Protein 2F3O (pdb70)

Solvent-accessible surface area: 52471 Å² total; per-residue (Å²): 109,40,3,95,103,7,44,156,99,22,46,67,89,13,29,2,2,4,42,3,0,98,22,4,4,81,6,4,92,149,8,99,84,65,70,59,23,25,18,3,0,76,0,2,49,50,0,0,59,72,7,68,29,59,15,30,78,18,3,0,0,0,0,6,0,2,8,66,4,11,0,0,4,0,6,0,4,6,30,4,33,71,0,9,132,42,5,123,55,0,50,127,34,99,12,0,118,0,94,28,85,141,133,24,8,126,18,0,115,103,75,1,21,81,24,4,107,210,84,16,0,45,37,60,0,100,97,94,1,67,79,1,1,119,12,15,115,30,15,0,0,0,23,5,20,1,10,12,3,16,2,11,8,5,0,6,0,21,6,0,10,160,64,0,0,114,74,0,28,57,27,0,64,98,54,16,138,64,16,79,154,56,62,48,173,50,35,140,75,50,26,4,5,38,0,2,55,20,0,0,35,0,2,26,57,2,0,62,63,0,0,101,33,0,74,104,66,3,143,93,78,119,42,140,46,100,98,33,3,69,67,1,5,109,5,0,106,54,0,1,8,54,111,7,109,15,0,22,17,0,0,1,0,0,0,2,0,0,0,0,0,1,3,3,4,12,13,20,2,0,0,1,0,5,0,0,49,19,0,57,82,34,2,137,106,0,44,80,100,63,144,15,82,120,124,42,0,28,12,0,0,0,0,1,4,4,1,0,12,1,1,9,0,8,16,3,47,96,31,9,63,20,17,0,0,15,1,0,4,0,0,0,0,0,0,1,6,50,68,179,45,89,56,17,26,24,69,0,0,42,10,0,4,74,0,2,45,104,16,78,25,6,0,9,1,1,0,0,1,0,20,144,50,17,41,74,66,1,9,105,94,0,0,73,1,5,18,66,22,1,5,4,5,0,1,0,4,6,85,8,0,24,104,0,3,104,91,22,144,7,59,83,146,30,0,39,48,0,2,0,1,3,4,0,2,3,6,2,22,4,18,4,2,6,2,0,10,1,0,0,3,0,3,0,0,0,0,0,0,0,5,23,58,0,39,4,8,61,89,44,61,119,26,9,14,147,12,118,139,9,124,157,36,129,21,0,32,110,22,0,99,96,0,6,11,52,1,0,95,24,0,12,101,0,0,35,23,0,3,85,0,2,6,62,23,10,7,11,2,0,2,0,0,0,1,57,42,0,2,82,122,4,42,9,0,4,96,17,5,6,134,15,11,19,1,0,0,0,0,0,0,0,0,2,0,0,3,0,0,7,0,0,59,32,1,37,125,72,77,70,55,4,98,46,1,17,59,0,2,96,77,17,3,40,62,67,52,140,3,22,122,64,0,67,153,11,56,4,0,0,20,67,54,95,52,0,1,109,15,0,71,44,2,2,60,20,1,1,95,25,0,37,132,28,189,10,72,11,73,19,91,4,5,0,0,0,1,0,10,2,0,6,6,0,0,0,59,69,0,1,0,0,0,9,4,20,23,9,18,79,35,4,0,12,0,0,0,4,17,37,48,40,33,129,101,1,2,43,11,4,0,28,0,0,21,52,6,9,7,67,51,0,10,1,0,1,0,0,13,6,12,2,19,30,127,53,6,50,185,122,13,70,65,29,0,25,55,6,0,91,31,0,25,122,69,30,0,0,2,0,1,5,0,14,7,113,90,90,54,4,88,87,1,57,124,76,46,119,140,31,113,160,15,17,0,2,23,2,0,0,1,0,40,0,23,30,2,15,164,53,6,13,54,22,10,8,158,35,27,11,70,162,103,121,40,5,104,115,8,36,141,99,23,54,69,81,15,29,3,1,2,43,1,0,109,28,4,2,86,5,5,88,139,8,102,78,68,74,55,22,24,25,4,0,76,0,4,39,34,0,0,64,70,11,65,34,64,17,36,90,16,4,1,0,0,0,8,1,3,8,68,7,18,0,0,3,0,5,0,6,7,20,1,38,79,0,10,135,42,8,116,49,0,49,109,27,124,11,3,131,0,85,30,88,146,138,36,6,104,17,0,109,115,70,1,21,77,32,6,109,212,82,16,0,44,35,60,0,91,97,100,1,71,69,0,1,120,12,15,112,26,14,0,0,1,21,5,21,1,14,12,4,15,2,12,6,2,0,9,0,18,8,0,10,160,70,0,0,108,72,0,29,60,27,0,59,111,52,14,130,62,14,83,149,63,59,54,168,56,37,108,71,50,18,2,5,38,0,0,49,19,0,0,46,0,2,30,52,4,0,53,59,0,4,97,31,0,78,120,68,0,122,98,78,117,42,141,39,70,105,27,5,70,73,1,10,96,2,1,141,52,0,1,7,60,111,7,113,21,0,21,11,0,0,1,0,0,0,0,1,0,0,0,0,1,5,4,5,14,7,20,2,2,0,0,0,5,0,0,51,16,0,58,81,31,2,134,107,1,21,82,115,56,165,19,84,119,138,41,0,34,20,0,0,0,0,0,2,10,1,0,8,8,2,9,0,7,10,2,47,98,35,10,74,16,13,0,0,14,1,2,4,0,0,1,0,0,0,1,8,44,65,168,45,96,57,22,28,20,63,0,0,48,8,0,2,74,0,1,45,108,20,75,12,6,0,6,1,0,0,0,1,0,24,133,44,14,42,77,66,1,7,107,80,0,1,76,4,5,19,65,24,2,6,2,3,0,0,0,6,7,63,6,0,20,119,0,4,104,92,24,147,7,68,82,150,35,0,38,45,0,1,0,0,3,5,1,2,2,3,1,25,2,23,2,3,6,2,0,9,0,0,0,3,0,3,0,0,1,0,0,0,0,4,24,65,0,41,3,9,79,91,45,65,121,28,10,12,155,10,130,125,4,130,142,28,129,22,0,35,101,19,0,109,93,0,3,13,50,2,0,95,20,0,14,108,0,1,34,26,0,3,82,0,3,1,63,26,9,7,12,0,0,2,0,0,0,1,55,37,0,2,84,112,2,38,7,0,5,77,19,2,9,117,15,12,23,2,0,0,0,0,0,0,0,0,3,0,0,3,0,0,8,0,0,58,28,0,40,125,61,67,68,59,5,75,49,1,14,47,0,2,95,110,53,8,108,58,60,113,147,3,34,105,62,0,69,137,11,54,2,2,0,18,69,56,91,45,0,1,113,15,0,72,41,0,1,58,24,0,1,90,26,0,41,125,32,192,13,71,7,76,20,91,4,5,0,0,0,2,0,12,1,0,6,6,0,0,0,68,59,0,2,0,1,0,8,3,26,83,28,25,72,31,4,1,10,0,1,0,10,19,37,42,31,36,102,89,3,1,59,11,8,0,26,0,0,22,58,5,12,8,71,52,0,8,1,0,0,1,0,14,5,13,0,18,47,124,24,10,54,153,160,14,73,64,31,0,27,62,8,0,84,30,0,14,112,74,23,0,1,2,0,0,4,0,29,9,44,80,92,20,2,93,95,0,40,135,97,54,109,70,15,99,99,20,16,0,2,23,4,0,0,1,0,27,0,18,31,3,20,145,49,3,11,50,24,9,7,140,35,32,8,108,116,106

InterPro domains:
  IPR001150 Glycine radical domain [PF01228] (656-758)
  IPR001150 Glycine radical domain [PS51149] (657-776)
  IPR004184 Pyruvate formate lyase domain [PF02901] (4-639)
  IPR004184 Pyruvate formate lyase domain [PS51554] (1-650)
  IPR010098 Glycyl radical enzyme, PFL2/glycerol dehydratase family [TIGR01774] (1-776)
  I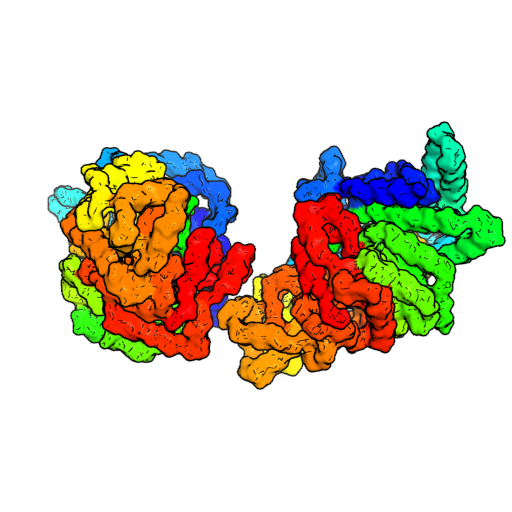PR051215 Glycyl Radical Enzyme [PTHR43641] (4-773)

Radius of gyration: 39.89 Å; Cα contacts (8 Å, |Δi|>4): 3449; chains: 2; bounding box: 110×79×89 Å

Structure (mmCIF, N/CA/C/O backbone):
data_2F3O
#
_entry.id   2F3O
#
_cell.length_a   167.030
_cell.length_b   174.170
_cell.length_c   162.460
_cell.angle_alpha   90.00
_cell.angle_beta   90.00
_cell.angle_gamma   90.00
#
_symmetry.space_group_name_H-M   'C 2 2 2'
#
loop_
_entity.id
_entity.type
_entity.pdbx_description
1 polymer 'pyruvate formate-lyase 2'
2 non-polymer 'TRIETHYLENE GLYCOL'
3 non-polymer GLYCEROL
4 water water
#
loop_
_atom_site.group_PDB
_atom_site.id
_atom_site.type_symbol
_atom_site.label_atom_id
_atom_site.label_alt_id
_atom_site.label_comp_id
_atom_site.label_asym_id
_atom_site.label_entity_id
_atom_site.label_seq_id
_atom_site.pdbx_PDB_ins_code
_atom_site.Cartn_x
_atom_site.Cartn_y
_atom_site.Cartn_z
_atom_site.occupancy
_atom_site.B_iso_or_equiv
_atom_site.auth_seq_id
_atom_site.auth_comp_id
_atom_site.auth_asym_id
_atom_site.auth_atom_id
_atom_site.pdbx_PDB_model_num
ATOM 1 N N . ASP A 1 4 ? 0.711 33.193 112.928 1.00 74.12 4 ASP A N 1
ATOM 2 C CA . ASP A 1 4 ? 1.237 34.110 111.867 1.00 74.07 4 ASP A CA 1
ATOM 3 C C . ASP A 1 4 ? 1.205 35.599 112.284 1.00 73.83 4 ASP A C 1
ATOM 4 O O . ASP A 1 4 ? 0.606 35.968 113.307 1.00 73.73 4 ASP A O 1
ATOM 9 N N . ARG A 1 5 ? 1.847 36.440 111.474 1.00 73.45 5 ARG A N 1
ATOM 10 C CA . ARG A 1 5 ? 2.160 37.821 111.851 1.00 72.86 5 ARG A CA 1
ATOM 11 C C . ARG A 1 5 ? 0.962 38.770 111.870 1.00 73.17 5 ARG A C 1
ATOM 12 O O . ARG A 1 5 ? 0.867 39.651 112.727 1.00 73.17 5 ARG A O 1
ATOM 20 N N . ILE A 1 6 ? 0.052 38.579 110.924 1.00 73.56 6 ILE A N 1
ATOM 21 C CA . ILE A 1 6 ? -1.143 39.410 110.800 1.00 73.98 6 ILE A CA 1
ATOM 22 C C . ILE A 1 6 ? -2.008 39.365 112.058 1.00 74.55 6 ILE A C 1
ATOM 23 O O . ILE A 1 6 ? -2.476 40.399 112.528 1.00 74.31 6 ILE A O 1
ATOM 28 N N . GLU A 1 7 ? -2.148 38.171 112.629 1.00 75.40 7 GLU A N 1
ATOM 29 C CA . GLU A 1 7 ? -2.928 37.956 113.846 1.00 76.39 7 GLU A CA 1
ATOM 30 C C . GLU A 1 7 ? -2.438 38.773 115.049 1.00 76.58 7 GLU A C 1
ATOM 31 O O . GLU A 1 7 ? -3.248 39.255 115.850 1.00 76.49 7 GLU A O 1
ATOM 37 N N . LYS A 1 8 ? -1.120 38.929 115.163 1.00 76.95 8 LYS A N 1
ATOM 38 C CA . LYS A 1 8 ? -0.525 39.711 116.245 1.00 77.45 8 LYS A CA 1
ATOM 39 C C . LYS A 1 8 ? -0.744 41.203 116.023 1.00 77.80 8 LYS A C 1
ATOM 40 O O . LYS A 1 8 ? -0.922 41.968 116.976 1.00 77.97 8 LYS A O 1
ATOM 46 N N . LEU A 1 9 ? -0.744 41.601 114.754 1.00 78.15 9 LEU A N 1
ATOM 47 C CA . LEU A 1 9 ? -0.924 42.995 114.370 1.00 78.47 9 LEU A CA 1
ATOM 48 C C . LEU A 1 9 ? -2.381 43.478 114.469 1.00 79.16 9 LEU A C 1
ATOM 49 O O . LEU A 1 9 ? -2.630 44.627 114.852 1.00 79.11 9 LEU A O 1
ATOM 54 N N . ILE A 1 10 ? -3.323 42.595 114.117 1.00 80.03 10 ILE A N 1
ATOM 55 C CA . ILE A 1 10 ? -4.770 42.871 114.145 1.00 80.73 10 ILE A CA 1
ATOM 56 C C . ILE A 1 10 ? -5.227 43.249 115.546 1.00 81.39 10 ILE A C 1
ATOM 57 O O . ILE A 1 10 ? -5.928 44.248 115.725 1.00 81.69 10 ILE A O 1
ATOM 61 N N . LYS A 1 11 ? -4.766 42.490 116.540 1.00 82.11 11 LYS A N 1
ATOM 62 C CA . LYS A 1 11 ? -5.214 42.666 117.927 1.00 82.67 11 LYS A CA 1
ATOM 63 C C . LYS A 1 11 ? -4.659 43.920 118.631 1.00 82.63 11 LYS A C 1
ATOM 64 O O . LYS A 1 11 ? -5.281 44.459 119.552 1.00 82.61 11 LYS A O 1
ATOM 70 N N . LYS A 1 12 ? -3.528 44.425 118.150 1.00 82.50 12 LYS A N 1
ATOM 71 C CA . LYS A 1 12 ? -2.925 45.618 118.748 1.00 82.31 12 LYS A CA 1
ATOM 72 C C . LYS A 1 12 ? -3.338 46.962 118.097 1.00 81.90 12 LYS A C 1
ATOM 73 O O . LYS A 1 12 ? -2.546 47.918 118.068 1.00 81.91 12 LYS A O 1
ATOM 79 N N . VAL A 1 13 ? -4.566 47.007 117.567 1.00 81.10 13 VAL A N 1
ATOM 80 C CA . VAL A 1 13 ? -5.265 48.256 117.178 1.00 80.02 13 VAL A CA 1
ATOM 81 C C . VAL A 1 13 ? -6.756 48.075 117.464 1.00 79.15 13 VAL A C 1
ATOM 82 O O . VAL A 1 13 ? -7.607 48.716 116.825 1.00 78.85 13 VAL A O 1
ATOM 86 N N . SER A 1 14 ? -7.066 47.183 118.410 1.00 77.66 14 SER A N 1
ATOM 87 C CA . SER A 1 14 ? -8.446 46.965 118.841 1.00 75.97 14 SER A CA 1
ATOM 88 C C . SER A 1 14 ? -8.707 47.511 120.239 1.00 74.56 14 SER A C 1
ATOM 89 O O . SER A 1 14 ? -9.805 47.370 120.765 1.00 74.60 14 SER A O 1
ATOM 92 N N . LYS A 1 15 ? -7.698 48.149 120.824 1.00 72.65 15 LYS A N 1
ATOM 93 C CA . LYS A 1 15 ? -7.816 48.748 122.146 1.00 71.02 15 LYS A CA 1
ATOM 94 C C . LYS A 1 15 ? -8.526 50.091 122.004 1.00 69.54 15 LYS A C 1
ATOM 95 O O . LYS A 1 15 ? -8.523 50.651 120.910 1.00 69.50 15 LYS A O 1
ATOM 101 N N . PRO A 1 16 ? -9.175 50.592 123.087 1.00 68.10 16 PRO A N 1
ATOM 102 C CA . PRO A 1 16 ? -9.882 51.895 123.048 1.00 66.80 16 PRO A CA 1
ATOM 103 C C . PRO A 1 16 ? -9.024 53.105 122.623 1.00 65.25 16 PRO A C 1
ATOM 104 O O . PRO A 1 16 ? -7.818 53.140 122.881 1.00 65.14 16 PRO A O 1
ATOM 108 N N . ALA A 1 17 ? -9.654 54.075 121.963 1.00 63.40 17 ALA A N 1
ATOM 109 C CA . ALA A 1 17 ? -8.935 55.206 121.381 1.00 61.29 17 ALA A CA 1
ATOM 110 C C . ALA A 1 17 ? -8.747 56.337 122.372 1.00 60.05 17 ALA A C 1
ATOM 111 O O . ALA A 1 17 ? -9.533 56.506 123.300 1.00 59.95 17 ALA A O 1
ATOM 113 N N . ARG A 1 18 ? -7.694 57.117 122.170 1.00 58.48 18 ARG A N 1
ATOM 114 C CA . ARG A 1 18 ? -7.419 58.253 123.041 1.00 56.76 18 ARG A CA 1
ATOM 115 C C . ARG A 1 18 ? -7.452 59.616 122.312 1.00 56.00 18 ARG A C 1
ATOM 116 O O . ARG A 1 18 ? -7.355 59.696 121.088 1.00 55.80 18 ARG A O 1
ATOM 124 N N . LEU A 1 19 ? -7.614 60.693 123.068 1.00 54.76 19 LEU A N 1
ATOM 125 C CA . LEU A 1 19 ? -7.366 62.007 122.522 1.00 53.46 19 LEU A CA 1
ATOM 126 C C . LEU A 1 19 ? -5.864 62.308 122.630 1.00 52.89 19 LEU A C 1
ATOM 127 O O . LEU A 1 19 ? -5.342 62.523 123.721 1.00 52.23 19 LEU A O 1
ATOM 132 N N . SER A 1 20 ? -5.177 62.292 121.490 1.00 52.63 20 SER A N 1
ATOM 133 C CA . SER A 1 20 ? -3.726 62.514 121.436 1.00 52.61 20 SER A CA 1
ATOM 134 C C . SER A 1 20 ? -3.359 63.999 121.415 1.00 52.60 20 SER A C 1
ATOM 135 O O . SER A 1 20 ? -4.103 64.828 120.912 1.00 52.98 20 SER A O 1
ATOM 138 N N . VAL A 1 21 ? -2.206 64.345 121.955 1.00 52.36 21 VAL A N 1
ATOM 139 C CA . VAL A 1 21 ? -1.978 65.729 122.281 1.00 52.47 21 VAL A CA 1
ATOM 140 C C . VAL A 1 21 ? -0.577 66.202 121.883 1.00 53.06 21 VAL A C 1
ATOM 141 O O . VAL A 1 21 ? -0.337 67.390 121.697 1.00 52.89 21 VAL A O 1
ATOM 145 N N . GLU A 1 22 ? 0.324 65.245 121.685 1.00 53.69 22 GLU A N 1
ATOM 146 C CA . GLU A 1 22 ? 1.749 65.521 121.446 1.00 54.24 22 GLU A CA 1
ATOM 147 C C . GLU A 1 22 ? 2.035 66.326 120.170 1.00 54.01 22 GLU A C 1
ATOM 148 O O . GLU A 1 22 ? 2.907 67.200 120.172 1.00 54.25 22 GLU A O 1
ATOM 154 N N . ARG A 1 23 ? 1.308 66.036 119.093 1.00 53.74 23 ARG A N 1
ATOM 155 C CA . ARG A 1 23 ? 1.402 66.855 117.891 1.00 53.06 23 ARG A CA 1
ATOM 156 C C . ARG A 1 23 ? 0.880 68.256 118.199 1.00 53.18 23 ARG A C 1
ATOM 157 O O . ARG A 1 23 ? 1.535 69.244 117.899 1.00 53.15 23 ARG A O 1
ATOM 165 N N . CYS A 1 24 ? -0.293 68.323 118.810 1.00 53.29 24 CYS A N 1
ATOM 166 C CA . CYS A 1 24 ? -0.924 69.587 119.113 1.00 53.27 24 CYS A CA 1
ATOM 167 C C . CYS A 1 24 ? -0.032 70.522 119.925 1.00 53.31 24 CYS A C 1
ATOM 168 O O . CYS A 1 24 ? 0.077 71.707 119.621 1.00 53.46 24 CYS A O 1
ATOM 171 N N . ARG A 1 25 ? 0.630 69.957 120.930 1.00 53.54 25 ARG A N 1
ATOM 172 C CA . ARG A 1 25 ? 1.521 70.684 121.839 1.00 53.42 25 ARG A CA 1
ATOM 173 C C . ARG A 1 25 ? 2.770 71.200 121.165 1.00 52.93 25 ARG A C 1
ATOM 174 O O . ARG A 1 25 ? 3.075 72.392 121.264 1.00 53.31 25 ARG A O 1
ATOM 182 N N . LEU A 1 26 ? 3.501 70.294 120.512 1.00 51.93 26 LEU A N 1
ATOM 183 C CA . LEU A 1 26 ? 4.775 70.633 119.882 1.00 51.16 26 LEU A CA 1
ATOM 184 C C . LEU A 1 26 ? 4.614 71.622 118.725 1.00 50.64 26 LEU A C 1
ATOM 185 O O . LEU A 1 26 ? 5.507 72.437 118.477 1.00 50.56 26 LEU A O 1
ATOM 190 N N . TYR A 1 27 ? 3.476 71.539 118.033 1.00 49.68 27 TYR A N 1
ATOM 191 C CA . TYR A 1 27 ? 3.079 72.530 117.041 1.00 48.96 27 TYR A CA 1
ATOM 192 C C . TYR A 1 27 ? 2.986 73.928 117.646 1.00 48.57 27 TYR A C 1
ATOM 193 O O . TYR A 1 27 ? 3.572 74.874 117.120 1.00 48.51 27 TYR A O 1
ATOM 202 N N . THR A 1 28 ? 2.261 74.039 118.756 1.00 47.85 28 THR A N 1
ATOM 203 C CA . THR A 1 28 ? 2.081 75.302 119.446 1.00 47.38 28 THR A CA 1
ATOM 204 C C . THR A 1 28 ? 3.417 75.831 119.965 1.00 47.89 28 THR A C 1
ATOM 205 O O . THR A 1 28 ? 3.730 77.016 119.858 1.00 47.88 28 THR A O 1
ATOM 209 N N . GLU A 1 29 ? 4.223 74.918 120.484 1.00 48.59 29 GLU A N 1
ATOM 210 C CA . GLU A 1 29 ? 5.537 75.219 121.028 1.00 49.05 29 GLU A CA 1
ATOM 211 C C . GLU A 1 29 ? 6.445 75.883 119.992 1.00 48.72 29 GLU A C 1
ATOM 212 O O . GLU A 1 29 ? 7.138 76.858 120.301 1.00 48.94 29 GLU A O 1
ATOM 218 N N . SER A 1 30 ? 6.416 75.363 118.763 1.00 48.25 30 SER A N 1
ATOM 219 C CA . SER A 1 30 ? 7.176 75.935 117.658 1.00 47.62 30 SER A CA 1
ATOM 220 C C . SER A 1 30 ? 6.582 77.246 117.201 1.00 47.65 30 SER A C 1
ATOM 221 O O . SER A 1 30 ? 7.316 78.203 116.978 1.00 47.85 30 SER A O 1
ATOM 224 N N . MET A 1 31 ? 5.255 77.289 117.069 1.00 47.42 31 MET A N 1
ATOM 225 C CA . MET A 1 31 ? 4.552 78.504 116.653 1.00 47.14 31 MET A CA 1
ATOM 226 C C . MET A 1 31 ? 4.768 79.678 117.611 1.00 47.56 31 MET A C 1
ATOM 227 O O . MET A 1 31 ? 4.767 80.830 117.190 1.00 47.91 31 MET A O 1
ATOM 232 N N . LYS A 1 32 ? 4.969 79.396 118.889 1.00 47.82 32 LYS A N 1
ATOM 233 C CA . LYS A 1 32 ? 5.340 80.440 119.809 1.00 48.58 32 LYS A CA 1
ATOM 234 C C . LYS A 1 32 ? 6.780 80.894 119.568 1.00 49.31 32 LYS A C 1
ATOM 235 O O . LYS A 1 32 ? 7.052 82.091 119.605 1.00 49.36 32 LYS A O 1
ATOM 241 N N . GLN A 1 33 ? 7.695 79.959 119.291 1.00 49.95 33 GLN A N 1
ATOM 242 C CA . GLN A 1 33 ? 9.081 80.338 118.984 1.00 51.03 33 GLN A CA 1
ATOM 243 C C . GLN A 1 33 ? 9.167 81.121 117.680 1.00 50.77 33 GLN A C 1
ATOM 244 O O . GLN A 1 33 ? 10.175 81.795 117.429 1.00 51.26 33 GLN A O 1
ATOM 250 N N . THR A 1 34 ? 8.147 81.022 116.828 1.00 49.98 34 THR A N 1
ATOM 251 C CA . THR A 1 34 ? 8.302 81.579 115.490 1.00 49.21 34 THR A CA 1
ATOM 252 C C . THR A 1 34 ? 7.478 82.814 115.151 1.00 49.03 34 THR A C 1
ATOM 253 O O . THR A 1 34 ? 7.568 83.287 114.032 1.00 48.95 34 THR A O 1
ATOM 257 N N . GLU A 1 35 ? 6.719 83.354 116.096 1.00 48.66 35 GLU A N 1
ATOM 258 C CA . GLU A 1 35 ? 5.820 84.475 115.789 1.00 48.62 35 GLU A CA 1
ATOM 259 C C . GLU A 1 35 ? 6.479 85.634 115.037 1.00 47.91 35 GLU A C 1
ATOM 260 O O . GLU A 1 35 ? 7.621 85.991 115.302 1.00 47.77 35 GLU A O 1
ATOM 266 N N . GLY A 1 36 ? 5.757 86.199 114.073 1.00 47.25 36 GLY A N 1
ATOM 267 C CA . GLY A 1 36 ? 6.280 87.300 113.282 1.00 45.79 36 GLY A CA 1
ATOM 268 C C . GLY A 1 36 ? 7.170 86.900 112.117 1.00 44.99 36 GLY A C 1
ATOM 269 O O . GLY A 1 36 ? 7.606 87.757 111.363 1.00 45.08 36 GLY A O 1
ATOM 270 N N . GLU A 1 37 ? 7.454 85.606 111.970 1.00 43.73 37 GLU A N 1
ATOM 271 C CA . GLU A 1 37 ? 8.174 85.098 110.807 1.00 42.18 37 GLU A CA 1
ATOM 272 C C . GLU A 1 37 ? 7.167 84.851 109.679 1.00 41.46 37 GLU A C 1
ATOM 273 O O . GLU A 1 37 ? 5.961 84.795 109.951 1.00 40.99 37 GLU A O 1
ATOM 279 N N . PRO A 1 38 ? 7.653 84.756 108.412 1.00 40.74 38 PRO A N 1
ATOM 280 C CA . PRO A 1 38 ? 6.823 84.409 107.265 1.00 40.26 38 PRO A CA 1
ATOM 281 C C . PRO A 1 38 ? 6.049 83.131 107.519 1.00 40.41 38 PRO A C 1
ATOM 282 O O . PRO A 1 38 ? 6.668 82.113 107.796 1.00 40.24 38 PRO A O 1
ATOM 286 N N . MET A 1 39 ? 4.718 83.189 107.415 1.00 40.63 39 MET A N 1
ATOM 287 C CA . MET A 1 39 ? 3.828 82.085 107.796 1.00 40.54 39 MET A CA 1
ATOM 288 C C . MET A 1 39 ? 4.172 80.702 107.201 1.00 40.77 39 MET A C 1
ATOM 289 O O . MET A 1 39 ? 4.033 79.684 107.889 1.00 41.12 39 MET A O 1
ATOM 294 N N . ILE A 1 40 ? 4.669 80.658 105.960 1.00 40.60 40 ILE A N 1
ATOM 295 C CA . ILE A 1 40 ? 4.987 79.368 105.326 1.00 39.97 40 ILE A CA 1
ATOM 296 C C . ILE A 1 40 ? 6.229 78.765 105.949 1.00 39.92 40 ILE A C 1
ATOM 297 O O . ILE A 1 40 ? 6.333 77.546 106.052 1.00 40.26 40 ILE A O 1
ATOM 302 N N . ILE A 1 41 ? 7.142 79.622 106.405 1.00 39.38 41 ILE A N 1
ATOM 303 C CA . ILE A 1 41 ? 8.326 79.174 107.105 1.00 39.13 41 ILE A CA 1
ATOM 304 C C . ILE A 1 41 ? 7.902 78.716 108.513 1.00 39.83 41 ILE A C 1
ATOM 305 O O . ILE A 1 41 ? 8.357 77.688 108.990 1.00 40.00 41 ILE A O 1
ATOM 310 N N . ARG A 1 42 ? 6.971 79.431 109.142 1.00 40.57 42 ARG A N 1
ATOM 311 C CA . ARG A 1 42 ? 6.434 79.017 110.439 1.00 41.07 42 ARG A CA 1
ATOM 312 C C . ARG A 1 42 ? 5.807 77.642 110.377 1.00 41.96 42 ARG A C 1
ATOM 313 O O . ARG A 1 42 ? 6.025 76.832 111.273 1.00 42.35 42 ARG A O 1
ATOM 321 N N . GLN A 1 43 ? 5.069 77.362 109.308 1.00 42.81 43 GLN A N 1
ATOM 322 C CA . GLN A 1 43 ? 4.435 76.058 109.136 1.00 43.66 43 GLN A CA 1
ATOM 323 C C . GLN A 1 43 ? 5.461 74.952 108.916 1.00 43.85 43 GLN A C 1
ATOM 324 O O . GLN A 1 43 ? 5.289 73.823 109.392 1.00 43.99 43 GLN A O 1
ATOM 330 N N . ALA A 1 44 ? 6.527 75.297 108.197 1.00 43.95 44 ALA A N 1
ATOM 331 C CA . ALA A 1 44 ? 7.623 74.375 107.925 1.00 43.94 44 ALA A CA 1
ATOM 332 C C . ALA A 1 44 ? 8.335 74.024 109.208 1.00 43.67 44 ALA A C 1
ATOM 333 O O . ALA A 1 44 ? 8.582 72.854 109.498 1.00 43.67 44 ALA A O 1
ATOM 335 N N . LYS A 1 45 ? 8.627 75.059 109.981 1.00 43.49 45 LYS A N 1
ATOM 336 C CA . LYS A 1 45 ? 9.374 74.929 111.210 1.00 43.78 45 LYS A CA 1
ATOM 337 C C . LYS A 1 45 ? 8.578 74.217 112.287 1.00 44.29 45 LYS A C 1
ATOM 338 O O . LYS A 1 45 ? 9.156 73.532 113.131 1.00 44.69 45 LYS A O 1
ATOM 344 N N . ALA A 1 46 ? 7.257 74.373 112.244 1.00 44.58 46 ALA A N 1
ATOM 345 C CA . ALA A 1 46 ? 6.371 73.679 113.167 1.00 44.77 46 ALA A CA 1
ATOM 346 C C . ALA A 1 46 ? 6.325 72.191 112.881 1.00 45.15 46 ALA A C 1
ATOM 347 O O . ALA A 1 46 ? 6.495 71.374 113.793 1.00 45.40 46 ALA A O 1
ATOM 349 N N . LEU A 1 47 ? 6.123 71.850 111.610 1.00 45.25 47 LEU A N 1
ATOM 350 C CA . LEU A 1 47 ? 6.113 70.469 111.166 1.00 45.17 47 LEU A CA 1
ATOM 351 C C . LEU A 1 47 ? 7.422 69.816 111.516 1.00 45.62 47 LEU A C 1
ATOM 352 O O . LEU A 1 47 ? 7.418 68.668 111.958 1.00 45.87 47 LEU A O 1
ATOM 357 N N . LYS A 1 48 ? 8.530 70.540 111.329 1.00 46.02 48 LYS A N 1
ATOM 358 C CA . LYS A 1 48 ? 9.839 69.979 111.615 1.00 46.40 48 LYS A CA 1
ATOM 359 C C . LYS A 1 48 ? 9.940 69.657 113.080 1.00 46.94 48 LYS A C 1
ATOM 360 O O . LYS A 1 48 ? 10.270 68.523 113.433 1.00 47.46 48 LYS A O 1
ATOM 366 N N . HIS A 1 49 ? 9.602 70.638 113.916 1.00 47.16 49 HIS A N 1
ATOM 367 C CA . HIS A 1 49 ? 9.644 70.479 115.356 1.00 47.77 49 HIS A CA 1
ATOM 368 C C . HIS A 1 49 ? 8.822 69.271 115.837 1.00 48.47 49 HIS A C 1
ATOM 369 O O . HIS A 1 49 ? 9.338 68.473 116.624 1.00 48.59 49 HIS A O 1
ATOM 376 N N . VAL A 1 50 ? 7.588 69.091 115.345 1.00 49.03 50 VAL A N 1
ATOM 377 C CA . VAL A 1 50 ? 6.833 67.882 115.728 1.00 49.68 50 VAL A CA 1
ATOM 378 C C . VAL A 1 50 ? 7.472 66.558 115.247 1.00 50.17 50 VAL A C 1
ATOM 379 O O . VAL A 1 50 ? 7.454 65.592 115.983 1.00 50.61 50 VAL A O 1
ATOM 383 N N . LEU A 1 51 ? 8.078 66.517 114.060 1.00 50.42 51 LEU A N 1
ATOM 384 C CA . LEU A 1 51 ? 8.619 65.263 113.544 1.00 50.42 51 LEU A CA 1
ATOM 385 C C . LEU A 1 51 ? 9.916 64.911 114.275 1.00 51.06 51 LEU A C 1
ATOM 386 O O . LEU A 1 51 ? 10.261 63.742 114.434 1.00 51.11 51 LEU A O 1
ATOM 391 N N . GLU A 1 52 ? 10.631 65.923 114.744 1.00 51.68 52 GLU A N 1
ATOM 392 C CA . GLU A 1 52 ? 11.857 65.656 115.476 1.00 52.45 52 GLU A CA 1
ATOM 393 C C . GLU A 1 52 ? 11.622 65.347 116.953 1.00 52.79 52 GLU A C 1
ATOM 394 O O . GLU A 1 52 ? 12.486 64.759 117.601 1.00 52.90 52 GLU A O 1
ATOM 400 N N . ASN A 1 53 ? 10.445 65.698 117.471 1.00 53.01 53 ASN A N 1
ATOM 401 C CA . ASN A 1 53 ? 10.181 65.560 118.898 1.00 53.12 53 ASN A CA 1
ATOM 402 C C . ASN A 1 53 ? 8.967 64.724 119.332 1.00 53.52 53 ASN A C 1
ATOM 403 O O . ASN A 1 53 ? 8.748 64.533 120.530 1.00 53.75 53 ASN A O 1
ATOM 408 N N . ILE A 1 54 ? 8.180 64.222 118.383 1.00 53.91 54 ILE A N 1
ATOM 409 C CA . ILE A 1 54 ? 7.039 63.363 118.718 1.00 53.86 54 ILE A CA 1
ATOM 410 C C . ILE A 1 54 ? 7.558 62.006 119.210 1.00 54.36 54 ILE A C 1
ATOM 411 O O . ILE A 1 54 ? 8.514 61.472 118.648 1.00 54.33 54 ILE A O 1
ATOM 416 N N . PRO A 1 55 ? 7.007 61.496 120.325 1.00 54.81 55 PRO A N 1
ATOM 417 C CA . PRO A 1 55 ? 7.335 60.118 120.720 1.00 55.29 55 PRO A CA 1
ATOM 418 C C . PRO A 1 55 ? 7.018 59.115 119.619 1.00 55.78 55 PRO A C 1
ATOM 419 O O . PRO A 1 55 ? 5.941 59.151 119.033 1.00 56.18 55 PRO A O 1
ATOM 423 N N . ILE A 1 56 ? 7.987 58.267 119.305 1.00 56.46 56 ILE A N 1
ATOM 424 C CA . ILE A 1 56 ? 7.826 57.275 118.251 1.00 57.02 56 ILE A CA 1
ATOM 425 C C . ILE A 1 56 ? 7.926 55.864 118.831 1.00 57.76 56 ILE A C 1
ATOM 426 O O . ILE A 1 56 ? 8.555 55.657 119.871 1.00 58.08 56 ILE A O 1
ATOM 431 N N . GLN A 1 57 ? 7.289 54.896 118.182 1.00 58.49 57 GLN A N 1
ATOM 432 C CA . GLN A 1 57 ? 7.414 53.502 118.609 1.00 59.19 57 GLN A CA 1
ATOM 433 C C . GLN A 1 57 ? 7.188 52.517 117.474 1.00 59.56 57 GLN A C 1
ATOM 434 O O . GLN A 1 57 ? 6.333 52.719 116.612 1.00 59.83 57 GLN A O 1
ATOM 440 N N . ILE A 1 58 ? 7.989 51.460 117.476 1.00 59.95 58 ILE A N 1
ATOM 441 C CA . ILE A 1 58 ? 7.828 50.354 116.555 1.00 60.14 58 ILE A CA 1
ATOM 442 C C . ILE A 1 58 ? 6.967 49.352 117.310 1.00 60.45 58 ILE A C 1
ATOM 443 O O . ILE A 1 58 ? 7.134 49.201 118.509 1.00 60.57 58 ILE A O 1
ATOM 448 N N . LEU A 1 59 ? 6.008 48.715 116.648 1.00 61.02 59 LEU A N 1
ATOM 449 C CA . LEU A 1 59 ? 5.048 47.876 117.377 1.00 61.71 59 LEU A CA 1
ATOM 450 C C . LEU A 1 59 ? 5.289 46.379 117.197 1.00 62.48 59 LEU A C 1
ATOM 451 O O . LEU A 1 59 ? 6.199 45.970 116.465 1.00 62.43 59 LEU A O 1
ATOM 456 N N . ASP A 1 60 ? 4.457 45.584 117.877 1.00 63.30 60 ASP A N 1
ATOM 457 C CA . ASP A 1 60 ? 4.482 44.117 117.792 1.00 64.12 60 ASP A CA 1
ATOM 458 C C . ASP A 1 60 ? 4.595 43.575 116.367 1.00 63.73 60 ASP A C 1
ATOM 459 O O . ASP A 1 60 ? 3.644 43.646 115.586 1.00 63.89 60 ASP A O 1
ATOM 464 N N . SER A 1 61 ? 5.785 43.074 116.046 1.00 63.12 61 SER A N 1
ATOM 465 C CA . SER A 1 61 ? 6.039 42.287 114.839 1.00 62.67 61 SER A CA 1
ATOM 466 C C . SER A 1 61 ? 5.946 43.085 113.538 1.00 62.06 61 SER A C 1
ATOM 467 O O . SER A 1 61 ? 5.748 42.504 112.472 1.00 61.96 61 SER A O 1
ATOM 470 N N . GLU A 1 62 ? 6.121 44.405 113.633 1.00 61.20 62 GLU A N 1
ATOM 471 C CA . GLU A 1 62 ? 5.997 45.300 112.479 1.00 60.22 62 GLU A CA 1
ATOM 472 C C . GLU A 1 62 ? 7.147 45.243 111.492 1.00 59.12 62 GLU A C 1
ATOM 473 O O . GLU A 1 62 ? 8.297 45.066 111.872 1.00 59.06 62 GLU A O 1
ATOM 479 N N . LEU A 1 63 ? 6.802 45.403 110.222 1.00 57.88 63 LEU A N 1
ATOM 480 C CA . LEU A 1 63 ? 7.744 45.486 109.125 1.00 56.91 63 LEU A CA 1
ATOM 481 C C . LEU A 1 63 ? 7.731 46.885 108.546 1.00 56.24 63 LEU A C 1
ATOM 482 O O . LEU A 1 63 ? 8.692 47.314 107.901 1.00 56.21 63 LEU A O 1
ATOM 487 N N . ILE A 1 64 ? 6.616 47.580 108.751 1.00 55.21 64 ILE A N 1
ATOM 488 C CA . ILE A 1 64 ? 6.465 48.963 108.323 1.00 54.18 64 ILE A CA 1
ATOM 489 C C . ILE A 1 64 ? 6.176 49.796 109.573 1.00 53.67 64 ILE A C 1
ATOM 490 O O . ILE A 1 64 ? 5.244 49.501 110.333 1.00 53.44 64 ILE A O 1
ATOM 495 N N . VAL A 1 65 ? 7.022 50.794 109.817 1.00 53.12 65 VAL A N 1
ATOM 496 C CA . VAL A 1 65 ? 6.957 51.570 111.058 1.00 52.80 65 VAL A CA 1
ATOM 497 C C . VAL A 1 65 ? 6.590 53.024 110.810 1.00 52.81 65 VAL A C 1
ATOM 498 O O . VAL A 1 65 ? 6.723 53.540 109.697 1.00 52.72 65 VAL A O 1
ATOM 502 N N . GLY A 1 66 ? 6.143 53.692 111.861 1.00 52.81 66 GLY A N 1
ATOM 503 C CA . GLY A 1 66 ? 5.643 55.048 111.717 1.00 53.14 66 GLY A CA 1
ATOM 504 C C . GLY A 1 66 ? 4.266 55.226 112.320 1.00 53.25 66 GLY A C 1
ATOM 505 O O . GLY A 1 66 ? 3.273 55.323 111.606 1.00 53.05 66 GLY A O 1
ATOM 506 N N . THR A 1 67 ? 4.201 55.264 113.642 1.00 53.48 67 THR A N 1
ATOM 507 C CA . THR A 1 67 ? 2.946 55.530 114.298 1.00 53.93 67 THR A CA 1
ATOM 508 C C . THR A 1 67 ? 2.466 56.919 113.903 1.00 54.31 67 THR A C 1
ATOM 509 O O . THR A 1 67 ? 3.271 57.829 113.690 1.00 54.48 67 THR A O 1
ATOM 513 N N . MET A 1 68 ? 1.156 57.054 113.756 1.00 54.45 68 MET A N 1
ATOM 514 C CA . MET A 1 68 ? 0.546 58.313 113.380 1.00 54.83 68 MET A CA 1
ATOM 515 C C . MET A 1 68 ? 0.475 59.248 114.568 1.00 54.64 68 MET A C 1
ATOM 516 O O . MET A 1 68 ? 0.635 60.452 114.427 1.00 55.17 68 MET A O 1
ATOM 521 N N . LEU A 1 69 ? 0.219 58.695 115.742 1.00 54.62 69 LEU A N 1
ATOM 522 C CA . LEU A 1 69 ? 0.313 59.445 116.980 1.00 54.54 69 LEU A CA 1
ATOM 523 C C . LEU A 1 69 ? 0.995 58.481 117.953 1.00 55.14 69 LEU A C 1
ATOM 524 O O . LEU A 1 69 ? 0.960 57.263 117.708 1.00 55.38 69 LEU A O 1
ATOM 529 N N . PRO A 1 70 ? 1.651 59.001 119.029 1.00 55.35 70 PRO A N 1
ATOM 530 C CA . PRO A 1 70 ? 2.230 58.096 120.026 1.00 55.14 70 PRO A CA 1
ATOM 531 C C . PRO A 1 70 ? 1.106 57.382 120.724 1.00 55.18 70 PRO A C 1
ATOM 532 O O . PRO A 1 70 ? 0.060 57.974 120.929 1.00 54.81 70 PRO A O 1
ATOM 536 N N . ASN A 1 71 ? 1.340 56.124 121.073 1.00 55.66 71 ASN A N 1
ATOM 537 C CA . ASN A 1 71 ? 0.320 55.226 121.629 1.00 56.27 71 ASN A CA 1
ATOM 538 C C . ASN A 1 71 ? -1.066 55.264 120.946 1.00 56.01 71 ASN A C 1
ATOM 539 O O . ASN A 1 71 ? -1.989 55.949 121.416 1.00 55.88 71 ASN A O 1
ATOM 544 N N . PRO A 1 72 ? -1.203 54.511 119.841 1.00 55.65 72 PRO A N 1
ATOM 545 C CA . PRO A 1 72 ? -2.284 54.454 118.855 1.00 55.50 72 PRO A CA 1
ATOM 546 C C . PRO A 1 72 ? -3.657 53.985 119.390 1.00 55.25 72 PRO A C 1
ATOM 547 O O . PRO A 1 72 ? -3.791 53.754 120.581 1.00 55.60 72 PRO A O 1
ATOM 551 N N . PRO A 1 73 ? -4.624 53.674 118.510 1.00 54.78 73 PRO A N 1
ATOM 552 C CA . PRO A 1 73 ? -5.846 54.402 118.271 1.00 53.93 73 PRO A CA 1
ATOM 553 C C . PRO A 1 73 ? -5.944 55.751 118.953 1.00 53.00 73 PRO A C 1
ATOM 554 O O . PRO A 1 73 ? -5.923 55.844 120.180 1.00 52.86 73 PRO A O 1
ATOM 558 N N . GLY A 1 74 ? -6.058 56.793 118.133 1.00 52.15 74 GLY A N 1
ATOM 559 C CA . GLY A 1 74 ? -6.272 58.136 118.645 1.00 51.04 74 GLY A CA 1
ATOM 560 C C . GLY A 1 74 ? -6.690 59.225 117.674 1.00 50.33 74 GLY A C 1
ATOM 561 O O . GLY A 1 74 ? -6.815 58.996 116.465 1.00 50.32 74 GLY A O 1
ATOM 562 N N . ALA A 1 75 ? -6.910 60.419 118.225 1.00 49.32 75 ALA A N 1
ATOM 563 C CA . ALA A 1 75 ? -7.237 61.608 117.441 1.00 48.19 75 ALA A CA 1
ATOM 564 C C . ALA A 1 75 ? -6.099 62.624 117.486 1.00 47.54 75 ALA A C 1
ATOM 565 O O . ALA A 1 75 ? -5.598 62.934 118.562 1.00 47.59 75 ALA A O 1
ATOM 567 N N . ILE A 1 76 ? -5.691 63.139 116.326 1.00 46.44 76 ILE A N 1
ATOM 568 C CA . ILE A 1 76 ? -4.717 64.229 116.283 1.00 45.53 76 ILE A CA 1
ATOM 569 C C . ILE A 1 76 ? -5.458 65.574 116.326 1.00 45.57 76 ILE A C 1
ATOM 570 O O . ILE A 1 76 ? -6.481 65.736 115.676 1.00 45.67 76 ILE A O 1
ATOM 575 N N . ILE A 1 77 ? -4.972 66.522 117.126 1.00 45.61 77 ILE A N 1
ATOM 576 C CA . ILE A 1 77 ? -5.657 67.807 117.283 1.00 45.51 77 ILE A CA 1
ATOM 577 C C . ILE A 1 77 ? -5.013 68.889 116.399 1.00 45.59 77 ILE A C 1
ATOM 578 O O . ILE A 1 77 ? -3.786 69.056 116.407 1.00 45.59 77 ILE A O 1
ATOM 583 N N . PHE A 1 78 ? -5.838 69.610 115.634 1.00 45.28 78 PHE A N 1
ATOM 584 C CA . PHE A 1 78 ? -5.362 70.700 114.788 1.00 44.98 78 PHE A CA 1
ATOM 585 C C . PHE A 1 78 ? -6.036 71.986 115.229 1.00 45.57 78 PHE A C 1
ATOM 586 O O . PHE A 1 78 ? -7.058 72.356 114.676 1.00 45.87 78 PHE A O 1
ATOM 594 N N . PRO A 1 79 ? -5.466 72.679 116.240 1.00 46.16 79 PRO A N 1
ATOM 595 C CA . PRO A 1 79 ? -6.108 73.883 116.778 1.00 46.30 79 PRO A CA 1
ATOM 596 C C . PRO A 1 79 ? -6.084 75.063 115.808 1.00 46.39 79 PRO A C 1
ATOM 597 O O . PRO A 1 79 ? -6.844 76.012 115.979 1.00 46.35 79 PRO A O 1
ATOM 601 N N . GLU A 1 80 ? -5.230 74.987 114.791 1.00 46.58 80 GLU A N 1
ATOM 602 C CA . GLU A 1 80 ? -5.172 76.009 113.752 1.00 46.84 80 GLU A CA 1
ATOM 603 C C . GLU A 1 80 ? -6.416 75.890 112.863 1.00 46.89 80 GLU A C 1
ATOM 604 O O . GLU A 1 80 ? -6.886 76.867 112.276 1.00 46.41 80 GLU A O 1
ATOM 610 N N . GLY A 1 81 ? -6.962 74.686 112.806 1.00 47.32 81 GLY A N 1
ATOM 611 C CA . GLY A 1 81 ? -8.191 74.457 112.086 1.00 48.54 81 GLY A CA 1
ATOM 612 C C . GLY A 1 81 ? -9.367 74.388 113.035 1.00 49.20 81 GLY A C 1
ATOM 613 O O . GLY A 1 81 ? -9.871 75.411 113.497 1.00 48.98 81 GLY A O 1
ATOM 614 N N . VAL A 1 82 ? -9.798 73.172 113.346 1.00 49.93 82 VAL A N 1
ATOM 615 C CA . VAL A 1 82 ? -11.057 73.024 114.053 1.00 50.85 82 VAL A CA 1
ATOM 616 C C . VAL A 1 82 ? -10.924 72.232 115.372 1.00 51.35 82 VAL A C 1
ATOM 617 O O . VAL A 1 82 ? -11.915 71.819 115.987 1.00 51.98 82 VAL A O 1
ATOM 621 N N . GLY A 1 83 ? -9.687 72.094 115.842 1.00 51.52 83 GLY A N 1
ATOM 622 C CA . GLY A 1 83 ? -9.410 71.366 117.077 1.00 51.57 83 GLY A CA 1
ATOM 623 C C . GLY A 1 83 ? -9.895 72.013 118.369 1.00 51.63 83 GLY A C 1
ATOM 624 O O . GLY A 1 83 ? -9.980 71.344 119.388 1.00 51.69 83 GLY A O 1
ATOM 625 N N . LEU A 1 84 ? -10.222 73.303 118.341 1.00 51.74 84 LEU A N 1
ATOM 626 C CA . LEU A 1 84 ? -10.746 73.963 119.531 1.00 51.89 84 LEU A CA 1
ATOM 627 C C . LEU A 1 84 ? -12.214 73.613 119.761 1.00 52.85 84 LEU A C 1
ATOM 628 O O . LEU A 1 84 ? -12.746 73.875 120.849 1.00 53.23 84 LEU A O 1
ATOM 633 N N . ARG A 1 85 ? -12.871 73.038 118.744 1.00 53.57 85 ARG A N 1
ATOM 634 C CA . ARG A 1 85 ? -14.242 72.537 118.887 1.00 54.15 85 ARG A CA 1
ATOM 635 C C . ARG A 1 85 ? -14.263 71.478 119.973 1.00 54.59 85 ARG A C 1
ATOM 636 O O . ARG A 1 85 ? -15.106 71.505 120.871 1.00 54.78 85 ARG A O 1
ATOM 644 N N . ILE A 1 86 ? -13.296 70.570 119.889 1.00 54.90 86 ILE A N 1
ATOM 645 C CA . ILE A 1 86 ? -13.239 69.432 120.774 1.00 55.39 86 ILE A CA 1
ATOM 646 C C . ILE A 1 86 ? -12.735 69.735 122.189 1.00 56.11 86 ILE A C 1
ATOM 647 O O . ILE A 1 86 ? -13.056 68.987 123.104 1.00 56.23 86 ILE A O 1
ATOM 652 N N . ILE A 1 87 ? -11.992 70.832 122.386 1.00 57.06 87 ILE A N 1
ATOM 653 C CA . ILE A 1 87 ? -11.519 71.206 123.738 1.00 58.05 87 ILE A CA 1
ATOM 654 C C . ILE A 1 87 ? -12.723 71.650 124.543 1.00 59.10 87 ILE A C 1
ATOM 655 O O . ILE A 1 87 ? -12.863 71.320 125.714 1.00 59.33 87 ILE A O 1
ATOM 660 N N . ASN A 1 88 ? -13.631 72.340 123.871 1.00 60.50 88 ASN A N 1
ATOM 661 C CA . ASN A 1 88 ? -14.871 72.806 124.466 1.00 61.98 88 ASN A CA 1
ATOM 662 C C . ASN A 1 88 ? -15.825 71.704 124.974 1.00 62.69 88 ASN A C 1
ATOM 663 O O . ASN A 1 88 ? -16.897 71.994 125.519 1.00 63.17 88 ASN A O 1
ATOM 668 N N . GLU A 1 89 ? -15.443 70.441 124.799 1.00 63.27 89 GLU A N 1
ATOM 669 C CA . GLU A 1 89 ? -16.277 69.320 125.204 1.00 63.78 89 GLU A CA 1
ATOM 670 C C . GLU A 1 89 ? -15.455 68.200 125.805 1.00 64.19 89 GLU A C 1
ATOM 671 O O . GLU A 1 89 ? -15.829 67.030 125.674 1.00 64.47 89 GLU A O 1
ATOM 677 N N . LEU A 1 90 ? -14.342 68.548 126.448 1.00 64.59 90 LEU A N 1
ATOM 678 C CA . LEU A 1 90 ? -13.399 67.561 126.993 1.00 64.98 90 LEU A CA 1
ATOM 679 C C . LEU A 1 90 ? -14.007 66.578 127.991 1.00 65.60 90 LEU A C 1
ATOM 680 O O . LEU A 1 90 ? -13.581 65.422 128.072 1.00 65.51 90 LEU A O 1
ATOM 685 N N . ASP A 1 91 ? -15.007 67.048 128.735 1.00 66.44 91 ASP A N 1
ATOM 686 C CA . ASP A 1 91 ? -15.671 66.242 129.746 1.00 67.29 91 ASP A CA 1
ATOM 687 C C . ASP A 1 91 ? -16.434 65.069 129.153 1.00 67.89 91 ASP A C 1
ATOM 688 O O . ASP A 1 91 ? -16.444 63.983 129.732 1.00 68.10 91 ASP A O 1
ATOM 693 N N . SER A 1 92 ? -17.042 65.279 127.988 1.00 68.39 92 SER A N 1
ATOM 694 C CA . SER A 1 92 ? -17.904 64.264 127.387 1.00 68.90 92 SER A CA 1
ATOM 695 C C . SER A 1 92 ? -17.151 63.143 126.658 1.00 69.23 92 SER A C 1
ATOM 696 O O . SER A 1 92 ? -17.708 62.074 126.424 1.00 69.21 92 SER A O 1
ATOM 699 N N . LEU A 1 93 ? -15.891 63.385 126.318 1.00 69.71 93 LEU A N 1
ATOM 700 C CA . LEU A 1 93 ? -15.129 62.457 125.467 1.00 70.36 93 LEU A CA 1
ATOM 701 C C . LEU A 1 93 ? -14.893 61.001 125.916 1.00 70.67 93 LEU A C 1
ATOM 702 O O . LEU A 1 93 ? -14.971 60.113 125.073 1.00 70.50 93 LEU A O 1
ATOM 707 N N . PRO A 1 94 ? -14.550 60.744 127.204 1.00 71.16 94 PRO A N 1
ATOM 708 C CA . PRO A 1 94 ? -14.405 59.306 127.500 1.00 71.54 94 PRO A CA 1
ATOM 709 C C . PRO A 1 94 ? -15.734 58.571 127.651 1.00 71.93 94 PRO A C 1
ATOM 710 O O . PRO A 1 94 ? -15.817 57.394 127.324 1.00 71.73 94 PRO A O 1
ATOM 714 N N . ASN A 1 95 ? -16.763 59.270 128.118 1.00 72.66 95 ASN A N 1
ATOM 715 C CA . ASN A 1 95 ? -18.093 58.689 128.236 1.00 73.48 95 ASN A CA 1
ATOM 716 C C . ASN A 1 95 ? -19.145 59.309 127.323 1.00 73.71 95 ASN A C 1
ATOM 717 O O . ASN A 1 95 ? -19.965 60.117 127.771 1.00 74.01 95 ASN A O 1
ATOM 722 N N . ARG A 1 96 ? -19.097 58.949 126.043 1.00 73.78 96 ARG A N 1
ATOM 723 C CA . ARG A 1 96 ? -20.148 59.298 125.085 1.00 73.64 96 ARG A CA 1
ATOM 724 C C . ARG A 1 96 ? -20.333 58.102 124.179 1.00 73.80 96 ARG A C 1
ATOM 725 O O . ARG A 1 96 ? -19.435 57.259 124.085 1.00 73.79 96 ARG A O 1
ATOM 733 N N . GLU A 1 97 ? -21.487 58.018 123.520 1.00 74.03 97 GLU A N 1
ATOM 734 C CA . GLU A 1 97 ? -21.896 56.750 122.900 1.00 74.36 97 GLU A CA 1
ATOM 735 C C . GLU A 1 97 ? -21.118 56.325 121.635 1.00 73.95 97 GLU A C 1
ATOM 736 O O . GLU A 1 97 ? -20.919 55.136 121.408 1.00 74.00 97 GLU A O 1
ATOM 742 N N . THR A 1 98 ? -20.654 57.292 120.843 1.00 73.57 98 THR A N 1
ATOM 743 C CA . THR A 1 98 ? -19.905 57.014 119.613 1.00 72.93 98 THR A CA 1
ATOM 744 C C . THR A 1 98 ? -18.582 57.756 119.623 1.00 72.50 98 THR A C 1
ATOM 745 O O . THR A 1 98 ? -18.518 58.897 120.074 1.00 72.22 98 THR A O 1
ATOM 749 N N . ASN A 1 99 ? -17.543 57.097 119.118 1.00 72.27 99 ASN A N 1
ATOM 750 C CA . ASN A 1 99 ? -16.193 57.669 118.983 1.00 72.04 99 ASN A CA 1
ATOM 751 C C . ASN A 1 99 ? -15.643 58.235 120.292 1.00 71.92 99 ASN A C 1
ATOM 752 O O . ASN A 1 99 ? -15.254 59.402 120.383 1.00 71.45 99 ASN A O 1
ATOM 757 N N . ARG A 1 100 ? -15.657 57.384 121.310 1.00 72.05 100 ARG A N 1
ATOM 758 C CA . ARG A 1 100 ? -15.148 57.731 122.626 1.00 72.26 100 ARG A CA 1
ATOM 759 C C . ARG A 1 100 ? -13.627 57.848 122.611 1.00 71.40 100 ARG A C 1
ATOM 760 O O . ARG A 1 100 ? -12.933 57.078 121.955 1.00 71.25 100 ARG A O 1
ATOM 768 N N . LEU A 1 101 ? -13.121 58.848 123.317 1.00 70.89 101 LEU A N 1
ATOM 769 C CA . LEU A 1 101 ? -11.693 59.108 123.370 1.00 70.35 101 LEU A CA 1
ATOM 770 C C . LEU A 1 101 ? -11.313 59.307 124.821 1.00 70.00 101 LEU A C 1
ATOM 771 O O . LEU A 1 101 ? -11.865 60.180 125.483 1.00 69.75 101 LEU A O 1
ATOM 776 N N . MET A 1 102 ? -10.391 58.499 125.330 1.00 69.71 102 MET A N 1
ATOM 777 C CA . MET A 1 102 ? -9.942 58.691 126.698 1.00 69.79 102 MET A CA 1
ATOM 778 C C . MET A 1 102 ? -9.106 59.954 126.709 1.00 69.74 102 MET A C 1
ATOM 779 O O . MET A 1 102 ? -8.308 60.177 125.806 1.00 69.76 102 MET A O 1
ATOM 784 N N . VAL A 1 103 ? -9.300 60.795 127.711 1.00 69.78 103 VAL A N 1
ATOM 785 C CA . VAL A 1 103 ? -8.469 61.977 127.833 1.00 69.87 103 VAL A CA 1
ATOM 786 C C . VAL A 1 103 ? -7.675 61.928 129.132 1.00 70.20 103 VAL A C 1
ATOM 787 O O . VAL A 1 103 ? -8.245 61.790 130.208 1.00 70.15 103 VAL A O 1
ATOM 791 N N . ASP A 1 104 ? -6.349 61.972 129.016 1.00 70.90 104 ASP A N 1
ATOM 792 C CA . ASP A 1 104 ? -5.475 62.044 130.185 1.00 71.58 104 ASP A CA 1
ATOM 793 C C . ASP A 1 104 ? -5.670 63.405 130.853 1.00 72.25 104 ASP A C 1
ATOM 794 O O . ASP A 1 104 ? -5.393 64.436 130.250 1.00 72.86 104 ASP A O 1
ATOM 799 N N . GLU A 1 105 ? -6.153 63.418 132.090 1.00 72.78 105 GLU A N 1
ATOM 800 C CA . GLU A 1 105 ? -6.547 64.679 132.726 1.00 73.46 105 GLU A CA 1
ATOM 801 C C . GLU A 1 105 ? -5.392 65.662 132.970 1.00 73.29 105 GLU A C 1
ATOM 802 O O . GLU A 1 105 ? -5.618 66.859 133.125 1.00 73.07 105 GLU A O 1
ATOM 808 N N . GLU A 1 106 ? -4.163 65.151 132.983 1.00 73.42 106 GLU A N 1
ATOM 809 C CA . GLU A 1 106 ? -2.981 66.007 133.078 1.00 73.54 106 GLU A CA 1
ATOM 810 C C . GLU A 1 106 ? -2.787 66.831 131.811 1.00 72.88 106 GLU A C 1
ATOM 811 O O . GLU A 1 106 ? -2.496 68.029 131.892 1.00 72.96 106 GLU A O 1
ATOM 817 N N . ASP A 1 107 ? -2.968 66.215 130.643 1.00 71.90 107 ASP A N 1
ATOM 818 C CA . ASP A 1 107 ? -2.939 67.021 129.429 1.00 70.88 107 ASP A CA 1
ATOM 819 C C . ASP A 1 107 ? -4.293 67.657 129.027 1.00 70.69 107 ASP A C 1
ATOM 820 O O . ASP A 1 107 ? -4.351 68.454 128.108 1.00 70.94 107 ASP A O 1
ATOM 825 N N . ALA A 1 108 ? -5.364 67.333 129.752 1.00 70.29 108 ALA A N 1
ATOM 826 C CA . ALA A 1 108 ? -6.641 68.044 129.605 1.00 69.78 108 ALA A CA 1
ATOM 827 C C . ALA A 1 108 ? -6.506 69.461 130.137 1.00 69.82 108 ALA A C 1
ATOM 828 O O . ALA A 1 108 ? -7.217 70.366 129.719 1.00 69.92 108 ALA A O 1
ATOM 830 N N . LYS A 1 109 ? -5.591 69.632 131.086 1.00 69.98 109 LYS A N 1
ATOM 831 C CA . LYS A 1 109 ? -5.300 70.923 131.688 1.00 69.88 109 LYS A CA 1
ATOM 832 C C . LYS A 1 109 ? -4.433 71.707 130.712 1.00 69.42 109 LYS A C 1
ATOM 833 O O . LYS A 1 109 ? -4.540 72.930 130.613 1.00 69.35 109 LYS A O 1
ATOM 839 N N . VAL A 1 110 ? -3.578 70.992 129.983 1.00 68.71 110 VAL A N 1
ATOM 840 C CA . VAL A 1 110 ? -2.708 71.635 129.009 1.00 67.98 110 VAL A CA 1
ATOM 841 C C . VAL A 1 110 ? -3.524 72.161 127.808 1.00 67.50 110 VAL A C 1
ATOM 842 O O . VAL A 1 110 ? -3.201 73.203 127.252 1.00 67.47 110 VAL A O 1
ATOM 846 N N . LEU A 1 111 ? -4.617 71.479 127.459 1.00 66.65 111 LEU A N 1
ATOM 847 C CA . LEU A 1 111 ? -5.469 71.931 126.368 1.00 65.77 111 LEU A CA 1
ATOM 848 C C . LEU A 1 111 ? -6.266 73.160 126.756 1.00 65.74 111 LEU A C 1
ATOM 849 O O . LEU A 1 111 ? -6.368 74.094 125.984 1.00 65.73 111 LEU A O 1
ATOM 854 N N . ARG A 1 112 ? -6.798 73.166 127.972 1.00 65.97 112 ARG A N 1
ATOM 855 C CA . ARG A 1 112 ? -7.782 74.167 128.386 1.00 66.00 112 ARG A CA 1
ATOM 856 C C . ARG A 1 112 ? -7.216 75.528 128.737 1.00 66.09 112 ARG A C 1
ATOM 857 O O . ARG A 1 112 ? -7.946 76.510 128.719 1.00 66.01 112 ARG A O 1
ATOM 865 N N . GLU A 1 113 ? -5.935 75.591 129.071 1.00 66.28 113 GLU A N 1
ATOM 866 C CA . GLU A 1 113 ? -5.370 76.845 129.541 1.00 66.78 113 GLU A CA 1
ATOM 867 C C . GLU A 1 113 ? -3.987 77.122 128.947 1.00 66.79 113 GLU A C 1
ATOM 868 O O . GLU A 1 113 ? -3.351 78.136 129.244 1.00 66.96 113 GLU A O 1
ATOM 874 N N . GLU A 1 114 ? -3.525 76.237 128.078 1.00 66.49 114 GLU A N 1
ATOM 875 C CA . GLU A 1 114 ? -2.305 76.522 127.350 1.00 66.32 114 GLU A CA 1
ATOM 876 C C . GLU A 1 114 ? -2.590 76.583 125.829 1.00 65.52 114 GLU A C 1
ATOM 877 O O . GLU A 1 114 ? -2.215 77.554 125.169 1.00 65.73 114 GLU A O 1
ATOM 883 N N . ILE A 1 115 ? -3.298 75.582 125.298 1.00 64.34 115 ILE A N 1
ATOM 884 C CA . ILE A 1 115 ? -3.605 75.495 123.862 1.00 62.69 115 ILE A CA 1
ATOM 885 C C . ILE A 1 115 ? -4.741 76.421 123.459 1.00 62.16 115 ILE A C 1
ATOM 886 O O . ILE A 1 115 ? -4.539 77.322 122.657 1.00 62.30 115 ILE A O 1
ATOM 891 N N . ALA A 1 116 ? -5.922 76.207 124.030 1.00 61.47 116 ALA A N 1
ATOM 892 C CA . ALA A 1 116 ? -7.118 77.016 123.739 1.00 60.92 116 ALA A CA 1
ATOM 893 C C . ALA A 1 116 ? -7.052 78.552 123.916 1.00 60.65 116 ALA A C 1
ATOM 894 O O . ALA A 1 116 ? -7.710 79.261 123.151 1.00 60.66 116 ALA A O 1
ATOM 896 N N . PRO A 1 117 ? -6.302 79.081 124.918 1.00 60.19 117 PRO A N 1
ATOM 897 C CA . PRO A 1 117 ? -6.228 80.542 124.837 1.00 59.59 117 PRO A CA 1
ATOM 898 C C . PRO A 1 117 ? -5.254 81.076 123.775 1.00 58.98 117 PRO A C 1
ATOM 899 O O . PRO A 1 117 ? -5.439 82.198 123.320 1.00 59.40 117 PRO A O 1
ATOM 903 N N . TYR A 1 118 ? -4.247 80.299 123.376 1.00 58.06 118 TYR A N 1
ATOM 904 C CA . TYR A 1 118 ? -3.318 80.747 122.330 1.00 57.29 118 TYR A CA 1
ATOM 905 C C . TYR A 1 118 ? -3.977 80.751 120.947 1.00 56.80 118 TYR A C 1
ATOM 906 O O . TYR A 1 118 ? -3.941 81.747 120.230 1.00 56.58 118 TYR A O 1
ATOM 915 N N . TRP A 1 119 ? -4.592 79.634 120.588 1.00 56.17 119 TRP A N 1
ATOM 916 C CA . TRP A 1 119 ? -5.141 79.468 119.257 1.00 55.73 119 TRP A CA 1
ATOM 917 C C . TRP A 1 119 ? -6.468 80.172 119.020 1.00 56.10 119 TRP A C 1
ATOM 918 O O . TRP A 1 119 ? -6.869 80.366 117.885 1.00 55.93 119 TRP A O 1
ATOM 929 N N . GLN A 1 120 ? -7.146 80.538 120.097 1.00 56.74 120 GLN A N 1
ATOM 930 C CA . GLN A 1 120 ? -8.266 81.455 120.035 1.00 57.37 120 GLN A CA 1
ATOM 931 C C . GLN A 1 120 ? -7.858 82.607 119.155 1.00 57.26 120 GLN A C 1
ATOM 932 O O . GLN A 1 120 ? -6.815 83.240 119.403 1.00 57.84 120 GLN A O 1
ATOM 938 N N . ARG A 1 121 ? -8.642 82.858 118.111 1.00 56.48 121 ARG A N 1
ATOM 939 C CA . ARG A 1 121 ? -8.352 83.942 117.134 1.00 55.91 121 ARG A CA 1
ATOM 940 C C . ARG A 1 121 ? -6.961 83.909 116.392 1.00 54.08 121 ARG A C 1
ATOM 941 O O . ARG A 1 121 ? -6.428 84.934 115.958 1.00 53.97 121 ARG A O 1
ATOM 949 N N . LYS A 1 122 ? -6.410 82.712 116.231 1.00 52.11 122 LYS A N 1
ATOM 950 C CA . LYS A 1 122 ? -5.270 82.490 115.348 1.00 50.00 122 LYS A CA 1
ATOM 951 C C . LYS A 1 122 ? -5.630 81.423 114.316 1.00 49.12 122 LYS A C 1
ATOM 952 O O . LYS A 1 122 ? -4.750 80.870 113.650 1.00 48.63 122 LYS A O 1
ATOM 958 N N . THR A 1 123 ? -6.928 81.147 114.196 1.00 47.81 123 THR A N 1
ATOM 959 C CA . THR A 1 123 ? -7.408 80.051 113.372 1.00 46.92 123 THR A CA 1
ATOM 960 C C . THR A 1 123 ? -7.765 80.510 111.970 1.00 46.20 123 THR A C 1
ATOM 961 O O . THR A 1 123 ? -7.851 81.708 111.713 1.00 45.86 123 THR A O 1
ATOM 965 N N . ILE A 1 124 ? -8.008 79.535 111.091 1.00 45.14 124 ILE A N 1
ATOM 966 C CA . ILE A 1 124 ? -8.502 79.779 109.745 1.00 44.22 124 ILE A CA 1
ATOM 967 C C . ILE A 1 124 ? -9.810 80.545 109.809 1.00 44.64 124 ILE A C 1
ATOM 968 O O . ILE A 1 124 ? -9.975 81.535 109.109 1.00 44.66 124 ILE A O 1
ATOM 973 N N . GLU A 1 125 ? -10.710 80.123 110.694 1.00 44.99 125 GLU A N 1
ATOM 974 C CA . GLU A 1 125 ? -12.013 80.775 110.856 1.00 45.41 125 GLU A CA 1
ATOM 975 C C . GLU A 1 125 ? -11.927 82.252 111.296 1.00 44.84 125 GLU A C 1
ATOM 976 O O . GLU A 1 125 ? -12.726 83.087 110.853 1.00 44.76 125 GLU A O 1
ATOM 982 N N . ALA A 1 126 ? -10.930 82.572 112.120 1.00 44.05 126 ALA A N 1
ATOM 983 C CA . ALA A 1 126 ? -10.674 83.948 112.529 1.00 43.55 126 ALA A CA 1
ATOM 984 C C . ALA A 1 126 ? -10.319 84.884 111.359 1.00 43.41 126 ALA A C 1
ATOM 985 O O . ALA A 1 126 ? -10.721 86.045 111.357 1.00 43.49 126 ALA A O 1
ATOM 987 N N . PHE A 1 127 ? -9.572 84.376 110.378 1.00 43.11 127 PHE A N 1
ATOM 988 C CA . PHE A 1 127 ? -9.293 85.098 109.128 1.00 42.60 127 PHE A CA 1
ATOM 989 C C . PHE A 1 127 ? -10.545 85.298 108.320 1.00 42.03 127 PHE A C 1
ATOM 990 O O . PHE A 1 127 ? -10.815 86.387 107.864 1.00 42.17 127 PHE A O 1
ATOM 998 N N . ALA A 1 128 ? -11.302 84.239 108.123 1.00 41.55 128 ALA A N 1
ATOM 999 C CA . ALA A 1 128 ? -12.459 84.327 107.264 1.00 41.23 128 ALA A CA 1
ATOM 1000 C C . ALA A 1 128 ? -13.649 85.078 107.838 1.00 41.17 128 ALA A C 1
ATOM 1001 O O . ALA A 1 128 ? -14.418 85.638 107.081 1.00 41.11 128 ALA A O 1
ATOM 1003 N N . PHE A 1 129 ? -13.811 85.087 109.157 1.00 41.41 129 PHE A N 1
ATOM 1004 C CA . PHE A 1 129 ? -15.007 85.706 109.754 1.00 41.59 129 PHE A CA 1
ATOM 1005 C C . PHE A 1 129 ? -15.349 87.143 109.320 1.00 41.31 129 PHE A C 1
ATOM 1006 O O . PHE A 1 129 ? -16.484 87.378 108.891 1.00 40.98 129 PHE A O 1
ATOM 1014 N N . PRO A 1 130 ? -14.383 88.101 109.400 1.00 41.27 130 PRO A N 1
ATOM 1015 C CA . PRO A 1 130 ? -14.838 89.457 109.091 1.00 41.23 130 PRO A CA 1
ATOM 1016 C C . PRO A 1 130 ? -15.237 89.611 107.627 1.00 41.64 130 PRO A C 1
ATOM 1017 O O . PRO A 1 130 ? -15.914 90.569 107.282 1.00 41.84 130 PRO A O 1
ATOM 1021 N N . LEU A 1 131 ? -14.867 88.624 106.809 1.00 41.89 131 LEU A N 1
ATOM 1022 C CA . LEU A 1 131 ? -15.030 88.666 105.374 1.00 41.94 131 LEU A CA 1
ATOM 1023 C C . LEU A 1 131 ? -16.269 87.946 104.914 1.00 42.43 131 LEU A C 1
ATOM 1024 O O . LEU A 1 131 ? -16.662 88.088 103.758 1.00 42.21 131 LEU A O 1
ATOM 1029 N N . MET A 1 132 ? -16.851 87.134 105.793 1.00 43.34 132 MET A N 1
ATOM 1030 C CA . MET A 1 132 ? -18.123 86.447 105.495 1.00 44.43 132 MET A CA 1
ATOM 1031 C C . MET A 1 132 ? -19.032 86.294 106.724 1.00 45.15 132 MET A C 1
ATOM 1032 O O . MET A 1 132 ? -19.496 85.190 107.004 1.00 45.10 132 MET A O 1
ATOM 1037 N N . PRO A 1 133 ? -19.342 87.402 107.433 1.00 45.95 133 PRO A N 1
ATOM 1038 C CA . PRO A 1 133 ? -20.008 87.164 108.696 1.00 46.70 133 PRO A CA 1
ATOM 1039 C C . PRO A 1 133 ? -21.432 86.626 108.497 1.00 47.76 133 PRO A C 1
ATOM 1040 O O . PRO A 1 133 ? -21.901 85.784 109.270 1.00 48.42 133 PRO A O 1
ATOM 1044 N N . ASP A 1 134 ? -22.077 87.039 107.421 1.00 48.52 134 ASP A N 1
ATOM 1045 C CA . ASP A 1 134 ? -23.391 86.552 107.109 1.00 49.58 134 ASP A CA 1
ATOM 1046 C C . ASP A 1 134 ? -23.414 85.067 106.753 1.00 50.35 134 ASP A C 1
ATOM 1047 O O . ASP A 1 134 ? -24.417 84.416 106.970 1.00 50.93 134 ASP A O 1
ATOM 1052 N N . ILE A 1 135 ? -22.319 84.528 106.221 1.00 50.97 135 ILE A N 1
ATOM 1053 C CA . ILE A 1 135 ? -22.282 83.107 105.869 1.00 51.17 135 ILE A CA 1
ATOM 1054 C C . ILE A 1 135 ? -22.044 82.243 107.113 1.00 51.68 135 ILE A C 1
ATOM 1055 O O . ILE A 1 135 ? -22.757 81.252 107.323 1.00 51.67 135 ILE A O 1
ATOM 1060 N N . MET A 1 136 ? -21.092 82.658 107.956 1.00 51.91 136 MET A N 1
ATOM 1061 C CA . MET A 1 136 ? -20.810 81.991 109.241 1.00 52.39 136 MET A CA 1
ATOM 1062 C C . MET A 1 136 ? -22.050 81.838 110.111 1.00 52.56 136 MET A C 1
ATOM 1063 O O . MET A 1 136 ? -22.212 80.828 110.798 1.00 52.50 136 MET A O 1
ATOM 1068 N N . GLN A 1 137 ? -22.921 82.841 110.059 1.00 52.63 137 GLN A N 1
ATOM 1069 C CA . GLN A 1 137 ? -24.162 82.801 110.793 1.00 52.88 137 GLN A CA 1
ATOM 1070 C C . GLN A 1 137 ? -25.100 81.690 110.276 1.00 53.10 137 GLN A C 1
ATOM 1071 O O . GLN A 1 137 ? -25.694 80.934 111.061 1.00 53.25 137 GLN A O 1
ATOM 1077 N N . ILE A 1 138 ? -25.199 81.547 108.962 1.00 52.93 138 ILE A N 1
ATOM 1078 C CA . ILE A 1 138 ? -26.117 80.557 108.454 1.00 52.82 138 ILE A CA 1
ATOM 1079 C C . ILE A 1 138 ? -25.480 79.193 108.364 1.00 52.94 138 ILE A C 1
ATOM 1080 O O . ILE A 1 138 ? -26.186 78.203 108.279 1.00 53.70 138 ILE A O 1
ATOM 1085 N N . LEU A 1 139 ? -24.149 79.142 108.417 1.00 52.85 139 LEU A N 1
ATOM 1086 C CA . LEU A 1 139 ? -23.416 77.879 108.530 1.00 52.07 139 LEU A CA 1
ATOM 1087 C C . LEU A 1 139 ? -23.771 77.221 109.851 1.00 52.34 139 LEU A C 1
ATOM 1088 O O . LEU A 1 139 ? -24.106 76.050 109.914 1.00 52.35 139 LEU A O 1
ATOM 1093 N N . TYR A 1 140 ? -23.742 78.014 110.907 1.00 52.58 140 TYR A N 1
ATOM 1094 C CA . TYR A 1 140 ? -23.870 77.489 112.237 1.00 52.59 140 TYR A CA 1
ATOM 1095 C C . TYR A 1 140 ? -25.280 77.067 112.606 1.00 52.34 140 TYR A C 1
ATOM 1096 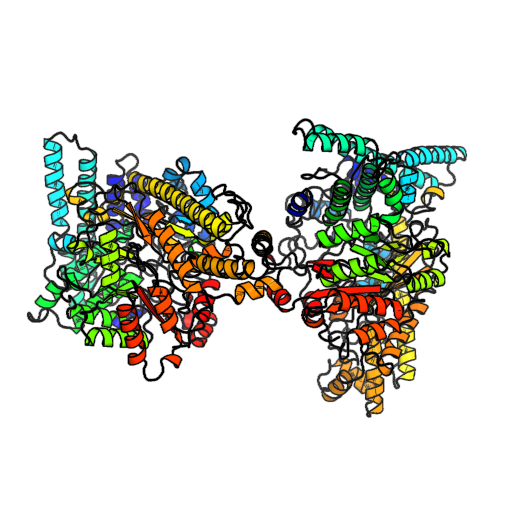O O . TYR A 1 140 ? -25.458 76.334 113.567 1.00 52.51 140 TYR A O 1
ATOM 1105 N N . THR A 1 141 ? -26.281 77.476 111.832 1.00 51.75 141 THR A N 1
ATOM 1106 C CA . THR A 1 141 ? -27.627 76.959 112.054 1.00 51.14 141 THR A CA 1
ATOM 1107 C C . THR A 1 141 ? -27.753 75.479 111.652 1.00 50.84 141 THR A C 1
ATOM 1108 O O . THR A 1 141 ? -28.796 74.869 111.878 1.00 51.32 141 THR A O 1
ATOM 1112 N N . GLY A 1 142 ? -26.724 74.926 111.009 1.00 49.97 142 GLY A N 1
ATOM 1113 C CA . GLY A 1 142 ? -26.684 73.519 110.624 1.00 48.80 142 GLY A CA 1
ATOM 1114 C C . GLY A 1 142 ? -27.696 73.102 109.568 1.00 48.39 142 GLY A C 1
ATOM 1115 O O . GLY A 1 142 ? -27.726 71.948 109.151 1.00 48.63 142 GLY A O 1
ATOM 1116 N N . SER A 1 143 ? -28.516 74.042 109.115 1.00 47.52 143 SER A N 1
ATOM 1117 C CA . SER A 1 143 ? -29.703 73.705 108.345 1.00 46.43 143 SER A CA 1
ATOM 1118 C C . SER A 1 143 ? -29.539 73.734 106.831 1.00 45.78 143 SER A C 1
ATOM 1119 O O . SER A 1 143 ? -30.278 73.047 106.119 1.00 45.69 143 SER A O 1
ATOM 1122 N N . VAL A 1 144 ? -28.595 74.537 106.328 1.00 44.73 144 VAL A N 1
ATOM 1123 C CA . VAL A 1 144 ? -28.506 74.756 104.873 1.00 43.23 144 VAL A CA 1
ATOM 1124 C C . VAL A 1 144 ? -27.247 74.136 104.204 1.00 42.38 144 VAL A C 1
ATOM 1125 O O . VAL A 1 144 ? -27.331 73.485 103.164 1.00 41.85 144 VAL A O 1
ATOM 1129 N N . PHE A 1 145 ? -26.088 74.308 104.818 1.00 41.74 145 PHE A N 1
ATOM 1130 C CA . PHE A 1 145 ? -24.870 73.679 104.293 1.00 41.10 145 PHE A CA 1
ATOM 1131 C C . PHE A 1 145 ? -23.844 73.484 105.389 1.00 40.72 145 PHE A C 1
ATOM 1132 O O . PHE A 1 145 ? -23.887 74.172 106.415 1.00 41.00 145 PHE A O 1
ATOM 1140 N N . VAL A 1 146 ? -22.892 72.591 105.178 1.00 40.04 146 VAL A N 1
ATOM 1141 C CA . VAL A 1 146 ? -21.668 72.697 105.983 1.00 39.72 146 VAL A CA 1
ATOM 1142 C C . VAL A 1 146 ? -20.433 72.961 105.117 1.00 39.52 146 VAL A C 1
ATOM 1143 O O . VAL A 1 146 ? -20.314 72.441 104.007 1.00 39.80 146 VAL A O 1
ATOM 1147 N N . LEU A 1 147 ? -19.561 73.830 105.618 1.00 39.27 147 LEU A N 1
ATOM 1148 C CA . LEU A 1 147 ? -18.319 74.219 104.960 1.00 38.82 147 LEU A CA 1
ATOM 1149 C C . LEU A 1 147 ? -17.139 73.642 105.734 1.00 38.46 147 LEU A C 1
ATOM 1150 O O . LEU A 1 147 ? -16.861 74.070 106.849 1.00 38.14 147 LEU A O 1
ATOM 1155 N N . THR A 1 148 ? -16.431 72.689 105.150 1.00 38.30 148 THR A N 1
ATOM 1156 C CA . THR A 1 148 ? -15.414 71.988 105.909 1.00 38.70 148 THR A CA 1
ATOM 1157 C C . THR A 1 148 ? -14.049 72.622 105.868 1.00 39.13 148 THR A C 1
ATOM 1158 O O . THR A 1 148 ? -13.171 72.202 106.597 1.00 39.45 148 THR A O 1
ATOM 1162 N N . GLU A 1 149 ? -13.840 73.626 105.026 1.00 39.74 149 GLU A N 1
ATOM 1163 C CA . GLU A 1 149 ? -12.488 74.200 104.891 1.00 39.67 149 GLU A CA 1
ATOM 1164 C C . GLU A 1 149 ? -12.072 75.070 106.062 1.00 39.69 149 GLU A C 1
ATOM 1165 O O . GLU A 1 149 ? -10.975 75.598 106.066 1.00 39.94 149 GLU A O 1
ATOM 1171 N N . ILE A 1 150 ? -12.957 75.190 107.051 1.00 39.97 150 ILE A N 1
ATOM 1172 C CA . ILE A 1 150 ? -12.676 75.789 108.355 1.00 40.39 150 ILE A CA 1
ATOM 1173 C C . ILE A 1 150 ? -11.584 74.958 109.012 1.00 40.43 150 ILE A C 1
ATOM 1174 O O . ILE A 1 150 ? -10.720 75.474 109.739 1.00 40.07 150 ILE A O 1
ATOM 1179 N N . ALA A 1 151 ? -11.624 73.664 108.715 1.00 40.41 151 ALA A N 1
ATOM 1180 C CA . ALA A 1 151 ? -10.780 72.689 109.370 1.00 40.67 151 ALA A CA 1
ATOM 1181 C C . ALA A 1 151 ? -9.454 72.508 108.657 1.00 40.61 151 ALA A C 1
ATOM 1182 O O . ALA A 1 151 ? -8.551 71.852 109.186 1.00 40.71 151 ALA A O 1
ATOM 1184 N N . GLY A 1 152 ? -9.344 73.086 107.462 1.00 40.43 152 GLY A N 1
ATOM 1185 C CA . GLY A 1 152 ? -8.177 72.867 106.603 1.00 40.49 152 GLY A CA 1
ATOM 1186 C C . GLY A 1 152 ? -8.610 72.249 105.284 1.00 40.51 152 GLY A C 1
ATOM 1187 O O . GLY A 1 152 ? -9.815 72.109 105.037 1.00 40.80 152 GLY A O 1
ATOM 1188 N N . ILE A 1 153 ? -7.656 71.875 104.428 1.00 40.02 153 ILE A N 1
ATOM 1189 C CA . ILE A 1 153 ? -8.027 71.349 103.111 1.00 39.71 153 ILE A CA 1
ATOM 1190 C C . ILE A 1 153 ? -7.895 69.840 102.955 1.00 39.71 153 ILE A C 1
ATOM 1191 O O . ILE A 1 153 ? -8.908 69.171 102.799 1.00 39.93 153 ILE A O 1
ATOM 1196 N N . SER A 1 154 ? -6.669 69.316 102.981 1.00 39.51 154 SER A N 1
ATOM 1197 C CA . SER A 1 154 ? -6.414 67.886 102.744 1.00 39.89 154 SER A CA 1
ATOM 1198 C C . SER A 1 154 ? -7.124 67.339 101.490 1.00 39.82 154 SER A C 1
ATOM 1199 O O . SER A 1 154 ? -7.100 67.981 100.429 1.00 40.26 154 SER A O 1
ATOM 1202 N N . HIS A 1 155 ? -7.765 66.177 101.623 1.00 39.24 155 HIS A N 1
ATOM 1203 C CA . HIS A 1 155 ? -8.513 65.552 100.518 1.00 38.74 155 HIS A CA 1
ATOM 1204 C C . HIS A 1 155 ? -7.775 65.485 99.207 1.00 38.57 155 HIS A C 1
ATOM 1205 O O . HIS A 1 155 ? -8.209 66.075 98.234 1.00 38.86 155 HIS A O 1
ATOM 1212 N N . VAL A 1 156 ? -6.648 64.805 99.187 1.00 38.43 156 VAL A N 1
ATOM 1213 C CA . VAL A 1 156 ? -5.906 64.663 97.959 1.00 38.36 156 VAL A CA 1
ATOM 1214 C C . VAL A 1 156 ? -5.186 63.337 98.029 1.00 38.22 156 VAL A C 1
ATOM 1215 O O . VAL A 1 156 ? -4.673 62.973 99.085 1.00 38.76 156 VAL A O 1
ATOM 1219 N N . ALA A 1 157 ? -5.216 62.575 96.946 1.00 37.65 157 ALA A N 1
ATOM 1220 C CA . ALA A 1 157 ? -4.304 61.467 96.809 1.00 37.53 157 ALA A CA 1
ATOM 1221 C C . ALA A 1 157 ? -2.894 62.003 96.484 1.00 37.53 157 ALA A C 1
ATOM 1222 O O . ALA A 1 157 ? -2.668 62.620 95.441 1.00 38.02 157 ALA A O 1
ATOM 1224 N N . VAL A 1 158 ? -1.973 61.762 97.414 1.00 37.12 158 VAL A N 1
ATOM 1225 C CA . VAL A 1 158 ? -0.575 62.154 97.356 1.00 36.63 158 VAL A CA 1
ATOM 1226 C C . VAL A 1 158 ? 0.161 61.561 96.170 1.00 36.67 158 VAL A C 1
ATOM 1227 O O . VAL A 1 158 ? 0.025 60.379 95.873 1.00 36.51 158 VAL A O 1
ATOM 1231 N N . ASN A 1 159 ? 0.935 62.380 95.472 1.00 36.89 159 ASN A N 1
ATOM 1232 C CA . ASN A 1 159 ? 1.675 61.881 94.325 1.00 36.84 159 ASN A CA 1
ATOM 1233 C C . ASN A 1 159 ? 2.920 61.084 94.743 1.00 36.78 159 ASN A C 1
ATOM 1234 O O . ASN A 1 159 ? 4.041 61.593 94.692 1.00 36.81 159 ASN A O 1
ATOM 1239 N N . TYR A 1 160 ? 2.714 59.830 95.132 1.00 36.36 160 TYR A N 1
ATOM 1240 C CA . TYR A 1 160 ? 3.828 58.956 95.448 1.00 35.94 160 TYR A CA 1
ATOM 1241 C C . TYR A 1 160 ? 4.794 58.651 94.314 1.00 36.17 160 TYR A C 1
ATOM 1242 O O . TYR A 1 160 ? 5.998 58.674 94.552 1.00 36.27 160 TYR A O 1
ATOM 1251 N N . PRO A 1 161 ? 4.302 58.400 93.080 1.00 36.07 161 PRO A N 1
ATOM 1252 C CA . PRO A 1 161 ? 5.314 58.223 92.039 1.00 36.24 161 PRO A CA 1
ATOM 1253 C C . PRO A 1 161 ? 6.248 59.417 91.753 1.00 36.51 161 PRO A C 1
ATOM 1254 O O . PRO A 1 161 ? 7.374 59.190 91.321 1.00 36.36 161 PRO A O 1
ATOM 1258 N N . TYR A 1 162 ? 5.793 60.651 92.004 1.00 36.90 162 TYR A N 1
ATOM 1259 C CA . TYR A 1 162 ? 6.649 61.845 91.903 1.00 37.10 162 TYR A CA 1
ATOM 1260 C C . TYR A 1 162 ? 7.741 61.768 92.966 1.00 37.35 162 TYR A C 1
ATOM 1261 O O . TYR A 1 162 ? 8.918 62.055 92.702 1.00 36.93 162 TYR A O 1
ATOM 1270 N N . LEU A 1 163 ? 7.318 61.367 94.162 1.00 37.72 163 LEU A N 1
ATOM 1271 C CA . LEU A 1 163 ? 8.178 61.294 95.321 1.00 38.35 163 LEU A CA 1
ATOM 1272 C C . LEU A 1 163 ? 9.185 60.174 95.147 1.00 38.88 163 LEU A C 1
ATOM 1273 O O . LEU A 1 163 ? 10.380 60.377 95.363 1.00 39.06 163 LEU A O 1
ATOM 1278 N N . LEU A 1 164 ? 8.710 59.021 94.674 1.00 39.40 164 LEU A N 1
ATOM 1279 C CA . LEU A 1 164 ? 9.528 57.802 94.604 1.00 39.49 164 LEU A CA 1
ATOM 1280 C C . LEU A 1 164 ? 10.615 57.875 93.560 1.00 39.79 164 LEU A C 1
ATOM 1281 O O . LEU A 1 164 ? 11.549 57.088 93.610 1.00 39.85 164 LEU A O 1
ATOM 1286 N N . ARG A 1 165 ? 10.479 58.818 92.628 1.00 40.45 165 ARG A N 1
ATOM 1287 C CA . ARG A 1 165 ? 11.449 59.036 91.556 1.00 41.87 165 ARG A CA 1
ATOM 1288 C C . ARG A 1 165 ? 12.485 60.105 91.916 1.00 41.74 165 ARG A C 1
ATOM 1289 O O . ARG A 1 165 ? 13.398 60.388 91.143 1.00 41.93 165 ARG A O 1
ATOM 1297 N N . ARG A 1 166 ? 12.343 60.686 93.102 1.00 41.97 166 ARG A N 1
ATOM 1298 C CA . ARG A 1 166 ? 13.232 61.743 93.539 1.00 41.70 166 ARG A CA 1
ATOM 1299 C C . ARG A 1 166 ? 13.788 61.484 94.935 1.00 41.95 166 ARG A C 1
ATOM 1300 O O . ARG A 1 166 ? 15.005 61.461 95.141 1.00 42.19 166 ARG A O 1
ATOM 1308 N N . GLY A 1 167 ? 12.901 61.308 95.906 1.00 41.70 167 GLY A N 1
ATOM 1309 C CA . GLY A 1 167 ? 13.332 61.139 97.285 1.00 41.80 167 GLY A CA 1
ATOM 1310 C C . GLY A 1 167 ? 13.614 62.506 97.876 1.00 42.00 167 GLY A C 1
ATOM 1311 O O . GLY A 1 167 ? 13.847 63.472 97.146 1.00 41.52 167 GLY A O 1
ATOM 1312 N N . PHE A 1 168 ? 13.617 62.596 99.199 1.00 42.18 168 PHE A N 1
ATOM 1313 C CA . PHE A 1 168 ? 13.612 63.904 99.825 1.00 42.81 168 PHE A CA 1
ATOM 1314 C C . PHE A 1 168 ? 14.965 64.599 99.900 1.00 43.32 168 PHE A C 1
ATOM 1315 O O . PHE A 1 168 ? 15.032 65.803 100.127 1.00 43.25 168 PHE A O 1
ATOM 1323 N N . ARG A 1 169 ? 16.038 63.854 99.656 1.00 44.36 169 ARG A N 1
ATOM 1324 C CA . ARG A 1 169 ? 17.355 64.461 99.561 1.00 45.43 169 ARG A CA 1
ATOM 1325 C C . ARG A 1 169 ? 17.476 65.218 98.251 1.00 45.56 169 ARG A C 1
ATOM 1326 O O . ARG A 1 169 ? 18.277 66.152 98.142 1.00 46.04 169 ARG A O 1
ATOM 1334 N N . TRP A 1 170 ? 16.681 64.819 97.257 1.00 45.25 170 TRP A N 1
ATOM 1335 C CA . TRP A 1 170 ? 16.648 65.543 95.997 1.00 44.47 170 TRP A CA 1
ATOM 1336 C C . TRP A 1 170 ? 16.030 66.892 96.237 1.00 44.25 170 TRP A C 1
ATOM 1337 O O . TRP A 1 170 ? 16.550 67.894 95.779 1.00 44.33 170 TRP A O 1
ATOM 1348 N N . PHE A 1 171 ? 14.931 66.905 96.979 1.00 43.88 171 PHE A N 1
ATOM 1349 C CA . PHE A 1 171 ? 14.190 68.129 97.222 1.00 43.91 171 PHE A CA 1
ATOM 1350 C C . PHE A 1 171 ? 15.034 69.115 98.000 1.00 43.94 171 PHE A C 1
ATOM 1351 O O . PHE A 1 171 ? 15.047 70.312 97.691 1.00 43.85 171 PHE A O 1
ATOM 1359 N N . LEU A 1 172 ? 15.766 68.590 98.977 1.00 43.62 172 LEU A N 1
ATOM 1360 C CA . LEU A 1 172 ? 16.578 69.409 99.840 1.00 43.04 172 LEU A CA 1
ATOM 1361 C C . LEU A 1 172 ? 17.635 70.090 99.009 1.00 42.81 172 LEU A C 1
ATOM 1362 O O . LEU A 1 172 ? 17.799 71.312 99.095 1.00 42.74 172 LEU A O 1
ATOM 1367 N N . GLU A 1 173 ? 18.312 69.309 98.176 1.00 42.63 173 GLU A N 1
ATOM 1368 C CA . GLU A 1 173 ? 19.369 69.850 97.333 1.00 42.92 173 GLU A CA 1
ATOM 1369 C C . GLU A 1 173 ? 18.853 70.774 96.234 1.00 42.69 173 GLU A C 1
ATOM 1370 O O . GLU A 1 173 ? 19.514 71.755 95.886 1.00 42.85 173 GLU A O 1
ATOM 1376 N N . GLU A 1 174 ? 17.682 70.459 95.689 1.00 42.41 174 GLU A N 1
ATOM 1377 C CA . GLU A 1 174 ? 17.131 71.248 94.602 1.00 42.06 174 GLU A CA 1
ATOM 1378 C C . GLU A 1 174 ? 16.640 72.566 95.147 1.00 41.46 174 GLU A C 1
ATOM 1379 O O . GLU A 1 174 ? 16.849 73.595 94.515 1.00 40.97 174 GLU A O 1
ATOM 1385 N N . SER A 1 175 ? 16.049 72.527 96.344 1.00 41.17 175 SER A N 1
ATOM 1386 C CA . SER A 1 175 ? 15.640 73.740 97.050 1.00 40.89 175 SER A CA 1
ATOM 1387 C C . SER A 1 175 ? 16.840 74.614 97.293 1.00 41.06 175 SER A C 1
ATOM 1388 O O . SER A 1 175 ? 16.748 75.832 97.130 1.00 40.84 175 SER A O 1
ATOM 1391 N N . GLU A 1 176 ? 17.962 73.990 97.660 1.00 41.13 176 GLU A N 1
ATOM 1392 C CA . GLU A 1 176 ? 19.207 74.728 97.855 1.00 41.12 176 GLU A CA 1
ATOM 1393 C C . GLU A 1 176 ? 19.759 75.363 96.591 1.00 41.35 176 GLU A C 1
ATOM 1394 O O . GLU A 1 176 ? 20.208 76.505 96.652 1.00 41.33 176 GLU A O 1
ATOM 1400 N N . ARG A 1 177 ? 19.705 74.662 95.454 1.00 42.00 177 ARG A N 1
ATOM 1401 C CA . ARG A 1 177 ? 20.141 75.268 94.178 1.00 43.14 177 ARG A CA 1
ATOM 1402 C C . ARG A 1 177 ? 19.238 76.442 93.861 1.00 43.16 177 ARG A C 1
ATOM 1403 O O . ARG A 1 177 ? 19.725 77.498 93.462 1.00 43.94 177 ARG A O 1
ATOM 1411 N N . ARG A 1 178 ? 17.935 76.261 94.078 1.00 43.18 178 ARG A N 1
ATOM 1412 C CA . ARG A 1 178 ? 16.935 77.277 93.763 1.00 43.22 178 ARG A CA 1
ATOM 1413 C C . ARG A 1 178 ? 16.947 78.473 94.697 1.00 43.21 178 ARG A C 1
ATOM 1414 O O . ARG A 1 178 ? 16.630 79.572 94.272 1.00 43.53 178 ARG A O 1
ATOM 1422 N N . ILE A 1 179 ? 17.290 78.256 95.964 1.00 43.05 179 ILE A N 1
ATOM 1423 C CA . ILE A 1 179 ? 17.506 79.361 96.899 1.00 42.60 179 ILE A CA 1
ATOM 1424 C C . ILE A 1 179 ? 18.695 80.225 96.449 1.00 42.92 179 ILE A C 1
ATOM 1425 O O . ILE A 1 179 ? 18.587 81.448 96.428 1.00 43.37 179 ILE A O 1
ATOM 1430 N N . ARG A 1 180 ? 19.794 79.596 96.035 1.00 43.08 180 ARG A N 1
ATOM 1431 C CA . ARG A 1 180 ? 20.952 80.340 95.524 1.00 43.56 180 ARG A CA 1
ATOM 1432 C C . ARG A 1 180 ? 20.633 81.154 94.283 1.00 43.21 180 ARG A C 1
ATOM 1433 O O . ARG A 1 180 ? 21.017 82.315 94.186 1.00 43.71 180 ARG A O 1
ATOM 1441 N N . ALA A 1 181 ? 19.924 80.553 93.335 1.00 42.56 181 ALA A N 1
ATOM 1442 C CA . ALA A 1 181 ? 19.651 81.232 92.080 1.00 41.81 181 ALA A CA 1
ATOM 1443 C C . ALA A 1 181 ? 18.703 82.411 92.284 1.00 41.59 181 ALA A C 1
ATOM 1444 O O . ALA A 1 181 ? 18.707 83.352 91.499 1.00 41.79 181 ALA A O 1
ATOM 1446 N N . LEU A 1 182 ? 17.914 82.362 93.353 1.00 41.30 182 LEU A N 1
ATOM 1447 C CA . LEU A 1 182 ? 16.962 83.408 93.646 1.00 41.06 182 LEU A CA 1
ATOM 1448 C C . LEU A 1 182 ? 17.706 84.564 94.246 1.00 41.06 182 LEU A C 1
ATOM 1449 O O . LEU A 1 182 ? 17.429 85.725 93.937 1.00 40.94 182 LEU A O 1
ATOM 1454 N N . GLU A 1 183 ? 18.677 84.226 95.081 1.00 41.17 183 GLU A N 1
ATOM 1455 C CA . GLU A 1 183 ? 19.594 85.194 95.651 1.00 41.53 183 GLU A CA 1
ATOM 1456 C C . GLU A 1 183 ? 20.481 85.864 94.613 1.00 41.89 183 GLU A C 1
ATOM 1457 O O . GLU A 1 183 ? 20.811 87.031 94.750 1.00 41.76 183 GLU A O 1
ATOM 1463 N N . GLU A 1 184 ? 20.849 85.138 93.563 1.00 42.54 184 GLU A N 1
ATOM 1464 C CA . GLU A 1 184 ? 21.683 85.720 92.532 1.00 43.04 184 GLU A CA 1
ATOM 1465 C C . GLU A 1 184 ? 20.941 86.801 91.772 1.00 42.30 184 GLU A C 1
ATOM 1466 O O . GLU A 1 184 ? 21.546 87.783 91.358 1.00 42.88 184 GLU A O 1
ATOM 1472 N N . SER A 1 185 ? 19.626 86.645 91.650 1.00 41.44 185 SER A N 1
ATOM 1473 C CA . SER A 1 185 ? 18.776 87.643 91.014 1.00 40.51 185 SER A CA 1
ATOM 1474 C C . SER A 1 185 ? 18.103 88.584 92.011 1.00 39.83 185 SER A C 1
ATOM 1475 O O . SER A 1 185 ? 17.113 89.242 91.679 1.00 39.89 185 SER A O 1
ATOM 1478 N N . GLY A 1 186 ? 18.632 88.639 93.231 1.00 38.80 186 GLY A N 1
ATOM 1479 C CA . GLY A 1 186 ? 18.319 89.721 94.159 1.00 37.35 186 GLY A CA 1
ATOM 1480 C C . GLY A 1 186 ? 17.037 89.563 94.937 1.00 36.51 186 GLY A C 1
ATOM 1481 O O . GLY A 1 186 ? 16.572 90.517 95.544 1.00 36.44 186 GLY A O 1
ATOM 1482 N N . VAL A 1 187 ? 16.487 88.349 94.915 1.00 35.77 187 VAL A N 1
ATOM 1483 C CA . VAL A 1 187 ? 15.245 87.971 95.600 1.00 34.63 187 VAL A CA 1
ATOM 1484 C C . VAL A 1 187 ? 14.071 88.914 95.344 1.00 34.29 187 VAL A C 1
ATOM 1485 O O . VAL A 1 187 ? 13.463 89.418 96.266 1.00 34.34 187 VAL A O 1
ATOM 1489 N N . TYR A 1 188 ? 13.749 89.179 94.089 1.00 33.87 188 TYR A N 1
ATOM 1490 C CA . TYR A 1 188 ? 12.590 90.020 93.839 1.00 34.13 188 TYR A CA 1
ATOM 1491 C C . TYR A 1 188 ? 11.334 89.162 93.935 1.00 34.75 188 TYR A C 1
ATOM 1492 O O . TYR A 1 188 ? 10.217 89.659 94.050 1.00 34.62 188 TYR A O 1
ATOM 1501 N N . GLU A 1 189 ? 11.553 87.852 93.899 1.00 35.25 189 GLU A N 1
ATOM 1502 C CA . GLU A 1 189 ? 10.506 86.870 93.954 1.00 35.31 189 GLU A CA 1
ATOM 1503 C C . GLU A 1 189 ? 10.415 86.352 95.361 1.00 35.31 189 GLU A C 1
ATOM 1504 O O . GLU A 1 189 ? 10.641 85.166 95.593 1.00 35.58 189 GLU A O 1
ATOM 1510 N N . GLY A 1 190 ? 10.093 87.235 96.295 1.00 35.50 190 GLY A N 1
ATOM 1511 C CA . GLY A 1 190 ? 10.032 86.872 97.699 1.00 36.79 190 GLY A CA 1
ATOM 1512 C C . GLY A 1 190 ? 9.197 85.648 98.051 1.00 38.02 190 GLY A C 1
ATOM 1513 O O . GLY A 1 190 ? 9.628 84.823 98.868 1.00 37.95 190 GLY A O 1
ATOM 1514 N N . GLU A 1 191 ? 8.018 85.521 97.425 1.00 38.51 191 GLU A N 1
ATOM 1515 C CA . GLU A 1 191 ? 7.108 84.426 97.703 1.00 38.82 191 GLU A CA 1
ATOM 1516 C C . GLU A 1 191 ? 7.719 83.095 97.350 1.00 38.17 191 GLU A C 1
ATOM 1517 O O . GLU A 1 191 ? 7.751 82.189 98.176 1.00 37.94 191 GLU A O 1
ATOM 1523 N N . LYS A 1 192 ? 8.230 83.005 96.127 1.00 37.97 192 LYS A N 1
ATOM 1524 C CA . LYS A 1 192 ? 8.975 81.846 95.654 1.00 37.99 192 LYS A CA 1
ATOM 1525 C C . LYS A 1 192 ? 10.140 81.509 96.590 1.00 38.43 192 LYS A C 1
ATOM 1526 O O . LYS A 1 192 ? 10.426 80.338 96.842 1.00 38.57 192 LYS A O 1
ATOM 1532 N N . TYR A 1 193 ? 10.800 82.544 97.105 1.00 38.44 193 TYR A N 1
ATOM 1533 C CA . TYR A 1 193 ? 11.897 82.373 98.043 1.00 38.79 193 TYR A CA 1
ATOM 1534 C C . TYR A 1 193 ? 11.471 81.758 99.393 1.00 38.35 193 TYR A C 1
ATOM 1535 O O . TYR A 1 193 ? 12.050 80.781 99.844 1.00 38.35 193 TYR A O 1
ATOM 1544 N N . SER A 1 194 ? 10.435 82.315 100.005 1.00 37.89 194 SER A N 1
ATOM 1545 C CA . SER A 1 194 ? 9.799 81.741 101.186 1.00 37.23 194 SER A CA 1
ATOM 1546 C C . SER A 1 194 ? 9.423 80.286 100.990 1.00 36.77 194 SER A C 1
ATOM 1547 O O . SER A 1 194 ? 9.557 79.475 101.913 1.00 36.35 194 SER A O 1
ATOM 1550 N N . PHE A 1 195 ? 8.940 79.969 99.787 1.00 36.44 195 PHE A N 1
ATOM 1551 C CA . PHE A 1 195 ? 8.525 78.608 99.463 1.00 36.33 195 PHE A CA 1
ATOM 1552 C C . PHE A 1 195 ? 9.690 77.640 99.533 1.00 36.39 195 PHE A C 1
ATOM 1553 O O . PHE A 1 195 ? 9.636 76.654 100.250 1.00 36.54 195 PHE A O 1
ATOM 1561 N N . TYR A 1 196 ? 10.741 77.923 98.778 1.00 36.24 196 TYR A N 1
ATOM 1562 C CA . TYR A 1 196 ? 11.908 77.059 98.785 1.00 36.08 196 TYR A CA 1
ATOM 1563 C C . TYR A 1 196 ? 12.611 76.982 100.155 1.00 36.30 196 TYR A C 1
ATOM 1564 O O . TYR A 1 196 ? 13.141 75.919 100.544 1.00 36.07 196 TYR A O 1
ATOM 1573 N N . GLN A 1 197 ? 12.555 78.083 100.904 1.00 36.18 197 GLN A N 1
ATOM 1574 C CA . GLN A 1 197 ? 12.992 78.053 102.280 1.00 36.21 197 GLN A CA 1
ATOM 1575 C C . GLN A 1 197 ? 12.188 77.061 103.089 1.00 36.66 197 GLN A C 1
ATOM 1576 O O . GLN A 1 197 ? 12.754 76.335 103.909 1.00 37.14 197 GLN A O 1
ATOM 1582 N N . ALA A 1 198 ? 10.878 77.024 102.859 1.00 36.65 198 ALA A N 1
ATOM 1583 C CA . ALA A 1 198 ? 10.031 76.106 103.593 1.00 36.55 198 ALA A CA 1
ATOM 1584 C C . ALA A 1 198 ? 10.303 74.682 103.144 1.00 36.69 198 ALA A C 1
ATOM 1585 O O . ALA A 1 198 ? 10.450 73.794 103.977 1.00 36.92 198 ALA A O 1
ATOM 1587 N N . ALA A 1 19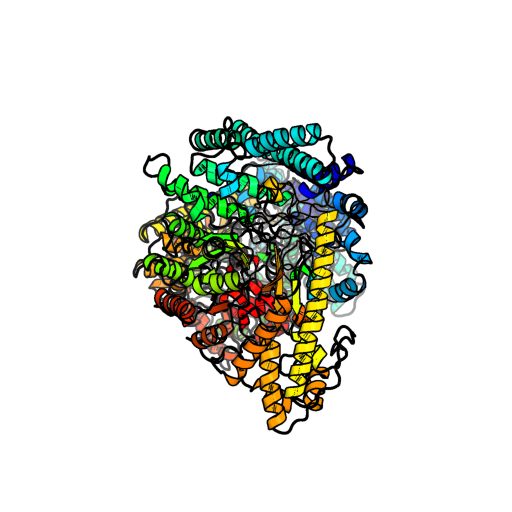9 ? 10.399 74.488 101.831 1.00 36.57 199 ALA A N 1
ATOM 1588 C CA . ALA A 1 199 ? 10.622 73.184 101.243 1.00 36.67 199 ALA A CA 1
ATOM 1589 C C . ALA A 1 199 ? 11.878 72.534 101.820 1.00 37.34 199 ALA A C 1
ATOM 1590 O O . ALA A 1 199 ? 11.810 71.380 102.244 1.00 37.55 199 ALA A O 1
ATOM 1592 N N . LYS A 1 200 ? 12.990 73.289 101.843 1.00 37.65 200 LYS A N 1
ATOM 1593 C CA . LYS A 1 200 ? 14.256 72.892 102.461 1.00 37.82 200 LYS A CA 1
ATOM 1594 C C . LYS A 1 200 ? 14.080 72.330 103.867 1.00 38.67 200 LYS A C 1
ATOM 1595 O O . LYS A 1 200 ? 14.395 71.159 104.126 1.00 38.39 200 LYS A O 1
ATOM 1601 N N . ILE A 1 201 ? 13.580 73.191 104.757 1.00 39.39 201 ILE A N 1
ATOM 1602 C CA . ILE A 1 201 ? 13.208 72.847 106.129 1.00 40.20 201 ILE A CA 1
ATOM 1603 C C . ILE A 1 201 ? 12.359 71.573 106.204 1.00 40.78 201 ILE A C 1
ATOM 1604 O O . ILE A 1 201 ? 12.689 70.633 106.926 1.00 41.41 201 ILE A O 1
ATOM 1609 N N . VAL A 1 202 ? 11.290 71.533 105.428 1.00 41.06 202 VAL A N 1
ATOM 1610 C CA . VAL A 1 202 ? 10.365 70.407 105.446 1.00 41.57 202 VAL A CA 1
ATOM 1611 C C . VAL A 1 202 ? 10.963 69.098 104.895 1.00 42.10 202 VAL A C 1
ATOM 1612 O O . VAL A 1 202 ? 10.593 68.007 105.340 1.00 42.33 202 VAL A O 1
ATOM 1616 N N . SER A 1 203 ? 11.913 69.209 103.970 1.00 42.54 203 SER A N 1
ATOM 1617 C CA . SER A 1 203 ? 12.633 68.041 103.484 1.00 43.62 203 SER A CA 1
ATOM 1618 C C . SER A 1 203 ? 13.558 67.472 104.558 1.00 43.88 203 SER A C 1
ATOM 1619 O O . SER A 1 203 ? 13.568 66.265 104.794 1.00 44.07 203 SER A O 1
ATOM 1622 N N . GLU A 1 204 ? 14.318 68.363 105.197 1.00 44.19 204 GLU A N 1
ATOM 1623 C CA . GLU A 1 204 ? 15.206 68.032 106.309 1.00 44.40 204 GLU A CA 1
ATOM 1624 C C . GLU A 1 204 ? 14.475 67.305 107.425 1.00 44.52 204 GLU A C 1
ATOM 1625 O O . GLU A 1 204 ? 14.955 66.305 107.921 1.00 44.78 204 GLU A O 1
ATOM 1631 N N . ALA A 1 205 ? 13.312 67.820 107.797 1.00 44.74 205 ALA A N 1
ATOM 1632 C CA . ALA A 1 205 ? 12.438 67.214 108.786 1.00 44.99 205 ALA A CA 1
ATOM 1633 C C . ALA A 1 205 ? 12.122 65.747 108.478 1.00 45.49 205 ALA A C 1
ATOM 1634 O O . ALA A 1 205 ? 12.234 64.882 109.359 1.00 45.35 205 ALA A O 1
ATOM 1636 N N . VAL A 1 206 ? 11.737 65.488 107.224 1.00 45.95 206 VAL A N 1
ATOM 1637 C CA . VAL A 1 206 ? 11.282 64.173 106.784 1.00 46.28 206 VAL A CA 1
ATOM 1638 C C . VAL A 1 206 ? 12.425 63.169 106.721 1.00 46.59 206 VAL A C 1
ATOM 1639 O O . VAL A 1 206 ? 12.261 62.015 107.146 1.00 46.44 206 VAL A O 1
ATOM 1643 N N . ILE A 1 207 ? 13.592 63.640 106.260 1.00 47.01 207 ILE A N 1
ATOM 1644 C CA . ILE A 1 207 ? 14.844 62.861 106.267 1.00 47.14 207 ILE A CA 1
ATOM 1645 C C . ILE A 1 207 ? 15.216 62.449 107.694 1.00 47.64 207 ILE A C 1
ATOM 1646 O O . ILE A 1 207 ? 15.415 61.267 107.979 1.00 47.91 207 ILE A O 1
ATOM 1651 N N . ASN A 1 208 ? 15.226 63.425 108.592 1.00 48.13 208 ASN A N 1
ATOM 1652 C CA . ASN A 1 208 ? 15.492 63.197 110.000 1.00 48.84 208 ASN A CA 1
ATOM 1653 C C . ASN A 1 208 ? 14.475 62.304 110.666 1.00 49.01 208 ASN A C 1
ATOM 1654 O O . ASN A 1 208 ? 14.834 61.575 111.580 1.00 49.31 208 ASN A O 1
ATOM 1659 N N . TYR A 1 209 ? 13.224 62.346 110.192 1.00 49.19 209 TYR A N 1
ATOM 1660 C CA . TYR A 1 209 ? 12.114 61.565 110.765 1.00 49.27 209 TYR A CA 1
ATOM 1661 C C . TYR A 1 209 ? 12.266 60.085 110.444 1.00 49.70 209 TYR A C 1
ATOM 1662 O O . TYR A 1 209 ? 11.956 59.222 111.267 1.00 49.51 209 TYR A O 1
ATOM 1671 N N . GLY A 1 210 ? 12.748 59.800 109.242 1.00 50.13 210 GLY A N 1
ATOM 1672 C CA . GLY A 1 210 ? 13.081 58.441 108.879 1.00 51.06 210 GLY A CA 1
ATOM 1673 C C . GLY A 1 210 ? 14.251 57.969 109.717 1.00 51.90 210 GLY A C 1
ATOM 1674 O O . GLY A 1 210 ? 14.225 56.855 110.234 1.00 52.05 210 GLY A O 1
ATOM 1675 N N . LEU A 1 211 ? 15.256 58.834 109.871 1.00 52.60 211 LEU A N 1
ATOM 1676 C CA . LEU A 1 211 ? 16.447 58.548 110.676 1.00 53.48 211 LEU A CA 1
ATOM 1677 C C . LEU A 1 211 ? 16.169 58.227 112.148 1.00 53.90 211 LEU A C 1
ATOM 1678 O O . LEU A 1 211 ? 16.883 57.423 112.739 1.00 54.07 211 LEU A O 1
ATOM 1683 N N . ARG A 1 212 ? 15.138 58.847 112.729 1.00 54.11 212 ARG A N 1
ATOM 1684 C CA . ARG A 1 212 ? 14.743 58.563 114.109 1.00 54.09 212 ARG A CA 1
ATOM 1685 C C . ARG A 1 212 ? 14.202 57.157 114.235 1.00 54.66 212 ARG A C 1
ATOM 1686 O O . ARG A 1 212 ? 14.449 56.490 115.235 1.00 54.91 212 ARG A O 1
ATOM 1694 N N . TYR A 1 213 ? 13.453 56.703 113.230 1.00 55.19 213 TYR A N 1
ATOM 1695 C CA . TYR A 1 213 ? 12.901 55.345 113.285 1.00 55.81 213 TYR A CA 1
ATOM 1696 C C . TYR A 1 213 ? 13.965 54.295 113.008 1.00 56.30 213 TYR A C 1
ATOM 1697 O O . TYR A 1 213 ? 13.814 53.146 113.408 1.00 56.27 213 TYR A O 1
ATOM 1706 N N . SER A 1 214 ? 15.030 54.709 112.324 1.00 56.99 214 SER A N 1
ATOM 1707 C CA . SER A 1 214 ? 16.164 53.857 112.029 1.00 57.67 214 SER A CA 1
ATOM 1708 C C . SER A 1 214 ? 16.942 53.589 113.305 1.00 58.54 214 SER A C 1
ATOM 1709 O O . SER A 1 214 ? 17.428 52.477 113.526 1.00 58.67 214 SER A O 1
ATOM 1712 N N . LYS A 1 215 ? 17.025 54.612 114.154 1.00 59.52 215 LYS A N 1
ATOM 1713 C CA . LYS A 1 215 ? 17.772 54.547 115.401 1.00 60.44 215 LYS A CA 1
ATOM 1714 C C . LYS A 1 215 ? 17.038 53.730 116.457 1.00 61.07 215 LYS A C 1
ATOM 1715 O O . LYS A 1 215 ? 17.664 52.975 117.194 1.00 61.01 215 LYS A O 1
ATOM 1721 N N . LEU A 1 216 ? 15.714 53.871 116.509 1.00 62.15 216 LEU A N 1
ATOM 1722 C CA . LEU A 1 216 ? 14.882 53.076 117.407 1.00 63.34 216 LEU A CA 1
ATOM 1723 C C . LEU A 1 216 ? 14.938 51.602 117.011 1.00 64.64 216 LEU A C 1
ATOM 1724 O O . LEU A 1 216 ? 14.978 50.735 117.883 1.00 65.16 216 LEU A O 1
ATOM 1729 N N . ALA A 1 217 ? 14.942 51.327 115.705 1.00 65.89 217 ALA A N 1
ATOM 1730 C CA . ALA A 1 217 ? 15.039 49.964 115.185 1.00 67.16 217 ALA A CA 1
ATOM 1731 C C . ALA A 1 217 ? 16.354 49.292 115.557 1.00 68.41 217 ALA A C 1
ATOM 1732 O O . ALA A 1 217 ? 16.401 48.093 115.827 1.00 68.47 217 ALA A O 1
ATOM 1734 N N . GLU A 1 218 ? 17.419 50.082 115.559 1.00 70.01 218 GLU A N 1
ATOM 1735 C CA . GLU A 1 218 ? 18.742 49.616 115.929 1.00 71.49 218 GLU A CA 1
ATOM 1736 C C . GLU A 1 218 ? 18.796 49.370 117.439 1.00 72.33 218 GLU A C 1
ATOM 1737 O O . GLU A 1 218 ? 19.379 48.394 117.906 1.00 72.44 218 GLU A O 1
ATOM 1743 N N . GLU A 1 219 ? 18.164 50.266 118.187 1.00 73.43 219 GLU A N 1
ATOM 1744 C CA . GLU A 1 219 ? 18.101 50.182 119.637 1.00 74.76 219 GLU A CA 1
ATOM 1745 C C . GLU A 1 219 ? 17.291 48.959 120.117 1.00 75.32 219 GLU A C 1
ATOM 1746 O O . GLU A 1 219 ? 17.619 48.344 121.138 1.00 75.63 219 GLU A O 1
ATOM 1752 N N . LEU A 1 220 ? 16.254 48.586 119.370 1.00 75.88 220 LEU A N 1
ATOM 1753 C CA . LEU A 1 220 ? 15.431 47.441 119.757 1.00 76.29 220 LEU A CA 1
ATOM 1754 C C . LEU A 1 220 ? 16.077 46.103 119.393 1.00 76.57 220 LEU A C 1
ATOM 1755 O O . LEU A 1 220 ? 15.757 45.085 119.997 1.00 76.67 220 LEU A O 1
ATOM 1760 N N . ALA A 1 221 ? 16.990 46.115 118.422 1.00 77.02 221 ALA A N 1
ATOM 1761 C CA . ALA A 1 221 ? 17.581 44.883 117.861 1.00 77.59 221 ALA A CA 1
ATOM 1762 C C . ALA A 1 221 ? 18.812 44.352 118.615 1.00 78.01 221 ALA A C 1
ATOM 1763 O O . ALA A 1 221 ? 19.254 43.221 118.387 1.00 77.95 221 ALA A O 1
ATOM 1765 N N . GLU A 1 222 ? 19.365 45.168 119.512 1.00 78.36 222 GLU A N 1
ATOM 1766 C CA . GLU A 1 222 ? 20.461 44.734 120.369 1.00 78.49 222 GLU A CA 1
ATOM 1767 C C . GLU A 1 222 ? 19.860 44.223 121.671 1.00 78.49 222 GLU A C 1
ATOM 1768 O O . GLU A 1 222 ? 20.489 44.283 122.720 1.00 78.87 222 GLU A O 1
ATOM 1774 N N . SER A 1 223 ? 18.645 43.698 121.587 1.00 78.36 223 SER A N 1
ATOM 1775 C CA . SER A 1 223 ? 17.850 43.395 122.749 1.00 78.49 223 SER A CA 1
ATOM 1776 C C . SER A 1 223 ? 16.804 42.370 122.337 1.00 78.73 223 SER A C 1
ATOM 1777 O O . SER A 1 223 ? 15.757 42.242 122.971 1.00 78.73 223 SER A O 1
ATOM 1780 N N . GLU A 1 224 ? 17.096 41.634 121.270 1.00 79.04 224 GLU A N 1
ATOM 1781 C CA . GLU A 1 224 ? 16.068 40.871 120.576 1.00 79.20 224 GLU A CA 1
ATOM 1782 C C . GLU A 1 224 ? 16.664 39.635 119.869 1.00 79.35 224 GLU A C 1
ATOM 1783 O O . GLU A 1 224 ? 17.875 39.552 119.630 1.00 79.11 224 GLU A O 1
ATOM 1789 N N . ASP A 1 225 ? 15.798 38.688 119.525 1.00 79.60 225 ASP A N 1
ATOM 1790 C CA . ASP A 1 225 ? 16.217 37.335 119.233 1.00 79.93 225 ASP A CA 1
ATOM 1791 C C . ASP A 1 225 ? 15.843 36.805 117.841 1.00 80.00 225 ASP A C 1
ATOM 1792 O O . ASP A 1 225 ? 14.665 36.765 117.479 1.00 80.08 225 ASP A O 1
ATOM 1797 N N . GLY A 1 226 ? 16.848 36.394 117.072 1.00 79.85 226 GLY A N 1
ATOM 1798 C CA . GLY A 1 226 ? 16.621 35.479 115.956 1.00 80.01 226 GLY A CA 1
ATOM 1799 C C . GLY A 1 226 ? 16.090 36.068 114.669 1.00 80.19 226 GLY A C 1
ATOM 1800 O O . GLY A 1 226 ? 16.819 36.746 113.956 1.00 80.36 226 GLY A O 1
ATOM 1801 N N . GLU A 1 227 ? 14.824 35.784 114.357 1.00 80.27 227 GLU A N 1
ATOM 1802 C CA . GLU A 1 227 ? 14.176 36.305 113.140 1.00 80.23 227 GLU A CA 1
ATOM 1803 C C . GLU A 1 227 ? 13.774 37.757 113.330 1.00 79.69 227 GLU A C 1
ATOM 1804 O O . GLU A 1 227 ? 13.861 38.554 112.404 1.00 79.70 227 GLU A O 1
ATOM 1810 N N . ARG A 1 228 ? 13.321 38.082 114.540 1.00 79.09 228 ARG A N 1
ATOM 1811 C CA . ARG A 1 228 ? 12.854 39.426 114.889 1.00 78.36 228 ARG A CA 1
ATOM 1812 C C . ARG A 1 228 ? 14.014 40.429 114.903 1.00 78.06 228 ARG A C 1
ATOM 1813 O O . ARG A 1 228 ? 13.851 41.588 114.524 1.00 78.23 228 ARG A O 1
ATOM 1821 N N . ARG A 1 229 ? 15.186 39.960 115.321 1.00 77.39 229 ARG A N 1
ATOM 1822 C CA . ARG A 1 229 ? 16.415 40.750 115.283 1.00 76.73 229 ARG A CA 1
ATOM 1823 C C . ARG A 1 229 ? 16.869 40.982 113.836 1.00 75.75 229 ARG A C 1
ATOM 1824 O O . ARG A 1 229 ? 17.401 42.045 113.520 1.00 75.73 229 ARG A O 1
ATOM 1832 N N . GLU A 1 230 ? 16.645 39.992 112.965 1.00 74.49 230 GLU A N 1
ATOM 1833 C CA . GLU A 1 230 ? 16.931 40.132 111.525 1.00 73.26 230 GLU A CA 1
ATOM 1834 C C . GLU A 1 230 ? 16.042 41.201 110.885 1.00 72.07 230 GLU A C 1
ATOM 1835 O O . GLU A 1 230 ? 16.515 42.017 110.095 1.00 71.88 230 GLU A O 1
ATOM 1841 N N . GLU A 1 231 ? 14.762 41.186 111.257 1.00 70.66 231 GLU A N 1
ATOM 1842 C CA . GLU A 1 231 ? 13.770 42.143 110.776 1.00 69.17 231 GLU A CA 1
ATOM 1843 C C . GLU A 1 231 ? 14.045 43.587 111.211 1.00 68.51 231 GLU A C 1
ATOM 1844 O O . GLU A 1 231 ? 14.000 44.498 110.387 1.00 68.64 231 GLU A O 1
ATOM 1850 N N . LEU A 1 232 ? 14.338 43.793 112.493 1.00 67.41 232 LEU A N 1
ATOM 1851 C CA . LEU A 1 232 ? 14.588 45.134 113.014 1.00 66.33 232 LEU A CA 1
ATOM 1852 C C . LEU A 1 232 ? 15.879 45.738 112.457 1.00 65.96 232 LEU A C 1
ATOM 1853 O O . LEU A 1 232 ? 15.975 46.950 112.287 1.00 65.97 232 LEU A O 1
ATOM 1858 N N . LEU A 1 233 ? 16.855 44.894 112.145 1.00 65.46 233 LEU A N 1
ATOM 1859 C CA . LEU A 1 233 ? 18.073 45.366 111.492 1.00 65.16 233 LEU A CA 1
ATOM 1860 C C . LEU A 1 233 ? 17.797 45.813 110.057 1.00 64.88 233 LEU A C 1
ATOM 1861 O O . LEU A 1 233 ? 18.433 46.758 109.574 1.00 65.23 233 LEU A O 1
ATOM 1866 N N . LYS A 1 234 ? 16.867 45.123 109.384 1.00 63.94 234 LYS A N 1
ATOM 1867 C CA . LYS A 1 234 ? 16.405 45.503 108.047 1.00 62.83 234 LYS A CA 1
ATOM 1868 C C . LYS A 1 234 ? 15.656 46.825 108.086 1.00 62.04 234 LYS A C 1
ATOM 1869 O O . LYS A 1 234 ? 15.908 47.699 107.267 1.00 61.94 234 LYS A O 1
ATOM 1875 N N . ILE A 1 235 ? 14.756 46.968 109.055 1.00 60.95 235 ILE A N 1
ATOM 1876 C CA . ILE A 1 235 ? 14.031 48.214 109.279 1.00 60.03 235 ILE A CA 1
ATOM 1877 C C . ILE A 1 235 ? 14.971 49.395 109.551 1.00 60.07 235 ILE A C 1
ATOM 1878 O O . ILE A 1 235 ? 14.742 50.498 109.062 1.00 60.18 235 ILE A O 1
ATOM 1883 N N . ALA A 1 236 ? 16.060 49.148 110.273 1.00 59.93 236 ALA A N 1
ATOM 1884 C CA . ALA A 1 236 ? 17.066 50.180 110.530 1.00 59.79 236 ALA A CA 1
ATOM 1885 C C . ALA A 1 236 ? 17.781 50.616 109.257 1.00 59.54 236 ALA A C 1
ATOM 1886 O O . ALA A 1 236 ? 18.138 51.776 109.080 1.00 59.11 236 ALA A O 1
ATOM 1888 N N . GLU A 1 237 ? 17.967 49.655 108.373 1.00 59.61 237 GLU A N 1
ATOM 1889 C CA . GLU A 1 237 ? 18.726 49.840 107.157 1.00 60.14 237 GLU A CA 1
ATOM 1890 C C . GLU A 1 237 ? 17.855 50.574 106.128 1.00 59.79 237 GLU A C 1
ATOM 1891 O O . GLU A 1 237 ? 18.321 51.497 105.434 1.00 59.50 237 GLU A O 1
ATOM 1897 N N . ILE A 1 238 ? 16.585 50.165 106.073 1.00 59.29 238 ILE A N 1
ATOM 1898 C CA . ILE A 1 238 ? 15.573 50.760 105.213 1.00 58.77 238 ILE A CA 1
ATOM 1899 C C . ILE A 1 238 ? 15.273 52.207 105.604 1.00 58.45 238 ILE A C 1
ATOM 1900 O O . ILE A 1 238 ? 15.346 53.091 104.767 1.00 58.63 238 ILE A O 1
ATOM 1905 N N . CYS A 1 239 ? 14.989 52.464 106.878 1.00 58.12 239 CYS A N 1
ATOM 1906 C CA . CYS A 1 239 ? 14.698 53.831 107.340 1.00 57.73 239 CYS A CA 1
ATOM 1907 C C . CYS A 1 239 ? 15.884 54.785 107.390 1.00 57.97 239 CYS A C 1
ATOM 1908 O O . CYS A 1 239 ? 15.715 55.952 107.701 1.00 58.41 239 CYS A O 1
ATOM 1911 N N . ARG A 1 240 ? 17.084 54.289 107.124 1.00 58.01 240 ARG A N 1
ATOM 1912 C CA . ARG A 1 240 ? 18.249 55.145 107.018 1.00 58.07 240 ARG A CA 1
ATOM 1913 C C . ARG A 1 240 ? 18.264 55.651 105.597 1.00 57.39 240 ARG A C 1
ATOM 1914 O O . ARG A 1 240 ? 18.686 56.768 105.323 1.00 57.62 240 ARG A O 1
ATOM 1922 N N . LYS A 1 241 ? 17.782 54.809 104.691 1.00 56.59 241 LYS A N 1
ATOM 1923 C CA . LYS A 1 241 ? 17.877 55.076 103.272 1.00 55.57 241 LYS A CA 1
ATOM 1924 C C . LYS A 1 241 ? 16.661 55.854 102.796 1.00 55.40 241 LYS A C 1
ATOM 1925 O O . LYS A 1 241 ? 16.784 56.885 102.135 1.00 55.30 241 LYS A O 1
ATOM 1931 N N . VAL A 1 242 ? 15.477 55.359 103.133 1.00 55.11 242 VAL A N 1
ATOM 1932 C CA . VAL A 1 242 ? 14.276 55.936 102.583 1.00 54.56 242 VAL A CA 1
ATOM 1933 C C . VAL A 1 242 ? 13.295 56.505 103.561 1.00 54.66 242 VAL A C 1
ATOM 1934 O O . VAL A 1 242 ? 12.806 55.812 104.447 1.00 55.17 242 VAL A O 1
ATOM 1938 N N . PRO A 1 243 ? 13.206 57.820 103.566 1.00 54.35 243 PRO A N 1
ATOM 1939 C CA . PRO A 1 243 ? 12.360 58.660 102.753 1.00 53.58 243 PRO A CA 1
ATOM 1940 C C . PRO A 1 243 ? 13.298 59.575 101.934 1.00 52.92 243 PRO A C 1
ATOM 1941 O O . PRO A 1 243 ? 12.839 60.358 101.121 1.00 53.33 243 PRO A O 1
ATOM 1945 N N . ALA A 1 244 ? 14.614 59.426 102.112 1.00 52.02 244 ALA A N 1
ATOM 1946 C CA . ALA A 1 244 ? 15.597 60.374 101.603 1.00 50.89 244 ALA A CA 1
ATOM 1947 C C . ALA A 1 244 ? 16.110 59.995 100.217 1.00 50.26 244 ALA A C 1
ATOM 1948 O O . ALA A 1 244 ? 16.341 60.859 99.377 1.00 50.29 244 ALA A O 1
ATOM 1950 N N . GLU A 1 245 ? 16.276 58.702 99.975 1.00 49.75 245 GLU A N 1
ATOM 1951 C CA . GLU A 1 245 ? 16.719 58.215 98.668 1.00 49.22 245 GLU A CA 1
ATOM 1952 C C . GLU A 1 245 ? 15.582 57.575 97.908 1.00 48.83 245 GLU A C 1
ATOM 1953 O O . GLU A 1 245 ? 14.580 57.192 98.498 1.00 48.63 245 GLU A O 1
ATOM 1959 N N . LYS A 1 246 ? 15.738 57.466 96.594 1.00 48.80 246 LYS A N 1
ATOM 1960 C CA . LYS A 1 246 ? 14.844 56.638 95.791 1.00 48.79 246 LYS A CA 1
ATOM 1961 C C . LYS A 1 246 ? 14.984 55.210 96.258 1.00 48.69 246 LYS A C 1
ATOM 1962 O O . LYS A 1 246 ? 16.110 54.713 96.384 1.00 49.18 246 LYS A O 1
ATOM 1968 N N . PRO A 1 247 ? 13.856 54.564 96.565 1.00 48.45 247 PRO A N 1
ATOM 1969 C CA . PRO A 1 247 ? 13.848 53.159 96.917 1.00 48.76 247 PRO A CA 1
ATOM 1970 C C . PRO A 1 247 ? 14.157 52.245 95.730 1.00 49.50 247 PRO A C 1
ATOM 1971 O O . PRO A 1 247 ? 13.885 52.609 94.574 1.00 49.48 247 PRO A O 1
ATOM 1975 N N . GLU A 1 248 ? 14.732 51.072 96.016 1.00 50.20 248 GLU A N 1
ATOM 1976 C CA . GLU A 1 248 ? 15.002 50.072 94.973 1.00 50.84 248 GLU A CA 1
ATOM 1977 C C . GLU A 1 248 ? 14.282 48.736 95.177 1.00 50.85 248 GLU A C 1
ATOM 1978 O O . GLU A 1 248 ? 14.091 47.962 94.226 1.00 51.39 248 GLU A O 1
ATOM 1984 N N . THR A 1 249 ? 13.883 48.461 96.413 1.00 50.56 249 THR A N 1
ATOM 1985 C CA . THR A 1 249 ? 13.140 47.245 96.693 1.00 50.51 249 THR A CA 1
ATOM 1986 C C . THR A 1 249 ? 11.683 47.584 97.053 1.00 50.25 249 THR A C 1
ATOM 1987 O O . THR A 1 249 ? 11.363 48.740 97.318 1.00 50.39 249 THR A O 1
ATOM 1991 N N . PHE A 1 250 ? 10.818 46.572 97.050 1.00 49.52 250 PHE A N 1
ATOM 1992 C CA . PHE A 1 250 ? 9.409 46.733 97.357 1.00 48.92 250 PHE A CA 1
ATOM 1993 C C . PHE A 1 250 ? 9.210 47.138 98.811 1.00 49.19 250 PHE A C 1
ATOM 1994 O O . PHE A 1 250 ? 8.352 47.970 99.129 1.00 49.44 250 PHE A O 1
ATOM 2002 N N . TRP A 1 251 ? 10.008 46.555 99.696 1.00 49.13 251 TRP A N 1
ATOM 2003 C CA . TRP A 1 251 ? 9.893 46.855 101.109 1.00 49.20 251 TRP A CA 1
ATOM 2004 C C . TRP A 1 251 ? 10.331 48.300 101.303 1.00 49.07 251 TRP A C 1
ATOM 2005 O O . TRP A 1 251 ? 9.689 49.055 102.043 1.00 49.01 251 TRP A O 1
ATOM 2016 N N . GLU A 1 252 ? 11.402 48.681 100.609 1.00 48.74 252 GLU A N 1
ATOM 2017 C CA . GLU A 1 252 ? 11.887 50.045 100.662 1.00 48.76 252 GLU A CA 1
ATOM 2018 C C . GLU A 1 252 ? 10.854 51.055 100.146 1.00 48.67 252 GLU A C 1
ATOM 2019 O O . GLU A 1 252 ? 10.667 52.114 100.750 1.00 48.83 252 GLU A O 1
ATOM 2025 N N . ALA A 1 253 ? 10.172 50.709 99.051 1.00 48.18 253 ALA A N 1
ATOM 2026 C CA . ALA A 1 253 ? 9.072 51.526 98.534 1.00 47.39 253 ALA A CA 1
ATOM 2027 C C . ALA A 1 253 ? 7.932 51.644 99.528 1.00 46.99 253 ALA A C 1
ATOM 2028 O O . ALA A 1 253 ? 7.522 52.749 99.814 1.00 47.02 253 ALA A O 1
ATOM 2030 N N . VAL A 1 254 ? 7.447 50.533 100.085 1.00 46.41 254 VAL A N 1
ATOM 2031 C CA . VAL A 1 254 ? 6.287 50.617 100.990 1.00 45.69 254 VAL A CA 1
ATOM 2032 C C . VAL A 1 254 ? 6.602 51.364 102.288 1.00 45.52 254 VAL A C 1
ATOM 2033 O O . VAL A 1 254 ? 5.748 52.070 102.829 1.00 45.49 254 VAL A O 1
ATOM 2037 N N . GLN A 1 255 ? 7.847 51.261 102.750 1.00 45.37 255 GLN A N 1
ATOM 2038 C CA . GLN A 1 255 ? 8.260 52.012 103.933 1.00 45.08 255 GLN A CA 1
ATOM 2039 C C . GLN A 1 255 ? 8.415 53.506 103.628 1.00 44.95 255 GLN A C 1
ATOM 2040 O O . GLN A 1 255 ? 8.071 54.355 104.476 1.00 44.80 255 GLN A O 1
ATOM 2046 N N . PHE A 1 256 ? 8.896 53.815 102.418 1.00 44.50 256 PHE A N 1
ATOM 2047 C CA . PHE A 1 256 ? 8.899 55.194 101.907 1.00 44.29 256 PHE A CA 1
ATOM 2048 C C . PHE A 1 256 ? 7.520 55.828 102.019 1.00 43.96 256 PHE A C 1
ATOM 2049 O O . PHE A 1 256 ? 7.349 56.771 102.798 1.00 43.88 256 PHE A O 1
ATOM 2057 N N . VAL A 1 257 ? 6.552 55.312 101.250 1.00 43.42 257 VAL A N 1
ATOM 2058 C CA . VAL A 1 257 ? 5.203 55.873 101.259 1.00 42.66 257 VAL A CA 1
ATOM 2059 C C . VAL A 1 257 ? 4.597 55.999 102.665 1.00 42.43 257 VAL A C 1
ATOM 2060 O O . VAL A 1 257 ? 4.081 57.065 103.001 1.00 42.68 257 VAL A O 1
ATOM 2064 N N . TRP A 1 258 ? 4.738 54.990 103.520 1.00 41.63 258 TRP A N 1
ATOM 2065 C CA . TRP A 1 258 ? 4.143 55.134 104.842 1.00 41.18 258 TRP A CA 1
ATOM 2066 C C . TRP A 1 258 ? 4.796 56.202 105.759 1.00 41.43 258 TRP A C 1
ATOM 2067 O O . TRP A 1 258 ? 4.104 56.864 106.559 1.00 40.98 258 TRP A O 1
ATOM 2078 N N . LEU A 1 259 ? 6.107 56.400 105.637 1.00 41.69 259 LEU A N 1
ATOM 2079 C CA . LEU A 1 259 ? 6.725 57.454 106.423 1.00 41.90 259 LEU A CA 1
ATOM 2080 C C . LEU A 1 259 ? 6.159 58.816 106.047 1.00 41.91 259 LEU A C 1
ATOM 2081 O O . LEU A 1 259 ? 5.685 59.537 106.937 1.00 42.00 259 LEU A O 1
ATOM 2086 N N . VAL A 1 260 ? 6.147 59.150 104.751 1.00 41.49 260 VAL A N 1
ATOM 2087 C CA . VAL A 1 260 ? 5.589 60.445 104.339 1.00 41.14 260 VAL A CA 1
ATOM 2088 C C . VAL A 1 260 ? 4.078 60.525 104.596 1.00 41.07 260 VAL A C 1
ATOM 2089 O O . VAL A 1 260 ? 3.565 61.562 105.009 1.00 40.81 260 VAL A O 1
ATOM 2093 N N . GLN A 1 261 ? 3.393 59.399 104.452 1.00 40.91 261 GLN A N 1
ATOM 2094 C CA . GLN A 1 261 ? 1.996 59.334 104.806 1.00 40.61 261 GLN A CA 1
ATOM 2095 C C . GLN A 1 261 ? 1.743 59.704 106.280 1.00 40.81 261 GLN A C 1
ATOM 2096 O O . GLN A 1 261 ? 0.865 60.524 106.565 1.00 41.14 261 GLN A O 1
ATOM 2102 N N . SER A 1 262 ? 2.534 59.155 107.202 1.00 40.62 262 SER A N 1
ATOM 2103 C CA . SER A 1 262 ? 2.392 59.505 108.628 1.00 40.72 262 SER A CA 1
ATOM 2104 C C . SER A 1 262 ? 2.851 60.937 108.908 1.00 40.35 262 SER A C 1
ATOM 2105 O O . SER A 1 262 ? 2.322 61.607 109.796 1.00 40.01 262 SER A O 1
ATOM 2108 N N . ALA A 1 263 ? 3.842 61.385 108.141 1.00 39.89 263 ALA A N 1
ATOM 2109 C CA . ALA A 1 263 ? 4.372 62.723 108.270 1.00 39.53 263 ALA A CA 1
ATOM 2110 C C . ALA A 1 263 ? 3.306 63.729 107.883 1.00 39.23 263 ALA A C 1
ATOM 2111 O O . ALA A 1 263 ? 3.069 64.690 108.613 1.00 38.95 263 ALA A O 1
ATOM 2113 N N . LEU A 1 264 ? 2.630 63.460 106.762 1.00 39.06 264 LEU A N 1
ATOM 2114 C CA . LEU A 1 264 ? 1.601 64.353 106.204 1.00 38.66 264 LEU A CA 1
ATOM 2115 C C . LEU A 1 264 ? 0.509 64.586 107.196 1.00 38.62 264 LEU A C 1
ATOM 2116 O O . LEU A 1 264 ? -0.065 65.668 107.235 1.00 39.01 264 LEU A O 1
ATOM 2121 N N . HIS A 1 265 ? 0.264 63.582 108.034 1.00 38.22 265 HIS A N 1
ATOM 2122 C CA . HIS A 1 265 ? -0.772 63.669 109.027 1.00 38.19 265 HIS A CA 1
ATOM 2123 C C . HIS A 1 265 ? -0.404 64.525 110.230 1.00 38.75 265 HIS A C 1
ATOM 2124 O O . HIS A 1 265 ? -1.214 64.697 111.151 1.00 38.83 265 HIS A O 1
ATOM 2131 N N . GLN A 1 266 ? 0.801 65.090 110.216 1.00 39.10 266 GLN A N 1
ATOM 2132 C CA . GLN A 1 266 ? 1.205 65.967 111.298 1.00 39.29 266 GLN A CA 1
ATOM 2133 C C . GLN A 1 266 ? 1.068 67.389 110.826 1.00 39.36 266 GLN A C 1
ATOM 2134 O O . GLN A 1 266 ? 1.016 68.307 111.633 1.00 39.23 266 GLN A O 1
ATOM 2140 N N . GLU A 1 267 ? 0.996 67.560 109.509 1.00 39.43 267 GLU A N 1
ATOM 2141 C CA . GLU A 1 267 ? 0.832 68.880 108.908 1.00 39.57 267 GLU A CA 1
ATOM 2142 C C . GLU A 1 267 ? -0.631 69.149 108.524 1.00 40.35 267 GLU A C 1
ATOM 2143 O O . GLU A 1 267 ? -1.161 70.228 108.763 1.00 40.20 267 GLU A O 1
ATOM 2149 N N . ASN A 1 268 ? -1.284 68.150 107.942 1.00 41.12 268 ASN A N 1
ATOM 2150 C CA . ASN A 1 268 ? -2.618 68.324 107.374 1.00 41.64 268 ASN A CA 1
ATOM 2151 C C . ASN A 1 268 ? -3.629 67.562 108.161 1.00 41.98 268 ASN A C 1
ATOM 2152 O O . ASN A 1 268 ? -3.320 66.464 108.642 1.00 42.39 268 ASN A O 1
ATOM 2157 N N . TYR A 1 269 ? -4.842 68.108 108.249 1.00 41.86 269 TYR A N 1
ATOM 2158 C CA . TYR A 1 269 ? -5.882 67.491 109.061 1.00 41.77 269 TYR A CA 1
ATOM 2159 C C . TYR A 1 269 ? -6.362 66.144 108.502 1.00 41.97 269 TYR A C 1
ATOM 2160 O O . TYR A 1 269 ? -6.140 65.821 107.340 1.00 41.59 269 TYR A O 1
ATOM 2169 N N . GLU A 1 270 ? -7.011 65.376 109.371 1.00 42.71 270 GLU A N 1
ATOM 2170 C CA . GLU A 1 270 ? -7.257 63.926 109.248 1.00 43.23 270 GLU A CA 1
ATOM 2171 C C . GLU A 1 270 ? -8.030 63.419 108.047 1.00 43.43 270 GLU A C 1
ATOM 2172 O O . GLU A 1 270 ? -8.140 62.211 107.876 1.00 44.05 270 GLU A O 1
ATOM 2178 N N . GLN A 1 271 ? -8.587 64.304 107.227 1.00 43.13 271 GLN A N 1
ATOM 2179 C CA . GLN A 1 271 ? -9.504 63.847 106.200 1.00 42.89 271 GLN A CA 1
ATOM 2180 C C . GLN A 1 271 ? -8.888 63.570 104.827 1.00 42.43 271 GLN A C 1
ATOM 2181 O O . GLN A 1 271 ? -8.411 64.472 104.136 1.00 42.44 271 GLN A O 1
ATOM 2187 N N . ALA A 1 272 ? -8.905 62.300 104.459 1.00 41.45 272 ALA A N 1
ATOM 2188 C CA . ALA A 1 272 ? -8.813 61.877 103.072 1.00 40.69 272 ALA A CA 1
ATOM 2189 C C . ALA A 1 272 ? -7.471 62.025 102.400 1.00 40.23 272 ALA A C 1
ATOM 2190 O O . ALA A 1 272 ? -7.419 62.122 101.183 1.00 40.84 272 ALA A O 1
ATOM 2192 N N . ILE A 1 273 ? -6.396 62.051 103.179 1.00 39.47 273 ILE A N 1
ATOM 2193 C CA . ILE A 1 273 ? -5.067 62.060 102.600 1.00 38.88 273 ILE A CA 1
ATOM 2194 C C . ILE A 1 273 ? -4.814 60.653 102.080 1.00 39.27 273 ILE A C 1
ATOM 2195 O O . ILE A 1 273 ? -4.644 59.725 102.855 1.00 39.50 273 ILE A O 1
ATOM 2200 N N . SER A 1 274 ? -4.804 60.491 100.765 1.00 39.45 274 SER A N 1
ATOM 2201 C CA . SER A 1 274 ? -4.888 59.161 100.170 1.00 39.61 274 SER A CA 1
ATOM 2202 C C . SER A 1 274 ? -3.631 58.769 99.421 1.00 39.67 274 SER A C 1
ATOM 2203 O O . SER A 1 274 ? -2.751 59.597 99.190 1.00 39.98 274 SER A O 1
ATOM 2206 N N . MET A 1 275 ? -3.532 57.502 99.048 1.00 39.46 275 MET A N 1
ATOM 2207 C CA . MET A 1 275 ? -2.289 56.998 98.484 1.00 39.60 275 MET A CA 1
ATOM 2208 C C . MET A 1 275 ? -2.328 56.770 96.975 1.00 39.35 275 MET A C 1
ATOM 2209 O O . MET A 1 275 ? -1.310 56.451 96.364 1.00 39.52 275 MET A O 1
ATOM 2214 N N . GLY A 1 276 ? -3.502 56.926 96.378 1.00 39.04 276 GLY A N 1
ATOM 2215 C CA . GLY A 1 276 ? -3.621 56.886 94.926 1.00 38.64 276 GLY A CA 1
ATOM 2216 C C . GLY A 1 276 ? -3.588 55.517 94.307 1.00 38.38 276 GLY A C 1
ATOM 2217 O O . GLY A 1 276 ? -3.989 54.537 94.912 1.00 38.49 276 GLY A O 1
ATOM 2218 N N . ARG A 1 277 ? -3.094 55.436 93.087 1.00 38.36 277 ARG A N 1
ATOM 2219 C CA . ARG A 1 277 ? -3.031 54.146 92.408 1.00 38.05 277 ARG A CA 1
ATOM 2220 C C . ARG A 1 277 ? -1.831 53.319 92.836 1.00 38.26 277 ARG A C 1
ATOM 2221 O O . ARG A 1 277 ? -0.920 53.059 92.047 1.00 37.63 277 ARG A O 1
ATOM 2229 N N . ILE A 1 278 ? -1.900 52.878 94.088 1.00 38.60 278 ILE A N 1
ATOM 2230 C CA . ILE A 1 278 ? -0.859 52.153 94.787 1.00 39.13 278 ILE A CA 1
ATOM 2231 C C . ILE A 1 278 ? -0.472 50.831 94.128 1.00 39.56 278 ILE A C 1
ATOM 2232 O O . ILE A 1 278 ? 0.682 50.427 94.198 1.00 39.67 278 ILE A O 1
ATOM 2237 N N . ASP A 1 279 ? -1.414 50.184 93.445 1.00 40.14 279 ASP A N 1
ATOM 2238 C CA . ASP A 1 279 ? -1.114 48.929 92.762 1.00 40.86 279 ASP A CA 1
ATOM 2239 C C . ASP A 1 279 ? -0.320 49.159 91.481 1.00 40.87 279 ASP A C 1
ATOM 2240 O O . ASP A 1 279 ? 0.435 48.289 91.038 1.00 40.91 279 ASP A O 1
ATOM 2245 N N . GLN A 1 280 ? -0.474 50.344 90.906 1.00 41.02 280 GLN A N 1
ATOM 2246 C CA . GLN A 1 280 ? 0.207 50.671 89.676 1.00 41.41 280 GLN A CA 1
ATOM 2247 C C . GLN A 1 280 ? 1.677 51.029 89.911 1.00 41.88 280 GLN A C 1
ATOM 2248 O O . GLN A 1 280 ? 2.556 50.667 89.121 1.00 41.62 280 GLN A O 1
ATOM 2254 N N . TYR A 1 281 ? 1.937 51.733 91.008 1.00 42.60 281 TYR A N 1
ATOM 2255 C CA . TYR A 1 281 ? 3.245 52.320 91.225 1.00 43.50 281 TYR A CA 1
ATOM 2256 C C . TYR A 1 281 ? 4.170 51.520 92.164 1.00 44.56 281 TYR A C 1
ATOM 2257 O O . TYR A 1 281 ? 5.378 51.794 92.243 1.00 44.88 281 TYR A O 1
ATOM 2266 N N . LEU A 1 282 ? 3.602 50.558 92.887 1.00 45.33 282 LEU A N 1
ATOM 2267 C CA . LEU A 1 282 ? 4.408 49.629 93.663 1.00 46.04 282 LEU A CA 1
ATOM 2268 C C . LEU A 1 282 ? 4.799 48.406 92.828 1.00 47.24 282 LEU A C 1
ATOM 2269 O O . LEU A 1 282 ? 5.710 47.659 93.195 1.00 47.62 282 LEU A O 1
ATOM 2274 N N . TYR A 1 283 ? 4.108 48.209 91.707 1.00 48.37 283 TYR A N 1
ATOM 2275 C CA . TYR A 1 283 ? 4.351 47.050 90.850 1.00 49.66 283 TYR A CA 1
ATOM 2276 C C . TYR A 1 283 ? 5.737 46.910 90.206 1.00 50.42 283 TYR A C 1
ATOM 2277 O O . TYR A 1 283 ? 6.202 45.794 90.054 1.00 50.40 283 TYR A O 1
ATOM 2286 N N . PRO A 1 284 ? 6.394 48.019 89.806 1.00 51.54 284 PRO A N 1
ATOM 2287 C CA . PRO A 1 284 ? 7.786 47.809 89.375 1.00 52.29 284 PRO A CA 1
ATOM 2288 C C . PRO A 1 284 ? 8.715 47.180 90.425 1.00 52.79 284 PRO A C 1
ATOM 2289 O O . PRO A 1 284 ? 9.536 46.334 90.077 1.00 52.98 284 PRO A O 1
ATOM 2293 N N . PHE A 1 285 ? 8.566 47.570 91.687 1.00 53.47 285 PHE A N 1
ATOM 2294 C CA . PHE A 1 285 ? 9.421 47.069 92.762 1.00 54.06 285 PHE A CA 1
ATOM 2295 C C . PHE A 1 285 ? 9.042 45.639 93.090 1.00 54.43 285 PHE A C 1
ATOM 2296 O O . PHE A 1 285 ? 9.900 44.805 93.343 1.00 54.71 285 PHE A O 1
ATOM 2304 N N . PHE A 1 286 ? 7.744 45.369 93.055 1.00 54.77 286 PHE A N 1
ATOM 2305 C CA . PHE A 1 286 ? 7.222 44.042 93.283 1.00 54.88 286 PHE A CA 1
ATOM 2306 C C . PHE A 1 286 ? 7.687 43.044 92.219 1.00 54.93 286 PHE A C 1
ATOM 2307 O O . PHE A 1 286 ? 8.196 41.984 92.561 1.00 55.02 286 PHE A O 1
ATOM 2315 N N . LYS A 1 287 ? 7.513 43.386 90.943 1.00 55.17 287 LYS A N 1
ATOM 2316 C CA . LYS A 1 287 ? 7.872 42.492 89.834 1.00 55.61 287 LYS A CA 1
ATOM 2317 C C . LYS A 1 287 ? 9.363 42.170 89.811 1.00 56.41 287 LYS A C 1
ATOM 2318 O O . LYS A 1 287 ? 9.745 41.052 89.503 1.00 56.53 287 LYS A O 1
ATOM 2324 N N . LYS A 1 288 ? 10.193 43.148 90.165 1.00 57.23 288 LYS A N 1
ATOM 2325 C CA . LYS A 1 288 ? 11.631 42.960 90.220 1.00 57.78 288 LYS A CA 1
ATOM 2326 C C . LYS A 1 288 ? 11.984 42.028 91.360 1.00 58.40 288 LYS A C 1
ATOM 2327 O O . LYS A 1 288 ? 12.729 41.084 91.155 1.00 58.86 288 LYS A O 1
ATOM 2333 N N . ASP A 1 289 ? 11.424 42.276 92.544 1.00 58.91 289 ASP A N 1
ATOM 2334 C CA . ASP A 1 289 ? 11.732 41.482 93.736 1.00 59.64 289 ASP A CA 1
ATOM 2335 C C . ASP A 1 289 ? 11.324 39.996 93.652 1.00 60.47 289 ASP A C 1
ATOM 2336 O O . ASP A 1 289 ? 12.110 39.128 94.028 1.00 61.18 289 ASP A O 1
ATOM 2341 N N . ILE A 1 290 ? 10.118 39.691 93.175 1.00 60.98 290 ILE A N 1
ATOM 2342 C CA . ILE A 1 290 ? 9.772 38.299 92.837 1.00 61.43 290 ILE A CA 1
ATOM 2343 C C . ILE A 1 290 ? 10.548 37.920 91.563 1.00 62.15 290 ILE A C 1
ATOM 2344 O O . ILE A 1 290 ? 10.545 38.658 90.584 1.00 62.45 290 ILE A O 1
ATOM 2349 N N . GLY A 1 291 ? 11.270 36.811 91.562 1.00 62.70 291 GLY A N 1
ATOM 2350 C CA . GLY A 1 291 ? 11.982 36.461 90.328 1.00 63.35 291 GLY A CA 1
ATOM 2351 C C . GLY A 1 291 ? 13.377 37.054 90.289 1.00 63.75 291 GLY A C 1
ATOM 2352 O O . GLY A 1 291 ? 14.112 36.899 89.312 1.00 63.82 291 GLY A O 1
ATOM 2353 N N . GLU A 1 292 ? 13.721 37.767 91.354 1.00 64.12 292 GLU A N 1
ATOM 2354 C CA . GLU A 1 292 ? 15.103 38.003 91.707 1.00 64.38 292 GLU A CA 1
ATOM 2355 C C . GLU A 1 292 ? 15.258 37.347 93.072 1.00 64.32 292 GLU A C 1
ATOM 2356 O O . GLU A 1 292 ? 16.305 37.443 93.710 1.00 64.36 292 GLU A O 1
ATOM 2362 N N . GLY A 1 293 ? 14.180 36.712 93.531 1.00 64.09 293 GLY A N 1
ATOM 2363 C CA . GLY A 1 293 ? 14.177 36.000 94.792 1.00 64.19 293 GLY A CA 1
ATOM 2364 C C . GLY A 1 293 ? 14.185 36.871 96.034 1.00 64.59 293 GLY A C 1
ATOM 2365 O O . GLY A 1 293 ? 13.999 36.350 97.130 1.00 64.70 293 GLY A O 1
ATOM 2366 N N . ARG A 1 294 ? 14.386 38.183 95.860 1.00 64.96 294 ARG A N 1
ATOM 2367 C CA . ARG A 1 294 ? 14.530 39.170 96.948 1.00 65.41 294 ARG A CA 1
ATOM 2368 C C . ARG A 1 294 ? 13.458 38.984 98.007 1.00 65.26 294 ARG A C 1
ATOM 2369 O O . ARG A 1 294 ? 13.750 38.936 99.201 1.00 65.28 294 ARG A O 1
ATOM 2377 N N . ILE A 1 295 ? 12.207 38.898 97.566 1.00 65.14 295 ILE A N 1
ATOM 2378 C CA . ILE A 1 295 ? 11.100 38.624 98.472 1.00 65.27 295 ILE A CA 1
ATOM 2379 C C . ILE A 1 295 ? 10.233 37.502 97.893 1.00 65.32 295 ILE A C 1
ATOM 2380 O O . ILE A 1 295 ? 10.379 37.133 96.730 1.00 65.43 295 ILE A O 1
ATOM 2385 N N . ASN A 1 296 ? 9.349 36.951 98.714 1.00 65.28 296 ASN A N 1
ATOM 2386 C CA . ASN A 1 296 ? 8.375 35.968 98.258 1.00 65.43 296 ASN A CA 1
ATOM 2387 C C . ASN A 1 296 ? 6.974 36.532 98.443 1.00 65.43 296 ASN A C 1
ATOM 2388 O O . ASN A 1 296 ? 6.809 37.608 99.017 1.00 65.54 296 ASN A O 1
ATOM 2393 N N . ARG A 1 297 ? 5.970 35.786 97.996 1.00 65.29 297 ARG A N 1
ATOM 2394 C CA . ARG A 1 297 ? 4.601 36.280 97.946 1.00 65.36 297 ARG A CA 1
ATOM 2395 C C . ARG A 1 297 ? 3.982 36.501 99.319 1.00 64.61 297 ARG A C 1
ATOM 2396 O O . ARG A 1 297 ? 3.135 37.367 99.484 1.00 64.59 297 ARG A O 1
ATOM 2404 N N . GLU A 1 298 ? 4.414 35.730 100.306 1.00 64.24 298 GLU A N 1
ATOM 2405 C CA . GLU A 1 298 ? 3.828 35.808 101.638 1.00 63.91 298 GLU A CA 1
ATOM 2406 C C . GLU A 1 298 ? 4.406 36.975 102.455 1.00 63.12 298 GLU A C 1
ATOM 2407 O O . GLU A 1 298 ? 3.715 37.575 103.292 1.00 62.83 298 GLU A O 1
ATOM 2413 N N . LEU A 1 299 ? 5.679 37.282 102.212 1.00 62.22 299 LEU A N 1
ATOM 2414 C CA . LEU A 1 299 ? 6.325 38.444 102.816 1.00 61.12 299 LEU A CA 1
ATOM 2415 C C . LEU A 1 299 ? 5.711 39.734 102.261 1.00 60.65 299 LEU A C 1
ATOM 2416 O O . LEU A 1 299 ? 5.362 40.643 103.024 1.00 60.68 299 LEU A O 1
ATOM 2421 N N . ALA A 1 300 ? 5.565 39.786 100.933 1.00 59.59 300 ALA A N 1
ATOM 2422 C CA . ALA A 1 300 ? 4.904 40.898 100.237 1.00 58.52 300 ALA A CA 1
ATOM 2423 C C . ALA A 1 300 ? 3.508 41.165 100.761 1.00 57.76 300 ALA A C 1
ATOM 2424 O O . ALA A 1 300 ? 3.129 42.317 100.934 1.00 57.64 300 ALA A O 1
ATOM 2426 N N . PHE A 1 301 ? 2.765 40.089 101.009 1.00 56.87 301 PHE A N 1
ATOM 2427 C CA . PHE A 1 301 ? 1.461 40.149 101.657 1.00 56.21 301 PHE A CA 1
ATOM 2428 C C . PHE A 1 301 ? 1.528 40.805 103.032 1.00 56.20 301 PHE A C 1
ATOM 2429 O O . PHE A 1 301 ? 0.694 41.646 103.350 1.00 56.33 301 PHE A O 1
ATOM 2437 N N . ASP A 1 302 ? 2.520 40.420 103.833 1.00 56.12 302 ASP A N 1
ATOM 2438 C CA . ASP A 1 302 ? 2.648 40.897 105.214 1.00 55.95 302 ASP A CA 1
ATOM 2439 C C . ASP A 1 302 ? 3.005 42.371 105.244 1.00 55.31 302 ASP A C 1
ATOM 2440 O O . ASP A 1 302 ? 2.526 43.114 106.107 1.00 55.58 302 ASP A O 1
ATOM 2445 N N . ILE A 1 303 ? 3.855 42.772 104.300 1.00 54.24 303 ILE A N 1
ATOM 2446 C CA . ILE A 1 303 ? 4.244 44.170 104.106 1.00 53.24 303 ILE A CA 1
ATOM 2447 C C . ILE A 1 303 ? 3.019 45.068 103.826 1.00 52.66 303 ILE A C 1
ATOM 2448 O O . ILE A 1 303 ? 2.813 46.095 104.486 1.00 52.40 303 ILE A O 1
ATOM 2453 N N . LEU A 1 304 ? 2.177 44.636 102.892 1.00 51.99 304 LEU A N 1
ATOM 2454 C CA . LEU A 1 304 ? 0.966 45.368 102.551 1.00 51.27 304 LEU A CA 1
ATOM 2455 C C . LEU A 1 304 ? -0.021 45.343 103.689 1.00 51.08 304 LEU A C 1
ATOM 2456 O O . LEU A 1 304 ? -0.677 46.347 103.955 1.00 51.34 304 LEU A O 1
ATOM 2461 N N . ALA A 1 305 ? -0.102 44.205 104.373 1.00 50.70 305 ALA A N 1
ATOM 2462 C CA . ALA A 1 305 ? -0.973 44.056 105.540 1.00 50.50 305 ALA A CA 1
ATOM 2463 C C . ALA A 1 305 ? -0.655 45.068 106.634 1.00 50.18 305 ALA A C 1
ATOM 2464 O O . ALA A 1 305 ? -1.567 45.670 107.213 1.00 50.15 305 ALA A O 1
ATOM 2466 N N . ASN A 1 306 ? 0.641 45.257 106.879 1.00 49.40 306 ASN A N 1
ATOM 2467 C CA . ASN A 1 306 ? 1.133 46.205 107.857 1.00 48.88 306 ASN A CA 1
ATOM 2468 C C . ASN A 1 306 ? 0.715 47.643 107.559 1.00 48.42 306 ASN A C 1
ATOM 2469 O O . ASN A 1 306 ? 0.326 48.383 108.466 1.00 47.91 306 ASN A O 1
ATOM 2474 N N . LEU A 1 307 ? 0.816 48.021 106.285 1.00 47.96 307 LEU A N 1
ATOM 2475 C CA . LEU A 1 307 ? 0.376 49.332 105.806 1.00 47.41 307 LEU A CA 1
ATOM 2476 C C . LEU A 1 307 ? -1.133 49.539 106.029 1.00 47.12 307 LEU A C 1
ATOM 2477 O O . LEU A 1 307 ? -1.540 50.538 106.635 1.00 46.48 307 LEU A O 1
ATOM 2482 N N . TRP A 1 308 ? -1.941 48.594 105.539 1.00 46.68 308 TRP A N 1
ATOM 2483 C CA . TRP A 1 308 ? -3.385 48.652 105.707 1.00 46.70 308 TRP A CA 1
ATOM 2484 C C . TRP A 1 308 ? -3.732 48.832 107.167 1.00 46.99 308 TRP A C 1
ATOM 2485 O O . TRP A 1 308 ? -4.500 49.728 107.514 1.00 47.00 308 TRP A O 1
ATOM 2496 N N . ILE A 1 309 ? -3.125 48.005 108.017 1.00 47.46 309 ILE A N 1
ATOM 2497 C CA . ILE A 1 309 ? -3.392 48.029 109.462 1.00 48.30 309 ILE A CA 1
ATOM 2498 C C . ILE A 1 309 ? -2.995 49.351 110.131 1.00 48.52 309 ILE A C 1
ATOM 2499 O O . ILE A 1 309 ? -3.689 49.835 111.039 1.00 48.72 309 ILE A O 1
ATOM 2504 N N . LYS A 1 310 ? -1.916 49.965 109.655 1.00 48.60 310 LYS A N 1
ATOM 2505 C CA . LYS A 1 310 ? -1.472 51.208 110.272 1.00 48.79 310 LYS A CA 1
ATOM 2506 C C . LYS A 1 310 ? -2.404 52.385 110.045 1.00 48.35 310 LYS A C 1
ATOM 2507 O O . LYS A 1 310 ? -2.537 53.210 110.933 1.00 48.34 310 LYS A O 1
ATOM 2513 N N . THR A 1 311 ? -3.108 52.429 108.912 1.00 48.01 311 THR A N 1
ATOM 2514 C CA . THR A 1 311 ? -4.076 53.516 108.665 1.00 47.42 311 THR A CA 1
ATOM 2515 C C . THR A 1 311 ? -5.289 53.516 109.607 1.00 47.24 311 THR A C 1
ATOM 2516 O O . THR A 1 311 ? -6.109 54.429 109.562 1.00 47.29 311 THR A O 1
ATOM 2520 N N . ASN A 1 312 ? -5.391 52.501 110.463 1.00 47.06 312 ASN A N 1
ATOM 2521 C CA . ASN A 1 312 ? -6.416 52.448 111.500 1.00 46.78 312 ASN A CA 1
ATOM 2522 C C . ASN A 1 312 ? -6.019 53.152 112.790 1.00 46.69 312 ASN A C 1
ATOM 2523 O O . ASN A 1 312 ? -6.796 53.170 113.738 1.00 46.63 312 ASN A O 1
ATOM 2528 N N . GLU A 1 313 ? -4.813 53.710 112.839 1.00 46.43 313 GLU A N 1
ATOM 2529 C CA . GLU A 1 313 ? -4.350 54.395 114.034 1.00 46.48 313 GLU A CA 1
ATOM 2530 C C . GLU A 1 313 ? -5.056 55.732 114.275 1.00 46.46 313 GLU A C 1
ATOM 2531 O O . GLU A 1 313 ? -5.105 56.209 115.410 1.00 46.62 313 GLU A O 1
ATOM 2537 N N . ILE A 1 314 ? -5.614 56.340 113.231 1.00 46.69 314 ILE A N 1
ATOM 2538 C CA . ILE A 1 314 ? -6.379 57.568 113.445 1.00 47.01 314 ILE A CA 1
ATOM 2539 C C . ILE A 1 314 ? -7.883 57.410 113.377 1.00 46.44 314 ILE A C 1
ATOM 2540 O O . ILE A 1 314 ? -8.440 56.570 112.687 1.00 45.73 314 ILE A O 1
ATOM 2545 N N . VAL A 1 315 ? -8.506 58.290 114.122 1.00 46.69 315 VAL A N 1
ATOM 2546 C CA . VAL A 1 315 ? -9.906 58.292 114.362 1.00 47.10 315 VAL A CA 1
ATOM 2547 C C . VAL A 1 315 ? -10.066 59.804 114.553 1.00 47.43 315 VAL A C 1
ATOM 2548 O O . VAL A 1 315 ? -9.159 60.458 115.077 1.00 47.82 315 VAL A O 1
ATOM 2552 N N . PRO A 1 316 ? -11.161 60.389 114.059 1.00 47.44 316 PRO A N 1
ATOM 2553 C CA . PRO A 1 316 ? -11.222 61.852 113.922 1.00 47.52 316 PRO A CA 1
ATOM 2554 C C . PRO A 1 316 ? -11.499 62.599 115.228 1.00 47.69 316 PRO A C 1
ATOM 2555 O O . PRO A 1 316 ? -12.114 62.054 116.113 1.00 47.65 316 PRO A O 1
ATOM 2559 N N . ALA A 1 317 ? -11.043 63.841 115.349 1.00 48.65 317 ALA A N 1
ATOM 2560 C CA . ALA A 1 317 ? -11.272 64.645 116.574 1.00 49.41 317 ALA A CA 1
ATOM 2561 C C . ALA A 1 317 ? -12.571 65.439 116.506 1.00 49.90 317 ALA A C 1
ATOM 2562 O O . ALA A 1 317 ? -12.572 66.662 116.679 1.00 49.77 317 ALA A O 1
ATOM 2564 N N . PHE A 1 318 ? -13.669 64.737 116.253 1.00 50.47 318 PHE A N 1
ATOM 2565 C CA . PHE A 1 318 ? -14.944 65.377 116.045 1.00 51.15 318 PHE A CA 1
ATOM 2566 C C . PHE A 1 318 ? -15.632 65.616 117.370 1.00 51.89 318 PHE A C 1
ATOM 2567 O O . PHE A 1 318 ? -15.688 64.728 118.199 1.00 52.30 318 PHE A O 1
ATOM 2575 N N . ASP A 1 319 ? -16.194 66.801 117.557 1.00 52.79 319 ASP A N 1
ATOM 2576 C CA . ASP A 1 319 ? -17.041 67.062 118.717 1.00 54.02 319 ASP A CA 1
ATOM 2577 C C . ASP A 1 319 ? -18.439 66.451 118.526 1.00 54.54 319 ASP A C 1
ATOM 2578 O O . ASP A 1 319 ? -18.700 65.771 117.533 1.00 54.86 319 ASP A O 1
ATOM 2583 N N . SER A 1 320 ? -19.343 66.763 119.456 1.00 55.18 320 SER A N 1
ATOM 2584 C CA . SER A 1 320 ? -20.698 66.202 119.499 1.00 55.67 320 SER A CA 1
ATOM 2585 C C . SER A 1 320 ? -21.583 66.550 118.311 1.00 56.11 320 SER A C 1
ATOM 2586 O O . SER A 1 320 ? -22.358 65.710 117.859 1.00 56.48 320 SER A O 1
ATOM 2589 N N . LEU A 1 321 ? -21.476 67.780 117.812 1.00 56.53 321 LEU A N 1
ATOM 2590 C CA . LEU A 1 321 ? -22.227 68.175 116.626 1.00 56.89 321 LEU A CA 1
ATOM 2591 C C . LEU A 1 321 ? -21.602 67.557 115.375 1.00 56.91 321 LEU A C 1
ATOM 2592 O O . LEU A 1 321 ? -22.312 66.988 114.550 1.00 57.10 321 LEU A O 1
ATOM 2597 N N . LEU A 1 322 ? -20.276 67.619 115.257 1.00 56.84 322 LEU A N 1
ATOM 2598 C CA . LEU A 1 322 ? -19.589 67.017 114.109 1.00 57.07 322 LEU A CA 1
ATOM 2599 C C . LEU A 1 322 ? -19.755 65.492 114.012 1.00 57.38 322 LEU A C 1
ATOM 2600 O O . LEU A 1 322 ? -19.649 64.912 112.923 1.00 57.36 322 LEU A O 1
ATOM 2605 N N . GLU A 1 323 ? -20.048 64.857 115.147 1.00 57.69 323 GLU A N 1
ATOM 2606 C CA . GLU A 1 323 ? -20.380 63.431 115.180 1.00 58.14 323 GLU A CA 1
ATOM 2607 C C . GLU A 1 323 ? -21.749 63.083 114.598 1.00 57.98 323 GLU A C 1
ATOM 2608 O O . GLU A 1 323 ? -22.008 61.930 114.285 1.00 57.79 323 GLU A O 1
ATOM 2614 N N . GLN A 1 324 ? -22.635 64.063 114.481 1.00 57.80 324 GLN A N 1
ATOM 2615 C CA . GLN A 1 324 ? -23.936 63.795 113.899 1.00 57.86 324 GLN A CA 1
ATOM 2616 C C . GLN A 1 324 ? -23.849 63.860 112.391 1.00 57.09 324 GLN A C 1
ATOM 2617 O O . GLN A 1 324 ? -24.538 63.116 111.694 1.00 56.92 324 GLN A O 1
ATOM 2623 N N . TYR A 1 325 ? -23.007 64.761 111.888 1.00 56.42 325 TYR A N 1
ATOM 2624 C CA . TYR A 1 325 ? -22.929 65.000 110.451 1.00 55.57 325 TYR A CA 1
ATOM 2625 C C . TYR A 1 325 ? -21.867 64.128 109.807 1.00 55.40 325 TYR A C 1
ATOM 2626 O O . TYR A 1 325 ? -21.880 63.921 108.596 1.00 55.07 325 TYR A O 1
ATOM 2635 N N . PHE A 1 326 ? -20.953 63.601 110.617 1.00 55.52 326 PHE A N 1
ATOM 2636 C CA . PHE A 1 326 ? -19.875 62.754 110.090 1.00 55.85 326 PHE A CA 1
ATOM 2637 C C . PHE A 1 326 ? -19.657 61.464 110.898 1.00 56.09 326 PHE A C 1
ATOM 2638 O O . PHE A 1 326 ? -18.510 61.074 111.146 1.00 56.45 326 PHE A O 1
ATOM 2646 N N . SER A 1 327 ? -20.755 60.801 111.277 1.00 55.94 327 SER A N 1
ATOM 2647 C CA . SER A 1 327 ? -20.723 59.628 112.168 1.00 55.62 327 SER A CA 1
ATOM 2648 C C . SER A 1 327 ? -20.025 58.448 111.530 1.00 55.23 327 SER A C 1
ATOM 2649 O O . SER A 1 327 ? -20.120 58.249 110.324 1.00 55.61 327 SER A O 1
ATOM 2652 N N . GLY A 1 328 ? -19.319 57.664 112.328 1.00 54.37 328 GLY A N 1
ATOM 2653 C CA . GLY A 1 328 ? -18.682 56.484 111.792 1.00 53.17 328 GLY A CA 1
ATOM 2654 C C . GLY A 1 328 ? -17.196 56.597 111.628 1.00 52.61 328 GLY A C 1
ATOM 2655 O O . GLY A 1 328 ? -16.611 55.909 110.789 1.00 52.45 328 GLY A O 1
ATOM 2656 N N . GLN A 1 329 ? -16.600 57.471 112.432 1.00 52.42 329 GLN A N 1
ATOM 2657 C CA . GLN A 1 329 ? -15.146 57.593 112.539 1.00 52.36 329 GLN A CA 1
ATOM 2658 C C . GLN A 1 329 ? -14.456 57.816 111.195 1.00 52.09 329 GLN A C 1
ATOM 2659 O O . GLN A 1 329 ? -13.575 57.051 110.786 1.00 52.38 329 GLN A O 1
ATOM 2665 N N . ALA A 1 330 ? -14.891 58.859 110.502 1.00 51.40 330 ALA A N 1
ATOM 2666 C CA . ALA A 1 330 ? -14.505 59.073 109.122 1.00 50.39 330 ALA A CA 1
ATOM 2667 C C . ALA A 1 330 ? -13.192 59.817 109.034 1.00 49.68 330 ALA A C 1
ATOM 2668 O O . ALA A 1 330 ? -13.077 60.965 109.453 1.00 49.57 330 ALA A O 1
ATOM 2670 N N . THR A 1 331 ? -12.180 59.147 108.517 1.00 48.95 331 THR A N 1
ATOM 2671 C CA . THR A 1 331 ? -10.922 59.813 108.238 1.00 48.10 331 THR A CA 1
ATOM 2672 C C . THR A 1 331 ? -10.608 59.578 106.770 1.00 47.48 331 THR A C 1
ATOM 2673 O O . THR A 1 331 ? -10.487 60.526 105.995 1.00 47.57 331 THR A O 1
ATOM 2677 N N . ASN A 1 332 ? -10.470 58.305 106.414 1.00 46.45 332 ASN A N 1
ATOM 2678 C CA . ASN A 1 332 ? -10.516 57.852 105.036 1.00 45.69 332 ASN A CA 1
ATOM 2679 C C . ASN A 1 332 ? -9.288 58.043 104.185 1.00 45.14 332 ASN A C 1
ATOM 2680 O O . ASN A 1 332 ? -9.365 58.645 103.117 1.00 45.22 332 ASN A O 1
ATOM 2685 N N . GLN A 1 333 ? -8.162 57.528 104.669 1.00 44.13 333 GLN A N 1
ATOM 2686 C CA . GLN A 1 333 ? -6.988 57.382 103.835 1.00 43.42 333 GLN A CA 1
ATOM 2687 C C . GLN A 1 333 ? -7.335 56.359 102.786 1.00 42.72 333 GLN A C 1
ATOM 2688 O O . GLN A 1 333 ? -7.383 55.180 103.072 1.00 42.86 333 GLN A O 1
ATOM 2694 N N . ALA A 1 334 ? -7.579 56.812 101.568 1.00 42.05 334 ALA A N 1
ATOM 2695 C CA . ALA A 1 334 ? -8.047 55.920 100.540 1.00 41.56 334 ALA A CA 1
ATOM 2696 C C . ALA A 1 334 ? -6.927 55.266 99.756 1.00 41.18 334 ALA A C 1
ATOM 2697 O O . ALA A 1 334 ? -5.806 55.745 99.725 1.00 41.31 334 ALA A O 1
ATOM 2699 N N . VAL A 1 335 ? -7.248 54.171 99.096 1.00 40.73 335 VAL A N 1
ATOM 2700 C CA . VAL A 1 335 ? -6.273 53.494 98.289 1.00 40.36 335 VAL A CA 1
ATOM 2701 C C . VAL A 1 335 ? -6.999 53.140 96.988 1.00 40.35 335 VAL A C 1
ATOM 2702 O O . VAL A 1 335 ? -8.174 52.778 97.036 1.00 40.61 335 VAL A O 1
ATOM 2706 N N . THR A 1 336 ? -6.357 53.328 95.830 1.00 39.80 336 THR A N 1
ATOM 2707 C CA . THR A 1 336 ? -6.995 53.025 94.535 1.00 39.28 336 THR A CA 1
ATOM 2708 C C . THR A 1 336 ? -6.313 51.866 93.804 1.00 39.44 336 THR A C 1
ATOM 2709 O O . THR A 1 336 ? -5.132 51.947 93.460 1.00 39.65 336 THR A O 1
ATOM 2713 N N . ILE A 1 337 ? -7.058 50.787 93.575 1.00 39.08 337 ILE A N 1
ATOM 2714 C CA . ILE A 1 337 ? -6.553 49.652 92.812 1.00 38.62 337 ILE A CA 1
ATOM 2715 C C . ILE A 1 337 ? -7.347 49.405 91.526 1.00 38.77 337 ILE A C 1
ATOM 2716 O O . ILE A 1 337 ? -8.513 49.782 91.415 1.00 38.71 337 ILE A O 1
ATOM 2721 N N . GLY A 1 338 ? -6.714 48.759 90.555 1.00 38.72 338 GLY A N 1
ATOM 2722 C CA . GLY A 1 338 ? -7.388 48.403 89.306 1.00 39.10 338 GLY A CA 1
ATOM 2723 C C . GLY A 1 338 ? -7.497 49.545 88.325 1.00 39.51 338 GLY A C 1
ATOM 2724 O O . GLY A 1 338 ? -6.920 50.609 88.528 1.00 40.55 338 GLY A O 1
ATOM 2725 N N . GLY A 1 339 ? -8.229 49.339 87.246 1.00 39.74 339 GLY A N 1
ATOM 2726 C CA . GLY A 1 339 ? -8.445 50.408 86.280 1.00 40.01 339 GLY A CA 1
ATOM 2727 C C . GLY A 1 339 ? -7.623 50.209 85.033 1.00 40.34 339 GLY A C 1
ATOM 2728 O O . GLY A 1 339 ? -7.019 49.157 84.847 1.00 40.52 339 GLY A O 1
ATOM 2729 N N . CYS A 1 340 ? -7.599 51.223 84.175 1.00 40.54 340 CYS A N 1
ATOM 2730 C CA . CYS A 1 340 ? -6.890 51.128 82.902 1.00 40.86 340 CYS A CA 1
ATOM 2731 C C . CYS A 1 340 ? -5.669 52.057 82.793 1.00 40.62 340 CYS A C 1
ATOM 2732 O O . CYS A 1 340 ? -5.436 52.909 83.658 1.00 40.85 340 CYS A O 1
ATOM 2735 N N . ASP A 1 341 ? -4.877 51.901 81.738 1.00 40.28 341 ASP A N 1
ATOM 2736 C CA . ASP A 1 341 ? -3.787 52.846 81.522 1.00 39.98 341 ASP A CA 1
ATOM 2737 C C . ASP A 1 341 ? -4.282 54.059 80.717 1.00 39.72 341 ASP A C 1
ATOM 2738 O O . ASP A 1 341 ? -5.475 54.216 80.486 1.00 39.58 341 ASP A O 1
ATOM 2743 N N . ILE A 1 342 ? -3.368 54.894 80.249 1.00 39.77 342 ILE A N 1
ATOM 2744 C CA . ILE A 1 342 ? -3.746 56.072 79.451 1.00 39.58 342 ILE A CA 1
ATOM 2745 C C . ILE A 1 342 ? -4.097 55.748 77.980 1.00 39.85 342 ILE A C 1
ATOM 2746 O O . ILE A 1 342 ? -4.277 56.657 77.154 1.00 39.65 342 ILE A O 1
ATOM 2751 N N . TYR A 1 343 ? -4.188 54.455 77.667 1.00 39.96 343 TYR A N 1
ATOM 2752 C CA . TYR A 1 343 ? -4.572 54.000 76.343 1.00 40.09 343 TYR A CA 1
ATOM 2753 C C . TYR A 1 343 ? -5.889 53.229 76.362 1.00 40.50 343 TYR A C 1
ATOM 2754 O O . TYR A 1 343 ? -6.540 53.070 75.330 1.00 40.22 343 TYR A O 1
ATOM 2763 N N . GLY A 1 344 ? -6.295 52.778 77.539 1.00 40.88 344 GLY A N 1
ATOM 2764 C CA . GLY A 1 344 ? -7.544 52.075 77.644 1.00 41.99 344 GLY A CA 1
ATOM 2765 C C . GLY A 1 344 ? -7.308 50.614 77.914 1.00 43.17 344 GLY A C 1
ATOM 2766 O O . GLY A 1 344 ? -8.239 49.884 78.237 1.00 43.67 344 GLY A O 1
ATOM 2767 N N . ASN A 1 345 ? -6.057 50.180 77.789 1.00 44.12 345 ASN A N 1
ATOM 2768 C CA . ASN A 1 345 ? -5.667 48.812 78.139 1.00 44.94 345 ASN A CA 1
ATOM 2769 C C . ASN A 1 345 ? -5.889 48.541 79.607 1.00 45.50 345 ASN A C 1
ATOM 2770 O O . ASN A 1 345 ? -5.790 49.440 80.420 1.00 45.68 345 ASN A O 1
ATOM 2775 N N . ASP A 1 346 ? -6.182 47.293 79.940 1.00 46.25 346 ASP A N 1
ATOM 2776 C CA . ASP A 1 346 ? -6.383 46.913 81.320 1.00 46.53 346 ASP A CA 1
ATOM 2777 C C . ASP A 1 346 ? -5.077 47.029 82.086 1.00 46.88 346 ASP A C 1
ATOM 2778 O O . ASP A 1 346 ? -4.036 46.566 81.615 1.00 46.59 346 ASP A O 1
ATOM 2783 N N . ALA A 1 347 ? -5.132 47.663 83.253 1.00 47.47 347 ALA A N 1
ATOM 2784 C CA . ALA A 1 347 ? -3.926 47.867 84.053 1.00 48.59 347 ALA A CA 1
ATOM 2785 C C . ALA A 1 347 ? -3.897 47.047 85.350 1.00 49.31 347 ALA A C 1
ATOM 2786 O O . ALA A 1 347 ? -3.111 47.329 86.255 1.00 49.78 347 ALA A O 1
ATOM 2788 N N . THR A 1 348 ? -4.763 46.045 85.440 1.00 50.01 348 THR A N 1
ATOM 2789 C CA . THR A 1 348 ? -4.720 45.088 86.536 1.00 50.69 348 THR A CA 1
ATOM 2790 C C . THR A 1 348 ? -3.408 44.280 86.471 1.00 51.16 348 THR A C 1
ATOM 2791 O O . THR A 1 348 ? -3.032 43.785 85.416 1.00 51.54 348 THR A O 1
ATOM 2795 N N . ASN A 1 349 ? -2.682 44.206 87.581 1.00 51.60 349 ASN A N 1
ATOM 2796 C CA . ASN A 1 349 ? -1.466 43.402 87.650 1.00 52.01 349 ASN A CA 1
ATOM 2797 C C . ASN A 1 349 ? -1.613 42.486 88.848 1.00 52.51 349 ASN A C 1
ATOM 2798 O O . ASN A 1 349 ? -2.638 42.538 89.516 1.00 52.41 349 ASN A O 1
ATOM 2803 N N . GLU A 1 350 ? -0.584 41.696 89.151 1.00 53.06 350 GLU A N 1
ATOM 2804 C CA . GLU A 1 350 ? -0.663 40.709 90.226 1.00 53.66 350 GLU A CA 1
ATOM 2805 C C . GLU A 1 350 ? -0.775 41.384 91.590 1.00 53.33 350 GLU A C 1
ATOM 2806 O O . GLU A 1 350 ? -1.257 40.793 92.566 1.00 53.73 350 GLU A O 1
ATOM 2812 N N . LEU A 1 351 ? -0.346 42.638 91.651 1.00 52.48 351 LEU A N 1
ATOM 2813 C CA . LEU A 1 351 ? -0.369 43.367 92.893 1.00 51.48 351 LEU A CA 1
ATOM 2814 C C . LEU A 1 351 ? -1.770 43.882 93.178 1.00 50.92 351 LEU A C 1
ATOM 2815 O O . LEU A 1 351 ? -2.106 44.154 94.328 1.00 50.88 351 LEU A O 1
ATOM 2820 N N . THR A 1 352 ? -2.583 44.008 92.130 1.00 50.44 352 THR A N 1
ATOM 2821 C CA . THR A 1 352 ? -3.982 44.400 92.290 1.00 49.99 352 THR A CA 1
ATOM 2822 C C . THR A 1 352 ? -4.707 43.326 93.080 1.00 50.40 352 THR A C 1
ATOM 2823 O O . THR A 1 352 ? -5.390 43.627 94.063 1.00 50.56 352 THR A O 1
ATOM 2827 N N . TYR A 1 353 ? -4.516 42.074 92.656 1.00 50.57 353 TYR A N 1
ATOM 2828 C CA . TYR A 1 353 ? -5.135 40.908 93.291 1.00 50.54 353 TYR A CA 1
ATOM 2829 C C . TYR A 1 353 ? -4.723 40.771 94.750 1.00 50.34 353 TYR A C 1
ATOM 2830 O O . TYR A 1 353 ? -5.559 40.529 95.625 1.00 50.17 353 TYR A O 1
ATOM 2839 N N . LEU A 1 354 ? -3.422 40.930 94.985 1.00 50.34 354 LEU A N 1
ATOM 2840 C CA . LEU A 1 354 ? -2.842 40.900 96.318 1.00 50.40 354 LEU A CA 1
ATOM 2841 C C . LEU A 1 354 ? -3.538 41.870 97.232 1.00 50.30 354 LEU A C 1
ATOM 2842 O O . LEU A 1 354 ? -3.929 41.517 98.330 1.00 50.34 354 LEU A O 1
ATOM 2847 N N . MET A 1 355 ? -3.718 43.089 96.751 1.00 50.29 355 MET A N 1
ATOM 2848 C CA . MET A 1 355 ? -4.317 44.121 97.554 1.00 50.18 355 MET A CA 1
ATOM 2849 C C . MET A 1 355 ? -5.774 43.851 97.902 1.00 50.41 355 MET A C 1
ATOM 2850 O O . MET A 1 355 ? -6.234 44.253 98.961 1.00 50.31 355 MET A O 1
ATOM 2855 N N . LEU A 1 356 ? -6.472 43.135 97.025 1.00 50.93 356 LEU A N 1
ATOM 2856 C CA . LEU A 1 356 ? -7.847 42.731 97.267 1.00 51.57 356 LEU A CA 1
ATOM 2857 C C . LEU A 1 356 ? -7.869 41.691 98.381 1.00 52.30 356 LEU A C 1
ATOM 2858 O O . LEU A 1 356 ? -8.731 41.737 99.265 1.00 52.41 356 LEU A O 1
ATOM 2863 N N . GLU A 1 357 ? -6.911 40.765 98.329 1.00 53.07 357 GLU A N 1
ATOM 2864 C CA . GLU A 1 357 ? -6.789 39.688 99.318 1.00 53.88 357 GLU A CA 1
ATOM 2865 C C . GLU A 1 357 ? -6.536 40.175 100.726 1.00 53.46 357 GLU A C 1
ATOM 2866 O O . GLU A 1 357 ? -7.207 39.732 101.646 1.00 53.83 357 GLU A O 1
ATOM 2872 N N . VAL A 1 358 ? -5.562 41.071 100.888 1.00 53.25 358 VAL A N 1
ATOM 2873 C CA . VAL A 1 358 ? -5.266 41.655 102.194 1.00 53.09 358 VAL A CA 1
ATOM 2874 C C . VAL A 1 358 ? -6.463 42.460 102.698 1.00 53.37 358 VAL A C 1
ATOM 2875 O O . VAL A 1 358 ? -6.792 42.410 103.883 1.00 53.83 358 VAL A O 1
ATOM 2879 N N . THR A 1 359 ? -7.164 43.127 101.788 1.00 53.40 359 THR A N 1
ATOM 2880 C CA . THR A 1 359 ? -8.388 43.826 102.149 1.00 53.43 359 THR A CA 1
ATOM 2881 C C . THR A 1 359 ? -9.449 42.859 102.665 1.00 53.52 359 THR A C 1
ATOM 2882 O O . THR A 1 359 ? -10.082 43.122 103.689 1.00 53.27 359 THR A O 1
ATOM 2886 N N . ASP A 1 360 ? -9.597 41.730 101.972 1.00 53.76 360 ASP A N 1
ATOM 2887 C CA . ASP A 1 360 ? -10.618 40.732 102.294 1.00 54.52 360 ASP A CA 1
ATOM 2888 C C . ASP A 1 360 ? -10.360 40.083 103.654 1.00 54.70 360 ASP A C 1
ATOM 2889 O O . ASP A 1 360 ? -11.300 39.836 104.432 1.00 54.50 360 ASP A O 1
ATOM 2894 N N . ARG A 1 361 ? -9.084 39.813 103.924 1.00 54.67 361 ARG A N 1
ATOM 2895 C CA . ARG A 1 361 ? -8.673 39.168 105.156 1.00 54.77 361 ARG A CA 1
ATOM 2896 C C . ARG A 1 361 ? -8.886 40.095 106.349 1.00 54.44 361 ARG A C 1
ATOM 2897 O O . ARG A 1 361 ? -9.419 39.679 107.375 1.00 54.72 361 ARG A O 1
ATOM 2905 N N . LEU A 1 362 ? -8.492 41.355 106.194 1.00 53.74 362 LEU A N 1
ATOM 2906 C CA . LEU A 1 362 ? -8.416 42.264 107.322 1.00 52.96 362 LEU A CA 1
ATOM 2907 C C . LEU A 1 362 ? -9.763 42.740 107.803 1.00 52.32 362 LEU A C 1
ATOM 2908 O O . LEU A 1 362 ? -9.982 42.804 109.001 1.00 52.76 362 LEU A O 1
ATOM 2913 N N . ARG A 1 363 ? -10.653 43.072 106.873 1.00 51.28 363 ARG A N 1
ATOM 2914 C CA . ARG A 1 363 ? -11.982 43.619 107.182 1.00 50.41 363 ARG A CA 1
ATOM 2915 C C . ARG A 1 363 ? -12.031 44.687 108.259 1.00 50.03 363 ARG A C 1
ATOM 2916 O O . ARG A 1 363 ? -12.945 44.680 109.078 1.00 49.63 363 ARG A O 1
ATOM 2924 N N . LEU A 1 364 ? -11.044 45.583 108.261 1.00 49.76 364 LEU A N 1
ATOM 2925 C CA . LEU A 1 364 ? -10.986 46.673 109.226 1.00 49.64 364 LEU A CA 1
ATOM 2926 C C . LEU A 1 364 ? -11.639 47.912 108.638 1.00 49.66 364 LEU A C 1
ATOM 2927 O O . LEU A 1 364 ? -11.893 47.956 107.429 1.00 50.14 364 LEU A O 1
ATOM 2932 N N . ARG A 1 365 ? -11.882 48.927 109.469 1.00 49.26 365 ARG A N 1
ATOM 2933 C CA . ARG A 1 365 ? -12.530 50.156 109.000 1.00 48.88 365 ARG A CA 1
ATOM 2934 C C . ARG A 1 365 ? -11.680 50.948 108.009 1.00 48.77 365 ARG A C 1
ATOM 2935 O O . ARG A 1 365 ? -12.204 51.771 107.255 1.00 48.52 365 ARG A O 1
ATOM 2943 N N . GLN A 1 366 ? -10.373 50.697 108.003 1.00 48.54 366 GLN A N 1
ATOM 2944 C CA . GLN A 1 366 ? -9.492 51.536 107.225 1.00 48.51 366 GLN A CA 1
ATOM 2945 C C . GLN A 1 366 ? -8.247 50.905 106.624 1.00 48.51 366 GLN A C 1
ATOM 2946 O O . GLN A 1 366 ? -7.474 50.255 107.331 1.00 49.05 366 GLN A O 1
ATOM 2952 N N . PRO A 1 367 ? -8.189 50.877 105.295 1.00 47.80 367 PRO A N 1
ATOM 2953 C CA . PRO A 1 367 ? -8.026 52.004 104.412 1.00 46.93 367 PRO A CA 1
ATOM 2954 C C . PRO A 1 367 ? -9.367 52.011 103.655 1.00 46.32 367 PRO A C 1
ATOM 2955 O O . PRO A 1 367 ? -10.113 51.024 103.686 1.00 46.44 367 PRO A O 1
ATOM 2959 N N . ASN A 1 368 ? -9.728 53.109 103.020 1.00 45.38 368 ASN A N 1
ATOM 2960 C CA . ASN A 1 368 ? -10.916 53.049 102.219 1.00 44.38 368 ASN A CA 1
ATOM 2961 C C . ASN A 1 368 ? -10.484 52.503 100.899 1.00 43.82 368 ASN A C 1
ATOM 2962 O O . ASN A 1 368 ? -9.886 53.219 100.118 1.00 44.37 368 ASN A O 1
ATOM 2967 N N . VAL A 1 369 ? -10.752 51.232 100.642 1.00 42.95 369 VAL A N 1
ATOM 2968 C CA . VAL A 1 369 ? -10.279 50.656 99.382 1.00 42.36 369 VAL A CA 1
ATOM 2969 C C . VAL A 1 369 ? -11.220 50.819 98.182 1.00 41.99 369 VAL A C 1
ATOM 2970 O O . VAL A 1 369 ? -12.397 50.438 98.209 1.00 42.10 369 VAL A O 1
ATOM 2974 N N . HIS A 1 370 ? -10.667 51.412 97.132 1.00 41.41 370 HIS A N 1
ATOM 2975 C CA . HIS A 1 370 ? -11.435 51.814 95.983 1.00 40.97 370 HIS A CA 1
ATOM 2976 C C . HIS A 1 370 ? -10.982 51.067 94.767 1.00 41.23 370 HIS A C 1
ATOM 2977 O O . HIS A 1 370 ? -9.815 51.117 94.396 1.00 41.30 370 HIS A O 1
ATOM 2984 N N . VAL A 1 371 ? -11.908 50.351 94.148 1.00 41.61 371 VAL A N 1
ATOM 2985 C CA . VAL A 1 371 ? -11.555 49.483 93.036 1.00 41.68 371 VAL A CA 1
ATOM 2986 C C . VAL A 1 371 ? -12.130 50.040 91.748 1.00 42.04 371 VAL A C 1
ATOM 2987 O O . VAL A 1 371 ? -13.343 50.140 91.592 1.00 42.06 371 VAL A O 1
ATOM 2991 N N . ARG A 1 372 ? -11.241 50.421 90.839 1.00 42.58 372 ARG A N 1
ATOM 2992 C CA . ARG A 1 372 ? -11.629 50.819 89.500 1.00 42.92 372 ARG A CA 1
ATOM 2993 C C . ARG A 1 372 ? -11.857 49.580 88.624 1.00 43.79 372 ARG A C 1
ATOM 2994 O O . ARG A 1 372 ? -10.989 48.699 88.504 1.00 43.57 372 ARG A O 1
ATOM 3002 N N . ILE A 1 373 ? -13.041 49.500 88.030 1.00 44.55 373 ILE A N 1
ATOM 3003 C CA . ILE A 1 373 ? -13.306 48.478 87.036 1.00 45.34 373 ILE A CA 1
ATOM 3004 C C . ILE A 1 373 ? -13.896 49.107 85.796 1.00 46.19 373 ILE A C 1
ATOM 3005 O O . ILE A 1 373 ? -14.447 50.221 85.840 1.00 46.51 373 ILE A O 1
ATOM 3010 N N . ASN A 1 374 ? -13.779 48.387 84.688 1.00 47.07 374 ASN A N 1
ATOM 3011 C CA . ASN A 1 374 ? -14.268 48.861 83.399 1.00 47.96 374 ASN A CA 1
ATOM 3012 C C . ASN A 1 374 ? -14.653 47.683 82.534 1.00 48.77 374 ASN A C 1
ATOM 3013 O O . ASN A 1 374 ? -14.591 46.536 82.975 1.00 49.11 374 ASN A O 1
ATOM 3018 N N . LYS A 1 375 ? -15.001 47.955 81.284 1.00 49.62 375 LYS A N 1
ATOM 3019 C CA . LYS A 1 375 ? -15.438 46.892 80.393 1.00 50.45 375 LYS A CA 1
ATOM 3020 C C . LYS A 1 375 ? -14.328 45.925 79.949 1.00 50.71 375 LYS A C 1
ATOM 3021 O O . LYS A 1 375 ? -14.607 44.918 79.302 1.00 51.01 375 LYS A O 1
ATOM 3027 N N . GLY A 1 376 ? -13.087 46.210 80.315 1.00 50.79 376 GLY A N 1
ATOM 3028 C CA . GLY A 1 376 ? -11.993 45.354 79.926 1.00 51.62 376 GLY A CA 1
ATOM 3029 C C . GLY A 1 376 ? -11.291 44.711 81.102 1.00 52.38 376 GLY A C 1
ATOM 3030 O O . GLY A 1 376 ? -10.183 44.175 80.944 1.00 52.72 376 GLY A O 1
ATOM 3031 N N . SER A 1 377 ? -11.915 44.769 82.281 1.00 52.73 377 SER A N 1
ATOM 3032 C CA . SER A 1 377 ? -11.343 44.152 83.488 1.00 53.30 377 SER A CA 1
ATOM 3033 C C . SER A 1 377 ? -11.355 42.621 83.348 1.00 53.95 377 SER A C 1
ATOM 3034 O O . SER A 1 377 ? -12.294 42.085 82.764 1.00 54.38 377 SER A O 1
ATOM 3037 N N . PRO A 1 378 ? -10.317 41.915 83.857 1.00 54.40 378 PRO A N 1
ATOM 3038 C CA . PRO A 1 378 ? -10.307 40.457 83.675 1.00 54.58 378 PRO A CA 1
ATOM 3039 C C . PRO A 1 378 ? -11.442 39.804 84.438 1.00 54.98 378 PRO A C 1
ATOM 3040 O O . PRO A 1 378 ? -11.795 40.250 85.537 1.00 54.94 378 PRO A O 1
ATOM 3044 N N . GLU A 1 379 ? -12.017 38.773 83.826 1.00 55.68 379 GLU A N 1
ATOM 3045 C CA . GLU A 1 379 ? -13.200 38.088 84.338 1.00 56.17 379 GLU A CA 1
ATOM 3046 C C . GLU A 1 379 ? -12.925 37.496 85.717 1.00 56.31 379 GLU A C 1
ATOM 3047 O O . GLU A 1 379 ? -13.773 37.595 86.614 1.00 56.60 379 GLU A O 1
ATOM 3053 N N . SER A 1 380 ? -11.724 36.937 85.894 1.00 56.21 380 SER A N 1
ATOM 3054 C CA . SER A 1 380 ? -11.298 36.399 87.186 1.00 56.19 380 SER A CA 1
ATOM 3055 C C . SER A 1 380 ? -11.341 37.451 88.272 1.00 56.18 380 SER A C 1
ATOM 3056 O O . SER A 1 380 ? -11.815 37.190 89.377 1.00 56.42 380 SER A O 1
ATOM 3059 N N . PHE A 1 381 ? -10.883 38.651 87.939 1.00 56.17 381 PHE A N 1
ATOM 3060 C CA . PHE A 1 381 ? -10.852 39.727 88.904 1.00 56.09 381 PHE A CA 1
ATOM 3061 C C . PHE A 1 381 ? -12.254 40.135 89.363 1.00 56.27 381 PHE A C 1
ATOM 3062 O O . PHE A 1 381 ? -12.472 40.388 90.550 1.00 56.12 381 PHE A O 1
ATOM 3070 N N . LEU A 1 382 ? -13.204 40.158 88.432 1.00 56.70 382 LEU A N 1
ATOM 3071 C CA . LEU A 1 382 ? -14.608 40.454 88.766 1.00 57.02 382 LEU A CA 1
ATOM 3072 C C . LEU A 1 382 ? -15.257 39.370 89.635 1.00 57.15 382 LEU A C 1
ATOM 3073 O O . LEU A 1 382 ? -16.073 39.677 90.505 1.00 56.58 382 LEU A O 1
ATOM 3078 N N . LYS A 1 383 ? -14.890 38.112 89.374 1.00 57.80 383 LYS A N 1
ATOM 3079 C CA . LYS A 1 383 ? -15.336 36.967 90.180 1.00 58.44 383 LYS A CA 1
ATOM 3080 C C . LYS A 1 383 ? -14.824 37.116 91.601 1.00 58.53 383 LYS A C 1
ATOM 3081 O O . LYS A 1 383 ? -15.588 37.016 92.562 1.00 58.33 383 LYS A O 1
ATOM 3087 N N . ARG A 1 384 ? -13.528 37.405 91.699 1.00 58.65 384 ARG A N 1
ATOM 3088 C CA . ARG A 1 384 ? -12.829 37.549 92.961 1.00 58.81 384 ARG A CA 1
ATOM 3089 C C . ARG A 1 384 ? -13.296 38.745 93.775 1.00 58.21 384 ARG A C 1
ATOM 3090 O O . ARG A 1 384 ? -13.243 38.721 94.998 1.00 58.19 384 ARG A O 1
ATOM 3098 N N . LEU A 1 385 ? -13.747 39.789 93.090 1.00 57.71 385 LEU A N 1
ATOM 3099 C CA . LEU A 1 385 ? -14.377 40.921 93.743 1.00 57.27 385 LEU A CA 1
ATOM 3100 C C . LEU A 1 385 ? -15.720 40.510 94.287 1.00 56.95 385 LEU A C 1
ATOM 3101 O O . LEU A 1 385 ? -16.080 40.872 95.403 1.00 56.70 385 LEU A O 1
ATOM 3106 N N . ALA A 1 386 ? -16.466 39.764 93.474 1.00 56.75 386 ALA A N 1
ATOM 3107 C CA . ALA A 1 386 ? -17.818 39.341 93.839 1.00 56.44 386 ALA A CA 1
ATOM 3108 C C . ALA A 1 386 ? -17.813 38.383 95.040 1.00 56.12 386 ALA A C 1
ATOM 3109 O O . ALA A 1 386 ? -18.722 38.435 95.875 1.00 55.82 386 ALA A O 1
ATOM 3111 N N . GLU A 1 387 ? -16.773 37.548 95.131 1.00 55.60 387 GLU A N 1
ATOM 3112 C CA . GLU A 1 387 ? -16.609 36.611 96.246 1.00 55.25 387 GLU A CA 1
ATOM 3113 C C . GLU A 1 387 ? -16.385 37.333 97.560 1.00 54.92 387 GLU A C 1
ATOM 3114 O O . GLU A 1 387 ? -16.943 36.940 98.583 1.00 55.10 387 GLU A O 1
ATOM 3120 N N . ALA A 1 388 ? -15.572 38.385 97.528 1.00 54.30 388 ALA A N 1
ATOM 3121 C CA . ALA A 1 388 ? -15.257 39.127 98.736 1.00 53.72 388 ALA A CA 1
ATOM 3122 C C . ALA A 1 388 ? -16.493 39.849 99.232 1.00 53.29 388 ALA A C 1
ATOM 3123 O O . ALA A 1 388 ? -16.822 39.777 100.409 1.00 53.19 388 ALA A O 1
ATOM 3125 N N . ILE A 1 389 ? -17.191 40.503 98.311 1.00 53.08 389 ILE A N 1
ATOM 3126 C CA . ILE A 1 389 ? -18.372 41.294 98.638 1.00 52.76 389 ILE A CA 1
ATOM 3127 C C . ILE A 1 389 ? -19.495 40.432 99.183 1.00 52.88 389 ILE A C 1
ATOM 3128 O O . ILE A 1 389 ? -20.016 40.725 100.256 1.00 52.71 389 ILE A O 1
ATOM 3133 N N . SER A 1 390 ? -19.810 39.346 98.471 1.00 53.25 390 SER A N 1
ATOM 3134 C CA . SER A 1 390 ? -20.852 38.382 98.879 1.00 53.79 390 SER A CA 1
ATOM 3135 C C . SER A 1 390 ? -20.614 37.706 100.231 1.00 54.19 390 SER A C 1
ATOM 3136 O O . SER A 1 390 ? -21.562 37.470 100.985 1.00 54.38 390 SER A O 1
ATOM 3139 N N . SER A 1 391 ? -19.348 37.427 100.544 1.00 54.51 391 SER A N 1
ATOM 3140 C CA . SER A 1 391 ? -18.971 36.913 101.856 1.00 54.68 391 SER A CA 1
ATOM 3141 C C . SER A 1 391 ? -18.878 38.014 102.917 1.00 55.13 391 SER A C 1
ATOM 3142 O O . SER A 1 391 ? -18.193 37.857 103.921 1.00 55.47 391 SER A O 1
ATOM 3145 N N . GLY A 1 392 ? -19.560 39.128 102.684 1.00 55.54 392 GLY A N 1
ATOM 3146 C CA . GLY A 1 392 ? -19.763 40.151 103.699 1.00 56.14 392 GLY A CA 1
ATOM 3147 C C . GLY A 1 392 ? -18.585 40.990 104.149 1.00 56.49 392 GLY A C 1
ATOM 3148 O O . GLY A 1 392 ? -18.594 41.491 105.272 1.00 56.70 392 GLY A O 1
ATOM 3149 N N . CYS A 1 393 ? -17.586 41.161 103.287 1.00 56.85 393 CYS A N 1
ATOM 3150 C CA . CYS A 1 393 ? -16.404 41.953 103.633 1.00 57.32 393 CYS A CA 1
ATOM 3151 C C . CYS A 1 393 ? -16.708 43.414 103.907 1.00 57.50 393 CYS A C 1
ATOM 3152 O O . CYS A 1 393 ? -16.079 44.011 104.784 1.00 57.93 393 CYS A O 1
ATOM 3155 N N . ASN A 1 394 ? -17.660 43.969 103.152 1.00 57.37 394 ASN A N 1
ATOM 3156 C CA . ASN A 1 394 ? -18.242 45.275 103.424 1.00 57.21 394 ASN A CA 1
ATOM 3157 C C . ASN A 1 394 ? -17.236 46.408 103.560 1.00 56.93 394 ASN A C 1
ATOM 3158 O O . ASN A 1 394 ? -17.375 47.262 104.439 1.00 57.34 394 ASN A O 1
ATOM 3163 N N . ASN A 1 395 ? -16.222 46.401 102.700 1.00 56.16 395 ASN A N 1
ATOM 3164 C CA . ASN A 1 395 ? -15.111 47.343 102.795 1.00 55.30 395 ASN A CA 1
ATOM 3165 C C . ASN A 1 395 ? -14.498 47.710 101.439 1.00 54.71 395 ASN A C 1
ATOM 3166 O O . ASN A 1 395 ? -13.331 48.113 101.354 1.00 54.88 395 ASN A O 1
ATOM 3171 N N . LEU A 1 396 ? -15.301 47.541 100.390 1.00 53.46 396 LEU A N 1
ATOM 3172 C CA . LEU A 1 396 ? -14.907 47.816 99.012 1.00 52.16 396 LEU A CA 1
ATOM 3173 C C . LEU A 1 396 ? -15.802 48.885 98.435 1.00 51.61 396 LEU A C 1
ATOM 3174 O O . LEU A 1 396 ? -16.947 49.019 98.843 1.00 51.66 396 LEU A O 1
ATOM 3179 N N . ALA A 1 397 ? -15.288 49.653 97.484 1.00 50.97 397 ALA A N 1
ATOM 3180 C CA . ALA A 1 397 ? -16.152 50.507 96.681 1.00 50.34 397 ALA A CA 1
ATOM 3181 C C . ALA A 1 397 ? -15.770 50.313 95.239 1.00 50.02 397 ALA A C 1
ATOM 3182 O O . ALA A 1 397 ? -14.590 50.152 94.921 1.00 50.23 397 ALA A O 1
ATOM 3184 N N . LEU A 1 398 ? -16.767 50.324 94.366 1.00 49.43 398 LEU A N 1
ATOM 3185 C CA . LEU A 1 398 ? -16.534 50.064 92.956 1.00 48.90 398 LEU A CA 1
ATOM 3186 C C . LEU A 1 398 ? -16.707 51.325 92.132 1.00 48.30 398 LEU A C 1
ATOM 3187 O O . LEU A 1 398 ? -17.709 52.018 92.252 1.00 48.43 398 LEU A O 1
ATOM 3192 N N . PHE A 1 399 ? -15.718 51.621 91.302 1.00 47.56 399 PHE A N 1
ATOM 3193 C CA . PHE A 1 399 ? -15.722 52.836 90.498 1.00 46.82 399 PHE A CA 1
ATOM 3194 C C . PHE A 1 399 ? -15.673 52.470 89.021 1.00 46.88 399 PHE A C 1
ATOM 3195 O O . PHE A 1 399 ? -14.790 51.729 88.577 1.00 46.68 399 PHE A O 1
ATOM 3203 N N . PHE A 1 400 ? -16.623 52.987 88.253 1.00 47.03 400 PHE A N 1
ATOM 3204 C CA . PHE A 1 400 ? -16.760 52.585 86.856 1.00 47.22 400 PHE A CA 1
ATOM 3205 C C . PHE A 1 400 ? -16.090 53.586 85.931 1.00 46.83 400 PHE A C 1
ATOM 3206 O O . PHE A 1 400 ? -16.519 54.735 85.855 1.00 46.83 400 PHE A O 1
ATOM 3214 N N . ASP A 1 401 ? -15.027 53.140 85.261 1.00 46.20 401 ASP A N 1
ATOM 3215 C CA . ASP A 1 401 ? -14.135 54.018 84.494 1.00 46.03 401 ASP A CA 1
ATOM 3216 C C . ASP A 1 401 ? -14.808 54.878 83.430 1.00 46.25 401 ASP A C 1
ATOM 3217 O O . ASP A 1 401 ? -14.532 56.061 83.315 1.00 46.38 401 ASP A O 1
ATOM 3222 N N . ASP A 1 402 ? -15.676 54.256 82.651 1.00 46.65 402 ASP A N 1
ATOM 3223 C CA . ASP A 1 402 ? -16.474 54.933 81.650 1.00 47.01 402 ASP A CA 1
ATOM 3224 C C . ASP A 1 402 ? -17.134 56.236 82.139 1.00 46.56 402 ASP A C 1
ATOM 3225 O O . ASP A 1 402 ? -16.925 57.276 81.537 1.00 47.08 402 ASP A O 1
ATOM 3230 N N . ALA A 1 403 ? -17.898 56.180 83.227 1.00 45.71 403 ALA A N 1
ATOM 3231 C CA . ALA A 1 403 ? -18.619 57.350 83.742 1.00 45.21 403 ALA A CA 1
ATOM 3232 C C . ALA A 1 403 ? -17.697 58.358 84.382 1.00 44.72 403 ALA A C 1
ATOM 3233 O O . ALA A 1 403 ? -17.974 59.556 84.372 1.00 44.57 403 ALA A O 1
ATOM 3235 N N . ALA A 1 404 ? -16.621 57.852 84.970 1.00 44.08 404 ALA A N 1
ATOM 3236 C CA . ALA A 1 404 ? -15.685 58.671 85.719 1.00 43.33 404 ALA A CA 1
ATOM 3237 C C . ALA A 1 404 ? -14.788 59.503 84.810 1.00 42.94 404 ALA A C 1
ATOM 3238 O O . ALA A 1 404 ? -14.557 60.669 85.093 1.00 42.71 404 ALA A O 1
ATOM 3240 N N . VAL A 1 405 ? -14.291 58.915 83.721 1.00 42.48 405 VAL A N 1
ATOM 3241 C CA . VAL A 1 405 ? -13.428 59.659 82.807 1.00 42.34 405 VAL A CA 1
ATOM 3242 C C . VAL A 1 405 ? -14.229 60.614 81.927 1.00 42.34 405 VAL A C 1
ATOM 3243 O O . VAL A 1 405 ? -13.678 61.570 81.373 1.00 42.83 405 VAL A O 1
ATOM 3247 N N . LYS A 1 406 ? -15.530 60.358 81.809 1.00 42.00 406 LYS A N 1
ATOM 3248 C CA . LYS A 1 406 ? -16.427 61.216 81.039 1.00 41.48 406 LYS A CA 1
ATOM 3249 C C . LYS A 1 406 ? -16.695 62.476 81.865 1.00 40.65 406 LYS A C 1
ATOM 3250 O O . LYS A 1 406 ? -16.773 63.578 81.318 1.00 40.38 406 LYS A O 1
ATOM 3256 N N . ALA A 1 407 ? -16.788 62.295 83.186 1.00 39.70 407 ALA A N 1
ATOM 3257 C CA . ALA A 1 407 ? -17.022 63.380 84.121 1.00 39.01 407 ALA A CA 1
ATOM 3258 C C . ALA A 1 407 ? -15.828 64.286 84.141 1.00 39.06 407 ALA A C 1
ATOM 3259 O O . ALA A 1 407 ? -15.971 65.505 84.151 1.00 38.91 407 ALA A O 1
ATOM 3261 N N . LEU A 1 408 ? -14.644 63.680 84.130 1.00 39.22 408 LEU A N 1
ATOM 3262 C CA . LEU A 1 408 ? -13.408 64.438 84.199 1.00 39.14 408 LEU A CA 1
ATOM 3263 C C . LEU A 1 408 ? -13.144 65.177 82.896 1.00 39.75 408 LEU A C 1
ATOM 3264 O O . LEU A 1 408 ? -12.779 66.337 82.918 1.00 39.97 408 LEU A O 1
ATOM 3269 N N . LYS A 1 409 ? -13.393 64.534 81.763 1.00 40.60 409 LYS A N 1
ATOM 3270 C CA . LYS A 1 409 ? -13.267 65.230 80.479 1.00 41.57 409 LYS A CA 1
ATOM 3271 C C . LYS A 1 409 ? -14.171 66.462 80.355 1.00 42.15 409 LYS A C 1
ATOM 3272 O O . LYS A 1 409 ? -13.776 67.429 79.737 1.00 42.44 409 LYS A O 1
ATOM 3278 N N . ASN A 1 410 ? -15.348 66.447 80.980 1.00 43.08 410 ASN A N 1
ATOM 3279 C CA . ASN A 1 410 ? -16.213 67.627 80.988 1.00 44.14 410 ASN A CA 1
ATOM 3280 C C . ASN A 1 410 ? -15.753 68.704 81.952 1.00 44.44 410 ASN A C 1
ATOM 3281 O O . ASN A 1 410 ? -16.166 69.851 81.847 1.00 44.86 410 ASN A O 1
ATOM 3286 N N . ALA A 1 411 ? -14.894 68.329 82.894 1.00 44.58 411 ALA A N 1
ATOM 3287 C CA . ALA A 1 411 ? -14.321 69.270 83.824 1.00 44.38 411 ALA A CA 1
ATOM 3288 C C . ALA A 1 411 ? -13.040 69.797 83.198 1.00 44.68 411 ALA A C 1
ATOM 3289 O O . ALA A 1 411 ? -12.240 70.479 83.864 1.00 44.95 411 ALA A O 1
ATOM 3291 N N . GLU A 1 412 ? -12.878 69.474 81.912 1.00 44.63 412 GLU A N 1
ATOM 3292 C CA . GLU A 1 412 ? -11.721 69.823 81.084 1.00 45.13 412 GLU A CA 1
ATOM 3293 C C . GLU A 1 412 ? -10.402 69.187 81.503 1.00 44.66 412 GLU A C 1
ATOM 3294 O O . GLU A 1 412 ? -9.356 69.818 81.444 1.00 44.78 412 GLU A O 1
ATOM 3300 N N . VAL A 1 413 ? -10.458 67.933 81.909 1.00 44.48 413 VAL A N 1
ATOM 3301 C CA . VAL A 1 413 ? -9.256 67.193 82.178 1.00 44.34 413 VAL A CA 1
ATOM 3302 C C . VAL A 1 413 ? -8.821 66.577 80.844 1.00 44.86 413 VAL A C 1
ATOM 3303 O O . VAL A 1 413 ? -9.652 66.218 79.997 1.00 44.41 413 VAL A O 1
ATOM 3307 N N . ASP A 1 414 ? -7.506 66.520 80.653 1.00 45.75 414 ASP A N 1
ATOM 3308 C CA . ASP A 1 414 ? -6.870 65.894 79.504 1.00 46.85 414 ASP A CA 1
ATOM 3309 C C . ASP A 1 414 ? -7.252 64.455 79.457 1.00 46.86 414 ASP A C 1
ATOM 3310 O O . ASP A 1 414 ? -7.455 63.852 80.506 1.00 46.82 414 ASP A O 1
ATOM 3315 N N . ASP A 1 415 ? -7.336 63.923 78.242 1.00 47.18 415 ASP A N 1
ATOM 3316 C CA . ASP A 1 415 ? -7.500 62.505 78.002 1.00 47.49 415 ASP A CA 1
ATOM 3317 C C . ASP A 1 415 ? -6.738 61.620 78.963 1.00 47.36 415 ASP A C 1
ATOM 3318 O O . ASP A 1 415 ? -7.337 60.901 79.776 1.00 47.43 415 ASP A O 1
ATOM 3323 N N . ARG A 1 416 ? -5.412 61.701 78.867 1.00 46.73 416 ARG A N 1
ATOM 3324 C CA . ARG A 1 416 ? -4.508 60.877 79.643 1.00 46.22 416 ARG A CA 1
ATOM 3325 C C . ARG A 1 416 ? -4.643 61.087 81.153 1.00 45.20 416 ARG A C 1
ATOM 3326 O O . ARG A 1 416 ? -4.539 60.143 81.926 1.00 45.07 416 ARG A O 1
ATOM 3334 N N . ASP A 1 417 ? -4.886 62.317 81.577 1.00 44.31 417 ASP A N 1
ATOM 3335 C CA . ASP A 1 417 ? -5.007 62.593 82.994 1.00 43.69 417 ASP A CA 1
ATOM 3336 C C . ASP A 1 417 ? -6.343 62.051 83.540 1.00 43.24 417 ASP A C 1
ATOM 3337 O O . ASP A 1 417 ? -6.406 61.624 84.689 1.00 43.50 417 ASP A O 1
ATOM 3342 N N . ALA A 1 418 ? -7.386 62.032 82.705 1.00 42.07 418 ALA A N 1
ATOM 3343 C CA . ALA A 1 418 ? -8.675 61.424 83.066 1.00 40.85 418 ALA A CA 1
ATOM 3344 C C . ALA A 1 418 ? -8.607 59.901 83.122 1.00 40.22 418 ALA A C 1
ATOM 3345 O O . ALA A 1 418 ? -9.095 59.306 84.072 1.00 40.20 418 ALA A O 1
ATOM 3347 N N . LEU A 1 419 ? -8.016 59.276 82.102 1.00 39.26 419 LEU A N 1
ATOM 3348 C CA . LEU A 1 419 ? -7.779 57.829 82.100 1.00 38.16 419 LEU A CA 1
ATOM 3349 C C . LEU A 1 419 ? -6.986 57.387 83.328 1.00 38.21 419 LEU A C 1
ATOM 3350 O O . LEU A 1 419 ? -7.315 56.396 83.957 1.00 38.70 419 LEU A O 1
ATOM 3355 N N . ASN A 1 420 ? -5.969 58.152 83.705 1.00 38.00 420 ASN A N 1
ATOM 3356 C CA . ASN A 1 420 ? -5.133 57.811 84.851 1.00 37.83 420 ASN A CA 1
ATOM 3357 C C . ASN A 1 420 ? -5.657 58.423 86.161 1.00 37.55 420 ASN A C 1
ATOM 3358 O O . ASN A 1 420 ? -4.893 58.963 86.960 1.00 36.98 420 ASN A O 1
ATOM 3363 N N . TYR A 1 421 ? -6.961 58.361 86.388 1.00 37.31 421 TYR A N 1
ATOM 3364 C CA . TYR A 1 421 ? -7.478 59.069 87.532 1.00 37.49 421 TYR A CA 1
ATOM 3365 C C . TYR A 1 421 ? -7.279 58.260 88.786 1.00 37.79 421 TYR A C 1
ATOM 3366 O O . TYR A 1 421 ? -7.024 57.063 88.731 1.00 37.83 421 TYR A O 1
ATOM 3375 N N . THR A 1 422 ? -7.400 58.940 89.916 1.00 38.15 422 THR A N 1
ATOM 3376 C CA . THR A 1 422 ? -7.363 58.315 91.207 1.00 38.18 422 THR A CA 1
ATOM 3377 C C . THR A 1 422 ? -8.614 58.689 91.980 1.00 38.60 422 THR A C 1
ATOM 3378 O O . THR A 1 422 ? -9.396 59.544 91.578 1.00 38.54 422 THR A O 1
ATOM 3382 N N . THR A 1 423 ? -8.803 58.021 93.102 1.00 38.99 423 THR A N 1
ATOM 3383 C CA . THR A 1 423 ? -9.872 58.367 93.977 1.00 39.74 423 THR A CA 1
ATOM 3384 C C . THR A 1 423 ? -9.266 58.841 95.307 1.00 39.82 423 THR A C 1
ATOM 3385 O O . THR A 1 423 ? -8.098 58.592 95.585 1.00 39.82 423 THR A O 1
ATOM 3389 N N . ASP A 1 424 ? -10.048 59.555 96.101 1.00 40.19 424 ASP A N 1
ATOM 3390 C CA . ASP A 1 424 ? -9.671 59.879 97.477 1.00 40.82 424 ASP A CA 1
ATOM 3391 C C . ASP A 1 424 ? -10.944 60.048 98.326 1.00 41.05 424 ASP A C 1
ATOM 3392 O O . ASP A 1 424 ? -12.038 60.328 97.791 1.00 40.70 424 ASP A O 1
ATOM 3397 N N . GLY A 1 425 ? -10.792 59.887 99.638 1.00 40.82 425 GLY A N 1
ATOM 3398 C CA . GLY A 1 425 ? -11.918 60.017 100.552 1.00 41.24 425 GLY A CA 1
ATOM 3399 C C . GLY A 1 425 ? -12.944 58.903 100.461 1.00 41.26 425 GLY A C 1
ATOM 3400 O O . GLY A 1 425 ? -12.593 57.735 100.537 1.00 41.64 425 GLY A O 1
ATOM 3401 N N . CYS A 1 426 ? -14.212 59.264 100.304 1.00 40.88 426 CYS A N 1
ATOM 3402 C CA . CYS A 1 426 ? -15.245 58.292 100.023 1.00 40.65 426 CYS A CA 1
ATOM 3403 C C . CYS A 1 426 ? -15.318 57.893 98.557 1.00 40.61 426 CYS A C 1
ATOM 3404 O O . CYS A 1 426 ? -15.010 56.749 98.182 1.00 40.36 426 CYS A O 1
ATOM 3407 N N . VAL A 1 427 ? -15.813 58.825 97.739 1.00 40.28 427 VAL A N 1
ATOM 3408 C CA . VAL A 1 427 ? -16.170 58.530 96.343 1.00 39.92 427 VAL A CA 1
ATOM 3409 C C . VAL A 1 427 ? -15.599 59.530 95.339 1.00 39.93 427 VAL A C 1
ATOM 3410 O O . VAL A 1 427 ? -15.855 59.418 94.136 1.00 40.34 427 VAL A O 1
ATOM 3414 N N . GLU A 1 428 ? -14.839 60.504 95.841 1.00 39.64 428 GLU A N 1
ATOM 3415 C CA . GLU A 1 428 ? -14.280 61.594 95.034 1.00 39.09 428 GLU A CA 1
ATOM 3416 C C . GLU A 1 428 ? -13.201 61.169 94.041 1.00 38.65 428 GLU A C 1
ATOM 3417 O O . GLU A 1 428 ? -12.306 60.390 94.375 1.00 38.48 428 GLU A O 1
ATOM 3423 N N . ILE A 1 429 ? -13.307 61.684 92.817 1.00 37.96 429 ILE A N 1
ATOM 3424 C CA . ILE A 1 429 ? -12.376 61.350 91.745 1.00 37.10 429 ILE A CA 1
ATOM 3425 C C . ILE A 1 429 ? -11.609 62.588 91.288 1.00 37.23 429 ILE A C 1
ATOM 3426 O O . ILE A 1 429 ? -12.088 63.726 91.423 1.00 37.16 429 ILE A O 1
ATOM 3431 N N . ALA A 1 430 ? -10.415 62.352 90.747 1.00 36.84 430 ALA A N 1
ATOM 3432 C CA . ALA A 1 430 ? -9.441 63.418 90.495 1.00 36.41 430 ALA A CA 1
ATOM 3433 C C . ALA A 1 430 ? -8.324 62.877 89.637 1.00 35.98 430 ALA A C 1
ATOM 3434 O O . ALA A 1 430 ? -7.994 61.711 89.742 1.00 35.47 430 ALA A O 1
ATOM 3436 N N . PRO A 1 431 ? -7.762 63.718 88.755 1.00 36.38 431 PRO A N 1
ATOM 3437 C CA . PRO A 1 431 ? -6.480 63.401 88.099 1.00 36.44 431 PRO A CA 1
ATOM 3438 C C . PRO A 1 431 ? -5.416 63.067 89.140 1.00 36.29 431 PRO A C 1
ATOM 3439 O O . PRO A 1 431 ? -5.302 63.772 90.129 1.00 36.49 431 PRO A O 1
ATOM 3443 N N . PHE A 1 432 ? -4.673 61.986 88.928 1.00 36.04 432 PHE A N 1
ATOM 3444 C CA . PHE A 1 432 ? -3.726 61.523 89.918 1.00 36.14 432 PHE A CA 1
ATOM 3445 C C . PHE A 1 432 ? -2.441 62.311 89.928 1.00 36.10 432 PHE A C 1
ATOM 3446 O O . PHE A 1 432 ? -1.666 62.303 88.975 1.00 35.61 432 PHE A O 1
ATOM 3454 N N . GLY A 1 433 ? -2.237 63.000 91.037 1.00 36.30 433 GLY A N 1
ATOM 3455 C CA . GLY A 1 433 ? -0.918 63.467 91.376 1.00 37.20 433 GLY A CA 1
ATOM 3456 C C . GLY A 1 433 ? -0.612 64.902 91.013 1.00 37.50 433 GLY A C 1
ATOM 3457 O O . GLY A 1 433 ? 0.389 65.468 91.452 1.00 37.20 433 GLY A O 1
ATOM 3458 N N . ASN A 1 434 ? -1.503 65.503 90.244 1.00 37.48 434 ASN A N 1
ATOM 3459 C CA . ASN A 1 434 ? -1.276 66.849 89.763 1.00 37.52 434 ASN A CA 1
ATOM 3460 C C . ASN A 1 434 ? -2.515 67.703 89.915 1.00 37.51 434 ASN A C 1
ATOM 3461 O O . ASN A 1 434 ? -2.798 68.574 89.102 1.00 37.60 434 ASN A O 1
ATOM 3466 N N . SER A 1 435 ? -3.260 67.434 90.980 1.00 37.45 435 SER A N 1
ATOM 3467 C CA . SER A 1 435 ? -4.472 68.188 91.245 1.00 37.01 435 SER A CA 1
ATOM 3468 C C . SER A 1 435 ? -4.728 68.460 92.721 1.00 37.00 435 SER A C 1
ATOM 3469 O O . SER A 1 435 ? -4.286 67.728 93.589 1.00 37.04 435 SER A O 1
ATOM 3472 N N . PHE A 1 436 ? -5.428 69.541 93.000 1.00 36.87 436 PHE A N 1
ATOM 3473 C CA . PHE A 1 436 ? -5.840 69.822 94.340 1.00 37.04 436 PHE A CA 1
ATOM 3474 C C . PHE A 1 436 ? -7.310 70.093 94.180 1.00 37.62 436 PHE A C 1
ATOM 3475 O O . PHE A 1 436 ? -7.695 71.147 93.653 1.00 38.10 436 PHE A O 1
ATOM 3483 N N . THR A 1 437 ? -8.142 69.152 94.613 1.00 38.04 437 THR A N 1
ATOM 3484 C CA . THR A 1 437 ? -9.569 69.234 94.302 1.00 38.70 437 THR A CA 1
ATOM 3485 C C . THR A 1 437 ? -10.477 69.631 95.451 1.00 39.19 437 THR A C 1
ATOM 3486 O O . THR A 1 437 ? -11.667 69.809 95.215 1.00 39.31 437 THR A O 1
ATOM 3490 N N . SER A 1 438 ? -9.907 69.800 96.654 1.00 39.98 438 SER A N 1
ATOM 3491 C CA . SER A 1 438 ? -10.635 70.074 97.923 1.00 40.38 438 SER A CA 1
ATOM 3492 C C . SER A 1 438 ? -11.942 69.319 97.923 1.00 41.09 438 SER A C 1
ATOM 3493 O O . SER A 1 438 ? -13.025 69.910 97.838 1.00 41.48 438 SER A O 1
ATOM 3496 N N . SER A 1 439 ? -11.832 68.004 97.958 1.00 41.27 439 SER A N 1
ATOM 3497 C CA . SER A 1 439 ? -12.881 67.206 97.402 1.00 42.19 439 SER A CA 1
ATOM 3498 C C . SER A 1 439 ? -14.119 67.130 98.286 1.00 42.77 439 SER A C 1
ATOM 3499 O O . SER A 1 439 ? -15.178 66.743 97.822 1.00 43.16 439 SER A O 1
ATOM 3502 N N . ASP A 1 440 ? -14.005 67.519 99.551 1.00 43.54 440 ASP A N 1
ATOM 3503 C CA . ASP A 1 440 ? -15.201 67.655 100.377 1.00 44.08 440 ASP A CA 1
ATOM 3504 C C . ASP A 1 440 ? -15.244 69.039 100.967 1.00 44.10 440 ASP A C 1
ATOM 3505 O O . ASP A 1 440 ? -15.211 69.188 102.176 1.00 43.99 440 ASP A O 1
ATOM 3510 N N . ALA A 1 441 ? -15.313 70.051 100.117 1.00 44.09 441 ALA A N 1
ATOM 3511 C CA . ALA A 1 441 ? -15.159 71.408 100.603 1.00 44.44 441 ALA A CA 1
ATOM 3512 C C . ALA A 1 441 ? -16.453 71.921 101.195 1.00 44.66 441 ALA A C 1
ATOM 3513 O O . ALA A 1 441 ? -16.435 72.719 102.143 1.00 45.21 441 ALA A O 1
ATOM 3515 N N . ALA A 1 442 ? -17.566 71.461 100.627 1.00 44.64 442 ALA A N 1
ATOM 3516 C CA . ALA A 1 442 ? -18.883 71.685 101.218 1.00 44.29 442 ALA A CA 1
ATOM 3517 C C . ALA A 1 442 ? -19.843 70.562 100.919 1.00 44.13 442 ALA A C 1
ATOM 3518 O O . ALA A 1 442 ? -19.646 69.765 100.000 1.00 43.44 442 ALA A O 1
ATOM 3520 N N . LEU A 1 443 ? -20.892 70.524 101.730 1.00 44.61 443 LEU A N 1
ATOM 3521 C CA . LEU A 1 443 ? -22.057 69.647 101.532 1.00 44.79 443 LEU A CA 1
ATOM 3522 C C . LEU A 1 443 ? -23.303 70.531 101.592 1.00 44.73 443 LEU A C 1
ATOM 3523 O O . LEU A 1 443 ? -23.450 71.337 102.504 1.00 44.95 443 LEU A O 1
ATOM 3528 N N . ILE A 1 444 ? -24.183 70.421 100.613 1.00 44.74 444 ILE A N 1
ATOM 3529 C CA . ILE A 1 444 ? -25.327 71.329 100.537 1.00 44.96 444 ILE A CA 1
ATOM 3530 C C . ILE A 1 444 ? -26.670 70.618 100.659 1.00 45.54 444 ILE A C 1
ATOM 3531 O O . ILE A 1 444 ? -26.948 69.651 99.944 1.00 45.42 444 ILE A O 1
ATOM 3536 N N . ASN A 1 445 ? -27.495 71.104 101.580 1.00 46.13 445 ASN A N 1
ATOM 3537 C CA . ASN A 1 445 ? -28.853 70.611 101.750 1.00 46.84 445 ASN A CA 1
ATOM 3538 C C . ASN A 1 445 ? -29.741 71.189 100.681 1.00 46.90 445 ASN A C 1
ATOM 3539 O O . ASN A 1 445 ? -30.255 72.293 100.848 1.00 46.87 445 ASN A O 1
ATOM 3544 N N . VAL A 1 446 ? -29.959 70.444 99.601 1.00 47.24 446 VAL A N 1
ATOM 3545 C CA . VAL A 1 446 ? -30.775 70.964 98.514 1.00 47.55 446 VAL A CA 1
ATOM 3546 C C . VAL A 1 446 ? -32.270 70.856 98.832 1.00 48.05 446 VAL A C 1
ATOM 3547 O O . VAL A 1 446 ? -33.094 71.485 98.172 1.00 47.76 446 VAL A O 1
ATOM 3551 N N . ALA A 1 447 ? -32.612 70.083 99.862 1.00 48.63 447 ALA A N 1
ATOM 3552 C CA . ALA A 1 447 ? -33.981 70.067 100.350 1.00 49.20 447 ALA A CA 1
ATOM 3553 C C . ALA A 1 447 ? -34.347 71.434 100.909 1.00 49.63 447 ALA A C 1
ATOM 3554 O O . ALA A 1 447 ? -35.447 71.943 100.672 1.00 50.20 447 ALA A O 1
ATOM 3556 N N . LYS A 1 448 ? -33.399 72.059 101.586 1.00 49.73 448 LYS A N 1
ATOM 3557 C CA . LYS A 1 448 ? -33.603 73.399 102.066 1.00 50.07 448 LYS A CA 1
ATOM 3558 C C . LYS A 1 448 ? -33.889 74.374 100.922 1.00 50.47 448 LYS A C 1
ATOM 3559 O O . LYS A 1 448 ? -34.559 75.373 101.132 1.00 50.96 448 LYS A O 1
ATOM 3565 N N . ALA A 1 449 ? -33.424 74.073 99.710 1.00 51.05 449 ALA A N 1
ATOM 3566 C CA . ALA A 1 449 ? -33.680 74.955 98.570 1.00 51.52 449 ALA A CA 1
ATOM 3567 C C . ALA A 1 449 ? -35.151 74.938 98.220 1.00 52.16 449 ALA A C 1
ATOM 3568 O O . ALA A 1 449 ? -35.749 75.981 98.000 1.00 52.15 449 ALA A O 1
ATOM 3570 N N . LEU A 1 450 ? -35.719 73.736 98.214 1.00 53.02 450 LEU A N 1
ATOM 3571 C CA . LEU A 1 450 ? -37.135 73.510 97.962 1.00 53.46 450 LEU A CA 1
ATOM 3572 C C . LEU A 1 450 ? -38.004 74.118 99.052 1.00 53.98 450 LEU A C 1
ATOM 3573 O O . LEU A 1 450 ? -39.038 74.717 98.767 1.00 54.31 450 LEU A O 1
ATOM 3578 N N . GLU A 1 451 ? -37.570 73.967 100.296 1.00 54.40 451 GLU A N 1
ATOM 3579 C CA . GLU A 1 451 ? -38.234 74.589 101.433 1.00 54.98 451 GLU A CA 1
ATOM 3580 C C . GLU A 1 451 ? -38.302 76.110 101.241 1.00 55.51 451 GLU A C 1
ATOM 3581 O O . GLU A 1 451 ? -39.374 76.690 101.370 1.00 55.66 451 GLU A O 1
ATOM 3587 N N . TYR A 1 452 ? -37.184 76.737 100.861 1.00 56.15 452 TYR A N 1
ATOM 3588 C CA . TYR A 1 452 ? -37.173 78.172 100.565 1.00 56.66 452 TYR A CA 1
ATOM 3589 C C . TYR A 1 452 ? -38.047 78.484 99.348 1.00 56.81 452 TYR A C 1
ATOM 3590 O O . TYR A 1 452 ? -38.695 79.536 99.275 1.00 56.56 452 TYR A O 1
ATOM 3599 N N . ALA A 1 453 ? -38.071 77.547 98.405 1.00 57.17 453 ALA A N 1
ATOM 3600 C CA . ALA A 1 453 ? -38.763 77.739 97.137 1.00 57.64 453 ALA A CA 1
ATOM 3601 C C . ALA A 1 453 ? -40.272 77.750 97.288 1.00 58.04 453 ALA A C 1
ATOM 3602 O O . ALA A 1 453 ? -40.977 78.281 96.426 1.00 58.29 453 ALA A O 1
ATOM 3604 N N . LEU A 1 454 ? -40.791 77.178 98.365 1.00 58.22 454 LEU A N 1
ATOM 3605 C CA . LEU A 1 454 ? -42.217 77.344 98.550 1.00 58.67 454 LEU A CA 1
ATOM 3606 C C . LEU A 1 454 ? -42.634 78.180 99.751 1.00 59.29 454 LEU A C 1
ATOM 3607 O O . LEU A 1 454 ? -43.824 78.247 100.070 1.00 60.08 454 LEU A O 1
ATOM 3612 N N . ASN A 1 455 ? -41.674 78.851 100.381 1.00 59.45 455 ASN A N 1
ATOM 3613 C CA . ASN A 1 455 ? -41.984 79.725 101.505 1.00 59.62 455 ASN A CA 1
ATOM 3614 C C . ASN A 1 455 ? -41.373 81.112 101.330 1.00 60.04 455 ASN A C 1
ATOM 3615 O O . ASN A 1 455 ? -41.116 81.809 102.314 1.00 60.16 455 ASN A O 1
ATOM 3620 N N . GLU A 1 456 ? -41.150 81.505 100.071 1.00 60.67 456 GLU A N 1
ATOM 3621 C CA . GLU A 1 456 ? -40.597 82.826 99.711 1.00 61.00 456 GLU A CA 1
ATOM 3622 C C . GLU A 1 456 ? -39.274 83.136 100.399 1.00 60.94 456 GLU A C 1
ATOM 3623 O O . GLU A 1 456 ? -39.096 84.221 100.973 1.00 60.57 456 GLU A O 1
ATOM 3629 N N . GLY A 1 457 ? -38.375 82.153 100.374 1.00 61.11 457 GLY A N 1
ATOM 3630 C CA . GLY A 1 457 ? -37.029 82.294 100.910 1.00 61.01 457 GLY A CA 1
ATOM 3631 C C . GLY A 1 457 ? -36.953 82.340 102.416 1.00 61.05 457 GLY A C 1
ATOM 3632 O O . GLY A 1 457 ? -36.032 82.926 102.982 1.00 61.14 457 GLY A O 1
ATOM 3633 N N . VAL A 1 458 ? -37.938 81.749 103.077 1.00 61.21 458 VAL A N 1
ATOM 3634 C CA . VAL A 1 458 ? -37.871 81.606 104.526 1.00 61.52 458 VAL A CA 1
ATOM 3635 C C . VAL A 1 458 ? -37.860 80.124 104.891 1.00 61.90 458 VAL A C 1
ATOM 3636 O O . VAL A 1 458 ? -38.419 79.296 104.168 1.00 61.80 458 VAL A O 1
ATOM 3640 N N . ASP A 1 459 ? -37.160 79.797 105.977 1.00 62.58 459 ASP A N 1
ATOM 3641 C CA . ASP A 1 459 ? -37.149 78.460 106.529 1.00 63.19 459 ASP A CA 1
ATOM 3642 C C . ASP A 1 459 ? -38.550 78.212 107.047 1.00 63.51 459 ASP A C 1
ATOM 3643 O O . ASP A 1 459 ? -39.152 79.094 107.681 1.00 63.82 459 ASP A O 1
ATOM 3648 N N . LEU A 1 460 ? -39.059 77.014 106.766 1.00 63.48 460 LEU A N 1
ATOM 3649 C CA . LEU A 1 460 ? -40.465 76.686 106.967 1.00 63.50 460 LEU A CA 1
ATOM 3650 C C . LEU A 1 460 ? -40.853 76.605 108.448 1.00 63.66 460 LEU A C 1
ATOM 3651 O O . LEU A 1 460 ? -42.019 76.824 108.809 1.00 63.80 460 LEU A O 1
ATOM 3656 N N . GLN A 1 461 ? -39.871 76.328 109.302 1.00 63.47 461 GLN A N 1
ATOM 3657 C CA . GLN A 1 461 ? -40.146 76.137 110.714 1.00 63.46 461 GLN A CA 1
ATOM 3658 C C . GLN A 1 461 ? -39.165 76.849 111.638 1.00 63.09 461 GLN A C 1
ATOM 3659 O O . GLN A 1 461 ? -39.138 76.571 112.830 1.00 63.15 461 GLN A O 1
ATOM 3665 N N . PHE A 1 462 ? -38.360 77.762 111.110 1.00 62.79 462 PHE A N 1
ATOM 3666 C CA . PHE A 1 462 ? -37.304 78.349 111.937 1.00 62.47 462 PHE A CA 1
ATOM 3667 C C . PHE A 1 462 ? -37.160 79.845 111.795 1.00 61.94 462 PHE A C 1
ATOM 3668 O O . PHE A 1 462 ? -36.471 80.472 112.588 1.00 61.73 462 PHE A O 1
ATOM 3676 N N . GLY A 1 463 ? -37.798 80.409 110.775 1.00 61.65 463 GLY A N 1
ATOM 3677 C CA . GLY A 1 463 ? -37.850 81.856 110.589 1.00 61.29 463 GLY A CA 1
ATOM 3678 C C . GLY A 1 463 ? -36.598 82.450 109.972 1.00 61.14 463 GLY A C 1
ATOM 3679 O O . GLY A 1 463 ? -36.395 83.670 109.995 1.00 61.37 463 GLY A O 1
ATOM 3680 N N . TYR A 1 464 ? -35.754 81.591 109.416 1.00 60.54 464 TYR A N 1
ATOM 3681 C CA . TYR A 1 464 ? -34.497 82.027 108.845 1.00 59.82 464 TYR A CA 1
ATOM 3682 C C . TYR A 1 464 ? -34.739 82.588 107.465 1.00 60.11 464 TYR A C 1
ATOM 3683 O O . TYR A 1 464 ? -35.179 81.852 106.583 1.00 60.19 464 TYR A O 1
ATOM 3692 N N . GLU A 1 465 ? -34.440 83.870 107.254 1.00 60.23 465 GLU A N 1
ATOM 3693 C CA . GLU A 1 465 ? -34.524 84.432 105.894 1.00 60.44 465 GLU A CA 1
ATOM 3694 C C . GLU A 1 465 ? -33.192 84.291 105.132 1.00 59.86 465 GLU A C 1
ATOM 3695 O O . GLU A 1 465 ? -32.426 85.242 105.033 1.00 60.09 465 GLU A O 1
ATOM 3701 N N . PHE A 1 466 ? -32.911 83.098 104.612 1.00 58.96 466 PHE A N 1
ATOM 3702 C CA . PHE A 1 466 ? -31.614 82.829 104.018 1.00 57.89 466 PHE A CA 1
ATOM 3703 C C . PHE A 1 466 ? -31.770 82.600 102.526 1.00 58.04 466 PHE A C 1
ATOM 3704 O O . PHE A 1 466 ? -30.782 82.475 101.814 1.00 58.34 466 PHE A O 1
ATOM 3712 N N . GLY A 1 467 ? -33.001 82.501 102.047 1.00 57.87 467 GLY A N 1
ATOM 3713 C CA . GLY A 1 467 ? -33.219 82.165 100.647 1.00 57.85 467 GLY A CA 1
ATOM 3714 C C . GLY A 1 467 ? -33.399 83.386 99.777 1.00 58.00 467 GLY A C 1
ATOM 3715 O O . GLY A 1 467 ? -33.484 84.502 100.276 1.00 57.82 467 GLY A O 1
ATOM 3716 N N . ALA A 1 468 ? -33.459 83.170 98.468 1.00 58.39 468 ALA A N 1
ATOM 3717 C CA . ALA A 1 468 ? -33.746 84.239 97.529 1.00 59.41 468 ALA A CA 1
ATOM 3718 C C . ALA A 1 468 ? -35.161 84.733 97.790 1.00 60.52 468 ALA A C 1
ATOM 3719 O O . ALA A 1 468 ? -36.022 83.966 98.219 1.00 61.21 468 ALA A O 1
ATOM 3721 N N . LYS A 1 469 ? -35.433 86.004 97.536 1.00 61.32 469 LYS A N 1
ATOM 3722 C CA . LYS A 1 469 ? -36.774 86.485 97.786 1.00 61.88 469 LYS A CA 1
ATOM 3723 C C . LYS A 1 469 ? -37.703 86.147 96.632 1.00 62.59 469 LYS A C 1
ATOM 3724 O O . LYS A 1 469 ? -38.127 87.036 95.913 1.00 63.09 469 LYS A O 1
ATOM 3730 N N . THR A 1 470 ? -38.031 84.864 96.463 1.00 63.58 470 THR A N 1
ATOM 3731 C CA . THR A 1 470 ? -39.007 84.423 95.448 1.00 64.52 470 THR A CA 1
ATOM 3732 C C . THR A 1 470 ? -40.425 84.721 95.913 1.00 65.07 470 THR A C 1
ATOM 3733 O O . THR A 1 470 ? -40.638 85.170 97.041 1.00 65.01 470 THR A O 1
ATOM 3737 N N . GLU A 1 471 ? -41.403 84.474 95.050 1.00 66.08 471 GLU A N 1
ATOM 3738 C CA . GLU A 1 471 ? -42.802 84.691 95.449 1.00 67.01 471 GLU A CA 1
ATOM 3739 C C . GLU A 1 471 ? -43.496 83.412 95.953 1.00 67.59 471 GLU A C 1
ATOM 3740 O O . GLU A 1 471 ? -42.876 82.336 95.981 1.00 67.80 471 GLU A O 1
ATOM 3746 N N . LYS A 1 472 ? -44.750 83.543 96.403 1.00 68.19 472 LYS A N 1
ATOM 3747 C CA . LYS A 1 472 ? -45.575 82.375 96.730 1.00 68.52 472 LYS A CA 1
ATOM 3748 C C . LYS A 1 472 ? -45.806 81.643 95.416 1.00 68.56 472 LYS A C 1
ATOM 3749 O O . LYS A 1 472 ? -46.060 82.268 94.390 1.00 68.44 472 LYS A O 1
ATOM 3755 N N . PRO A 1 473 ? -45.658 80.320 95.431 1.00 68.92 473 PRO A N 1
ATOM 3756 C CA . PRO A 1 473 ? -45.844 79.546 94.207 1.00 69.46 473 PRO A CA 1
ATOM 3757 C C . PRO A 1 473 ? -47.315 79.227 93.896 1.00 70.28 473 PRO A C 1
ATOM 3758 O O . PRO A 1 473 ? -48.130 79.027 94.806 1.00 70.23 473 PRO A O 1
ATOM 3762 N N . LYS A 1 474 ? -47.656 79.187 92.614 1.00 70.96 474 LYS A N 1
ATOM 3763 C CA . LYS A 1 474 ? -49.021 78.838 92.231 1.00 71.60 474 LYS A CA 1
ATOM 3764 C C . LYS A 1 474 ? -49.089 77.479 91.530 1.00 71.51 474 LYS A C 1
ATOM 3765 O O . LYS A 1 474 ? -49.488 76.500 92.131 1.00 71.67 474 LYS A O 1
ATOM 3771 N N . PHE A 1 475 ? -48.686 77.417 90.270 1.00 71.36 475 PHE A N 1
ATOM 3772 C CA . PHE A 1 475 ? -48.738 76.170 89.520 1.00 71.46 475 PHE A CA 1
ATOM 3773 C C . PHE A 1 475 ? -47.440 75.375 89.718 1.00 70.96 475 PHE A C 1
ATOM 3774 O O . PHE A 1 475 ? -46.530 75.853 90.401 1.00 70.99 475 PHE A O 1
ATOM 3782 N N . LEU A 1 476 ? -47.354 74.173 89.138 1.00 70.22 476 LEU A N 1
ATOM 3783 C CA . LEU A 1 476 ? -46.136 73.355 89.246 1.00 69.28 476 LEU A CA 1
ATOM 3784 C C . LEU A 1 476 ? -44.986 74.033 88.535 1.00 68.86 476 LEU A C 1
ATOM 3785 O O . LEU A 1 476 ? -43.899 74.157 89.079 1.00 68.74 476 LEU A O 1
ATOM 3790 N N . GLU A 1 477 ? -45.265 74.501 87.326 1.00 68.34 477 GLU A N 1
ATOM 3791 C CA . GLU A 1 477 ? -44.253 75.008 86.416 1.00 67.77 477 GLU A CA 1
ATOM 3792 C C . GLU A 1 477 ? -43.452 76.182 86.963 1.00 67.26 477 GLU A C 1
ATOM 3793 O O . GLU A 1 477 ? -42.248 76.272 86.725 1.00 67.41 477 GLU A O 1
ATOM 3799 N N . ASP A 1 478 ? -44.115 77.066 87.704 1.00 66.49 478 ASP A N 1
ATOM 3800 C CA . ASP A 1 478 ? -43.439 78.199 88.324 1.00 65.83 478 ASP A CA 1
ATOM 3801 C C . ASP A 1 478 ? -42.959 77.914 89.753 1.00 65.34 478 ASP A C 1
ATOM 3802 O O . ASP A 1 478 ? -42.469 78.813 90.434 1.00 65.41 478 ASP A O 1
ATOM 3807 N N . LEU A 1 479 ? -43.119 76.680 90.225 1.00 64.46 479 LEU A N 1
ATOM 3808 C CA . LEU A 1 479 ? -42.383 76.254 91.416 1.00 63.49 479 LEU A CA 1
ATOM 3809 C C . LEU A 1 479 ? -41.013 75.740 90.964 1.00 63.06 479 LEU A C 1
ATOM 3810 O O . LEU A 1 479 ? -40.021 75.912 91.655 1.00 62.97 479 LEU A O 1
ATOM 3815 N N . LEU A 1 480 ? -40.974 75.131 89.783 1.00 62.52 480 LEU A N 1
ATOM 3816 C CA . LEU A 1 480 ? -39.728 74.666 89.191 1.00 62.10 480 LEU A CA 1
ATOM 3817 C C . LEU A 1 480 ? -38.731 75.815 88.968 1.00 62.30 480 LEU A C 1
ATOM 3818 O O . LEU A 1 480 ? -37.561 75.711 89.357 1.00 62.15 480 LEU A O 1
ATOM 3823 N N . GLU A 1 481 ? -39.202 76.909 88.373 1.00 62.18 481 GLU A N 1
ATOM 3824 C CA . GLU A 1 481 ? -38.353 78.078 88.170 1.00 62.33 481 GLU A CA 1
ATOM 3825 C C . GLU A 1 481 ? -37.877 78.609 89.513 1.00 61.91 481 GLU A C 1
ATOM 3826 O O . GLU A 1 481 ? -36.693 78.913 89.686 1.00 62.05 481 GLU A O 1
ATOM 3832 N N . LYS A 1 482 ? -38.806 78.687 90.464 1.00 61.11 482 LYS A N 1
ATOM 3833 C CA . LYS A 1 482 ? -38.501 79.166 91.796 1.00 60.25 482 LYS A CA 1
ATOM 3834 C C . LYS A 1 482 ? -37.534 78.233 92.516 1.00 59.58 482 LYS A C 1
ATOM 3835 O O . LYS A 1 482 ? -36.747 78.692 93.324 1.00 59.56 482 LYS A O 1
ATOM 3841 N N . LEU A 1 483 ? -37.572 76.940 92.192 1.00 58.61 483 LEU A N 1
ATOM 3842 C CA . LEU A 1 483 ? -36.649 75.964 92.777 1.00 58.31 483 LEU A CA 1
ATOM 3843 C C . LEU A 1 483 ? -35.219 76.170 92.253 1.00 58.40 483 LEU A C 1
ATOM 3844 O O . LEU A 1 483 ? -34.284 76.344 93.047 1.00 58.13 483 LEU A O 1
ATOM 3849 N N . ARG A 1 484 ? -35.079 76.181 90.921 1.00 58.29 484 ARG A N 1
ATOM 3850 C CA . ARG A 1 484 ? -33.809 76.422 90.224 1.00 58.06 484 ARG A CA 1
ATOM 3851 C C . ARG A 1 484 ? -33.135 77.699 90.682 1.00 57.71 484 ARG A C 1
ATOM 3852 O O . ARG A 1 484 ? -31.924 77.745 90.863 1.00 58.13 484 ARG A O 1
ATOM 3860 N N . GLU A 1 485 ? -33.929 78.733 90.879 1.00 57.04 485 GLU A N 1
ATOM 3861 C CA . GLU A 1 485 ? -33.398 79.970 91.362 1.00 56.62 485 GLU A CA 1
ATOM 3862 C C . GLU A 1 485 ? -32.895 79.813 92.784 1.00 55.54 485 GLU A C 1
ATOM 3863 O O . GLU A 1 485 ? -31.885 80.405 93.138 1.00 55.95 485 GLU A O 1
ATOM 3869 N N . GLN A 1 486 ? -33.575 79.008 93.594 1.00 53.95 486 GLN A N 1
ATOM 3870 C CA . GLN A 1 486 ? -33.155 78.856 94.979 1.00 52.48 486 GLN A CA 1
ATOM 3871 C C . GLN A 1 486 ? -31.903 78.007 95.149 1.00 51.82 486 GLN A C 1
ATOM 3872 O O . GLN A 1 486 ? -31.068 78.314 96.002 1.00 51.50 486 GLN A O 1
ATOM 3878 N N . VAL A 1 487 ? -31.789 76.948 94.344 1.00 50.92 487 VAL A N 1
ATOM 3879 C CA . VAL A 1 487 ? -30.586 76.111 94.299 1.00 50.00 487 VAL A CA 1
ATOM 3880 C C . VAL A 1 487 ? -29.383 76.991 93.979 1.00 49.69 487 VAL A C 1
ATOM 3881 O O . VAL A 1 487 ? -28.404 77.016 94.737 1.00 49.63 487 VAL A O 1
ATOM 3885 N N . SER A 1 488 ? -29.504 77.735 92.876 1.00 48.92 488 SER A N 1
ATOM 3886 C CA . SER A 1 488 ? -28.550 78.766 92.462 1.00 48.07 488 SER A CA 1
ATOM 3887 C C . SER A 1 488 ? -28.094 79.645 93.622 1.00 47.45 488 SER A C 1
ATOM 3888 O O . SER A 1 488 ? -26.906 79.723 93.913 1.00 47.79 488 SER A O 1
ATOM 3891 N N . HIS A 1 489 ? -29.057 80.260 94.296 1.00 46.66 489 HIS A N 1
ATOM 3892 C CA . HIS A 1 489 ? -28.815 81.154 95.429 1.00 45.91 489 HIS A CA 1
ATOM 3893 C C . HIS A 1 489 ? -27.981 80.508 96.534 1.00 45.94 489 HIS A C 1
ATOM 3894 O O . HIS A 1 489 ? -27.104 81.152 97.108 1.00 46.33 489 HIS A O 1
ATOM 3901 N N . ILE A 1 490 ? -28.263 79.240 96.819 1.00 45.44 490 ILE A N 1
ATOM 3902 C CA . ILE A 1 490 ? -27.625 78.514 97.899 1.00 44.86 490 ILE A CA 1
ATOM 3903 C C . ILE A 1 490 ? -26.225 78.085 97.490 1.00 45.03 490 ILE A C 1
ATOM 3904 O O . ILE A 1 490 ? -25.285 78.166 98.287 1.00 44.71 490 ILE A O 1
ATOM 3909 N N . VAL A 1 491 ? -26.086 77.660 96.233 1.00 44.97 491 VAL A N 1
ATOM 3910 C CA . VAL A 1 491 ? -24.776 77.312 95.676 1.00 44.77 491 VAL A CA 1
ATOM 3911 C C . VAL A 1 491 ? -23.860 78.527 95.736 1.00 44.99 491 VAL A C 1
ATOM 3912 O O . VAL A 1 491 ? -22.746 78.430 96.245 1.00 45.20 491 VAL A O 1
ATOM 3916 N N . LYS A 1 492 ? -24.372 79.675 95.289 1.00 44.98 492 LYS A N 1
ATOM 3917 C CA . LYS A 1 492 ? -23.646 80.938 95.340 1.00 45.04 492 LYS A CA 1
ATOM 3918 C C . LYS A 1 492 ? -23.158 81.285 96.736 1.00 44.76 492 LYS A C 1
ATOM 3919 O O . LYS A 1 492 ? -22.028 81.766 96.896 1.00 45.30 492 LYS A O 1
ATOM 3925 N N . LEU A 1 493 ? -23.990 81.014 97.739 1.00 44.12 493 LEU A N 1
ATOM 3926 C CA . LEU A 1 493 ? -23.596 81.204 99.131 1.00 43.38 493 LEU A CA 1
ATOM 3927 C C . LEU A 1 493 ? -22.413 80.327 99.473 1.00 42.94 493 LEU A C 1
ATOM 3928 O O . LEU A 1 493 ? -21.487 80.790 100.112 1.00 43.03 493 LEU A O 1
ATOM 3933 N N . VAL A 1 494 ? -22.401 79.073 99.037 1.00 42.46 494 VAL A N 1
ATOM 3934 C CA . VAL A 1 494 ? -21.250 78.261 99.415 1.00 41.93 494 VAL A CA 1
ATOM 3935 C C . VAL A 1 494 ? -20.040 78.528 98.545 1.00 41.59 494 VAL A C 1
ATOM 3936 O O . VAL A 1 494 ? -18.922 78.412 99.034 1.00 41.66 494 VAL A O 1
ATOM 3940 N N . VAL A 1 495 ? -20.236 78.949 97.296 1.00 41.11 495 VAL A N 1
ATOM 3941 C CA . VAL A 1 495 ? -19.060 79.272 96.515 1.00 40.92 495 VAL A CA 1
ATOM 3942 C C . VAL A 1 495 ? -18.390 80.524 97.037 1.00 40.63 495 VAL A C 1
ATOM 3943 O O . VAL A 1 495 ? -17.178 80.546 97.125 1.00 41.07 495 VAL A O 1
ATOM 3947 N N . ARG A 1 496 ? -19.162 81.519 97.463 1.00 40.25 496 ARG A N 1
ATOM 3948 C CA . ARG A 1 496 ? -18.571 82.674 98.122 1.00 39.91 496 ARG A CA 1
ATOM 3949 C C . ARG A 1 496 ? -17.851 82.255 99.401 1.00 39.55 496 ARG A C 1
ATOM 3950 O O . ARG A 1 496 ? -16.718 82.668 99.641 1.00 39.83 496 ARG A O 1
ATOM 3958 N N . GLY A 1 497 ? -18.495 81.407 100.196 1.00 38.83 497 GLY A N 1
ATOM 3959 C CA . GLY A 1 497 ? -17.941 81.000 101.470 1.00 38.32 497 GLY A CA 1
ATOM 3960 C C . GLY A 1 497 ? -16.662 80.196 101.330 1.00 37.94 497 GLY A C 1
ATOM 3961 O O . GLY A 1 497 ? -15.686 80.456 102.028 1.00 38.28 497 GLY A O 1
ATOM 3962 N N . SER A 1 498 ? -16.646 79.251 100.401 1.00 36.86 498 SER A N 1
ATOM 3963 C CA . SER A 1 498 ? -15.522 78.364 100.274 1.00 36.34 498 SER A CA 1
ATOM 3964 C C . SER A 1 498 ? -14.325 79.106 99.727 1.00 36.23 498 SER A C 1
ATOM 3965 O O . SER A 1 498 ? -13.193 78.793 100.063 1.00 36.21 498 SER A O 1
ATOM 3968 N N . ASN A 1 499 ? -14.586 80.097 98.887 1.00 36.13 499 ASN A N 1
ATOM 3969 C CA . ASN A 1 499 ? -13.532 80.906 98.315 1.00 35.98 499 ASN A CA 1
ATOM 3970 C C . ASN A 1 499 ? -12.869 81.786 99.346 1.00 36.30 499 ASN A C 1
ATOM 3971 O O . ASN A 1 499 ? -11.640 81.909 99.370 1.00 36.47 499 ASN A O 1
ATOM 3976 N N . VAL A 1 500 ? -13.670 82.355 100.234 1.00 36.51 500 VAL A N 1
ATOM 3977 C CA . VAL A 1 500 ? -13.104 83.126 101.324 1.00 36.91 500 VAL A CA 1
ATOM 3978 C C . VAL A 1 500 ? -12.239 82.213 102.177 1.00 37.23 500 VAL A C 1
ATOM 3979 O O . VAL A 1 500 ? -11.104 82.539 102.478 1.00 37.83 500 VAL A O 1
ATOM 3983 N N . LEU A 1 501 ? -12.749 81.030 102.485 1.00 37.42 501 LEU A N 1
ATOM 3984 C CA . LEU A 1 501 ? -12.000 80.049 103.259 1.00 37.14 501 LEU A CA 1
ATOM 3985 C C . LEU A 1 501 ? -10.718 79.582 102.567 1.00 37.33 501 LEU A C 1
ATOM 3986 O O . LEU A 1 501 ? -9.741 79.268 103.250 1.00 37.56 501 LEU A O 1
ATOM 3991 N N . SER A 1 502 ? -10.720 79.530 101.229 1.00 37.20 502 SER A N 1
ATOM 3992 C CA . SER A 1 502 ? -9.558 79.036 100.484 1.00 37.15 502 SER A CA 1
ATOM 3993 C C . SER A 1 502 ? -8.443 80.065 100.473 1.00 37.19 502 SER A C 1
ATOM 3994 O O . SER A 1 502 ? -7.257 79.742 100.514 1.00 36.91 502 SER A O 1
ATOM 3997 N N . TYR A 1 503 ? -8.853 81.318 100.426 1.00 37.31 503 TYR A N 1
ATOM 3998 C CA . TYR A 1 503 ? -7.957 82.420 100.609 1.00 37.08 503 TYR A CA 1
ATOM 3999 C C . TYR A 1 503 ? -7.432 82.383 102.053 1.00 36.92 503 TYR A C 1
ATOM 4000 O O . TYR A 1 503 ? -6.236 82.588 102.295 1.00 36.88 503 TYR A O 1
ATOM 4009 N N . ALA A 1 504 ? -8.315 82.064 102.995 1.00 36.62 504 ALA A N 1
ATOM 4010 C CA . ALA A 1 504 ? -7.962 82.002 104.414 1.00 36.25 504 ALA A CA 1
ATOM 4011 C C . ALA A 1 504 ? -6.933 80.927 104.707 1.00 36.23 504 ALA A C 1
ATOM 4012 O O . ALA A 1 504 ? -6.008 81.161 105.498 1.00 36.26 504 ALA A O 1
ATOM 4014 N N . ASN A 1 505 ? -7.093 79.763 104.073 1.00 35.96 505 ASN A N 1
ATOM 4015 C CA . ASN A 1 505 ? -6.126 78.692 104.194 1.00 35.91 505 ASN A CA 1
ATOM 4016 C C . ASN A 1 505 ? -4.783 79.134 103.642 1.00 36.23 505 ASN A C 1
ATOM 4017 O O . ASN A 1 505 ? -3.772 79.033 104.317 1.00 36.48 505 ASN A O 1
ATOM 4022 N N . ALA A 1 506 ? -4.784 79.697 102.437 1.00 36.41 506 ALA A N 1
ATOM 4023 C CA . ALA A 1 506 ? -3.560 80.201 101.800 1.00 36.02 506 ALA A CA 1
ATOM 4024 C C . ALA A 1 506 ? -2.808 81.181 102.673 1.00 35.81 506 ALA A C 1
ATOM 4025 O O . ALA A 1 506 ? -1.585 81.254 102.613 1.00 36.08 506 ALA A O 1
ATOM 4027 N N . GLU A 1 507 ? -3.536 81.910 103.502 1.00 35.41 507 GLU A N 1
ATOM 4028 C CA . GLU A 1 507 ? -2.914 82.930 104.305 1.00 35.48 507 GLU A CA 1
ATOM 4029 C C . GLU A 1 507 ? -2.444 82.474 105.661 1.00 35.06 507 GLU A C 1
ATOM 4030 O O . GLU A 1 507 ? -1.397 82.927 106.109 1.00 35.42 507 GLU A O 1
ATOM 4036 N N . VAL A 1 508 ? -3.198 81.604 106.333 1.00 34.56 508 VAL A N 1
ATOM 4037 C CA . VAL A 1 508 ? -2.835 81.240 107.718 1.00 34.21 508 VAL A CA 1
ATOM 4038 C C . VAL A 1 508 ? -2.419 79.788 107.916 1.00 34.04 508 VAL A C 1
ATOM 4039 O O . VAL A 1 508 ? -1.948 79.408 108.985 1.00 34.26 508 VAL A O 1
ATOM 4043 N N . LYS A 1 509 ? -2.584 78.985 106.875 1.00 33.91 509 LYS A N 1
ATOM 4044 C CA . LYS A 1 509 ? -2.254 77.572 106.917 1.00 33.68 509 LYS A CA 1
ATOM 4045 C C . LYS A 1 509 ? -1.790 77.122 105.529 1.00 33.50 509 LYS A C 1
ATOM 4046 O O . LYS A 1 509 ? -2.473 76.336 104.844 1.00 33.23 509 LYS A O 1
ATOM 4052 N N . PRO A 1 510 ? -0.634 77.640 105.078 1.00 33.44 510 PRO A N 1
ATOM 4053 C CA . PRO A 1 510 ? -0.078 76.955 103.915 1.00 33.61 510 PRO A CA 1
ATOM 4054 C C . PRO A 1 510 ? 0.528 75.607 104.357 1.00 33.52 510 PRO A C 1
ATOM 4055 O O . PRO A 1 510 ? 0.857 75.423 105.536 1.00 33.38 510 PRO A O 1
ATOM 4059 N N . THR A 1 511 ? 0.610 74.651 103.440 1.00 33.38 511 THR A N 1
ATOM 4060 C CA . THR A 1 511 ? 1.013 73.303 103.807 1.00 33.47 511 THR A CA 1
ATOM 4061 C C . THR A 1 511 ? 2.156 72.783 102.940 1.00 33.75 511 THR A C 1
ATOM 4062 O O . THR A 1 511 ? 1.930 72.031 101.991 1.00 33.86 511 THR A O 1
ATOM 4066 N N . PRO A 1 512 ? 3.393 73.193 103.264 1.00 33.94 512 PRO A N 1
ATOM 4067 C CA . PRO A 1 512 ? 4.591 72.966 102.456 1.00 34.08 512 PRO A CA 1
ATOM 4068 C C . PRO A 1 512 ? 4.981 71.522 102.176 1.00 34.21 512 PRO A C 1
ATOM 4069 O O . PRO A 1 512 ? 5.457 71.241 101.087 1.00 34.92 512 PRO A O 1
ATOM 4073 N N . LEU A 1 513 ? 4.835 70.612 103.126 1.00 34.41 513 LEU A N 1
ATOM 4074 C CA . LEU A 1 513 ? 5.188 69.213 102.829 1.00 34.93 513 LEU A CA 1
ATOM 4075 C C . LEU A 1 513 ? 4.267 68.625 101.764 1.00 35.73 513 LEU A C 1
ATOM 4076 O O . LEU A 1 513 ? 4.760 68.060 100.770 1.00 36.62 513 LEU A O 1
ATOM 4081 N N . LEU A 1 514 ? 2.953 68.816 101.958 1.00 35.59 514 LEU A N 1
ATOM 4082 C CA . LEU A 1 514 ? 1.928 68.422 101.012 1.00 35.29 514 LEU A CA 1
ATOM 4083 C C . LEU A 1 514 ? 2.175 69.031 99.644 1.00 35.86 514 LEU A C 1
ATOM 4084 O O . LEU A 1 514 ? 2.016 68.359 98.625 1.00 36.23 514 LEU A O 1
ATOM 4089 N N . SER A 1 515 ? 2.594 70.289 99.620 1.00 36.23 515 SER A N 1
ATOM 4090 C CA . SER A 1 515 ? 2.997 70.932 98.370 1.00 36.88 515 SER A CA 1
ATOM 4091 C C . SER A 1 515 ? 4.070 70.176 97.604 1.00 36.98 515 SER A C 1
ATOM 4092 O O . SER A 1 515 ? 4.000 70.102 96.392 1.00 37.23 515 SER A O 1
ATOM 4095 N N . LEU A 1 516 ? 5.038 69.578 98.288 1.00 36.89 516 LEU A N 1
ATOM 4096 C CA . LEU A 1 516 ? 6.063 68.838 97.563 1.00 37.16 516 LEU A CA 1
ATOM 4097 C C . LEU A 1 516 ? 5.454 67.652 96.853 1.00 37.69 516 LEU A C 1
ATOM 4098 O O . LEU A 1 516 ? 5.915 67.234 95.782 1.00 37.62 516 LEU A O 1
ATOM 4103 N N . CYS A 1 517 ? 4.379 67.144 97.445 1.00 38.27 517 CYS A N 1
ATOM 4104 C CA . CYS A 1 517 ? 3.733 65.947 96.956 1.00 38.67 517 CYS A CA 1
ATOM 4105 C C . CYS A 1 517 ? 2.664 66.194 95.925 1.00 38.78 517 CYS A C 1
ATOM 4106 O O . CYS A 1 517 ? 1.979 65.240 95.570 1.00 39.56 517 CYS A O 1
ATOM 4109 N N . VAL A 1 518 ? 2.428 67.435 95.508 1.00 38.25 518 VAL A N 1
ATOM 4110 C CA . VAL A 1 518 ? 1.385 67.660 94.507 1.00 38.21 518 VAL A CA 1
ATOM 4111 C C . VAL A 1 518 ? 1.934 68.419 93.318 1.00 38.69 518 VAL A C 1
ATOM 4112 O O . VAL A 1 518 ? 2.401 69.539 93.447 1.00 38.33 518 VAL A O 1
ATOM 4116 N N . GLU A 1 519 ? 1.851 67.811 92.146 1.00 39.69 519 GLU A N 1
ATOM 4117 C CA . GLU A 1 519 ? 2.665 68.262 91.045 1.00 40.70 519 GLU A CA 1
ATOM 4118 C C . GLU A 1 519 ? 2.292 69.608 90.462 1.00 41.28 519 GLU A C 1
ATOM 4119 O O . GLU A 1 519 ? 1.145 70.056 90.506 1.00 41.80 519 GLU A O 1
ATOM 4125 N N . ASP A 1 520 ? 3.350 70.193 89.904 1.00 41.88 520 ASP A N 1
ATOM 4126 C CA . ASP A 1 520 ? 3.565 71.601 89.585 1.00 41.10 520 ASP A CA 1
ATOM 4127 C C . ASP A 1 520 ? 3.927 72.501 90.789 1.00 40.60 520 ASP A C 1
ATOM 4128 O O . ASP A 1 520 ? 4.635 73.466 90.603 1.00 40.22 520 ASP A O 1
ATOM 4133 N N . CYS A 1 521 ? 3.523 72.158 92.012 1.00 40.31 521 CYS A N 1
ATOM 4134 C CA . CYS A 1 521 ? 3.787 73.039 93.170 1.00 40.16 521 CYS A CA 1
ATOM 4135 C C . CYS A 1 521 ? 5.232 73.349 93.429 1.00 40.25 521 CYS A C 1
ATOM 4136 O O . CYS A 1 521 ? 5.609 74.522 93.496 1.00 40.47 521 CYS A O 1
ATOM 4139 N N . PHE A 1 522 ? 6.023 72.290 93.608 1.00 40.15 522 PHE A N 1
ATOM 4140 C CA . PHE A 1 522 ? 7.451 72.423 93.872 1.00 39.54 522 PHE A CA 1
ATOM 4141 C C . PHE A 1 522 ? 8.146 73.066 92.679 1.00 39.66 522 PHE A C 1
ATOM 4142 O O . PHE A 1 522 ? 8.940 73.982 92.852 1.00 39.75 522 PHE A O 1
ATOM 4150 N N . GLU A 1 523 ? 7.834 72.605 91.472 1.00 39.77 523 GLU A N 1
ATOM 4151 C CA . GLU A 1 523 ? 8.492 73.154 90.286 1.00 40.18 523 GLU A CA 1
ATOM 4152 C C . GLU A 1 523 ? 8.162 74.625 90.009 1.00 39.90 523 GLU A C 1
ATOM 4153 O O . GLU A 1 523 ? 9.027 75.376 89.583 1.00 40.24 523 GLU A O 1
ATOM 4159 N N . LYS A 1 524 ? 6.933 75.040 90.292 1.00 39.57 524 LYS A N 1
ATOM 4160 C CA . LYS A 1 524 ? 6.547 76.444 90.137 1.00 39.34 524 LYS A CA 1
ATOM 4161 C C . LYS A 1 524 ? 6.903 77.305 91.366 1.00 38.98 524 LYS A C 1
ATOM 4162 O O . LYS A 1 524 ? 6.875 78.538 91.298 1.00 38.73 524 LYS A O 1
ATOM 4168 N N . GLY A 1 525 ? 7.215 76.655 92.484 1.00 38.34 525 GLY A N 1
ATOM 4169 C CA . GLY A 1 525 ? 7.577 77.368 93.693 1.00 37.53 525 GLY A CA 1
ATOM 4170 C C . GLY A 1 525 ? 6.419 78.082 94.347 1.00 37.44 525 GLY A C 1
ATOM 4171 O O . GLY A 1 525 ? 6.601 79.129 94.962 1.00 37.17 525 GLY A O 1
ATOM 4172 N N . VAL A 1 526 ? 5.215 77.532 94.185 1.00 37.63 526 VAL A N 1
ATOM 4173 C CA . VAL A 1 526 ? 4.017 78.054 94.860 1.00 37.23 526 VAL A CA 1
ATOM 4174 C C . VAL A 1 526 ? 3.361 76.959 95.665 1.00 37.20 526 VAL A C 1
ATOM 4175 O O . VAL A 1 526 ? 3.302 75.819 95.225 1.00 37.62 526 VAL A O 1
ATOM 4179 N N . ASP A 1 527 ? 2.937 77.293 96.878 1.00 37.38 527 ASP A N 1
ATOM 4180 C CA . ASP A 1 527 ? 2.237 76.346 97.742 1.00 37.32 527 ASP A CA 1
ATOM 4181 C C . ASP A 1 527 ? 0.914 75.852 97.139 1.00 36.83 527 ASP A C 1
ATOM 4182 O O . ASP A 1 527 ? 0.240 76.582 96.426 1.00 36.50 527 ASP A O 1
ATOM 4187 N N . VAL A 1 528 ? 0.567 74.607 97.446 1.00 36.32 528 VAL A N 1
ATOM 4188 C CA . VAL A 1 528 ? -0.708 74.002 97.101 1.00 36.10 528 VAL A CA 1
ATOM 4189 C C . VAL A 1 528 ? -1.990 74.778 97.476 1.00 36.48 528 VAL A C 1
ATOM 4190 O O . VAL A 1 528 ? -2.963 74.778 96.715 1.00 37.17 528 VAL A O 1
ATOM 4194 N N . SER A 1 529 ? -1.978 75.494 98.596 1.00 35.99 529 SER A N 1
ATOM 4195 C CA . SER A 1 529 ? -3.155 76.189 99.031 1.00 35.75 529 SER A CA 1
ATOM 4196 C C . SER A 1 529 ? -3.298 77.514 98.301 1.00 36.19 529 SER A C 1
ATOM 4197 O O . SER A 1 529 ? -4.299 78.222 98.440 1.00 36.49 529 SER A O 1
ATOM 4200 N N . ARG A 1 530 ? -2.286 77.848 97.519 1.00 36.42 530 ARG A N 1
ATOM 4201 C CA . ARG A 1 530 ? -2.273 79.085 96.766 1.00 36.64 530 ARG A CA 1
ATOM 4202 C C . ARG A 1 530 ? -2.537 78.743 95.281 1.00 36.52 530 ARG A C 1
ATOM 4203 O O . ARG A 1 530 ? -2.757 79.619 94.445 1.00 36.63 530 ARG A O 1
ATOM 4211 N N . GLY A 1 531 ? -2.541 77.456 94.958 1.00 35.95 531 GLY A N 1
ATOM 4212 C CA . GLY A 1 531 ? -2.957 77.064 93.638 1.00 35.97 531 GLY A CA 1
ATOM 4213 C C . GLY A 1 531 ? -1.912 76.479 92.726 1.00 36.36 531 GLY A C 1
ATOM 4214 O O . GLY A 1 531 ? -2.154 76.355 91.543 1.00 36.77 531 GLY A O 1
ATOM 4215 N N . GLY A 1 532 ? -0.760 76.088 93.256 1.00 36.79 532 GLY A N 1
ATOM 4216 C CA . GLY A 1 532 ? 0.312 75.528 92.434 1.00 36.74 532 GLY A CA 1
ATOM 4217 C C . GLY A 1 532 ? 0.055 74.206 91.725 1.00 37.52 532 GLY A C 1
ATOM 4218 O O . GLY A 1 532 ? 0.859 73.812 90.888 1.00 37.66 532 GLY A O 1
ATOM 4219 N N . ALA A 1 533 ? -1.045 73.510 92.041 1.00 37.76 533 ALA A N 1
ATOM 4220 C CA . ALA A 1 533 ? -1.344 72.221 91.406 1.00 38.09 533 ALA A CA 1
ATOM 4221 C C . ALA A 1 533 ? -1.748 72.453 89.960 1.00 38.61 533 ALA A C 1
ATOM 4222 O O . ALA A 1 533 ? -2.222 73.535 89.663 1.00 38.94 533 ALA A O 1
ATOM 4224 N N . ARG A 1 534 ? -1.547 71.481 89.060 1.00 39.27 534 ARG A N 1
ATOM 4225 C CA . ARG A 1 534 ? -1.886 71.695 87.637 1.00 39.93 534 ARG A CA 1
ATOM 4226 C C . ARG A 1 534 ? -3.392 71.909 87.476 1.00 39.74 534 ARG A C 1
ATOM 4227 O O . ARG A 1 534 ? -3.818 72.925 86.920 1.00 40.09 534 ARG A O 1
ATOM 4235 N N . TYR A 1 535 ? -4.194 70.988 88.009 1.00 38.94 535 TYR A N 1
ATOM 4236 C CA . TYR A 1 535 ? -5.638 71.177 88.043 1.00 38.34 535 TYR A CA 1
ATOM 4237 C C . TYR A 1 535 ? -6.039 71.666 89.432 1.00 38.50 535 TYR A C 1
ATOM 4238 O O . TYR A 1 535 ? -5.534 71.158 90.418 1.00 38.62 535 TYR A O 1
ATOM 4247 N N . ASN A 1 536 ? -6.913 72.669 89.519 1.00 38.62 536 ASN A N 1
ATOM 4248 C CA . ASN A 1 536 ? -7.423 73.131 90.822 1.00 38.47 536 ASN A CA 1
ATOM 4249 C C . ASN A 1 536 ? -8.923 73.121 90.833 1.00 38.48 536 ASN A C 1
ATOM 4250 O O . ASN A 1 536 ? -9.544 73.734 89.987 1.00 38.67 536 ASN A O 1
ATOM 4255 N N . PHE A 1 537 ? -9.514 72.427 91.792 1.00 38.45 537 PHE A N 1
ATOM 4256 C CA . PHE A 1 537 ? -10.960 72.283 91.814 1.00 38.36 537 PHE A CA 1
ATOM 4257 C C . PHE A 1 537 ? -11.439 72.466 93.235 1.00 38.32 537 PHE A C 1
ATOM 4258 O O . PHE A 1 537 ? -10.625 72.476 94.155 1.00 38.52 537 PHE A O 1
ATOM 4266 N N . THR A 1 538 ? -12.743 72.660 93.405 1.00 37.98 538 THR A N 1
ATOM 4267 C CA . THR A 1 538 ? -13.362 72.716 94.725 1.00 37.97 538 THR A CA 1
ATOM 4268 C C . THR A 1 538 ? -14.631 71.870 94.709 1.00 38.19 538 THR A C 1
ATOM 4269 O O . THR A 1 538 ? -15.641 72.268 94.127 1.00 38.20 538 THR A O 1
ATOM 4273 N N . GLY A 1 539 ? -14.573 70.695 95.338 1.00 38.45 539 GLY A N 1
ATOM 4274 C CA . GLY A 1 539 ? -15.694 69.751 95.311 1.00 38.42 539 GLY A CA 1
ATOM 4275 C C . GLY A 1 539 ? -16.819 70.097 96.257 1.00 38.36 539 GLY A C 1
ATOM 4276 O O . GLY A 1 539 ? -16.629 70.096 97.464 1.00 38.77 539 GLY A O 1
ATOM 4277 N N . ILE A 1 540 ? -17.993 70.426 95.737 1.00 38.60 540 ILE A N 1
ATOM 4278 C CA . ILE A 1 540 ? -19.134 70.637 96.634 1.00 39.30 540 ILE A CA 1
ATOM 4279 C C . ILE A 1 540 ? -20.281 69.676 96.341 1.00 39.76 540 ILE A C 1
ATOM 4280 O O . ILE A 1 540 ? -20.486 69.293 95.196 1.00 39.78 540 ILE A O 1
ATOM 4285 N N . GLN A 1 541 ? -20.983 69.242 97.393 1.00 40.68 541 GLN A N 1
ATOM 4286 C CA . GLN A 1 541 ? -21.902 68.073 97.315 1.00 41.32 541 GLN A CA 1
ATOM 4287 C C . GLN A 1 541 ? -23.364 68.363 97.529 1.00 41.88 541 GLN A C 1
ATOM 4288 O O . GLN A 1 541 ? -23.730 69.110 98.428 1.00 41.96 541 GLN A O 1
ATOM 4294 N N . ALA A 1 542 ? -24.201 67.732 96.715 1.00 42.72 542 ALA A N 1
ATOM 4295 C CA . ALA A 1 542 ? -25.648 67.833 96.882 1.00 43.56 542 ALA A CA 1
ATOM 4296 C C . ALA A 1 542 ? -26.164 66.743 97.809 1.00 44.21 542 ALA A C 1
ATOM 4297 O O . ALA A 1 542 ? -25.938 65.559 97.590 1.00 44.07 542 ALA A O 1
ATOM 4299 N N . VAL A 1 543 ? -26.839 67.140 98.870 1.00 45.30 543 VAL A N 1
ATOM 4300 C CA . VAL A 1 543 ? -27.570 66.160 99.638 1.00 46.62 543 VAL A CA 1
ATOM 4301 C C . VAL A 1 543 ? -29.081 66.435 99.636 1.00 47.44 543 VAL A C 1
ATOM 4302 O O . VAL A 1 543 ? -29.537 67.589 99.774 1.00 47.56 543 VAL A O 1
ATOM 4306 N N . GLY A 1 544 ? -29.841 65.363 99.396 1.00 48.37 544 GLY A N 1
ATOM 4307 C CA . GLY A 1 544 ? -31.304 65.408 99.393 1.00 49.20 544 GLY A CA 1
ATOM 4308 C C . GLY A 1 544 ? -31.884 65.522 97.997 1.00 49.73 544 GLY A C 1
ATOM 4309 O O . GLY A 1 544 ? -32.925 66.152 97.791 1.00 49.92 544 GLY A O 1
ATOM 4310 N N . ILE A 1 545 ? -31.215 64.918 97.026 1.00 50.33 545 ILE A N 1
ATOM 4311 C CA . ILE A 1 545 ? -31.625 65.122 95.650 1.00 50.86 545 ILE A CA 1
ATOM 4312 C C . ILE A 1 545 ? -32.863 64.331 95.341 1.00 51.53 545 ILE A C 1
ATOM 4313 O O . ILE A 1 545 ? -33.669 64.746 94.512 1.00 51.80 545 ILE A O 1
ATOM 4318 N N . ALA A 1 546 ? -33.039 63.213 96.039 1.00 52.27 546 ALA A N 1
ATOM 4319 C CA . ALA A 1 546 ? -34.257 62.444 95.866 1.00 53.20 546 ALA A CA 1
ATOM 4320 C C . ALA A 1 546 ? -35.414 63.027 96.674 1.00 53.67 546 ALA A C 1
ATOM 4321 O O . ALA A 1 546 ? -36.545 62.930 96.251 1.00 53.70 546 ALA A O 1
ATOM 4323 N N . ASP A 1 547 ? -35.133 63.659 97.807 1.00 54.59 547 ASP A N 1
ATOM 4324 C CA . ASP A 1 547 ? -36.196 64.299 98.582 1.00 55.66 547 ASP A CA 1
ATOM 4325 C C . ASP A 1 547 ? -36.888 65.426 97.851 1.00 56.10 547 ASP A C 1
ATOM 4326 O O . ASP A 1 547 ? -38.091 65.579 97.977 1.00 56.17 547 ASP A O 1
ATOM 4331 N N . VAL A 1 548 ? -36.135 66.207 97.080 1.00 56.98 548 VAL A N 1
ATOM 4332 C CA . VAL A 1 548 ? -36.741 67.270 96.269 1.00 57.20 548 VAL A CA 1
ATOM 4333 C C . VAL A 1 548 ? -37.319 66.696 94.990 1.00 57.40 548 VAL A C 1
ATOM 4334 O O . VAL A 1 548 ? -38.343 67.166 94.539 1.00 57.43 548 VAL A O 1
ATOM 4338 N N . GLY A 1 549 ? -36.677 65.670 94.434 1.00 57.70 549 GLY A N 1
ATOM 4339 C CA . GLY A 1 549 ? -37.189 65.001 93.261 1.00 58.56 549 GLY A CA 1
ATOM 4340 C C . GLY A 1 549 ? -38.575 64.442 93.536 1.00 59.30 549 GLY A C 1
ATOM 4341 O O . GLY A 1 549 ? -39.521 64.721 92.803 1.00 59.36 549 GLY A O 1
ATOM 4342 N N . ASP A 1 550 ? -38.683 63.654 94.604 1.00 59.97 550 ASP A N 1
ATOM 4343 C CA . ASP A 1 550 ? -39.932 62.995 95.001 1.00 60.35 550 ASP A CA 1
ATOM 4344 C C . ASP A 1 550 ? -41.037 63.961 95.396 1.00 60.78 550 ASP A C 1
ATOM 4345 O O . ASP A 1 550 ? -42.201 63.724 95.068 1.00 61.43 550 ASP A O 1
ATOM 4350 N N . SER A 1 551 ? -40.670 65.046 96.077 1.00 60.80 551 SER A N 1
ATOM 4351 C CA . SER A 1 551 ? -41.617 66.087 96.441 1.00 60.94 551 SER A CA 1
ATOM 4352 C C . SER A 1 551 ? -42.217 66.750 95.217 1.00 61.21 551 SER A C 1
ATOM 4353 O O . SER A 1 551 ? -43.288 67.324 95.298 1.00 61.25 551 SER A O 1
ATOM 4356 N N . LEU A 1 552 ? -41.533 66.674 94.082 1.00 61.53 552 LEU A N 1
ATOM 4357 C CA . LEU A 1 552 ? -42.046 67.294 92.875 1.00 61.62 552 LEU A CA 1
ATOM 4358 C C . LEU A 1 552 ? -43.076 66.417 92.202 1.00 61.92 552 LEU A C 1
ATOM 4359 O O . LEU A 1 552 ? -44.078 66.933 91.722 1.00 61.99 552 LEU A O 1
ATOM 4364 N N . VAL A 1 553 ? -42.825 65.105 92.177 1.00 62.35 553 VAL A N 1
ATOM 4365 C CA . VAL A 1 553 ? -43.786 64.120 91.648 1.00 62.93 553 VAL A CA 1
ATOM 4366 C C . VAL A 1 553 ? -45.057 64.128 92.472 1.00 63.16 553 VAL A C 1
ATOM 4367 O O . VAL A 1 553 ? -46.166 64.103 91.943 1.00 63.14 553 VAL A O 1
ATOM 4371 N N . ALA A 1 554 ? -44.871 64.172 93.784 1.00 63.40 554 ALA A N 1
ATOM 4372 C CA . ALA A 1 554 ? -45.970 64.204 94.711 1.00 63.61 554 ALA A CA 1
ATOM 4373 C C . ALA A 1 554 ? -46.746 65.515 94.637 1.00 63.95 554 ALA A C 1
ATOM 4374 O O . ALA A 1 554 ? -47.929 65.535 94.936 1.00 64.43 554 ALA A O 1
ATOM 4376 N N . ILE A 1 555 ? -46.102 66.603 94.232 1.00 64.20 555 ILE A N 1
ATOM 4377 C CA . ILE A 1 555 ? -46.835 67.848 94.035 1.00 64.33 555 ILE A CA 1
ATOM 4378 C C . ILE A 1 555 ? -47.605 67.756 92.729 1.00 64.59 555 ILE A C 1
ATOM 4379 O O . ILE A 1 555 ? -48.764 68.166 92.663 1.00 64.42 555 ILE A O 1
ATOM 4384 N N . GLU A 1 556 ? -46.969 67.159 91.719 1.00 65.05 556 GLU A N 1
ATOM 4385 C CA . GLU A 1 556 ? -47.557 67.043 90.384 1.00 65.56 556 GLU A CA 1
ATOM 4386 C C . GLU A 1 556 ? -48.938 66.412 90.437 1.00 66.38 556 GLU A C 1
ATOM 4387 O O . GLU A 1 556 ? -49.913 67.045 90.036 1.00 66.63 556 GLU A O 1
ATOM 4393 N N . GLY A 1 557 ? -49.014 65.199 90.983 1.00 67.06 557 GLY A N 1
ATOM 4394 C CA . GLY A 1 557 ? -50.265 64.450 91.078 1.00 67.74 557 GLY A CA 1
ATOM 4395 C C . GLY A 1 557 ? -51.296 65.039 92.030 1.00 68.35 557 GLY A C 1
ATOM 4396 O O . GLY A 1 557 ? -52.499 64.903 91.797 1.00 68.49 557 GLY A O 1
ATOM 4397 N N . ALA A 1 558 ? -50.835 65.698 93.092 1.00 68.69 558 ALA A N 1
ATOM 4398 C CA . ALA A 1 558 ? -51.744 66.266 94.093 1.00 69.36 558 ALA A CA 1
ATOM 4399 C C . ALA A 1 558 ? -52.457 67.528 93.609 1.00 69.95 558 ALA A C 1
ATOM 4400 O O . ALA A 1 558 ? -53.587 67.817 94.012 1.00 70.01 558 ALA A O 1
ATOM 4402 N N . LEU A 1 559 ? -51.780 68.295 92.767 1.00 70.76 559 LEU A N 1
ATOM 4403 C CA . LEU A 1 559 ? -52.412 69.432 92.134 1.00 71.40 559 LEU A CA 1
ATOM 4404 C C . LEU A 1 559 ? -53.371 68.879 91.099 1.00 71.96 559 LEU A C 1
ATOM 4405 O O . LEU A 1 559 ? -54.566 69.169 91.147 1.00 71.89 559 LEU A O 1
ATOM 4410 N N . ASN A 1 560 ? -52.810 68.063 90.201 1.00 72.73 560 ASN A N 1
ATOM 4411 C CA . ASN A 1 560 ? -53.500 67.375 89.108 1.00 73.59 560 ASN A CA 1
ATOM 4412 C C . ASN A 1 560 ? -54.909 66.935 89.476 1.00 73.76 560 ASN A C 1
ATOM 4413 O O . ASN A 1 560 ? -55.897 67.421 88.917 1.00 73.86 560 ASN A O 1
ATOM 4418 N N . ALA A 1 561 ? -54.988 66.025 90.440 1.00 73.84 561 ALA A N 1
ATOM 4419 C CA . ALA A 1 561 ? -56.255 65.682 91.039 1.00 73.69 561 ALA A CA 1
ATOM 4420 C C . ALA A 1 561 ? -56.466 66.518 92.309 1.00 73.70 561 ALA A C 1
ATOM 4421 O O . ALA A 1 561 ? -55.982 66.153 93.373 1.00 73.66 561 ALA A O 1
ATOM 4423 N N . GLY A 1 562 ? -57.141 67.662 92.187 1.00 73.73 562 GLY A N 1
ATOM 4424 C CA . GLY A 1 562 ? -57.734 68.330 93.357 1.00 73.89 562 GLY A CA 1
ATOM 4425 C C . GLY A 1 562 ? -57.122 69.558 94.033 1.00 74.02 562 GLY A C 1
ATOM 4426 O O . GLY A 1 562 ? -57.674 70.663 93.940 1.00 74.06 562 GLY A O 1
ATOM 4427 N N . TYR A 1 563 ? -56.003 69.367 94.736 1.00 73.88 563 TYR A N 1
ATOM 4428 C CA . TYR A 1 563 ? -55.503 70.354 95.701 1.00 73.67 563 TYR A CA 1
ATOM 4429 C C . TYR A 1 563 ? -54.797 71.537 95.045 1.00 73.54 563 TYR A C 1
ATOM 4430 O O . TYR A 1 563 ? -54.437 71.499 93.866 1.00 73.21 563 TYR A O 1
ATOM 4439 N N . SER A 1 564 ? -54.611 72.594 95.828 1.00 73.53 564 SER A N 1
ATOM 4440 C CA . SER A 1 564 ? -53.871 73.777 95.383 1.00 73.44 564 SER A CA 1
ATOM 4441 C C . SER A 1 564 ? -52.512 73.887 96.098 1.00 73.59 564 SER A C 1
ATOM 4442 O O . SER A 1 564 ? -52.251 73.177 97.078 1.00 73.45 564 SER A O 1
ATOM 4445 N N . MET A 1 565 ? -51.660 74.786 95.605 1.00 73.51 565 MET A N 1
ATOM 4446 C CA . MET A 1 565 ? -50.312 74.944 96.133 1.00 73.26 565 MET A CA 1
ATOM 4447 C C . MET A 1 565 ? -50.307 75.335 97.602 1.00 73.58 565 MET A C 1
ATOM 4448 O O . MET A 1 565 ? -49.606 74.710 98.395 1.00 73.69 565 MET A O 1
ATOM 4453 N N . ASP A 1 566 ? -51.131 76.320 97.961 1.00 73.90 566 ASP A N 1
ATOM 4454 C CA . ASP A 1 566 ? -51.201 76.851 99.338 1.00 74.36 566 ASP A CA 1
ATOM 4455 C C . ASP A 1 566 ? -51.473 75.785 100.384 1.00 74.51 566 ASP A C 1
ATOM 4456 O O . ASP A 1 566 ? -51.027 75.919 101.527 1.00 74.49 566 ASP A O 1
ATOM 4461 N N . ASP A 1 567 ? -52.210 74.745 99.973 1.00 74.80 567 ASP A N 1
ATOM 4462 C CA . ASP A 1 567 ? -52.497 73.578 100.807 1.00 74.97 567 ASP A CA 1
ATOM 4463 C C . ASP A 1 567 ? -51.197 72.848 101.118 1.00 74.76 567 ASP A C 1
ATOM 4464 O O . ASP A 1 567 ? -50.871 72.607 102.296 1.00 74.49 567 ASP A O 1
ATOM 4469 N N . ILE A 1 568 ? -50.467 72.520 100.045 1.00 74.34 568 ILE A N 1
ATOM 4470 C CA . ILE A 1 568 ? -49.248 71.711 100.118 1.00 73.90 568 ILE A CA 1
ATOM 4471 C C . ILE A 1 568 ? -48.152 72.344 100.977 1.00 73.80 568 ILE A C 1
ATOM 4472 O O . ILE A 1 568 ? -47.468 71.650 101.722 1.00 73.76 568 ILE A O 1
ATOM 4477 N N . VAL A 1 569 ? -47.998 73.660 100.910 1.00 73.68 569 VAL A N 1
ATOM 4478 C CA . VAL A 1 569 ? -47.024 74.294 101.788 1.00 73.53 569 VAL A CA 1
ATOM 4479 C C . VAL A 1 569 ? -47.540 74.333 103.234 1.00 73.47 569 VAL A C 1
ATOM 4480 O O . VAL A 1 569 ? -46.757 74.183 104.172 1.00 73.48 569 VAL A O 1
ATOM 4484 N N . GLU A 1 570 ? -48.856 74.464 103.410 1.00 73.35 570 GLU A N 1
ATOM 4485 C CA . GLU A 1 570 ? -49.410 74.617 104.746 1.00 73.26 570 GLU A CA 1
ATOM 4486 C C . GLU A 1 570 ? -49.347 73.280 105.458 1.00 73.13 570 GLU A C 1
ATOM 4487 O O . GLU A 1 570 ? -49.090 73.213 106.667 1.00 72.92 570 GLU A O 1
ATOM 4493 N N . ALA A 1 571 ? -49.531 72.220 104.672 1.00 72.93 571 ALA A N 1
ATOM 4494 C CA . ALA A 1 571 ? -49.407 70.853 105.144 1.00 72.83 571 ALA A CA 1
ATOM 4495 C C . ALA A 1 571 ? -48.014 70.634 105.715 1.00 72.81 571 ALA A C 1
ATOM 4496 O O . ALA A 1 571 ? -47.865 70.081 106.808 1.00 72.71 571 ALA A O 1
ATOM 4498 N N . CYS A 1 572 ? -47.014 71.118 104.976 1.00 72.79 572 CYS A N 1
ATOM 4499 C CA . CYS A 1 572 ? -45.608 70.997 105.329 1.00 72.63 572 CYS A CA 1
ATOM 4500 C C . CYS A 1 572 ? -45.255 71.772 106.578 1.00 72.78 572 CYS A C 1
ATOM 4501 O O . CYS A 1 572 ? -44.512 71.273 107.425 1.00 72.50 572 CYS A O 1
ATOM 4504 N N . ARG A 1 573 ? -45.798 72.986 106.685 1.00 73.02 573 ARG A N 1
ATOM 4505 C CA . ARG A 1 573 ? -45.519 73.877 107.814 1.00 73.53 573 ARG A CA 1
ATOM 4506 C C . ARG A 1 573 ? -46.085 73.283 109.090 1.00 73.92 573 ARG A C 1
ATOM 4507 O O . ARG A 1 573 ? -45.511 73.414 110.176 1.00 73.47 573 ARG A O 1
ATOM 4515 N N . LYS A 1 574 ? -47.213 72.602 108.922 1.00 74.78 574 LYS A N 1
ATOM 4516 C CA . LYS A 1 574 ? -47.986 72.064 110.027 1.00 75.35 574 LYS A CA 1
ATOM 4517 C C . LYS A 1 574 ? -47.649 70.581 110.278 1.00 75.33 574 LYS A C 1
ATOM 4518 O O . LYS A 1 574 ? -48.291 69.943 111.113 1.00 75.38 574 LYS A O 1
ATOM 4524 N N . ASN A 1 575 ? -46.653 70.058 109.552 1.00 75.33 575 ASN A N 1
ATOM 4525 C CA . ASN A 1 575 ? -46.133 68.691 109.724 1.00 75.53 575 ASN A CA 1
ATOM 4526 C C . ASN A 1 575 ? -47.220 67.626 109.525 1.00 76.18 575 ASN A C 1
ATOM 4527 O O . ASN A 1 575 ? -47.279 66.635 110.261 1.00 76.54 575 ASN A O 1
ATOM 4532 N N . PHE A 1 576 ? -48.100 67.875 108.551 1.00 76.78 576 PHE A N 1
ATOM 4533 C CA . PHE A 1 576 ? -49.256 67.016 108.218 1.00 77.51 576 PHE A CA 1
ATOM 4534 C C . PHE A 1 576 ? -50.277 66.754 109.342 1.00 78.02 576 PHE A C 1
ATOM 4535 O O . PHE A 1 576 ? -51.093 65.823 109.257 1.00 78.17 576 PHE A O 1
ATOM 4543 N N . VAL A 1 577 ? -50.215 67.562 110.394 1.00 78.47 577 VAL A N 1
ATOM 4544 C CA . VAL A 1 577 ? -51.176 67.488 111.476 1.00 78.92 577 VAL A CA 1
ATOM 4545 C C . VAL A 1 577 ? -52.358 68.364 111.040 1.00 79.31 577 VAL A C 1
ATOM 4546 O O . VAL A 1 577 ? -52.231 69.581 110.856 1.00 79.38 577 VAL A O 1
ATOM 4550 N N . GLY A 1 578 ? -53.496 67.717 110.810 1.00 79.62 578 GLY A N 1
ATOM 4551 C CA . GLY A 1 578 ? -54.670 68.392 110.275 1.00 79.86 578 GLY A CA 1
ATOM 4552 C C . GLY A 1 578 ? -54.748 68.248 108.769 1.00 80.00 578 GLY A C 1
ATOM 4553 O O . GLY A 1 578 ? -55.654 68.790 108.141 1.00 80.02 578 GLY A O 1
ATOM 4554 N N . TYR A 1 579 ? -53.795 67.516 108.194 1.00 80.14 579 TYR A N 1
ATOM 4555 C CA . TYR A 1 579 ? -53.714 67.325 106.744 1.00 80.21 579 TYR A CA 1
ATOM 4556 C C . TYR A 1 579 ? -53.507 65.861 106.372 1.00 80.50 579 TYR A C 1
ATOM 4557 O O . TYR A 1 579 ? -52.871 65.538 105.365 1.00 80.30 579 TYR A O 1
ATOM 4566 N N . GLU A 1 580 ? -54.096 64.989 107.185 1.00 80.98 580 GLU A N 1
ATOM 4567 C CA . GLU A 1 580 ? -53.839 63.556 107.146 1.00 81.49 580 GLU A CA 1
ATOM 4568 C C . GLU A 1 580 ? -54.376 62.811 105.930 1.00 81.30 580 GLU A C 1
ATOM 4569 O O . GLU A 1 580 ? -53.953 61.690 105.674 1.00 81.36 580 GLU A O 1
ATOM 4575 N N . LYS A 1 581 ? -55.288 63.422 105.175 1.00 81.21 581 LYS A N 1
ATOM 4576 C CA . LYS A 1 581 ? -55.757 62.799 103.932 1.00 80.93 581 LYS A CA 1
ATOM 4577 C C . LYS A 1 581 ? -54.731 62.982 102.818 1.00 80.48 581 LYS A C 1
ATOM 4578 O O . LYS A 1 581 ? -54.260 62.004 102.231 1.00 80.12 581 LYS A O 1
ATOM 4584 N N . LEU A 1 582 ? -54.403 64.249 102.553 1.00 80.14 582 LEU A N 1
ATOM 4585 C CA . LEU A 1 582 ? -53.438 64.656 101.525 1.00 79.72 582 LEU A CA 1
ATOM 4586 C C . LEU A 1 582 ? -52.093 63.974 101.696 1.00 79.39 582 LEU A C 1
ATOM 4587 O O . LEU A 1 582 ? -51.485 63.522 100.725 1.00 79.27 582 LEU A O 1
ATOM 4592 N N . HIS A 1 583 ? -51.662 63.898 102.951 1.00 78.88 583 HIS A N 1
ATOM 4593 C CA . HIS A 1 583 ? -50.406 63.287 103.344 1.00 78.41 583 HIS A CA 1
ATOM 4594 C C . HIS A 1 583 ? -50.277 61.837 102.881 1.00 78.02 583 HIS A C 1
ATOM 4595 O O . HIS A 1 583 ? -49.196 61.411 102.470 1.00 78.03 583 HIS A O 1
ATOM 4602 N N . LYS A 1 584 ? -51.386 61.099 102.935 1.00 77.61 584 LYS A N 1
ATOM 4603 C CA . LYS A 1 584 ? -51.428 59.715 102.477 1.00 77.03 584 LYS A CA 1
ATOM 4604 C C . LYS A 1 584 ? -51.336 59.631 100.964 1.00 76.48 584 LYS A C 1
ATOM 4605 O O . LYS A 1 584 ? -50.821 58.667 100.437 1.00 76.45 584 LYS A O 1
ATOM 4611 N N . LEU A 1 585 ? -51.840 60.643 100.271 1.00 76.12 585 LEU A N 1
ATOM 4612 C CA . LEU A 1 585 ? -51.729 60.698 98.817 1.00 75.73 585 LEU A CA 1
ATOM 4613 C C . LEU A 1 585 ? -50.301 61.034 98.403 1.00 75.37 585 LEU A C 1
ATOM 4614 O O . LEU A 1 585 ? -49.789 60.467 97.438 1.00 75.46 585 LEU A O 1
ATOM 4619 N N . LEU A 1 586 ? -49.665 61.942 99.146 1.00 74.69 586 LEU A N 1
ATOM 4620 C CA . LEU A 1 586 ? -48.267 62.304 98.915 1.00 73.87 586 LEU A CA 1
ATOM 4621 C C . LEU A 1 586 ? -47.340 61.113 99.106 1.00 73.60 586 LEU A C 1
ATOM 4622 O O . LEU A 1 586 ? -46.462 60.871 98.281 1.00 73.72 586 LEU A O 1
ATOM 4627 N N . LEU A 1 587 ? -47.556 60.368 100.190 1.00 73.02 587 LEU A N 1
ATOM 4628 C CA . LEU A 1 587 ? -46.762 59.180 100.503 1.00 72.56 587 LEU A CA 1
ATOM 4629 C C . LEU A 1 587 ? -46.929 58.070 99.465 1.00 72.23 587 LEU A C 1
ATOM 4630 O O . LEU A 1 587 ? -45.976 57.372 99.128 1.00 72.21 587 LEU A O 1
ATOM 4635 N N . GLN A 1 588 ? -48.144 57.948 98.940 1.00 71.97 588 GLN A N 1
ATOM 4636 C CA . GLN A 1 588 ? -48.492 56.968 97.905 1.00 71.54 588 GLN A CA 1
ATOM 4637 C C . GLN A 1 588 ? -47.887 57.281 96.550 1.00 70.44 588 GLN A C 1
ATOM 4638 O O . GLN A 1 588 ? -47.851 56.409 95.686 1.00 70.46 588 GLN A O 1
ATOM 4644 N N . SER A 1 589 ? -47.433 58.521 96.363 1.00 69.14 589 SER A N 1
ATOM 4645 C CA . SER A 1 589 ? -46.953 58.993 95.062 1.00 67.75 589 SER A CA 1
ATOM 4646 C C . SER A 1 589 ? -45.673 58.284 94.660 1.00 66.60 589 SER A C 1
ATOM 4647 O O . SER A 1 589 ? -44.957 57.777 95.529 1.00 66.36 589 SER A O 1
ATOM 4650 N N . PRO A 1 590 ? -45.411 58.202 93.341 1.00 65.52 590 PRO A N 1
ATOM 4651 C CA . PRO A 1 590 ? -44.212 57.540 92.830 1.00 64.66 590 PRO A CA 1
ATOM 4652 C C . PRO A 1 590 ? -42.907 58.070 93.435 1.00 63.64 590 PRO A C 1
ATOM 4653 O O . PRO A 1 590 ? -42.784 59.264 93.715 1.00 63.37 590 PRO A O 1
ATOM 4657 N N . LYS A 1 591 ? -41.965 57.157 93.659 1.00 62.66 591 LYS A N 1
ATOM 4658 C CA . LYS A 1 591 ? -40.714 57.457 94.347 1.00 61.67 591 LYS A CA 1
ATOM 4659 C C . LYS A 1 591 ? -39.486 57.154 93.479 1.00 61.07 591 LYS A C 1
ATOM 4660 O O . LYS A 1 591 ? -39.509 56.242 92.638 1.00 60.80 591 LYS A O 1
ATOM 4666 N N . TYR A 1 592 ? -38.426 57.941 93.669 1.00 60.28 592 TYR A N 1
ATOM 4667 C CA . TYR A 1 592 ? -37.144 57.658 93.038 1.00 59.48 592 TYR A CA 1
ATOM 4668 C C . TYR A 1 592 ? -36.621 56.380 93.678 1.00 59.23 592 TYR A C 1
ATOM 4669 O O . TYR A 1 592 ? -36.675 56.222 94.896 1.00 58.32 592 TYR A O 1
ATOM 4678 N N . GLY A 1 593 ? -36.158 55.462 92.835 1.00 59.37 593 GLY A N 1
ATOM 4679 C CA . GLY A 1 593 ? -35.573 54.215 93.293 1.00 59.79 593 GLY A CA 1
ATOM 4680 C C . GLY A 1 593 ? -36.237 52.982 92.708 1.00 60.18 593 GLY A C 1
ATOM 4681 O O . GLY A 1 593 ? -35.806 51.853 92.969 1.00 60.40 593 GLY A O 1
ATOM 4682 N N . ASN A 1 594 ? -37.282 53.187 91.910 1.00 60.43 594 ASN A N 1
ATOM 4683 C CA . ASN A 1 594 ? -38.106 52.072 91.450 1.00 60.75 594 ASN A CA 1
ATOM 4684 C C . ASN A 1 594 ? -38.162 51.843 89.933 1.00 60.82 594 ASN A C 1
ATOM 4685 O O . ASN A 1 594 ? -39.029 51.102 89.455 1.00 61.20 594 ASN A O 1
ATOM 4690 N N . ASP A 1 595 ? -37.252 52.484 89.196 1.00 60.59 595 ASP A N 1
ATOM 4691 C CA . ASP A 1 595 ? -37.230 52.485 87.723 1.00 60.44 595 ASP A CA 1
ATOM 4692 C C . ASP A 1 595 ? -38.463 53.163 87.108 1.00 60.57 595 ASP A C 1
ATOM 4693 O O . ASP A 1 595 ? -38.841 52.872 85.976 1.00 60.75 595 ASP A O 1
ATOM 4698 N N . ASP A 1 596 ? -39.077 54.075 87.856 1.00 60.65 596 ASP A N 1
ATOM 4699 C CA . ASP A 1 596 ? -40.311 54.734 87.427 1.00 60.68 596 ASP A CA 1
ATOM 4700 C C . ASP A 1 596 ? -39.969 56.091 86.841 1.00 60.36 596 ASP A C 1
ATOM 4701 O O . ASP A 1 596 ? -39.732 57.038 87.585 1.00 59.78 596 ASP A O 1
ATOM 4706 N N . ASP A 1 597 ? -39.968 56.177 85.513 1.00 60.43 597 ASP A N 1
ATOM 4707 C CA . ASP A 1 597 ? -39.607 57.412 84.827 1.00 60.81 597 ASP A CA 1
ATOM 4708 C C . ASP A 1 597 ? -40.303 58.645 85.361 1.00 61.31 597 ASP A C 1
ATOM 4709 O O . ASP A 1 597 ? -39.640 59.611 85.678 1.00 61.60 597 ASP A O 1
ATOM 4714 N N . ALA A 1 598 ? -41.618 58.579 85.547 1.00 62.02 598 ALA A N 1
ATOM 4715 C CA . ALA A 1 598 ? -42.414 59.713 86.050 1.00 62.55 598 ALA A CA 1
ATOM 4716 C C . ALA A 1 598 ? -41.989 60.239 87.434 1.00 62.65 598 ALA A C 1
ATOM 4717 O O . ALA A 1 598 ? -42.296 61.381 87.807 1.00 62.58 598 ALA A O 1
ATOM 4719 N N . ALA A 1 599 ? -41.287 59.393 88.183 1.00 62.76 599 ALA A N 1
ATOM 4720 C CA . ALA A 1 599 ? -40.689 59.791 89.445 1.00 62.76 599 ALA A CA 1
ATOM 4721 C C . ALA A 1 599 ? -39.226 60.169 89.259 1.00 62.82 599 ALA A C 1
ATOM 4722 O O . ALA A 1 599 ? -38.819 61.283 89.572 1.00 62.73 599 ALA A O 1
ATOM 4724 N N . ASP A 1 600 ? -38.428 59.256 88.728 1.00 62.89 600 ASP A N 1
ATOM 4725 C CA . ASP A 1 600 ? -37.004 59.509 88.727 1.00 63.08 600 ASP A CA 1
ATOM 4726 C C . ASP A 1 600 ? -36.467 60.522 87.680 1.00 63.36 600 ASP A C 1
ATOM 4727 O O . ASP A 1 600 ? -35.295 60.891 87.727 1.00 63.74 600 ASP A O 1
ATOM 4732 N N . LYS A 1 601 ? -37.327 61.013 86.785 1.00 63.35 601 LYS A N 1
ATOM 4733 C CA . LYS A 1 601 ? -36.947 62.106 85.882 1.00 63.46 601 LYS A CA 1
ATOM 4734 C C . LYS A 1 601 ? -36.765 63.425 86.636 1.00 63.25 601 LYS A C 1
ATOM 4735 O O . LYS A 1 601 ? -35.986 64.273 86.212 1.00 63.48 601 LYS A O 1
ATOM 4741 N N . TYR A 1 602 ? -37.474 63.588 87.750 1.00 63.21 602 TYR A N 1
ATOM 4742 C CA . TYR A 1 602 ? -37.427 64.827 88.517 1.00 63.29 602 TYR A CA 1
ATOM 4743 C C . TYR A 1 602 ? -36.129 64.922 89.279 1.00 62.60 602 TYR A C 1
ATOM 4744 O O . TYR A 1 602 ? -35.499 65.986 89.303 1.00 62.97 602 TYR A O 1
ATOM 4753 N N . THR A 1 603 ? -35.739 63.805 89.894 1.00 61.39 603 THR A N 1
ATOM 4754 C CA . THR A 1 603 ? -34.473 63.718 90.611 1.00 60.08 603 THR A CA 1
ATOM 4755 C C . THR A 1 603 ? -33.288 64.017 89.683 1.00 59.24 603 THR A C 1
ATOM 4756 O O . THR A 1 603 ? -32.471 64.887 90.003 1.00 59.14 603 THR A O 1
ATOM 4760 N N . LYS A 1 604 ? -33.253 63.355 88.522 1.00 58.00 604 LYS A N 1
ATOM 4761 C CA . LYS A 1 604 ? -32.262 63.617 87.472 1.00 56.93 604 LYS A CA 1
ATOM 4762 C C . LYS A 1 604 ? -32.143 65.092 87.096 1.00 57.08 604 LYS A C 1
ATOM 4763 O O . LYS A 1 604 ? -31.043 65.657 87.046 1.00 56.77 604 LYS A O 1
ATOM 4769 N N . MET A 1 605 ? -33.292 65.714 86.881 1.00 57.16 605 MET A N 1
ATOM 4770 C CA . MET A 1 605 ? -33.348 67.110 86.513 1.00 57.48 605 MET A CA 1
ATOM 4771 C C . MET A 1 605 ? -32.831 68.002 87.649 1.00 57.15 605 MET A C 1
ATOM 4772 O O . MET A 1 605 ? -32.065 68.950 87.396 1.00 57.41 605 MET A O 1
ATOM 4777 N N . VAL A 1 606 ? -33.215 67.679 88.887 1.00 56.33 606 VAL A N 1
ATOM 4778 C CA . VAL A 1 606 ? -32.688 68.387 90.054 1.00 55.82 606 VAL A CA 1
ATOM 4779 C C . VAL A 1 606 ? -31.154 68.313 90.135 1.00 55.63 606 VAL A C 1
ATOM 4780 O O . VAL A 1 606 ? -30.484 69.328 90.383 1.00 55.42 606 VAL A O 1
ATOM 4784 N N . LEU A 1 607 ? -30.597 67.131 89.873 1.00 55.30 607 LEU A N 1
ATOM 4785 C CA . LEU A 1 607 ? -29.146 66.988 89.867 1.00 54.74 607 LEU A CA 1
ATOM 4786 C C . LEU A 1 607 ? -28.501 67.797 88.751 1.00 54.66 607 LEU A C 1
ATOM 4787 O O . LEU A 1 607 ? -27.542 68.493 89.012 1.00 54.79 607 LEU A O 1
ATOM 4792 N N . GLU A 1 608 ? -29.054 67.758 87.540 1.00 54.69 608 GLU A N 1
ATOM 4793 C CA . GLU A 1 608 ? -28.507 68.549 86.420 1.00 54.69 608 GLU A CA 1
ATOM 4794 C C . GLU A 1 608 ? -28.502 70.056 86.679 1.00 54.69 608 GLU A C 1
ATOM 4795 O O . GLU A 1 608 ? -27.527 70.745 86.349 1.00 54.55 608 GLU A O 1
ATOM 4801 N N . TRP A 1 609 ? -29.580 70.551 87.275 1.00 54.51 609 TRP A N 1
ATOM 4802 C CA . TRP A 1 609 ? -29.648 71.942 87.672 1.00 54.93 609 TRP A CA 1
ATOM 4803 C C . TRP A 1 609 ? -28.540 72.266 88.648 1.00 54.61 609 TRP A C 1
ATOM 4804 O O . TRP A 1 609 ? -27.821 73.243 88.447 1.00 54.98 609 TRP A O 1
ATOM 4815 N N . TYR A 1 610 ? -28.424 71.450 89.704 1.00 53.79 610 TYR A N 1
ATOM 4816 C CA . TYR A 1 610 ? -27.345 71.565 90.699 1.00 52.62 610 TYR A CA 1
ATOM 4817 C C . TYR A 1 610 ? -25.946 71.565 90.055 1.00 52.65 610 TYR A C 1
ATOM 4818 O O . TYR A 1 610 ? -25.126 72.452 90.323 1.00 52.49 610 TYR A O 1
ATOM 4827 N N . CYS A 1 611 ? -25.694 70.558 89.222 1.00 52.38 611 CYS A N 1
ATOM 4828 C CA . CYS A 1 611 ? -24.417 70.384 88.536 1.00 52.48 611 CYS A CA 1
ATOM 4829 C C . CYS A 1 611 ? -24.011 71.568 87.673 1.00 52.62 611 CYS A C 1
ATOM 4830 O O . CYS A 1 611 ? -22.864 72.006 87.707 1.00 52.50 611 CYS A O 1
ATOM 4833 N N . GLU A 1 612 ? -24.960 72.099 86.914 1.00 52.53 612 GLU A N 1
ATOM 4834 C CA . GLU A 1 612 ? -24.631 73.203 86.044 1.00 52.55 612 GLU A CA 1
ATOM 4835 C C . GLU A 1 612 ? -24.568 74.490 86.835 1.00 51.67 612 GLU A C 1
ATOM 4836 O O . GLU A 1 612 ? -23.988 75.466 86.388 1.00 52.03 612 GLU A O 1
ATOM 4842 N N . GLU A 1 613 ? -25.132 74.506 88.027 1.00 50.72 613 GLU A N 1
ATOM 4843 C CA . GLU A 1 613 ? -25.005 75.713 88.800 1.00 50.21 613 GLU A CA 1
ATOM 4844 C C . GLU A 1 613 ? -23.690 75.734 89.535 1.00 49.12 613 GLU A C 1
ATOM 4845 O O . GLU A 1 613 ? -23.223 76.781 89.931 1.00 49.06 613 GLU A O 1
ATOM 4851 N N . VAL A 1 614 ? -23.091 74.567 89.700 1.00 48.03 614 VAL A N 1
ATOM 4852 C CA . VAL A 1 614 ? -21.855 74.462 90.440 1.00 46.48 614 VAL A CA 1
ATOM 4853 C C . VAL A 1 614 ? -20.679 74.600 89.496 1.00 45.68 614 VAL A C 1
ATOM 4854 O O . VAL A 1 614 ? -19.804 75.436 89.713 1.00 45.50 614 VAL A O 1
ATOM 4858 N N . ASN A 1 615 ? -20.694 73.828 88.414 1.00 44.77 615 ASN A N 1
ATOM 4859 C CA . ASN A 1 615 ? -19.520 73.693 87.560 1.00 44.23 615 ASN A CA 1
ATOM 4860 C C . ASN A 1 615 ? -19.085 74.975 86.828 1.00 44.40 615 ASN A C 1
ATOM 4861 O O . ASN A 1 615 ? -17.949 75.078 86.362 1.00 44.60 615 ASN A O 1
ATOM 4866 N N . ARG A 1 616 ? -19.974 75.960 86.781 1.00 44.10 616 ARG A N 1
ATOM 4867 C CA . ARG A 1 616 ? -19.674 77.238 86.176 1.00 44.15 616 ARG A CA 1
ATOM 4868 C C . ARG A 1 616 ? -18.878 78.225 87.060 1.00 43.68 616 ARG A C 1
ATOM 4869 O O . ARG A 1 616 ? -18.324 79.180 86.523 1.00 43.75 616 ARG A O 1
ATOM 4877 N N . HIS A 1 617 ? -18.814 78.033 88.385 1.00 43.04 617 HIS A N 1
ATOM 4878 C CA . HIS A 1 617 ? -18.135 79.028 89.250 1.00 42.61 617 HIS A CA 1
ATOM 4879 C C . HIS A 1 617 ? -16.665 78.753 89.422 1.00 42.28 617 HIS A C 1
ATOM 4880 O O . HIS A 1 617 ? -16.254 77.601 89.512 1.00 42.18 617 HIS A O 1
ATOM 4887 N N . ARG A 1 618 ? -15.864 79.809 89.504 1.00 41.73 618 ARG A N 1
ATOM 4888 C CA . ARG A 1 618 ? -14.433 79.600 89.673 1.00 40.96 618 ARG A CA 1
ATOM 4889 C C . ARG A 1 618 ? -13.983 79.779 91.101 1.00 40.20 618 ARG A C 1
ATOM 4890 O O . ARG A 1 618 ? -14.507 80.607 91.835 1.00 39.93 618 ARG A O 1
ATOM 4898 N N . ASN A 1 619 ? -12.965 79.025 91.481 1.00 39.20 619 ASN A N 1
ATOM 4899 C CA . ASN A 1 619 ? -12.464 79.145 92.812 1.00 38.32 619 ASN A CA 1
ATOM 4900 C C . ASN A 1 619 ? -11.232 80.060 92.898 1.00 37.64 619 ASN A C 1
ATOM 4901 O O . ASN A 1 619 ? -10.694 80.527 91.874 1.00 36.83 619 ASN A O 1
ATOM 4906 N N . PHE A 1 620 ? -10.806 80.281 94.140 1.00 36.67 620 PHE A N 1
ATOM 4907 C CA . PHE A 1 620 ? -9.710 81.151 94.486 1.00 35.69 620 PHE A CA 1
ATOM 4908 C C . PHE A 1 620 ? -8.409 80.642 93.925 1.00 34.94 620 PHE A C 1
ATOM 4909 O O . PHE A 1 620 ? -7.548 81.427 93.531 1.00 34.56 620 PHE A O 1
ATOM 4917 N N . ARG A 1 621 ? -8.271 79.323 93.875 1.00 34.01 621 ARG A N 1
ATOM 4918 C CA . ARG A 1 621 ? -7.036 78.728 93.391 1.00 33.52 621 ARG A CA 1
ATOM 4919 C C . ARG A 1 621 ? -6.972 78.679 91.874 1.00 33.25 621 ARG A C 1
ATOM 4920 O O . ARG A 1 621 ? -6.098 78.029 91.323 1.00 34.14 621 ARG A O 1
ATOM 4928 N N . GLY A 1 622 ? -7.894 79.334 91.190 1.00 32.65 622 GLY A N 1
ATOM 4929 C CA . GLY A 1 622 ? -7.707 79.588 89.775 1.00 32.63 622 GLY A CA 1
ATOM 4930 C C . GLY A 1 622 ? -8.230 78.542 88.831 1.00 33.22 622 GLY A C 1
ATOM 4931 O O . GLY A 1 622 ? -7.963 78.595 87.640 1.00 32.99 622 GLY A O 1
ATOM 4932 N N . GLY A 1 623 ? -8.971 77.582 89.376 1.00 34.38 623 GLY A N 1
ATOM 4933 C CA . GLY A 1 623 ? -9.707 76.590 88.596 1.00 35.08 623 GLY A CA 1
ATOM 4934 C C . GLY A 1 623 ? -11.194 76.808 88.779 1.00 35.68 623 GLY A C 1
ATOM 4935 O O . GLY A 1 623 ? -11.635 77.938 88.948 1.00 36.04 623 GLY A O 1
ATOM 4936 N N . LYS A 1 624 ? -11.970 75.737 88.754 1.00 36.43 624 LYS A N 1
ATOM 4937 C CA . LYS A 1 624 ? -13.420 75.844 88.835 1.00 37.17 624 LYS A CA 1
ATOM 4938 C C . LYS A 1 624 ? -13.972 74.981 89.939 1.00 37.16 624 LYS A C 1
ATOM 4939 O O . LYS A 1 624 ? -13.266 74.168 90.505 1.00 37.65 624 LYS A O 1
ATOM 4945 N N . PHE A 1 625 ? -15.243 75.148 90.259 1.00 37.35 625 PHE A N 1
ATOM 4946 C CA . PHE A 1 625 ? -15.870 74.303 91.263 1.00 37.11 625 PHE A CA 1
ATOM 4947 C C . PHE A 1 625 ? -16.270 72.996 90.619 1.00 37.59 625 PHE A C 1
ATOM 4948 O O . PHE A 1 625 ? -16.439 72.930 89.406 1.00 37.63 625 PHE A O 1
ATOM 4956 N N . ALA A 1 626 ? -16.399 71.953 91.433 1.00 38.50 626 ALA A N 1
ATOM 4957 C CA . ALA A 1 626 ? -16.676 70.603 90.939 1.00 39.54 626 ALA A CA 1
ATOM 4958 C C . ALA A 1 626 ? -17.878 70.006 91.671 1.00 40.36 626 ALA A C 1
ATOM 4959 O O . ALA A 1 626 ? -17.873 69.962 92.899 1.00 41.07 626 ALA A O 1
ATOM 4961 N N . ALA A 1 627 ? -18.904 69.559 90.938 1.00 40.99 627 ALA A N 1
ATOM 4962 C CA . ALA A 1 627 ? -20.150 69.040 91.564 1.00 41.19 627 ALA A CA 1
ATOM 4963 C C . ALA A 1 627 ? -20.049 67.583 91.995 1.00 41.66 627 ALA A C 1
ATOM 4964 O O . ALA A 1 627 ? -19.680 66.709 91.192 1.00 41.80 627 ALA A O 1
ATOM 4966 N N . GLY A 1 628 ? -20.381 67.315 93.257 1.00 41.99 628 GLY A N 1
ATOM 4967 C CA . GLY A 1 628 ? -20.451 65.933 93.756 1.00 42.44 628 GLY A CA 1
ATOM 4968 C C . GLY A 1 628 ? -21.803 65.576 94.360 1.00 42.66 628 GLY A C 1
ATOM 4969 O O . GLY A 1 628 ? -22.608 66.459 94.660 1.00 42.65 628 GLY A O 1
ATOM 4970 N N . CYS A 1 629 ? -22.066 64.281 94.538 1.00 42.59 629 CYS A N 1
ATOM 4971 C CA . CYS A 1 629 ? -23.275 63.867 95.249 1.00 42.70 629 CYS A CA 1
ATOM 4972 C C . CYS A 1 629 ? -23.066 62.741 96.241 1.00 42.93 629 CYS A C 1
ATOM 4973 O O . CYS A 1 629 ? -23.291 61.573 95.918 1.00 43.05 629 CYS A O 1
ATOM 4976 N N . TYR A 1 630 ? -22.657 63.084 97.451 1.00 43.13 630 TYR A N 1
ATOM 4977 C CA . TYR A 1 630 ? -22.469 62.074 98.467 1.00 43.78 630 TYR A CA 1
ATOM 4978 C C . TYR A 1 630 ? -22.721 62.727 99.803 1.00 44.19 630 TYR A C 1
ATOM 4979 O O . TYR A 1 630 ? -22.485 63.921 99.940 1.00 44.39 630 TYR A O 1
ATOM 4988 N N . PRO A 1 631 ? -23.227 61.962 100.784 1.00 44.61 631 PRO A N 1
ATOM 4989 C CA . PRO A 1 631 ? -23.724 62.617 101.972 1.00 45.08 631 PRO A CA 1
ATOM 4990 C C . PRO A 1 631 ? -22.846 62.742 103.205 1.00 45.64 631 PRO A C 1
ATOM 4991 O O . PRO A 1 631 ? -23.139 63.612 104.022 1.00 45.94 631 PRO A O 1
ATOM 4995 N N . MET A 1 632 ? -21.812 61.908 103.351 1.00 46.20 632 MET A N 1
ATOM 4996 C CA . MET A 1 632 ? -21.271 61.535 104.683 1.00 46.71 632 MET A CA 1
ATOM 4997 C C . MET A 1 632 ? -22.438 61.074 105.544 1.00 46.87 632 MET A C 1
ATOM 4998 O O . MET A 1 632 ? -23.218 60.247 105.098 1.00 47.05 632 MET A O 1
ATOM 5003 N N . THR A 1 633 ? -22.595 61.603 106.750 1.00 47.15 633 THR A N 1
ATOM 5004 C CA . THR A 1 633 ? -23.880 61.400 107.420 1.00 47.52 633 THR A CA 1
ATOM 5005 C C . THR A 1 633 ? -24.624 62.713 107.585 1.00 48.02 633 THR A C 1
ATOM 5006 O O . THR A 1 633 ? -25.448 62.842 108.481 1.00 48.05 633 THR A O 1
ATOM 5010 N N . THR A 1 634 ? -24.346 63.681 106.709 1.00 48.64 634 THR A N 1
ATOM 5011 C CA . THR A 1 634 ? -25.030 64.973 106.779 1.00 49.32 634 THR A CA 1
ATOM 5012 C C . THR A 1 634 ? -26.452 64.892 106.259 1.00 49.86 634 THR A C 1
ATOM 5013 O O . THR A 1 634 ? -27.226 65.810 106.477 1.00 49.70 634 THR A O 1
ATOM 5017 N N . ASN A 1 635 ? -26.798 63.808 105.565 1.00 50.68 635 ASN A N 1
ATOM 5018 C CA . ASN A 1 635 ? -28.187 63.601 105.172 1.00 51.61 635 ASN A CA 1
ATOM 5019 C C . ASN A 1 635 ? -29.049 63.417 106.403 1.00 52.18 635 ASN A C 1
ATOM 5020 O O . ASN A 1 635 ? -30.207 63.851 106.420 1.00 52.46 635 ASN A O 1
ATOM 5025 N N . VAL A 1 636 ? -28.461 62.812 107.439 1.00 52.51 636 VAL A N 1
ATOM 5026 C CA . VAL A 1 636 ? -29.109 62.685 108.728 1.00 52.87 636 VAL A CA 1
ATOM 5027 C C . VAL A 1 636 ? -29.111 64.039 109.439 1.00 53.27 636 VAL A C 1
ATOM 5028 O O . VAL A 1 636 ? -30.156 64.507 109.901 1.00 53.59 636 VAL A O 1
ATOM 5032 N N . GLY A 1 637 ? -27.945 64.672 109.497 1.00 53.52 637 GLY A N 1
ATOM 5033 C CA . GLY A 1 637 ? -27.786 65.907 110.243 1.00 53.63 637 GLY A CA 1
ATOM 5034 C C . GLY A 1 637 ? -28.688 67.009 109.727 1.00 53.97 637 GLY A C 1
ATOM 5035 O O . GLY A 1 637 ? -29.352 67.689 110.525 1.00 53.84 637 GLY A O 1
ATOM 5036 N N . PHE A 1 638 ? -28.728 67.160 108.396 1.00 53.98 638 PHE A N 1
ATOM 5037 C CA . PHE A 1 638 ? -29.548 68.178 107.749 1.00 54.13 638 PHE A CA 1
ATOM 5038 C C . PHE A 1 638 ? -30.996 67.845 107.942 1.00 54.62 638 PHE A C 1
ATOM 5039 O O . PHE A 1 638 ? -31.818 68.745 108.108 1.00 54.67 638 PHE A O 1
ATOM 5047 N N . GLY A 1 639 ? -31.291 66.544 107.895 1.00 55.26 639 GLY A N 1
ATOM 5048 C CA . GLY A 1 639 ? -32.626 66.009 108.147 1.00 55.80 639 GLY A CA 1
ATOM 5049 C C . GLY A 1 639 ? -33.263 66.534 109.419 1.00 56.24 639 GLY A C 1
ATOM 5050 O O . GLY A 1 639 ? -34.360 67.078 109.352 1.00 55.97 639 GLY A O 1
ATOM 5051 N N . PHE A 1 640 ? -32.550 66.410 110.548 1.00 56.95 640 PHE A N 1
ATOM 5052 C CA . PHE A 1 640 ? -32.965 66.953 111.853 1.00 58.00 640 PHE A CA 1
ATOM 5053 C C . PHE A 1 640 ? -33.591 68.324 111.722 1.00 58.33 640 PHE A C 1
ATOM 5054 O O . PHE A 1 640 ? -34.650 68.578 112.275 1.00 58.79 640 PHE A O 1
ATOM 5062 N N . PHE A 1 641 ? -32.918 69.203 110.987 1.00 58.88 641 PHE A N 1
ATOM 5063 C CA . PHE A 1 641 ? -33.323 70.601 110.859 1.00 59.34 641 PHE A CA 1
ATOM 5064 C C . PHE A 1 641 ? -34.012 70.920 109.529 1.00 59.59 641 PHE A C 1
ATOM 5065 O O . PHE A 1 641 ? -34.168 72.095 109.179 1.00 59.41 641 PHE A O 1
ATOM 5073 N N . THR A 1 642 ? -34.410 69.879 108.793 1.00 59.90 642 THR A N 1
ATOM 5074 C CA . THR A 1 642 ? -35.257 70.045 107.612 1.00 60.21 642 THR A CA 1
ATOM 5075 C C . THR A 1 642 ? -36.725 69.779 107.973 1.00 60.68 642 THR A C 1
ATOM 5076 O O . THR A 1 642 ? -37.048 68.752 108.577 1.00 60.58 642 THR A O 1
ATOM 5080 N N . SER A 1 643 ? -37.600 70.719 107.605 1.00 61.01 643 SER A N 1
ATOM 5081 C CA . SER A 1 643 ? -39.028 70.589 107.818 1.00 61.43 643 SER A CA 1
ATOM 5082 C C . SER A 1 643 ? -39.624 69.492 106.940 1.00 62.06 643 SER A C 1
ATOM 5083 O O . SER A 1 643 ? -38.919 68.873 106.128 1.00 61.90 643 SER A O 1
ATOM 5086 N N . ALA A 1 644 ? -40.927 69.254 107.107 1.00 62.50 644 ALA A N 1
ATOM 5087 C CA . ALA A 1 644 ? -41.625 68.273 106.289 1.00 62.81 644 ALA A CA 1
ATOM 5088 C C . ALA A 1 644 ? -41.698 68.786 104.857 1.00 63.09 644 ALA A C 1
ATOM 5089 O O . ALA A 1 644 ? -41.844 69.973 104.630 1.00 63.16 644 ALA A O 1
ATOM 5091 N N . LEU A 1 645 ? -41.537 67.893 103.896 1.00 63.47 645 LEU A N 1
ATOM 5092 C CA . LEU A 1 645 ? -41.518 68.267 102.490 1.00 64.05 645 LEU A CA 1
ATOM 5093 C C . LEU A 1 645 ? -42.636 67.493 101.833 1.00 64.12 645 LEU A C 1
ATOM 5094 O O . LEU A 1 645 ? -42.982 66.408 102.304 1.00 64.54 645 LEU A O 1
ATOM 5099 N N . PRO A 1 646 ? -43.182 68.015 100.722 1.00 63.84 646 PRO A N 1
ATOM 5100 C CA . PRO A 1 646 ? -44.277 67.365 100.020 1.00 63.46 646 PRO A CA 1
ATOM 5101 C C . PRO A 1 646 ? -44.076 65.923 99.536 1.00 63.19 646 PRO A C 1
ATOM 5102 O O . PRO A 1 646 ? -45.018 65.356 99.011 1.00 63.46 646 PRO A O 1
ATOM 5106 N N . SER A 1 647 ? -42.904 65.316 99.724 1.00 62.83 647 SER A N 1
ATOM 5107 C CA . SER A 1 647 ? -42.752 63.889 99.421 1.00 62.45 647 SER A CA 1
ATOM 5108 C C . SER A 1 647 ? -43.381 63.029 100.520 1.00 62.36 647 SER A C 1
ATOM 5109 O O . SER A 1 647 ? -43.483 61.809 100.375 1.00 62.37 647 SER A O 1
ATOM 5112 N N . GLY A 1 648 ? -43.793 63.677 101.612 1.00 62.11 648 GLY A N 1
ATOM 5113 C CA . GLY A 1 648 ? -44.388 63.005 102.765 1.00 61.81 648 GLY A CA 1
ATOM 5114 C C . GLY A 1 648 ? -43.398 62.694 103.874 1.00 61.54 648 GLY A C 1
ATOM 5115 O O . GLY A 1 648 ? -43.746 62.049 104.868 1.00 61.67 648 GLY A O 1
ATOM 5116 N N . ARG A 1 649 ? -42.157 63.132 103.691 1.00 61.23 649 ARG A N 1
ATOM 5117 C CA . ARG A 1 649 ? -41.122 62.977 104.690 1.00 60.87 649 ARG A CA 1
ATOM 5118 C C . ARG A 1 649 ? -41.520 63.862 105.858 1.00 61.32 649 ARG A C 1
ATOM 5119 O O . ARG A 1 649 ? -41.935 64.998 105.663 1.00 61.32 649 ARG A O 1
ATOM 5127 N N . LYS A 1 650 ? -41.457 63.322 107.069 1.00 61.85 650 LYS A N 1
ATOM 5128 C CA . LYS A 1 650 ? -41.864 64.083 108.252 1.00 62.30 650 LYS A CA 1
ATOM 5129 C C . LYS A 1 650 ? -40.716 64.994 108.694 1.00 61.94 650 LYS A C 1
ATOM 5130 O O . LYS A 1 650 ? -39.548 64.641 108.524 1.00 61.80 650 LYS A O 1
ATOM 5136 N N . SER A 1 651 ? -41.054 66.156 109.254 1.00 61.60 651 SER A N 1
ATOM 5137 C CA . SER A 1 651 ? -40.062 67.093 109.794 1.00 61.09 651 SER A CA 1
ATOM 5138 C C . SER A 1 651 ? -39.117 66.455 110.815 1.00 61.08 651 SER A C 1
ATOM 5139 O O . SER A 1 651 ? -39.557 65.988 111.866 1.00 61.41 651 SER A O 1
ATOM 5142 N N . GLY A 1 652 ? -37.826 66.424 110.487 1.00 60.71 652 GLY A N 1
ATOM 5143 C CA . GLY A 1 652 ? -36.804 65.934 111.403 1.00 60.07 652 GLY A CA 1
ATOM 5144 C C . GLY A 1 652 ? -36.165 64.674 110.881 1.00 59.91 652 GLY A C 1
ATOM 5145 O O . GLY A 1 652 ? -35.059 64.318 111.280 1.00 59.50 652 GLY A O 1
ATOM 5146 N N . GLU A 1 653 ? -36.872 64.004 109.977 1.00 60.01 653 GLU A N 1
ATOM 5147 C CA . GLU A 1 653 ? -36.447 62.706 109.459 1.00 60.55 653 GLU A CA 1
ATOM 5148 C C . GLU A 1 653 ? -35.265 62.880 108.509 1.00 59.71 653 GLU A C 1
ATOM 5149 O O . GLU A 1 653 ? -35.143 63.933 107.887 1.00 59.67 653 GLU A O 1
ATOM 5155 N N . PRO A 1 654 ? -34.372 61.865 108.430 1.00 59.22 654 PRO A N 1
ATOM 5156 C CA . PRO A 1 654 ? -33.237 61.803 107.508 1.00 58.77 654 PRO A CA 1
ATOM 5157 C C . PRO A 1 654 ? -33.564 62.069 106.043 1.00 58.40 654 PRO A C 1
ATOM 5158 O O . PRO A 1 654 ? -34.657 61.756 105.577 1.00 58.77 654 PRO A O 1
ATOM 5162 N N . LEU A 1 655 ? -32.604 62.645 105.331 1.00 57.75 655 LEU A N 1
ATOM 5163 C CA . LEU A 1 655 ? -32.727 62.851 103.907 1.00 57.07 655 LEU A CA 1
ATOM 5164 C C . LEU A 1 655 ? -32.136 61.643 103.194 1.00 56.85 655 LEU A C 1
ATOM 5165 O O . LEU A 1 655 ? -31.665 60.719 103.841 1.00 56.66 655 LEU A O 1
ATOM 5170 N N . ASN A 1 656 ? -32.166 61.621 101.870 1.00 56.58 656 ASN A N 1
ATOM 5171 C CA . ASN A 1 656 ? -31.641 60.452 101.187 1.00 56.89 656 ASN A CA 1
ATOM 5172 C C . ASN A 1 656 ? -30.127 60.540 101.035 1.00 57.02 656 ASN A C 1
ATOM 5173 O O . ASN A 1 656 ? -29.581 61.637 100.909 1.00 56.96 656 ASN A O 1
ATOM 5178 N N . PRO A 1 657 ? -29.436 59.386 101.072 1.00 57.10 657 PRO A N 1
ATOM 5179 C CA . PRO A 1 657 ? -27.986 59.431 101.051 1.00 57.04 657 PRO A CA 1
ATOM 5180 C C . PRO A 1 657 ? -27.352 59.238 99.661 1.00 56.98 657 PRO A C 1
ATOM 5181 O O . PRO A 1 657 ? -27.458 58.157 99.053 1.00 56.68 657 PRO A O 1
ATOM 5185 N N . GLY A 1 658 ? -26.677 60.283 99.183 1.00 56.60 658 GLY A N 1
ATOM 5186 C CA . GLY A 1 658 ? -25.970 60.221 97.912 1.00 56.29 658 GLY A CA 1
ATOM 5187 C C . GLY A 1 658 ? -26.951 60.159 96.767 1.00 56.12 658 GLY A C 1
ATOM 5188 O O . GLY A 1 658 ? -27.923 60.912 96.722 1.00 56.12 658 GLY A O 1
ATOM 5189 N N . VAL A 1 659 ? -26.712 59.231 95.853 1.00 55.96 659 VAL A N 1
ATOM 5190 C CA . VAL A 1 659 ? -27.634 59.009 94.757 1.00 55.65 659 VAL A CA 1
ATOM 5191 C C . VAL A 1 659 ? -28.502 57.794 95.055 1.00 55.83 659 VAL A C 1
ATOM 5192 O O . VAL A 1 659 ? -29.108 57.210 94.152 1.00 56.03 659 VAL A O 1
ATOM 5196 N N . SER A 1 660 ? -28.561 57.421 96.332 1.00 55.77 660 SER A N 1
ATOM 5197 C CA . SER A 1 660 ? -29.378 56.299 96.757 1.00 55.82 660 SER A CA 1
ATOM 5198 C C . SER A 1 660 ? -30.751 56.820 97.197 1.00 56.03 660 SER A C 1
ATOM 5199 O O . SER A 1 660 ? -30.841 57.891 97.804 1.00 55.80 660 SER A O 1
ATOM 5202 N N . PRO A 1 661 ? -31.828 56.078 96.862 1.00 56.41 661 PRO A N 1
ATOM 5203 C CA . PRO A 1 661 ? -33.220 56.428 97.152 1.00 56.62 661 PRO A CA 1
ATOM 5204 C C . PRO A 1 661 ? -33.520 56.605 98.622 1.00 57.04 661 PRO A C 1
ATOM 5205 O O . PRO A 1 661 ? -32.740 56.163 99.468 1.00 56.86 661 PRO A O 1
ATOM 5209 N N . SER A 1 662 ? -34.651 57.238 98.922 1.00 57.72 662 SER A N 1
ATOM 5210 C CA . SER A 1 662 ? -35.064 57.408 100.311 1.00 58.63 662 SER A CA 1
ATOM 5211 C C . SER A 1 662 ? -35.273 56.064 101.039 1.00 59.31 662 SER A C 1
ATOM 5212 O O . SER A 1 662 ? -35.454 55.004 100.411 1.00 59.42 662 SER A O 1
ATOM 5215 N N . THR A 1 663 ? -35.206 56.105 102.360 1.00 59.79 663 THR A N 1
ATOM 5216 C CA . THR A 1 663 ? -35.321 54.894 103.144 1.00 60.42 663 THR A CA 1
ATOM 5217 C C . THR A 1 663 ? -36.719 54.278 103.004 1.00 61.15 663 THR A C 1
ATOM 5218 O O . THR A 1 663 ? -37.735 54.927 103.268 1.00 61.12 663 THR A O 1
ATOM 5222 N N . GLY A 1 664 ? -36.755 53.038 102.522 1.00 61.97 664 GLY A N 1
ATOM 5223 C CA . GLY A 1 664 ? -37.999 52.290 102.396 1.00 62.56 664 GLY A CA 1
ATOM 5224 C C . GLY A 1 664 ? -38.926 52.726 101.278 1.00 63.11 664 GLY A C 1
ATOM 5225 O O . GLY A 1 664 ? -40.126 52.492 101.347 1.00 63.49 664 GLY A O 1
ATOM 5226 N N . MET A 1 665 ? -38.384 53.363 100.247 1.00 63.57 665 MET A N 1
ATOM 5227 C CA . MET A 1 665 ? -39.188 53.751 99.089 1.00 63.91 665 MET A CA 1
ATOM 5228 C C . MET A 1 665 ? -38.786 52.920 97.880 1.00 64.31 665 MET A C 1
ATOM 5229 O O . MET A 1 665 ? -39.264 53.141 96.760 1.00 64.27 665 MET A O 1
ATOM 5234 N N . ASP A 1 666 ? -37.900 51.959 98.120 1.00 64.76 666 ASP A N 1
ATOM 5235 C CA . ASP A 1 666 ? -37.373 51.115 97.055 1.00 65.19 666 ASP A CA 1
ATOM 5236 C C . ASP A 1 666 ? -38.127 49.786 97.020 1.00 65.50 666 ASP A C 1
ATOM 5237 O O . ASP A 1 666 ? -37.582 48.734 97.361 1.00 65.48 666 ASP A O 1
ATOM 5242 N N . ARG A 1 667 ? -39.392 49.857 96.604 1.00 65.87 667 ARG A N 1
ATOM 5243 C CA . ARG A 1 667 ? -40.312 48.714 96.627 1.00 66.24 667 ARG A CA 1
ATOM 5244 C C . ARG A 1 667 ? -40.054 47.681 95.520 1.00 65.80 667 ARG A C 1
ATOM 5245 O O . ARG A 1 667 ? -40.014 46.482 95.798 1.00 65.86 667 ARG A O 1
ATOM 5253 N N . GLU A 1 668 ? -39.875 48.127 94.278 1.00 65.53 668 GLU A N 1
ATOM 5254 C CA . GLU A 1 668 ? -39.220 47.274 93.280 1.00 65.41 668 GLU A CA 1
ATOM 5255 C C . GLU A 1 668 ? -37.754 47.293 93.659 1.00 65.25 668 GLU A C 1
ATOM 5256 O O . GLU A 1 668 ? -37.213 48.357 94.034 1.00 65.37 668 GLU A O 1
ATOM 5262 N N . GLY A 1 669 ? -37.110 46.134 93.575 1.00 64.53 669 GLY A N 1
ATOM 5263 C CA . GLY A 1 669 ? -35.916 45.927 94.373 1.00 64.00 669 GLY A CA 1
ATOM 5264 C C . GLY A 1 669 ? -34.596 46.457 93.891 1.00 63.70 669 GLY A C 1
ATOM 5265 O O . GLY A 1 669 ? -34.510 47.504 93.260 1.00 63.85 669 GLY A O 1
ATOM 5266 N N . VAL A 1 670 ? -33.557 45.707 94.198 1.00 63.29 670 VAL A N 1
ATOM 5267 C CA . VAL A 1 670 ? -32.205 46.214 94.111 1.00 62.90 670 VAL A CA 1
ATOM 5268 C C . VAL A 1 670 ? -31.687 46.495 92.683 1.00 62.74 670 VAL A C 1
ATOM 5269 O O . VAL A 1 670 ? -30.999 47.513 92.465 1.00 62.81 670 VAL A O 1
ATOM 5273 N N . THR A 1 671 ? -32.068 45.656 91.713 1.00 62.11 671 THR A N 1
ATOM 5274 C CA . THR A 1 671 ? -31.744 45.930 90.306 1.00 61.49 671 THR A CA 1
ATOM 5275 C C . THR A 1 671 ? -32.447 47.219 89.854 1.00 61.08 671 THR A C 1
ATOM 5276 O O . THR A 1 671 ? -31.840 48.070 89.214 1.00 60.96 671 THR A O 1
ATOM 5280 N N . ALA A 1 672 ? -33.702 47.389 90.263 1.00 60.50 672 ALA A N 1
ATOM 5281 C CA . ALA A 1 672 ? -34.477 48.590 89.940 1.00 59.80 672 ALA A CA 1
ATOM 5282 C C . ALA A 1 672 ? -33.932 49.884 90.565 1.00 59.26 672 ALA A C 1
ATOM 5283 O O . ALA A 1 672 ? -34.172 50.981 90.044 1.00 59.28 672 ALA A O 1
ATOM 5285 N N . VAL A 1 673 ? -33.215 49.760 91.680 1.00 58.47 673 VAL A N 1
ATOM 5286 C CA . VAL A 1 673 ? -32.545 50.911 92.294 1.00 57.59 673 VAL A CA 1
ATOM 5287 C C . VAL A 1 673 ? -31.396 51.372 91.397 1.00 57.13 673 VAL A C 1
ATOM 5288 O O . VAL A 1 673 ? -31.217 52.573 91.137 1.00 56.55 673 VAL A O 1
ATOM 5292 N N . ILE A 1 674 ? -30.656 50.388 90.900 1.00 56.46 674 ILE A N 1
ATOM 5293 C CA . ILE A 1 674 ? -29.533 50.631 90.025 1.00 56.14 674 ILE A CA 1
ATOM 5294 C C . ILE A 1 674 ? -29.966 51.271 88.691 1.00 56.43 674 ILE A C 1
ATOM 5295 O O . ILE A 1 674 ? -29.309 52.195 88.205 1.00 56.87 674 ILE A O 1
ATOM 5300 N N . ASN A 1 675 ? -31.092 50.820 88.134 1.00 56.42 675 ASN A N 1
ATOM 5301 C CA . ASN A 1 675 ? -31.624 51.399 86.896 1.00 56.00 675 ASN A CA 1
ATOM 5302 C C . ASN A 1 675 ? -32.006 52.853 87.112 1.00 55.92 675 ASN A C 1
ATOM 5303 O O . ASN A 1 675 ? -31.660 53.709 86.304 1.00 55.79 675 ASN A O 1
ATOM 5308 N N . SER A 1 676 ? -32.681 53.114 88.227 1.00 55.86 676 SER A N 1
ATOM 5309 C CA . SER A 1 676 ? -33.031 54.466 88.635 1.00 56.21 676 SER A CA 1
ATOM 5310 C C . SER A 1 676 ? -31.810 55.367 88.792 1.00 56.18 676 SER A C 1
ATOM 5311 O O . SER A 1 676 ? -31.807 56.495 88.291 1.00 56.34 676 SER A O 1
ATOM 5314 N N . ALA A 1 677 ? -30.784 54.859 89.483 1.00 55.89 677 ALA A N 1
ATOM 5315 C CA . ALA A 1 677 ? -29.559 55.619 89.765 1.00 55.20 677 ALA A CA 1
ATOM 5316 C C . ALA A 1 677 ? -28.748 55.880 88.508 1.00 54.83 677 ALA A C 1
ATOM 5317 O O . ALA A 1 677 ? -28.078 56.903 88.398 1.00 54.90 677 ALA A O 1
ATOM 5319 N N . SER A 1 678 ? -28.842 54.978 87.537 1.00 54.20 678 SER A N 1
ATOM 5320 C CA . SER A 1 678 ? -28.072 55.130 86.320 1.00 53.82 678 SER A CA 1
ATOM 5321 C C . SER A 1 678 ? -28.789 56.000 85.302 1.00 53.70 678 SER A C 1
ATOM 5322 O O . SER A 1 678 ? -28.434 56.007 84.135 1.00 53.81 678 SER A O 1
ATOM 5325 N N . LYS A 1 679 ? -29.809 56.724 85.731 1.00 53.54 679 LYS A N 1
ATOM 5326 C CA . LYS A 1 679 ? -30.488 57.639 84.835 1.00 53.42 679 LYS A CA 1
ATOM 5327 C C . LYS A 1 679 ? -29.932 59.040 85.028 1.00 53.50 679 LYS A C 1
ATOM 5328 O O . LYS A 1 679 ? -30.088 59.906 84.158 1.00 53.77 679 LYS A O 1
ATOM 5334 N N . LEU A 1 680 ? -29.272 59.245 86.167 1.00 53.12 680 LEU A N 1
ATOM 5335 C CA . LEU A 1 680 ? -28.650 60.519 86.491 1.00 52.67 680 LEU A CA 1
ATOM 5336 C C . LEU A 1 680 ? -27.455 60.832 85.588 1.00 52.58 680 LEU A C 1
ATOM 5337 O O . LEU A 1 680 ? -26.701 59.941 85.204 1.00 52.66 680 LEU A O 1
ATOM 5342 N N . SER A 1 681 ? -27.290 62.105 85.252 1.00 52.35 681 SER A N 1
ATOM 5343 C CA . SER A 1 681 ? -26.240 62.525 84.334 1.00 52.17 681 SER A CA 1
ATOM 5344 C C . SER A 1 681 ? -24.877 62.634 85.012 1.00 51.87 681 SER A C 1
ATOM 5345 O O . SER A 1 681 ? -24.494 63.699 85.495 1.00 51.46 681 SER A O 1
ATOM 5348 N N . TYR A 1 682 ? -24.143 61.522 85.015 1.00 51.70 682 TYR A N 1
ATOM 5349 C CA . TYR A 1 682 ? -22.871 61.413 85.734 1.00 51.38 682 TYR A CA 1
ATOM 5350 C C . TYR A 1 682 ? -21.772 62.206 85.071 1.00 51.38 682 TYR A C 1
ATOM 5351 O O . TYR A 1 682 ? -20.825 62.644 85.728 1.00 51.44 682 TYR A O 1
ATOM 5360 N N . GLU A 1 683 ? -21.941 62.397 83.768 1.00 51.31 683 GLU A N 1
ATOM 5361 C CA . GLU A 1 683 ? -21.073 63.193 82.919 1.00 51.40 683 GLU A CA 1
ATOM 5362 C C . GLU A 1 683 ? -20.918 64.621 83.421 1.00 50.37 683 GLU A C 1
ATOM 5363 O O . GLU A 1 683 ? -19.939 65.268 83.104 1.00 50.23 683 GLU A O 1
ATOM 5369 N N . ASN A 1 684 ? -21.869 65.092 84.224 1.00 49.71 684 ASN A N 1
ATOM 5370 C CA . ASN A 1 684 ? -21.772 66.399 84.872 1.00 49.10 684 ASN A CA 1
ATOM 5371 C C . ASN A 1 684 ? -21.446 66.380 86.349 1.00 48.69 684 ASN A C 1
ATOM 5372 O O . ASN A 1 684 ? -21.626 67.389 87.019 1.00 48.53 684 ASN A O 1
ATOM 5377 N N . LEU A 1 685 ? -20.968 65.256 86.867 1.00 48.37 685 LEU A N 1
ATOM 5378 C CA . LEU A 1 685 ? -20.754 65.136 88.304 1.00 48.11 685 LEU A CA 1
ATOM 5379 C C . LEU A 1 685 ? -19.300 64.811 88.651 1.00 47.92 685 LEU A C 1
ATOM 5380 O O . LEU A 1 685 ? -19.035 63.746 89.184 1.00 48.42 685 LEU A O 1
ATOM 5385 N N . PRO A 1 686 ? -18.346 65.737 88.389 1.00 47.66 686 PRO A N 1
ATOM 5386 C CA . PRO A 1 686 ? -16.957 65.270 88.429 1.00 47.19 686 PRO A CA 1
ATOM 5387 C C . PRO A 1 686 ? -16.311 65.145 89.809 1.00 46.83 686 PRO A C 1
ATOM 5388 O O . PRO A 1 686 ? -15.131 64.858 89.876 1.00 47.55 686 PRO A O 1
ATOM 5392 N N . ASN A 1 687 ? -17.041 65.361 90.892 1.00 46.10 687 ASN A N 1
ATOM 5393 C CA . ASN A 1 687 ? -16.461 65.129 92.208 1.00 45.80 687 ASN A CA 1
ATOM 5394 C C . ASN A 1 687 ? -16.947 63.817 92.846 1.00 46.00 687 ASN A C 1
ATOM 5395 O O . ASN A 1 687 ? -16.711 63.566 94.011 1.00 45.43 687 ASN A O 1
ATOM 5400 N N . GLY A 1 688 ? -17.626 62.981 92.063 1.00 46.66 688 GLY A N 1
ATOM 5401 C CA . GLY A 1 688 ? -18.060 61.649 92.510 1.00 47.14 688 GLY A CA 1
ATOM 5402 C C . GLY A 1 688 ? -19.506 61.522 92.961 1.00 47.45 688 GLY A C 1
ATOM 5403 O O . GLY A 1 688 ? -20.169 62.519 93.244 1.00 47.33 688 GLY A O 1
ATOM 5404 N N . ALA A 1 689 ? -19.991 60.286 93.031 1.00 47.99 689 ALA A N 1
ATOM 5405 C CA . ALA A 1 689 ? -21.344 60.016 93.527 1.00 48.77 689 ALA A CA 1
ATOM 5406 C C . ALA A 1 689 ? -21.315 58.816 94.437 1.00 49.31 689 ALA A C 1
ATOM 5407 O O . ALA A 1 689 ? -20.513 57.919 94.241 1.00 49.68 689 ALA A O 1
ATOM 5409 N N . SER A 1 690 ? -22.183 58.798 95.438 1.00 50.09 690 SER A N 1
ATOM 5410 C CA . SER A 1 690 ? -22.262 57.646 96.324 1.00 50.87 690 SER A CA 1
ATOM 5411 C C . SER A 1 690 ? -23.569 56.875 96.178 1.00 51.36 690 SER A C 1
ATOM 5412 O O . SER A 1 690 ? -24.639 57.382 96.527 1.00 51.07 690 SER A O 1
ATOM 5415 N N . LEU A 1 691 ? -23.464 55.655 95.661 1.00 52.05 691 LEU A N 1
ATOM 5416 C CA . LEU A 1 691 ? -24.576 54.715 95.639 1.00 53.02 691 LEU A CA 1
ATOM 5417 C C . LEU A 1 691 ? -24.282 53.520 96.555 1.00 54.18 691 LEU A C 1
ATOM 5418 O O . LEU A 1 691 ? -23.329 52.769 96.312 1.00 54.38 691 LEU A O 1
ATOM 5423 N N . THR A 1 692 ? -25.099 53.348 97.597 1.00 55.18 692 THR A N 1
ATOM 5424 C CA . THR A 1 692 ? -24.950 52.215 98.514 1.00 56.41 692 THR A CA 1
ATOM 5425 C C . THR A 1 692 ? -26.087 51.224 98.375 1.00 57.41 692 THR A C 1
ATOM 5426 O O . THR A 1 692 ? -27.251 51.598 98.508 1.00 57.76 692 THR A O 1
ATOM 5430 N N . ILE A 1 693 ? -25.759 49.961 98.133 1.00 58.61 693 ILE A N 1
ATOM 5431 C CA . ILE A 1 693 ? -26.779 48.917 98.010 1.00 59.84 693 ILE A CA 1
ATOM 5432 C C . ILE A 1 693 ? -26.733 47.929 99.184 1.00 60.48 693 ILE A C 1
ATOM 5433 O O . ILE A 1 693 ? -25.765 47.195 99.352 1.00 60.56 693 ILE A O 1
ATOM 5438 N N . ASN A 1 694 ? -27.769 47.945 100.014 1.00 61.71 694 ASN A N 1
ATOM 5439 C CA . ASN A 1 694 ? -27.809 47.086 101.200 1.00 63.13 694 ASN A CA 1
ATOM 5440 C C . ASN A 1 694 ? -28.647 45.833 100.988 1.00 64.18 694 ASN A C 1
ATOM 5441 O O . ASN A 1 694 ? -29.842 45.908 100.705 1.00 64.13 694 ASN A O 1
ATOM 5446 N N . LEU A 1 695 ? -28.004 44.682 101.138 1.00 65.49 695 LEU A N 1
ATOM 5447 C CA . LEU A 1 695 ? -28.632 43.402 100.863 1.00 66.82 695 LEU A CA 1
ATOM 5448 C C . LEU A 1 695 ? -28.638 42.515 102.105 1.00 68.37 695 LEU A C 1
ATOM 5449 O O . LEU A 1 695 ? -27.649 42.460 102.845 1.00 68.80 695 LEU A O 1
ATOM 5454 N N . SER A 1 696 ? -29.766 41.838 102.326 1.00 70.00 696 SER A N 1
ATOM 5455 C CA . SER A 1 696 ? -29.903 40.783 103.338 1.00 71.28 696 SER A CA 1
ATOM 5456 C C . SER A 1 696 ? -29.051 39.591 102.914 1.00 72.02 696 SER A C 1
ATOM 5457 O O . SER A 1 696 ? -28.964 39.294 101.723 1.00 72.12 696 SER A O 1
ATOM 5460 N N . SER A 1 697 ? -28.415 38.921 103.873 1.00 73.08 697 SER A N 1
ATOM 5461 C CA . SER A 1 697 ? -27.550 37.771 103.554 1.00 74.45 697 SER A CA 1
ATOM 5462 C C . SER A 1 697 ? -28.315 36.518 103.111 1.00 74.96 697 SER A C 1
ATOM 5463 O O . SER A 1 697 ? -27.763 35.649 102.426 1.00 74.97 697 SER A O 1
ATOM 5466 N N . ASP A 1 698 ? -29.582 36.436 103.509 1.00 75.75 698 ASP A N 1
ATOM 5467 C CA . ASP A 1 698 ? -30.441 35.322 103.140 1.00 76.56 698 ASP A CA 1
ATOM 5468 C C . ASP A 1 698 ? -30.820 35.399 101.671 1.00 76.91 698 ASP A C 1
ATOM 5469 O O . ASP A 1 698 ? -30.806 34.393 100.959 1.00 76.86 698 ASP A O 1
ATOM 5474 N N . VAL A 1 699 ? -31.118 36.610 101.221 1.00 77.49 699 VAL A N 1
ATOM 5475 C CA . VAL A 1 699 ? -31.491 36.861 99.831 1.00 78.20 699 VAL A CA 1
ATOM 5476 C C . VAL A 1 699 ? -30.364 36.500 98.834 1.00 78.55 699 VAL A C 1
ATOM 5477 O O . VAL A 1 699 ? -30.620 36.078 97.704 1.00 78.56 699 VAL A O 1
ATOM 5481 N N . LEU A 1 700 ? -29.123 36.609 99.296 1.00 79.22 700 LEU A N 1
ATOM 5482 C CA . LEU A 1 700 ? -27.951 36.120 98.568 1.00 79.85 700 LEU A CA 1
ATOM 5483 C C . LEU A 1 700 ? -28.000 34.601 98.438 1.00 80.45 700 LEU A C 1
ATOM 5484 O O . LEU A 1 700 ? -27.867 34.054 97.339 1.00 80.50 700 LEU A O 1
ATOM 5489 N N . GLY A 1 701 ? -28.197 33.933 99.574 1.00 81.08 701 GLY A N 1
ATOM 5490 C CA . GLY A 1 701 ? -28.356 32.487 99.612 1.00 81.86 701 GLY A CA 1
ATOM 5491 C C . GLY A 1 701 ? -27.127 31.698 99.211 1.00 82.48 701 GLY A C 1
ATOM 5492 O O . GLY A 1 701 ? -26.002 32.060 99.539 1.00 82.43 701 GLY A O 1
ATOM 5493 N N . GLU A 1 702 ? -27.358 30.614 98.483 1.00 83.25 702 GLU A N 1
ATOM 5494 C CA . GLU A 1 702 ? -26.292 29.701 98.086 1.00 83.92 702 GLU A CA 1
ATOM 5495 C C . GLU A 1 702 ? -25.514 30.277 96.905 1.00 83.92 702 GLU A C 1
ATOM 5496 O O . GLU A 1 702 ? -24.308 30.054 96.768 1.00 84.14 702 GLU A O 1
ATOM 5502 N N . LYS A 1 703 ? -26.213 31.038 96.066 1.00 83.77 703 LYS A N 1
ATOM 5503 C CA . LYS A 1 703 ? -25.604 31.693 94.908 1.00 83.39 703 LYS A CA 1
ATOM 5504 C C . LYS A 1 703 ? -25.186 33.120 95.287 1.00 82.77 703 LYS A C 1
ATOM 5505 O O . LYS A 1 703 ? -25.669 34.100 94.710 1.00 82.90 703 LYS A O 1
ATOM 5511 N N . GLY A 1 704 ? -24.298 33.223 96.277 1.00 81.89 704 GLY A N 1
ATOM 5512 C CA . GLY A 1 704 ? -23.786 34.505 96.747 1.00 80.46 704 GLY A CA 1
ATOM 5513 C C . GLY A 1 704 ? -22.973 35.204 95.677 1.00 79.40 704 GLY A C 1
ATOM 5514 O O . GLY A 1 704 ? -23.166 36.391 95.422 1.00 79.26 704 GLY A O 1
ATOM 5515 N N . ASP A 1 705 ? -22.075 34.442 95.053 1.00 78.35 705 ASP A N 1
ATOM 5516 C CA . ASP A 1 705 ? -21.258 34.896 93.937 1.00 77.11 705 ASP A CA 1
ATOM 5517 C C . ASP A 1 705 ? -22.102 35.410 92.792 1.00 76.49 705 ASP A C 1
ATOM 5518 O O . ASP A 1 705 ? -22.140 36.611 92.533 1.00 76.53 705 ASP A O 1
ATOM 5523 N N . ALA A 1 706 ? -22.780 34.479 92.129 1.00 75.71 706 ALA A N 1
ATOM 5524 C CA . ALA A 1 706 ? -23.502 34.730 90.885 1.00 74.72 706 ALA A CA 1
ATOM 5525 C C . ALA A 1 706 ? -24.358 35.993 90.905 1.00 73.77 706 ALA A C 1
ATOM 5526 O O . ALA A 1 706 ? -24.310 36.789 89.966 1.00 73.60 706 ALA A O 1
ATOM 5528 N N . VAL A 1 707 ? -25.096 36.194 91.993 1.00 72.43 707 VAL A N 1
ATOM 5529 C CA . VAL A 1 707 ? -26.072 37.272 92.035 1.00 71.41 707 VAL A CA 1
ATOM 5530 C C . VAL A 1 707 ? -25.421 38.630 92.285 1.00 70.48 707 VAL A C 1
ATOM 5531 O O . VAL A 1 707 ? -26.001 39.670 91.953 1.00 70.45 707 VAL A O 1
ATOM 5535 N N . ILE A 1 708 ? -24.205 38.622 92.828 1.00 69.25 708 ILE A N 1
ATOM 5536 C CA . ILE A 1 708 ? -23.498 39.878 93.099 1.00 67.90 708 ILE A CA 1
ATOM 5537 C C . ILE A 1 708 ? -22.658 40.336 91.912 1.00 67.08 708 ILE A C 1
ATOM 5538 O O . ILE A 1 708 ? -22.658 41.520 91.571 1.00 66.91 708 ILE A O 1
ATOM 5543 N N . GLU A 1 709 ? -22.021 39.388 91.236 1.00 66.06 709 GLU A N 1
ATOM 5544 C CA . GLU A 1 709 ? -21.402 39.679 89.954 1.00 65.43 709 GLU A CA 1
ATOM 5545 C C . GLU A 1 709 ? -22.430 40.187 88.937 1.00 64.80 709 GLU A C 1
ATOM 5546 O O . GLU A 1 709 ? -22.107 41.017 88.094 1.00 64.51 709 GLU A O 1
ATOM 5552 N N . ALA A 1 710 ? -23.663 39.684 89.041 1.00 64.50 710 ALA A N 1
ATOM 5553 C CA . ALA A 1 710 ? -24.789 40.120 88.207 1.00 63.82 710 ALA A CA 1
ATOM 5554 C C . ALA A 1 710 ? -25.007 41.593 88.401 1.00 63.33 710 ALA A C 1
ATOM 5555 O O . ALA A 1 710 ? -25.093 42.333 87.438 1.00 63.23 710 ALA A O 1
ATOM 5557 N N . LEU A 1 711 ? -25.057 42.006 89.659 1.00 62.91 711 LEU A N 1
ATOM 5558 C CA . LEU A 1 711 ? -25.241 43.404 89.997 1.00 62.64 711 LEU A CA 1
ATOM 5559 C C . LEU A 1 711 ? -24.054 44.280 89.579 1.00 62.45 711 LEU A C 1
ATOM 5560 O O . LEU A 1 711 ? -24.264 45.411 89.126 1.00 62.52 711 LEU A O 1
ATOM 5565 N N . ILE A 1 712 ? -22.832 43.755 89.714 1.00 61.90 712 ILE A N 1
ATOM 5566 C CA . ILE A 1 712 ? -21.621 44.470 89.275 1.00 61.32 712 ILE A CA 1
ATOM 5567 C C . ILE A 1 712 ? -21.659 44.725 87.774 1.00 60.98 712 ILE A C 1
ATOM 5568 O O . ILE A 1 712 ? -21.508 45.868 87.344 1.00 61.30 712 ILE A O 1
ATOM 5573 N N . LYS A 1 713 ? -21.919 43.678 86.989 1.00 60.24 713 LYS A N 1
ATOM 5574 C CA . LYS A 1 713 ? -21.964 43.798 85.533 1.00 59.41 713 LYS A CA 1
ATOM 5575 C C . LYS A 1 713 ? -23.163 44.609 85.062 1.00 59.32 713 LYS A C 1
ATOM 5576 O O . LYS A 1 713 ? -23.137 45.212 83.991 1.00 59.24 713 LYS A O 1
ATOM 5582 N N . SER A 1 714 ? -24.204 44.640 85.883 1.00 59.26 714 SER A N 1
ATOM 5583 C CA . SER A 1 714 ? -25.390 45.411 85.564 1.00 59.17 714 SER A CA 1
ATOM 5584 C C . SER A 1 714 ? -25.144 46.900 85.757 1.00 59.16 714 SER A C 1
ATOM 5585 O O . SER A 1 714 ? -25.522 47.694 84.907 1.00 59.40 714 SER A O 1
ATOM 5588 N N . SER A 1 715 ? -24.499 47.275 86.860 1.00 58.87 715 SER A N 1
ATOM 5589 C CA . SER A 1 715 ? -24.171 48.678 87.127 1.00 58.71 715 SER A CA 1
ATOM 5590 C C . SER A 1 715 ? -23.128 49.243 86.160 1.00 58.42 715 SER A C 1
ATOM 5591 O O . SER A 1 715 ? -23.047 50.453 85.942 1.00 58.42 715 SER A O 1
ATOM 5594 N N . MET A 1 716 ? -22.323 48.357 85.595 1.00 58.01 716 MET A N 1
ATOM 5595 C CA . MET A 1 716 ? -21.362 48.743 84.592 1.00 57.95 716 MET A CA 1
ATOM 5596 C C . MET A 1 716 ? -22.060 48.990 83.268 1.00 57.77 716 MET A C 1
ATOM 5597 O O . MET A 1 716 ? -21.836 50.023 82.628 1.00 57.82 716 MET A O 1
ATOM 5602 N N . GLU A 1 717 ? -22.914 48.044 82.877 1.00 57.61 717 GLU A N 1
ATOM 5603 C CA . GLU A 1 717 ? -23.648 48.113 81.616 1.00 57.40 717 GLU A CA 1
ATOM 5604 C C . GLU A 1 717 ? -24.614 49.298 81.558 1.00 56.61 717 GLU A C 1
ATOM 5605 O O . GLU A 1 717 ? -24.744 49.953 80.535 1.00 56.43 717 GLU A O 1
ATOM 5611 N N . LEU A 1 718 ? -25.258 49.591 82.680 1.00 56.09 718 LEU A N 1
ATOM 5612 C CA . LEU A 1 718 ? -26.219 50.700 82.763 1.00 55.54 718 LEU A CA 1
ATOM 5613 C C . LEU A 1 718 ? -25.562 52.046 83.029 1.00 55.14 718 LEU A C 1
ATOM 5614 O O . LEU A 1 718 ? -26.244 53.066 83.059 1.00 54.90 718 LEU A O 1
ATOM 5619 N N . GLY A 1 719 ? -24.249 52.035 83.245 1.00 54.67 719 GLY A N 1
ATOM 5620 C CA . GLY A 1 719 ? -23.472 53.255 83.372 1.00 54.01 719 GLY A CA 1
ATOM 5621 C C . GLY A 1 719 ? -23.681 54.040 84.647 1.00 53.22 719 GLY A C 1
ATOM 5622 O O . GLY A 1 719 ? -24.153 55.175 84.632 1.00 53.43 719 GLY A O 1
ATOM 5623 N N . VAL A 1 720 ? -23.325 53.446 85.764 1.00 52.61 720 VAL A N 1
ATOM 5624 C CA . VAL A 1 720 ? -23.375 54.181 87.010 1.00 52.03 720 VAL A CA 1
ATOM 5625 C C . VAL A 1 720 ? -21.917 54.584 87.328 1.00 51.66 720 VAL A C 1
ATOM 5626 O O . VAL A 1 720 ? -20.991 54.065 86.707 1.00 51.63 720 VAL A O 1
ATOM 5630 N N . MET A 1 721 ? -21.694 55.539 88.224 1.00 51.12 721 MET A N 1
ATOM 5631 C CA . MET A 1 721 ? -20.317 55.950 88.497 1.00 50.58 721 MET A CA 1
ATOM 5632 C C . MET A 1 721 ? -19.719 55.092 89.590 1.00 50.44 721 MET A C 1
ATOM 5633 O O . MET A 1 721 ? -18.615 54.564 89.461 1.00 50.36 721 MET A O 1
ATOM 5638 N N . HIS A 1 722 ? -20.464 54.945 90.672 1.00 50.16 722 HIS A N 1
ATOM 5639 C CA . HIS A 1 722 ? -19.944 54.264 91.831 1.00 50.21 722 HIS A CA 1
ATOM 5640 C C . HIS A 1 722 ? -21.021 53.386 92.450 1.00 50.35 722 HIS A C 1
ATOM 5641 O O . HIS A 1 722 ? -22.182 53.759 92.465 1.00 50.69 722 HIS A O 1
ATOM 5648 N N . VAL A 1 723 ? -20.641 52.204 92.921 1.00 50.20 723 VAL A N 1
ATOM 5649 C CA . VAL A 1 723 ? -21.550 51.371 93.683 1.00 50.02 723 VAL A CA 1
ATOM 5650 C C . VAL A 1 723 ? -20.777 50.754 94.832 1.00 50.26 723 VAL A C 1
ATOM 5651 O O . VAL A 1 723 ? -19.579 50.487 94.705 1.00 50.51 723 VAL A O 1
ATOM 5655 N N . GLN A 1 724 ? -21.440 50.572 95.968 1.00 50.32 724 GLN A N 1
ATOM 5656 C CA . GLN A 1 724 ? -20.857 49.822 97.067 1.00 50.58 724 GLN A CA 1
ATOM 5657 C C . GLN A 1 724 ? -21.916 48.973 97.746 1.00 51.25 724 GLN A C 1
ATOM 5658 O O . GLN A 1 724 ? -23.097 49.335 97.803 1.00 51.06 724 GLN A O 1
ATOM 5664 N N . PHE A 1 725 ? -21.482 47.836 98.273 1.00 52.12 725 PHE A N 1
ATOM 5665 C CA . PHE A 1 725 ? -22.407 46.860 98.814 1.00 52.60 725 PHE A CA 1
ATOM 5666 C C . PHE A 1 725 ? -22.270 46.569 100.293 1.00 53.00 725 PHE A C 1
ATOM 5667 O O . PHE A 1 725 ? -21.185 46.592 100.861 1.00 52.93 725 PHE A O 1
ATOM 5675 N N . ASN A 1 726 ? -23.402 46.258 100.902 1.00 53.97 726 ASN A N 1
ATOM 5676 C CA . ASN A 1 726 ? -23.448 45.762 102.265 1.00 54.63 726 ASN A CA 1
ATOM 5677 C C . ASN A 1 726 ? -24.162 44.427 102.333 1.00 55.38 726 ASN A C 1
ATOM 5678 O O . ASN A 1 726 ? -25.274 44.283 101.823 1.00 55.23 726 ASN A O 1
ATOM 5683 N N . ILE A 1 727 ? -23.517 43.454 102.964 1.00 56.51 727 ILE A N 1
ATOM 5684 C CA . ILE A 1 727 ? -24.171 42.187 103.267 1.00 57.52 727 ILE A CA 1
ATOM 5685 C C . ILE A 1 727 ? -24.391 42.146 104.776 1.00 58.86 727 ILE A C 1
ATOM 5686 O O . ILE A 1 727 ? -23.456 42.032 105.565 1.00 59.18 727 ILE A O 1
ATOM 5691 N N . LEU A 1 728 ? -25.642 42.296 105.173 1.00 60.34 728 LEU A N 1
ATOM 5692 C CA . LEU A 1 728 ? -25.965 42.502 106.564 1.00 62.00 728 LEU A CA 1
ATOM 5693 C C . LEU A 1 728 ? -26.988 41.495 107.083 1.00 63.37 728 LEU A C 1
ATOM 5694 O O . LEU A 1 728 ? -27.999 41.205 106.418 1.00 63.94 728 LEU A O 1
ATOM 5699 N N . LYS A 1 729 ? -26.717 40.979 108.283 1.00 64.46 729 LYS A N 1
ATOM 5700 C CA . LYS A 1 729 ? -27.616 40.079 108.991 1.00 65.15 729 LYS A CA 1
ATOM 5701 C C . LYS A 1 729 ? -28.257 40.916 110.074 1.00 65.79 729 LYS A C 1
ATOM 5702 O O . LYS A 1 729 ? -27.585 41.350 111.000 1.00 65.77 729 LYS A O 1
ATOM 5708 N N . GLU A 1 730 ? -29.555 41.154 109.929 1.00 66.84 730 GLU A N 1
ATOM 5709 C CA . GLU A 1 730 ? -30.278 42.163 110.706 1.00 67.95 730 GLU A CA 1
ATOM 5710 C C . GLU A 1 730 ? -30.219 42.007 112.235 1.00 68.93 730 GLU A C 1
ATOM 5711 O O . GLU A 1 730 ? -29.953 42.965 112.959 1.00 69.10 730 GLU A O 1
ATOM 5717 N N . ASP A 1 731 ? -30.428 40.797 112.733 1.00 70.20 731 ASP A N 1
ATOM 5718 C CA . ASP A 1 731 ? -30.393 40.601 114.186 1.00 71.32 731 ASP A CA 1
ATOM 5719 C C . ASP A 1 731 ? -28.977 40.510 114.797 1.00 71.22 731 ASP A C 1
ATOM 5720 O O . ASP A 1 731 ? -28.833 40.588 116.018 1.00 71.45 731 ASP A O 1
ATOM 5725 N N . LEU A 1 732 ? -27.948 40.346 113.961 1.00 71.08 732 LEU A N 1
ATOM 5726 C CA . LEU A 1 732 ? -26.571 40.556 114.423 1.00 70.96 732 LEU A CA 1
ATOM 5727 C C . LEU A 1 732 ? -26.381 42.036 114.739 1.00 70.79 732 LEU A C 1
ATOM 5728 O O . LEU A 1 732 ? -25.765 42.383 115.748 1.00 70.85 732 LEU A O 1
ATOM 5733 N N . LEU A 1 733 ? -26.930 42.894 113.871 1.00 70.50 733 LEU A N 1
ATOM 5734 C CA . LEU A 1 733 ? -26.879 44.346 114.042 1.00 70.09 733 LEU A CA 1
ATOM 5735 C C . LEU A 1 733 ? -27.733 44.779 115.228 1.00 69.92 733 LEU A C 1
ATOM 5736 O O . LEU A 1 733 ? -27.386 45.720 115.938 1.00 69.59 733 LEU A O 1
ATOM 5741 N N . ARG A 1 734 ? -28.845 44.080 115.438 1.00 69.88 734 ARG A N 1
ATOM 5742 C CA . ARG A 1 734 ? -29.651 44.283 116.631 1.00 70.04 734 ARG A CA 1
ATOM 5743 C C . ARG A 1 734 ? -28.886 43.900 117.894 1.00 70.21 734 ARG A C 1
ATOM 5744 O O . ARG A 1 734 ? -28.987 44.581 118.911 1.00 70.04 734 ARG A O 1
ATOM 5752 N N . LYS A 1 735 ? -28.092 42.834 117.812 1.00 70.57 735 LYS A N 1
ATOM 5753 C CA . LYS A 1 735 ? -27.359 42.338 118.976 1.00 70.96 735 LYS A CA 1
ATOM 5754 C C . LYS A 1 735 ? -26.168 43.215 119.274 1.00 70.95 735 LYS A C 1
ATOM 5755 O O . LYS A 1 735 ? -25.699 43.261 120.405 1.00 71.12 735 LYS A O 1
ATOM 5761 N N . ALA A 1 736 ? -25.703 43.927 118.251 1.00 71.05 736 ALA A N 1
ATOM 5762 C CA . ALA A 1 736 ? -24.585 44.852 118.379 1.00 71.00 736 ALA A CA 1
ATOM 5763 C C . ALA A 1 736 ? -24.966 46.155 119.081 1.00 71.11 736 ALA A C 1
ATOM 5764 O O . ALA A 1 736 ? -24.094 46.867 119.574 1.00 71.20 736 ALA A O 1
ATOM 5766 N N . GLN A 1 737 ? -26.256 46.482 119.111 1.00 71.14 737 GLN A N 1
ATOM 5767 C CA . GLN A 1 737 ? -26.719 47.605 119.914 1.00 71.35 737 GLN A CA 1
ATOM 5768 C C . GLN A 1 737 ? -26.734 47.158 121.363 1.00 71.59 737 GLN A C 1
ATOM 5769 O O . GLN A 1 737 ? -26.469 47.955 122.262 1.00 71.88 737 GLN A O 1
ATOM 5775 N N . GLN A 1 738 ? -27.044 45.879 121.583 1.00 71.62 738 GLN A N 1
ATOM 5776 C CA . GLN A 1 738 ? -27.256 45.362 122.934 1.00 71.52 738 GLN A CA 1
ATOM 5777 C C . GLN A 1 738 ? -25.937 45.200 123.660 1.00 71.18 738 GLN A C 1
ATOM 5778 O O . GLN A 1 738 ? -25.734 45.803 124.710 1.00 70.96 738 GLN A O 1
ATOM 5784 N N . GLU A 1 739 ? -25.049 44.390 123.085 1.00 70.96 739 GLU A N 1
ATOM 5785 C CA . GLU A 1 739 ? -23.680 44.240 123.579 1.00 70.82 739 GLU A CA 1
ATOM 5786 C C . GLU A 1 739 ? -22.702 44.735 122.522 1.00 70.52 739 GLU A C 1
ATOM 5787 O O . GLU A 1 739 ? -22.229 43.955 121.701 1.00 70.25 739 GLU A O 1
ATOM 5793 N N . PRO A 1 740 ? -22.391 46.033 122.547 1.00 70.41 740 PRO A N 1
ATOM 5794 C CA . PRO A 1 740 ? -21.553 46.646 121.533 1.00 70.56 740 PRO A CA 1
ATOM 5795 C C . PRO A 1 740 ? -20.076 46.197 121.487 1.00 70.73 740 PRO A C 1
ATOM 5796 O O . PRO A 1 740 ? -19.552 45.993 120.397 1.00 70.84 740 PRO A O 1
ATOM 5800 N N . GLU A 1 741 ? -19.418 46.026 122.632 1.00 70.70 741 GLU A N 1
ATOM 5801 C CA . GLU A 1 741 ? -17.979 45.722 122.640 1.00 70.84 741 GLU A CA 1
ATOM 5802 C C . GLU A 1 741 ? -17.694 44.294 122.213 1.00 70.48 741 GLU A C 1
ATOM 5803 O O . GLU A 1 741 ? -16.585 43.977 121.791 1.00 70.15 741 GLU A O 1
ATOM 5809 N N . LYS A 1 742 ? -18.711 43.440 122.320 1.00 70.41 742 LYS A N 1
ATOM 5810 C CA . LYS A 1 742 ? -18.609 42.041 121.900 1.00 70.18 742 LYS A CA 1
ATOM 5811 C C . LYS A 1 742 ? -18.728 41.947 120.373 1.00 69.73 742 LYS A C 1
ATOM 5812 O O . LYS A 1 742 ? -18.228 41.016 119.740 1.00 69.35 742 LYS A O 1
ATOM 5818 N N . TYR A 1 743 ? -19.380 42.951 119.800 1.00 69.48 743 TYR A N 1
ATOM 5819 C CA . TYR A 1 743 ? -19.677 42.999 118.380 1.00 69.33 743 TYR A CA 1
ATOM 5820 C C . TYR A 1 743 ? -19.050 44.247 117.700 1.00 68.93 743 TYR A C 1
ATOM 5821 O O . TYR A 1 743 ? -19.603 44.783 116.737 1.00 68.89 743 TYR A O 1
ATOM 5830 N N . ARG A 1 744 ? -17.889 44.697 118.182 1.00 68.24 744 ARG A N 1
ATOM 5831 C CA . ARG A 1 744 ? -17.266 45.913 117.642 1.00 67.57 744 ARG A CA 1
ATOM 5832 C C . ARG A 1 744 ? -16.401 45.665 116.391 1.00 66.91 744 ARG A C 1
ATOM 5833 O O . ARG A 1 744 ? -15.757 46.585 115.868 1.00 66.86 744 ARG A O 1
ATOM 5841 N N . TRP A 1 745 ? -16.420 44.425 115.908 1.00 65.86 745 TRP A N 1
ATOM 5842 C CA . TRP A 1 745 ? -15.715 44.014 114.693 1.00 64.85 745 TRP A CA 1
ATOM 5843 C C . TRP A 1 745 ? -16.658 44.070 113.488 1.00 63.80 745 TRP A C 1
ATOM 5844 O O . TRP A 1 745 ? -16.255 43.771 112.359 1.00 63.74 745 TRP A O 1
ATOM 5855 N N . LEU A 1 746 ? -17.913 44.446 113.738 1.00 62.37 746 LEU A N 1
ATOM 5856 C CA . LEU A 1 746 ? -18.967 44.379 112.728 1.00 61.02 746 LEU A CA 1
ATOM 5857 C C . LEU A 1 746 ? -18.910 45.542 111.719 1.00 60.26 746 LEU A C 1
ATOM 5858 O O . LEU A 1 746 ? -19.239 46.680 112.064 1.00 60.04 746 LEU A O 1
ATOM 5863 N N . LEU A 1 747 ? -18.509 45.246 110.476 1.00 59.21 747 LEU A N 1
ATOM 5864 C CA . LEU A 1 747 ? -18.258 46.287 109.443 1.00 58.17 747 LEU A CA 1
ATOM 5865 C C . LEU A 1 747 ? -19.407 46.640 108.497 1.00 57.39 747 LEU A C 1
ATOM 5866 O O . LEU A 1 747 ? -20.082 45.784 107.941 1.00 57.27 747 LEU A O 1
ATOM 5871 N N . VAL A 1 748 ? -19.590 47.923 108.270 1.00 56.76 748 VAL A N 1
ATOM 5872 C CA . VAL A 1 748 ? -20.666 48.354 107.409 1.00 56.14 748 VAL A CA 1
ATOM 5873 C C . VAL A 1 748 ? -20.133 49.449 106.478 1.00 55.55 748 VAL A C 1
ATOM 5874 O O . VAL A 1 748 ? -19.105 50.061 106.778 1.00 55.63 748 VAL A O 1
ATOM 5878 N N . ARG A 1 749 ? -20.778 49.645 105.326 1.00 54.52 749 ARG A N 1
ATOM 5879 C CA . ARG A 1 749 ? -20.474 50.779 104.443 1.00 53.18 749 ARG A CA 1
ATOM 5880 C C . ARG A 1 749 ? -21.548 51.817 104.667 1.00 52.34 749 ARG A C 1
ATOM 5881 O O . ARG A 1 749 ? -22.707 51.571 104.362 1.00 52.67 749 ARG A O 1
ATOM 5889 N N . VAL A 1 750 ? -21.181 52.971 105.201 1.00 51.18 750 VAL A N 1
ATOM 5890 C CA . VAL A 1 750 ? -22.192 53.938 105.603 1.00 50.54 750 VAL A CA 1
ATOM 5891 C C . VAL A 1 750 ? -22.818 54.661 104.426 1.00 50.49 750 VAL A C 1
ATOM 5892 O O . VAL A 1 750 ? -24.041 54.663 104.285 1.00 50.88 750 VAL A O 1
ATOM 5896 N N . ALA A 1 751 ? -21.970 55.241 103.578 1.00 50.09 751 ALA A N 1
ATOM 5897 C CA . ALA A 1 751 ? -22.393 56.073 102.453 1.00 49.35 751 ALA A CA 1
ATOM 5898 C C . ALA A 1 751 ? -21.182 56.443 101.613 1.00 48.87 751 ALA A C 1
ATOM 5899 O O . ALA A 1 751 ? -21.209 57.430 100.886 1.00 48.63 751 ALA A O 1
ATOM 5901 N N . GLY A 1 752 ? -20.105 55.676 101.757 1.00 48.18 752 GLY A N 1
ATOM 5902 C CA . GLY A 1 752 ? -18.900 55.913 100.989 1.00 47.45 752 GLY A CA 1
ATOM 5903 C C . GLY A 1 752 ? -17.650 55.425 101.685 1.00 47.13 752 GLY A C 1
ATOM 5904 O O . GLY A 1 752 ? -16.551 55.521 101.138 1.00 47.04 752 GLY A O 1
ATOM 5905 N N . TRP A 1 753 ? -17.816 54.887 102.893 1.00 46.61 753 TRP A N 1
ATOM 5906 C CA . TRP A 1 753 ? -16.688 54.415 103.702 1.00 45.71 753 TRP A CA 1
ATOM 5907 C C . TRP A 1 753 ? -17.088 53.371 104.720 1.00 45.86 753 TRP A C 1
ATOM 5908 O O . TRP A 1 753 ? -18.255 53.264 105.085 1.00 46.22 753 TRP A O 1
ATOM 5919 N N . SER A 1 754 ? -16.104 52.620 105.198 1.00 46.11 754 SER A N 1
ATOM 5920 C CA . SER A 1 754 ? -16.330 51.606 106.225 1.00 45.84 754 SER A CA 1
ATOM 5921 C C . SER A 1 754 ? -16.341 52.136 107.654 1.00 46.03 754 SER A C 1
ATOM 5922 O O . SER A 1 754 ? -15.402 52.777 108.110 1.00 45.89 754 SER A O 1
ATOM 5925 N N . ALA A 1 755 ? -17.411 51.851 108.374 1.00 46.59 755 ALA A N 1
ATOM 5926 C CA . ALA A 1 755 ? -17.436 52.133 109.807 1.00 47.11 755 ALA A CA 1
ATOM 5927 C C . ALA A 1 755 ? -17.771 50.874 110.597 1.00 47.44 755 ALA A C 1
ATOM 5928 O O . ALA A 1 755 ? -18.473 49.981 110.097 1.00 47.47 755 ALA A O 1
ATOM 5930 N N . TYR A 1 756 ? -17.268 50.798 111.827 1.00 47.95 756 TYR A N 1
ATOM 5931 C CA . TYR A 1 756 ? -17.710 49.754 112.753 1.00 48.07 756 TYR A CA 1
ATOM 5932 C C . TYR A 1 756 ? -19.097 50.156 113.207 1.00 49.28 756 TYR A C 1
ATOM 5933 O O . TYR A 1 756 ? -19.272 51.244 113.753 1.00 49.47 756 TYR A O 1
ATOM 5942 N N . PHE A 1 757 ? -20.076 49.289 112.963 1.00 50.78 757 PHE A N 1
ATOM 5943 C CA . PHE A 1 757 ? -21.483 49.588 113.223 1.00 52.47 757 PHE A CA 1
ATOM 5944 C C . PHE A 1 757 ? -21.730 50.220 114.588 1.00 53.27 757 PHE A C 1
ATOM 5945 O O . PHE A 1 757 ? -22.576 51.101 114.725 1.00 53.32 757 PHE A O 1
ATOM 5953 N N . VAL A 1 758 ? -20.975 49.751 115.581 1.00 54.40 758 VAL A N 1
ATOM 5954 C CA . VAL A 1 758 ? -21.002 50.235 116.967 1.00 55.31 758 VAL A CA 1
ATOM 5955 C C . VAL A 1 758 ? -20.719 51.740 117.096 1.00 55.75 758 VAL A C 1
ATOM 5956 O O . VAL A 1 758 ? -21.256 52.422 117.971 1.00 55.80 758 VAL A O 1
ATOM 5960 N N . GLU A 1 759 ? -19.912 52.264 116.182 1.00 56.35 759 GLU A N 1
ATOM 5961 C CA . GLU A 1 759 ? -19.530 53.664 116.216 1.00 56.99 759 GLU A CA 1
ATOM 5962 C C . GLU A 1 759 ? -20.457 54.630 115.471 1.00 57.05 759 GLU A C 1
ATOM 5963 O O . GLU A 1 759 ? -20.177 55.813 115.399 1.00 57.13 759 GLU A O 1
ATOM 5969 N N . LEU A 1 760 ? -21.560 54.124 114.939 1.00 57.34 760 LEU A N 1
ATOM 5970 C CA . LEU A 1 760 ? -22.563 54.960 114.300 1.00 57.76 760 LEU A CA 1
ATOM 5971 C C . LEU A 1 760 ? -23.621 55.353 115.302 1.00 58.43 760 LEU A C 1
ATOM 5972 O O . LEU A 1 760 ? -23.971 54.555 116.146 1.00 58.97 760 LEU A O 1
ATOM 5977 N N . SER A 1 761 ? -24.148 56.570 115.197 1.00 59.42 761 SER A N 1
ATOM 5978 C CA . SER A 1 761 ? -25.188 57.072 116.111 1.00 60.23 761 SER A CA 1
ATOM 5979 C C . SER A 1 761 ? -26.509 56.322 115.934 1.00 60.86 761 SER A C 1
ATOM 5980 O O . SER A 1 761 ? -26.670 55.604 114.953 1.00 60.54 761 SER A O 1
ATOM 5983 N N . ARG A 1 762 ? -27.435 56.484 116.886 1.00 61.93 762 ARG A N 1
ATOM 5984 C CA . ARG A 1 762 ? -28.763 55.821 116.818 1.00 62.87 762 ARG A CA 1
ATOM 5985 C C . ARG A 1 762 ? -29.533 56.144 115.553 1.00 62.56 762 ARG A C 1
ATOM 5986 O O . ARG A 1 762 ? -30.003 55.206 114.909 1.00 62.39 762 ARG A O 1
ATOM 5994 N N . PRO A 1 763 ? -29.672 57.454 115.193 1.00 62.62 763 PRO A N 1
ATOM 5995 C CA . PRO A 1 763 ? -30.323 57.687 113.903 1.00 62.77 763 PRO A CA 1
ATOM 5996 C C . PRO A 1 763 ? -29.626 57.010 112.716 1.00 63.13 763 PRO A C 1
ATOM 5997 O O . PRO A 1 763 ? -30.308 56.479 111.843 1.00 63.00 763 PRO A O 1
ATOM 6001 N N . VAL A 1 764 ? -28.293 56.989 112.708 1.00 63.80 764 VAL A N 1
ATOM 6002 C CA . VAL A 1 764 ? -27.569 56.412 111.574 1.00 64.36 764 VAL A CA 1
ATOM 6003 C C . VAL A 1 764 ? -27.660 54.886 111.560 1.00 65.00 764 VAL A C 1
ATOM 6004 O O . VAL A 1 764 ? -27.881 54.308 110.504 1.00 65.29 764 VAL A O 1
ATOM 6008 N N . GLN A 1 765 ? -27.548 54.253 112.731 1.00 65.56 765 GLN A N 1
ATOM 6009 C CA . GLN A 1 765 ? -27.732 52.800 112.884 1.00 65.89 765 GLN A CA 1
ATOM 6010 C C . GLN A 1 765 ? -29.095 52.307 112.412 1.00 66.32 765 GLN A C 1
ATOM 6011 O O . GLN A 1 765 ? -29.194 51.291 111.708 1.00 66.33 765 GLN A O 1
ATOM 6017 N N . GLU A 1 766 ? -30.133 53.050 112.791 1.00 66.64 766 GLU A N 1
ATOM 6018 C CA . GLU A 1 766 ? -31.510 52.704 112.469 1.00 67.25 766 GLU A CA 1
ATOM 6019 C C . GLU A 1 766 ? -31.742 52.760 110.974 1.00 67.19 766 GLU A C 1
ATOM 6020 O O . GLU A 1 766 ? -32.528 51.986 110.422 1.00 67.29 766 GLU A O 1
ATOM 6026 N N . GLU A 1 767 ? -31.010 53.663 110.334 1.00 67.30 767 GLU A N 1
ATOM 6027 C CA . GLU A 1 767 ? -31.018 53.826 108.892 1.00 67.47 767 GLU A CA 1
ATOM 6028 C C . GLU A 1 767 ? -30.360 52.672 108.127 1.00 67.23 767 GLU A C 1
ATOM 6029 O O . GLU A 1 767 ? -30.919 52.199 107.150 1.00 66.84 767 GLU A O 1
ATOM 6035 N N . VAL A 1 768 ? -29.188 52.217 108.561 1.00 67.33 768 VAL A N 1
ATOM 6036 C CA . VAL A 1 768 ? -28.556 51.070 107.900 1.00 67.71 768 VAL A CA 1
ATOM 6037 C C . V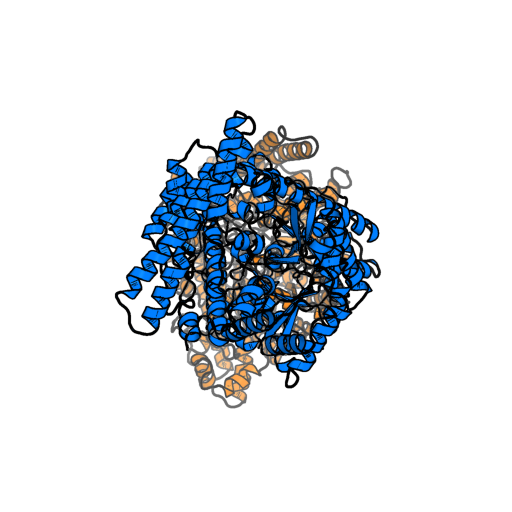AL A 1 768 ? -29.388 49.790 108.070 1.00 68.15 768 VAL A C 1
ATOM 6038 O O . VAL A 1 768 ? -29.459 48.963 107.151 1.00 68.19 768 VAL A O 1
ATOM 6042 N N . ILE A 1 769 ? -30.064 49.660 109.214 1.00 68.45 769 ILE A N 1
ATOM 6043 C CA . ILE A 1 769 ? -30.954 48.520 109.439 1.00 68.66 769 ILE A CA 1
ATOM 6044 C C . ILE A 1 769 ? -32.182 48.567 108.522 1.00 68.83 769 ILE A C 1
ATOM 6045 O O . ILE A 1 769 ? -32.465 47.588 107.832 1.00 68.76 769 ILE A O 1
ATOM 6050 N N . ARG A 1 770 ? -32.855 49.717 108.458 1.00 68.99 770 ARG A N 1
ATOM 6051 C CA . ARG A 1 770 ? -34.051 49.863 107.620 1.00 69.44 770 ARG A CA 1
ATOM 6052 C C . ARG A 1 770 ? -33.838 49.844 106.106 1.00 69.38 770 ARG A C 1
ATOM 6053 O O . ARG A 1 770 ? -34.792 49.685 105.352 1.00 69.61 770 ARG A O 1
ATOM 6061 N N . ARG A 1 771 ? -32.601 50.010 105.654 1.00 69.41 771 ARG A N 1
ATOM 6062 C CA . ARG A 1 771 ? -32.320 50.056 104.216 1.00 69.26 771 ARG A CA 1
ATOM 6063 C C . ARG A 1 771 ? -31.898 48.700 103.635 1.00 69.35 771 ARG A C 1
ATOM 6064 O O . ARG A 1 771 ? -31.567 48.594 102.452 1.00 69.20 771 ARG A O 1
ATOM 6072 N N . ILE A 1 772 ? -31.914 47.672 104.481 1.00 69.56 772 ILE A N 1
ATOM 6073 C CA . ILE A 1 772 ? -31.597 46.313 104.066 1.00 69.70 772 ILE A CA 1
ATOM 6074 C C . ILE A 1 772 ? -32.707 45.803 103.164 1.00 70.00 772 ILE A C 1
ATOM 6075 O O . ILE A 1 772 ? -33.875 45.741 103.551 1.00 69.69 772 ILE A O 1
ATOM 6080 N N . SER A 1 773 ? -32.329 45.471 101.939 1.00 70.59 773 SER A N 1
ATOM 6081 C CA . SER A 1 773 ? -33.283 45.143 100.901 1.00 71.14 773 SER A CA 1
ATOM 6082 C C . SER A 1 773 ? -33.347 43.636 100.668 1.00 71.56 773 SER A C 1
ATOM 6083 O O . SER A 1 773 ? -32.374 42.918 100.914 1.00 71.39 773 SER A O 1
ATOM 6086 N N . CYS A 1 774 ? -34.514 43.175 100.202 1.00 72.37 774 CYS A N 1
ATOM 6087 C CA . CYS A 1 774 ? -34.773 41.759 99.869 1.00 72.92 774 CYS A CA 1
ATOM 6088 C C . CYS A 1 774 ? -35.112 41.474 98.400 1.00 72.69 774 CYS A C 1
ATOM 6089 O O . CYS A 1 774 ? -34.736 40.420 97.876 1.00 72.59 774 CYS A O 1
ATOM 6092 N N . ARG A 1 775 ? -35.838 42.394 97.755 1.00 72.42 775 ARG A N 1
ATOM 6093 C CA . ARG A 1 775 ? -36.206 42.231 96.347 1.00 72.03 775 ARG A CA 1
ATOM 6094 C C . ARG A 1 775 ? -34.974 42.298 95.417 1.00 71.53 775 ARG A C 1
ATOM 6095 O O . ARG A 1 775 ? -34.011 43.022 95.680 1.00 71.00 775 ARG A O 1
ATOM 6103 N N . ILE A 1 776 ? -35.078 41.535 94.321 1.00 71.25 776 ILE A N 1
ATOM 6104 C CA . ILE A 1 776 ? -34.070 41.283 93.267 1.00 70.74 776 ILE A CA 1
ATOM 6105 C C . ILE A 1 776 ? -32.684 40.790 93.740 1.00 70.19 776 ILE A C 1
ATOM 6106 O O . ILE A 1 776 ? -32.329 40.786 94.914 1.00 69.92 776 ILE A O 1
ATOM 6112 N N . ASP B 1 4 ? -52.717 88.936 108.547 1.00 82.50 4 ASP B N 1
ATOM 6113 C CA . ASP B 1 4 ? -53.689 88.723 109.665 1.00 82.76 4 ASP B CA 1
ATOM 6114 C C . ASP B 1 4 ? -53.018 88.847 111.045 1.00 82.67 4 ASP B C 1
ATOM 6115 O O . ASP B 1 4 ? -51.813 88.616 111.192 1.00 82.61 4 ASP B O 1
ATOM 6120 N N . ARG B 1 5 ? -53.810 89.191 112.054 1.00 82.40 5 ARG B N 1
ATOM 6121 C CA . ARG B 1 5 ? -53.275 89.478 113.375 1.00 82.01 5 ARG B CA 1
ATOM 6122 C C . ARG B 1 5 ? -53.012 88.205 114.171 1.00 82.02 5 ARG B C 1
ATOM 6123 O O . ARG B 1 5 ? -52.052 88.127 114.946 1.00 81.88 5 ARG B O 1
ATOM 6131 N N . ILE B 1 6 ? -53.866 87.211 113.955 1.00 81.87 6 ILE B N 1
ATOM 6132 C CA . ILE B 1 6 ? -53.916 86.010 114.781 1.00 81.89 6 ILE B CA 1
ATOM 6133 C C . ILE B 1 6 ? -52.641 85.201 114.720 1.00 82.19 6 ILE B C 1
ATOM 6134 O O . ILE B 1 6 ? -52.166 84.692 115.734 1.00 81.87 6 ILE B O 1
ATOM 6139 N N . GLU B 1 7 ? -52.071 85.132 113.521 1.00 82.96 7 GLU B N 1
ATOM 6140 C CA . GLU B 1 7 ? -50.828 84.402 113.285 1.00 83.65 7 GLU B CA 1
ATOM 6141 C C . GLU B 1 7 ? -49.637 85.047 113.978 1.00 83.67 7 GLU B C 1
ATOM 6142 O O . GLU B 1 7 ? -48.691 84.355 114.354 1.00 83.60 7 GLU B O 1
ATOM 6148 N N . LYS B 1 8 ? -49.701 86.366 114.152 1.00 83.80 8 LYS B N 1
ATOM 6149 C CA . LYS B 1 8 ? -48.708 87.081 114.936 1.00 83.91 8 LYS B CA 1
ATOM 6150 C C . LYS B 1 8 ? -48.833 86.791 116.443 1.00 84.21 8 LYS B C 1
ATOM 6151 O O . LYS B 1 8 ? -47.824 86.541 117.100 1.00 84.35 8 LYS B O 1
ATOM 6157 N N . LEU B 1 9 ? -50.056 86.784 116.979 1.00 84.54 9 LEU B N 1
ATOM 6158 C CA . LEU B 1 9 ? -50.267 86.580 118.428 1.00 84.85 9 LEU B CA 1
ATOM 6159 C C . LEU B 1 9 ? -49.987 85.144 118.916 1.00 85.47 9 LEU B C 1
ATOM 6160 O O . LEU B 1 9 ? -49.540 84.943 120.048 1.00 85.50 9 LEU B O 1
ATOM 6165 N N . ILE B 1 10 ? -50.244 84.163 118.048 1.00 86.23 10 ILE B N 1
ATOM 6166 C CA . ILE B 1 10 ? -50.135 82.724 118.363 1.00 86.89 10 ILE B CA 1
ATOM 6167 C C . ILE B 1 10 ? -48.667 82.291 118.467 1.00 87.27 10 ILE B C 1
ATOM 6168 O O . ILE B 1 10 ? -48.313 81.367 119.219 1.00 87.08 10 ILE B O 1
ATOM 6172 N N . LYS B 1 11 ? -47.831 83.014 117.727 1.00 87.97 11 LYS B N 1
ATOM 6173 C CA . LYS B 1 11 ? -46.386 82.823 117.678 1.00 88.86 11 LYS B CA 1
ATOM 6174 C C . LYS B 1 11 ? -45.710 82.852 119.060 1.00 89.26 11 LYS B C 1
ATOM 6175 O O . LYS B 1 11 ? -44.924 81.954 119.391 1.00 89.38 11 LYS B O 1
ATOM 6181 N N . LYS B 1 12 ? -46.053 83.858 119.872 1.00 89.72 12 LYS B N 1
ATOM 6182 C CA . LYS B 1 12 ? -45.484 84.036 121.230 1.00 90.01 12 LYS B CA 1
ATOM 6183 C C . LYS B 1 12 ? -45.863 82.926 122.233 1.00 89.78 12 LYS B C 1
ATOM 6184 O O . LYS B 1 12 ? -45.173 82.714 123.243 1.00 89.74 12 LYS B O 1
ATOM 6190 N N . VAL B 1 13 ? -46.958 82.221 121.949 1.00 89.40 13 VAL B N 1
ATOM 6191 C CA . VAL B 1 13 ? -47.414 81.148 122.825 1.00 88.71 13 VAL B CA 1
ATOM 6192 C C . VAL B 1 13 ? -46.880 79.801 122.370 1.00 87.89 13 VAL B C 1
ATOM 6193 O O . VAL B 1 13 ? -47.621 78.978 121.825 1.00 87.99 13 VAL B O 1
ATOM 6197 N N . SER B 1 14 ? -45.577 79.625 122.562 1.00 86.65 14 SER B N 1
ATOM 6198 C CA . SER B 1 14 ? -44.936 78.327 122.583 1.00 85.29 14 SER B CA 1
ATOM 6199 C C . SER B 1 14 ? -43.614 78.528 123.311 1.00 84.50 14 SER B C 1
ATOM 6200 O O . SER B 1 14 ? -42.774 77.630 123.343 1.00 84.51 14 SER B O 1
ATOM 6203 N N . LYS B 1 15 ? -43.435 79.726 123.877 1.00 83.26 15 LYS B N 1
ATOM 6204 C CA . LYS B 1 15 ? -42.312 80.019 124.769 1.00 81.98 15 LYS B CA 1
ATOM 6205 C C . LYS B 1 15 ? -42.475 79.135 125.991 1.00 80.98 15 LYS B C 1
ATOM 6206 O O . LYS B 1 15 ? -43.566 79.100 126.564 1.00 80.96 15 LYS B O 1
ATOM 6212 N N . PRO B 1 16 ? -41.412 78.393 126.367 1.00 79.96 16 PRO B N 1
ATOM 6213 C CA . PRO B 1 16 ? -41.433 77.519 127.536 1.00 79.13 16 PRO B CA 1
ATOM 6214 C C . PRO B 1 16 ? -41.905 78.260 128.778 1.00 78.18 16 PRO B C 1
ATOM 6215 O O . PRO B 1 16 ? -41.543 79.424 128.989 1.00 78.21 16 PRO B O 1
ATOM 6219 N N . ALA B 1 17 ? -42.740 77.583 129.558 1.00 76.94 17 ALA B N 1
ATOM 6220 C CA . ALA B 1 17 ? -43.402 78.168 130.712 1.00 75.58 17 ALA B CA 1
ATOM 6221 C C . ALA B 1 17 ? -42.406 78.511 131.822 1.00 74.58 17 ALA B C 1
ATOM 6222 O O . ALA B 1 17 ? -41.551 77.703 132.141 1.00 74.45 17 ALA B O 1
ATOM 6224 N N . ARG B 1 18 ? -42.494 79.715 132.383 1.00 73.30 18 ARG B N 1
ATOM 6225 C CA . ARG B 1 18 ? -41.639 80.089 133.519 1.00 71.97 18 ARG B CA 1
ATOM 6226 C C . ARG B 1 18 ? -42.392 80.030 134.854 1.00 71.43 18 ARG B C 1
ATOM 6227 O O . ARG B 1 18 ? -43.607 79.919 134.875 1.00 71.57 18 ARG B O 1
ATOM 6235 N N . LEU B 1 19 ? -41.675 80.071 135.969 1.00 70.33 19 LEU B N 1
ATOM 6236 C CA . LEU B 1 19 ? -42.331 80.145 137.266 1.00 69.40 19 LEU B CA 1
ATOM 6237 C C . LEU B 1 19 ? -42.320 81.582 137.752 1.00 68.70 19 LEU B C 1
ATOM 6238 O O . LEU B 1 19 ? -41.275 82.086 138.146 1.00 68.42 19 LEU B O 1
ATOM 6243 N N . SER B 1 20 ? -43.478 82.241 137.715 1.00 68.12 20 SER B N 1
ATOM 6244 C CA . SER B 1 20 ? -43.581 83.662 138.087 1.00 67.55 20 SER B CA 1
ATOM 6245 C C . SER B 1 20 ? -43.485 83.926 139.589 1.00 66.97 20 SER B C 1
ATOM 6246 O O . SER B 1 20 ? -44.133 83.271 140.410 1.00 66.64 20 SER B O 1
ATOM 6249 N N . VAL B 1 21 ? -42.668 84.919 139.922 1.00 66.31 21 VAL B N 1
ATOM 6250 C CA . VAL B 1 21 ? -42.330 85.234 141.300 1.00 65.32 21 VAL B CA 1
ATOM 6251 C C . VAL B 1 21 ? -42.896 86.608 141.677 1.00 64.63 21 VAL B C 1
ATOM 6252 O O . VAL B 1 21 ? -43.175 86.868 142.835 1.00 64.35 21 VAL B O 1
ATOM 6256 N N . GLU B 1 22 ? -43.130 87.445 140.669 1.00 64.10 22 GLU B N 1
ATOM 6257 C CA . GLU B 1 22 ? -43.550 88.840 140.856 1.00 63.76 22 GLU B CA 1
ATOM 6258 C C . GLU B 1 22 ? -44.791 89.086 141.718 1.00 63.36 22 GLU B C 1
ATOM 6259 O O . GLU B 1 22 ? -44.696 89.853 142.680 1.00 63.55 22 GLU B O 1
ATOM 6265 N N . ARG B 1 23 ? -45.928 88.458 141.391 1.00 62.57 23 ARG B N 1
ATOM 6266 C CA . ARG B 1 23 ? -47.124 88.585 142.234 1.00 61.47 23 ARG B CA 1
ATOM 6267 C C . ARG B 1 23 ? -46.811 88.093 143.636 1.00 61.90 23 ARG B C 1
ATOM 6268 O O . ARG B 1 23 ? -47.108 88.769 144.608 1.00 61.99 23 ARG B O 1
ATOM 6276 N N . CYS B 1 24 ? -46.209 86.915 143.717 1.00 62.13 24 CYS B N 1
ATOM 6277 C CA . CYS B 1 24 ? -45.846 86.297 144.981 1.00 62.29 24 CYS B CA 1
ATOM 6278 C C . CYS B 1 24 ? -44.997 87.197 145.905 1.00 62.61 24 CYS B C 1
ATOM 6279 O O . CYS B 1 24 ? -45.250 87.274 147.114 1.00 62.70 24 CYS B O 1
ATOM 6282 N N . ARG B 1 25 ? -44.016 87.894 145.327 1.00 62.72 25 ARG B N 1
ATOM 6283 C CA . ARG B 1 25 ? -43.130 88.793 146.074 1.00 62.66 25 ARG B CA 1
ATOM 6284 C C . ARG B 1 25 ? -43.821 90.087 146.481 1.00 61.98 25 ARG B C 1
ATOM 6285 O O . ARG B 1 25 ? -43.752 90.483 147.638 1.00 61.82 25 ARG B O 1
ATOM 6293 N N . LEU B 1 26 ? -44.486 90.736 145.529 1.00 61.42 26 LEU B N 1
ATOM 6294 C CA . LEU B 1 26 ? -45.216 91.975 145.796 1.00 61.02 26 LEU B CA 1
ATOM 6295 C C . LEU B 1 26 ? -46.398 91.782 146.761 1.00 61.05 26 LEU B C 1
ATOM 6296 O O . LEU B 1 26 ? -46.804 92.709 147.443 1.00 61.08 26 LEU B O 1
ATOM 6301 N N . TYR B 1 27 ? -46.931 90.570 146.827 1.00 61.08 27 TYR B N 1
ATOM 6302 C CA . TYR B 1 27 ? -47.970 90.245 147.783 1.00 61.11 27 TYR B CA 1
ATOM 6303 C C . TYR B 1 27 ? -47.359 90.098 149.181 1.00 61.49 27 TYR B C 1
ATOM 6304 O O . TYR B 1 27 ? -47.809 90.739 150.135 1.00 61.63 27 TYR B O 1
ATOM 6313 N N . THR B 1 28 ? -46.322 89.273 149.292 1.00 61.85 28 THR B N 1
ATOM 6314 C CA . THR B 1 28 ? -45.640 89.046 150.568 1.00 62.26 28 THR B CA 1
ATOM 6315 C C . THR B 1 28 ? -45.041 90.326 151.153 1.00 62.85 28 THR B C 1
ATOM 6316 O O . THR B 1 28 ? -45.066 90.528 152.368 1.00 63.33 28 THR B O 1
ATOM 6320 N N . GLU B 1 29 ? -44.532 91.196 150.281 1.00 63.25 29 GLU B N 1
ATOM 6321 C CA . GLU B 1 29 ? -43.974 92.484 150.691 1.00 63.57 29 GLU B CA 1
ATOM 6322 C C . GLU B 1 29 ? -45.035 93.338 151.376 1.00 62.96 29 GLU B C 1
ATOM 6323 O O . GLU B 1 29 ? -44.769 93.895 152.438 1.00 63.19 29 GLU B O 1
ATOM 6329 N N . SER B 1 30 ? -46.238 93.403 150.800 1.00 62.14 30 SER B N 1
ATOM 6330 C CA . SER B 1 30 ? -47.300 94.227 151.370 1.00 61.22 30 SER B CA 1
ATOM 6331 C C . SER B 1 30 ? -47.891 93.643 152.624 1.00 60.75 30 SER B C 1
ATOM 6332 O O . SER B 1 30 ? -48.312 94.379 153.495 1.00 61.17 30 SER B O 1
ATOM 6335 N N . MET B 1 31 ? -47.920 92.321 152.725 1.00 59.96 31 MET B N 1
ATOM 6336 C CA . MET B 1 31 ? -48.469 91.673 153.913 1.00 59.23 31 MET B CA 1
ATOM 6337 C C . MET B 1 31 ? -47.556 91.858 155.119 1.00 59.60 31 MET B C 1
ATOM 6338 O O . MET B 1 31 ? -47.940 91.589 156.251 1.00 59.75 31 MET B O 1
ATOM 6343 N N . LYS B 1 32 ? -46.339 92.314 154.861 1.00 60.06 32 LYS B N 1
ATOM 6344 C CA . LYS B 1 32 ? -45.405 92.660 155.910 1.00 60.44 32 LYS B CA 1
ATOM 6345 C C . LYS B 1 32 ? -45.619 94.102 156.392 1.00 60.65 32 LYS B C 1
ATOM 6346 O O . LYS B 1 32 ? -45.536 94.373 157.592 1.00 60.73 32 LYS B O 1
ATOM 6352 N N . GLN B 1 33 ? -45.926 95.009 155.460 1.00 60.90 33 GLN B N 1
ATOM 6353 C CA . GLN B 1 33 ? -46.168 96.431 155.772 1.00 61.37 33 GLN B CA 1
ATOM 6354 C C . GLN B 1 33 ? -47.401 96.585 156.614 1.00 60.73 33 GLN B C 1
ATOM 6355 O O . GLN B 1 33 ? -47.527 97.567 157.336 1.00 60.79 33 GLN B O 1
ATOM 6361 N N . THR B 1 34 ? -48.318 95.625 156.485 1.00 60.18 34 THR B N 1
ATOM 6362 C CA . THR B 1 34 ? -49.646 95.725 157.078 1.00 59.56 34 THR B CA 1
ATOM 6363 C C . THR B 1 34 ? -49.897 94.759 158.240 1.00 59.50 34 THR B C 1
ATOM 6364 O O . THR B 1 34 ? -50.964 94.801 158.832 1.00 59.75 34 THR B O 1
ATOM 6368 N N . GLU B 1 35 ? -48.923 93.911 158.570 1.00 59.04 35 GLU B N 1
ATOM 6369 C CA . GLU B 1 35 ? -49.028 93.015 159.728 1.00 58.78 35 GLU B CA 1
ATOM 6370 C C . GLU B 1 35 ? -49.751 93.668 160.896 1.00 57.95 35 GLU B C 1
ATOM 6371 O O . GLU B 1 35 ? -49.367 94.736 161.364 1.00 58.07 35 GLU B O 1
ATOM 6377 N N . GLY B 1 36 ? -50.835 93.051 161.332 1.00 57.11 36 GLY B N 1
ATOM 6378 C CA . GLY B 1 36 ? -51.547 93.563 162.486 1.00 55.63 36 GLY B CA 1
ATOM 6379 C C . GLY B 1 36 ? -52.924 94.104 162.182 1.00 54.53 36 GLY B C 1
ATOM 6380 O O . GLY B 1 36 ? -53.813 93.968 163.007 1.00 54.42 36 GLY B O 1
ATOM 6381 N N . GLU B 1 37 ? -53.093 94.704 161.000 1.00 53.54 37 GLU B N 1
ATOM 6382 C CA . GLU B 1 37 ? -54.364 95.313 160.537 1.00 52.51 37 GLU B CA 1
ATOM 6383 C C . GLU B 1 37 ? -55.493 94.269 160.343 1.00 51.84 37 GLU B C 1
ATOM 6384 O O . GLU B 1 37 ? -55.194 93.070 160.383 1.00 52.06 37 GLU B O 1
ATOM 6390 N N . PRO B 1 38 ? -56.784 94.702 160.174 1.00 50.95 38 PRO B N 1
ATOM 6391 C CA . PRO B 1 38 ? -57.860 93.741 159.820 1.00 50.43 38 PRO B CA 1
ATOM 6392 C C . PRO B 1 38 ? -57.599 93.027 158.494 1.00 49.98 38 PRO B C 1
ATOM 6393 O O . PRO B 1 38 ? -57.229 93.688 157.512 1.00 49.77 38 PRO B O 1
ATOM 6397 N N . MET B 1 39 ? -57.801 91.707 158.480 1.00 49.41 39 MET B N 1
ATOM 6398 C CA . MET B 1 39 ? -57.413 90.866 157.344 1.00 49.21 39 MET B CA 1
ATOM 6399 C C . MET B 1 39 ? -57.994 91.297 155.988 1.00 49.47 39 MET B C 1
ATOM 6400 O O . MET B 1 39 ? -57.255 91.426 155.016 1.00 49.49 39 MET B O 1
ATOM 6405 N N . ILE B 1 40 ? -59.288 91.580 155.931 1.00 49.72 40 ILE B N 1
ATOM 6406 C CA . ILE B 1 40 ? -59.888 92.039 154.677 1.00 50.24 40 ILE B CA 1
ATOM 6407 C C . ILE B 1 40 ? -59.241 93.327 154.105 1.00 50.55 40 ILE B C 1
ATOM 6408 O O . ILE B 1 40 ? -59.133 93.506 152.893 1.00 50.73 40 ILE B O 1
ATOM 6413 N N . ILE B 1 41 ? -58.757 94.195 154.981 1.00 51.17 41 ILE B N 1
ATOM 6414 C CA . ILE B 1 41 ? -58.055 95.408 154.562 1.00 51.40 41 ILE B CA 1
ATOM 6415 C C . ILE B 1 41 ? -56.638 95.068 154.101 1.00 51.64 41 ILE B C 1
ATOM 6416 O O . ILE B 1 41 ? -56.169 95.602 153.099 1.00 51.27 41 ILE B O 1
ATOM 6421 N N . ARG B 1 42 ? -55.990 94.144 154.811 1.00 52.18 42 ARG B N 1
ATOM 6422 C CA . ARG B 1 42 ? -54.649 93.671 154.447 1.00 52.68 42 ARG B CA 1
ATOM 6423 C C . ARG B 1 42 ? -54.598 93.099 153.033 1.00 53.08 42 ARG B C 1
ATOM 6424 O O . ARG B 1 42 ? -53.699 93.436 152.258 1.00 53.34 42 ARG B O 1
ATOM 6432 N N . GLN B 1 43 ? -55.577 92.257 152.706 1.00 53.45 43 GLN B N 1
ATOM 6433 C CA . GLN B 1 43 ? -55.683 91.644 151.385 1.00 53.60 43 GLN B CA 1
ATOM 6434 C C . GLN B 1 43 ? -55.960 92.675 150.316 1.00 53.77 43 GLN B C 1
ATOM 6435 O O . GLN B 1 43 ? -55.476 92.564 149.205 1.00 53.99 43 GLN B O 1
ATOM 6441 N N . ALA B 1 44 ? -56.750 93.679 150.660 1.00 54.04 44 ALA B N 1
ATOM 6442 C CA . ALA B 1 44 ? -57.091 94.704 149.708 1.00 54.46 44 ALA B CA 1
ATOM 6443 C C . ALA B 1 44 ? -55.846 95.501 149.419 1.00 54.92 44 ALA B C 1
ATOM 6444 O O . ALA B 1 44 ? -55.541 95.788 148.258 1.00 55.12 44 ALA B O 1
ATOM 6446 N N . LYS B 1 45 ? -55.117 95.829 150.486 1.00 55.40 45 LYS B N 1
ATOM 6447 C CA . LYS B 1 45 ? -53.870 96.578 150.392 1.00 55.40 45 LYS B CA 1
ATOM 6448 C C . LYS B 1 45 ? -52.817 95.786 149.636 1.00 55.70 45 LYS B C 1
ATOM 6449 O O . LYS B 1 45 ? -52.051 96.361 148.866 1.00 55.98 45 LYS B O 1
ATOM 6455 N N . ALA B 1 46 ? -52.813 94.470 149.821 1.00 56.05 46 ALA B N 1
ATOM 6456 C CA . ALA B 1 46 ? -51.873 93.589 149.110 1.00 56.68 46 ALA B CA 1
ATOM 6457 C C . ALA B 1 46 ? -52.106 93.495 147.595 1.00 56.82 46 ALA B C 1
ATOM 6458 O O . ALA B 1 46 ? -51.167 93.567 146.800 1.00 56.93 46 ALA B O 1
ATOM 6460 N N . LEU B 1 47 ? -53.365 93.359 147.209 1.00 56.84 47 LEU B N 1
ATOM 6461 C CA . LEU B 1 47 ? -53.731 93.261 145.819 1.00 57.19 47 LEU B CA 1
ATOM 6462 C C . LEU B 1 47 ? -53.418 94.591 145.142 1.00 57.67 47 LEU B C 1
ATOM 6463 O O . LEU B 1 47 ? -52.995 94.615 143.992 1.00 57.86 47 LEU B O 1
ATOM 6468 N N . LYS B 1 48 ? -53.593 95.687 145.875 1.00 58.41 48 LYS B N 1
ATOM 6469 C CA . LYS B 1 48 ? -53.256 97.024 145.376 1.00 59.25 48 LYS B CA 1
ATOM 6470 C C . LYS B 1 48 ? -51.754 97.147 145.093 1.00 59.73 48 LYS B C 1
ATOM 6471 O O . LYS B 1 48 ? -51.351 97.706 144.068 1.00 59.48 48 LYS B O 1
ATOM 6477 N N . HIS B 1 49 ? -50.949 96.567 145.983 1.00 60.30 49 HIS B N 1
ATOM 6478 C CA . HIS B 1 49 ? -49.512 96.569 145.844 1.00 61.03 49 HIS B CA 1
ATOM 6479 C C . HIS B 1 49 ? -49.084 95.877 144.567 1.00 61.68 49 HIS B C 1
ATOM 6480 O O . HIS B 1 49 ? -48.223 96.396 143.857 1.00 61.92 49 HIS B O 1
ATOM 6487 N N . VAL B 1 50 ? -49.687 94.732 144.243 1.00 62.22 50 VAL B N 1
ATOM 6488 C CA . VAL B 1 50 ? -49.326 94.089 142.982 1.00 62.66 50 VAL B CA 1
ATOM 6489 C C . VAL B 1 50 ? -49.940 94.797 141.759 1.00 63.17 50 VAL B C 1
ATOM 6490 O O . VAL B 1 50 ? -49.272 94.902 140.747 1.00 63.49 50 VAL B O 1
ATOM 6494 N N . LEU B 1 51 ? -51.157 95.333 141.847 1.00 63.67 51 LEU B N 1
ATOM 6495 C CA . LEU B 1 51 ? -51.731 96.007 140.674 1.00 64.41 51 LEU B CA 1
ATOM 6496 C C . LEU B 1 51 ? -50.962 97.286 140.288 1.00 65.24 51 LEU B C 1
ATOM 6497 O O . LEU B 1 51 ? -50.741 97.560 139.105 1.00 65.38 51 LEU B O 1
ATOM 6502 N N . GLU B 1 52 ? -50.532 98.046 141.294 1.00 66.19 52 GLU B N 1
ATOM 6503 C CA . GLU B 1 52 ? -49.772 99.281 141.067 1.00 66.79 52 GLU B CA 1
ATOM 6504 C C . GLU B 1 52 ? -48.302 99.043 140.694 1.00 66.80 52 GLU B C 1
ATOM 6505 O O . GLU B 1 52 ? -47.687 99.913 140.085 1.00 66.54 52 GLU B O 1
ATOM 6511 N N . ASN B 1 53 ? -47.755 97.873 141.051 1.00 66.97 53 ASN B N 1
ATOM 6512 C CA . ASN B 1 53 ? -46.309 97.599 140.917 1.00 66.93 53 ASN B CA 1
ATOM 6513 C C . ASN B 1 53 ? -45.841 96.352 140.149 1.00 66.58 53 ASN B C 1
ATOM 6514 O O . ASN B 1 53 ? -44.642 96.095 14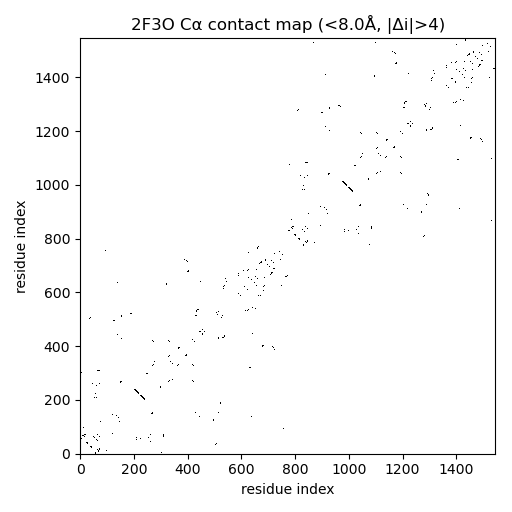0.121 1.00 66.58 53 ASN B O 1
ATOM 6519 N N . ILE B 1 54 ? -46.742 95.553 139.577 1.00 66.34 54 ILE B N 1
ATOM 6520 C CA . ILE B 1 54 ? -46.294 94.358 138.828 1.00 66.01 54 ILE B CA 1
ATOM 6521 C C . ILE B 1 54 ? -45.699 94.835 137.515 1.00 65.83 54 ILE B C 1
ATOM 6522 O O . ILE B 1 54 ? -46.204 95.802 136.942 1.00 65.81 54 ILE B O 1
ATOM 6527 N N . PRO B 1 55 ? -44.546 94.260 137.116 1.00 65.62 55 PRO B N 1
ATOM 6528 C CA . PRO B 1 55 ? -44.039 94.569 135.776 1.00 65.49 55 PRO B CA 1
ATOM 6529 C C . PRO B 1 55 ? -45.113 94.245 134.740 1.00 65.34 55 PRO B C 1
ATOM 6530 O O . PRO B 1 55 ? -45.648 93.147 134.742 1.00 65.62 55 PRO B O 1
ATOM 6534 N N . ILE B 1 56 ? -45.472 95.217 133.910 1.00 64.96 56 ILE B N 1
ATOM 6535 C CA . ILE B 1 56 ? -46.540 95.023 132.945 1.00 64.52 56 ILE B CA 1
ATOM 6536 C C . ILE B 1 56 ? -45.991 95.143 131.532 1.00 64.64 56 ILE B C 1
ATOM 6537 O O . ILE B 1 56 ? -45.049 95.897 131.303 1.00 64.69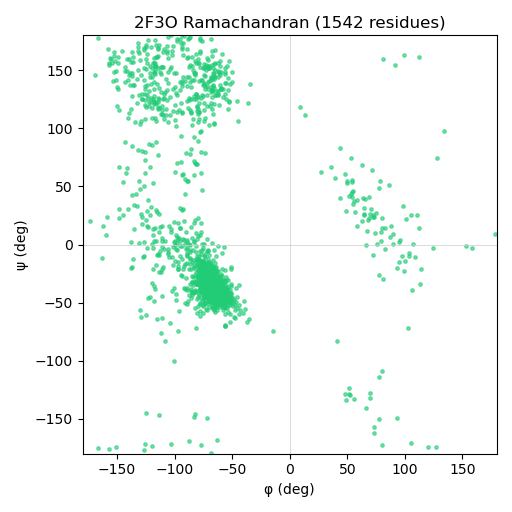 56 ILE B O 1
ATOM 6542 N N . GLN B 1 57 ? -46.549 94.390 130.585 1.00 64.67 57 GLN B N 1
ATOM 6543 C CA . GLN B 1 57 ? -46.251 94.652 129.169 1.00 64.47 57 GLN B CA 1
ATOM 6544 C C . GLN B 1 57 ? -47.435 94.537 128.227 1.00 64.53 57 GLN B C 1
ATOM 6545 O O . GLN B 1 57 ? -48.445 93.915 128.542 1.00 64.63 57 GLN B O 1
ATOM 6551 N N . ILE B 1 58 ? -47.281 95.163 127.068 1.00 64.67 58 ILE B N 1
ATOM 6552 C CA . ILE B 1 58 ? -48.193 95.028 125.945 1.00 64.62 58 ILE B CA 1
ATOM 6553 C C . ILE B 1 58 ? -47.486 94.171 124.893 1.00 64.84 58 ILE B C 1
ATOM 6554 O O . ILE B 1 58 ? -46.363 94.490 124.487 1.00 64.85 58 ILE B O 1
ATOM 6559 N N . LEU B 1 59 ? -48.106 93.072 124.468 1.00 64.90 59 LEU B N 1
ATOM 6560 C CA . LEU B 1 59 ? -47.414 92.188 123.542 1.00 65.18 59 LEU B CA 1
ATOM 6561 C C . LEU B 1 59 ? -47.634 92.591 122.093 1.00 65.55 59 LEU B C 1
ATOM 6562 O O . LEU B 1 59 ? -48.364 93.545 121.791 1.00 65.46 59 LEU B O 1
ATOM 6567 N N . ASP B 1 60 ? -46.984 91.844 121.207 1.00 66.07 60 ASP B N 1
ATOM 6568 C CA . ASP B 1 60 ? -46.870 92.210 119.800 1.00 66.56 60 ASP B CA 1
ATOM 6569 C C . ASP B 1 60 ? -48.177 92.059 119.045 1.00 66.22 60 ASP B C 1
ATOM 6570 O O . ASP B 1 60 ? -48.744 90.969 118.989 1.00 66.16 60 ASP B O 1
ATOM 6575 N N . SER B 1 61 ? -48.651 93.185 118.512 1.00 65.80 61 SER B N 1
ATOM 6576 C CA . SER B 1 61 ? -49.883 93.290 117.704 1.00 65.56 61 SER B CA 1
ATOM 6577 C C . SER B 1 61 ? -51.190 93.235 118.502 1.00 65.02 61 SER B C 1
ATOM 6578 O O . SER B 1 61 ? -52.276 93.324 117.905 1.00 64.94 61 SER B O 1
ATOM 6581 N N . GLU B 1 62 ? -51.071 93.106 119.826 1.00 63.92 62 GLU B N 1
ATOM 6582 C CA . GLU B 1 62 ? -52.207 93.011 120.736 1.00 63.00 62 GLU B CA 1
ATOM 6583 C C . GLU B 1 62 ? -53.197 94.160 120.649 1.00 62.49 62 GLU B C 1
ATOM 6584 O O . GLU B 1 62 ? -52.800 95.314 120.526 1.00 62.47 62 GLU B O 1
ATOM 6590 N N . LEU B 1 63 ? -54.487 93.835 120.714 1.00 61.86 63 LEU B N 1
ATOM 6591 C CA . LEU B 1 63 ? -55.545 94.851 120.771 1.00 61.11 63 LEU B CA 1
ATOM 6592 C C . LEU B 1 63 ? -56.225 94.864 122.132 1.00 60.49 63 LEU B C 1
ATOM 6593 O O . LEU B 1 63 ? -56.864 95.842 122.490 1.00 60.18 63 LEU B O 1
ATOM 6598 N N . ILE B 1 64 ? -56.107 93.752 122.855 1.00 60.04 64 ILE B N 1
ATOM 6599 C CA . ILE B 1 64 ? -56.564 93.635 124.243 1.00 59.84 64 ILE B CA 1
ATOM 6600 C C . ILE B 1 64 ? -55.353 93.311 125.123 1.00 59.79 64 ILE B C 1
ATOM 6601 O O . ILE B 1 64 ? -54.601 92.357 124.846 1.00 59.59 64 ILE B O 1
ATOM 6606 N N . VAL B 1 65 ? -55.136 94.135 126.151 1.00 59.66 65 VAL B N 1
ATOM 6607 C CA . VAL B 1 65 ? -53.881 94.078 126.892 1.00 59.80 65 VAL B CA 1
ATOM 6608 C C . VAL B 1 65 ? -54.023 93.683 128.347 1.00 60.05 65 VAL B C 1
ATOM 6609 O O . VAL B 1 65 ? -55.077 93.848 128.955 1.00 59.98 65 VAL B O 1
ATOM 6613 N N . GLY B 1 66 ? -52.935 93.161 128.895 1.00 60.24 66 GLY B N 1
ATOM 6614 C CA . GLY B 1 66 ? -52.888 92.831 130.293 1.00 60.89 66 GLY B CA 1
ATOM 6615 C C . GLY B 1 66 ? -52.299 91.462 130.471 1.00 61.37 66 GLY B C 1
ATOM 6616 O O . GLY B 1 66 ? -53.002 90.475 130.335 1.00 61.66 66 GLY B O 1
ATOM 6617 N N . THR B 1 67 ? -51.011 91.379 130.769 1.00 61.80 67 THR B N 1
ATOM 6618 C CA . THR B 1 67 ? -50.444 90.064 131.011 1.00 62.49 67 THR B CA 1
ATOM 6619 C C . THR B 1 67 ? -50.879 89.547 132.381 1.00 62.82 67 THR B C 1
ATOM 6620 O O . THR B 1 67 ? -51.184 90.319 133.272 1.00 63.12 67 THR B O 1
ATOM 6624 N N . MET B 1 68 ? -50.958 88.238 132.527 1.00 63.35 68 MET B N 1
ATOM 6625 C CA . MET B 1 68 ? -51.405 87.661 133.771 1.00 64.06 68 MET B CA 1
ATOM 6626 C C . MET B 1 68 ? -50.227 87.485 134.688 1.00 64.52 68 MET B C 1
ATOM 6627 O O . MET B 1 68 ? -50.378 87.352 135.891 1.00 64.87 68 MET B O 1
ATOM 6632 N N . LEU B 1 69 ? -49.044 87.456 134.100 1.00 65.19 69 LEU B N 1
ATOM 6633 C CA . LEU B 1 69 ? -47.816 87.521 134.847 1.00 65.96 69 LEU B CA 1
ATOM 6634 C C . LEU B 1 69 ? -46.843 88.224 133.908 1.00 66.66 69 LEU B C 1
ATOM 6635 O O . LEU B 1 69 ? -47.067 88.210 132.702 1.00 66.67 69 LEU B O 1
ATOM 6640 N N . PRO B 1 70 ? -45.779 88.868 134.444 1.00 67.47 70 PRO B N 1
ATOM 6641 C CA . PRO B 1 70 ? -44.858 89.531 133.505 1.00 67.73 70 PRO B CA 1
ATOM 6642 C C . PRO B 1 70 ? -44.082 88.484 132.726 1.00 67.98 70 PRO B C 1
ATOM 6643 O O . PRO B 1 70 ? -43.703 87.463 133.306 1.00 67.71 70 PRO B O 1
ATOM 6647 N N . ASN B 1 71 ? -43.874 88.736 131.433 1.00 68.34 71 ASN B N 1
ATOM 6648 C CA . ASN B 1 71 ? -43.185 87.786 130.540 1.00 68.76 71 ASN B CA 1
ATOM 6649 C C . ASN B 1 71 ? -43.825 86.379 130.583 1.00 68.23 71 ASN B C 1
ATOM 6650 O O . ASN B 1 71 ? -43.295 85.461 131.220 1.00 68.17 71 ASN B O 1
ATOM 6655 N N . PRO B 1 72 ? -45.001 86.228 129.941 1.00 67.80 72 PRO B N 1
ATOM 6656 C CA . PRO B 1 72 ? -45.830 85.036 130.105 1.00 67.42 72 PRO B CA 1
ATOM 6657 C C . PRO B 1 72 ? -45.356 83.711 129.457 1.00 67.05 72 PRO B C 1
ATOM 6658 O O . PRO B 1 72 ? -44.153 83.519 129.238 1.00 67.13 72 PRO B O 1
ATOM 6662 N N . PRO B 1 73 ? -46.289 82.842 129.050 1.00 66.49 73 PRO B N 1
ATOM 6663 C CA . PRO B 1 73 ? -46.510 81.560 129.671 1.00 65.86 73 PRO B CA 1
ATOM 6664 C C . PRO B 1 73 ? -45.831 81.341 131.029 1.00 65.21 73 PRO B C 1
ATOM 6665 O O . PRO B 1 73 ? -44.605 81.244 131.108 1.00 65.48 73 PRO B O 1
ATOM 6669 N N . GLY B 1 74 ? -46.627 81.263 132.095 1.00 64.16 74 GLY B N 1
ATOM 6670 C CA . GLY B 1 74 ? -46.065 80.956 133.401 1.00 63.12 74 GLY B CA 1
ATOM 6671 C C . GLY B 1 74 ? -47.010 80.564 134.519 1.00 62.48 74 GLY B C 1
ATOM 6672 O O . GLY B 1 74 ? -48.217 80.429 134.297 1.00 62.84 74 GLY B O 1
ATOM 6673 N N . ALA B 1 75 ? -46.459 80.387 135.723 1.00 61.31 75 ALA B N 1
ATOM 6674 C CA . ALA B 1 75 ? -47.244 80.007 136.903 1.00 60.39 75 ALA B CA 1
ATOM 6675 C C . ALA B 1 75 ? -47.209 81.052 138.028 1.00 59.85 75 ALA B C 1
ATOM 6676 O O . ALA B 1 75 ? -46.140 81.401 138.510 1.00 60.14 75 ALA B O 1
ATOM 6678 N N . ILE B 1 76 ? -48.376 81.530 138.460 1.00 58.85 76 ILE B N 1
ATOM 6679 C CA . ILE B 1 76 ? -48.474 82.405 139.630 1.00 57.78 76 ILE B CA 1
ATOM 6680 C C . ILE B 1 76 ? -48.399 81.592 140.932 1.00 57.47 76 ILE B C 1
ATOM 6681 O O . ILE B 1 76 ? -48.932 80.488 141.018 1.00 57.56 76 ILE B O 1
ATOM 6686 N N . ILE B 1 77 ? -47.712 82.125 141.937 1.00 57.04 77 ILE B N 1
ATOM 6687 C CA . ILE B 1 77 ? -47.556 81.424 143.212 1.00 56.65 77 ILE B CA 1
ATOM 6688 C C . ILE B 1 77 ? -48.517 81.994 144.257 1.00 56.45 77 ILE B C 1
ATOM 6689 O O . ILE B 1 77 ? -48.662 83.208 144.373 1.00 56.61 77 ILE B O 1
ATOM 6694 N N . PHE B 1 78 ? -49.202 81.123 144.992 1.00 55.96 78 PHE B N 1
ATOM 6695 C CA . PHE B 1 78 ? -50.088 81.575 146.054 1.00 55.58 78 PHE B CA 1
ATOM 6696 C C . PHE B 1 78 ? -49.665 80.947 147.363 1.00 55.93 78 PHE B C 1
ATOM 6697 O O . PHE B 1 78 ? -50.188 79.910 147.744 1.00 56.21 78 PHE B O 1
ATOM 6705 N N . PRO B 1 79 ? -48.712 81.582 148.068 1.00 56.27 79 PRO B N 1
ATOM 6706 C CA . PRO B 1 79 ? -48.165 81.013 149.305 1.00 56.36 79 PRO B CA 1
ATOM 6707 C C . PRO B 1 79 ? -49.120 81.063 150.489 1.00 56.57 79 PRO B C 1
ATOM 6708 O O . PRO B 1 79 ? -48.903 80.346 151.464 1.00 56.27 79 PRO B O 1
ATOM 6712 N N . GLU B 1 80 ? -50.169 81.881 150.387 1.00 57.13 80 GLU B N 1
ATOM 6713 C CA . GLU B 1 80 ? -51.216 81.939 151.403 1.00 58.25 80 GLU B CA 1
ATOM 6714 C C . GLU B 1 80 ? -52.119 80.701 151.367 1.00 59.10 80 GLU B C 1
ATOM 6715 O O . GLU B 1 80 ? -52.744 80.334 152.369 1.00 58.98 80 GLU B O 1
ATOM 6721 N N . GLY B 1 81 ? -52.169 80.047 150.210 1.00 60.17 81 GLY B N 1
ATOM 6722 C CA . GLY B 1 81 ? -52.826 78.751 150.089 1.00 61.19 81 GLY B CA 1
ATOM 6723 C C . GLY B 1 81 ? -51.846 77.603 149.909 1.00 61.75 81 GLY B C 1
ATOM 6724 O O . GLY B 1 81 ? -51.461 76.935 150.867 1.00 61.70 81 GLY B O 1
ATOM 6725 N N . VAL B 1 82 ? -51.418 77.392 148.673 1.00 62.38 82 VAL B N 1
ATOM 6726 C CA . VAL B 1 82 ? -50.819 76.120 148.308 1.00 62.89 82 VAL B CA 1
ATOM 6727 C C . VAL B 1 82 ? -49.438 76.273 147.651 1.00 63.58 82 VAL B C 1
ATOM 6728 O O . VAL B 1 82 ? -48.697 75.293 147.502 1.00 63.44 82 VAL B O 1
ATOM 6732 N N . GLY B 1 83 ? -49.087 77.518 147.324 1.00 64.07 83 GLY B N 1
ATOM 6733 C CA . GLY B 1 83 ? -47.815 77.881 146.697 1.00 65.06 83 GLY B CA 1
ATOM 6734 C C . GLY B 1 83 ? -46.527 77.375 147.330 1.00 65.78 83 GLY B C 1
ATOM 6735 O O . GLY B 1 83 ? -45.495 77.315 146.671 1.00 65.88 83 GLY B O 1
ATOM 6736 N N . LEU B 1 84 ? -46.595 76.989 148.600 1.00 66.44 84 LEU B N 1
ATOM 6737 C CA . LEU B 1 84 ? -45.444 76.464 149.306 1.00 67.18 84 LEU B CA 1
ATOM 6738 C C . LEU B 1 84 ? -45.110 75.039 148.883 1.00 67.87 84 LEU B C 1
ATOM 6739 O O . LEU B 1 84 ? -44.011 74.559 149.170 1.00 68.23 84 LEU B O 1
ATOM 6744 N N . ARG B 1 85 ? -46.059 74.362 148.230 1.00 68.52 85 ARG B N 1
ATOM 6745 C CA . ARG B 1 85 ? -45.848 72.993 147.748 1.00 68.82 85 ARG B CA 1
ATOM 6746 C C . ARG B 1 85 ? -44.794 72.992 146.662 1.00 69.17 85 ARG B C 1
ATOM 6747 O O . ARG B 1 85 ? -43.879 72.168 146.673 1.00 69.04 85 ARG B O 1
ATOM 6755 N N . ILE B 1 86 ? -44.908 73.958 145.757 1.00 69.53 86 ILE B N 1
ATOM 6756 C CA . ILE B 1 86 ? -44.014 74.049 144.621 1.00 70.31 86 ILE B CA 1
ATOM 6757 C C . ILE B 1 86 ? -42.617 74.574 144.996 1.00 70.91 86 ILE B C 1
ATOM 6758 O O . ILE B 1 86 ? -41.656 74.398 144.242 1.00 70.95 86 ILE B O 1
ATOM 6763 N N . ILE B 1 87 ? -42.507 75.185 146.176 1.00 71.77 87 ILE B N 1
ATOM 6764 C CA . ILE B 1 87 ? -41.228 75.673 146.697 1.00 72.67 87 ILE B CA 1
ATOM 6765 C C . ILE B 1 87 ? -40.360 74.493 147.183 1.00 73.26 87 ILE B C 1
ATOM 6766 O O . ILE B 1 87 ? -39.128 74.534 147.138 1.00 73.51 87 ILE B O 1
ATOM 6771 N N . ASN B 1 88 ? -41.014 73.421 147.608 1.00 73.86 88 ASN B N 1
ATOM 6772 C CA . ASN B 1 88 ? -40.313 72.249 148.104 1.00 74.57 88 ASN B CA 1
ATOM 6773 C C . ASN B 1 88 ? -39.654 71.431 146.981 1.00 74.84 88 ASN B C 1
ATOM 6774 O O . ASN B 1 88 ? -38.862 70.530 147.247 1.00 75.21 88 ASN B O 1
ATOM 6779 N N . GLU B 1 89 ? -39.982 71.747 145.730 1.00 75.00 89 GLU B N 1
ATOM 6780 C CA . GLU B 1 89 ? -39.549 70.953 144.582 1.00 75.24 89 GLU B CA 1
ATOM 6781 C C . GLU B 1 89 ? -39.073 71.824 143.427 1.00 75.63 89 GLU B C 1
ATOM 6782 O O . GLU B 1 89 ? -39.396 71.550 142.267 1.00 75.57 89 GLU B O 1
ATOM 6788 N N . LEU B 1 90 ? -38.304 72.859 143.742 1.00 75.94 90 LEU B N 1
ATOM 6789 C CA . LEU B 1 90 ? -37.867 73.830 142.746 1.00 76.14 90 LEU B CA 1
ATOM 6790 C C . LEU B 1 90 ? -36.800 73.318 141.780 1.00 76.38 90 LEU B C 1
ATOM 6791 O O . LEU B 1 90 ? -36.665 73.839 140.675 1.00 76.10 90 LEU B O 1
ATOM 6796 N N . ASP B 1 91 ? -36.043 72.312 142.208 1.00 76.94 91 ASP B N 1
ATOM 6797 C CA . ASP B 1 91 ? -34.988 71.731 141.380 1.00 77.56 91 ASP B CA 1
ATOM 6798 C C . ASP B 1 91 ? -35.575 70.865 140.283 1.00 77.80 91 ASP B C 1
ATOM 6799 O O . ASP B 1 91 ? -35.059 70.844 139.167 1.00 77.89 91 ASP B O 1
ATOM 6804 N N . SER B 1 92 ? -36.655 70.161 140.621 1.00 78.04 92 SER B N 1
ATOM 6805 C CA . SER B 1 92 ? -37.403 69.328 139.680 1.00 78.11 92 SER B CA 1
ATOM 6806 C C . SER B 1 92 ? -38.003 70.114 138.515 1.00 78.47 92 SER B C 1
ATOM 6807 O O . SER B 1 92 ? -37.951 69.667 137.373 1.00 78.62 92 SER B O 1
ATOM 6810 N N . LEU B 1 93 ? -38.544 71.290 138.813 1.00 78.89 93 LEU B N 1
ATOM 6811 C CA . LEU B 1 93 ? -39.379 72.049 137.869 1.00 79.43 93 LEU B CA 1
ATOM 6812 C C . LEU B 1 93 ? -38.956 72.187 136.395 1.00 79.73 93 LEU B C 1
ATOM 6813 O O . LEU B 1 93 ? -39.775 71.899 135.529 1.00 79.72 93 LEU B O 1
ATOM 6818 N N . PRO B 1 94 ? -37.705 72.627 136.100 1.00 80.07 94 PRO B N 1
ATOM 6819 C CA . PRO B 1 94 ? -37.449 72.894 134.671 1.00 80.58 94 PRO B CA 1
ATOM 6820 C C . PRO B 1 94 ? -37.164 71.668 133.778 1.00 81.02 94 PRO B C 1
ATOM 6821 O O . PRO B 1 94 ? -37.198 71.778 132.549 1.00 80.95 94 PRO B O 1
ATOM 6825 N N . ASN B 1 95 ? -36.912 70.519 134.396 1.00 81.52 95 ASN B N 1
ATOM 6826 C CA . ASN B 1 95 ? -36.610 69.294 133.662 1.00 82.06 95 ASN B CA 1
ATOM 6827 C C . ASN B 1 95 ? -37.561 68.161 134.053 1.00 82.25 95 ASN B C 1
ATOM 6828 O O . ASN B 1 95 ? -37.254 66.983 133.859 1.00 82.24 95 ASN B O 1
ATOM 6833 N N . ARG B 1 96 ? -38.714 68.544 134.606 1.00 82.52 96 ARG B N 1
ATOM 6834 C CA . ARG B 1 96 ? -39.782 67.614 135.009 1.00 82.53 96 ARG B CA 1
ATOM 6835 C C . ARG B 1 96 ? -40.477 67.065 133.771 1.00 82.35 96 ARG B C 1
ATOM 6836 O O . ARG B 1 96 ? -40.467 67.721 132.721 1.00 82.18 96 ARG B O 1
ATOM 6844 N N . GLU B 1 97 ? -41.066 65.874 133.903 1.00 82.18 97 GLU B N 1
ATOM 6845 C CA . GLU B 1 97 ? -41.714 65.182 132.788 1.00 82.28 97 GLU B CA 1
ATOM 6846 C C . GLU B 1 97 ? -42.810 66.020 132.109 1.00 81.63 97 GLU B C 1
ATOM 6847 O O . GLU B 1 97 ? -42.643 66.474 130.984 1.00 81.37 97 GLU B O 1
ATOM 6853 N N . THR B 1 98 ? -43.922 66.242 132.797 1.00 81.10 98 THR B N 1
ATOM 6854 C CA . THR B 1 98 ? -44.970 67.077 132.240 1.00 80.41 98 THR B CA 1
ATOM 6855 C C . THR B 1 98 ? -45.004 68.402 132.966 1.00 80.10 98 THR B C 1
ATOM 6856 O O . THR B 1 98 ? -44.789 68.460 134.181 1.00 79.85 98 THR B O 1
ATOM 6860 N N . ASN B 1 99 ? -45.263 69.451 132.190 1.00 79.85 99 ASN B N 1
ATOM 6861 C CA . ASN B 1 99 ? -45.373 70.828 132.668 1.00 79.66 99 ASN B CA 1
ATOM 6862 C C . ASN B 1 99 ? -44.083 71.367 133.271 1.00 79.82 99 ASN B C 1
ATOM 6863 O O . ASN B 1 99 ? -43.981 71.578 134.478 1.00 79.72 99 ASN B O 1
ATOM 6868 N N . ARG B 1 100 ? -43.086 71.567 132.421 1.00 80.03 100 ARG B N 1
ATOM 6869 C CA . ARG B 1 100 ? -41.837 72.109 132.909 1.00 80.34 100 ARG B CA 1
ATOM 6870 C C . ARG B 1 100 ? -41.943 73.617 133.044 1.00 79.96 100 ARG B C 1
ATOM 6871 O O . ARG B 1 100 ? -42.400 74.305 132.130 1.00 80.02 100 ARG B O 1
ATOM 6879 N N . LEU B 1 101 ? -41.566 74.115 134.218 1.00 79.81 101 LEU B N 1
ATOM 6880 C CA . LEU B 1 101 ? -41.497 75.554 134.458 1.00 79.32 101 LEU B CA 1
ATOM 6881 C C . LEU B 1 101 ? -40.044 75.940 134.686 1.00 79.23 101 LEU B C 1
ATOM 6882 O O . LEU B 1 101 ? -39.388 75.390 135.575 1.00 78.97 101 LEU B O 1
ATOM 6887 N N . MET B 1 102 ? -39.542 76.858 133.862 1.00 79.26 102 MET B N 1
ATOM 6888 C CA . MET B 1 102 ? -38.195 77.381 134.033 1.00 79.51 102 MET B CA 1
ATOM 6889 C C . MET B 1 102 ? -38.193 78.192 135.304 1.00 79.80 102 MET B C 1
ATOM 6890 O O . MET B 1 102 ? -39.074 79.021 135.522 1.00 79.79 102 MET B O 1
ATOM 6895 N N . VAL B 1 103 ? -37.217 77.941 136.159 1.00 80.06 103 VAL B N 1
ATOM 6896 C CA . VAL B 1 103 ? -37.071 78.773 137.328 1.00 80.35 103 VAL B CA 1
ATOM 6897 C C . VAL B 1 103 ? -35.681 79.413 137.383 1.00 80.55 103 VAL B C 1
ATOM 6898 O O . VAL B 1 103 ? -34.650 78.729 137.365 1.00 80.59 103 VAL B O 1
ATOM 6902 N N . ASP B 1 104 ? -35.700 80.745 137.366 1.00 80.77 104 ASP B N 1
ATOM 6903 C CA . ASP B 1 104 ? -34.539 81.607 137.526 1.00 81.09 104 ASP B CA 1
ATOM 6904 C C . ASP B 1 104 ? -34.009 81.478 138.953 1.00 81.55 104 ASP B C 1
ATOM 6905 O O . ASP B 1 104 ? -34.754 81.658 139.913 1.00 81.74 104 ASP B O 1
ATOM 6910 N N . GLU B 1 105 ? -32.719 81.192 139.097 1.00 82.00 105 GLU B N 1
ATOM 6911 C CA . GLU B 1 105 ? -32.162 80.884 140.409 1.00 82.51 105 GLU B CA 1
ATOM 6912 C C . GLU B 1 105 ? -31.947 82.121 141.267 1.00 82.52 105 GLU B C 1
ATOM 6913 O O . GLU B 1 105 ? -31.781 82.003 142.487 1.00 82.22 105 GLU B O 1
ATOM 6919 N N . GLU B 1 106 ? -31.945 83.297 140.624 1.00 82.86 106 GLU B N 1
ATOM 6920 C CA . GLU B 1 106 ? -31.934 84.585 141.336 1.00 83.15 106 GLU B CA 1
ATOM 6921 C C . GLU B 1 106 ? -33.229 84.746 142.101 1.00 82.69 106 GLU B C 1
ATOM 6922 O O . GLU B 1 106 ? -33.206 84.925 143.320 1.00 82.93 106 GLU B O 1
ATOM 6928 N N . ASP B 1 107 ? -34.364 84.657 141.409 1.00 81.95 107 ASP B N 1
ATOM 6929 C CA . ASP B 1 107 ? -35.613 84.565 142.158 1.00 81.20 107 ASP B CA 1
ATOM 6930 C C . ASP B 1 107 ? -36.038 83.135 142.517 1.00 80.86 107 ASP B C 1
ATOM 6931 O O . ASP B 1 107 ? -37.139 82.711 142.218 1.00 81.02 107 ASP B O 1
ATOM 6936 N N . ALA B 1 108 ? -35.143 82.401 143.177 1.00 80.40 108 ALA B N 1
ATOM 6937 C CA . ALA B 1 108 ? -35.465 81.087 143.730 1.00 80.17 108 ALA B CA 1
ATOM 6938 C C . ALA B 1 108 ? -34.854 80.936 145.108 1.00 80.21 108 ALA B C 1
ATOM 6939 O O . ALA B 1 108 ? -35.267 80.081 145.890 1.00 80.06 108 ALA B O 1
ATOM 6941 N N . LYS B 1 109 ? -33.841 81.745 145.398 1.00 80.44 109 LYS B N 1
ATOM 6942 C CA . LYS B 1 109 ? -33.376 81.849 146.776 1.00 80.71 109 LYS B CA 1
ATOM 6943 C C . LYS B 1 109 ? -34.266 82.864 147.493 1.00 80.61 109 LYS B C 1
ATOM 6944 O O . LYS B 1 109 ? -34.504 82.766 148.702 1.00 80.64 109 LYS B O 1
ATOM 6950 N N . VAL B 1 110 ? -34.809 83.802 146.717 1.00 80.50 110 VAL B N 1
ATOM 6951 C CA . VAL B 1 110 ? -35.804 84.739 147.227 1.00 80.46 110 VAL B CA 1
ATOM 6952 C C . VAL B 1 110 ? -37.126 84.011 147.544 1.00 80.29 110 VAL B C 1
ATOM 6953 O O . VAL B 1 110 ? -37.911 84.489 148.354 1.00 80.30 110 VAL B O 1
ATOM 6957 N N . LEU B 1 111 ? -37.338 82.836 146.943 1.00 80.01 111 LEU B N 1
ATOM 6958 C CA . LEU B 1 111 ? -38.471 81.979 147.288 1.00 79.66 111 LEU B CA 1
ATOM 6959 C C . LEU B 1 111 ? -38.155 81.073 148.474 1.00 79.45 111 LEU B C 1
ATOM 6960 O O . LEU B 1 111 ? -38.999 80.862 149.340 1.00 79.47 111 LEU B O 1
ATOM 6965 N N . ARG B 1 112 ? -36.935 80.543 148.506 1.00 79.31 112 ARG B N 1
ATOM 6966 C CA . ARG B 1 112 ? -36.528 79.568 149.519 1.00 79.03 112 ARG B CA 1
ATOM 6967 C C . ARG B 1 112 ? -36.286 80.123 150.917 1.00 79.03 112 ARG B C 1
ATOM 6968 O O . ARG B 1 112 ? -36.798 79.581 151.897 1.00 79.00 112 ARG B O 1
ATOM 6976 N N . GLU B 1 113 ? -35.486 81.180 151.022 1.00 78.95 113 GLU B N 1
ATOM 6977 C CA . GLU B 1 113 ? -35.125 81.680 152.347 1.00 78.95 113 GLU B CA 1
ATOM 6978 C C . GLU B 1 113 ? -35.908 82.924 152.768 1.00 78.60 113 GLU B C 1
ATOM 6979 O O . GLU B 1 113 ? -35.755 83.389 153.896 1.00 78.70 113 GLU B O 1
ATOM 6985 N N . GLU B 1 114 ? -36.781 83.426 151.894 1.00 77.91 114 GLU B N 1
ATOM 6986 C CA . GLU B 1 114 ? -37.582 84.621 152.209 1.00 77.28 114 GLU B CA 1
ATOM 6987 C C . GLU B 1 114 ? -39.111 84.432 152.117 1.00 76.25 114 GLU B C 1
ATOM 6988 O O . GLU B 1 114 ? -39.826 84.846 153.021 1.00 76.44 114 GLU B O 1
ATOM 6994 N N . ILE B 1 115 ? -39.611 83.800 151.056 1.00 75.09 115 ILE B N 1
ATOM 6995 C CA . ILE B 1 115 ? -41.063 83.578 150.912 1.00 73.80 115 ILE B CA 1
ATOM 6996 C C . ILE B 1 115 ? -41.553 82.399 151.752 1.00 73.03 115 ILE B C 1
ATOM 6997 O O . ILE B 1 115 ? -42.502 82.524 152.530 1.00 72.90 115 ILE B O 1
ATOM 7002 N N . ALA B 1 116 ? -40.906 81.252 151.587 1.00 72.10 116 ALA B N 1
ATOM 7003 C CA . ALA B 1 116 ? -41.282 80.044 152.334 1.00 71.28 116 ALA B CA 1
ATOM 7004 C C . ALA B 1 116 ? -41.188 80.099 153.866 1.00 70.56 116 ALA B C 1
ATOM 7005 O O . ALA B 1 116 ? -42.085 79.582 154.529 1.00 70.66 116 ALA B O 1
ATOM 7007 N N . PRO B 1 117 ? -40.117 80.709 154.439 1.00 69.88 117 PRO B N 1
ATOM 7008 C CA . PRO B 1 117 ? -40.124 80.744 155.910 1.00 68.95 117 PRO B CA 1
ATOM 7009 C C . PRO B 1 117 ? -41.158 81.693 156.521 1.00 67.67 117 PRO B C 1
ATOM 7010 O O . PRO B 1 117 ? -41.612 81.450 157.630 1.00 67.78 117 PRO B O 1
ATOM 7014 N N . TYR B 1 118 ? -41.529 82.743 155.800 1.00 66.14 118 TYR B N 1
ATOM 7015 C CA . TYR B 1 118 ? -42.538 83.668 156.275 1.00 64.92 118 TYR B CA 1
ATOM 7016 C C . TYR B 1 118 ? -43.903 83.002 156.331 1.00 64.29 118 TYR B C 1
ATOM 7017 O O . TYR B 1 118 ? -44.575 83.007 157.360 1.00 64.29 118 TYR B O 1
ATOM 7026 N N . TRP B 1 119 ? -44.295 82.400 155.218 1.00 63.32 119 TRP B N 1
ATOM 7027 C CA . TRP B 1 119 ? -45.646 81.918 155.050 1.00 62.17 119 TRP B CA 1
ATOM 7028 C C . TRP B 1 119 ? -45.884 80.581 155.686 1.00 62.48 119 TRP B C 1
ATOM 7029 O O . TRP B 1 119 ? -47.024 80.145 155.791 1.00 62.47 119 TRP B O 1
ATOM 7040 N N . GLN B 1 120 ? -44.804 79.920 156.070 1.00 63.13 120 GLN B N 1
ATOM 7041 C CA . GLN B 1 120 ? -44.879 78.735 156.897 1.00 64.20 120 GLN B CA 1
ATOM 7042 C C . GLN B 1 120 ? -45.715 79.071 158.113 1.00 64.64 120 GLN B C 1
ATOM 7043 O O . GLN B 1 120 ? -45.388 80.030 158.830 1.00 65.05 120 GLN B O 1
ATOM 7049 N N . ARG B 1 121 ? -46.798 78.316 158.327 1.00 64.63 121 ARG B N 1
ATOM 7050 C CA . ARG B 1 121 ? -47.804 78.610 159.397 1.00 64.98 121 ARG B CA 1
ATOM 7051 C C . ARG B 1 121 ? -48.467 80.043 159.396 1.00 63.70 121 ARG B C 1
ATOM 7052 O O . ARG B 1 121 ? -48.789 80.639 160.428 1.00 63.46 121 ARG B O 1
ATOM 7060 N N . LYS B 1 122 ? -48.669 80.571 158.195 1.00 62.66 122 LYS B N 1
ATOM 7061 C CA . LYS B 1 122 ? -49.524 81.724 157.973 1.00 61.55 122 LYS B CA 1
ATOM 7062 C C . LYS B 1 122 ? -50.527 81.380 156.860 1.00 61.15 122 LYS B C 1
ATOM 7063 O O . LYS B 1 122 ? -51.057 82.267 156.179 1.00 61.20 122 LYS B O 1
ATOM 7069 N N . THR B 1 123 ? -50.784 80.086 156.675 1.00 60.30 123 THR B N 1
ATOM 7070 C CA . THR B 1 123 ? -51.568 79.622 155.537 1.00 59.24 123 THR B CA 1
ATOM 7071 C C . THR B 1 123 ? -53.016 79.382 155.924 1.00 58.89 123 THR B C 1
ATOM 7072 O O . THR B 1 123 ? -53.372 79.537 157.091 1.00 58.99 123 THR B O 1
ATOM 7076 N N . ILE B 1 124 ? -53.835 79.019 154.930 1.00 58.24 124 ILE B N 1
ATOM 7077 C CA . ILE B 1 124 ? -55.222 78.595 155.128 1.00 57.33 124 ILE B CA 1
ATOM 7078 C C . ILE B 1 124 ? -55.208 77.279 155.876 1.00 57.39 124 ILE B C 1
ATOM 7079 O O . ILE B 1 124 ? -56.048 77.016 156.748 1.00 57.66 124 ILE B O 1
ATOM 7084 N N . GLU B 1 125 ? -54.214 76.467 155.551 1.00 57.05 125 GLU B N 1
ATOM 7085 C CA . GLU B 1 125 ? -54.055 75.177 156.176 1.00 56.92 125 GLU B CA 1
ATOM 7086 C C . GLU B 1 125 ? -53.623 75.307 157.628 1.00 56.35 125 GLU B C 1
ATOM 7087 O O . GLU B 1 125 ? -53.994 74.492 158.470 1.00 56.21 125 GLU B O 1
ATOM 7093 N N . ALA B 1 126 ? -52.846 76.345 157.911 1.00 56.03 126 ALA B N 1
ATOM 7094 C CA . ALA B 1 126 ? -52.359 76.601 159.261 1.00 55.71 126 ALA B CA 1
ATOM 7095 C C . ALA B 1 126 ? -53.530 76.778 160.229 1.00 55.42 126 ALA B C 1
ATOM 7096 O O . ALA B 1 126 ? -53.579 76.115 161.280 1.00 55.10 126 ALA B O 1
ATOM 7098 N N . PHE B 1 127 ? -54.462 77.651 159.826 1.00 54.97 127 PHE B N 1
ATOM 7099 C CA . PHE B 1 127 ? -55.724 77.907 160.515 1.00 54.65 127 PHE B CA 1
ATOM 7100 C C . PHE B 1 127 ? -56.535 76.653 160.678 1.00 55.05 127 PHE B C 1
ATOM 7101 O O . PHE B 1 127 ? -56.981 76.329 161.773 1.00 55.29 127 PHE B O 1
ATOM 7109 N N . ALA B 1 128 ? -56.762 75.964 159.573 1.00 55.38 128 ALA B N 1
ATOM 7110 C CA . ALA B 1 128 ? -57.708 74.874 159.576 1.00 55.54 128 ALA B CA 1
ATOM 7111 C C . ALA B 1 128 ? -57.217 73.654 160.345 1.00 55.70 128 ALA B C 1
ATOM 7112 O O . ALA B 1 128 ? -58.019 72.975 160.978 1.00 55.93 128 ALA B O 1
ATOM 7114 N N . PHE B 1 129 ? -55.905 73.421 160.322 1.00 55.95 129 PHE B N 1
ATOM 7115 C CA . PHE B 1 129 ? -55.313 72.201 160.881 1.00 56.19 129 PHE B CA 1
ATOM 7116 C C . PHE B 1 129 ? -55.845 71.752 162.245 1.00 55.91 129 PHE B C 1
ATOM 7117 O O . PHE B 1 129 ? -56.389 70.658 162.325 1.00 56.00 129 PHE B O 1
ATOM 7125 N N . PRO B 1 130 ? -55.735 72.589 163.305 1.00 55.86 130 PRO B N 1
ATOM 7126 C CA . PRO B 1 130 ? -56.084 71.989 164.598 1.00 55.85 130 PRO B CA 1
ATOM 7127 C C . PRO B 1 130 ? -57.576 71.732 164.768 1.00 55.88 130 PRO B C 1
ATOM 7128 O O . PRO B 1 130 ? -57.952 70.938 165.629 1.00 55.76 130 PRO B O 1
ATOM 7132 N N . LEU B 1 131 ? -58.398 72.386 163.942 1.00 55.84 131 LEU B N 1
ATOM 7133 C CA . LEU B 1 131 ? -59.840 72.176 163.947 1.00 55.77 131 LEU B CA 1
ATOM 7134 C C . LEU B 1 131 ? -60.235 70.846 163.283 1.00 56.03 131 LEU B C 1
ATOM 7135 O O . LEU B 1 131 ? -61.245 70.241 163.649 1.00 56.13 131 LEU B O 1
ATOM 7140 N N . MET B 1 132 ? -59.429 70.390 162.323 1.00 56.20 132 MET B N 1
ATOM 7141 C CA . MET B 1 132 ? -59.673 69.107 161.647 1.00 56.25 132 MET B CA 1
ATOM 7142 C C . MET B 1 132 ? -58.440 68.168 161.557 1.00 56.73 132 MET B C 1
ATOM 7143 O O . MET B 1 132 ? -58.121 67.691 160.466 1.00 56.67 132 MET B O 1
ATOM 7148 N N . PRO B 1 133 ? -57.786 67.834 162.698 1.00 57.16 133 PRO B N 1
ATOM 7149 C CA . PRO B 1 133 ? -56.456 67.197 162.560 1.00 57.54 133 PRO B CA 1
ATOM 7150 C C . PRO B 1 133 ? -56.506 65.779 161.969 1.00 57.86 133 PRO B C 1
ATOM 7151 O O . PRO B 1 133 ? -55.619 65.394 161.199 1.00 57.81 133 PRO B O 1
ATOM 7155 N N . ASP B 1 134 ? -57.568 65.051 162.303 1.00 58.29 134 ASP B N 1
ATOM 7156 C CA . ASP B 1 134 ? -57.831 63.713 161.799 1.00 58.92 134 ASP B CA 1
ATOM 7157 C C . ASP B 1 134 ? -58.157 63.656 160.287 1.00 59.57 134 ASP B C 1
ATOM 7158 O O . ASP B 1 134 ? -57.711 62.742 159.589 1.00 59.61 134 ASP B O 1
ATOM 7163 N N . ILE B 1 135 ? -58.917 64.638 159.797 1.00 60.06 135 ILE B N 1
ATOM 7164 C CA . ILE B 1 135 ? -59.263 64.749 158.385 1.00 60.25 135 ILE B CA 1
ATOM 7165 C C . ILE B 1 135 ? -58.011 65.062 157.573 1.00 60.87 135 ILE B C 1
ATOM 7166 O O . ILE B 1 135 ? -57.805 64.487 156.508 1.00 61.34 135 ILE B O 1
ATOM 7171 N N . MET B 1 136 ? -57.152 65.927 158.106 1.00 61.33 136 MET B N 1
ATOM 7172 C CA . MET B 1 136 ? -55.878 66.258 157.463 1.00 61.95 136 MET B CA 1
ATOM 7173 C C . MET B 1 136 ? -54.936 65.059 157.286 1.00 62.23 136 MET B C 1
ATOM 7174 O O . MET B 1 136 ? -54.217 64.963 156.282 1.00 62.24 136 MET B O 1
ATOM 7179 N N . GLN B 1 137 ? -54.946 64.159 158.264 1.00 62.53 137 GLN B N 1
ATOM 7180 C CA . GLN B 1 137 ? -54.192 62.914 158.179 1.00 62.87 137 GLN B CA 1
ATOM 7181 C C . GLN B 1 137 ? -54.672 62.088 156.993 1.00 62.89 137 GLN B C 1
ATOM 7182 O O . GLN B 1 137 ? -53.878 61.653 156.151 1.00 63.03 137 GLN B O 1
ATOM 7188 N N . ILE B 1 138 ? -55.987 61.919 156.907 1.00 62.89 138 ILE B N 1
ATOM 7189 C CA . ILE B 1 138 ? -56.558 61.029 155.912 1.00 62.75 138 ILE B CA 1
ATOM 7190 C C . ILE B 1 138 ? -56.661 61.675 154.539 1.00 62.59 138 ILE B C 1
ATOM 7191 O O . ILE B 1 138 ? -56.878 60.997 153.541 1.00 62.75 138 ILE B O 1
ATOM 7196 N N . LEU B 1 139 ? -56.466 62.988 154.499 1.00 62.50 139 LEU B N 1
ATOM 7197 C CA . LEU B 1 139 ? -56.340 63.712 153.246 1.00 62.31 139 LEU B CA 1
ATOM 7198 C C . LEU B 1 139 ? -55.016 63.346 152.596 1.00 62.34 139 LEU B C 1
ATOM 7199 O O . LEU B 1 139 ? -54.970 62.967 151.430 1.00 62.10 139 LEU B O 1
ATOM 7204 N N . TYR B 1 140 ? -53.949 63.408 153.385 1.00 62.80 140 TYR B N 1
ATOM 7205 C CA . TYR B 1 140 ? -52.583 63.277 152.859 1.00 63.07 140 TYR B CA 1
ATOM 7206 C C . TYR B 1 140 ? -52.154 61.876 152.429 1.00 62.80 140 TYR B C 1
ATOM 7207 O O . TYR B 1 140 ? -51.093 61.718 151.826 1.00 62.84 140 TYR B O 1
ATOM 7216 N N . THR B 1 141 ? -52.984 60.873 152.715 1.00 62.23 141 THR B N 1
ATOM 7217 C CA . THR B 1 141 ? -52.757 59.533 152.206 1.00 61.59 141 THR B CA 1
ATOM 7218 C C . THR B 1 141 ? -53.029 59.505 150.696 1.00 61.35 141 THR B C 1
ATOM 7219 O O . THR B 1 141 ? -52.467 58.691 149.959 1.00 61.47 141 THR B O 1
ATOM 7223 N N . GLY B 1 142 ? -53.896 60.404 150.240 1.00 60.89 142 GLY B N 1
ATOM 7224 C CA . GLY B 1 142 ? -54.252 60.485 148.835 1.00 60.43 142 GLY B CA 1
ATOM 7225 C C . GLY B 1 142 ? -55.158 59.334 148.447 1.00 60.36 142 GLY B C 1
ATOM 7226 O O . GLY B 1 142 ? -55.444 59.127 147.262 1.00 60.65 142 GLY B O 1
ATOM 7227 N N . SER B 1 143 ? -55.620 58.595 149.456 1.00 59.59 143 SER B N 1
ATOM 7228 C CA . SER B 1 143 ? -56.354 57.372 149.231 1.00 58.85 143 SER B CA 1
ATOM 7229 C C . SER B 1 143 ? -57.855 57.602 149.111 1.00 57.98 143 SER B C 1
ATOM 7230 O O . SER B 1 143 ? -58.510 56.943 148.308 1.00 58.31 143 SER B O 1
ATOM 7233 N N . VAL B 1 144 ? -58.409 58.524 149.889 1.00 56.65 144 VAL B N 1
ATOM 7234 C CA . VAL B 1 144 ? -59.871 58.572 150.013 1.00 55.72 144 VAL B CA 1
ATOM 7235 C C . VAL B 1 144 ? -60.564 59.861 149.506 1.00 55.24 144 VAL B C 1
ATOM 7236 O O . VAL B 1 144 ? -61.628 59.799 148.884 1.00 55.34 144 VAL B O 1
ATOM 7240 N N . PHE B 1 145 ? -59.962 61.022 149.728 1.00 54.41 145 PHE B N 1
ATOM 7241 C CA . PHE B 1 145 ? -60.465 62.219 149.075 1.00 53.44 145 PHE B CA 1
ATOM 7242 C C . PHE B 1 145 ? -59.397 63.264 148.863 1.00 52.88 145 PHE B C 1
ATOM 7243 O O . PHE B 1 145 ? -58.334 63.195 149.462 1.00 52.62 145 PHE B O 1
ATOM 7251 N N . VAL B 1 146 ? -59.697 64.248 148.026 1.00 52.33 146 VAL B N 1
ATOM 7252 C CA . VAL B 1 146 ? -58.900 65.460 148.000 1.00 51.90 146 VAL B CA 1
ATOM 7253 C C . VAL B 1 146 ? -59.796 66.682 148.181 1.00 51.80 146 VAL B C 1
ATOM 7254 O O . VAL B 1 146 ? -60.827 66.807 147.530 1.00 51.43 146 VAL B O 1
ATOM 7258 N N . LEU B 1 147 ? -59.386 67.539 149.124 1.00 51.88 147 LEU B N 1
ATOM 7259 C CA . LEU B 1 147 ? -60.047 68.779 149.521 1.00 51.30 147 LEU B CA 1
ATOM 7260 C C . LEU B 1 147 ? -59.193 69.917 148.986 1.00 51.36 147 LEU B C 1
ATOM 7261 O O . LEU B 1 147 ? -58.046 70.059 149.381 1.00 51.51 147 LEU B O 1
ATOM 7266 N N . THR B 1 148 ? -59.730 70.724 148.084 1.00 51.50 148 THR B N 1
ATOM 7267 C CA . THR B 1 148 ? -58.927 71.753 147.434 1.00 51.72 148 THR B CA 1
ATOM 7268 C C . THR B 1 148 ? -59.072 73.160 148.010 1.00 52.09 148 THR B C 1
ATOM 7269 O O . THR B 1 148 ? -58.386 74.082 147.552 1.00 51.99 148 THR B O 1
ATOM 7273 N N . GLU B 1 149 ? -59.965 73.343 148.987 1.00 52.33 149 GLU B N 1
ATOM 7274 C CA . GLU B 1 149 ? -60.211 74.684 149.553 1.00 52.34 149 GLU B CA 1
ATOM 7275 C C . GLU B 1 149 ? -59.022 75.222 150.354 1.00 51.89 149 GLU B C 1
ATOM 7276 O O . GLU B 1 149 ? -58.866 76.432 150.517 1.00 51.44 149 GLU B O 1
ATOM 7282 N N . ILE B 1 150 ? -58.188 74.286 150.802 1.00 51.65 150 ILE B N 1
ATOM 7283 C CA . ILE B 1 150 ? -56.805 74.516 151.222 1.00 51.49 150 ILE B CA 1
ATOM 7284 C C . ILE B 1 150 ? -55.977 75.437 150.297 1.00 51.15 150 ILE B C 1
ATOM 7285 O O . ILE B 1 150 ? -55.165 76.241 150.765 1.00 50.84 150 ILE B O 1
ATOM 7290 N N . ALA B 1 151 ? -56.229 75.371 148.997 1.00 50.97 151 ALA B N 1
ATOM 7291 C CA . ALA B 1 151 ? -55.523 76.228 148.058 1.00 50.87 151 ALA B CA 1
ATOM 7292 C C . ALA B 1 151 ? -56.178 77.597 147.877 1.00 50.73 151 ALA B C 1
ATOM 7293 O O . ALA B 1 151 ? -55.587 78.496 147.288 1.00 50.75 151 ALA B O 1
ATOM 7295 N N . GLY B 1 152 ? -57.400 77.748 148.379 1.00 50.54 152 GLY B N 1
ATOM 7296 C CA . GLY B 1 152 ? -58.204 78.933 148.089 1.00 50.26 152 GLY B CA 1
ATOM 7297 C C . GLY B 1 152 ? -59.552 78.486 147.563 1.00 50.11 152 GLY B C 1
ATOM 7298 O O . GLY B 1 152 ? -59.847 77.293 147.535 1.00 50.18 152 GLY B O 1
ATOM 7299 N N . ILE B 1 153 ? -60.394 79.415 147.133 1.00 49.92 153 ILE B N 1
ATOM 7300 C CA . ILE B 1 153 ? -61.707 78.982 146.668 1.00 49.76 153 ILE B CA 1
ATOM 7301 C C . ILE B 1 153 ? -61.924 79.137 145.163 1.00 49.77 153 ILE B C 1
ATOM 7302 O O . ILE B 1 153 ? -62.094 78.138 144.466 1.00 49.67 153 ILE B O 1
ATOM 7307 N N . SER B 1 154 ? -61.888 80.380 144.681 1.00 49.83 154 SER B N 1
ATOM 7308 C CA . SER B 1 154 ? -62.139 80.710 143.274 1.00 49.81 154 SER B CA 1
ATOM 7309 C C . SER B 1 154 ? -63.406 80.032 142.727 1.00 50.15 154 SER B C 1
ATOM 7310 O O . SER B 1 154 ? -64.480 80.119 143.345 1.00 50.45 154 SER B O 1
ATOM 7313 N N . HIS B 1 155 ? -63.262 79.357 141.586 1.00 50.06 155 HIS B N 1
ATOM 7314 C CA . HIS B 1 155 ? -64.324 78.572 140.965 1.00 49.98 155 HIS B CA 1
ATOM 7315 C C . HIS B 1 155 ? -65.666 79.287 140.815 1.00 49.88 155 HIS B C 1
ATOM 7316 O O . HIS B 1 155 ? -66.708 78.797 141.265 1.00 50.11 155 HIS B O 1
ATOM 7323 N N . VAL B 1 156 ? -65.642 80.445 140.181 1.00 49.46 156 VAL B N 1
ATOM 7324 C CA . VAL B 1 156 ? -66.877 81.141 139.904 1.00 49.49 156 VAL B CA 1
ATOM 7325 C C . VAL B 1 156 ? -66.778 81.816 138.540 1.00 49.34 156 VAL B C 1
ATOM 7326 O O . VAL B 1 156 ? -65.685 82.175 138.086 1.00 49.17 156 VAL B O 1
ATOM 7330 N N . ALA B 1 157 ? -67.913 81.933 137.861 1.00 48.96 157 ALA B N 1
ATOM 7331 C CA . ALA B 1 157 ? -67.976 82.794 136.713 1.00 48.68 157 ALA B CA 1
ATOM 7332 C C . ALA B 1 157 ? -68.349 84.177 137.212 1.00 48.77 157 ALA B C 1
ATOM 7333 O O . ALA B 1 157 ? -69.425 84.371 137.791 1.00 49.08 157 ALA B O 1
ATOM 7335 N N . VAL B 1 158 ? -67.428 85.117 136.995 1.00 48.30 158 VAL B N 1
ATOM 7336 C CA . VAL B 1 158 ? -67.553 86.517 137.380 1.00 47.71 158 VAL B CA 1
ATOM 7337 C C . VAL B 1 158 ? -68.745 87.197 136.744 1.00 47.59 158 VAL B C 1
ATOM 7338 O O . VAL B 1 158 ? -68.977 87.046 135.553 1.00 47.74 158 VAL B O 1
ATOM 7342 N N . ASN B 1 159 ? -69.509 87.934 137.541 1.00 47.30 159 ASN B N 1
ATOM 7343 C CA . ASN B 1 159 ? -70.608 88.705 137.011 1.00 47.25 159 ASN B CA 1
ATOM 7344 C C . ASN B 1 159 ? -70.154 89.937 136.252 1.00 47.62 159 ASN B C 1
ATOM 7345 O O . ASN B 1 159 ? -70.236 91.060 136.761 1.00 47.81 159 ASN B O 1
ATOM 7350 N N . TYR B 1 160 ? -69.728 89.729 135.015 1.00 47.68 160 TYR B N 1
ATOM 7351 C CA . TYR B 1 160 ? -69.435 90.838 134.144 1.00 47.71 160 TYR B CA 1
ATOM 7352 C C . TYR B 1 160 ? -70.590 91.776 133.827 1.00 47.95 160 TYR B C 1
ATOM 7353 O O . TYR B 1 160 ? -70.368 92.968 133.833 1.00 48.25 160 TYR B O 1
ATOM 7362 N N . PRO B 1 161 ? -71.818 91.264 133.580 1.00 48.18 161 PRO B N 1
ATOM 7363 C CA . PRO B 1 161 ? -72.903 92.219 133.325 1.00 48.43 161 PRO B CA 1
ATOM 7364 C C . PRO B 1 161 ? -73.127 93.244 134.433 1.00 48.84 161 PRO B C 1
ATOM 7365 O O . PRO B 1 161 ? -73.433 94.402 134.143 1.00 48.86 161 PRO B O 1
ATOM 7369 N N . TYR B 1 162 ? -72.950 92.807 135.677 1.00 49.36 162 TYR B N 1
ATOM 7370 C CA . TYR B 1 162 ? -73.086 93.654 136.860 1.00 49.84 162 TYR B CA 1
ATOM 7371 C C . TYR B 1 162 ? -72.057 94.779 136.863 1.00 50.14 162 TYR B C 1
ATOM 7372 O O . TYR B 1 162 ? -72.423 95.946 137.025 1.00 50.15 162 TYR B O 1
ATOM 7381 N N . LEU B 1 163 ? -70.784 94.416 136.663 1.00 50.34 163 LEU B N 1
ATOM 7382 C CA . LEU B 1 163 ? -69.665 95.366 136.616 1.00 50.35 163 LEU B CA 1
ATOM 7383 C C . LEU B 1 163 ? -69.732 96.315 135.431 1.00 51.11 163 LEU B C 1
ATOM 7384 O O . LEU B 1 163 ? -69.369 97.486 135.547 1.00 51.49 163 LEU B O 1
ATOM 7389 N N . LEU B 1 164 ? -70.193 95.804 134.291 1.00 51.79 164 LEU B N 1
ATOM 7390 C CA . LEU B 1 164 ? -70.269 96.586 133.061 1.00 52.26 164 LEU B CA 1
ATOM 7391 C C . LEU B 1 164 ? -71.374 97.624 133.140 1.00 52.71 164 LEU B C 1
ATOM 7392 O O . LEU B 1 164 ? -71.408 98.548 132.334 1.00 52.92 164 LEU B O 1
ATOM 7397 N N . ARG B 1 165 ? -72.288 97.472 134.090 1.00 53.24 165 ARG B N 1
ATOM 7398 C CA . ARG B 1 165 ? -73.334 98.475 134.259 1.00 54.54 165 ARG B CA 1
ATOM 7399 C C . ARG B 1 165 ? -73.015 99.468 135.398 1.00 54.35 165 ARG B C 1
ATOM 7400 O O . ARG B 1 165 ? -73.850 100.307 135.766 1.00 54.66 165 ARG B O 1
ATOM 7408 N N . ARG B 1 166 ? -71.802 99.385 135.933 1.00 53.94 166 ARG B N 1
ATOM 7409 C CA . ARG B 1 166 ? -71.412 100.234 137.052 1.00 53.69 166 ARG B CA 1
ATOM 7410 C C . ARG B 1 166 ? -70.093 100.955 136.791 1.00 53.44 166 ARG B C 1
ATOM 7411 O O . ARG B 1 166 ? -70.046 102.192 136.762 1.00 53.60 166 ARG B O 1
ATOM 7419 N N . GLY B 1 167 ? -69.028 100.168 136.621 1.00 52.58 167 GLY B N 1
ATOM 7420 C CA . GLY B 1 167 ? -67.685 100.693 136.469 1.00 51.58 167 GLY B CA 1
ATOM 7421 C C . GLY B 1 167 ? -67.048 100.765 137.834 1.00 51.17 167 GLY B C 1
ATOM 7422 O O . GLY B 1 167 ? -67.739 100.879 138.834 1.00 51.03 167 GLY B O 1
ATOM 7423 N N . PHE B 1 168 ? -65.724 100.716 137.890 1.00 50.91 168 PHE B N 1
ATOM 7424 C CA . PHE B 1 168 ? -65.047 100.688 139.187 1.00 50.68 168 PHE B CA 1
ATOM 7425 C C . PHE B 1 168 ? -64.902 102.045 139.882 1.00 50.85 168 PHE B C 1
ATOM 7426 O O . PHE B 1 168 ? -64.534 102.108 141.063 1.00 50.63 168 PHE B O 1
ATOM 7434 N N . ARG B 1 169 ? -65.214 103.122 139.157 1.00 51.12 169 ARG B N 1
ATOM 7435 C CA . ARG B 1 169 ? -65.324 104.441 139.772 1.00 51.57 169 ARG B CA 1
ATOM 7436 C C . ARG B 1 169 ? -66.570 104.476 140.632 1.00 51.65 169 ARG B C 1
ATOM 7437 O O . ARG B 1 169 ? -66.581 105.107 141.702 1.00 51.68 169 ARG B O 1
ATOM 7445 N N . TRP B 1 170 ? -67.616 103.794 140.158 1.00 51.47 170 TRP B N 1
ATOM 7446 C CA . TRP B 1 170 ? -68.888 103.764 140.871 1.00 51.10 170 TRP B CA 1
ATOM 7447 C C . TRP B 1 170 ? -68.749 103.027 142.183 1.00 51.00 170 TRP B C 1
ATOM 7448 O O . TRP B 1 170 ? -69.304 103.466 143.189 1.00 51.03 170 TRP B O 1
ATOM 7459 N N . PHE B 1 171 ? -68.036 101.899 142.157 1.00 50.62 171 PHE B N 1
ATOM 7460 C CA . PHE B 1 171 ? -67.799 101.123 143.360 1.00 50.48 171 PHE B CA 1
ATOM 7461 C C . PHE B 1 171 ? -67.004 101.953 144.350 1.00 50.64 171 PHE B C 1
ATOM 7462 O O . PHE B 1 171 ? -67.274 101.901 145.545 1.00 50.32 171 PHE B O 1
ATOM 7470 N N . LEU B 1 172 ? -66.058 102.742 143.835 1.00 51.04 172 LEU B N 1
ATOM 7471 C CA . LEU B 1 172 ? -65.240 103.629 144.658 1.00 51.27 172 LEU B CA 1
ATOM 7472 C C . LEU B 1 172 ? -66.065 104.713 145.329 1.00 51.61 172 LEU B C 1
ATOM 7473 O O . LEU B 1 172 ? -65.940 104.914 146.532 1.00 51.78 172 LEU B O 1
ATOM 7478 N N . GLU B 1 173 ? -66.907 105.395 144.559 1.00 51.90 173 GLU B N 1
ATOM 7479 C CA . GLU B 1 173 ? -67.727 106.466 145.110 1.00 52.18 173 GLU B CA 1
ATOM 7480 C C . GLU B 1 173 ? -68.820 105.953 146.035 1.00 52.38 173 GLU B C 1
ATOM 7481 O O . GLU B 1 173 ? -69.132 106.603 147.018 1.00 52.91 173 GLU B O 1
ATOM 7487 N N . GLU B 1 174 ? -69.367 104.779 145.740 1.00 52.54 174 GLU B N 1
ATOM 7488 C CA . GLU B 1 174 ? -70.388 104.168 146.587 1.00 52.76 174 GLU B CA 1
ATOM 7489 C C . GLU B 1 174 ? -69.801 103.615 147.877 1.00 53.04 174 GLU B C 1
ATOM 7490 O O . GLU B 1 174 ? -70.463 103.640 148.915 1.00 53.04 174 GLU B O 1
ATOM 7496 N N . SER B 1 175 ? -68.558 103.139 147.829 1.00 53.17 175 SER B N 1
ATOM 7497 C CA . SER B 1 175 ? -67.934 102.649 149.041 1.00 53.59 175 SER B CA 1
ATOM 7498 C C . SER B 1 175 ? -67.682 103.811 149.963 1.00 54.24 175 SER B C 1
ATOM 7499 O O . SER B 1 175 ? -67.907 103.711 151.166 1.00 54.26 175 SER B O 1
ATOM 7502 N N . GLU B 1 176 ? -67.259 104.927 149.378 1.00 54.85 176 GLU B N 1
ATOM 7503 C CA . GLU B 1 176 ? -67.088 106.167 150.123 1.00 55.47 176 GLU B CA 1
ATOM 7504 C C . GLU B 1 176 ? -68.392 106.671 150.775 1.00 55.70 176 GLU B C 1
ATOM 7505 O O . GLU B 1 176 ? -68.378 106.992 151.971 1.00 55.57 176 GLU B O 1
ATOM 7511 N N . ARG B 1 177 ? -69.498 106.693 150.013 1.00 55.90 177 ARG B N 1
ATOM 7512 C CA . ARG B 1 177 ? -70.831 107.035 150.548 1.00 56.34 177 ARG B CA 1
ATOM 7513 C C . ARG B 1 177 ? -71.161 106.164 151.744 1.00 56.34 177 ARG B C 1
ATOM 7514 O O . ARG B 1 177 ? -71.580 106.676 152.788 1.00 56.90 177 ARG B O 1
ATOM 7522 N N . ARG B 1 178 ? -70.934 104.858 151.602 1.00 55.98 178 ARG B N 1
ATOM 7523 C CA . ARG B 1 178 ? -71.296 103.909 152.643 1.00 55.66 178 ARG B CA 1
ATOM 7524 C C . ARG B 1 178 ? -70.432 103.983 153.898 1.00 55.64 178 ARG B C 1
ATOM 7525 O O . ARG B 1 178 ? -70.961 103.909 155.011 1.00 55.20 178 ARG B O 1
ATOM 7533 N N . ILE B 1 179 ? -69.125 104.180 153.698 1.00 55.94 179 ILE B N 1
ATOM 7534 C CA . ILE B 1 179 ? -68.146 104.394 154.775 1.00 55.99 179 ILE B CA 1
ATOM 7535 C C . ILE B 1 179 ? -68.523 105.584 155.656 1.00 56.19 179 ILE B C 1
ATOM 7536 O O . ILE B 1 179 ? -68.465 105.498 156.883 1.00 56.57 179 ILE B O 1
ATOM 7541 N N . ARG B 1 180 ? -68.973 106.666 155.031 1.00 56.41 180 ARG B N 1
ATOM 7542 C CA . ARG B 1 180 ? -69.418 107.857 155.759 1.00 56.61 180 ARG B CA 1
ATOM 7543 C C . ARG B 1 180 ? -70.750 107.669 156.492 1.00 56.03 180 ARG B C 1
ATOM 7544 O O . ARG B 1 180 ? -70.972 108.290 157.531 1.00 56.22 180 ARG B O 1
ATOM 7552 N N . ALA B 1 181 ? -71.629 106.825 155.957 1.00 55.19 181 ALA B N 1
ATOM 7553 C CA . ALA B 1 181 ? -72.896 106.546 156.617 1.00 54.69 181 ALA B CA 1
ATOM 7554 C C . ALA B 1 181 ? -72.652 105.681 157.848 1.00 54.53 181 ALA B C 1
ATOM 7555 O O . ALA B 1 181 ? -73.355 105.794 158.856 1.00 54.24 181 ALA B O 1
ATOM 7557 N N . LEU B 1 182 ? -71.634 104.828 157.751 1.00 54.48 182 LEU B N 1
ATOM 7558 C CA . LEU B 1 182 ? -71.244 103.924 158.833 1.00 54.28 182 LEU B CA 1
ATOM 7559 C C . LEU B 1 182 ? -70.507 104.680 159.923 1.00 54.31 182 LEU B C 1
ATOM 7560 O O . LEU B 1 182 ? -70.580 104.328 161.097 1.00 54.30 182 LEU B O 1
ATOM 7565 N N . GLU B 1 183 ? -69.800 105.726 159.517 1.00 54.26 183 GLU B N 1
ATOM 7566 C CA . GLU B 1 183 ? -69.198 106.652 160.447 1.00 54.27 183 GLU B CA 1
ATOM 7567 C C . GLU B 1 183 ? -70.269 107.482 161.174 1.00 54.35 183 GLU B C 1
ATOM 7568 O O . GLU B 1 183 ? -70.111 107.830 162.345 1.00 54.31 183 GLU B O 1
ATOM 7574 N N . GLU B 1 184 ? -71.372 107.766 160.487 1.00 54.36 184 GLU B N 1
ATOM 7575 C CA . GLU B 1 184 ? -72.411 108.598 161.047 1.00 54.42 184 GLU B CA 1
ATOM 7576 C C . GLU B 1 184 ? -73.139 107.877 162.154 1.00 53.77 184 GLU B C 1
ATOM 7577 O O . GLU B 1 184 ? -73.555 108.498 163.122 1.00 54.40 184 GLU B O 1
ATOM 7583 N N . SER B 1 185 ? -73.275 106.562 162.031 1.00 52.83 185 SER B N 1
ATOM 7584 C CA . SER B 1 185 ? -73.908 105.769 163.080 1.00 51.99 185 SER B CA 1
ATOM 7585 C C . SER B 1 185 ? -72.892 105.163 164.051 1.00 51.17 185 SER B C 1
ATOM 7586 O O . SER B 1 185 ? -73.220 104.264 164.827 1.00 50.85 185 SER B O 1
ATOM 7589 N N . GLY B 1 186 ? -71.660 105.662 163.991 1.00 50.37 186 GLY B N 1
ATOM 7590 C CA . GLY B 1 186 ? -70.671 105.409 165.021 1.00 49.52 186 GLY B CA 1
ATOM 7591 C C . GLY B 1 186 ? -69.982 104.067 164.936 1.00 49.28 186 GLY B C 1
ATOM 7592 O O . GLY B 1 186 ? -69.476 103.568 165.954 1.00 49.71 186 GLY B O 1
ATOM 7593 N N . VAL B 1 187 ? -69.975 103.487 163.730 1.00 48.41 187 VAL B N 1
ATOM 7594 C CA . VAL B 1 187 ? -69.182 102.291 163.386 1.00 47.47 187 VAL B CA 1
ATOM 7595 C C . VAL B 1 187 ? -69.421 101.108 164.325 1.00 47.17 187 VAL B C 1
ATOM 7596 O O . VAL B 1 187 ? -68.489 100.446 164.778 1.00 47.11 187 VAL B O 1
ATOM 7600 N N . TYR B 1 188 ? -70.681 100.835 164.621 1.00 46.84 188 TYR B N 1
ATOM 7601 C CA . TYR B 1 188 ? -70.961 99.676 165.440 1.00 47.03 188 TYR B CA 1
ATOM 7602 C C . TYR B 1 188 ? -70.934 98.407 164.610 1.00 47.23 188 TYR B C 1
ATOM 7603 O O . TYR B 1 188 ? -70.638 97.321 165.133 1.00 47.16 188 TYR B O 1
ATOM 7612 N N . GLU B 1 189 ? -71.228 98.554 163.317 1.00 47.00 189 GLU B N 1
ATOM 7613 C CA . GLU B 1 189 ? -71.067 97.473 162.379 1.00 46.91 189 GLU B CA 1
ATOM 7614 C C . GLU B 1 189 ? -69.625 97.486 161.903 1.00 47.05 189 GLU B C 1
ATOM 7615 O O . GLU B 1 189 ? -69.315 98.013 160.849 1.00 47.49 189 GLU B O 1
ATOM 7621 N N . GLY B 1 190 ? -68.743 96.902 162.696 1.00 47.34 190 GLY B N 1
ATOM 7622 C CA . GLY B 1 190 ? -67.317 96.955 162.436 1.00 47.62 190 GLY B CA 1
ATOM 7623 C C . GLY B 1 190 ? -66.867 96.124 161.255 1.00 47.89 190 GLY B C 1
ATOM 7624 O O . GLY B 1 190 ? -66.023 96.578 160.474 1.00 47.98 190 GLY B O 1
ATOM 7625 N N . GLU B 1 191 ? -67.421 94.915 161.119 1.00 47.83 191 GLU B N 1
ATOM 7626 C CA . GLU B 1 191 ? -67.023 94.024 160.035 1.00 47.97 191 GLU B CA 1
ATOM 7627 C C . GLU B 1 191 ? -67.397 94.653 158.690 1.00 47.17 191 GLU B C 1
ATOM 7628 O O . GLU B 1 191 ? -66.590 94.667 157.770 1.00 47.47 191 GLU B O 1
ATOM 7634 N N . LYS B 1 192 ? -68.592 95.227 158.611 1.00 46.75 192 LYS B N 1
ATOM 7635 C CA . LYS B 1 192 ? -69.085 95.885 157.394 1.00 46.45 192 LYS B CA 1
ATOM 7636 C C . LYS B 1 192 ? -68.264 97.072 156.935 1.00 46.62 192 LYS B C 1
ATOM 7637 O O . LYS B 1 192 ? -68.013 97.254 155.743 1.00 46.30 192 LYS B O 1
ATOM 7643 N N . TYR B 1 193 ? -67.910 97.901 157.910 1.00 46.89 193 TYR B N 1
ATOM 7644 C CA . TYR B 1 193 ? -67.087 99.081 157.714 1.00 46.92 193 TYR B CA 1
ATOM 7645 C C . TYR B 1 193 ? -65.702 98.694 157.202 1.00 46.85 193 TYR B C 1
ATOM 7646 O O . TYR B 1 193 ? -65.172 99.356 156.308 1.00 46.92 193 TYR B O 1
ATOM 7655 N N . SER B 1 194 ? -65.127 97.615 157.736 1.00 46.34 194 SER B N 1
ATOM 7656 C CA . SER B 1 194 ? -63.840 97.163 157.229 1.00 46.23 194 SER B CA 1
ATOM 7657 C C . SER B 1 194 ? -63.993 96.472 155.885 1.00 46.42 194 SER B C 1
ATOM 7658 O O . SER B 1 194 ? -63.024 96.361 155.133 1.00 46.61 194 SER B O 1
ATOM 7661 N N . PHE B 1 195 ? -65.204 96.021 155.567 1.00 46.47 195 PHE B N 1
ATOM 7662 C CA . PHE B 1 195 ? -65.433 95.515 154.226 1.00 46.70 195 PHE B CA 1
ATOM 7663 C C . PHE B 1 195 ? -65.410 96.665 153.221 1.00 46.47 195 PHE B C 1
ATOM 7664 O O . PHE B 1 195 ? -64.774 96.573 152.182 1.00 46.34 195 PHE B O 1
ATOM 7672 N N . TYR B 1 196 ? -66.123 97.739 153.511 1.00 46.37 196 TYR B N 1
ATOM 7673 C CA . TYR B 1 196 ? -66.203 98.793 152.526 1.00 46.54 196 TYR B CA 1
ATOM 7674 C C . TYR B 1 196 ? -64.903 99.570 152.437 1.00 46.74 196 TYR B C 1
ATOM 7675 O O . TYR B 1 196 ? -64.653 100.230 151.436 1.00 46.57 196 TYR B O 1
ATOM 7684 N N . GLN B 1 197 ? -64.070 99.481 153.468 1.00 47.19 197 GLN B N 1
ATOM 7685 C CA . GLN B 1 197 ? -62.742 100.067 153.380 1.00 47.81 197 GLN B CA 1
ATOM 7686 C C . GLN B 1 197 ? -61.933 99.299 152.339 1.00 47.95 197 GLN B C 1
ATOM 7687 O O . GLN B 1 197 ? -61.236 99.901 151.510 1.00 48.34 197 GLN B O 1
ATOM 7693 N N . ALA B 1 198 ? -62.052 97.974 152.380 1.00 47.67 198 ALA B N 1
ATOM 7694 C CA . ALA B 1 198 ? -61.435 97.111 151.386 1.00 47.38 198 ALA B CA 1
ATOM 7695 C C . ALA B 1 198 ? -62.005 97.335 149.968 1.00 47.36 198 ALA B C 1
ATOM 7696 O O . ALA B 1 198 ? -61.248 97.518 149.023 1.00 47.08 198 ALA B O 1
ATOM 7698 N N . ALA B 1 199 ? -63.333 97.353 149.845 1.00 47.56 199 ALA B N 1
ATOM 7699 C CA . ALA B 1 199 ? -64.026 97.703 148.602 1.00 47.99 199 ALA B CA 1
ATOM 7700 C C . ALA B 1 199 ? -63.510 99.001 147.978 1.00 48.72 199 ALA B C 1
ATOM 7701 O O . ALA B 1 199 ? -63.266 99.061 146.775 1.00 49.01 199 ALA B O 1
ATOM 7703 N N . LYS B 1 200 ? -63.342 100.023 148.809 1.00 49.62 200 LYS B N 1
ATOM 7704 C CA . LYS B 1 200 ? -62.689 101.262 148.419 1.00 50.32 200 LYS B CA 1
ATOM 7705 C C . LYS B 1 200 ? -61.234 101.075 147.921 1.00 50.62 200 LYS B C 1
ATOM 7706 O O . LYS B 1 200 ? -60.863 101.645 146.882 1.00 50.83 200 LYS B O 1
ATOM 7712 N N . ILE B 1 201 ? -60.421 100.297 148.641 1.00 50.54 201 ILE B N 1
ATOM 7713 C CA . ILE B 1 201 ? -59.000 100.145 148.282 1.00 50.75 201 ILE B CA 1
ATOM 7714 C C . ILE B 1 201 ? -58.877 99.420 146.950 1.00 51.06 201 ILE B C 1
ATOM 7715 O O . ILE B 1 201 ? -58.160 99.856 146.032 1.00 51.47 201 ILE B O 1
ATOM 7720 N N . VAL B 1 202 ? -59.643 98.342 146.850 1.00 50.86 202 VAL B N 1
ATOM 7721 C CA . VAL B 1 202 ? -59.671 97.473 145.694 1.00 50.57 202 VAL B CA 1
ATOM 7722 C C . VAL B 1 202 ? -60.205 98.167 144.433 1.00 50.82 202 VAL B C 1
ATOM 7723 O O . VAL B 1 202 ? -59.766 97.863 143.336 1.00 50.87 202 VAL B O 1
ATOM 7727 N N . SER B 1 203 ? -61.107 99.131 144.583 1.00 51.28 203 SER B N 1
ATOM 7728 C CA . SER B 1 203 ? -61.626 99.837 143.418 1.00 51.88 203 SER B CA 1
ATOM 7729 C C . SER B 1 203 ? -60.593 100.778 142.854 1.00 52.62 203 SER B C 1
ATOM 7730 O O . SER B 1 203 ? -60.495 100.927 141.642 1.00 52.49 203 SER B O 1
ATOM 7733 N N . GLU B 1 204 ? -59.834 101.406 143.751 1.00 53.78 204 GLU B N 1
ATOM 7734 C CA . GLU B 1 204 ? -58.743 102.306 143.383 1.00 54.67 204 GLU B CA 1
ATOM 7735 C C . GLU B 1 204 ? -57.683 101.520 142.646 1.00 54.96 204 GLU B C 1
ATOM 7736 O O . GLU B 1 204 ? -57.246 101.935 141.566 1.00 55.23 204 GLU B O 1
ATOM 7742 N N . ALA B 1 205 ? -57.305 100.387 143.238 1.00 55.16 205 ALA B N 1
ATOM 7743 C CA . ALA B 1 205 ? -56.303 99.483 142.690 1.00 55.96 205 ALA B CA 1
ATOM 7744 C C . ALA B 1 205 ? -56.548 99.185 141.224 1.00 56.48 205 ALA B C 1
ATOM 7745 O O . ALA B 1 205 ? -55.689 99.435 140.382 1.00 56.89 205 ALA B O 1
ATOM 7747 N N . VAL B 1 206 ? -57.745 98.685 140.946 1.00 57.17 206 VAL B N 1
ATOM 7748 C CA . VAL B 1 206 ? -58.204 98.310 139.615 1.00 57.79 206 VAL B CA 1
ATOM 7749 C C . VAL B 1 206 ? -58.121 99.469 138.609 1.00 58.36 206 VAL B C 1
ATOM 7750 O O . VAL B 1 206 ? -57.647 99.274 137.484 1.00 58.70 206 VAL B O 1
ATOM 7754 N N . ILE B 1 207 ? -58.524 100.670 139.039 1.00 58.84 207 ILE B N 1
ATOM 7755 C CA . ILE B 1 207 ? -58.550 101.861 138.175 1.00 59.09 207 ILE B CA 1
ATOM 7756 C C . ILE B 1 207 ? -57.141 102.270 137.805 1.00 59.42 207 ILE B C 1
ATOM 7757 O O . ILE B 1 207 ? -56.856 102.503 136.625 1.00 59.74 207 ILE B O 1
ATOM 7762 N N . ASN B 1 208 ? -56.268 102.309 138.813 1.00 59.53 208 ASN B N 1
ATOM 7763 C CA . ASN B 1 208 ? -54.857 102.644 138.631 1.00 59.78 208 ASN B CA 1
ATOM 7764 C C . ASN B 1 208 ? -54.142 101.639 137.751 1.00 59.56 208 ASN B C 1
ATOM 7765 O O . ASN B 1 208 ? -53.355 102.031 136.896 1.00 59.74 208 ASN B O 1
ATOM 7770 N N . TYR B 1 209 ? -54.456 100.358 137.947 1.00 59.34 209 TYR B N 1
ATOM 7771 C CA . TYR B 1 209 ? -53.978 99.251 137.103 1.00 59.39 209 TYR B CA 1
ATOM 7772 C C . TYR B 1 209 ? -54.336 99.458 135.623 1.00 59.48 209 TYR B C 1
ATOM 7773 O O . TYR B 1 209 ? -53.543 99.160 134.734 1.00 59.07 209 TYR B O 1
ATOM 7782 N N . GLY B 1 210 ? -55.524 100.004 135.380 1.00 59.90 210 GLY B N 1
ATOM 7783 C CA . GLY B 1 210 ? -55.936 100.431 134.051 1.00 60.37 210 GLY B CA 1
ATOM 7784 C C . GLY B 1 210 ? -55.186 101.631 133.497 1.00 60.66 210 GLY B C 1
ATOM 7785 O O . GLY B 1 210 ? -54.837 101.651 132.323 1.00 60.61 210 GLY B O 1
ATOM 7786 N N . LEU B 1 211 ? -54.942 102.634 134.336 1.00 61.13 211 LEU B N 1
ATOM 7787 C CA . LEU B 1 211 ? -54.154 103.805 133.939 1.00 61.59 211 LEU B CA 1
ATOM 7788 C C . LEU B 1 211 ? -52.684 103.473 133.649 1.00 61.54 211 LEU B C 1
ATOM 7789 O O . LEU B 1 211 ? -52.043 104.164 132.858 1.00 61.77 211 LEU B O 1
ATOM 7794 N N . ARG B 1 212 ? -52.164 102.422 134.278 1.00 61.30 212 ARG B N 1
ATOM 7795 C CA . ARG B 1 212 ? -50.816 101.952 134.003 1.00 61.31 212 ARG B CA 1
ATOM 7796 C C . ARG B 1 212 ? -50.670 101.401 132.581 1.00 61.96 212 ARG B C 1
ATOM 7797 O O . ARG B 1 212 ? -49.617 101.551 131.957 1.00 62.14 212 ARG B O 1
ATOM 7805 N N . TYR B 1 213 ? -51.721 100.748 132.086 1.00 62.61 213 TYR B N 1
ATOM 7806 C CA . TYR B 1 213 ? -51.737 100.223 130.718 1.00 63.17 213 TYR B CA 1
ATOM 7807 C C . TYR B 1 213 ? -51.989 101.336 129.705 1.00 64.12 213 TYR B C 1
ATOM 7808 O O . TYR B 1 213 ? -51.494 101.292 128.583 1.00 64.12 213 TYR B O 1
ATOM 7817 N N . SER B 1 214 ? -52.739 102.346 130.129 1.00 65.64 214 SER B N 1
ATOM 7818 C CA . SER B 1 214 ? -52.969 103.543 129.340 1.00 67.08 214 SER B CA 1
ATOM 7819 C C . SER B 1 214 ? -51.658 104.293 129.114 1.00 68.55 214 SER B C 1
ATOM 7820 O O . SER B 1 214 ? -51.411 104.780 128.019 1.00 68.72 214 SER B O 1
ATOM 7823 N N . LYS B 1 215 ? -50.818 104.353 130.148 1.00 70.34 215 LYS B N 1
ATOM 7824 C CA . LYS B 1 215 ? -49.480 104.953 130.050 1.00 71.96 215 LYS B CA 1
ATOM 7825 C C . LYS B 1 215 ? -48.549 104.157 129.150 1.00 72.68 215 LYS B C 1
ATOM 7826 O O . LYS B 1 215 ? -47.876 104.739 128.304 1.00 73.02 215 LYS B O 1
ATOM 7832 N N . LEU B 1 216 ? -48.517 102.838 129.333 1.00 73.62 216 LEU B N 1
ATOM 7833 C CA . LEU B 1 216 ? -47.610 101.970 128.586 1.00 74.61 216 LEU B CA 1
ATOM 7834 C C . LEU B 1 216 ? -47.895 102.046 127.105 1.00 75.44 216 LEU B C 1
ATOM 7835 O O . LEU B 1 216 ? -46.968 102.080 126.312 1.00 75.70 216 LEU B O 1
ATOM 7840 N N . ALA B 1 217 ? -49.177 102.072 126.747 1.00 76.48 217 ALA B N 1
ATOM 7841 C CA . ALA B 1 217 ? -49.596 102.197 125.353 1.00 77.56 217 ALA B CA 1
ATOM 7842 C C . ALA B 1 217 ? -49.210 103.544 124.768 1.00 78.32 217 ALA B C 1
ATOM 7843 O O . ALA B 1 217 ? -48.741 103.616 123.640 1.00 78.37 217 ALA B O 1
ATOM 7845 N N . GLU B 1 218 ? -49.410 104.598 125.555 1.00 79.42 218 GLU B N 1
ATOM 7846 C CA . GLU B 1 218 ? -49.193 105.983 125.124 1.00 80.45 218 GLU B CA 1
ATOM 7847 C C . GLU B 1 218 ? -47.722 106.235 124.798 1.00 80.68 218 GLU B C 1
ATOM 7848 O O . GLU B 1 218 ? -47.399 106.900 123.806 1.00 80.84 218 GLU B O 1
ATOM 7854 N N . GLU B 1 219 ? -46.851 105.675 125.635 1.00 80.90 219 GLU B N 1
ATOM 7855 C CA . GLU B 1 219 ? -45.407 105.760 125.476 1.00 81.16 219 GLU B CA 1
ATOM 7856 C C . GLU B 1 219 ? -44.908 104.940 124.272 1.00 81.57 219 GLU B C 1
ATOM 7857 O O . GLU B 1 219 ? -44.105 105.430 123.458 1.00 81.97 219 GLU B O 1
ATOM 7863 N N . LEU B 1 220 ? -45.414 103.713 124.136 1.00 81.69 220 LEU B N 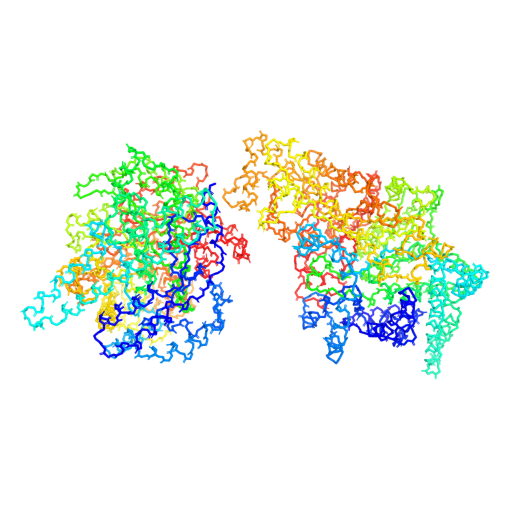1
ATOM 7864 C CA . LEU B 1 220 ? -45.041 102.845 123.019 1.00 81.65 220 LEU B CA 1
ATOM 7865 C C . LEU B 1 220 ? -45.554 103.382 121.696 1.00 81.96 220 LEU B C 1
ATOM 7866 O O . LEU B 1 220 ? -44.979 103.073 120.663 1.00 82.03 220 LEU B O 1
ATOM 7871 N N . ALA B 1 221 ? -46.620 104.184 121.743 1.00 82.46 221 ALA B N 1
ATOM 7872 C CA . ALA B 1 221 ? -47.249 104.757 120.546 1.00 83.25 221 ALA B CA 1
ATOM 7873 C C . ALA B 1 221 ? -46.328 105.719 119.801 1.00 83.88 221 ALA B C 1
ATOM 7874 O O . ALA B 1 221 ? -46.033 105.517 118.619 1.00 84.09 221 ALA B O 1
ATOM 7876 N N . GLU B 1 222 ? -45.867 106.760 120.487 1.00 84.46 222 GLU B N 1
ATOM 7877 C CA . GLU B 1 222 ? -44.913 107.689 119.885 1.00 85.01 222 GLU B CA 1
ATOM 7878 C C . GLU B 1 222 ? -43.491 107.138 119.996 1.00 85.07 222 GLU B C 1
ATOM 7879 O O . GLU B 1 222 ? -42.669 107.653 120.754 1.00 85.17 222 GLU B O 1
ATOM 7885 N N . SER B 1 223 ? -43.242 106.099 119.196 1.00 85.19 223 SER B N 1
ATOM 7886 C CA . SER B 1 223 ? -42.044 105.265 119.201 1.00 85.29 223 SER B CA 1
ATOM 7887 C C . SER B 1 223 ? -42.335 104.224 118.124 1.00 85.41 223 SER B C 1
ATOM 7888 O O . SER B 1 223 ? -41.611 103.241 117.966 1.00 85.17 223 SER B O 1
ATOM 7891 N N . GLU B 1 224 ? -43.418 104.465 117.389 1.00 85.67 224 GLU B N 1
ATOM 7892 C CA . GLU B 1 224 ? -44.030 103.465 116.527 1.00 86.13 224 GLU B CA 1
ATOM 7893 C C . GLU B 1 224 ? -44.796 104.153 115.385 1.00 86.53 224 GLU B C 1
ATOM 7894 O O . GLU B 1 224 ? -45.209 105.308 115.500 1.00 86.38 224 GLU B O 1
ATOM 7900 N N . ASP B 1 225 ? -44.979 103.423 114.287 1.00 87.12 225 ASP B N 1
ATOM 7901 C CA . ASP B 1 225 ? -45.245 104.002 112.979 1.00 87.53 225 ASP B CA 1
ATOM 7902 C C . ASP B 1 225 ? -46.666 103.792 112.459 1.00 87.47 225 ASP B C 1
ATOM 7903 O O . ASP B 1 225 ? -47.133 102.655 112.387 1.00 87.41 225 ASP B O 1
ATOM 7908 N N . GLY B 1 226 ? -47.316 104.902 112.094 1.00 87.39 226 GLY B N 1
ATOM 7909 C CA . GLY B 1 226 ? -48.587 104.930 111.350 1.00 87.39 226 GLY B CA 1
ATOM 7910 C C . GLY B 1 226 ? -49.703 103.950 111.682 1.00 87.42 226 GLY B C 1
ATOM 7911 O O . GLY B 1 226 ? -50.623 104.277 112.420 1.00 87.47 226 GLY B O 1
ATOM 7912 N N . GLU B 1 227 ? -49.606 102.745 111.121 1.00 87.46 227 GLU B N 1
ATOM 7913 C CA . GLU B 1 227 ? -50.627 101.693 111.233 1.00 87.54 227 GLU B CA 1
ATOM 7914 C C . GLU B 1 227 ? -50.831 101.138 112.663 1.00 87.10 227 GLU B C 1
ATOM 7915 O O . GLU B 1 227 ? -51.956 101.144 113.176 1.00 87.07 227 GLU B O 1
ATOM 7921 N N . ARG B 1 228 ? -49.742 100.690 113.296 1.00 86.45 228 ARG B N 1
ATOM 7922 C CA . ARG B 1 228 ? -49.769 100.120 114.645 1.00 85.51 228 ARG B CA 1
ATOM 7923 C C . ARG B 1 228 ? -49.927 101.235 115.679 1.00 85.18 228 ARG B C 1
ATOM 7924 O O . ARG B 1 228 ? -50.574 101.053 116.708 1.00 85.32 228 ARG B O 1
ATOM 7932 N N . ARG B 1 229 ? -49.351 102.395 115.380 1.00 84.56 229 ARG B N 1
ATOM 7933 C CA . ARG B 1 229 ? -49.488 103.584 116.217 1.00 83.96 229 ARG B CA 1
ATOM 7934 C C . ARG B 1 229 ? -50.943 104.083 116.369 1.00 83.29 229 ARG B C 1
ATOM 7935 O O . ARG B 1 229 ? -51.310 104.622 117.418 1.00 83.49 229 ARG B O 1
ATOM 7943 N N . GLU B 1 230 ? -51.780 103.870 115.357 1.00 82.29 230 GLU B N 1
ATOM 7944 C CA . GLU B 1 230 ? -53.174 104.295 115.456 1.00 81.22 230 GLU B CA 1
ATOM 7945 C C . GLU B 1 230 ? -53.944 103.410 116.410 1.00 80.51 230 GLU B C 1
ATOM 7946 O O . GLU B 1 230 ? -54.820 103.884 117.129 1.00 80.33 230 GLU B O 1
ATOM 7952 N N . GLU B 1 231 ? -53.582 102.128 116.417 1.00 79.76 231 GLU B N 1
ATOM 7953 C CA . GLU B 1 231 ? -54.138 101.136 117.338 1.00 78.77 231 GLU B CA 1
ATOM 7954 C C . GLU B 1 231 ? -53.763 101.420 118.802 1.00 78.25 231 GLU B C 1
ATOM 7955 O O . GLU B 1 231 ? -54.622 101.365 119.677 1.00 78.14 231 GLU B O 1
ATOM 7961 N N . LEU B 1 232 ? -52.489 101.732 119.052 1.00 77.40 232 LEU B N 1
ATOM 7962 C CA . LEU B 1 232 ? -51.980 101.982 120.412 1.00 76.56 232 LEU B CA 1
ATOM 7963 C C . LEU B 1 232 ? -52.570 103.232 121.075 1.00 76.16 232 LEU B C 1
ATOM 7964 O O . LEU B 1 232 ? -52.719 103.284 122.294 1.00 75.82 232 LEU B O 1
ATOM 7969 N N . LEU B 1 233 ? -52.903 104.227 120.257 1.00 75.96 233 LEU B N 1
ATOM 7970 C CA . LEU B 1 233 ? -53.577 105.440 120.714 1.00 75.76 233 LEU B CA 1
ATOM 7971 C C . LEU B 1 233 ? -55.027 105.144 121.083 1.00 75.64 233 LEU B C 1
ATOM 7972 O O . LEU B 1 233 ? -55.599 105.819 121.942 1.00 75.92 233 LEU B O 1
ATOM 7977 N N . LYS B 1 234 ? -55.627 104.158 120.416 1.00 75.21 234 LYS B N 1
ATOM 7978 C CA . LYS B 1 234 ? -56.945 103.677 120.805 1.00 74.55 234 LYS B CA 1
ATOM 7979 C C . LYS B 1 234 ? -56.827 102.944 122.132 1.00 74.05 234 LYS B C 1
ATOM 7980 O O . LYS B 1 234 ? -57.636 103.164 123.012 1.00 74.09 234 LYS B O 1
ATOM 7986 N N . ILE B 1 235 ? -55.795 102.116 122.282 1.00 73.55 235 ILE B N 1
ATOM 7987 C CA . ILE B 1 235 ? -55.570 101.343 123.510 1.00 73.32 235 ILE B CA 1
ATOM 7988 C C . ILE B 1 235 ? -55.315 102.230 124.740 1.00 73.43 235 ILE B C 1
ATOM 7989 O O . ILE B 1 235 ? -55.781 101.929 125.848 1.00 73.43 235 ILE B O 1
ATOM 7994 N N . ALA B 1 236 ? -54.611 103.341 124.528 1.00 73.51 236 ALA B N 1
ATOM 7995 C CA . ALA B 1 236 ? -54.381 104.330 125.583 1.00 73.24 236 ALA B CA 1
ATOM 7996 C C . ALA B 1 236 ? -55.692 104.989 125.995 1.00 73.10 236 ALA B C 1
ATOM 7997 O O . ALA B 1 236 ? -55.976 105.123 127.175 1.00 73.15 236 ALA B O 1
ATOM 7999 N N . GLU B 1 237 ? -56.497 105.359 125.006 1.00 73.11 237 GLU B N 1
ATOM 8000 C CA . GLU B 1 237 ? -57.790 106.015 125.220 1.00 73.46 237 GLU B CA 1
ATOM 8001 C C . GLU B 1 237 ? -58.792 105.079 125.930 1.00 72.98 237 GLU B C 1
ATOM 8002 O O . GLU B 1 237 ? -59.629 105.517 126.733 1.00 73.01 237 GLU B O 1
ATOM 8008 N N . ILE B 1 238 ? -58.666 103.785 125.644 1.00 72.47 238 ILE B N 1
ATOM 8009 C CA . ILE B 1 238 ? -59.545 102.766 126.189 1.00 71.81 238 ILE B CA 1
ATOM 8010 C C . ILE B 1 238 ? -59.165 102.443 127.635 1.00 71.53 238 ILE B C 1
ATOM 8011 O O . ILE B 1 238 ? -60.009 102.504 128.518 1.00 71.58 238 ILE B O 1
ATOM 8016 N N . CYS B 1 239 ? -57.892 102.165 127.893 1.00 71.07 239 CYS B N 1
ATOM 8017 C CA . CYS B 1 239 ? -57.450 101.858 129.252 1.00 70.53 239 CYS B CA 1
ATOM 8018 C C . CYS B 1 239 ? -57.562 103.032 130.231 1.00 70.83 239 CYS B C 1
ATOM 8019 O O . CYS B 1 239 ? -57.573 102.826 131.444 1.00 71.03 239 CYS B O 1
ATOM 8022 N N . ARG B 1 240 ? -57.644 104.255 129.703 1.00 70.94 240 ARG B N 1
ATOM 8023 C CA . ARG B 1 240 ? -57.901 105.447 130.515 1.00 71.32 240 ARG B CA 1
ATOM 8024 C C . ARG B 1 240 ? -59.361 105.453 130.954 1.00 70.52 240 ARG B C 1
ATOM 8025 O O . ARG B 1 240 ? -59.684 105.855 132.072 1.00 70.60 240 ARG B O 1
ATOM 8033 N N . LYS B 1 241 ? -60.233 104.964 130.080 1.00 69.88 241 LYS B N 1
ATOM 8034 C CA . LYS B 1 241 ? -61.664 104.914 130.363 1.00 69.16 241 LYS B CA 1
ATOM 8035 C C . LYS B 1 241 ? -62.101 103.672 131.149 1.00 68.78 241 LYS B C 1
ATOM 8036 O O . LYS B 1 241 ? -62.899 103.772 132.079 1.00 68.56 241 LYS B O 1
ATOM 8042 N N . VAL B 1 242 ? -61.590 102.498 130.780 1.00 68.31 242 VAL B N 1
ATOM 8043 C CA . VAL B 1 242 ? -62.135 101.268 131.341 1.00 67.73 242 VAL B CA 1
ATOM 8044 C C . VAL B 1 242 ? -61.238 100.204 131.940 1.00 67.45 242 VAL B C 1
ATOM 8045 O O . VAL B 1 242 ? -60.469 99.537 131.253 1.00 67.72 242 VAL B O 1
ATOM 8049 N N . PRO B 1 243 ? -61.217 100.161 133.256 1.00 67.01 243 PRO B N 1
ATOM 8050 C CA . PRO B 1 243 ? -62.112 99.299 134.004 1.00 66.49 243 PRO B CA 1
ATOM 8051 C C . PRO B 1 243 ? -63.049 100.192 134.857 1.00 66.01 243 PRO B C 1
ATOM 8052 O O . PRO B 1 243 ? -63.885 99.676 135.583 1.00 66.32 243 PRO B O 1
ATOM 8056 N N . ALA B 1 244 ? -62.934 101.517 134.720 1.00 65.24 244 ALA B N 1
ATOM 8057 C CA . ALA B 1 244 ? -63.392 102.480 135.724 1.00 64.39 244 ALA B CA 1
ATOM 8058 C C . ALA B 1 244 ? -64.719 103.103 135.375 1.00 64.03 244 ALA B C 1
ATOM 8059 O O . ALA B 1 244 ? -65.539 103.372 136.249 1.00 64.16 244 ALA B O 1
ATOM 8061 N N . GLU B 1 245 ? -64.912 103.369 134.092 1.00 63.37 245 GLU B N 1
ATOM 8062 C CA . GLU B 1 245 ? -66.179 103.873 133.614 1.00 62.63 245 GLU B CA 1
ATOM 8063 C C . GLU B 1 245 ? -66.965 102.742 132.988 1.00 61.78 245 GLU B C 1
ATOM 8064 O O . GLU B 1 245 ? -66.453 101.644 132.811 1.00 61.42 245 GLU B O 1
ATOM 8070 N N . LYS B 1 246 ? -68.223 103.012 132.674 1.00 60.90 246 LYS B N 1
ATOM 8071 C CA . LYS B 1 246 ? -69.009 102.079 131.908 1.00 60.14 246 LYS B CA 1
ATOM 8072 C C . LYS B 1 246 ? -68.557 102.197 130.473 1.00 60.01 246 LYS B C 1
ATOM 8073 O O . LYS B 1 246 ? -68.480 103.312 129.947 1.00 60.35 246 LYS B O 1
ATOM 8079 N N . PRO B 1 247 ? -68.229 101.057 129.843 1.00 59.43 247 PRO B N 1
ATOM 8080 C CA . PRO B 1 247 ? -67.917 100.988 128.421 1.00 59.02 247 PRO B CA 1
ATOM 8081 C C . PRO B 1 247 ? -69.124 101.292 127.536 1.00 58.81 247 PRO B C 1
ATOM 8082 O O . PRO B 1 247 ? -70.271 101.071 127.946 1.00 58.79 247 PRO B O 1
ATOM 8086 N N . GLU B 1 248 ? -68.855 101.809 126.336 1.00 58.35 248 GLU B N 1
ATOM 8087 C CA . GLU B 1 248 ? -69.899 102.101 12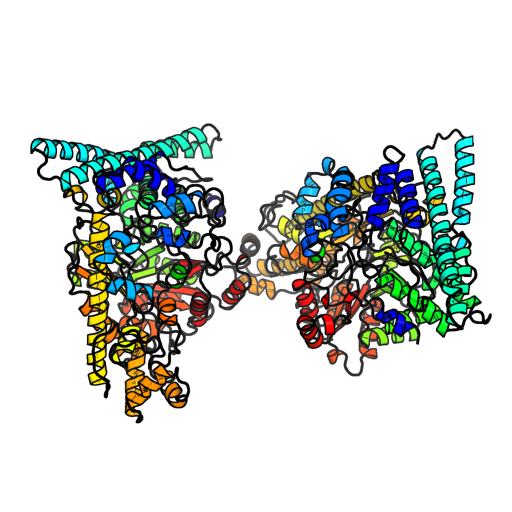5.363 1.00 57.95 248 GLU B CA 1
ATOM 8088 C C . GLU B 1 248 ? -69.609 101.461 124.001 1.00 57.75 248 GLU B C 1
ATOM 8089 O O . GLU B 1 248 ? -70.474 101.450 123.108 1.00 57.73 248 GLU B O 1
ATOM 8095 N N . THR B 1 249 ? -68.391 100.945 123.832 1.00 57.15 249 THR B N 1
ATOM 8096 C CA . THR B 1 249 ? -68.049 100.239 122.602 1.00 56.65 249 THR B CA 1
ATOM 8097 C C . THR B 1 249 ? -67.690 98.805 122.916 1.00 56.36 249 THR B C 1
ATOM 8098 O O . THR B 1 249 ? -67.283 98.505 124.041 1.00 56.09 249 THR B O 1
ATOM 8102 N N . PHE B 1 250 ? -67.848 97.941 121.909 1.00 56.04 250 PHE B N 1
ATOM 8103 C CA . PHE B 1 250 ? -67.436 96.535 121.950 1.00 55.64 250 PHE B CA 1
ATOM 8104 C C . PHE B 1 250 ? -65.991 96.388 122.381 1.00 55.53 250 PHE B C 1
ATOM 8105 O O . PHE B 1 250 ? -65.688 95.590 123.265 1.00 55.17 250 PHE B O 1
ATOM 8113 N N . TRP B 1 251 ? -65.109 97.158 121.753 1.00 55.73 251 TRP B N 1
ATOM 8114 C CA . TRP B 1 251 ? -63.696 97.129 122.115 1.00 56.17 251 TRP B CA 1
ATOM 8115 C C . TRP B 1 251 ? -63.452 97.484 123.599 1.00 56.23 251 TRP B C 1
ATOM 8116 O O . TRP B 1 251 ? -62.748 96.744 124.313 1.00 56.23 251 TRP B O 1
ATOM 8127 N N . GLU B 1 252 ? -64.038 98.596 124.049 1.00 56.00 252 GLU B N 1
ATOM 8128 C CA . GLU B 1 252 ? -63.951 99.004 125.453 1.00 55.84 252 GLU B CA 1
ATOM 8129 C C . GLU B 1 252 ? -64.453 97.905 126.388 1.00 55.74 252 GLU B C 1
ATOM 8130 O O . GLU B 1 252 ? -63.768 97.545 127.346 1.00 55.71 252 GLU B O 1
ATOM 8136 N N . ALA B 1 253 ? -65.631 97.365 126.071 1.00 55.52 253 ALA B N 1
ATOM 8137 C CA . ALA B 1 253 ? -66.248 96.296 126.851 1.00 55.15 253 ALA B CA 1
ATOM 8138 C C . ALA B 1 253 ? -65.406 95.030 126.930 1.00 54.95 253 ALA B C 1
ATOM 8139 O O . ALA B 1 253 ? -65.351 94.413 127.972 1.00 55.18 253 ALA B O 1
ATOM 8141 N N . VAL B 1 254 ? -64.737 94.640 125.852 1.00 54.82 254 VAL B N 1
ATOM 8142 C CA . VAL B 1 254 ? -63.892 93.444 125.930 1.00 54.42 254 VAL B CA 1
ATOM 8143 C C . VAL B 1 254 ? -62.642 93.748 126.732 1.00 54.39 254 VAL B C 1
ATOM 8144 O O . VAL B 1 254 ? -62.259 92.969 127.596 1.00 54.26 254 VAL B O 1
ATOM 8148 N N . GLN B 1 255 ? -62.049 94.915 126.493 1.00 54.58 255 GLN B N 1
ATOM 8149 C CA . GLN B 1 255 ? -60.875 95.329 127.250 1.00 54.71 255 GLN B CA 1
ATOM 8150 C C . GLN B 1 255 ? -61.158 95.441 128.753 1.00 54.32 255 GLN B C 1
ATOM 8151 O O . GLN B 1 255 ? -60.324 95.028 129.573 1.00 54.61 255 GLN B O 1
ATOM 8157 N N . PHE B 1 256 ? -62.341 95.961 129.091 1.00 53.61 256 PHE B N 1
ATOM 8158 C CA . PHE B 1 256 ? -62.874 95.945 130.458 1.00 53.03 256 PHE B CA 1
ATOM 8159 C C . PHE B 1 256 ? -62.772 94.569 131.093 1.00 52.25 256 PHE B C 1
ATOM 8160 O O . PHE B 1 256 ? -62.090 94.414 132.106 1.00 51.96 256 PHE B O 1
ATOM 8168 N N . VAL B 1 257 ? -63.455 93.580 130.512 1.00 51.30 257 VAL B N 1
ATOM 8169 C CA . VAL B 1 257 ? -63.527 92.288 131.172 1.00 50.37 257 VAL B CA 1
ATOM 8170 C C . VAL B 1 257 ? -62.161 91.650 131.279 1.00 50.25 257 VAL B C 1
ATOM 8171 O O . VAL B 1 257 ? -61.860 91.040 132.298 1.00 50.93 257 VAL B O 1
ATOM 8175 N N . TRP B 1 258 ? -61.304 91.846 130.287 1.00 49.61 258 TRP B N 1
ATOM 8176 C CA . TRP B 1 258 ? -60.007 91.247 130.409 1.00 49.00 258 TRP B CA 1
ATOM 8177 C C . TRP B 1 258 ? -59.178 91.902 131.517 1.00 48.89 258 TRP B C 1
ATOM 8178 O O . TRP B 1 258 ? -58.584 91.187 132.334 1.00 49.06 258 TRP B O 1
ATOM 8189 N N . LEU B 1 259 ? -59.162 93.235 131.576 1.00 48.30 259 LEU B N 1
ATOM 8190 C CA . LEU B 1 259 ? -58.402 93.912 132.637 1.00 47.84 259 LEU B CA 1
ATOM 8191 C C . LEU B 1 259 ? -58.755 93.418 134.035 1.00 47.84 259 LEU B C 1
ATOM 8192 O O . LEU B 1 259 ? -57.835 93.116 134.805 1.00 48.06 259 LEU B O 1
ATOM 8197 N N . VAL B 1 260 ? -60.053 93.263 134.345 1.00 47.47 260 VAL B N 1
ATOM 8198 C CA . VAL B 1 260 ? -60.425 92.766 135.674 1.00 47.14 260 VAL B CA 1
ATOM 8199 C C . VAL B 1 260 ? -60.152 91.285 135.799 1.00 47.52 260 VAL B C 1
ATOM 8200 O O . VAL B 1 260 ? -59.823 90.811 136.889 1.00 47.55 260 VAL B O 1
ATOM 8204 N N . GLN B 1 261 ? -60.210 90.566 134.680 1.00 47.83 261 GLN B N 1
ATOM 8205 C CA . GLN B 1 261 ? -59.905 89.138 134.703 1.00 48.41 261 GLN B CA 1
ATOM 8206 C C . GLN B 1 261 ? -58.449 88.887 135.120 1.00 48.67 261 GLN B C 1
ATOM 8207 O O . GLN B 1 261 ? -58.171 88.042 135.977 1.00 48.59 261 GLN B O 1
ATOM 8213 N N . SER B 1 262 ? -57.532 89.655 134.545 1.00 49.04 262 SER B N 1
ATOM 8214 C CA . SER B 1 262 ? -56.123 89.525 134.891 1.00 49.63 262 SER B CA 1
ATOM 8215 C C . SER B 1 262 ? -55.876 90.033 136.304 1.00 49.50 262 SER B C 1
ATOM 8216 O O . SER B 1 262 ? -55.058 89.460 137.035 1.00 49.79 262 SER B O 1
ATOM 8219 N N . ALA B 1 263 ? -56.596 91.086 136.689 1.00 49.01 263 ALA B N 1
ATOM 8220 C CA . ALA B 1 263 ? -56.521 91.577 138.053 1.00 49.03 263 ALA B CA 1
ATOM 8221 C C . ALA B 1 263 ? -56.915 90.485 139.052 1.00 49.35 263 ALA B C 1
ATOM 8222 O O . ALA B 1 263 ? -56.156 90.208 139.981 1.00 49.39 263 ALA B O 1
ATOM 8224 N N . LEU B 1 264 ? -58.062 89.829 138.828 1.00 49.43 264 LEU B N 1
ATOM 8225 C CA . LEU B 1 264 ? -58.575 88.805 139.754 1.00 49.46 264 LEU B CA 1
ATOM 8226 C C . LEU B 1 264 ? -57.627 87.619 139.915 1.00 49.78 264 LEU B C 1
ATOM 8227 O O . LEU B 1 264 ? -57.597 86.978 140.960 1.00 49.65 264 LEU B O 1
ATOM 8232 N N . HIS B 1 265 ? -56.820 87.355 138.893 1.00 50.29 265 HIS B N 1
ATOM 8233 C CA . HIS B 1 265 ? -55.858 86.262 138.968 1.00 51.01 265 HIS B CA 1
ATOM 8234 C C . HIS B 1 265 ? -54.643 86.571 139.845 1.00 51.29 265 HIS B C 1
ATOM 8235 O O . HIS B 1 265 ? -53.783 85.695 140.044 1.00 51.44 265 HIS B O 1
ATOM 8242 N N . GLN B 1 266 ? -54.579 87.801 140.372 1.00 51.13 266 GLN B N 1
ATOM 8243 C CA . GLN B 1 266 ? -53.557 88.161 141.359 1.00 50.93 266 GLN B CA 1
ATOM 8244 C C . GLN B 1 266 ? -54.080 87.979 142.787 1.00 51.17 266 GLN B C 1
ATOM 8245 O O . GLN B 1 266 ? -53.306 87.733 143.722 1.00 50.91 266 GLN B O 1
ATOM 8251 N N . GLU B 1 267 ? -55.402 88.091 142.941 1.00 51.29 267 GLU B N 1
ATOM 8252 C CA . GLU B 1 267 ? -56.068 87.933 144.234 1.00 51.12 267 GLU B CA 1
ATOM 8253 C C . GLU B 1 267 ? -56.421 86.474 144.534 1.00 51.01 267 GLU B C 1
ATOM 8254 O O . GLU B 1 267 ? -56.222 85.985 145.642 1.00 50.77 267 GLU B O 1
ATOM 8260 N N . ASN B 1 268 ? -56.936 85.782 143.524 1.00 51.05 268 ASN B N 1
ATOM 8261 C CA . ASN B 1 268 ? -57.485 84.443 143.696 1.00 50.94 268 ASN B CA 1
ATOM 8262 C C . ASN B 1 268 ? -56.619 83.433 142.979 1.00 51.26 268 ASN B C 1
ATOM 8263 O O . ASN B 1 268 ? -56.037 83.764 141.931 1.00 51.50 268 ASN B O 1
ATOM 8268 N N . TYR B 1 269 ? -56.552 82.207 143.506 1.00 51.13 269 TYR B N 1
ATOM 8269 C CA . TYR B 1 269 ? -55.775 81.162 142.839 1.00 51.28 269 TYR B CA 1
ATOM 8270 C C . TYR B 1 269 ? -56.319 80.760 141.457 1.00 51.45 269 TYR B C 1
ATOM 8271 O O . TYR B 1 269 ? -57.505 80.935 141.165 1.00 51.23 269 TYR B O 1
ATOM 8280 N N . GLU B 1 270 ? -55.409 80.224 140.643 1.00 51.86 270 GLU B N 1
ATOM 8281 C CA . GLU B 1 270 ? -55.517 80.021 139.181 1.00 52.19 270 GLU B CA 1
ATOM 8282 C C . GLU B 1 270 ? -56.755 79.317 138.585 1.00 52.24 270 GLU B C 1
ATOM 8283 O O . GLU B 1 270 ? -57.030 79.466 137.399 1.00 52.18 270 GLU B O 1
ATOM 8289 N N . GLN B 1 271 ? -57.479 78.540 139.388 1.00 52.35 271 GLN B N 1
ATOM 8290 C CA . GLN B 1 271 ? -58.535 77.665 138.872 1.00 52.51 271 GLN B CA 1
ATOM 8291 C C . GLN B 1 271 ? -59.907 78.302 138.699 1.00 52.31 271 GLN B C 1
ATOM 8292 O O . GLN B 1 271 ? -60.453 78.865 139.633 1.00 52.76 271 GLN B O 1
ATOM 8298 N N . ALA B 1 272 ? -60.445 78.210 137.491 1.00 51.91 272 ALA B N 1
ATOM 8299 C CA . ALA B 1 272 ? -61.876 78.389 137.226 1.00 51.68 272 ALA B CA 1
ATOM 8300 C C . ALA B 1 272 ? -62.479 79.773 137.487 1.00 51.61 272 ALA B C 1
ATOM 8301 O O . ALA B 1 272 ? -63.682 79.912 137.756 1.00 51.80 272 ALA B O 1
ATOM 8303 N N . ILE B 1 273 ? -61.635 80.791 137.396 1.00 51.34 273 ILE B N 1
ATOM 8304 C CA . ILE B 1 273 ? -62.094 82.167 137.385 1.00 50.92 273 ILE B CA 1
ATOM 8305 C C . ILE B 1 273 ? -62.620 82.380 135.984 1.00 50.59 273 ILE B C 1
ATOM 8306 O O . ILE B 1 273 ? -61.854 82.610 135.062 1.00 50.52 273 ILE B O 1
ATOM 8311 N N . SER B 1 274 ? -63.931 82.265 135.826 1.00 50.30 274 SER B N 1
ATOM 8312 C CA . SER B 1 274 ? -64.518 82.166 134.498 1.00 50.34 274 SER B CA 1
ATOM 8313 C C . SER B 1 274 ? -65.249 83.432 134.049 1.00 50.29 274 SER B C 1
ATOM 8314 O O . SER B 1 274 ? -65.542 84.299 134.866 1.00 50.27 274 SER B O 1
ATOM 8317 N N . MET B 1 275 ? -65.540 83.527 132.751 1.00 50.22 275 MET B N 1
ATOM 8318 C CA . MET B 1 275 ? -66.092 84.754 132.165 1.00 50.48 275 MET B CA 1
ATOM 8319 C C . MET B 1 275 ? -67.612 84.762 131.939 1.00 50.24 275 MET B C 1
ATOM 8320 O O . MET B 1 275 ? -68.156 85.755 131.448 1.00 50.30 275 MET B O 1
ATOM 8325 N N . GLY B 1 276 ? -68.295 83.673 132.285 1.00 49.78 276 GLY B N 1
ATOM 8326 C CA . GLY B 1 276 ? -69.754 83.655 132.217 1.00 49.39 276 GLY B CA 1
ATOM 8327 C C . GLY B 1 276 ? -70.337 83.581 130.823 1.00 48.94 276 GLY B C 1
ATOM 8328 O O . GLY B 1 276 ? -69.658 83.145 129.910 1.00 48.93 276 GLY B O 1
ATOM 8329 N N . ARG B 1 277 ? -71.586 84.032 130.664 1.00 48.65 277 ARG B N 1
ATOM 8330 C CA . ARG B 1 277 ? -72.304 83.985 129.378 1.00 48.36 277 ARG B CA 1
ATOM 8331 C C . ARG B 1 277 ? -71.906 85.122 128.447 1.00 48.28 277 ARG B C 1
ATOM 8332 O O . ARG B 1 277 ? -72.699 86.010 128.150 1.00 47.78 277 ARG B O 1
ATOM 8340 N N . ILE B 1 278 ? -70.670 85.037 127.964 1.00 48.77 278 ILE B N 1
ATOM 8341 C CA . ILE B 1 278 ? -69.977 86.093 127.228 1.00 49.05 278 ILE B CA 1
ATOM 8342 C C . ILE B 1 278 ? -70.671 86.574 125.941 1.00 49.80 278 ILE B C 1
ATOM 8343 O O . ILE B 1 278 ? -70.665 87.769 125.627 1.00 49.90 278 ILE B O 1
ATOM 8348 N N . ASP B 1 279 ? -71.337 85.652 125.249 1.00 50.52 279 ASP B N 1
ATOM 8349 C CA . ASP B 1 279 ? -72.057 85.966 124.019 1.00 51.24 279 ASP B CA 1
ATOM 8350 C C . ASP B 1 279 ? -73.319 86.770 124.294 1.00 51.08 279 ASP B C 1
ATOM 8351 O O . ASP B 1 279 ? -73.816 87.462 123.410 1.00 51.15 279 ASP B O 1
ATOM 8356 N N . GLN B 1 280 ? -73.827 86.679 125.520 1.00 50.79 280 GLN B N 1
ATOM 8357 C CA . GLN B 1 280 ? -75.050 87.378 125.879 1.00 50.55 280 GLN B CA 1
ATOM 8358 C C . GLN B 1 280 ? -74.795 88.818 126.271 1.00 50.35 280 GLN B C 1
ATOM 8359 O O . GLN B 1 280 ? -75.568 89.704 125.902 1.00 50.46 280 GLN B O 1
ATOM 8365 N N . TYR B 1 281 ? -73.731 89.054 127.037 1.00 49.92 281 TYR B N 1
ATOM 8366 C CA . TYR B 1 281 ? -73.514 90.384 127.590 1.00 49.42 281 TYR B CA 1
ATOM 8367 C C . TYR B 1 281 ? -72.639 91.281 126.729 1.00 49.89 281 TYR B C 1
ATOM 8368 O O . TYR B 1 281 ? -72.677 92.494 126.874 1.00 50.03 281 TYR B O 1
ATOM 8377 N N . LEU B 1 282 ? -71.838 90.685 125.851 1.00 50.46 282 LEU B N 1
ATOM 8378 C CA . LEU B 1 282 ? -71.059 91.460 124.893 1.00 50.75 282 LEU B CA 1
ATOM 8379 C C . LEU B 1 282 ? -71.904 91.873 123.688 1.00 51.55 282 LEU B C 1
ATOM 8380 O O . LEU B 1 282 ? -71.595 92.861 123.015 1.00 51.75 282 LEU B O 1
ATOM 8385 N N . TYR B 1 283 ? -72.979 91.124 123.433 1.00 52.37 283 TYR B N 1
ATOM 8386 C CA . TYR B 1 283 ? -73.845 91.357 122.272 1.00 52.97 283 TYR B CA 1
ATOM 8387 C C . TYR B 1 283 ? -74.501 92.741 122.115 1.00 53.18 283 TYR B C 1
ATOM 8388 O O . TYR B 1 283 ? -74.563 93.236 120.989 1.00 53.34 283 TYR B O 1
ATOM 8397 N N . PRO B 1 284 ? -74.973 93.383 123.208 1.00 53.28 284 PRO B N 1
ATOM 8398 C CA . PRO B 1 284 ? -75.535 94.700 122.896 1.00 53.64 284 PRO B CA 1
ATOM 8399 C C . PRO B 1 284 ? -74.501 95.704 122.345 1.00 54.09 284 PRO B C 1
ATOM 8400 O O . PRO B 1 284 ? -74.866 96.556 121.539 1.00 54.00 284 PRO B O 1
ATOM 8404 N N . PHE B 1 285 ? -73.231 95.553 122.742 1.00 54.49 285 PHE B N 1
ATOM 8405 C CA . PHE B 1 285 ? -72.126 96.400 122.288 1.00 54.81 285 PHE B CA 1
ATOM 8406 C C . PHE B 1 285 ? -71.725 96.090 120.860 1.00 55.31 285 PHE B C 1
ATOM 8407 O O . PHE B 1 285 ? -71.500 97.010 120.065 1.00 55.18 285 PHE B O 1
ATOM 8415 N N . PHE B 1 286 ? -71.600 94.795 120.563 1.00 55.83 286 PHE B N 1
ATOM 8416 C CA . PHE B 1 286 ? -71.340 94.308 119.209 1.00 56.61 286 PHE B CA 1
ATOM 8417 C C . PHE B 1 286 ? -72.395 94.790 118.185 1.00 57.23 286 PHE B C 1
ATOM 8418 O O . PHE B 1 286 ? -72.060 95.485 117.223 1.00 57.22 286 PHE B O 1
ATOM 8426 N N . LYS B 1 287 ? -73.664 94.435 118.413 1.00 58.03 287 LYS B N 1
ATOM 8427 C CA . LYS B 1 287 ? -74.787 94.834 117.550 1.00 58.54 287 LYS B CA 1
ATOM 8428 C C . LYS B 1 287 ? -74.959 96.350 117.411 1.00 59.59 287 LYS B C 1
ATOM 8429 O O . LYS B 1 287 ? -75.453 96.817 116.403 1.00 59.93 287 LYS B O 1
ATOM 8435 N N . LYS B 1 288 ? -74.531 97.121 118.403 1.00 61.00 288 LYS B N 1
ATOM 8436 C CA . LYS B 1 288 ? -74.501 98.580 118.269 1.00 62.20 288 LYS B CA 1
ATOM 8437 C C . LYS B 1 288 ? -73.394 99.022 117.318 1.00 63.04 288 LYS B C 1
ATOM 8438 O O . LYS B 1 288 ? -73.668 99.703 116.331 1.00 63.15 288 LYS B O 1
ATOM 8444 N N . ASP B 1 289 ? -72.157 98.617 117.629 1.00 64.01 289 ASP B N 1
ATOM 8445 C CA . ASP B 1 289 ? -70.946 99.058 116.921 1.00 64.88 289 ASP B CA 1
ATOM 8446 C C . ASP B 1 289 ? -70.924 98.693 115.430 1.00 65.41 289 ASP B C 1
ATOM 8447 O O . ASP B 1 289 ? -70.654 99.540 114.591 1.00 65.64 289 ASP B O 1
ATOM 8452 N N . ILE B 1 290 ? -71.191 97.431 115.112 1.00 65.86 290 ILE B N 1
ATOM 8453 C CA . ILE B 1 290 ? -71.477 97.021 113.744 1.00 66.31 290 ILE B CA 1
ATOM 8454 C C . ILE B 1 290 ? -72.888 97.524 113.462 1.00 66.99 290 ILE B C 1
ATOM 8455 O O . ILE B 1 290 ? -73.719 97.480 114.351 1.00 67.33 290 ILE B O 1
ATOM 8460 N N . GLY B 1 291 ? -73.165 98.080 112.283 1.00 67.43 291 GLY B N 1
ATOM 8461 C CA . GLY B 1 291 ? -74.527 98.554 112.017 1.00 67.97 291 GLY B CA 1
ATOM 8462 C C . GLY B 1 291 ? -74.736 100.019 112.354 1.00 68.46 291 GLY B C 1
ATOM 8463 O O . GLY B 1 291 ? -75.691 100.636 111.894 1.00 68.62 291 GLY B O 1
ATOM 8464 N N . GLU B 1 292 ? -73.871 100.565 113.202 1.00 68.89 292 GLU B N 1
ATOM 8465 C CA . GLU B 1 292 ? -73.584 101.991 113.179 1.00 69.41 292 GLU B CA 1
ATOM 8466 C C . GLU B 1 292 ? -72.305 102.115 112.366 1.00 69.66 292 GLU B C 1
ATOM 8467 O O . GLU B 1 292 ? -71.994 103.174 111.836 1.00 69.79 292 GLU B O 1
ATOM 8473 N N . GLY B 1 293 ? -71.573 101.008 112.277 1.00 69.85 293 GLY B N 1
ATOM 8474 C CA . GLY B 1 293 ? -70.375 100.919 111.473 1.00 70.11 293 GLY B CA 1
ATOM 8475 C C . GLY B 1 293 ? -69.100 101.346 112.177 1.00 70.65 293 GLY B C 1
ATOM 8476 O O . GLY B 1 293 ? -68.107 101.603 111.506 1.00 70.91 293 GLY B O 1
ATOM 8477 N N . ARG B 1 294 ? -69.118 101.440 113.510 1.00 70.78 294 ARG B N 1
ATOM 8478 C CA . ARG B 1 294 ? -67.908 101.747 114.294 1.00 71.13 294 ARG B CA 1
ATOM 8479 C C . ARG B 1 294 ? -66.831 100.671 114.119 1.00 70.85 294 ARG B C 1
ATOM 8480 O O . ARG B 1 294 ? -65.657 100.983 113.947 1.00 70.74 294 ARG B O 1
ATOM 8488 N N . ILE B 1 295 ? -67.224 99.404 114.178 1.00 70.79 295 ILE B N 1
ATOM 8489 C CA . ILE B 1 295 ? -66.291 98.315 113.881 1.00 70.99 295 ILE B CA 1
ATOM 8490 C C . ILE B 1 295 ? -66.836 97.430 112.757 1.00 70.91 295 ILE B C 1
ATOM 8491 O O . ILE B 1 295 ? -67.945 97.651 112.274 1.00 71.33 295 ILE B O 1
ATOM 8496 N N . ASN B 1 296 ? -66.048 96.446 112.334 1.00 70.58 296 ASN B N 1
ATOM 8497 C CA . ASN B 1 296 ? -66.505 95.423 111.392 1.00 70.24 296 ASN B CA 1
ATOM 8498 C C . ASN B 1 296 ? -66.121 94.041 111.923 1.00 70.06 296 ASN B C 1
ATOM 8499 O O . ASN B 1 296 ? -65.409 93.947 112.924 1.00 70.06 296 ASN B O 1
ATOM 8504 N N . ARG B 1 297 ? -66.580 92.981 111.260 1.00 69.70 297 ARG B N 1
ATOM 8505 C CA . ARG B 1 297 ? -66.419 91.622 111.788 1.00 69.55 297 ARG B CA 1
ATOM 8506 C C . ARG B 1 297 ? -64.981 91.146 111.930 1.00 69.36 297 ARG B C 1
ATOM 8507 O O . ARG B 1 297 ? -64.682 90.395 112.849 1.00 69.12 297 ARG B O 1
ATOM 8515 N N . GLU B 1 298 ? -64.106 91.587 111.029 1.00 69.23 298 GLU B N 1
ATOM 8516 C CA . GLU B 1 298 ? -62.678 91.258 111.103 1.00 69.11 298 GLU B CA 1
ATOM 8517 C C . GLU B 1 298 ? -62.038 91.762 112.405 1.00 68.20 298 GLU B C 1
ATOM 8518 O O . GLU B 1 298 ? -61.306 91.019 113.082 1.00 67.72 298 GLU B O 1
ATOM 8524 N N . LEU B 1 299 ? -62.340 93.019 112.743 1.00 67.28 299 LEU B N 1
ATOM 8525 C CA . LEU B 1 299 ? -61.904 93.618 114.006 1.00 66.30 299 LEU B CA 1
ATOM 8526 C C . LEU B 1 299 ? -62.490 92.891 115.210 1.00 65.95 299 LEU B C 1
ATOM 8527 O O . LEU B 1 299 ? -61.763 92.529 116.127 1.00 66.02 299 LEU B O 1
ATOM 8532 N N . ALA B 1 300 ? -63.801 92.662 115.185 1.00 65.48 300 ALA B N 1
ATOM 8533 C CA . ALA B 1 300 ? -64.495 91.967 116.263 1.00 64.87 300 ALA B CA 1
ATOM 8534 C C . ALA B 1 300 ? -63.919 90.576 116.474 1.00 64.48 300 ALA B C 1
ATOM 8535 O O . ALA B 1 300 ? -63.693 90.168 117.609 1.00 64.42 300 ALA B O 1
ATOM 8537 N N . PHE B 1 301 ? -63.655 89.877 115.372 1.00 63.92 301 PHE B N 1
ATOM 8538 C CA . PHE B 1 301 ? -63.005 88.572 115.405 1.00 63.55 301 PHE B CA 1
ATOM 8539 C C . PHE B 1 301 ? -61.621 88.639 116.048 1.00 63.29 301 PHE B C 1
ATOM 8540 O O . PHE B 1 301 ? -61.288 87.809 116.890 1.00 62.90 301 PHE B O 1
ATOM 8548 N N . ASP B 1 302 ? -60.833 89.631 115.640 1.00 63.08 302 ASP B N 1
ATOM 8549 C CA . ASP B 1 302 ? -59.466 89.793 116.130 1.00 63.12 302 ASP B CA 1
ATOM 8550 C C . ASP B 1 302 ? -59.416 90.130 117.616 1.00 62.40 302 ASP B C 1
ATOM 8551 O O . ASP B 1 302 ? -58.495 89.704 118.336 1.00 62.33 302 ASP B O 1
ATOM 8556 N N . ILE B 1 303 ? -60.410 90.908 118.047 1.00 61.26 303 ILE B N 1
ATOM 8557 C CA . ILE B 1 303 ? -60.582 91.300 119.442 1.00 60.08 303 ILE B CA 1
ATOM 8558 C C . ILE B 1 303 ? -60.842 90.070 120.335 1.00 59.55 303 ILE B C 1
ATOM 8559 O O . ILE B 1 303 ? -60.197 89.903 121.389 1.00 59.48 303 ILE B O 1
ATOM 8564 N N . LEU B 1 304 ? -61.729 89.183 119.873 1.00 58.30 304 LEU B N 1
ATOM 8565 C CA . LEU B 1 304 ? -62.061 87.986 120.621 1.00 57.27 304 LEU B CA 1
ATOM 8566 C C . LEU B 1 304 ? -60.935 87.002 120.526 1.00 56.90 304 LEU B C 1
ATOM 8567 O O . LEU B 1 304 ? -60.692 86.259 121.469 1.00 56.82 304 LEU B O 1
ATOM 8572 N N . ALA B 1 305 ? -60.240 87.012 119.391 1.00 56.60 305 ALA B N 1
ATOM 8573 C CA . ALA B 1 305 ? -59.091 86.136 119.181 1.00 56.41 305 ALA B CA 1
ATOM 8574 C C . ALA B 1 305 ? -58.067 86.402 120.253 1.00 56.30 305 ALA B C 1
ATOM 8575 O O . ALA B 1 305 ? -57.573 85.464 120.871 1.00 56.05 305 ALA B O 1
ATOM 8577 N N . ASN B 1 306 ? -57.797 87.689 120.484 1.00 56.34 306 ASN B N 1
ATOM 8578 C CA . ASN B 1 306 ? -56.896 88.141 121.546 1.00 56.35 306 ASN B CA 1
ATOM 8579 C C . ASN B 1 306 ? -57.338 87.737 122.948 1.00 56.21 306 ASN B C 1
ATOM 8580 O O . ASN B 1 306 ? -56.500 87.307 123.754 1.00 56.20 306 ASN B O 1
ATOM 8585 N N . LEU B 1 307 ? -58.634 87.886 123.227 1.00 55.91 307 LEU B N 1
ATOM 8586 C CA . LEU B 1 307 ? -59.185 87.526 124.534 1.00 55.85 307 LEU B CA 1
ATOM 8587 C C . LEU B 1 307 ? -58.864 86.074 124.856 1.00 55.53 307 LEU B C 1
ATOM 8588 O O . LEU B 1 307 ? -58.275 85.783 125.895 1.00 55.35 307 LEU B O 1
ATOM 8593 N N . TRP B 1 308 ? -59.241 85.196 123.933 1.00 55.35 308 TRP B N 1
ATOM 8594 C CA . TRP B 1 308 ? -59.014 83.763 124.018 1.00 55.31 308 TRP B CA 1
ATOM 8595 C C . TRP B 1 308 ? -57.535 83.417 124.149 1.00 55.35 308 TRP B C 1
ATOM 8596 O O . TRP B 1 308 ? -57.173 82.499 124.892 1.00 55.03 308 TRP B O 1
ATOM 8607 N N . ILE B 1 309 ? -56.701 84.155 123.411 1.00 55.42 309 ILE B N 1
ATOM 8608 C CA . ILE B 1 309 ? -55.262 83.893 123.333 1.00 55.60 309 ILE B CA 1
ATOM 8609 C C . ILE B 1 309 ? -54.579 84.186 124.660 1.00 55.69 309 ILE B C 1
ATOM 8610 O O . ILE B 1 309 ? -53.730 83.405 125.128 1.00 55.61 309 ILE B O 1
ATOM 8615 N N . LYS B 1 310 ? -55.010 85.280 125.291 1.00 55.77 310 LYS B N 1
ATOM 8616 C CA . LYS B 1 310 ? -54.444 85.724 126.564 1.00 55.65 310 LYS B CA 1
ATOM 8617 C C . LYS B 1 310 ? -54.690 84.798 127.739 1.00 55.58 310 LYS B C 1
ATOM 8618 O O . LYS B 1 310 ? -53.898 84.770 128.666 1.00 55.49 310 LYS B O 1
ATOM 8624 N N . THR B 1 311 ? -55.755 84.003 127.681 1.00 55.70 311 THR B N 1
ATOM 8625 C CA . THR B 1 311 ? -56.034 83.032 128.733 1.00 55.70 311 THR B CA 1
ATOM 8626 C C . THR B 1 311 ? -55.061 81.855 128.733 1.00 56.05 311 THR B C 1
ATOM 8627 O O . THR B 1 311 ? -55.109 81.013 129.618 1.00 56.12 311 THR B O 1
ATOM 8631 N N . ASN B 1 312 ? -54.171 81.798 127.748 1.00 56.62 312 ASN B N 1
ATOM 8632 C CA . ASN B 1 312 ? -53.208 80.708 127.672 1.00 57.22 312 ASN B CA 1
ATOM 8633 C C . ASN B 1 312 ? -51.923 81.058 128.384 1.00 57.84 312 ASN B C 1
ATOM 8634 O O . ASN B 1 312 ? -50.960 80.284 128.348 1.00 57.66 312 ASN B O 1
ATOM 8639 N N . GLU B 1 313 ? -51.906 82.230 129.016 1.00 58.43 313 GLU B N 1
ATOM 8640 C CA . GLU B 1 313 ? -50.718 82.690 129.708 1.00 59.00 313 GLU B CA 1
ATOM 8641 C C . GLU B 1 313 ? -50.499 81.991 131.039 1.00 59.15 313 GLU B C 1
ATOM 8642 O O . GLU B 1 313 ? -49.364 81.868 131.493 1.00 59.25 313 GLU B O 1
ATOM 8648 N N . ILE B 1 314 ? -51.564 81.513 131.668 1.00 59.59 314 ILE B N 1
ATOM 8649 C CA . ILE B 1 314 ? -51.363 80.825 132.933 1.00 60.29 314 ILE B CA 1
ATOM 8650 C C . ILE B 1 314 ? -51.344 79.328 132.788 1.00 60.31 314 ILE B C 1
ATOM 8651 O O . ILE B 1 314 ? -52.007 78.754 131.931 1.00 60.31 314 ILE B O 1
ATOM 8656 N N . VAL B 1 315 ? -50.551 78.717 133.655 1.00 60.58 315 VAL B N 1
ATOM 8657 C CA . VAL B 1 315 ? -50.336 77.293 133.714 1.00 60.77 315 VAL B CA 1
ATOM 8658 C C . VAL B 1 315 ? -50.227 77.094 135.211 1.00 61.12 315 VAL B C 1
ATOM 8659 O O . VAL B 1 315 ? -49.669 77.959 135.877 1.00 61.05 315 VAL B O 1
ATOM 8663 N N . PRO B 1 316 ? -50.817 76.009 135.762 1.00 61.67 316 PRO B N 1
ATOM 8664 C CA . PRO B 1 316 ? -50.919 75.884 137.216 1.00 62.06 316 PRO B CA 1
ATOM 8665 C C . PRO B 1 316 ? -49.588 75.643 137.890 1.00 62.36 316 PRO B C 1
ATOM 8666 O O . PRO B 1 316 ? -48.682 75.078 137.293 1.00 62.34 316 PRO B O 1
ATOM 8670 N N . ALA B 1 317 ? -49.475 76.081 139.134 1.00 62.96 317 ALA B N 1
ATOM 8671 C CA . ALA B 1 317 ? -48.234 75.930 139.860 1.00 63.43 317 ALA B CA 1
ATOM 8672 C C . ALA B 1 317 ? -48.267 74.644 140.658 1.00 63.62 317 ALA B C 1
ATOM 8673 O O . ALA B 1 317 ? -48.168 74.679 141.880 1.00 63.79 317 ALA B O 1
ATOM 8675 N N . PHE B 1 318 ? -48.400 73.510 139.974 1.00 63.78 318 PHE B N 1
ATOM 8676 C CA . PHE B 1 318 ? -48.582 72.237 140.666 1.00 64.01 318 PHE B CA 1
ATOM 8677 C C . PHE B 1 318 ? -47.257 71.569 140.939 1.00 64.22 318 PHE B C 1
ATOM 8678 O O . PHE B 1 318 ? -46.362 71.583 140.104 1.00 64.44 318 PHE B O 1
ATOM 8686 N N . ASP B 1 319 ? -47.138 70.970 142.114 1.00 64.45 319 ASP B N 1
ATOM 8687 C CA . ASP B 1 319 ? -45.979 70.156 142.421 1.00 64.71 319 ASP B CA 1
ATOM 8688 C C . ASP B 1 319 ? -46.262 68.748 141.919 1.00 64.80 319 ASP B C 1
ATOM 8689 O O . ASP B 1 319 ? -47.356 68.478 141.429 1.00 64.96 319 ASP B O 1
ATOM 8694 N N . SER B 1 320 ? -45.293 67.850 142.089 1.00 64.80 320 SER B N 1
ATOM 8695 C CA . SER B 1 320 ? -45.364 66.509 141.523 1.00 64.78 320 SER B CA 1
ATOM 8696 C C . SER B 1 320 ? -46.570 65.683 141.980 1.00 64.85 320 SER B C 1
ATOM 8697 O O . SER B 1 320 ? -47.236 65.076 141.145 1.00 65.05 320 SER B O 1
ATOM 8700 N N . LEU B 1 321 ? -46.860 65.663 143.280 1.00 64.74 321 LEU B N 1
ATOM 8701 C CA . LEU B 1 321 ? -48.041 64.942 143.774 1.00 64.77 321 LEU B CA 1
ATOM 8702 C C . LEU B 1 321 ? -49.376 65.525 143.254 1.00 64.48 321 LEU B C 1
ATOM 8703 O O . LEU B 1 321 ? -50.307 64.776 142.928 1.00 64.45 321 LEU B O 1
ATOM 8708 N N . LEU B 1 322 ? -49.448 66.853 143.140 1.00 63.98 322 LEU B N 1
ATOM 8709 C CA . LEU B 1 322 ? -50.619 67.520 142.553 1.00 63.52 322 LEU B CA 1
ATOM 8710 C C . LEU B 1 322 ? -50.817 67.223 141.066 1.00 63.32 322 LEU B C 1
ATOM 8711 O O . LEU B 1 322 ? -51.952 67.166 140.584 1.00 63.49 322 LEU B O 1
ATOM 8716 N N . GLU B 1 323 ? -49.703 67.028 140.355 1.00 62.82 323 GLU B N 1
ATOM 8717 C CA . GLU B 1 323 ? -49.679 66.790 138.905 1.00 61.86 323 GLU B CA 1
ATOM 8718 C C . GLU B 1 323 ? -50.278 65.454 138.525 1.00 61.33 323 GLU B C 1
ATOM 8719 O O . GLU B 1 323 ? -50.596 65.230 137.374 1.00 61.07 323 GLU B O 1
ATOM 8725 N N . GLN B 1 324 ? -50.393 64.552 139.488 1.00 60.71 324 GLN B N 1
ATOM 8726 C CA . GLN B 1 324 ? -50.932 63.248 139.206 1.00 60.40 324 GLN B CA 1
ATOM 8727 C C . GLN B 1 324 ? -52.439 63.238 139.387 1.00 59.57 324 GLN B C 1
ATOM 8728 O O . GLN B 1 324 ? -53.155 62.487 138.717 1.00 59.54 324 GLN B O 1
ATOM 8734 N N . TYR B 1 325 ? -52.925 64.096 140.271 1.00 58.34 325 TYR B N 1
ATOM 8735 C CA . TYR B 1 325 ? -54.351 64.167 140.505 1.00 57.05 325 TYR B CA 1
ATOM 8736 C C . TYR B 1 325 ? -54.955 65.195 139.569 1.00 57.01 325 TYR B C 1
ATOM 8737 O O . TYR B 1 325 ? -56.165 65.222 139.355 1.00 57.05 325 TYR B O 1
ATOM 8746 N N . PHE B 1 326 ? -54.114 66.050 139.000 1.00 56.88 326 PHE B N 1
ATOM 8747 C CA . PHE B 1 326 ? -54.613 67.100 138.119 1.00 57.11 326 PHE B CA 1
ATOM 8748 C C . PHE B 1 326 ? -53.640 67.304 136.964 1.00 57.31 326 PHE B C 1
ATOM 8749 O O . PHE B 1 326 ? -53.081 68.388 136.820 1.00 57.75 326 PHE B O 1
ATOM 8757 N N . SER B 1 327 ? -53.432 66.271 136.148 1.00 57.21 327 SER B N 1
ATOM 8758 C CA . SER B 1 327 ? -52.507 66.344 135.006 1.00 56.95 327 SER B CA 1
ATOM 8759 C C . SER B 1 327 ? -52.992 67.192 133.846 1.00 56.77 327 SER B C 1
ATOM 8760 O O . SER B 1 327 ? -54.171 67.458 133.717 1.00 57.25 327 SER B O 1
ATOM 8763 N N . GLY B 1 328 ? -52.069 67.608 132.995 1.00 56.53 328 GLY B N 1
ATOM 8764 C CA . GLY B 1 328 ? -52.439 68.316 131.786 1.00 56.42 328 GLY B CA 1
ATOM 8765 C C . GLY B 1 328 ? -52.794 69.759 132.020 1.00 56.48 328 GLY B C 1
ATOM 8766 O O . GLY B 1 328 ? -53.821 70.242 131.524 1.00 56.17 328 GLY B O 1
ATOM 8767 N N . GLN B 1 329 ? -51.907 70.429 132.759 1.00 56.48 329 GLN B N 1
ATOM 8768 C CA . GLN B 1 329 ? -51.970 71.861 133.064 1.00 56.45 329 GLN B CA 1
ATOM 8769 C C . GLN B 1 329 ? -53.364 72.533 133.080 1.00 56.32 329 GLN B C 1
ATOM 8770 O O . GLN B 1 329 ? -53.663 73.426 132.283 1.00 56.41 329 GLN B O 1
ATOM 8776 N N . ALA B 1 330 ? -54.212 72.077 133.997 1.00 55.84 330 ALA B N 1
ATOM 8777 C CA . ALA B 1 330 ? -55.561 72.598 134.106 1.00 55.35 330 ALA B CA 1
ATOM 8778 C C . ALA B 1 330 ? -55.568 73.915 134.860 1.00 55.24 330 ALA B C 1
ATOM 8779 O O . ALA B 1 330 ? -55.148 73.967 136.021 1.00 55.26 330 ALA B O 1
ATOM 8781 N N . THR B 1 331 ? -56.017 74.981 134.203 1.00 54.77 331 THR B N 1
ATOM 8782 C CA . THR B 1 331 ? -56.352 76.215 134.920 1.00 54.32 331 THR B CA 1
ATOM 8783 C C . THR B 1 331 ? -57.846 76.465 134.776 1.00 54.18 331 THR B C 1
ATOM 8784 O O . THR B 1 331 ? -58.568 76.468 135.754 1.00 54.42 331 THR B O 1
ATOM 8788 N N . ASN B 1 332 ? -58.281 76.701 133.546 1.00 53.91 332 ASN B N 1
ATOM 8789 C CA . ASN B 1 332 ? -59.684 76.591 133.132 1.00 53.52 332 ASN B CA 1
ATOM 8790 C C . ASN B 1 332 ? -60.567 77.798 133.333 1.00 53.11 332 ASN B C 1
ATOM 8791 O O . ASN B 1 332 ? -61.681 77.695 133.885 1.00 53.15 332 ASN B O 1
ATOM 8796 N N . GLN B 1 333 ? -60.062 78.930 132.843 1.00 52.00 333 GLN B N 1
ATOM 8797 C CA . GLN B 1 333 ? -60.864 80.123 132.710 1.00 51.02 333 GLN B CA 1
ATOM 8798 C C . GLN B 1 333 ? -61.909 79.820 131.672 1.00 50.25 333 GLN B C 1
ATOM 8799 O O . GLN B 1 333 ? -61.612 79.794 130.481 1.00 50.39 333 GLN B O 1
ATOM 8805 N N . ALA B 1 334 ? -63.133 79.579 132.121 1.00 49.21 334 ALA B N 1
ATOM 8806 C CA . ALA B 1 334 ? -64.180 79.152 131.208 1.00 48.10 334 ALA B CA 1
ATOM 8807 C C . ALA B 1 334 ? -64.943 80.281 130.553 1.00 47.25 334 ALA B C 1
ATOM 8808 O O . ALA B 1 334 ? -64.952 81.410 131.013 1.00 46.82 334 ALA B O 1
ATOM 8810 N N . VAL B 1 335 ? -65.605 79.928 129.467 1.00 46.74 335 VAL B N 1
ATOM 8811 C CA . VAL B 1 335 ? -66.399 80.846 128.680 1.00 46.07 335 VAL B CA 1
ATOM 8812 C C . VAL B 1 335 ? -67.675 80.072 128.312 1.00 45.83 335 VAL B C 1
ATOM 8813 O O . VAL B 1 335 ? -67.609 78.878 128.012 1.00 46.11 335 VAL B O 1
ATOM 8817 N N . THR B 1 336 ? -68.840 80.708 128.403 1.00 45.25 336 THR B N 1
ATOM 8818 C CA . THR B 1 336 ? -70.096 80.010 128.151 1.00 44.71 336 THR B CA 1
ATOM 8819 C C . THR B 1 336 ? -70.821 80.656 126.997 1.00 44.67 336 THR B C 1
ATOM 8820 O O . THR B 1 336 ? -71.177 81.822 127.066 1.00 44.41 336 THR B O 1
ATOM 8824 N N . ILE B 1 337 ? -71.026 79.908 125.916 1.00 44.80 337 ILE B N 1
ATOM 8825 C CA . ILE B 1 337 ? -71.823 80.423 124.801 1.00 44.63 337 ILE B CA 1
ATOM 8826 C C . ILE B 1 337 ? -73.103 79.619 124.583 1.00 44.72 337 ILE B C 1
ATOM 8827 O O . ILE B 1 337 ? -73.186 78.439 124.922 1.00 44.49 337 ILE B O 1
ATOM 8832 N N . GLY B 1 338 ? -74.100 80.280 124.018 1.00 44.91 338 GLY B N 1
ATOM 8833 C CA . GLY B 1 338 ? -75.300 79.594 123.575 1.00 45.63 338 GLY B CA 1
ATOM 8834 C C . GLY B 1 338 ? -76.406 79.571 124.597 1.00 45.83 338 GLY B C 1
ATOM 8835 O O . GLY B 1 338 ? -76.533 80.493 125.389 1.00 46.40 338 GLY B O 1
ATOM 8836 N N . GLY B 1 339 ? -77.212 78.517 124.569 1.00 46.09 339 GLY B N 1
ATOM 8837 C CA . GLY B 1 339 ? -78.338 78.375 125.486 1.00 46.53 339 GLY B CA 1
ATOM 8838 C C . GLY B 1 339 ? -79.517 79.275 125.192 1.00 46.72 339 GLY B C 1
ATOM 8839 O O . GLY B 1 339 ? -79.635 79.830 124.101 1.00 46.86 339 GLY B O 1
ATOM 8840 N N . CYS B 1 340 ? -80.379 79.448 126.185 1.00 47.03 340 CYS B N 1
ATOM 8841 C CA . CYS B 1 340 ? -81.602 80.205 125.996 1.00 47.53 340 CYS B CA 1
ATOM 8842 C C . CYS B 1 340 ? -81.725 81.327 127.018 1.00 47.49 340 CYS B C 1
ATOM 8843 O O . CYS B 1 340 ? -80.794 81.588 127.779 1.00 47.53 340 CYS B O 1
ATOM 8846 N N . ASP B 1 341 ? -82.884 81.978 127.050 1.00 47.65 341 ASP B N 1
ATOM 8847 C CA . ASP B 1 341 ? -83.132 83.002 128.058 1.00 48.05 341 ASP B CA 1
ATOM 8848 C C . ASP B 1 341 ? -84.033 82.538 129.211 1.00 48.33 341 ASP B C 1
ATOM 8849 O O . ASP B 1 341 ? -84.403 81.370 129.298 1.00 47.97 341 ASP B O 1
ATOM 8854 N N . ILE B 1 342 ? -84.434 83.478 130.059 1.00 48.91 342 ILE B N 1
ATOM 8855 C CA . ILE B 1 342 ? -85.305 83.169 131.198 1.00 49.53 342 ILE B CA 1
ATOM 8856 C C . ILE B 1 342 ? -86.772 82.832 130.810 1.00 50.31 342 ILE B C 1
ATOM 8857 O O . ILE B 1 342 ? -87.630 82.608 131.676 1.00 50.26 342 ILE B O 1
ATOM 8862 N N . TYR B 1 343 ? -87.043 82.764 129.511 1.00 50.97 343 TYR B N 1
ATOM 8863 C CA . TYR B 1 343 ? -88.358 82.410 129.046 1.00 51.68 343 TYR B CA 1
ATOM 8864 C C . TYR B 1 343 ? -88.345 81.094 128.291 1.00 52.27 343 TYR B C 1
ATOM 8865 O O . TYR B 1 343 ? -89.401 80.543 127.967 1.00 52.44 343 TYR B O 1
ATOM 8874 N N . GLY B 1 344 ? -87.154 80.574 128.021 1.00 52.78 344 GLY B N 1
ATOM 8875 C CA . GLY B 1 344 ? -87.056 79.361 127.219 1.00 53.69 344 GLY B CA 1
ATOM 8876 C C . GLY B 1 344 ? -86.725 79.628 125.760 1.00 54.39 344 GLY B C 1
ATOM 8877 O O . GLY B 1 344 ? -86.211 78.750 125.083 1.00 54.45 344 GLY B O 1
ATOM 8878 N N . ASN B 1 345 ? -87.025 80.836 125.276 1.00 55.27 345 ASN B N 1
ATOM 8879 C CA . ASN B 1 345 ? -86.637 81.294 123.933 1.00 56.07 345 ASN B CA 1
ATOM 8880 C C . ASN B 1 345 ? -85.149 81.186 123.703 1.00 56.92 345 ASN B C 1
ATOM 8881 O O . ASN B 1 345 ? -84.371 81.492 124.596 1.00 56.99 345 ASN B O 1
ATOM 8886 N N . ASP B 1 346 ? -84.772 80.752 122.503 1.00 58.06 346 ASP B N 1
ATOM 8887 C CA . ASP B 1 346 ? -83.373 80.606 122.117 1.00 58.95 346 ASP B CA 1
ATOM 8888 C C . ASP B 1 346 ? -82.651 81.948 122.114 1.00 59.27 346 ASP B C 1
ATOM 8889 O O . ASP B 1 346 ? -83.163 82.926 121.571 1.00 59.10 346 ASP B O 1
ATOM 8894 N N . ALA B 1 347 ? -81.470 81.997 122.727 1.00 59.90 347 ALA B N 1
ATOM 8895 C CA . ALA B 1 347 ? -80.758 83.267 122.868 1.00 60.68 347 ALA B CA 1
ATOM 8896 C C . ALA B 1 347 ? -79.440 83.300 122.098 1.00 61.07 347 ALA B C 1
ATOM 8897 O O . ALA B 1 347 ? -78.505 84.016 122.466 1.00 61.23 347 ALA B O 1
ATOM 8899 N N . THR B 1 348 ? -79.385 82.532 121.015 1.00 61.47 348 THR B N 1
ATOM 8900 C CA . THR B 1 348 ? -78.219 82.501 120.135 1.00 61.53 348 THR B CA 1
ATOM 8901 C C . THR B 1 348 ? -78.176 83.733 119.227 1.00 61.92 348 THR B C 1
ATOM 8902 O O . THR B 1 348 ? -79.141 84.059 118.548 1.00 62.12 348 THR B O 1
ATOM 8906 N N . ASN B 1 349 ? -77.065 84.446 119.252 1.00 62.38 349 ASN B N 1
ATOM 8907 C CA . ASN B 1 349 ? -76.912 85.612 118.415 1.00 62.95 349 ASN B CA 1
ATOM 8908 C C . ASN B 1 349 ? -75.738 85.429 117.486 1.00 62.97 349 ASN B C 1
ATOM 8909 O O . ASN B 1 349 ? -75.120 84.368 117.464 1.00 62.66 349 ASN B O 1
ATOM 8914 N N . GLU B 1 350 ? -75.400 86.482 116.751 1.00 63.22 350 GLU B N 1
ATOM 8915 C CA . GLU B 1 350 ? -74.277 86.416 115.829 1.00 63.62 350 GLU B CA 1
ATOM 8916 C C . GLU B 1 350 ? -72.951 86.189 116.540 1.00 63.13 350 GLU B C 1
ATOM 8917 O O . GLU B 1 350 ? -72.012 85.643 115.973 1.00 63.29 350 GLU B O 1
ATOM 8923 N N . LEU B 1 351 ? -72.909 86.580 117.803 1.00 62.70 351 LEU B N 1
ATOM 8924 C CA . LEU B 1 351 ? -71.691 86.582 118.562 1.00 62.18 351 LEU B CA 1
ATOM 8925 C C . LEU B 1 351 ? -71.338 85.192 119.079 1.00 61.96 351 LEU B C 1
ATOM 8926 O O . LEU B 1 351 ? -70.163 84.898 119.291 1.00 61.90 351 LEU B O 1
ATOM 8931 N N . THR B 1 352 ? -72.336 84.330 119.267 1.00 61.62 352 THR B N 1
ATOM 8932 C CA . THR B 1 352 ? -72.035 82.953 119.680 1.00 61.32 352 THR B CA 1
ATOM 8933 C C . THR B 1 352 ? -71.471 82.154 118.503 1.00 61.25 352 THR B C 1
ATOM 8934 O O . THR B 1 352 ? -70.552 81.321 118.664 1.00 60.77 352 THR B O 1
ATOM 8938 N N . TYR B 1 353 ? -72.008 82.463 117.318 1.00 61.23 353 TYR B N 1
ATOM 8939 C CA . TYR B 1 353 ? -71.513 81.934 116.048 1.00 60.98 353 TYR B CA 1
ATOM 8940 C C . TYR B 1 353 ? -70.086 82.392 115.840 1.00 60.86 353 TYR B C 1
ATOM 8941 O O . TYR B 1 353 ? -69.242 81.621 115.376 1.00 61.07 353 TYR B O 1
ATOM 8950 N N . LEU B 1 354 ? -69.831 83.646 116.204 1.00 60.39 354 LEU B N 1
ATOM 8951 C CA . LEU B 1 354 ? -68.520 84.226 116.090 1.00 60.06 354 LEU B CA 1
ATOM 8952 C C . LEU B 1 354 ? -67.526 83.548 116.993 1.00 60.08 354 LEU B C 1
ATOM 8953 O O . LEU B 1 354 ? -66.442 83.221 116.553 1.00 60.14 354 LEU B O 1
ATOM 8958 N N . MET B 1 355 ? -67.913 83.303 118.243 1.00 60.23 355 MET B N 1
ATOM 8959 C CA . MET B 1 355 ? -67.002 82.720 119.251 1.00 60.12 355 MET B CA 1
ATOM 8960 C C . MET B 1 355 ? -66.671 81.263 118.969 1.00 59.78 355 MET B C 1
ATOM 8961 O O . MET B 1 355 ? -65.628 80.763 119.374 1.00 59.52 355 MET B O 1
ATOM 8966 N N . LEU B 1 356 ? -67.578 80.601 118.264 1.00 59.85 356 LEU B N 1
ATOM 8967 C CA . LEU B 1 356 ? -67.338 79.275 117.737 1.00 59.87 356 LEU B CA 1
ATOM 8968 C C . LEU B 1 356 ? -66.232 79.330 116.693 1.00 59.99 356 LEU B C 1
ATOM 8969 O O . LEU B 1 356 ? -65.282 78.546 116.756 1.00 59.67 356 LEU B O 1
ATOM 8974 N N . GLU B 1 357 ? -66.375 80.254 115.740 1.00 60.33 357 GLU B N 1
ATOM 8975 C CA . GLU B 1 357 ? -65.383 80.453 114.683 1.00 61.23 357 GLU B CA 1
ATOM 8976 C C . GLU B 1 357 ? -63.965 80.651 115.238 1.00 61.17 357 GLU B C 1
ATOM 8977 O O . GLU B 1 357 ? -63.027 80.012 114.746 1.00 61.37 357 GLU B O 1
ATOM 8983 N N . VAL B 1 358 ? -63.824 81.507 116.264 1.00 60.94 358 VAL B N 1
ATOM 8984 C CA . VAL B 1 358 ? -62.516 81.754 116.889 1.00 60.55 358 VAL B CA 1
ATOM 8985 C C . VAL B 1 358 ? -61.975 80.564 117.676 1.00 60.60 358 VAL B C 1
ATOM 8986 O O . VAL B 1 358 ? -60.775 80.308 117.656 1.00 60.55 358 VAL B O 1
ATOM 8990 N N . THR B 1 359 ? -62.868 79.802 118.302 1.00 60.70 359 THR B N 1
ATOM 8991 C CA . THR B 1 359 ? -62.481 78.583 119.022 1.00 60.58 359 THR B CA 1
ATOM 8992 C C . THR B 1 359 ? -61.909 77.545 118.049 1.00 60.87 359 THR B C 1
ATOM 8993 O O . THR B 1 359 ? -60.872 76.897 118.326 1.00 60.50 359 THR B O 1
ATOM 8997 N N . ASP B 1 360 ? -62.573 77.446 116.889 1.00 60.92 360 ASP B N 1
ATOM 8998 C CA . ASP B 1 360 ? -62.254 76.439 115.887 1.00 60.94 360 ASP B CA 1
ATOM 8999 C C . ASP B 1 360 ? -61.005 76.822 115.132 1.00 60.60 360 ASP B C 1
ATOM 9000 O O . ASP B 1 360 ? -60.215 75.968 114.727 1.00 60.33 360 ASP B O 1
ATOM 9005 N N . ARG B 1 361 ? -60.835 78.122 114.953 1.00 60.52 361 ARG B N 1
ATOM 9006 C CA . ARG B 1 361 ? -59.641 78.648 114.316 1.00 60.75 361 ARG B CA 1
ATOM 9007 C C . ARG B 1 361 ? -58.432 78.509 115.251 1.00 60.34 361 ARG B C 1
ATOM 9008 O O . ARG B 1 361 ? -57.329 78.201 114.807 1.00 59.99 361 ARG B O 1
ATOM 9016 N N . LEU B 1 362 ? -58.655 78.682 116.552 1.00 60.11 362 LEU B N 1
ATOM 9017 C CA . LEU B 1 362 ? -57.534 78.714 117.492 1.00 59.84 362 LEU B CA 1
ATOM 9018 C C . LEU B 1 362 ? -57.011 77.334 117.892 1.00 59.58 362 LEU B C 1
ATOM 9019 O O . LEU B 1 362 ? -55.829 77.047 117.668 1.00 59.94 362 LEU B O 1
ATOM 9024 N N . ARG B 1 363 ? -57.876 76.496 118.466 1.00 58.58 363 ARG B N 1
ATOM 9025 C CA . ARG B 1 363 ? -57.492 75.159 118.945 1.00 57.67 363 ARG B CA 1
ATOM 9026 C C . ARG B 1 363 ? -56.339 75.177 119.934 1.00 57.12 363 ARG B C 1
ATOM 9027 O O . ARG B 1 363 ? -55.464 74.307 119.901 1.00 56.69 363 ARG B O 1
ATOM 9035 N N . LEU B 1 364 ? -56.338 76.192 120.795 1.00 56.57 364 LEU B N 1
ATOM 9036 C CA . LEU B 1 364 ? -55.379 76.260 121.886 1.00 55.98 364 LEU B CA 1
ATOM 9037 C C . LEU B 1 364 ? -56.016 75.622 123.088 1.00 55.58 364 LEU B C 1
ATOM 9038 O O . LEU B 1 364 ? -57.237 75.466 123.134 1.00 55.09 364 LEU B O 1
ATOM 9043 N N . ARG B 1 365 ? -55.190 75.283 124.075 1.00 55.43 365 ARG B N 1
ATOM 9044 C CA . ARG B 1 365 ? -55.675 74.595 125.273 1.00 55.37 365 ARG B CA 1
ATOM 9045 C C . ARG B 1 365 ? -56.649 75.415 126.105 1.00 55.17 365 ARG B C 1
ATOM 9046 O O . ARG B 1 365 ? -57.383 74.850 126.915 1.00 55.22 365 ARG B O 1
ATOM 9054 N N . GLN B 1 366 ? -56.663 76.738 125.919 1.00 54.78 366 GLN B N 1
ATOM 9055 C CA . GLN B 1 366 ? -57.497 77.579 126.754 1.00 54.37 366 GLN B CA 1
ATOM 9056 C C . GLN B 1 366 ? -58.020 78.850 126.160 1.00 53.61 366 GLN B C 1
ATOM 9057 O O . GLN B 1 366 ? -57.278 79.607 125.567 1.00 53.48 366 GLN B O 1
ATOM 9063 N N . PRO B 1 367 ? -59.333 78.954 126.100 1.00 53.02 367 PRO B N 1
ATOM 9064 C CA . PRO B 1 367 ? -60.248 79.135 127.211 1.00 52.09 367 PRO B CA 1
ATOM 9065 C C . PRO B 1 367 ? -60.969 77.783 127.235 1.00 51.40 367 PRO B C 1
ATOM 9066 O O . PRO B 1 367 ? -61.011 77.104 126.201 1.00 51.60 367 PRO B O 1
ATOM 9070 N N . ASN B 1 368 ? -61.478 77.328 128.370 1.00 50.71 368 ASN B N 1
ATOM 9071 C CA . ASN B 1 368 ? -62.361 76.160 128.288 1.00 49.65 368 ASN B CA 1
ATOM 9072 C C . ASN B 1 368 ? -63.677 76.635 127.725 1.00 49.16 368 ASN B C 1
ATOM 9073 O O . ASN B 1 368 ? -64.430 77.335 128.395 1.00 48.66 368 ASN B O 1
ATOM 9078 N N . VAL B 1 369 ? -63.934 76.306 126.467 1.00 48.93 369 VAL B N 1
ATOM 9079 C CA . VAL B 1 369 ? -65.153 76.813 125.860 1.00 49.08 369 VAL B CA 1
ATOM 9080 C C . VAL B 1 369 ? -66.355 75.863 125.932 1.00 48.91 369 VAL B C 1
ATOM 9081 O O . VAL B 1 369 ? -66.325 74.719 125.492 1.00 48.50 369 VAL B O 1
ATOM 9085 N N . HIS B 1 370 ? -67.402 76.378 126.558 1.00 49.24 370 HIS B N 1
ATOM 9086 C CA . HIS B 1 370 ? -68.557 75.603 126.924 1.00 49.67 370 HIS B CA 1
ATOM 9087 C C . HIS B 1 370 ? -69.775 76.048 126.132 1.00 49.96 370 HIS B C 1
ATOM 9088 O O . HIS B 1 370 ? -70.150 77.225 126.116 1.00 49.70 370 HIS B O 1
ATOM 9095 N N . VAL B 1 371 ? -70.395 75.093 125.462 1.00 50.44 371 VAL B N 1
ATOM 9096 C CA . VAL B 1 371 ? -71.530 75.406 124.617 1.00 51.05 371 VAL B CA 1
ATOM 9097 C C . VAL B 1 371 ? -72.815 74.848 125.194 1.00 51.29 371 VAL B C 1
ATOM 9098 O O . VAL B 1 371 ? -72.955 73.646 125.380 1.00 51.13 371 VAL B O 1
ATOM 9102 N N . ARG B 1 372 ? -73.746 75.736 125.495 1.00 51.96 372 ARG B N 1
ATOM 9103 C CA . ARG B 1 372 ? -75.053 75.315 125.929 1.00 52.65 372 ARG B CA 1
ATOM 9104 C C . ARG B 1 372 ? -75.888 75.118 124.709 1.00 53.33 372 ARG B C 1
ATOM 9105 O O . ARG B 1 372 ? -75.986 76.014 123.884 1.00 53.38 372 ARG B O 1
ATOM 9113 N N . ILE B 1 373 ? -76.486 73.942 124.582 1.00 54.67 373 ILE B N 1
ATOM 9114 C CA . ILE B 1 373 ? -77.496 73.709 123.541 1.00 55.98 373 ILE B CA 1
ATOM 9115 C C . ILE B 1 373 ? -78.746 73.068 124.118 1.00 56.84 373 ILE B C 1
ATOM 9116 O O . ILE B 1 373 ? -78.727 72.558 125.237 1.00 56.88 373 ILE B O 1
ATOM 9121 N N . ASN B 1 374 ? -79.824 73.096 123.340 1.00 58.26 374 ASN B N 1
ATOM 9122 C CA . ASN B 1 374 ? -81.088 72.449 123.707 1.00 59.51 374 ASN B CA 1
ATOM 9123 C C . ASN B 1 374 ? -81.933 72.148 122.482 1.00 60.33 374 ASN B C 1
ATOM 9124 O O . ASN B 1 374 ? -81.513 72.394 121.355 1.00 60.70 374 ASN B O 1
ATOM 9129 N N . LYS B 1 375 ? -83.143 71.641 122.706 1.00 61.32 375 LYS B N 1
ATOM 9130 C CA . LYS B 1 375 ? -84.076 71.350 121.615 1.00 62.22 375 LYS B CA 1
ATOM 9131 C C . LYS B 1 375 ? -84.741 72.618 121.054 1.00 62.40 375 LYS B C 1
ATOM 9132 O O . LYS B 1 375 ? -85.962 72.649 120.866 1.00 62.87 375 LYS B O 1
ATOM 9138 N N . GLY B 1 376 ? -83.950 73.654 120.780 1.00 62.22 376 GLY B N 1
ATOM 9139 C CA . GLY B 1 376 ? -84.488 74.925 120.338 1.00 62.30 376 GLY B CA 1
ATOM 9140 C C . GLY B 1 376 ? -83.372 75.728 119.732 1.00 62.59 376 GLY B C 1
ATOM 9141 O O . GLY B 1 376 ? -83.624 76.766 119.108 1.00 62.52 376 GLY B O 1
ATOM 9142 N N . SER B 1 377 ? -82.139 75.243 119.939 1.00 62.76 377 SER B N 1
ATOM 9143 C CA . SER B 1 377 ? -80.941 75.774 119.274 1.00 62.81 377 SER B CA 1
ATOM 9144 C C . SER B 1 377 ? -81.111 75.612 117.773 1.00 63.19 377 SER B C 1
ATOM 9145 O O . SER B 1 377 ? -81.566 74.558 117.318 1.00 63.18 377 SER B O 1
ATOM 9148 N N . PRO B 1 378 ? -80.738 76.646 117.000 1.00 63.55 378 PRO B N 1
ATOM 9149 C CA . PRO B 1 378 ? -80.816 76.611 115.541 1.00 63.82 378 PRO B CA 1
ATOM 9150 C C . PRO B 1 378 ? -80.042 75.443 114.926 1.00 64.17 378 PRO B C 1
ATOM 9151 O O . PRO B 1 378 ? -79.061 74.951 115.507 1.00 63.81 378 PRO B O 1
ATOM 9155 N N . GLU B 1 379 ? -80.508 75.005 113.761 1.00 64.72 379 GLU B N 1
ATOM 9156 C CA . GLU B 1 379 ? -79.916 73.873 113.061 1.00 65.29 379 GLU B CA 1
ATOM 9157 C C . GLU B 1 379 ? -78.538 74.215 112.505 1.00 65.46 379 GLU B C 1
ATOM 9158 O O . GLU B 1 379 ? -77.637 73.375 112.511 1.00 65.32 379 GLU B O 1
ATOM 9164 N N . SER B 1 380 ? -78.382 75.462 112.054 1.00 65.82 380 SER B N 1
ATOM 9165 C CA . SER B 1 380 ? -77.127 75.941 111.478 1.00 66.38 380 SER B CA 1
ATOM 9166 C C . SER B 1 380 ? -76.021 76.032 112.520 1.00 66.84 380 SER B C 1
ATOM 9167 O O . SER B 1 380 ? -74.838 75.861 112.202 1.00 67.18 380 SER B O 1
ATOM 9170 N N . PHE B 1 381 ? -76.412 76.293 113.764 1.00 67.17 381 PHE B N 1
ATOM 9171 C CA . PHE B 1 381 ? -75.475 76.259 114.879 1.00 67.16 381 PHE B CA 1
ATOM 9172 C C . PHE B 1 381 ? -75.077 74.830 115.233 1.00 67.04 381 PHE B C 1
ATOM 9173 O O . PHE B 1 381 ? -73.941 74.578 115.604 1.00 67.04 381 PHE B O 1
ATOM 9181 N N . LEU B 1 382 ? -76.011 73.897 115.108 1.00 67.10 382 LEU B N 1
ATOM 9182 C CA . LEU B 1 382 ? -75.720 72.507 115.415 1.00 67.27 382 LEU B CA 1
ATOM 9183 C C . LEU B 1 382 ? -74.831 71.879 114.340 1.00 67.68 382 LEU B C 1
ATOM 9184 O O . LEU B 1 382 ? -73.952 71.071 114.655 1.00 67.53 382 LEU B O 1
ATOM 9189 N N . LYS B 1 383 ? -75.066 72.271 113.084 1.00 68.12 383 LYS B N 1
ATOM 9190 C CA . LYS B 1 383 ? -74.192 71.924 111.951 1.00 68.76 383 LYS B CA 1
ATOM 9191 C C . LYS B 1 383 ? -72.760 72.473 112.112 1.00 68.32 383 LYS B C 1
ATOM 9192 O O . LYS B 1 383 ? -71.781 71.740 111.921 1.00 67.85 383 LYS B O 1
ATOM 9198 N N . ARG B 1 384 ? -72.661 73.759 112.463 1.00 67.86 384 ARG B N 1
ATOM 9199 C CA . ARG B 1 384 ? -71.376 74.424 112.652 1.00 67.68 384 ARG B CA 1
ATOM 9200 C C . ARG B 1 384 ? -70.606 73.816 113.813 1.00 66.71 384 ARG B C 1
ATOM 9201 O O . ARG B 1 384 ? -69.369 73.744 113.769 1.00 66.61 384 ARG B O 1
ATOM 9209 N N . LEU B 1 385 ? -71.345 73.384 114.836 1.00 65.51 385 LEU B N 1
ATOM 9210 C CA . LEU B 1 385 ? -70.759 72.698 115.979 1.00 64.68 385 LEU B CA 1
ATOM 9211 C C . LEU B 1 385 ? -70.182 71.389 115.520 1.00 64.14 385 LEU B C 1
ATOM 9212 O O . LEU B 1 385 ? -69.012 71.082 115.773 1.00 63.90 385 LEU B O 1
ATOM 9217 N N . ALA B 1 386 ? -71.014 70.638 114.812 1.00 63.55 386 ALA B N 1
ATOM 9218 C CA . ALA B 1 386 ? -70.625 69.333 114.325 1.00 62.84 386 ALA B CA 1
ATOM 9219 C C . ALA B 1 386 ? -69.463 69.388 113.332 1.00 62.53 386 ALA B C 1
ATOM 9220 O O . ALA B 1 386 ? -68.595 68.524 113.368 1.00 62.22 386 ALA B O 1
ATOM 9222 N N . GLU B 1 387 ? -69.426 70.419 112.485 1.00 62.11 387 GLU B N 1
ATOM 9223 C CA . GLU B 1 387 ? -68.300 70.610 111.567 1.00 62.08 387 GLU B CA 1
ATOM 9224 C C . GLU B 1 387 ? -66.980 70.802 112.321 1.00 61.81 387 GLU B C 1
ATOM 9225 O O . GLU B 1 387 ? -65.954 70.224 111.946 1.00 61.98 387 GLU B O 1
ATOM 9231 N N . ALA B 1 388 ? -67.018 71.594 113.392 1.00 61.26 388 ALA B N 1
ATOM 9232 C CA . ALA B 1 388 ? -65.811 71.897 114.143 1.00 60.54 388 ALA B CA 1
ATOM 9233 C C . ALA B 1 388 ? -65.353 70.689 114.928 1.00 60.28 388 ALA B C 1
ATOM 9234 O O . ALA B 1 388 ? -64.168 70.353 114.908 1.00 60.42 388 ALA B O 1
ATOM 9236 N N . ILE B 1 389 ? -66.293 70.021 115.594 1.00 59.86 389 ILE B N 1
ATOM 9237 C CA . ILE B 1 389 ? -65.948 68.867 116.418 1.00 59.52 389 ILE B CA 1
ATOM 9238 C C . ILE B 1 389 ? -65.429 67.720 115.551 1.00 59.89 389 ILE B C 1
ATOM 9239 O O . ILE B 1 389 ? -64.437 67.071 115.907 1.00 59.67 389 ILE B O 1
ATOM 9244 N N . SER B 1 390 ? -66.058 67.525 114.386 1.00 60.24 390 SER B N 1
ATOM 9245 C CA . SER B 1 390 ? -65.659 66.452 113.476 1.00 60.46 390 SER B CA 1
ATOM 9246 C C . SER B 1 390 ? -64.329 66.726 112.797 1.00 60.43 390 SER B C 1
ATOM 9247 O O . SER B 1 390 ? -63.581 65.788 112.518 1.00 60.61 390 SER B O 1
ATOM 9250 N N . SER B 1 391 ? -64.000 67.999 112.566 1.00 60.29 391 SER B N 1
ATOM 9251 C CA . SER B 1 391 ? -62.671 68.322 112.020 1.00 60.32 391 SER B CA 1
ATOM 9252 C C . SER B 1 391 ? -61.561 68.246 113.073 1.00 60.36 391 SER B C 1
ATOM 9253 O O . SER B 1 391 ? -60.490 68.799 112.883 1.00 60.27 391 SER B O 1
ATOM 9256 N N . GLY B 1 392 ? -61.844 67.555 114.175 1.00 60.65 392 GLY B N 1
ATOM 9257 C CA . GLY B 1 392 ? -60.878 67.243 115.212 1.00 60.92 392 GLY B CA 1
ATOM 9258 C C . GLY B 1 392 ? -60.371 68.406 116.044 1.00 61.20 392 GLY B C 1
ATOM 9259 O O . GLY B 1 392 ? -59.182 68.460 116.350 1.00 61.72 392 GLY B O 1
ATOM 9260 N N . CYS B 1 393 ? -61.243 69.333 116.431 1.00 60.94 393 CYS B N 1
ATOM 9261 C CA . CYS B 1 393 ? -60.761 70.515 117.150 1.00 60.73 393 CYS B CA 1
ATOM 9262 C C . CYS B 1 393 ? -60.363 70.226 118.595 1.00 60.52 393 CYS B C 1
ATOM 9263 O O . CYS B 1 393 ? -59.393 70.793 119.103 1.00 60.50 393 CYS B O 1
ATOM 9266 N N . ASN B 1 394 ? -61.113 69.328 119.226 1.00 60.42 394 ASN B N 1
ATOM 9267 C CA . ASN B 1 394 ? -60.873 68.895 120.600 1.00 60.37 394 ASN B CA 1
ATOM 9268 C C . ASN B 1 394 ? -60.765 70.025 121.620 1.00 60.22 394 ASN B C 1
ATOM 9269 O O . ASN B 1 394 ? -59.864 70.015 122.467 1.00 60.70 394 ASN B O 1
ATOM 9274 N N . ASN B 1 395 ? -61.658 71.006 121.523 1.00 59.42 395 ASN B N 1
ATOM 9275 C CA . ASN B 1 395 ? -61.719 72.072 122.520 1.00 58.67 395 ASN B CA 1
ATOM 9276 C C . ASN B 1 395 ? -63.132 72.611 122.738 1.00 57.99 395 ASN B C 1
ATOM 9277 O O . ASN B 1 395 ? -63.325 73.779 123.076 1.00 57.84 395 ASN B O 1
ATOM 9282 N N . LEU B 1 396 ? -64.107 71.730 122.545 1.00 57.12 396 LEU B N 1
ATOM 9283 C CA . LEU B 1 396 ? -65.513 72.023 122.798 1.00 56.35 396 LEU B CA 1
ATOM 9284 C C . LEU B 1 396 ? -66.060 71.175 123.938 1.00 55.84 396 LEU B C 1
ATOM 9285 O O . LEU B 1 396 ? -65.589 70.063 124.170 1.00 55.96 396 LEU B O 1
ATOM 9290 N N . ALA B 1 397 ? -67.055 71.685 124.649 1.00 55.07 397 ALA B N 1
ATOM 9291 C CA . ALA B 1 397 ? -67.882 70.811 125.468 1.00 54.74 397 ALA B CA 1
ATOM 9292 C C . ALA B 1 397 ? -69.331 71.233 125.350 1.00 54.53 397 ALA B C 1
ATOM 9293 O O . ALA B 1 397 ? -69.625 72.411 125.179 1.00 54.39 397 ALA B O 1
ATOM 9295 N N . LEU B 1 398 ? -70.235 70.265 125.434 1.00 54.60 398 LEU B N 1
ATOM 9296 C CA . LEU B 1 398 ? -71.666 70.525 125.249 1.00 54.48 398 LEU B CA 1
ATOM 9297 C C . LEU B 1 398 ? -72.488 70.293 126.494 1.00 54.08 398 LEU B C 1
ATOM 9298 O O . LEU B 1 398 ? -72.475 69.204 127.067 1.00 53.82 398 LEU B O 1
ATOM 9303 N N . PHE B 1 399 ? -73.243 71.316 126.866 1.00 53.71 399 PHE B N 1
ATOM 9304 C CA . PHE B 1 399 ? -74.057 71.298 128.075 1.00 53.33 399 PHE B CA 1
ATOM 9305 C C . PHE B 1 399 ? -75.526 71.356 127.681 1.00 53.06 399 PHE B C 1
ATOM 9306 O O . PHE B 1 399 ? -75.988 72.333 127.095 1.00 52.68 399 PHE B O 1
ATOM 9314 N N . PHE B 1 400 ? -76.262 70.306 127.998 1.00 52.89 400 PHE B N 1
ATOM 9315 C CA . PHE B 1 400 ? -77.635 70.230 127.566 1.00 53.01 400 PHE B CA 1
ATOM 9316 C C . PHE B 1 400 ? -78.549 70.913 128.563 1.00 53.00 400 PHE B C 1
ATOM 9317 O O . PHE B 1 400 ? -78.651 70.501 129.719 1.00 52.74 400 PHE B O 1
ATOM 9325 N N . ASP B 1 401 ? -79.185 71.982 128.083 1.00 53.09 401 ASP B N 1
ATOM 9326 C CA . ASP B 1 401 ? -80.000 72.891 128.893 1.00 53.30 401 ASP B CA 1
ATOM 9327 C C . ASP B 1 401 ? -81.125 72.266 129.695 1.00 53.80 401 ASP B C 1
ATOM 9328 O O . ASP B 1 401 ? -81.314 72.642 130.845 1.00 54.28 401 ASP B O 1
ATOM 9333 N N . ASP B 1 402 ? -81.880 71.341 129.098 1.00 54.14 402 ASP B N 1
ATOM 9334 C CA . ASP B 1 402 ? -83.019 70.723 129.794 1.00 54.45 402 ASP B CA 1
ATOM 9335 C C . ASP B 1 402 ? -82.615 70.026 131.115 1.00 54.07 402 ASP B C 1
ATOM 9336 O O . ASP B 1 402 ? -83.324 70.160 132.130 1.00 53.81 402 ASP B O 1
ATOM 9341 N N . ALA B 1 403 ? -81.472 69.331 131.097 1.00 53.51 403 ALA B N 1
ATOM 9342 C CA . ALA B 1 403 ? -81.038 68.518 132.237 1.00 53.23 403 ALA B CA 1
ATOM 9343 C C . ALA B 1 403 ? -80.328 69.339 133.288 1.00 52.85 403 ALA B C 1
ATOM 9344 O O . ALA B 1 403 ? -80.411 69.038 134.474 1.00 53.02 403 ALA B O 1
ATOM 9346 N N . ALA B 1 404 ? -79.630 70.378 132.847 1.00 52.41 404 ALA B N 1
ATOM 9347 C CA . ALA B 1 404 ? -78.922 71.255 133.760 1.00 51.71 404 ALA B CA 1
ATOM 9348 C C . ALA B 1 404 ? -79.886 72.108 134.573 1.00 51.24 404 ALA B C 1
ATOM 9349 O O . ALA B 1 404 ? -79.723 72.213 135.784 1.00 51.00 404 ALA B O 1
ATOM 9351 N N . VAL B 1 405 ? -80.896 72.695 133.926 1.00 50.90 405 VAL B N 1
ATOM 9352 C CA . VAL B 1 405 ? -81.886 73.476 134.675 1.00 50.60 405 VAL B CA 1
ATOM 9353 C C . VAL B 1 405 ? -82.742 72.618 135.600 1.00 50.79 405 VAL B C 1
ATOM 9354 O O . VAL B 1 405 ? -83.138 73.099 136.650 1.00 51.17 405 VAL B O 1
ATOM 9358 N N . LYS B 1 406 ? -82.974 71.353 135.241 1.00 50.48 406 LYS B N 1
ATOM 9359 C CA . LYS B 1 406 ? -83.662 70.422 136.115 1.00 50.63 406 LYS B CA 1
ATOM 9360 C C . LYS B 1 406 ? -82.917 70.240 137.439 1.00 50.28 406 LYS B C 1
ATOM 9361 O O . LYS B 1 406 ? -83.538 70.275 138.514 1.00 50.36 406 LYS B O 1
ATOM 9367 N N . ALA B 1 407 ? -81.593 70.078 137.360 1.00 49.71 407 ALA B N 1
ATOM 9368 C CA . ALA B 1 407 ? -80.753 69.883 138.550 1.00 49.09 407 ALA B CA 1
ATOM 9369 C C . ALA B 1 407 ? -80.583 71.134 139.402 1.00 48.70 407 ALA B C 1
ATOM 9370 O O . ALA B 1 407 ? -80.544 71.052 140.627 1.00 48.41 407 ALA B O 1
ATOM 9372 N N . LEU B 1 408 ? -80.454 72.287 138.757 1.00 48.22 408 LEU B N 1
ATOM 9373 C CA . LEU B 1 408 ? -80.357 73.523 139.496 1.00 47.88 408 LEU B CA 1
ATOM 9374 C C . LEU B 1 408 ? -81.683 73.860 140.162 1.00 48.25 408 LEU B C 1
ATOM 9375 O O . LEU B 1 408 ? -81.688 74.313 141.298 1.00 48.32 408 LEU B O 1
ATOM 9380 N N . LYS B 1 409 ? -82.804 73.596 139.492 1.00 48.53 409 LYS B N 1
ATOM 9381 C CA . LYS B 1 409 ? -84.109 73.801 140.126 1.00 49.23 409 LYS B CA 1
ATOM 9382 C C . LYS B 1 409 ? -84.343 72.863 141.308 1.00 49.26 409 LYS B C 1
ATOM 9383 O O . LYS B 1 409 ? -84.930 73.272 142.304 1.00 49.11 409 LYS B O 1
ATOM 9389 N N . ASN B 1 410 ? -83.863 71.624 141.209 1.00 49.81 410 ASN B N 1
ATOM 9390 C CA . ASN B 1 410 ? -83.979 70.662 142.312 1.00 50.72 410 ASN B CA 1
ATOM 9391 C C . ASN B 1 410 ? -83.142 71.044 143.513 1.00 51.22 410 ASN B C 1
ATOM 9392 O O . ASN B 1 410 ? -83.422 70.594 144.624 1.00 51.57 410 ASN B O 1
ATOM 9397 N N . ALA B 1 411 ? -82.119 71.871 143.278 1.00 51.55 411 ALA B N 1
ATOM 9398 C CA . ALA B 1 411 ? -81.276 72.425 144.324 1.00 51.87 411 ALA B CA 1
ATOM 9399 C C . ALA B 1 411 ? -81.789 73.780 144.819 1.00 52.60 411 ALA B C 1
ATOM 9400 O O . ALA B 1 411 ? -81.029 74.560 145.414 1.00 53.00 411 ALA B O 1
ATOM 9402 N N . GLU B 1 412 ? -83.076 74.035 144.557 1.00 53.23 412 GLU B N 1
ATOM 9403 C CA . GLU B 1 412 ? -83.844 75.237 144.943 1.00 53.64 412 GLU B CA 1
ATOM 9404 C C . GLU B 1 412 ? -83.486 76.571 144.281 1.00 53.87 412 GLU B C 1
ATOM 9405 O O . GLU B 1 412 ? -83.816 77.625 144.819 1.00 54.21 412 GLU B O 1
ATOM 9411 N N . VAL B 1 413 ? -82.836 76.528 143.119 1.00 54.04 413 VAL B N 1
ATOM 9412 C CA . VAL B 1 413 ? -82.539 77.738 142.357 1.00 54.04 413 VAL B CA 1
ATOM 9413 C C . VAL B 1 413 ? -83.808 78.207 141.645 1.00 54.45 413 VAL B C 1
ATOM 9414 O O . VAL B 1 413 ? -84.605 77.390 141.201 1.00 54.35 413 VAL B O 1
ATOM 9418 N N . ASP B 1 414 ? -84.002 79.523 141.590 1.00 55.35 414 ASP B N 1
ATOM 9419 C CA . ASP B 1 414 ? -85.137 80.161 140.917 1.00 56.55 414 ASP B CA 1
ATOM 9420 C C . ASP B 1 414 ? -85.193 79.858 139.427 1.00 56.81 414 ASP B C 1
ATOM 9421 O O . ASP B 1 414 ? -84.169 79.591 138.808 1.00 57.00 414 ASP B O 1
ATOM 9426 N N . ASP B 1 415 ? -86.394 79.913 138.865 1.00 57.39 415 ASP B N 1
ATOM 9427 C CA . ASP B 1 415 ? -86.602 79.736 137.430 1.00 57.86 415 ASP B CA 1
ATOM 9428 C C . ASP B 1 415 ? -85.703 80.610 136.564 1.00 58.07 415 ASP B C 1
ATOM 9429 O O . ASP B 1 415 ? -85.044 80.118 135.639 1.00 58.13 415 ASP B O 1
ATOM 9434 N N . ARG B 1 416 ? -85.683 81.902 136.878 1.00 58.11 416 ARG B N 1
ATOM 9435 C CA . ARG B 1 416 ? -84.884 82.864 136.143 1.00 58.12 416 ARG B CA 1
ATOM 9436 C C . ARG B 1 416 ? -83.420 82.554 136.252 1.00 57.58 416 ARG B C 1
ATOM 9437 O O . ARG B 1 416 ? -82.697 82.679 135.283 1.00 58.04 416 ARG B O 1
ATOM 9445 N N . ASP B 1 417 ? -82.978 82.155 137.436 1.00 56.77 417 ASP B N 1
ATOM 9446 C CA . ASP B 1 417 ? -81.555 81.996 137.663 1.00 55.82 417 ASP B CA 1
ATOM 9447 C C . ASP B 1 417 ? -81.026 80.687 137.098 1.00 54.97 417 ASP B C 1
ATOM 9448 O O . ASP B 1 417 ? -79.863 80.613 136.699 1.00 55.18 417 ASP B O 1
ATOM 9453 N N . ALA B 1 418 ? -81.890 79.681 137.020 1.00 53.78 418 ALA B N 1
ATOM 9454 C CA . ALA B 1 418 ? -81.489 78.366 136.526 1.00 52.95 418 ALA B CA 1
ATOM 9455 C C . ALA B 1 418 ? -81.410 78.319 135.001 1.00 52.42 418 ALA B C 1
ATOM 9456 O O . ALA B 1 418 ? -80.480 77.756 134.445 1.00 51.89 418 ALA B O 1
ATOM 9458 N N . LEU B 1 419 ? -82.408 78.915 134.349 1.00 52.03 419 LEU B N 1
ATOM 9459 C CA . LEU B 1 419 ? -82.486 79.041 132.896 1.00 51.29 419 LEU B CA 1
ATOM 9460 C C . LEU B 1 419 ? -81.340 79.890 132.385 1.00 51.31 419 LEU B C 1
ATOM 9461 O O . LEU B 1 419 ? -80.858 79.696 131.276 1.00 51.59 419 LEU B O 1
ATOM 9466 N N . ASN B 1 420 ? -80.895 80.828 133.210 1.00 51.42 420 ASN B N 1
ATOM 9467 C CA . ASN B 1 420 ? -79.778 81.704 132.868 1.00 51.64 420 ASN B CA 1
ATOM 9468 C C . ASN B 1 420 ? -78.444 81.176 133.428 1.00 51.17 420 ASN B C 1
ATOM 9469 O O . ASN B 1 420 ? -77.562 81.949 133.748 1.00 51.10 420 ASN B O 1
ATOM 9474 N N . TYR B 1 421 ? -78.291 79.862 133.547 1.00 50.69 421 TYR B N 1
ATOM 9475 C CA . TYR B 1 421 ? -77.103 79.332 134.192 1.00 50.54 421 TYR B CA 1
ATOM 9476 C C . TYR B 1 421 ? -75.817 79.601 133.429 1.00 50.77 421 TYR B C 1
ATOM 9477 O O . TYR B 1 421 ? -75.818 79.819 132.220 1.00 51.42 421 TYR B O 1
ATOM 9486 N N . THR B 1 422 ? -74.716 79.622 134.153 1.00 50.70 422 THR B N 1
ATOM 9487 C CA . THR B 1 422 ? -73.423 79.691 133.517 1.00 50.79 422 THR B CA 1
ATOM 9488 C C . THR B 1 422 ? -72.696 78.418 133.854 1.00 50.89 422 THR B C 1
ATOM 9489 O O . THR B 1 422 ? -73.153 77.613 134.654 1.00 51.07 422 THR B O 1
ATOM 9493 N N . THR B 1 423 ? -71.562 78.215 133.219 1.00 51.22 423 THR B N 1
ATOM 9494 C CA . THR B 1 423 ? -70.705 77.142 133.618 1.00 51.39 423 THR B CA 1
ATOM 9495 C C . THR B 1 423 ? -69.409 77.749 134.171 1.00 51.71 423 THR B C 1
ATOM 9496 O O . THR B 1 423 ? -69.179 78.963 134.047 1.00 51.80 423 THR B O 1
ATOM 9500 N N . ASP B 1 424 ? -68.587 76.915 134.805 1.00 51.62 424 ASP B N 1
ATOM 9501 C CA . ASP B 1 424 ? -67.220 77.287 135.130 1.00 51.72 424 ASP B CA 1
ATOM 9502 C C . ASP B 1 424 ? -66.392 76.041 135.303 1.00 51.37 424 ASP B C 1
ATOM 9503 O O . ASP B 1 424 ? -66.913 74.969 135.592 1.00 50.73 424 ASP B O 1
ATOM 9508 N N . GLY B 1 425 ? -65.089 76.207 135.117 1.00 51.72 425 GLY B N 1
ATOM 9509 C CA . GLY B 1 425 ? -64.107 75.157 135.359 1.00 51.94 425 GLY B CA 1
ATOM 9510 C C . GLY B 1 425 ? -64.036 74.108 134.282 1.00 52.06 425 GLY B C 1
ATOM 9511 O O . GLY B 1 425 ? -63.639 74.369 133.143 1.00 51.85 425 GLY B O 1
ATOM 9512 N N . CYS B 1 426 ? -64.414 72.902 134.665 1.00 52.21 426 CYS B N 1
ATOM 9513 C CA . CYS B 1 426 ? -64.537 71.824 133.722 1.00 52.18 426 CYS B CA 1
ATOM 9514 C C . CYS B 1 426 ? -65.976 71.694 133.294 1.00 51.64 426 CYS B C 1
ATOM 9515 O O . CYS B 1 426 ? -66.322 72.073 132.184 1.00 51.89 426 CYS B O 1
ATOM 9518 N N . VAL B 1 427 ? -66.819 71.152 134.167 1.00 51.02 427 VAL B N 1
ATOM 9519 C CA . VAL B 1 427 ? -68.201 70.850 133.786 1.00 50.52 427 VAL B CA 1
ATOM 9520 C C . VAL B 1 427 ? -69.267 71.406 134.739 1.00 50.08 427 VAL B C 1
ATOM 9521 O O . VAL B 1 427 ? -70.416 70.984 134.711 1.00 50.05 427 VAL B O 1
ATOM 9525 N N . GLU B 1 428 ? -68.897 72.375 135.562 1.00 49.96 428 GLU B N 1
ATOM 9526 C CA . GLU B 1 428 ? -69.780 72.825 136.646 1.00 49.56 428 GLU B CA 1
ATOM 9527 C C . GLU B 1 428 ? -70.782 73.896 136.255 1.00 49.27 428 GLU B C 1
ATOM 9528 O O . GLU B 1 428 ? -70.461 74.820 135.520 1.00 49.08 428 GLU B O 1
ATOM 9534 N N . ILE B 1 429 ? -72.003 73.769 136.763 1.00 48.63 429 ILE B N 1
ATOM 9535 C CA . ILE B 1 429 ? -73.034 74.737 136.456 1.00 47.87 429 ILE B CA 1
ATOM 9536 C C . ILE B 1 429 ? -73.387 75.536 137.702 1.00 47.79 429 ILE B C 1
ATOM 9537 O O . ILE B 1 429 ? -73.223 75.062 138.829 1.00 48.10 429 ILE B O 1
ATOM 9542 N N . ALA B 1 430 ? -73.859 76.758 137.499 1.00 47.32 430 ALA B N 1
ATOM 9543 C CA . ALA B 1 430 ? -74.101 77.673 138.602 1.00 46.92 430 ALA B CA 1
ATOM 9544 C C . ALA B 1 430 ? -75.117 78.668 138.109 1.00 46.25 430 ALA B C 1
ATOM 9545 O O . ALA B 1 430 ? -75.200 78.858 136.907 1.00 45.84 430 ALA B O 1
ATOM 9547 N N . PRO B 1 431 ? -75.909 79.283 139.017 1.00 45.85 431 PRO B N 1
ATOM 9548 C CA . PRO B 1 431 ? -76.662 80.475 138.609 1.00 45.71 431 PRO B CA 1
ATOM 9549 C C . PRO B 1 431 ? -75.671 81.605 138.305 1.00 45.59 431 PRO B C 1
ATOM 9550 O O . PRO B 1 431 ? -74.694 81.771 139.036 1.00 45.68 431 PRO B O 1
ATOM 9554 N N . PHE B 1 432 ? -75.907 82.348 137.226 1.00 45.23 432 PHE B N 1
ATOM 9555 C CA . PHE B 1 432 ? -74.896 83.254 136.704 1.00 45.05 432 PHE B CA 1
ATOM 9556 C C . PHE B 1 432 ? -74.807 84.553 137.475 1.00 45.24 432 PHE B C 1
ATOM 9557 O O . PHE B 1 432 ? -75.702 85.374 137.431 1.00 44.93 432 PHE B O 1
ATOM 9565 N N . GLY B 1 433 ? -73.693 84.730 138.169 1.00 45.59 433 GLY B N 1
ATOM 9566 C CA . GLY B 1 433 ? -73.334 86.042 138.663 1.00 46.05 433 GLY B CA 1
ATOM 9567 C C . GLY B 1 433 ? -73.723 86.391 140.082 1.00 46.35 433 GLY B C 1
ATOM 9568 O O . GLY B 1 433 ? -73.233 87.372 140.623 1.00 45.82 433 GLY B O 1
ATOM 9569 N N . ASN B 1 434 ? -74.627 85.603 140.663 1.00 46.87 434 ASN B N 1
ATOM 9570 C CA . ASN B 1 434 ? -75.060 85.784 142.047 1.00 47.06 434 ASN B CA 1
ATOM 9571 C C . ASN B 1 434 ? -74.871 84.530 142.888 1.00 47.34 434 ASN B C 1
ATOM 9572 O O . ASN B 1 434 ? -75.615 84.264 143.825 1.00 47.70 434 ASN B O 1
ATOM 9577 N N . SER B 1 435 ? -73.891 83.726 142.529 1.00 47.45 435 SER B N 1
ATOM 9578 C CA . SER B 1 435 ? -73.662 82.554 143.320 1.00 47.73 435 SER B CA 1
ATOM 9579 C C . SER B 1 435 ? -72.185 82.360 143.568 1.00 48.02 435 SER B C 1
ATOM 9580 O O . SER B 1 435 ? -71.343 82.946 142.883 1.00 47.94 435 SER B O 1
ATOM 9583 N N . PHE B 1 436 ? -71.894 81.554 144.579 1.00 48.12 436 PHE B N 1
ATOM 9584 C CA . PHE B 1 436 ? -70.560 81.148 144.893 1.00 48.43 436 PHE B CA 1
ATOM 9585 C C . PHE B 1 436 ? -70.751 79.684 145.199 1.00 49.07 436 PHE B C 1
ATOM 9586 O O . PHE B 1 436 ? -71.463 79.339 146.140 1.00 49.50 436 PHE B O 1
ATOM 9594 N N . THR B 1 437 ? -70.145 78.813 144.400 1.00 49.37 437 THR B N 1
ATOM 9595 C CA . THR B 1 437 ? -70.428 77.391 144.517 1.00 49.50 437 THR B CA 1
ATOM 9596 C C . THR B 1 437 ? -69.228 76.546 144.879 1.00 49.69 437 THR B C 1
ATOM 9597 O O . THR B 1 437 ? -69.376 75.326 145.026 1.00 49.38 437 THR B O 1
ATOM 9601 N N . SER B 1 438 ? -68.055 77.192 144.986 1.00 50.07 438 SER B N 1
ATOM 9602 C CA . SER B 1 438 ? -66.769 76.530 145.292 1.00 50.11 438 SER B CA 1
ATOM 9603 C C . SER B 1 438 ? -66.680 75.185 144.567 1.00 50.45 438 SER B C 1
ATOM 9604 O O . SER B 1 438 ? -66.523 74.138 145.195 1.00 50.91 438 SER B O 1
ATOM 9607 N N . SER B 1 439 ? -66.809 75.227 143.247 1.00 50.36 439 SER B N 1
ATOM 9608 C CA . SER B 1 439 ? -67.313 74.089 142.486 1.00 50.41 439 SER B CA 1
ATOM 9609 C C . SER B 1 439 ? -66.411 72.859 142.358 1.00 50.43 439 SER B C 1
ATOM 9610 O O . SER B 1 439 ? -66.884 71.802 141.980 1.00 50.62 439 SER B O 1
ATOM 9613 N N . ASP B 1 440 ? -65.127 72.987 142.676 1.00 50.50 440 ASP B N 1
ATOM 9614 C CA . ASP B 1 440 ? -64.284 71.802 142.847 1.00 50.45 440 ASP B CA 1
ATOM 9615 C C . ASP B 1 440 ? -63.736 71.749 144.268 1.00 50.44 440 ASP B C 1
ATOM 9616 O O . ASP B 1 440 ? -62.532 71.622 144.455 1.00 50.32 440 ASP B O 1
ATOM 9621 N N . ALA B 1 441 ? -64.622 71.844 145.258 1.00 50.35 441 ALA B N 1
ATOM 9622 C CA . ALA B 1 441 ? -64.205 71.869 146.660 1.00 50.50 441 ALA B CA 1
ATOM 9623 C C . ALA B 1 441 ? -63.634 70.551 147.124 1.00 50.25 441 ALA B C 1
ATOM 9624 O O . ALA B 1 441 ? -62.655 70.527 147.859 1.00 50.01 441 ALA B O 1
ATOM 9626 N N . ALA B 1 442 ? -64.258 69.459 146.707 1.00 50.27 442 ALA B N 1
ATOM 9627 C CA . ALA B 1 442 ? -63.680 68.150 146.959 1.00 50.56 442 ALA B CA 1
ATOM 9628 C C . ALA B 1 442 ? -63.918 67.128 145.864 1.00 50.89 442 ALA B C 1
ATOM 9629 O O . ALA B 1 442 ? -64.734 67.309 144.949 1.00 50.92 442 ALA B O 1
ATOM 9631 N N . LEU B 1 443 ? -63.153 66.048 145.972 1.00 51.31 443 LEU B N 1
ATOM 9632 C CA . LEU B 1 443 ? -63.205 64.929 145.057 1.00 51.09 443 LEU B CA 1
ATOM 9633 C C . LEU B 1 443 ? -63.071 63.668 145.923 1.00 51.21 443 LEU B C 1
ATOM 9634 O O . LEU B 1 443 ? -62.043 63.434 146.547 1.00 50.72 443 LEU B O 1
ATOM 9639 N N . ILE B 1 444 ? -64.142 62.887 145.975 1.00 51.70 444 ILE B N 1
ATOM 9640 C CA . ILE B 1 444 ? -64.229 61.709 146.826 1.00 52.43 444 ILE B CA 1
ATOM 9641 C C . ILE B 1 444 ? -64.129 60.398 146.033 1.00 52.91 444 ILE B C 1
ATOM 9642 O O . ILE B 1 444 ? -64.803 60.221 145.026 1.00 53.08 444 ILE B O 1
ATOM 9647 N N . ASN B 1 445 ? -63.293 59.484 146.516 1.00 53.40 445 ASN B N 1
ATOM 9648 C CA . ASN B 1 445 ? -63.095 58.162 145.932 1.00 53.55 445 ASN B CA 1
ATOM 9649 C C . ASN B 1 445 ? -64.183 57.210 146.415 1.00 53.31 445 ASN B C 1
ATOM 9650 O O . ASN B 1 445 ? -64.023 56.558 147.442 1.00 53.38 445 ASN B O 1
ATOM 9655 N N . VAL B 1 446 ? -65.271 57.106 145.654 1.00 53.07 446 VAL B N 1
ATOM 9656 C CA . VAL B 1 446 ? -66.396 56.242 146.008 1.00 52.61 446 VAL B CA 1
ATOM 9657 C C . VAL B 1 446 ? -65.999 54.764 145.923 1.00 52.99 446 VAL B C 1
ATOM 9658 O O . VAL B 1 446 ? -66.659 53.908 146.512 1.00 53.04 446 VAL B O 1
ATOM 9662 N N . ALA B 1 447 ? -64.904 54.466 145.212 1.00 53.19 447 ALA B N 1
ATOM 9663 C CA . ALA B 1 447 ? -64.403 53.092 145.130 1.00 53.46 447 ALA B CA 1
ATOM 9664 C C . ALA B 1 447 ? -63.829 52.685 146.470 1.00 53.72 447 ALA B C 1
ATOM 9665 O O . ALA B 1 447 ? -64.013 51.548 146.907 1.00 53.77 447 ALA B O 1
ATOM 9667 N N . LYS B 1 448 ? -63.188 53.638 147.145 1.00 53.93 448 LYS B N 1
ATOM 9668 C CA . LYS B 1 448 ? -62.721 53.435 148.513 1.00 54.11 448 LYS B CA 1
ATOM 9669 C C . LYS B 1 448 ? -63.872 53.125 149.479 1.00 54.36 448 LYS B C 1
ATOM 9670 O O . LYS B 1 448 ? -63.691 52.432 150.474 1.00 54.19 448 LYS B O 1
ATOM 9676 N N . ALA B 1 449 ? -65.070 53.598 149.163 1.00 55.02 449 ALA B N 1
ATOM 9677 C CA . ALA B 1 449 ? -66.220 53.307 150.005 1.00 55.84 449 ALA B CA 1
ATOM 9678 C C . ALA B 1 449 ? -66.714 51.881 149.826 1.00 56.47 449 ALA B C 1
ATOM 9679 O O . ALA B 1 449 ? -67.384 51.346 150.703 1.00 56.62 449 ALA B O 1
ATOM 9681 N N . LEU B 1 450 ? -66.390 51.263 148.693 1.00 57.28 450 LEU B N 1
ATOM 9682 C CA . LEU B 1 450 ? -66.699 49.845 148.505 1.00 57.82 450 LEU B CA 1
ATOM 9683 C C . LEU B 1 450 ? -65.625 48.999 149.159 1.00 58.40 450 LEU B C 1
ATOM 9684 O O . LEU B 1 450 ? -65.899 47.982 149.799 1.00 58.60 450 LEU B O 1
ATOM 9689 N N . GLU B 1 451 ? -64.391 49.447 148.998 1.00 59.02 451 GLU B N 1
ATOM 9690 C CA . GLU B 1 451 ? -63.254 48.790 149.595 1.00 59.80 451 GLU B CA 1
ATOM 9691 C C . GLU B 1 451 ? -63.420 48.732 151.108 1.00 60.05 451 GLU B C 1
ATOM 9692 O O . GLU B 1 451 ? -63.176 47.687 151.702 1.00 60.36 451 GLU B O 1
ATOM 9698 N N . TYR B 1 452 ? -63.898 49.822 151.718 1.00 60.44 452 TYR B N 1
ATOM 9699 C CA . TYR B 1 452 ? -64.193 49.824 153.156 1.00 60.83 452 TYR B CA 1
ATOM 9700 C C . TYR B 1 452 ? -65.403 48.932 153.482 1.00 61.22 452 TYR B C 1
ATOM 9701 O O . TYR B 1 452 ? -65.437 48.288 154.539 1.00 61.24 452 TYR B O 1
ATOM 9710 N N . ALA B 1 453 ? -66.376 48.889 152.566 1.00 61.68 453 ALA B N 1
ATOM 9711 C CA . ALA B 1 453 ? -67.632 48.156 152.784 1.00 61.94 453 ALA B CA 1
ATOM 9712 C C . ALA B 1 453 ? -67.401 46.668 152.929 1.00 62.32 453 ALA B C 1
ATOM 9713 O O . ALA B 1 453 ? -67.961 46.041 153.834 1.00 62.46 453 ALA B O 1
ATOM 9715 N N . LEU B 1 454 ? -66.559 46.104 152.066 1.00 62.61 454 LEU B N 1
ATOM 9716 C CA . LEU B 1 454 ? -66.263 44.687 152.215 1.00 63.06 454 LEU B CA 1
ATOM 9717 C C . LEU B 1 454 ? -65.117 44.351 153.182 1.00 63.52 454 LEU B C 1
ATOM 9718 O O . LEU B 1 454 ? -64.914 43.184 153.512 1.00 63.74 454 LEU B O 1
ATOM 9723 N N . ASN B 1 455 ? -64.413 45.362 153.684 1.00 63.91 455 ASN B N 1
ATOM 9724 C CA . ASN B 1 455 ? -63.333 45.095 154.632 1.00 64.38 455 ASN B CA 1
ATOM 9725 C C . ASN B 1 455 ? -63.468 45.799 155.976 1.00 64.72 455 ASN B C 1
ATOM 9726 O O . ASN B 1 455 ? -62.478 46.267 156.553 1.00 64.58 455 ASN B O 1
ATOM 9731 N N . GLU B 1 456 ? -64.704 45.867 156.462 1.00 65.21 456 GLU B N 1
ATOM 9732 C CA . GLU B 1 456 ? -65.014 46.361 157.812 1.00 65.77 456 GLU B CA 1
ATOM 9733 C C . GLU B 1 456 ? -64.420 47.729 158.171 1.00 65.74 456 GLU B C 1
ATOM 9734 O O . GLU B 1 456 ? -63.912 47.918 159.272 1.00 65.96 456 GLU B O 1
ATOM 9740 N N . GLY B 1 457 ? -64.463 48.664 157.224 1.00 65.91 457 GLY B N 1
ATOM 9741 C CA . GLY B 1 457 ? -63.945 50.013 157.425 1.00 65.91 457 GLY B CA 1
ATOM 9742 C C . GLY B 1 457 ? -62.441 50.155 157.317 1.00 66.13 457 GLY B C 1
ATOM 9743 O O . GLY B 1 457 ? -61.901 51.238 157.529 1.00 66.22 457 GLY B O 1
ATOM 9744 N N . VAL B 1 458 ? -61.750 49.068 156.996 1.00 66.28 458 VAL B N 1
ATOM 9745 C CA . VAL B 1 458 ? -60.300 49.117 156.874 1.00 66.46 458 VAL B CA 1
ATOM 9746 C C . VAL B 1 458 ? -59.888 49.074 155.399 1.00 66.84 458 VAL B C 1
ATOM 9747 O O . VAL B 1 458 ? -60.504 48.374 154.597 1.00 66.69 458 VAL B O 1
ATOM 9751 N N . ASP B 1 459 ? -58.887 49.877 155.048 1.00 67.37 459 ASP B N 1
ATOM 9752 C CA . ASP B 1 459 ? -58.278 49.851 153.731 1.00 68.11 459 ASP B CA 1
ATOM 9753 C C . ASP B 1 459 ? -57.742 48.445 153.439 1.00 68.67 459 ASP B C 1
ATOM 9754 O O . ASP B 1 459 ? -57.077 47.823 154.287 1.00 68.99 459 ASP B O 1
ATOM 9759 N N . LEU B 1 460 ? -58.048 47.963 152.234 1.00 68.88 460 LEU B N 1
ATOM 9760 C CA . LEU B 1 460 ? -57.792 46.587 151.827 1.00 68.84 460 LEU B CA 1
ATOM 9761 C C . LEU B 1 460 ? -56.315 46.254 151.684 1.00 68.70 460 LEU B C 1
ATOM 9762 O O . LEU B 1 460 ? -55.926 45.100 151.834 1.00 68.43 460 LEU B O 1
ATOM 9767 N N . GLN B 1 461 ? -55.490 47.254 151.401 1.00 68.83 461 GLN B N 1
ATOM 9768 C CA . GLN B 1 461 ? -54.057 46.991 151.338 1.00 69.08 461 GLN B CA 1
ATOM 9769 C C . GLN B 1 461 ? -53.204 47.781 152.318 1.00 69.13 461 GLN B C 1
ATOM 9770 O O . GLN B 1 461 ? -52.186 47.285 152.798 1.00 68.92 461 GLN B O 1
ATOM 9776 N N . PHE B 1 462 ? -53.616 49.004 152.622 1.00 69.38 462 PHE B N 1
ATOM 9777 C CA . PHE B 1 462 ? -52.774 49.871 153.436 1.00 69.50 462 PHE B CA 1
ATOM 9778 C C . PHE B 1 462 ? -53.171 49.934 154.911 1.00 69.39 462 PHE B C 1
ATOM 9779 O O . PHE B 1 462 ? -52.564 50.666 155.681 1.00 69.32 462 PHE B O 1
ATOM 9787 N N . GLY B 1 463 ? -54.185 49.167 155.302 1.00 69.41 463 GLY B N 1
ATOM 9788 C CA . GLY B 1 463 ? -54.544 49.021 156.717 1.00 69.38 463 GLY B CA 1
ATOM 9789 C C . GLY B 1 463 ? -55.103 50.241 157.445 1.00 69.38 463 GLY B C 1
ATOM 9790 O O . GLY B 1 463 ? -55.215 50.236 158.677 1.00 69.71 463 GLY B O 1
ATOM 9791 N N . TYR B 1 464 ? -55.451 51.286 156.696 1.00 68.91 464 TYR B N 1
ATOM 9792 C CA . TYR B 1 464 ? -56.040 52.486 157.264 1.00 68.40 464 TYR B CA 1
ATOM 9793 C C . TYR B 1 464 ? -57.436 52.217 157.800 1.00 68.66 464 TYR B C 1
ATOM 9794 O O . TYR B 1 464 ? -58.317 51.805 157.053 1.00 68.86 464 TYR B O 1
ATOM 9803 N N . GLU B 1 465 ? -57.642 52.473 159.086 1.00 68.73 465 GLU B N 1
ATOM 9804 C CA . GLU B 1 465 ? -58.974 52.424 159.683 1.00 68.64 465 GLU B CA 1
ATOM 9805 C C . GLU B 1 465 ? -59.670 53.769 159.512 1.00 68.06 465 GLU B C 1
ATOM 9806 O O . GLU B 1 465 ? -59.717 54.554 160.456 1.00 67.96 465 GLU B O 1
ATOM 9812 N N . PHE B 1 466 ? -60.189 54.051 158.318 1.00 67.27 466 PHE B N 1
ATOM 9813 C CA . PHE B 1 466 ? -60.787 55.359 158.059 1.00 66.46 466 PHE B CA 1
ATOM 9814 C C . PHE B 1 466 ? -62.291 55.247 157.856 1.00 66.30 466 PHE B C 1
ATOM 9815 O O . PHE B 1 466 ? -62.978 56.245 157.711 1.00 65.97 466 PHE B O 1
ATOM 9823 N N . GLY B 1 467 ? -62.805 54.033 157.824 1.00 66.51 467 GLY B N 1
ATOM 9824 C CA . GLY B 1 467 ? -64.163 53.834 157.353 1.00 67.24 467 GLY B CA 1
ATOM 9825 C C . GLY B 1 467 ? -65.126 53.614 158.482 1.00 67.74 467 GLY B C 1
ATOM 9826 O O . GLY B 1 467 ? -64.728 53.618 159.637 1.00 67.75 467 GLY B O 1
ATOM 9827 N N . ALA B 1 468 ? -66.395 53.425 158.144 1.00 68.53 468 ALA B N 1
ATOM 9828 C CA . ALA B 1 468 ? -67.411 53.129 159.144 1.00 69.69 468 ALA B CA 1
ATOM 9829 C C . ALA B 1 468 ? -67.205 51.720 159.679 1.00 70.61 468 ALA B C 1
ATOM 9830 O O . ALA B 1 468 ? -66.686 50.853 158.978 1.00 70.78 468 ALA B O 1
ATOM 9832 N N . LYS B 1 469 ? -67.621 51.494 160.923 1.00 71.65 469 LYS B N 1
ATOM 9833 C CA . LYS B 1 469 ? -67.376 50.230 161.611 1.00 72.49 469 LYS B CA 1
ATOM 9834 C C . LYS B 1 469 ? -68.422 49.176 161.246 1.00 72.81 469 LYS B C 1
ATOM 9835 O O . LYS B 1 469 ? -69.138 48.678 162.110 1.00 72.91 469 LYS B O 1
ATOM 9841 N N . THR B 1 470 ? -68.505 48.852 159.958 1.00 73.47 470 THR B N 1
ATOM 9842 C CA . THR B 1 470 ? -69.456 47.872 159.445 1.00 73.92 470 THR B CA 1
ATOM 9843 C C . THR B 1 470 ? -68.927 46.483 159.733 1.00 74.48 470 THR B C 1
ATOM 9844 O O . THR B 1 470 ? -67.724 46.287 159.892 1.00 74.39 470 THR B O 1
ATOM 9848 N N . GLU B 1 471 ? -69.825 45.513 159.798 1.00 75.21 471 GLU B N 1
ATOM 9849 C CA . GLU B 1 471 ? -69.414 44.135 160.022 1.00 76.12 471 GLU B CA 1
ATOM 9850 C C . GLU B 1 471 ? -68.858 43.508 158.735 1.00 76.42 471 GLU B C 1
ATOM 9851 O O . GLU B 1 471 ? -68.833 44.152 157.672 1.00 76.55 471 GLU B O 1
ATOM 9857 N N . LYS B 1 472 ? -68.403 42.259 158.843 1.00 76.55 472 LYS B N 1
ATOM 9858 C CA . LYS B 1 472 ? -68.002 41.468 157.680 1.00 76.68 472 LYS B CA 1
ATOM 9859 C C . LYS B 1 472 ? -69.269 41.155 156.846 1.00 76.67 472 LYS B C 1
ATOM 9860 O O . LYS B 1 472 ? -70.299 40.779 157.404 1.00 76.76 472 LYS B O 1
ATOM 9866 N N . PRO B 1 473 ? -69.219 41.358 155.518 1.00 76.65 473 PRO B N 1
ATOM 9867 C CA . PRO B 1 473 ? -70.438 41.124 154.739 1.00 76.79 473 PRO B CA 1
ATOM 9868 C C . PRO B 1 473 ? -70.616 39.655 154.335 1.00 77.14 473 PRO B C 1
ATOM 9869 O O . PRO B 1 473 ? -69.633 38.920 154.230 1.00 77.09 473 PRO B O 1
ATOM 9873 N N . LYS B 1 474 ? -71.863 39.233 154.123 1.00 77.52 474 LYS B N 1
ATOM 9874 C CA . LYS B 1 474 ? -72.164 37.828 153.818 1.00 77.88 474 LYS B CA 1
ATOM 9875 C C . LYS B 1 474 ? -72.887 37.642 152.484 1.00 77.93 474 LYS B C 1
ATOM 9876 O O . LYS B 1 474 ? -72.553 36.756 151.706 1.00 77.96 474 LYS B O 1
ATOM 9882 N N . PHE B 1 475 ? -73.896 38.469 152.239 1.00 78.04 475 PHE B N 1
ATOM 9883 C CA . PHE B 1 475 ? -74.702 38.374 151.025 1.00 78.12 475 PHE B CA 1
ATOM 9884 C C . PHE B 1 475 ? -74.676 39.735 150.315 1.00 77.87 475 PHE B C 1
ATOM 9885 O O . PHE B 1 475 ? -74.159 40.704 150.864 1.00 77.83 475 PHE B O 1
ATOM 9893 N N . LEU B 1 476 ? -75.216 39.801 149.099 1.00 77.54 476 LEU B N 1
ATOM 9894 C CA . LEU B 1 476 ? -75.140 41.012 148.274 1.00 77.02 476 LEU B CA 1
ATOM 9895 C C . LEU B 1 476 ? -76.009 42.141 148.813 1.00 76.78 476 LEU B C 1
ATOM 9896 O O . LEU B 1 476 ? -75.611 43.304 148.786 1.00 76.86 476 LEU B O 1
ATOM 9901 N N . GLU B 1 477 ? -77.184 41.780 149.312 1.00 76.30 477 GLU B N 1
ATOM 9902 C CA . GLU B 1 477 ? -78.167 42.742 149.793 1.00 75.94 477 GLU B CA 1
ATOM 9903 C C . GLU B 1 477 ? -77.706 43.503 151.043 1.00 75.16 477 GLU B C 1
ATOM 9904 O O . GLU B 1 477 ? -77.844 44.728 151.121 1.00 75.01 477 GLU B O 1
ATOM 9910 N N . ASP B 1 478 ? -77.132 42.778 152.002 1.00 74.25 478 ASP B N 1
ATOM 9911 C CA . ASP B 1 478 ? -76.574 43.402 153.197 1.00 73.27 478 ASP B CA 1
ATOM 9912 C C . ASP B 1 478 ? -75.218 44.063 152.924 1.00 72.56 478 ASP B C 1
ATOM 9913 O O . ASP B 1 478 ? -74.734 44.840 153.746 1.00 72.82 478 ASP B O 1
ATOM 9918 N N . LEU B 1 479 ? -74.597 43.754 151.788 1.00 71.40 479 LEU B N 1
ATOM 9919 C CA . LEU B 1 479 ? -73.378 44.453 151.401 1.00 70.23 479 LEU B CA 1
ATOM 9920 C C . LEU B 1 479 ? -73.758 45.833 150.900 1.00 69.52 479 LEU B C 1
ATOM 9921 O O . LEU B 1 479 ? -73.035 46.796 151.145 1.00 69.51 479 LEU B O 1
ATOM 9926 N N . LEU B 1 480 ? -74.907 45.927 150.228 1.00 68.54 480 LEU B N 1
ATOM 9927 C CA . LEU B 1 480 ? -75.396 47.205 149.699 1.00 67.62 480 LEU B CA 1
ATOM 9928 C C . LEU B 1 480 ? -75.673 48.197 150.820 1.00 67.28 480 LEU B C 1
ATOM 9929 O O . LEU B 1 480 ? -75.371 49.381 150.674 1.00 67.29 480 LEU B O 1
ATOM 9934 N N . GLU B 1 481 ? -76.217 47.693 151.933 1.00 66.76 481 GLU B N 1
ATOM 9935 C CA . GLU B 1 481 ? -76.454 48.475 153.156 1.00 66.19 481 GLU B CA 1
ATOM 9936 C C . GLU B 1 481 ? -75.144 48.982 153.737 1.00 65.49 481 GLU B C 1
ATOM 9937 O O . GLU B 1 481 ? -75.055 50.126 154.192 1.00 65.56 481 GLU B O 1
ATOM 9943 N N . LYS B 1 482 ? -74.137 48.117 153.721 1.00 64.44 482 LYS B N 1
ATOM 9944 C CA . LYS B 1 482 ? -72.811 48.482 154.175 1.00 63.49 482 LYS B CA 1
ATOM 9945 C C . LYS B 1 482 ? -72.149 49.493 153.233 1.00 62.80 482 LYS B C 1
ATOM 9946 O O . LYS B 1 482 ? -71.494 50.410 153.697 1.00 62.86 482 LYS B O 1
ATOM 9952 N N . LEU B 1 483 ? -72.359 49.354 151.929 1.00 62.01 483 LEU B N 1
ATOM 9953 C CA . LEU B 1 483 ? -71.782 50.282 150.951 1.00 61.32 483 LEU B CA 1
ATOM 9954 C C . LEU B 1 483 ? -72.340 51.682 151.118 1.00 61.13 483 LEU B C 1
ATOM 9955 O O . LEU B 1 483 ? -71.579 52.650 151.182 1.00 61.01 483 LEU B O 1
ATOM 9960 N N . ARG B 1 484 ? -73.668 51.754 151.209 1.00 60.78 484 ARG B N 1
ATOM 9961 C CA . ARG B 1 484 ? -74.419 52.991 151.391 1.00 60.62 484 ARG B CA 1
ATOM 9962 C C . ARG B 1 484 ? -74.008 53.736 152.641 1.00 60.56 484 ARG B C 1
ATOM 9963 O O . ARG B 1 484 ? -73.834 54.953 152.620 1.00 60.82 484 ARG B O 1
ATOM 9971 N N . GLU B 1 485 ? -73.854 52.992 153.728 1.00 60.23 485 GLU B N 1
ATOM 9972 C CA . GLU B 1 485 ? -73.453 53.552 154.999 1.00 60.09 485 GLU B CA 1
ATOM 9973 C C . GLU B 1 485 ? -72.004 54.035 154.955 1.00 59.65 485 GLU B C 1
ATOM 9974 O O . GLU B 1 485 ? -71.652 55.007 155.608 1.00 59.93 485 GLU B O 1
ATOM 9980 N N . GLN B 1 486 ? -71.172 53.370 154.164 1.00 59.08 486 GLN B N 1
ATOM 9981 C CA . GLN B 1 486 ? -69.805 53.835 153.930 1.00 58.44 486 GLN B CA 1
ATOM 9982 C C . GLN B 1 486 ? -69.690 55.081 153.022 1.00 57.90 486 GLN B C 1
ATOM 9983 O O . GLN B 1 486 ? -68.728 55.839 153.140 1.00 57.82 486 GLN B O 1
ATOM 9989 N N . VAL B 1 487 ? -70.628 55.281 152.098 1.00 57.00 487 VAL B N 1
ATOM 9990 C CA . VAL B 1 487 ? -70.591 56.489 151.268 1.00 56.45 487 VAL B CA 1
ATOM 9991 C C . VAL B 1 487 ? -71.045 57.671 152.119 1.00 55.98 487 VAL B C 1
ATOM 9992 O O . VAL B 1 487 ? -70.455 58.745 152.086 1.00 55.23 487 VAL B O 1
ATOM 9996 N N . SER B 1 488 ? -72.078 57.422 152.916 1.00 56.02 488 SER B N 1
ATOM 9997 C CA . SER B 1 488 ? -72.559 58.347 153.936 1.00 55.90 488 SER B CA 1
ATOM 9998 C C . SER B 1 488 ? -71.466 58.780 154.919 1.00 55.64 488 SER B C 1
ATOM 9999 O O . SER B 1 488 ? -71.358 59.960 155.240 1.00 55.86 488 SER B O 1
ATOM 10002 N N . HIS B 1 489 ? -70.665 57.823 155.384 1.00 55.18 489 HIS B N 1
ATOM 10003 C CA . HIS B 1 489 ? -69.591 58.089 156.339 1.00 54.81 489 HIS B CA 1
ATOM 10004 C C . HIS B 1 489 ? -68.445 58.902 155.722 1.00 54.70 489 HIS B C 1
ATOM 10005 O O . HIS B 1 489 ? -67.861 59.782 156.372 1.00 54.98 489 HIS B O 1
ATOM 10012 N N . ILE B 1 490 ? -68.139 58.618 154.462 1.00 54.47 490 ILE B N 1
ATOM 10013 C CA . ILE B 1 490 ? -67.040 59.287 153.787 1.00 54.35 490 ILE B CA 1
ATOM 10014 C C . ILE B 1 490 ? -67.431 60.700 153.357 1.00 54.32 490 ILE B C 1
ATOM 10015 O O . ILE B 1 490 ? -66.642 61.628 153.515 1.00 54.48 490 ILE B O 1
ATOM 10020 N N . VAL B 1 491 ? -68.656 60.858 152.850 1.00 54.20 491 VAL B N 1
ATOM 10021 C CA . VAL B 1 491 ? -69.232 62.185 152.550 1.00 53.90 491 VAL B CA 1
ATOM 10022 C C . VAL B 1 491 ? -69.231 63.093 153.791 1.00 53.57 491 VAL B C 1
ATOM 10023 O O . VAL B 1 491 ? -68.772 64.229 153.711 1.00 53.52 491 VAL B O 1
ATOM 10027 N N . LYS B 1 492 ? -69.679 62.561 154.933 1.00 53.29 492 LYS B N 1
ATOM 10028 C CA . LYS B 1 492 ? -69.566 63.239 156.246 1.00 52.95 492 LYS B CA 1
ATOM 10029 C C . LYS B 1 492 ? -68.155 63.769 156.551 1.00 52.50 492 LYS B C 1
ATOM 10030 O O . LYS B 1 492 ? -67.994 64.950 156.897 1.00 52.46 492 LYS B O 1
ATOM 10036 N N . LEU B 1 493 ? -67.150 62.910 156.373 1.00 51.64 493 LEU B N 1
ATOM 10037 C CA . LEU B 1 493 ? -65.750 63.316 156.473 1.00 51.08 493 LEU B CA 1
ATOM 10038 C C . LEU B 1 493 ? -65.407 64.526 155.601 1.00 50.64 493 LEU B C 1
ATOM 10039 O O . LEU B 1 493 ? -64.731 65.437 156.055 1.00 50.45 493 LEU B O 1
ATOM 10044 N N . VAL B 1 494 ? -65.882 64.565 154.362 1.00 50.41 494 VAL B N 1
ATOM 10045 C CA . VAL B 1 494 ? -65.544 65.723 153.534 1.00 50.06 494 VAL B CA 1
ATOM 10046 C C . VAL B 1 494 ? -66.396 66.979 153.776 1.00 50.03 494 VAL B C 1
ATOM 10047 O O . VAL B 1 494 ? -65.847 68.065 153.721 1.00 50.16 494 VAL B O 1
ATOM 10051 N N . VAL B 1 495 ? -67.688 66.855 154.107 1.00 50.00 495 VAL B N 1
ATOM 10052 C CA . VAL B 1 495 ? -68.464 68.071 154.432 1.00 49.73 495 VAL B CA 1
ATOM 10053 C C . VAL B 1 495 ? -67.915 68.752 155.699 1.00 49.88 495 VAL B C 1
ATOM 10054 O O . VAL B 1 495 ? -67.948 69.971 155.810 1.00 50.03 495 VAL B O 1
ATOM 10058 N N . ARG B 1 496 ? -67.351 67.956 156.608 1.00 49.68 496 ARG B N 1
ATOM 10059 C CA . ARG B 1 496 ? -66.763 68.472 157.821 1.00 49.43 496 ARG B CA 1
ATOM 10060 C C . ARG B 1 496 ? -65.467 69.223 157.547 1.00 49.35 496 ARG B C 1
ATOM 10061 O O . ARG B 1 496 ? -65.255 70.305 158.073 1.00 49.68 496 ARG B O 1
ATOM 10069 N N . GLY B 1 497 ? -64.605 68.661 156.714 1.00 49.12 497 GLY B N 1
ATOM 10070 C CA . GLY B 1 497 ? -63.356 69.326 156.376 1.00 48.80 497 GLY B CA 1
ATOM 10071 C C . GLY B 1 497 ? -63.546 70.455 155.377 1.00 48.78 497 GLY B C 1
ATOM 10072 O O . GLY B 1 497 ? -62.680 71.300 155.216 1.00 48.72 497 GLY B O 1
ATOM 10073 N N . SER B 1 498 ? -64.677 70.481 154.693 1.00 48.87 498 SER B N 1
ATOM 10074 C CA . SER B 1 498 ? -64.888 71.509 153.692 1.00 49.27 498 SER B CA 1
ATOM 10075 C C . SER B 1 498 ? -65.429 72.736 154.367 1.00 48.99 498 SER B C 1
ATOM 10076 O O . SER B 1 498 ? -65.183 73.873 153.950 1.00 48.88 498 SER B O 1
ATOM 10079 N N . ASN B 1 499 ? -66.189 72.484 155.417 1.00 48.66 499 ASN B N 1
ATOM 10080 C CA . ASN B 1 499 ? -66.734 73.556 156.203 1.00 48.50 499 ASN B CA 1
ATOM 10081 C C . ASN B 1 499 ? -65.660 74.241 157.064 1.00 48.53 499 ASN B C 1
ATOM 10082 O O . ASN B 1 499 ? -65.568 75.471 157.080 1.00 48.43 499 ASN B O 1
ATOM 10087 N N . VAL B 1 500 ? -64.826 73.443 157.726 1.00 48.62 500 VAL B N 1
ATOM 10088 C CA . VAL B 1 500 ? -63.662 73.971 158.425 1.00 49.01 500 VAL B CA 1
ATOM 10089 C C . VAL B 1 500 ? -62.732 74.759 157.489 1.00 49.50 500 VAL B C 1
ATOM 10090 O O . VAL B 1 500 ? -62.274 75.844 157.841 1.00 49.95 500 VAL B O 1
ATOM 10094 N N . LEU B 1 501 ? -62.511 74.255 156.281 1.00 49.88 501 LEU B N 1
ATOM 10095 C CA . LEU B 1 501 ? -61.718 74.972 155.288 1.00 50.42 501 LEU B CA 1
ATOM 10096 C C . LEU B 1 501 ? -62.372 76.268 154.792 1.00 50.79 501 LEU B C 1
ATOM 10097 O O . LEU B 1 501 ? -61.681 77.201 154.364 1.00 50.62 501 LEU B O 1
ATOM 10102 N N . SER B 1 502 ? -63.704 76.317 154.832 1.00 51.31 502 SER B N 1
ATOM 10103 C CA . SER B 1 502 ? -64.433 77.503 154.378 1.00 51.43 502 SER B CA 1
ATOM 10104 C C . SER B 1 502 ? -64.398 78.622 155.412 1.00 51.35 502 SER B C 1
ATOM 10105 O O . SER B 1 502 ? -64.272 79.799 155.052 1.00 51.47 502 SER B O 1
ATOM 10108 N N . TYR B 1 503 ? -64.520 78.238 156.683 1.00 51.11 503 TYR B N 1
ATOM 10109 C CA . TYR B 1 503 ? -64.277 79.126 157.805 1.00 51.09 503 TYR B CA 1
ATOM 10110 C C . TYR B 1 503 ? -62.847 79.650 157.713 1.00 51.48 503 TYR B C 1
ATOM 10111 O O . TYR B 1 503 ? -62.623 80.865 157.763 1.00 51.76 503 TYR B O 1
ATOM 10120 N N . ALA B 1 504 ? -61.895 78.733 157.547 1.00 51.29 504 ALA B N 1
ATOM 10121 C CA . ALA B 1 504 ? -60.497 79.088 157.394 1.00 51.29 504 ALA B CA 1
ATOM 10122 C C . ALA B 1 504 ? -60.329 80.139 156.314 1.00 51.52 504 ALA B C 1
ATOM 10123 O O . ALA B 1 504 ? -59.635 81.145 156.499 1.00 51.64 504 ALA B O 1
ATOM 10125 N N . ASN B 1 505 ? -61.001 79.915 155.196 1.00 51.59 505 ASN B N 1
ATOM 10126 C CA . ASN B 1 505 ? -60.926 80.841 154.094 1.00 51.88 505 ASN B CA 1
ATOM 10127 C C . ASN B 1 505 ? -61.520 82.198 154.428 1.00 52.05 505 ASN B C 1
ATOM 10128 O O . ASN B 1 505 ? -60.998 83.222 153.987 1.00 52.08 505 ASN B O 1
ATOM 10133 N N . ALA B 1 506 ? -62.592 82.204 155.218 1.00 51.86 506 ALA B N 1
ATOM 10134 C CA . ALA B 1 506 ? -63.240 83.455 155.590 1.00 51.80 506 ALA B CA 1
ATOM 10135 C C . ALA B 1 506 ? -62.346 84.267 156.520 1.00 51.70 506 ALA B C 1
ATOM 10136 O O . ALA B 1 506 ? -62.276 85.484 156.416 1.00 51.51 506 ALA B O 1
ATOM 10138 N N . GLU B 1 507 ? -61.619 83.575 157.385 1.00 51.74 507 GLU B N 1
ATOM 10139 C CA . GLU B 1 507 ? -60.768 84.246 158.344 1.00 52.24 507 GLU B CA 1
ATOM 10140 C C . GLU B 1 507 ? -59.421 84.727 157.814 1.00 52.52 507 GLU B C 1
ATOM 10141 O O . GLU B 1 507 ? -59.029 85.869 158.092 1.00 52.89 507 GLU B O 1
ATOM 10147 N N . VAL B 1 508 ? -58.699 83.883 157.077 1.00 52.36 508 VAL B N 1
ATOM 10148 C CA . VAL B 1 508 ? -57.372 84.302 156.633 1.00 52.22 508 VAL B CA 1
ATOM 10149 C C . VAL B 1 508 ? -57.283 84.743 155.184 1.00 51.99 508 VAL B C 1
ATOM 10150 O O . VAL B 1 508 ? -56.280 85.313 154.774 1.00 52.10 508 VAL B O 1
ATOM 10154 N N . LYS B 1 509 ? -58.323 84.501 154.407 1.00 51.84 509 LYS B N 1
ATOM 10155 C CA . LYS B 1 509 ? -58.224 84.790 152.993 1.00 51.70 509 LYS B CA 1
ATOM 10156 C C . LYS B 1 509 ? -59.534 85.369 152.449 1.00 51.78 509 LYS B C 1
ATOM 10157 O O . LYS B 1 509 ? -60.214 84.739 151.654 1.00 52.02 509 LYS B O 1
ATOM 10163 N N . PRO B 1 510 ? -59.920 86.571 152.900 1.00 51.76 510 PRO B N 1
ATOM 10164 C CA . PRO B 1 510 ? -61.062 87.113 152.203 1.00 51.46 510 PRO B CA 1
ATOM 10165 C C . PRO B 1 510 ? -60.640 87.724 150.872 1.00 51.20 510 PRO B C 1
ATOM 10166 O O . PRO B 1 510 ? -59.461 88.024 150.646 1.00 50.97 510 PRO B O 1
ATOM 10170 N N . THR B 1 511 ? -61.604 87.866 149.978 1.00 51.10 511 THR B N 1
ATOM 10171 C CA . THR B 1 511 ? -61.297 88.262 148.612 1.00 51.21 511 THR B CA 1
ATOM 10172 C C . THR B 1 511 ? -62.197 89.402 148.146 1.00 51.09 511 THR B C 1
ATOM 10173 O O . THR B 1 511 ? -63.188 89.168 147.437 1.00 51.32 511 THR B O 1
ATOM 10177 N N . PRO B 1 512 ? -61.840 90.643 148.533 1.00 50.61 512 PRO B N 1
ATOM 10178 C CA . PRO B 1 512 ? -62.674 91.827 148.340 1.00 50.01 512 PRO B CA 1
ATOM 10179 C C . PRO B 1 512 ? -62.873 92.288 146.888 1.00 49.52 512 PRO B C 1
ATOM 10180 O O . PRO B 1 512 ? -63.817 93.028 146.615 1.00 49.61 512 PRO B O 1
ATOM 10184 N N . LEU B 1 513 ? -62.006 91.882 145.966 1.00 48.77 513 LEU B N 1
ATOM 10185 C CA . LEU B 1 513 ? -62.223 92.242 144.569 1.00 48.18 513 LEU B CA 1
ATOM 10186 C C . LEU B 1 513 ? -63.208 91.275 143.947 1.00 47.77 513 LEU B C 1
ATOM 10187 O O . LEU B 1 513 ? -64.093 91.686 143.200 1.00 47.96 513 LEU B O 1
ATOM 10192 N N . LEU B 1 514 ? -63.062 89.996 144.280 1.00 46.99 514 LEU B N 1
ATOM 10193 C CA . LEU B 1 514 ? -64.003 88.973 143.859 1.00 46.52 514 LEU B CA 1
ATOM 10194 C C . LEU B 1 514 ? -65.412 89.286 144.362 1.00 46.67 514 LEU B C 1
ATOM 10195 O O . LEU B 1 514 ? -66.407 89.093 143.647 1.00 46.38 514 LEU B O 1
ATOM 10200 N N . SER B 1 515 ? -65.463 89.801 145.590 1.00 46.44 515 SER B N 1
ATOM 10201 C CA . SER B 1 515 ? -66.695 90.139 146.263 1.00 46.04 515 SER B CA 1
ATOM 10202 C C . SER B 1 515 ? -67.419 91.217 145.528 1.00 46.00 515 SER B C 1
ATOM 10203 O O . SER B 1 515 ? -68.636 91.196 145.479 1.00 46.36 515 SER B O 1
ATOM 10206 N N . LEU B 1 516 ? -66.681 92.130 144.904 1.00 45.90 516 LEU B N 1
ATOM 10207 C CA . LEU B 1 516 ? -67.313 93.159 144.065 1.00 45.81 516 LEU B CA 1
ATOM 10208 C C . LEU B 1 516 ? -68.022 92.571 142.832 1.00 46.15 516 LEU B C 1
ATOM 10209 O O . LEU B 1 516 ? -68.975 93.147 142.326 1.00 45.78 516 LEU B O 1
ATOM 10214 N N . CYS B 1 517 ? -67.580 91.390 142.408 1.00 46.71 517 CYS B N 1
ATOM 10215 C CA . CYS B 1 517 ? -68.081 90.736 141.209 1.00 47.40 517 CYS B CA 1
ATOM 10216 C C . CYS B 1 517 ? -69.090 89.632 141.443 1.00 47.40 517 CYS B C 1
ATOM 10217 O O . CYS B 1 517 ? -69.455 88.935 140.504 1.00 47.59 517 CYS B O 1
ATOM 10220 N N . VAL B 1 518 ? -69.460 89.377 142.686 1.00 47.32 518 VAL B N 1
ATOM 10221 C CA . VAL B 1 518 ? -70.410 88.313 142.950 1.00 47.16 518 VAL B CA 1
ATOM 10222 C C . VAL B 1 518 ? -71.547 88.967 143.678 1.00 47.40 518 VAL B C 1
ATOM 10223 O O . VAL B 1 518 ? -71.324 89.638 144.679 1.00 47.67 518 VAL B O 1
ATOM 10227 N N . GLU B 1 519 ? -72.760 88.791 143.177 1.00 47.64 519 GLU B N 1
ATOM 10228 C CA . GLU B 1 519 ? -73.853 89.607 143.645 1.00 48.14 519 GLU B CA 1
ATOM 10229 C C . GLU B 1 519 ? -74.447 89.319 145.014 1.00 48.70 519 GLU B C 1
ATOM 10230 O O . GLU B 1 519 ? -74.442 88.184 145.523 1.00 48.52 519 GLU B O 1
ATOM 10236 N N . ASP B 1 520 ? -74.958 90.436 145.544 1.00 49.20 520 ASP B N 1
ATOM 10237 C CA . ASP B 1 520 ? -75.362 90.714 146.915 1.00 48.77 520 ASP B CA 1
ATOM 10238 C C . ASP B 1 520 ? -74.180 91.082 147.826 1.00 48.64 520 ASP B C 1
ATOM 10239 O O . ASP B 1 520 ? -74.354 91.888 148.728 1.00 48.99 520 ASP B O 1
ATOM 10244 N N . CYS B 1 521 ? -72.977 90.572 147.554 1.00 48.21 521 CYS B N 1
ATOM 10245 C CA . CYS B 1 521 ? -71.798 90.867 148.395 1.00 47.85 521 CYS B CA 1
ATOM 10246 C C . CYS B 1 521 ? -71.527 92.333 148.657 1.00 47.56 521 CYS B C 1
ATOM 10247 O O . CYS B 1 521 ? -71.491 92.767 149.812 1.00 47.42 521 CYS B O 1
ATOM 10250 N N . PHE B 1 522 ? -71.309 93.081 147.580 1.00 47.20 522 PHE B N 1
ATOM 10251 C CA . PHE B 1 522 ? -71.062 94.489 147.715 1.00 47.12 522 PHE B CA 1
ATOM 10252 C C . PHE B 1 522 ? -72.243 95.155 148.380 1.00 47.26 522 PHE B C 1
ATOM 10253 O O . PHE B 1 522 ? -72.061 95.888 149.339 1.00 47.51 522 PHE B O 1
ATOM 10261 N N . GLU B 1 523 ? -73.449 94.880 147.898 1.00 47.25 523 GLU B N 1
ATOM 10262 C CA . GLU B 1 523 ? -74.626 95.538 148.444 1.00 47.34 523 GLU B CA 1
ATOM 10263 C C . GLU B 1 523 ? -74.887 95.263 149.921 1.00 47.67 523 GLU B C 1
ATOM 10264 O O . GLU B 1 523 ? -75.430 96.110 150.612 1.00 47.86 523 GLU B O 1
ATOM 10270 N N . LYS B 1 524 ? -74.483 94.089 150.400 1.00 48.13 524 LYS B N 1
ATOM 10271 C CA . LYS B 1 524 ? -74.708 93.695 151.793 1.00 48.58 524 LYS B CA 1
ATOM 10272 C C . LYS B 1 524 ? -73.479 93.948 152.667 1.00 48.76 524 LYS B C 1
ATOM 10273 O O . LYS B 1 524 ? -73.516 93.724 153.879 1.00 48.84 524 LYS B O 1
ATOM 10279 N N . GLY B 1 525 ? -72.387 94.388 152.052 1.00 48.73 525 GLY B N 1
ATOM 10280 C CA . GLY B 1 525 ? -71.188 94.659 152.801 1.00 48.67 525 GLY B CA 1
ATOM 10281 C C . GLY B 1 525 ? -70.570 93.441 153.457 1.00 49.05 525 GLY B C 1
ATOM 10282 O O . GLY B 1 525 ? -69.987 93.551 154.532 1.00 49.11 525 GLY B O 1
ATOM 10283 N N . VAL B 1 526 ? -70.724 92.271 152.836 1.00 49.34 526 VAL B N 1
ATOM 10284 C CA . VAL B 1 526 ? -70.162 91.017 153.382 1.00 49.47 526 VAL B CA 1
ATOM 10285 C C . VAL B 1 526 ? -69.372 90.230 152.322 1.00 49.91 526 VAL B C 1
ATOM 10286 O O . VAL B 1 526 ? -69.876 89.992 151.213 1.00 50.11 526 VAL B O 1
ATOM 10290 N N . ASP B 1 527 ? -68.131 89.857 152.659 1.00 50.28 527 ASP B N 1
ATOM 10291 C CA . ASP B 1 527 ? -67.238 89.176 151.709 1.00 50.91 527 ASP B CA 1
ATOM 10292 C C . ASP B 1 527 ? -67.857 87.921 151.105 1.00 50.76 527 ASP B C 1
ATOM 10293 O O . ASP B 1 527 ? -68.729 87.287 151.702 1.00 51.10 527 ASP B O 1
ATOM 10298 N N . VAL B 1 528 ? -67.398 87.570 149.910 1.00 50.25 528 VAL B N 1
ATOM 10299 C CA . VAL B 1 528 ? -67.877 86.387 149.247 1.00 49.46 528 VAL B CA 1
ATOM 10300 C C . VAL B 1 528 ? -67.446 85.142 150.004 1.00 48.89 528 VAL B C 1
ATOM 10301 O O . VAL B 1 528 ? -68.085 84.110 149.880 1.00 49.18 528 VAL B O 1
ATOM 10305 N N . SER B 1 529 ? -66.410 85.250 150.834 1.00 47.95 529 SER B N 1
ATOM 10306 C CA . SER B 1 529 ? -65.912 84.089 151.547 1.00 47.36 529 SER B CA 1
ATOM 10307 C C . SER B 1 529 ? -66.698 83.909 152.822 1.00 47.09 529 SER B C 1
ATOM 10308 O O . SER B 1 529 ? -66.764 82.825 153.380 1.00 46.90 529 SER B O 1
ATOM 10311 N N . ARG B 1 530 ? -67.316 84.992 153.263 1.00 47.04 530 ARG B N 1
ATOM 10312 C CA . ARG B 1 530 ? -68.094 85.011 154.490 1.00 47.12 530 ARG B CA 1
ATOM 10313 C C . ARG B 1 530 ? -69.563 84.629 154.163 1.00 46.74 530 ARG B C 1
ATOM 10314 O O . ARG B 1 530 ? -70.383 84.420 155.053 1.00 46.83 530 ARG B O 1
ATOM 10322 N N . GLY B 1 531 ? -69.888 84.515 152.879 1.00 46.17 531 GLY B N 1
ATOM 10323 C CA . GLY B 1 531 ? -71.191 84.021 152.480 1.00 45.89 531 GLY B CA 1
ATOM 10324 C C . GLY B 1 531 ? -72.124 85.032 151.843 1.00 46.06 531 GLY B C 1
ATOM 10325 O O . GLY B 1 531 ? -73.343 84.852 151.875 1.00 45.91 531 GLY B O 1
ATOM 10326 N N . GLY B 1 532 ? -71.562 86.074 151.230 1.00 46.16 532 GLY B N 1
ATOM 10327 C CA . GLY B 1 532 ? -72.356 87.181 150.689 1.00 46.36 532 GLY B CA 1
ATOM 10328 C C . GLY B 1 532 ? -73.060 87.016 149.344 1.00 46.83 532 GLY B C 1
ATOM 10329 O O . GLY B 1 532 ? -73.598 87.987 148.813 1.00 46.92 532 GLY B O 1
ATOM 10330 N N . ALA B 1 533 ? -73.057 85.815 148.767 1.00 47.21 533 ALA B N 1
ATOM 10331 C CA . ALA B 1 533 ? -73.732 85.587 147.480 1.00 47.39 533 ALA B CA 1
ATOM 10332 C C . ALA B 1 533 ? -75.200 85.260 147.742 1.00 47.51 533 ALA B C 1
ATOM 10333 O O . ALA B 1 533 ? -75.511 84.803 148.849 1.00 48.14 533 ALA B O 1
ATOM 10335 N N . ARG B 1 534 ? -76.093 85.523 146.775 1.00 46.99 534 ARG B N 1
ATOM 10336 C CA . ARG B 1 534 ? -77.494 85.062 146.873 1.00 46.93 534 ARG B CA 1
ATOM 10337 C C . ARG B 1 534 ? -77.551 83.554 147.086 1.00 46.05 534 ARG B C 1
ATOM 10338 O O . ARG B 1 534 ? -78.194 83.093 148.026 1.00 45.90 534 ARG B O 1
ATOM 10346 N N . TYR B 1 535 ? -76.855 82.803 146.223 1.00 44.91 535 TYR B N 1
ATOM 10347 C CA . TYR B 1 535 ? -76.754 81.349 146.343 1.00 43.59 535 TYR B CA 1
ATOM 10348 C C . TYR B 1 535 ? -75.359 80.937 146.787 1.00 43.36 535 TYR B C 1
ATOM 10349 O O . TYR B 1 535 ? -74.358 81.363 146.216 1.00 43.16 535 TYR B O 1
ATOM 10358 N N . ASN B 1 536 ? -75.305 80.084 147.800 1.00 42.91 536 ASN B N 1
ATOM 10359 C CA . ASN B 1 536 ? -74.059 79.569 148.318 1.00 42.55 536 ASN B CA 1
ATOM 10360 C C . ASN B 1 536 ? -74.106 78.065 148.288 1.00 42.95 536 ASN B C 1
ATOM 10361 O O . ASN B 1 536 ? -74.962 77.457 148.903 1.00 42.89 536 ASN B O 1
ATOM 10366 N N . PHE B 1 537 ? -73.209 77.457 147.535 1.00 43.75 537 PHE B N 1
ATOM 10367 C CA . PHE B 1 537 ? -73.190 76.018 147.441 1.00 44.61 537 PHE B CA 1
ATOM 10368 C C . PHE B 1 537 ? -71.771 75.563 147.648 1.00 45.70 537 PHE B C 1
ATOM 10369 O O . PHE B 1 537 ? -70.851 76.388 147.682 1.00 46.08 537 PHE B O 1
ATOM 10377 N N . THR B 1 538 ? -71.584 74.256 147.798 1.00 46.50 538 THR B N 1
ATOM 10378 C CA . THR B 1 538 ? -70.235 73.698 147.816 1.00 47.04 538 THR B CA 1
ATOM 10379 C C . THR B 1 538 ? -70.205 72.377 147.055 1.00 47.67 538 THR B C 1
ATOM 10380 O O . THR B 1 538 ? -70.770 71.365 147.500 1.00 47.63 538 THR B O 1
ATOM 10384 N N . GLY B 1 539 ? -69.560 72.419 145.885 1.00 48.25 539 GLY B N 1
ATOM 10385 C CA . GLY B 1 539 ? -69.493 71.278 144.976 1.00 48.43 539 GLY B CA 1
ATOM 10386 C C . GLY B 1 539 ? -68.454 70.223 145.305 1.00 48.50 539 GLY B C 1
ATOM 10387 O O . GLY B 1 539 ? -67.252 70.485 145.276 1.00 48.56 539 GLY B O 1
ATOM 10388 N N . ILE B 1 540 ? -68.922 69.025 145.636 1.00 48.67 540 ILE B N 1
ATOM 10389 C CA . ILE B 1 540 ? -68.031 67.893 145.898 1.00 48.91 540 ILE B CA 1
ATOM 10390 C C . ILE B 1 540 ? -68.345 66.718 144.950 1.00 48.95 540 ILE B C 1
ATOM 10391 O O . ILE B 1 540 ? -69.506 66.479 144.568 1.00 48.74 540 ILE B O 1
ATOM 10396 N N . GLN B 1 541 ? -67.291 66.010 144.540 1.00 49.02 541 GLN B N 1
ATOM 10397 C CA . GLN B 1 541 ? -67.370 65.099 143.388 1.00 48.71 541 GLN B CA 1
ATOM 10398 C C . GLN B 1 541 ? -67.213 63.632 143.686 1.00 48.94 541 GLN B C 1
ATOM 10399 O O . GLN B 1 541 ? -66.338 63.224 144.444 1.00 48.60 541 GLN B O 1
ATOM 10405 N N . ALA B 1 542 ? -68.105 62.851 143.084 1.00 49.50 542 ALA B N 1
ATOM 10406 C CA . ALA B 1 542 ? -68.001 61.401 143.087 1.00 49.84 542 ALA B CA 1
ATOM 10407 C C . ALA B 1 542 ? -66.992 61.040 142.023 1.00 49.96 542 ALA B C 1
ATOM 10408 O O . ALA B 1 542 ? -67.086 61.516 140.889 1.00 50.47 542 ALA B O 1
ATOM 10410 N N . VAL B 1 543 ? -65.985 60.261 142.384 1.00 49.85 543 VAL B N 1
ATOM 10411 C CA . VAL B 1 543 ? -65.104 59.726 141.364 1.00 50.24 543 VAL B CA 1
ATOM 10412 C C . VAL B 1 543 ? -64.977 58.218 141.525 1.00 50.70 543 VAL B C 1
ATOM 10413 O O . VAL B 1 543 ? -64.700 57.710 142.626 1.00 50.86 543 VAL B O 1
ATOM 10417 N N . GLY B 1 544 ? -65.269 57.509 140.434 1.00 50.73 544 GLY B N 1
ATOM 10418 C CA . GLY B 1 544 ? -65.187 56.061 140.420 1.00 51.00 544 GLY B CA 1
ATOM 10419 C C . GLY B 1 544 ? -66.508 55.329 140.564 1.00 51.17 544 GLY B C 1
ATOM 10420 O O . GLY B 1 544 ? -66.513 54.162 140.936 1.00 51.01 544 GLY B O 1
ATOM 10421 N N . ILE B 1 545 ? -67.616 55.999 140.250 1.00 51.69 545 ILE B N 1
ATOM 10422 C CA . ILE B 1 545 ? -68.967 55.422 140.413 1.00 52.33 545 ILE B CA 1
ATOM 10423 C C . ILE B 1 545 ? -69.178 54.080 139.703 1.00 53.28 545 ILE B C 1
ATOM 10424 O O . ILE B 1 545 ? -69.670 53.121 140.301 1.00 53.50 545 ILE B O 1
ATOM 10429 N N . ALA B 1 546 ? -68.775 54.012 138.440 1.00 54.35 546 ALA B N 1
ATOM 10430 C CA . ALA B 1 546 ? -68.919 52.801 137.659 1.00 55.17 546 ALA B CA 1
ATOM 10431 C C . ALA B 1 546 ? -68.020 51.663 138.139 1.00 55.91 546 ALA B C 1
ATOM 10432 O O . ALA B 1 546 ? -68.391 50.520 137.977 1.00 56.44 546 ALA B O 1
ATOM 10434 N N . ASP B 1 547 ? -66.866 51.958 138.734 1.00 56.47 547 ASP B N 1
ATOM 10435 C CA . ASP B 1 547 ? -66.036 50.910 139.331 1.00 57.29 547 ASP B CA 1
ATOM 10436 C C . ASP B 1 547 ? -66.772 50.127 140.423 1.00 57.70 547 ASP B C 1
ATOM 10437 O O . ASP B 1 547 ? -66.711 48.896 140.465 1.00 57.77 547 ASP B O 1
ATOM 10442 N N . VAL B 1 548 ? -67.473 50.845 141.296 1.00 58.14 548 VAL B N 1
ATOM 10443 C CA . VAL B 1 548 ? -68.265 50.189 142.331 1.00 58.39 548 VAL B CA 1
ATOM 10444 C C . VAL B 1 548 ? -69.590 49.630 141.783 1.00 58.68 548 VAL B C 1
ATOM 10445 O O . VAL B 1 548 ? -70.052 48.588 142.239 1.00 58.70 548 VAL B O 1
ATOM 10449 N N . GLY B 1 549 ? -70.161 50.281 140.773 1.00 59.05 549 GLY B N 1
ATOM 10450 C CA . GLY B 1 549 ? -71.328 49.726 140.068 1.00 59.71 549 GLY B CA 1
ATOM 10451 C C . GLY B 1 549 ? -71.036 48.381 139.400 1.00 60.07 549 GLY B C 1
ATOM 10452 O O . GLY B 1 549 ? -71.767 47.405 139.594 1.00 59.93 549 GLY B O 1
ATOM 10453 N N . ASP B 1 550 ? -69.932 48.328 138.653 1.00 60.31 550 ASP B N 1
ATOM 10454 C CA . ASP B 1 550 ? -69.477 47.111 137.974 1.00 60.53 550 ASP B CA 1
ATOM 10455 C C . ASP B 1 550 ? -68.970 46.034 138.918 1.00 60.95 550 ASP B C 1
ATOM 10456 O O . ASP B 1 550 ? -68.886 44.860 138.535 1.00 61.51 550 ASP B O 1
ATOM 10461 N N . SER B 1 551 ? -68.619 46.423 140.137 1.00 61.01 551 SER B N 1
ATOM 10462 C CA . SER B 1 551 ? -68.206 45.449 141.113 1.00 61.30 551 SER B CA 1
ATOM 10463 C C . SER B 1 551 ? -69.403 44.680 141.627 1.00 61.90 551 SER B C 1
ATOM 10464 O O . SER B 1 551 ? -69.271 43.517 141.975 1.00 61.83 551 SER B O 1
ATOM 10467 N N . LEU B 1 552 ? -70.570 45.327 141.644 1.00 62.71 552 LEU B N 1
ATOM 10468 C CA . LEU B 1 552 ? -71.775 44.743 142.236 1.00 63.57 552 LEU B CA 1
ATOM 10469 C C . LEU B 1 552 ? -72.485 43.734 141.342 1.00 64.34 552 LEU B C 1
ATOM 10470 O O . LEU B 1 552 ? -73.042 42.772 141.854 1.00 64.32 552 LEU B O 1
ATOM 10475 N N . VAL B 1 553 ? -72.465 43.952 140.023 1.00 65.66 553 VAL B N 1
ATOM 10476 C CA . VAL B 1 553 ? -72.929 42.946 139.046 1.00 66.93 553 VAL B CA 1
ATOM 10477 C C . VAL B 1 553 ? -72.048 41.729 139.067 1.00 67.79 553 VAL B C 1
ATOM 10478 O O . VAL B 1 553 ? -72.515 40.597 138.956 1.00 68.08 553 VAL B O 1
ATOM 10482 N N . ALA B 1 554 ? -70.753 41.986 139.168 1.00 68.90 554 ALA B N 1
ATOM 10483 C CA . ALA B 1 554 ? -69.771 40.933 139.214 1.00 69.87 554 ALA B CA 1
ATOM 10484 C C . ALA B 1 554 ? -69.849 40.159 140.539 1.00 70.58 554 ALA B C 1
ATOM 10485 O O . ALA B 1 554 ? -69.566 38.966 140.571 1.00 70.89 554 ALA B O 1
ATOM 10487 N N . ILE B 1 555 ? -70.253 40.820 141.621 1.00 71.35 555 ILE B N 1
ATOM 10488 C CA . ILE B 1 555 ? -70.504 40.103 142.866 1.00 72.04 555 ILE B CA 1
ATOM 10489 C C . ILE B 1 555 ? -71.753 39.229 142.710 1.00 72.57 555 ILE B C 1
ATOM 10490 O O . ILE B 1 555 ? -71.705 38.026 142.996 1.00 72.67 555 ILE B O 1
ATOM 10495 N N . GLU B 1 556 ? -72.835 39.824 142.200 1.00 73.10 556 GLU B N 1
ATOM 10496 C CA . GLU B 1 556 ? -74.098 39.115 141.949 1.00 73.59 556 GLU B CA 1
ATOM 10497 C C . GLU B 1 556 ? -73.890 37.851 141.130 1.00 74.36 556 GLU B C 1
ATOM 10498 O O . GLU B 1 556 ? -74.406 36.791 141.482 1.00 74.33 556 GLU B O 1
ATOM 10504 N N . GLY B 1 557 ? -73.112 37.982 140.056 1.00 75.13 557 GLY B N 1
ATOM 10505 C CA . GLY B 1 557 ? -72.682 36.853 139.247 1.00 76.06 557 GLY B CA 1
ATOM 10506 C C . GLY B 1 557 ? -71.944 35.796 140.049 1.00 76.74 557 GLY B C 1
ATOM 10507 O O . GLY B 1 557 ? -72.332 34.629 140.042 1.00 77.02 557 GLY B O 1
ATOM 10508 N N . ALA B 1 558 ? -70.910 36.211 140.774 1.00 77.23 558 ALA B N 1
ATOM 10509 C CA . ALA B 1 558 ? -70.021 35.271 141.446 1.00 77.91 558 ALA B CA 1
ATOM 10510 C C . ALA B 1 558 ? -70.694 34.493 142.571 1.00 78.62 558 ALA B C 1
ATOM 10511 O O . ALA B 1 558 ? -70.361 33.334 142.806 1.00 78.82 558 ALA B O 1
ATOM 10513 N N . LEU B 1 559 ? -71.654 35.116 143.249 1.00 79.39 559 LEU B N 1
ATOM 10514 C CA . LEU B 1 559 ? -72.410 34.415 144.289 1.00 80.01 559 LEU B CA 1
ATOM 10515 C C . LEU B 1 559 ? -73.380 33.405 143.676 1.00 80.36 559 LEU B C 1
ATOM 10516 O O . LEU B 1 559 ? -73.565 32.334 144.240 1.00 80.43 559 LEU B O 1
ATOM 10521 N N . ASN B 1 560 ? -73.971 33.741 142.524 1.00 80.95 560 ASN B N 1
ATOM 10522 C CA . ASN B 1 560 ? -74.896 32.832 141.808 1.00 81.54 560 ASN B CA 1
ATOM 10523 C C . ASN B 1 560 ? -74.199 31.595 141.284 1.00 81.61 560 ASN B C 1
ATOM 10524 O O . ASN B 1 560 ? -74.761 30.497 141.301 1.00 81.75 560 ASN B O 1
ATOM 10529 N N . ALA B 1 561 ? -72.960 31.791 140.835 1.00 81.53 561 ALA B N 1
ATOM 10530 C CA . ALA B 1 561 ? -72.110 30.715 140.352 1.00 81.47 561 ALA B CA 1
ATOM 10531 C C . ALA B 1 561 ? -71.395 29.970 141.487 1.00 81.50 561 ALA B C 1
ATOM 10532 O O . ALA B 1 561 ? -70.378 29.319 141.254 1.00 81.73 561 ALA B O 1
ATOM 10534 N N . GLY B 1 562 ? -71.917 30.064 142.708 1.00 81.45 562 GLY B N 1
ATOM 10535 C CA . GLY B 1 562 ? -71.397 29.277 143.816 1.00 81.48 562 GLY B CA 1
ATOM 10536 C C . GLY B 1 562 ? -70.571 29.996 144.874 1.00 81.63 562 GLY B C 1
ATOM 10537 O O . GLY B 1 562 ? -70.719 29.688 146.057 1.00 81.63 562 GLY B O 1
ATOM 10538 N N . TYR B 1 563 ? -69.713 30.940 144.457 1.00 81.71 563 TYR B N 1
ATOM 10539 C CA . TYR B 1 563 ? -68.692 31.580 145.328 1.00 81.75 563 TYR B CA 1
ATOM 10540 C C . TYR B 1 563 ? -69.238 32.252 146.596 1.00 81.85 563 TYR B C 1
ATOM 10541 O O . TYR B 1 563 ? -70.355 32.773 146.598 1.00 81.86 563 TYR B O 1
ATOM 10550 N N . SER B 1 564 ? -68.453 32.227 147.672 1.00 81.95 564 SER B N 1
ATOM 10551 C CA . SER B 1 564 ? -68.848 32.891 148.918 1.00 82.09 564 SER B CA 1
ATOM 10552 C C . SER B 1 564 ? -68.366 34.342 148.918 1.00 82.17 564 SER B C 1
ATOM 10553 O O . SER B 1 564 ? -67.579 34.735 148.068 1.00 81.97 564 SER B O 1
ATOM 10556 N N . MET B 1 565 ? -68.849 35.138 149.866 1.00 82.46 565 MET B N 1
ATOM 10557 C CA . MET B 1 565 ? -68.496 36.553 149.924 1.00 82.52 565 MET B CA 1
ATOM 10558 C C . MET B 1 565 ? -67.042 36.768 150.370 1.00 82.80 565 MET B C 1
ATOM 10559 O O . MET B 1 565 ? -66.385 37.710 149.923 1.00 82.64 565 MET B O 1
ATOM 10564 N N . ASP B 1 566 ? -66.526 35.868 151.206 1.00 83.21 566 ASP B N 1
ATOM 10565 C CA . ASP B 1 566 ? -65.124 35.952 151.629 1.00 83.80 566 ASP B CA 1
ATOM 10566 C C . ASP B 1 566 ? -64.167 35.582 150.501 1.00 83.86 566 ASP B C 1
ATOM 10567 O O . ASP B 1 566 ? -62.998 35.982 150.521 1.00 83.94 566 ASP B O 1
ATOM 10572 N N . ASP B 1 567 ? -64.668 34.816 149.533 1.00 83.91 567 ASP B N 1
ATOM 10573 C CA . ASP B 1 567 ? -63.909 34.481 148.340 1.00 84.18 567 ASP B CA 1
ATOM 10574 C C . ASP B 1 567 ? -63.593 35.719 147.520 1.00 84.21 567 ASP B C 1
ATOM 10575 O O . ASP B 1 567 ? -62.475 35.869 147.018 1.00 84.25 567 ASP B O 1
ATOM 10580 N N . ILE B 1 568 ? -64.581 36.600 147.392 1.00 84.16 568 ILE B N 1
ATOM 10581 C CA . ILE B 1 568 ? -64.409 37.829 146.636 1.00 84.02 568 ILE B CA 1
ATOM 10582 C C . ILE B 1 568 ? -63.398 38.764 147.300 1.00 84.00 568 ILE B C 1
ATOM 10583 O O . ILE B 1 568 ? -62.550 39.330 146.619 1.00 83.73 568 ILE B O 1
ATOM 10588 N N . VAL B 1 569 ? -63.476 38.899 148.625 1.00 84.05 569 VAL B N 1
ATOM 10589 C CA . VAL B 1 569 ? -62.612 39.846 149.342 1.00 84.27 569 VAL B CA 1
ATOM 10590 C C . VAL B 1 569 ? -61.155 39.407 149.409 1.00 84.37 569 VAL B C 1
ATOM 10591 O O . VAL B 1 569 ? -60.253 40.245 149.470 1.00 84.45 569 VAL B O 1
ATOM 10595 N N . GLU B 1 570 ? -60.920 38.100 149.373 1.00 84.32 570 GLU B N 1
ATOM 10596 C CA . GLU B 1 570 ? -59.566 37.608 149.490 1.00 84.19 570 GLU B CA 1
ATOM 10597 C C . GLU B 1 570 ? -58.936 37.626 148.110 1.00 83.78 570 GLU B C 1
ATOM 10598 O O . GLU B 1 570 ? -57.723 37.787 147.979 1.00 83.63 570 GLU B O 1
ATOM 10604 N N . ALA B 1 571 ? -59.781 37.503 147.087 1.00 83.36 571 ALA B N 1
ATOM 10605 C CA . ALA B 1 571 ? -59.356 37.686 145.706 1.00 83.13 571 ALA B CA 1
ATOM 10606 C C . ALA B 1 571 ? -58.938 39.128 145.524 1.00 82.98 571 ALA B C 1
ATOM 10607 O O . ALA B 1 571 ? -57.941 39.421 144.863 1.00 83.08 571 ALA B O 1
ATOM 10609 N N . CYS B 1 572 ? -59.710 40.016 146.142 1.00 82.75 572 CYS B N 1
ATOM 10610 C CA . CYS B 1 572 ? -59.459 41.445 146.114 1.00 82.26 572 CYS B CA 1
ATOM 10611 C C . CYS B 1 572 ? -58.197 41.801 146.876 1.00 82.09 572 CYS B C 1
ATOM 10612 O O . CYS B 1 572 ? -57.414 42.629 146.412 1.00 82.01 572 CYS B O 1
ATOM 10615 N N . ARG B 1 573 ? -57.995 41.156 148.025 1.00 81.75 573 ARG B N 1
ATOM 10616 C CA . ARG B 1 573 ? -56.832 41.423 148.868 1.00 81.49 573 ARG B CA 1
ATOM 10617 C C . ARG B 1 573 ? -55.552 40.863 148.267 1.00 81.60 573 ARG B C 1
ATOM 10618 O O . ARG B 1 573 ? -54.511 41.512 148.320 1.00 81.63 573 ARG B O 1
ATOM 10626 N N . LYS B 1 574 ? -55.628 39.673 147.673 1.00 81.66 574 LYS B N 1
ATOM 10627 C CA . LYS B 1 574 ? -54.436 39.043 147.099 1.00 81.76 574 LYS B CA 1
ATOM 10628 C C . LYS B 1 574 ? -54.092 39.518 145.687 1.00 81.77 574 LYS B C 1
ATOM 10629 O O . LYS B 1 574 ? -53.135 39.005 145.102 1.00 81.74 574 LYS B O 1
ATOM 10635 N N . ASN B 1 575 ? -54.864 40.486 145.171 1.00 81.77 575 ASN B N 1
ATOM 10636 C CA . ASN B 1 575 ? -54.697 41.075 143.828 1.00 81.90 575 ASN B CA 1
ATOM 10637 C C . ASN B 1 575 ? -54.919 40.034 142.722 1.00 82.41 575 ASN B C 1
ATOM 10638 O O . ASN B 1 575 ? -54.194 39.987 141.720 1.00 82.53 575 ASN B O 1
ATOM 10643 N N . PHE B 1 576 ? -55.925 39.188 142.949 1.00 82.91 576 PHE B N 1
ATOM 10644 C CA . PHE B 1 576 ? -56.314 38.061 142.071 1.00 83.26 576 PHE B CA 1
ATOM 10645 C C . PHE B 1 576 ? -55.274 36.940 141.863 1.00 83.58 576 PHE B C 1
ATOM 10646 O O . PHE B 1 576 ? -55.371 36.164 140.908 1.00 83.82 576 PHE B O 1
ATOM 10654 N N . VAL B 1 577 ? -54.305 36.849 142.771 1.00 83.70 577 VAL B N 1
ATOM 10655 C CA . VAL B 1 577 ? -53.280 35.822 142.701 1.00 83.68 577 VAL B CA 1
ATOM 10656 C C . VAL B 1 577 ? -53.708 34.625 143.546 1.00 83.95 577 VAL B C 1
ATOM 10657 O O . VAL B 1 577 ? -53.825 34.712 144.773 1.00 83.84 577 VAL B O 1
ATOM 10661 N N . GLY B 1 578 ? -53.958 33.512 142.864 1.00 84.30 578 GLY B N 1
ATOM 10662 C CA . GLY B 1 578 ? -54.482 32.307 143.495 1.00 84.81 578 GLY B CA 1
ATOM 10663 C C . GLY B 1 578 ? -55.962 32.150 143.201 1.00 85.12 578 GLY B C 1
ATOM 10664 O O . GLY B 1 578 ? -56.557 31.108 143.485 1.00 85.18 578 GLY B O 1
ATOM 10665 N N . TYR B 1 579 ? -56.546 33.199 142.622 1.00 85.34 579 TYR B N 1
ATOM 10666 C CA . TYR B 1 579 ? -57.983 33.278 142.362 1.00 85.44 579 TYR B CA 1
ATOM 10667 C C . TYR B 1 579 ? -58.192 33.675 140.912 1.00 85.60 579 TYR B C 1
ATOM 10668 O O . TYR B 1 579 ? -58.979 34.570 140.604 1.00 85.58 579 TYR B O 1
ATOM 10677 N N . GLU B 1 580 ? -57.480 32.995 140.025 1.00 85.78 580 GLU B N 1
ATOM 10678 C CA . GLU B 1 580 ? -57.400 33.399 138.633 1.00 85.91 580 GLU B CA 1
ATOM 10679 C C . GLU B 1 580 ? -58.617 33.002 137.826 1.00 85.57 580 GLU B C 1
ATOM 10680 O O . GLU B 1 580 ? -58.874 33.588 136.778 1.00 85.64 580 GLU B O 1
ATOM 10686 N N . LYS B 1 581 ? -59.364 32.013 138.310 1.00 85.26 581 LYS B N 1
ATOM 10687 C CA . LYS B 1 581 ? -60.555 31.552 137.596 1.00 85.00 581 LYS B CA 1
ATOM 10688 C C . LYS B 1 581 ? -61.745 32.458 137.909 1.00 84.68 581 LYS B C 1
ATOM 10689 O O . LYS B 1 581 ? -62.547 32.781 137.024 1.00 84.47 581 LYS B O 1
ATOM 10695 N N . LEU B 1 582 ? -61.831 32.871 139.173 1.00 84.23 582 LEU B N 1
ATOM 10696 C CA . LEU B 1 582 ? -62.847 33.812 139.642 1.00 83.72 582 LEU B CA 1
ATOM 10697 C C . LEU B 1 582 ? -62.694 35.163 138.946 1.00 83.43 582 LEU B C 1
ATOM 10698 O O . LEU B 1 582 ? -63.673 35.758 138.514 1.00 83.24 582 LEU B O 1
ATOM 10703 N N . HIS B 1 583 ? -61.447 35.607 138.816 1.00 83.06 583 HIS B N 1
ATOM 10704 C CA . HIS B 1 583 ? -61.080 36.851 138.144 1.00 82.90 583 HIS B CA 1
ATOM 10705 C C . HIS B 1 583 ? -61.579 36.912 136.689 1.00 82.70 583 HIS B C 1
ATOM 10706 O O . HIS B 1 583 ? -61.973 37.975 136.199 1.00 82.55 583 HIS B O 1
ATOM 10713 N N . LYS B 1 584 ? -61.569 35.757 136.025 1.00 82.38 584 LYS B N 1
ATOM 10714 C CA . LYS B 1 584 ? -62.054 35.613 134.659 1.00 82.09 584 LYS B CA 1
ATOM 10715 C C . LYS B 1 584 ? -63.566 35.769 134.626 1.00 81.26 584 LYS B C 1
ATOM 10716 O O . LYS B 1 584 ? -64.106 36.398 133.721 1.00 81.21 584 LYS B O 1
ATOM 10722 N N . LEU B 1 585 ? -64.238 35.216 135.632 1.00 80.36 585 LEU B N 1
ATOM 10723 C CA . LEU B 1 585 ? -65.688 35.336 135.747 1.00 79.57 585 LEU B CA 1
ATOM 10724 C C . LEU B 1 585 ? -66.107 36.782 136.015 1.00 78.93 585 LEU B C 1
ATOM 10725 O O . LEU B 1 585 ? -67.095 37.256 135.451 1.00 78.99 585 LEU B O 1
ATOM 10730 N N . LEU B 1 586 ? -65.337 37.475 136.855 1.00 77.88 586 LEU B N 1
ATOM 10731 C CA . LEU B 1 586 ? -65.614 38.868 137.197 1.00 76.70 586 LEU B CA 1
ATOM 10732 C C . LEU B 1 586 ? -65.302 39.810 136.036 1.00 76.26 586 LEU B C 1
ATOM 10733 O O . LEU B 1 586 ? -65.998 40.797 135.832 1.00 76.36 586 LEU B O 1
ATOM 10738 N N . LEU B 1 587 ? -64.253 39.513 135.280 1.00 75.73 587 LEU B N 1
ATOM 10739 C CA . LEU B 1 587 ? -63.927 40.310 134.099 1.00 75.28 587 LEU B CA 1
ATOM 10740 C C . LEU B 1 587 ? -64.947 40.115 132.971 1.00 74.81 587 LEU B C 1
ATOM 10741 O O . LEU B 1 587 ? -65.254 41.056 132.229 1.00 74.81 587 LEU B O 1
ATOM 10746 N N . GLN B 1 588 ? -65.481 38.898 132.866 1.00 74.02 588 GLN B N 1
ATOM 10747 C CA . GLN B 1 588 ? -66.451 38.549 131.828 1.00 73.35 588 GLN B CA 1
ATOM 10748 C C . GLN B 1 588 ? -67.820 39.221 132.055 1.00 72.33 588 GLN B C 1
ATOM 10749 O O . GLN B 1 588 ? -68.552 39.467 131.086 1.00 72.18 588 GLN B O 1
ATOM 10755 N N . SER B 1 589 ? -68.116 39.536 133.328 1.00 70.84 589 SER B N 1
ATOM 10756 C CA . SER B 1 589 ? -69.401 40.076 133.827 1.00 69.30 589 SER B CA 1
ATOM 10757 C C . SER B 1 589 ? -69.912 41.331 133.108 1.00 68.24 589 SER B C 1
ATOM 10758 O O . SER B 1 589 ? -69.118 42.049 132.499 1.00 68.26 589 SER B O 1
ATOM 10761 N N . PRO B 1 590 ? -71.238 41.602 133.172 1.00 67.01 590 PRO B N 1
ATOM 10762 C CA . PRO B 1 590 ? -71.705 42.836 132.523 1.00 66.16 590 PRO B CA 1
ATOM 10763 C C . PRO B 1 590 ? -71.076 44.119 133.091 1.00 65.29 590 PRO B C 1
ATOM 10764 O O . PRO B 1 590 ? -70.747 44.192 134.279 1.00 65.14 590 PRO B O 1
ATOM 10768 N N . LYS B 1 591 ? -70.872 45.096 132.214 1.00 64.36 591 LYS B N 1
ATOM 10769 C CA . LYS B 1 591 ? -70.263 46.368 132.579 1.00 63.52 591 LYS B CA 1
ATOM 10770 C C . LYS B 1 591 ? -71.148 47.557 132.189 1.00 63.32 591 LYS B C 1
ATOM 10771 O O . LYS B 1 591 ? -72.048 47.449 131.346 1.00 63.58 591 LYS B O 1
ATOM 10777 N N . TYR B 1 592 ? -70.896 48.692 132.826 1.00 62.70 592 TYR B N 1
ATOM 10778 C CA . TYR B 1 592 ? -71.593 49.925 132.515 1.00 62.07 592 TYR B CA 1
ATOM 10779 C C . TYR B 1 592 ? -71.036 50.447 131.195 1.00 62.00 592 TYR B C 1
ATOM 10780 O O . TYR B 1 592 ? -69.859 50.255 130.898 1.00 62.01 592 TYR B O 1
ATOM 10789 N N . GLY B 1 593 ? -71.873 51.080 130.385 1.00 62.00 593 GLY B N 1
ATOM 10790 C CA . GLY B 1 593 ? -71.402 51.615 129.104 1.00 62.23 593 GLY B CA 1
ATOM 10791 C C . GLY B 1 593 ? -71.877 50.814 127.900 1.00 62.31 593 GLY B C 1
ATOM 10792 O O . GLY B 1 593 ? -71.562 51.144 126.748 1.00 62.29 593 GLY B O 1
ATOM 10793 N N . ASN B 1 594 ? -72.649 49.761 128.167 1.00 62.07 594 ASN B N 1
ATOM 10794 C CA . ASN B 1 594 ? -73.049 48.841 127.125 1.00 61.52 594 ASN B CA 1
ATOM 10795 C C . ASN B 1 594 ? -74.559 48.711 126.962 1.00 61.33 594 ASN B C 1
ATOM 10796 O O . ASN B 1 594 ? -75.027 47.679 126.498 1.00 61.55 594 ASN B O 1
ATOM 10801 N N . ASP B 1 595 ? -75.309 49.743 127.355 1.00 60.83 595 ASP B N 1
ATOM 10802 C CA . ASP B 1 595 ? -76.788 49.748 127.353 1.00 60.45 595 ASP B CA 1
ATOM 10803 C C . ASP B 1 595 ? -77.417 48.516 128.015 1.00 60.27 595 ASP B C 1
ATOM 10804 O O . ASP B 1 595 ? -78.510 48.092 127.666 1.00 60.31 595 ASP B O 1
ATOM 10809 N N . ASP B 1 596 ? -76.708 47.947 128.979 1.00 60.38 596 ASP B N 1
ATOM 10810 C CA . ASP B 1 596 ? -77.145 46.739 129.666 1.00 60.36 596 ASP B CA 1
ATOM 10811 C C . ASP B 1 596 ? -77.624 47.095 131.072 1.00 60.10 596 ASP B C 1
ATOM 10812 O O . ASP B 1 596 ? -76.799 47.328 131.968 1.00 60.19 596 ASP B O 1
ATOM 10817 N N . ASP B 1 597 ? -78.946 47.079 131.258 1.00 59.39 597 ASP B N 1
ATOM 10818 C CA . ASP B 1 597 ? -79.599 47.443 132.512 1.00 58.89 597 ASP B CA 1
ATOM 10819 C C . ASP B 1 597 ? -79.116 46.673 133.725 1.00 58.84 597 ASP B C 1
ATOM 10820 O O . ASP B 1 597 ? -79.162 47.187 134.835 1.00 58.65 597 ASP B O 1
ATOM 10825 N N . ALA B 1 598 ? -78.650 45.446 133.498 1.00 58.89 598 ALA B N 1
ATOM 10826 C CA . ALA B 1 598 ? -78.157 44.570 134.549 1.00 58.96 598 ALA B CA 1
ATOM 10827 C C . ALA B 1 598 ? -76.982 45.196 135.254 1.00 59.30 598 ALA B C 1
ATOM 10828 O O . ALA B 1 598 ? -76.831 45.017 136.455 1.00 59.81 598 ALA B O 1
ATOM 10830 N N . ALA B 1 599 ? -76.175 45.951 134.506 1.00 59.39 599 ALA B N 1
ATOM 10831 C CA . ALA B 1 599 ? -74.985 46.621 135.033 1.00 59.28 599 ALA B CA 1
ATOM 10832 C C . ALA B 1 599 ? -75.240 48.101 135.270 1.00 59.26 599 ALA B C 1
ATOM 10833 O O . ALA B 1 599 ? -74.802 48.684 136.267 1.00 59.11 599 ALA B O 1
ATOM 10835 N N . ASP B 1 600 ? -75.965 48.696 134.338 1.00 59.48 600 ASP B N 1
ATOM 10836 C CA . ASP B 1 600 ? -76.336 50.097 134.424 1.00 59.87 600 ASP B CA 1
ATOM 10837 C C . ASP B 1 600 ? -77.110 50.483 135.690 1.00 60.18 600 ASP B C 1
ATOM 10838 O O . ASP B 1 600 ? -76.865 51.554 136.236 1.00 60.63 600 ASP B O 1
ATOM 10843 N N . LYS B 1 601 ? -78.011 49.624 136.171 1.00 60.34 601 LYS B N 1
ATOM 10844 C CA . LYS B 1 601 ? -78.847 49.971 137.339 1.00 60.42 601 LYS B CA 1
ATOM 10845 C C . LYS B 1 601 ? -78.036 50.183 138.642 1.00 60.28 601 LYS B C 1
ATOM 10846 O O . LYS B 1 601 ? -78.467 50.911 139.540 1.00 59.97 601 LYS B O 1
ATOM 10852 N N . TYR B 1 602 ? -76.855 49.571 138.713 1.00 60.18 602 TYR B N 1
ATOM 10853 C CA . TYR B 1 602 ? -76.016 49.663 139.900 1.00 60.30 602 TYR B CA 1
ATOM 10854 C C . TYR B 1 602 ? -75.262 50.991 139.978 1.00 60.04 602 TYR B C 1
ATOM 10855 O O . TYR B 1 602 ? -75.309 51.685 141.003 1.00 60.19 602 TYR B O 1
ATOM 10864 N N . THR B 1 603 ? -74.580 51.338 138.888 1.00 59.33 603 THR B N 1
ATOM 10865 C CA . THR B 1 603 ? -73.883 52.611 138.764 1.00 58.40 603 THR B CA 1
ATOM 10866 C C . THR B 1 603 ? -74.853 53.782 138.976 1.00 57.86 603 THR B C 1
ATOM 10867 O O . THR B 1 603 ? -74.545 54.717 139.704 1.00 58.20 603 THR B O 1
ATOM 10871 N N . LYS B 1 604 ? -76.046 53.684 138.405 1.00 57.10 604 LYS B N 1
ATOM 10872 C CA . LYS B 1 604 ? -77.111 54.656 138.633 1.00 56.39 604 LYS B CA 1
ATOM 10873 C C . LYS B 1 604 ? -77.505 54.796 140.105 1.00 56.47 604 LYS B C 1
ATOM 10874 O O . LYS B 1 604 ? -77.718 55.911 140.589 1.00 56.46 604 LYS B O 1
ATOM 10880 N N . MET B 1 605 ? -77.543 53.672 140.817 1.00 56.50 605 MET B N 1
ATOM 10881 C CA . MET B 1 605 ? -77.934 53.643 142.225 1.00 56.31 605 MET B CA 1
ATOM 10882 C C . MET B 1 605 ? -76.842 54.215 143.113 1.00 56.01 605 MET B C 1
ATOM 10883 O O . MET B 1 605 ? -77.129 54.982 144.027 1.00 56.10 605 MET B O 1
ATOM 10888 N N . VAL B 1 606 ? -75.596 53.843 142.834 1.00 55.55 606 VAL B N 1
ATOM 10889 C CA . VAL B 1 606 ? -74.442 54.388 143.545 1.00 55.17 606 VAL B CA 1
ATOM 10890 C C . VAL B 1 606 ? -74.327 55.909 143.394 1.00 55.25 606 VAL B C 1
ATOM 10891 O O . VAL B 1 606 ? -74.202 56.619 144.387 1.00 55.40 606 VAL B O 1
ATOM 10895 N N . LEU B 1 607 ? -74.415 56.414 142.169 1.00 55.35 607 LEU B N 1
ATOM 10896 C CA . LEU B 1 607 ? -74.432 57.860 141.953 1.00 55.55 607 LEU B CA 1
ATOM 10897 C C . LEU B 1 607 ? -75.628 58.551 142.636 1.00 56.10 607 LEU B C 1
ATOM 10898 O O . LEU B 1 607 ? -75.449 59.601 143.226 1.00 56.44 607 LEU B O 1
ATOM 10903 N N . GLU B 1 608 ? -76.820 57.951 142.589 1.00 56.48 608 GLU B N 1
ATOM 10904 C CA . GLU B 1 608 ? -77.997 58.472 143.311 1.00 56.93 608 GLU B CA 1
ATOM 10905 C C . GLU B 1 608 ? -77.799 58.572 144.811 1.00 56.80 608 GLU B C 1
ATOM 10906 O O . GLU B 1 608 ? -78.192 59.564 145.423 1.00 56.94 608 GLU B O 1
ATOM 10912 N N . TRP B 1 609 ? -77.228 57.510 145.383 1.00 56.54 609 TRP B N 1
ATOM 10913 C CA . TRP B 1 609 ? -76.943 57.399 146.809 1.00 56.31 609 TRP B CA 1
ATOM 10914 C C . TRP B 1 609 ? -75.989 58.488 147.227 1.00 56.16 609 TRP B C 1
ATOM 10915 O O . TRP B 1 609 ? -76.166 59.125 148.263 1.00 56.32 609 TRP B O 1
ATOM 10926 N N . TYR B 1 610 ? -74.965 58.668 146.406 1.00 55.80 610 TYR B N 1
ATOM 10927 C CA . TYR B 1 610 ? -73.999 59.708 146.596 1.00 55.56 610 TYR B CA 1
ATOM 10928 C C . TYR B 1 610 ? -74.678 61.054 146.568 1.00 56.09 610 TYR B C 1
ATOM 10929 O O . TYR B 1 610 ? -74.416 61.885 147.412 1.00 56.83 610 TYR B O 1
ATOM 10938 N N . CYS B 1 611 ? -75.536 61.267 145.583 1.00 56.49 611 CYS B N 1
ATOM 10939 C CA . CYS B 1 611 ? -76.197 62.546 145.395 1.00 57.01 611 CYS B CA 1
ATOM 10940 C C . CYS B 1 611 ? -77.072 62.989 146.549 1.00 57.31 611 CYS B C 1
ATOM 10941 O O . CYS B 1 611 ? -77.059 64.158 146.912 1.00 57.30 611 CYS B O 1
ATOM 10944 N N . GLU B 1 612 ? -77.831 62.056 147.122 1.00 57.63 612 GLU B N 1
ATOM 10945 C CA . GLU B 1 612 ? -78.715 62.385 148.242 1.00 57.71 612 GLU B CA 1
ATOM 10946 C C . GLU B 1 612 ? -77.953 62.525 149.557 1.00 57.23 612 GLU B C 1
ATOM 10947 O O . GLU B 1 612 ? -78.358 63.282 150.442 1.00 56.95 612 GLU B O 1
ATOM 10953 N N . GLU B 1 613 ? -76.836 61.812 149.660 1.00 56.78 613 GLU B N 1
ATOM 10954 C CA . GLU B 1 613 ? -75.969 61.936 150.808 1.00 56.59 613 GLU B CA 1
ATOM 10955 C C . GLU B 1 613 ? -75.286 63.283 150.823 1.00 56.10 613 GLU B C 1
ATOM 10956 O O . GLU B 1 613 ? -75.015 63.832 151.890 1.00 56.57 613 GLU B O 1
ATOM 10962 N N . VAL B 1 614 ? -75.015 63.817 149.639 1.00 54.95 614 VAL B N 1
ATOM 10963 C CA . VAL B 1 614 ? -74.319 65.081 149.524 1.00 53.61 614 VAL B CA 1
ATOM 10964 C C . VAL B 1 614 ? -75.269 66.261 149.635 1.00 53.02 614 VAL B C 1
ATOM 10965 O O . VAL B 1 614 ? -74.975 67.239 150.314 1.00 52.85 614 VAL B O 1
ATOM 10969 N N . ASN B 1 615 ? -76.434 66.156 149.013 1.00 52.46 615 ASN B N 1
ATOM 10970 C CA . ASN B 1 615 ? -77.247 67.345 148.819 1.00 51.91 615 ASN B CA 1
ATOM 10971 C C . ASN B 1 615 ? -78.021 67.808 150.029 1.00 51.56 615 ASN B C 1
ATOM 10972 O O . ASN B 1 615 ? -78.626 68.868 149.988 1.00 51.90 615 ASN B O 1
ATOM 10977 N N . ARG B 1 616 ? -77.982 67.044 151.112 1.00 51.19 616 ARG B N 1
ATOM 10978 C CA . ARG B 1 616 ? -78.727 67.414 152.322 1.00 50.97 616 ARG B CA 1
ATOM 10979 C C . ARG B 1 616 ? -77.929 68.214 153.347 1.00 50.39 616 ARG B C 1
ATOM 10980 O O . ARG B 1 616 ? -78.518 68.752 154.273 1.00 50.47 616 ARG B O 1
ATOM 10988 N N . HIS B 1 617 ? -76.607 68.281 153.176 1.00 49.66 617 HIS B N 1
ATOM 10989 C CA . HIS B 1 617 ? -75.700 68.933 154.124 1.00 49.02 617 HIS B CA 1
ATOM 10990 C C . HIS B 1 617 ? -75.590 70.451 154.006 1.00 48.90 617 HIS B C 1
ATOM 10991 O O . HIS B 1 617 ? -75.340 70.968 152.914 1.00 48.40 617 HIS B O 1
ATOM 10998 N N . ARG B 1 618 ? -75.753 71.147 155.145 1.00 48.79 618 ARG B N 1
ATOM 10999 C CA . ARG B 1 618 ? -75.600 72.614 155.223 1.00 48.52 618 ARG B CA 1
ATOM 11000 C C . ARG B 1 618 ? -74.121 73.003 155.210 1.00 47.79 618 ARG B C 1
ATOM 11001 O O . ARG B 1 618 ? -73.296 72.330 155.829 1.00 47.65 618 ARG B O 1
ATOM 11009 N N . ASN B 1 619 ? -73.776 74.090 154.525 1.00 46.96 619 ASN B N 1
ATOM 11010 C CA . ASN B 1 619 ? -72.399 74.549 154.561 1.00 46.18 619 ASN B CA 1
ATOM 11011 C C . ASN B 1 619 ? -72.167 75.804 155.403 1.00 46.23 619 ASN B C 1
ATOM 11012 O O . ASN B 1 619 ? -73.128 76.464 155.835 1.00 45.96 619 ASN B O 1
ATOM 11017 N N . PHE B 1 620 ? -70.891 76.130 155.609 1.00 46.13 620 PHE B N 1
ATOM 11018 C CA . PHE B 1 620 ? -70.488 77.259 156.422 1.00 46.02 620 PHE B CA 1
ATOM 11019 C C . PHE B 1 620 ? -71.019 78.592 155.881 1.00 46.08 620 PHE B C 1
ATOM 11020 O O . PHE B 1 620 ? -71.363 79.491 156.646 1.00 46.36 620 PHE B O 1
ATOM 11028 N N . ARG B 1 621 ? -71.098 78.717 154.564 1.00 46.06 621 ARG B N 1
ATOM 11029 C CA . ARG B 1 621 ? -71.580 79.943 153.941 1.00 45.80 621 ARG B CA 1
ATOM 11030 C C . ARG B 1 621 ? -73.106 80.091 153.827 1.00 45.84 621 ARG B C 1
ATOM 11031 O O . ARG B 1 621 ? -73.585 80.892 153.026 1.00 45.74 621 ARG B O 1
ATOM 11039 N N . GLY B 1 622 ? -73.874 79.328 154.599 1.00 46.03 622 GLY B N 1
ATOM 11040 C CA . GLY B 1 622 ? -75.308 79.580 154.715 1.00 46.54 622 GLY B CA 1
ATOM 11041 C C . GLY B 1 622 ? -76.199 78.914 153.683 1.00 47.26 622 GLY B C 1
ATOM 11042 O O . GLY B 1 622 ? -77.404 79.176 153.635 1.00 47.13 622 GLY B O 1
ATOM 11043 N N . GLY B 1 623 ? -75.607 78.061 152.850 1.00 47.81 623 GLY B N 1
ATOM 11044 C CA . GLY B 1 623 ? -76.354 77.305 151.838 1.00 48.30 623 GLY B CA 1
ATOM 11045 C C . GLY B 1 623 ? -76.115 75.806 151.955 1.00 48.67 623 GLY B C 1
ATOM 11046 O O . GLY B 1 623 ? -75.944 75.283 153.064 1.00 49.12 623 GLY B O 1
ATOM 11047 N N . LYS B 1 624 ? -76.079 75.101 150.828 1.00 48.61 624 LYS B N 1
ATOM 11048 C CA . LYS B 1 624 ? -76.002 73.645 150.885 1.00 48.71 624 LYS B CA 1
ATOM 11049 C C . LYS B 1 624 ? -74.847 73.059 150.082 1.00 48.84 624 LYS B C 1
ATOM 11050 O O . LYS B 1 624 ? -74.217 73.755 149.317 1.00 49.03 624 LYS B O 1
ATOM 11056 N N . PHE B 1 625 ? -74.549 71.781 150.278 1.00 49.37 625 PHE B N 1
ATOM 11057 C CA . PHE B 1 625 ? -73.586 71.077 149.417 1.00 49.75 625 PHE B CA 1
ATOM 11058 C C . PHE B 1 625 ? -74.255 70.586 148.126 1.00 49.95 625 PHE B C 1
ATOM 11059 O O . PHE B 1 625 ? -75.492 70.426 148.066 1.00 49.84 625 PHE B O 1
ATOM 11067 N N . ALA B 1 626 ? -73.433 70.360 147.099 1.00 50.18 626 ALA B N 1
ATOM 11068 C CA . ALA B 1 626 ? -73.915 69.973 145.764 1.00 50.42 626 ALA B CA 1
ATOM 11069 C C . ALA B 1 626 ? -73.073 68.856 145.139 1.00 50.56 626 ALA B C 1
ATOM 11070 O O . ALA B 1 626 ? -71.841 68.946 145.070 1.00 50.42 626 ALA B O 1
ATOM 11072 N N . ALA B 1 627 ? -73.748 67.799 144.691 1.00 50.75 627 ALA B N 1
ATOM 11073 C CA . ALA B 1 627 ? -73.067 66.643 144.115 1.00 50.81 627 ALA B CA 1
ATOM 11074 C C . ALA B 1 627 ? -72.688 66.898 142.667 1.00 51.12 627 ALA B C 1
ATOM 11075 O O . ALA B 1 627 ? -73.514 67.326 141.857 1.00 51.20 627 ALA B O 1
ATOM 11077 N N . GLY B 1 628 ? -71.418 66.671 142.357 1.00 51.25 628 GLY B N 1
ATOM 11078 C CA . GLY B 1 628 ? -70.971 66.683 140.989 1.00 51.33 628 GLY B CA 1
ATOM 11079 C C . GLY B 1 628 ? -70.384 65.330 140.703 1.00 51.63 628 GLY B C 1
ATOM 11080 O O . GLY B 1 628 ? -70.203 64.526 141.617 1.00 51.75 628 GLY B O 1
ATOM 11081 N N . CYS B 1 629 ? -70.107 65.068 139.432 1.00 51.79 629 CYS B N 1
ATOM 11082 C CA . CYS B 1 629 ? -69.420 63.854 139.057 1.00 51.98 629 CYS B CA 1
ATOM 11083 C C . CYS B 1 629 ? -68.442 64.064 137.902 1.00 52.13 629 CYS B C 1
ATOM 11084 O O . CYS B 1 629 ? -68.806 63.909 136.740 1.00 52.11 629 CYS B O 1
ATOM 11087 N N . TYR B 1 630 ? -67.209 64.435 138.241 1.00 52.40 630 TYR B N 1
ATOM 11088 C CA . TYR B 1 630 ? -66.123 64.620 137.280 1.00 52.80 630 TYR B CA 1
ATOM 11089 C C . TYR B 1 630 ? -64.816 64.367 137.993 1.00 53.20 630 TYR B C 1
ATOM 11090 O O . TYR B 1 630 ? -64.712 64.600 139.185 1.00 53.50 630 TYR B O 1
ATOM 11099 N N . PRO B 1 631 ? -63.811 63.862 137.282 1.00 53.61 631 PRO B N 1
ATOM 11100 C CA . PRO B 1 631 ? -62.718 63.410 138.095 1.00 53.85 631 PRO B CA 1
ATOM 11101 C C . PRO B 1 631 ? -61.430 64.231 138.063 1.00 54.15 631 PRO B C 1
ATOM 11102 O O . PRO B 1 631 ? -60.528 63.890 138.817 1.00 54.29 631 PRO B O 1
ATOM 11106 N N . MET B 1 632 ? -61.332 65.281 137.241 1.00 54.42 632 MET B N 1
ATOM 11107 C CA . MET B 1 632 ? -60.020 65.856 136.867 1.00 54.79 632 MET B CA 1
ATOM 11108 C C . MET B 1 632 ? -59.099 64.733 136.369 1.00 54.86 632 MET B C 1
ATOM 11109 O O . MET B 1 632 ? -59.459 64.018 135.444 1.00 55.35 632 MET B O 1
ATOM 11114 N N . THR B 1 633 ? -57.926 64.548 136.963 1.00 54.76 633 THR B N 1
ATOM 11115 C CA . THR B 1 633 ? -57.250 63.281 136.733 1.00 54.85 633 THR B CA 1
ATOM 11116 C C . THR B 1 633 ? -57.108 62.488 138.033 1.00 55.43 633 THR B C 1
ATOM 11117 O O . THR B 1 633 ? -56.178 61.688 138.194 1.00 55.40 633 THR B O 1
ATOM 11121 N N . THR B 1 634 ? -58.054 62.692 138.953 1.00 55.84 634 THR B N 1
ATOM 11122 C CA . THR B 1 634 ? -57.989 62.009 140.239 1.00 56.37 634 THR B CA 1
ATOM 11123 C C . THR B 1 634 ? -58.470 60.586 140.166 1.00 56.62 634 THR B C 1
ATOM 11124 O O . THR B 1 634 ? -58.218 59.823 141.092 1.00 56.73 634 THR B O 1
ATOM 11128 N N . ASN B 1 635 ? -59.174 60.228 139.095 1.00 57.05 635 ASN B N 1
ATOM 11129 C CA . ASN B 1 635 ? -59.519 58.821 138.849 1.00 57.61 635 ASN B CA 1
ATOM 11130 C C . ASN B 1 635 ? -58.263 57.982 138.653 1.00 58.04 635 ASN B C 1
ATOM 11131 O O . ASN B 1 635 ? -58.176 56.856 139.138 1.00 57.71 635 ASN B O 1
ATOM 11136 N N . VAL B 1 636 ? -57.286 58.575 137.970 1.00 58.94 636 VAL B N 1
ATOM 11137 C CA . VAL B 1 636 ? -55.966 57.996 137.782 1.00 60.05 636 VAL B CA 1
ATOM 11138 C C . VAL B 1 636 ? -55.234 58.009 139.118 1.00 60.74 636 VAL B C 1
ATOM 11139 O O . VAL B 1 636 ? -54.591 57.011 139.495 1.00 60.89 636 VAL B O 1
ATOM 11143 N N . GLY B 1 637 ? -55.357 59.146 139.815 1.00 61.18 637 GLY B N 1
ATOM 11144 C CA . GLY B 1 637 ? -54.770 59.349 141.127 1.00 61.67 637 GLY B CA 1
ATOM 11145 C C . GLY B 1 637 ? -55.202 58.296 142.127 1.00 62.31 637 GLY B C 1
ATOM 11146 O O . GLY B 1 637 ? -54.401 57.437 142.498 1.00 62.13 637 GLY B O 1
ATOM 11147 N N . PHE B 1 638 ? -56.476 58.336 142.525 1.00 62.90 638 PHE B N 1
ATOM 11148 C CA . PHE B 1 638 ? -57.022 57.434 143.541 1.00 63.75 638 PHE B CA 1
ATOM 11149 C C . PHE B 1 638 ? -56.795 55.998 143.142 1.00 64.04 638 PHE B C 1
ATOM 11150 O O . PHE B 1 638 ? -56.621 55.130 143.995 1.00 64.16 638 PHE B O 1
ATOM 11158 N N . GLY B 1 639 ? -56.816 55.775 141.829 1.00 64.45 639 GLY B N 1
ATOM 11159 C CA . GLY B 1 639 ? -56.422 54.517 141.215 1.00 64.59 639 GLY B CA 1
ATOM 11160 C C . GLY B 1 639 ? -55.226 53.831 141.844 1.00 64.50 639 GLY B C 1
ATOM 11161 O O . GLY B 1 639 ? -55.363 52.695 142.291 1.00 64.29 639 GLY B O 1
ATOM 11162 N N . PHE B 1 640 ? -54.089 54.531 141.935 1.00 64.62 640 PHE B N 1
ATOM 11163 C CA . PHE B 1 640 ? -52.863 53.948 142.492 1.00 65.32 640 PHE B CA 1
ATOM 11164 C C . PHE B 1 640 ? -53.116 53.379 143.869 1.00 65.65 640 PHE B C 1
ATOM 11165 O O . PHE B 1 640 ? -52.649 52.288 144.194 1.00 65.78 640 PHE B O 1
ATOM 11173 N N . PHE B 1 641 ? -53.895 54.113 144.661 1.00 66.08 641 PHE B N 1
ATOM 11174 C CA . PHE B 1 641 ? -54.109 53.789 146.073 1.00 66.23 641 PHE B CA 1
ATOM 11175 C C . PHE B 1 641 ? -55.399 53.006 146.347 1.00 66.03 641 PHE B C 1
ATOM 11176 O O . PHE B 1 641 ? -55.722 52.755 147.505 1.00 65.87 641 PHE B O 1
ATOM 11184 N N . THR B 1 642 ? -56.121 52.618 145.294 1.00 65.97 642 THR B N 1
ATOM 11185 C CA . THR B 1 642 ? -57.270 51.707 145.443 1.00 66.21 642 THR B CA 1
ATOM 11186 C C . THR B 1 642 ? -56.839 50.261 145.181 1.00 66.45 642 THR B C 1
ATOM 11187 O O . THR B 1 642 ? -56.037 49.991 144.282 1.00 66.57 642 THR B O 1
ATOM 11191 N N . SER B 1 643 ? -57.365 49.336 145.979 1.00 66.56 643 SER B N 1
ATOM 11192 C CA . SER B 1 643 ? -57.105 47.925 145.790 1.00 66.79 643 SER B CA 1
ATOM 11193 C C . SER B 1 643 ? -57.935 47.365 144.654 1.00 67.52 643 SER B C 1
ATOM 11194 O O . SER B 1 643 ? -58.760 48.059 144.060 1.00 67.62 643 SER B O 1
ATOM 11197 N N . ALA B 1 644 ? -57.701 46.094 144.355 1.00 68.26 644 ALA B N 1
ATOM 11198 C CA . ALA B 1 644 ? -58.537 45.353 143.430 1.00 68.84 644 ALA B CA 1
ATOM 11199 C C . ALA B 1 644 ? -59.948 45.277 143.988 1.00 69.09 644 ALA B C 1
ATOM 11200 O O . ALA B 1 644 ? -60.144 44.996 145.161 1.00 69.47 644 ALA B O 1
ATOM 11202 N N . LEU B 1 645 ? -60.916 45.587 143.143 1.00 69.25 645 LEU B N 1
ATOM 11203 C CA . LEU B 1 645 ? -62.313 45.563 143.510 1.00 69.19 645 LEU B CA 1
ATOM 11204 C C . LEU B 1 645 ? -62.858 44.338 142.810 1.00 69.28 645 LEU B C 1
ATOM 11205 O O . LEU B 1 645 ? -62.184 43.769 141.950 1.00 69.46 645 LEU B O 1
ATOM 11210 N N . PRO B 1 646 ? -64.065 43.901 143.173 1.00 69.30 646 PRO B N 1
ATOM 11211 C CA . PRO B 1 646 ? -64.639 42.762 142.462 1.00 69.48 646 PRO B CA 1
ATOM 11212 C C . PRO B 1 646 ? -65.018 42.967 140.984 1.00 69.83 646 PRO B C 1
ATOM 11213 O O . PRO B 1 646 ? -65.504 42.030 140.365 1.00 70.32 646 PRO B O 1
ATOM 11217 N N . SER B 1 647 ? -64.792 44.154 140.416 1.00 69.92 647 SER B N 1
ATOM 11218 C CA . SER B 1 647 ? -65.069 44.412 138.995 1.00 69.66 647 SER B CA 1
ATOM 11219 C C . SER B 1 647 ? -64.003 43.760 138.114 1.00 69.96 647 SER B C 1
ATOM 11220 O O . SER B 1 647 ? -64.179 43.628 136.890 1.00 70.19 647 SER B O 1
ATOM 11223 N N . GLY B 1 648 ? -62.898 43.362 138.744 1.00 69.66 648 GLY B N 1
ATOM 11224 C CA . GLY B 1 648 ? -61.794 42.737 138.044 1.00 69.52 648 GLY B CA 1
ATOM 11225 C C . GLY B 1 648 ? -60.651 43.712 137.851 1.00 69.53 648 GLY B C 1
ATOM 11226 O O . GLY B 1 648 ? -59.568 43.332 137.379 1.00 69.52 648 GLY B O 1
ATOM 11227 N N . ARG B 1 649 ? -60.896 44.971 138.208 1.00 69.33 649 ARG B N 1
ATOM 11228 C CA . ARG B 1 649 ? -59.883 46.005 138.097 1.00 69.06 649 ARG B CA 1
ATOM 11229 C C . ARG B 1 649 ? -58.732 45.618 139.005 1.00 69.12 649 ARG B C 1
ATOM 11230 O O . ARG B 1 649 ? -58.949 45.249 140.156 1.00 68.93 649 ARG B O 1
ATOM 11238 N N . LYS B 1 650 ? -57.520 45.636 138.461 1.00 69.21 650 LYS B N 1
ATOM 11239 C CA . LYS B 1 650 ? -56.332 45.298 139.238 1.00 69.20 650 LYS B CA 1
ATOM 11240 C C . LYS B 1 650 ? -55.976 46.425 140.212 1.00 69.02 650 LYS B C 1
ATOM 11241 O O . LYS B 1 650 ? -56.302 47.591 139.976 1.00 68.97 650 LYS B O 1
ATOM 11247 N N . SER B 1 651 ? -55.317 46.062 141.309 1.00 68.78 651 SER B N 1
ATOM 11248 C CA . SER B 1 651 ? -54.841 47.024 142.299 1.00 68.28 651 SER B CA 1
ATOM 11249 C C . SER B 1 651 ? -53.905 48.034 141.670 1.00 68.04 651 SER B C 1
ATOM 11250 O O . SER B 1 651 ? -52.948 47.651 141.012 1.00 68.22 651 SER B O 1
ATOM 11253 N N . GLY B 1 652 ? -54.183 49.319 141.852 1.00 67.76 652 GLY B N 1
ATOM 11254 C CA . GLY B 1 652 ? -53.284 50.349 141.354 1.00 67.22 652 GLY B CA 1
ATOM 11255 C C . GLY B 1 652 ? -53.751 50.966 140.054 1.00 67.04 652 GLY B C 1
ATOM 11256 O O . GLY B 1 652 ? -53.262 52.013 139.635 1.00 67.09 652 GLY B O 1
ATOM 11257 N N . GLU B 1 653 ? -54.710 50.326 139.405 1.00 66.92 653 GLU B N 1
ATOM 11258 C CA . GLU B 1 653 ? -55.163 50.797 138.100 1.00 66.79 653 GLU B CA 1
ATOM 11259 C C . GLU B 1 653 ? -56.169 51.924 138.238 1.00 66.02 653 GLU B C 1
ATOM 11260 O O . GLU B 1 653 ? -56.902 51.963 139.214 1.00 66.06 653 GLU B O 1
ATOM 11266 N N . PRO B 1 654 ? -56.166 52.865 137.281 1.00 65.40 654 PRO B N 1
ATOM 11267 C CA . PRO B 1 654 ? -57.170 53.905 137.020 1.00 64.90 654 PRO B CA 1
ATOM 11268 C C . PRO B 1 654 ? -58.641 53.563 137.280 1.00 64.26 654 PRO B C 1
ATOM 11269 O O . PRO B 1 654 ? -59.094 52.455 136.973 1.00 64.28 654 PRO B O 1
ATOM 11273 N N . LEU B 1 655 ? -59.350 54.533 137.867 1.00 63.42 655 LEU B N 1
ATOM 11274 C CA . LEU B 1 655 ? -60.794 54.484 138.087 1.00 62.25 655 LEU B CA 1
ATOM 11275 C C . LEU B 1 655 ? -61.447 55.140 136.897 1.00 61.12 655 LEU B C 1
ATOM 11276 O O . LEU B 1 655 ? -60.760 55.700 136.054 1.00 60.86 655 LEU B O 1
ATOM 11281 N N . ASN B 1 656 ? -62.767 55.089 136.821 1.00 59.87 656 ASN B N 1
ATOM 11282 C CA . ASN B 1 656 ? -63.430 55.636 135.653 1.00 59.15 656 ASN B CA 1
ATOM 11283 C C . ASN B 1 656 ? -63.644 57.144 135.746 1.00 58.75 656 ASN B C 1
ATOM 11284 O O . ASN B 1 656 ? -63.924 57.658 136.820 1.00 58.58 656 ASN B O 1
ATOM 11289 N N . PRO B 1 657 ? -63.487 57.861 134.616 1.00 58.52 657 PRO B N 1
ATOM 11290 C CA . PRO B 1 657 ? -63.682 59.301 134.628 1.00 58.05 657 PRO B CA 1
ATOM 11291 C C . PRO B 1 657 ? -65.136 59.700 134.601 1.00 57.60 657 PRO B C 1
ATOM 11292 O O . PRO B 1 657 ? -65.826 59.339 133.670 1.00 57.50 657 PRO B O 1
ATOM 11296 N N . GLY B 1 658 ? -65.576 60.458 135.604 1.00 57.33 658 GLY B N 1
ATOM 11297 C CA . GLY B 1 658 ? -66.905 61.057 135.610 1.00 56.91 658 GLY B CA 1
ATOM 11298 C C . GLY B 1 658 ? -67.969 60.019 135.350 1.00 56.75 658 GLY B C 1
ATOM 11299 O O . GLY B 1 658 ? -67.961 58.948 135.957 1.00 56.92 658 GLY B O 1
ATOM 11300 N N . VAL B 1 659 ? -68.849 60.302 134.403 1.00 56.36 659 VAL B N 1
ATOM 11301 C CA . VAL B 1 659 ? -69.871 59.338 134.053 1.00 56.23 659 VAL B CA 1
ATOM 11302 C C . VAL B 1 659 ? -69.496 58.499 132.801 1.00 56.63 659 VAL B C 1
ATOM 11303 O O . VAL B 1 659 ? -70.265 57.644 132.363 1.00 56.54 659 VAL B O 1
ATOM 11307 N N . SER B 1 660 ? -68.304 58.748 132.250 1.00 57.04 660 SER B N 1
ATOM 11308 C CA . SER B 1 660 ? -67.713 57.926 131.181 1.00 57.26 660 SER B CA 1
ATOM 11309 C C . SER B 1 660 ? -67.423 56.532 131.767 1.00 57.52 660 SER B C 1
ATOM 11310 O O . SER B 1 660 ? -67.129 56.429 132.963 1.00 57.88 660 SER B O 1
ATOM 11313 N N . PRO B 1 661 ? -67.529 55.455 130.952 1.00 57.51 661 PRO B N 1
ATOM 11314 C CA . PRO B 1 661 ? -67.297 54.104 131.473 1.00 57.54 661 PRO B CA 1
ATOM 11315 C C . PRO B 1 661 ? -65.818 53.755 131.637 1.00 57.65 661 PRO B C 1
ATOM 11316 O O . PRO B 1 661 ? -64.961 54.465 131.117 1.00 56.98 661 PRO B O 1
ATOM 11320 N N . SER B 1 662 ? -65.548 52.664 132.357 1.00 58.14 662 SER B N 1
ATOM 11321 C CA . SER B 1 662 ? -64.195 52.173 132.605 1.00 59.19 662 SER B CA 1
ATOM 11322 C C . SER B 1 662 ? -63.497 51.782 131.313 1.00 60.09 662 SER B C 1
ATOM 11323 O O . SER B 1 662 ? -64.153 51.462 130.324 1.00 60.49 662 SER B O 1
ATOM 11326 N N . THR B 1 663 ? -62.170 51.793 131.331 1.00 61.10 663 THR B N 1
ATOM 11327 C CA . THR B 1 663 ? -61.358 51.605 130.109 1.00 62.25 663 THR B CA 1
ATOM 11328 C C . THR B 1 663 ? -61.513 50.260 129.370 1.00 62.53 663 THR B C 1
ATOM 11329 O O . THR B 1 663 ? -61.285 49.182 129.930 1.00 62.70 663 THR B O 1
ATOM 11333 N N . GLY B 1 664 ? -61.945 50.346 128.114 1.00 62.75 664 GLY B N 1
ATOM 11334 C CA . GLY B 1 664 ? -62.073 49.176 127.262 1.00 63.13 664 GLY B CA 1
ATOM 11335 C C . GLY B 1 664 ? -63.332 48.388 127.546 1.00 63.38 664 GLY B C 1
ATOM 11336 O O . GLY B 1 664 ? -63.500 47.273 127.047 1.00 63.81 664 GLY B O 1
ATOM 11337 N N . MET B 1 665 ? -64.225 48.965 128.339 1.00 63.25 665 MET B N 1
ATOM 11338 C CA . MET B 1 665 ? -65.477 48.315 128.636 1.00 63.43 665 MET B CA 1
ATOM 11339 C C . MET B 1 665 ? -66.594 48.850 127.746 1.00 63.58 665 MET B C 1
ATOM 11340 O O . MET B 1 665 ? -67.756 48.487 127.920 1.00 63.80 665 MET B O 1
ATOM 11345 N N . ASP B 1 666 ? -66.233 49.698 126.783 1.00 63.55 666 ASP B N 1
ATOM 11346 C CA . ASP B 1 666 ? -67.140 50.136 125.713 1.00 63.72 666 ASP B CA 1
ATOM 11347 C C . ASP B 1 666 ? -67.308 49.047 124.625 1.00 63.68 666 ASP B C 1
ATOM 11348 O O . ASP B 1 666 ? -66.990 49.255 123.445 1.00 63.62 666 ASP B O 1
ATOM 11353 N N . ARG B 1 667 ? -67.830 47.895 125.051 1.00 63.49 667 ARG B N 1
ATOM 11354 C CA . ARG B 1 667 ? -67.893 46.673 124.251 1.00 63.19 667 ARG B CA 1
ATOM 11355 C C . ARG B 1 667 ? -68.896 46.780 123.112 1.00 63.11 667 ARG B C 1
ATOM 11356 O O . ARG B 1 667 ? -68.597 46.360 122.001 1.00 63.57 667 ARG B O 1
ATOM 11364 N N . GLU B 1 668 ? -70.063 47.369 123.366 1.00 62.74 668 GLU B N 1
ATOM 11365 C CA . GLU B 1 668 ? -71.005 47.680 122.285 1.00 62.61 668 GLU B CA 1
ATOM 11366 C C . GLU B 1 668 ? -70.664 48.995 121.576 1.00 62.54 668 GLU B C 1
ATOM 11367 O O . GLU B 1 668 ? -69.496 49.367 121.481 1.00 62.73 668 GLU B O 1
ATOM 11373 N N . GLY B 1 669 ? -71.668 49.710 121.076 1.00 62.35 669 GLY B N 1
ATOM 11374 C CA . GLY B 1 669 ? -71.394 50.982 120.400 1.00 62.07 669 GLY B CA 1
ATOM 11375 C C . GLY B 1 669 ? -70.893 52.167 121.242 1.00 61.72 669 GLY B C 1
ATOM 11376 O O . GLY B 1 669 ? -70.685 52.063 122.465 1.00 61.56 669 GLY B O 1
ATOM 11377 N N . VAL B 1 670 ? -70.673 53.291 120.559 1.00 61.15 670 VAL B N 1
ATOM 11378 C CA . VAL B 1 670 ? -70.604 54.603 121.196 1.00 60.10 670 VAL B CA 1
ATOM 11379 C C . VAL B 1 670 ? -72.020 54.983 121.584 1.00 60.02 670 VAL B C 1
ATOM 11380 O O . VAL B 1 670 ? -72.247 55.495 122.676 1.00 60.35 670 VAL B O 1
ATOM 11384 N N . THR B 1 671 ? -72.973 54.687 120.701 1.00 59.51 671 THR B N 1
ATOM 11385 C CA . THR B 1 671 ? -74.396 54.857 120.986 1.00 59.10 671 THR B CA 1
ATOM 11386 C C . THR B 1 671 ? -74.808 54.189 122.302 1.00 58.94 671 THR B C 1
ATOM 11387 O O . THR B 1 671 ? -75.516 54.791 123.114 1.00 58.84 671 THR B O 1
ATOM 11391 N N . ALA B 1 672 ? -74.304 52.978 122.540 1.00 58.72 672 ALA B N 1
ATOM 11392 C CA . ALA B 1 672 ? -74.581 52.271 123.790 1.00 58.56 672 ALA B CA 1
ATOM 11393 C C . ALA B 1 672 ? -73.946 52.898 125.038 1.00 58.39 672 ALA B C 1
ATOM 11394 O O . ALA B 1 672 ? -74.470 52.717 126.142 1.00 58.74 672 ALA B O 1
ATOM 11396 N N . VAL B 1 673 ? -72.834 53.620 124.866 1.00 57.71 673 VAL B N 1
ATOM 11397 C CA . VAL B 1 673 ? -72.208 54.374 125.964 1.00 56.81 673 VAL B CA 1
ATOM 11398 C C . VAL B 1 673 ? -73.092 55.557 126.389 1.00 56.32 673 VAL B C 1
ATOM 11399 O O . VAL B 1 673 ? -73.400 55.725 127.572 1.00 56.17 673 VAL B O 1
ATOM 11403 N N . ILE B 1 674 ? -73.519 56.343 125.407 1.00 55.82 674 ILE B N 1
ATOM 11404 C CA . ILE B 1 674 ? -74.402 57.480 125.620 1.00 55.63 674 ILE B CA 1
ATOM 11405 C C . ILE B 1 674 ? -75.699 57.056 126.296 1.00 56.16 674 ILE B C 1
ATOM 11406 O O . ILE B 1 674 ? -76.168 57.710 127.219 1.00 56.31 674 ILE B O 1
ATOM 11411 N N . ASN B 1 675 ? -76.255 55.937 125.846 1.00 56.69 675 ASN B N 1
ATOM 11412 C CA . ASN B 1 675 ? -77.442 55.350 126.455 1.00 56.99 675 ASN B CA 1
ATOM 11413 C C . ASN B 1 675 ? -77.267 55.026 127.948 1.00 57.17 675 ASN B C 1
ATOM 11414 O O . ASN B 1 675 ? -78.125 55.355 128.778 1.00 57.00 675 ASN B O 1
ATOM 11419 N N . SER B 1 676 ? -76.139 54.408 128.274 1.00 57.40 676 SER B N 1
ATOM 11420 C CA . SER B 1 676 ? -75.796 54.087 129.652 1.00 57.89 676 SER B CA 1
ATOM 11421 C C . SER B 1 676 ? -75.638 55.334 130.517 1.00 58.24 676 SER B C 1
ATOM 11422 O O . SER B 1 676 ? -76.091 55.370 131.676 1.00 58.53 676 SER B O 1
ATOM 11425 N N . ALA B 1 677 ? -75.003 56.355 129.947 1.00 57.92 677 ALA B N 1
ATOM 11426 C CA . ALA B 1 677 ? -74.789 57.584 130.673 1.00 57.64 677 ALA B CA 1
ATOM 11427 C C . ALA B 1 677 ? -76.083 58.346 130.876 1.00 57.59 677 ALA B C 1
ATOM 11428 O O . ALA B 1 677 ? -76.196 59.105 131.819 1.00 58.00 677 ALA B O 1
ATOM 11430 N N . SER B 1 678 ? -77.079 58.103 130.034 1.00 57.26 678 SER B N 1
ATOM 11431 C CA . SER B 1 678 ? -78.316 58.862 130.105 1.00 57.06 678 SER B CA 1
ATOM 11432 C C . SER B 1 678 ? -79.336 58.249 131.045 1.00 56.58 678 SER B C 1
ATOM 11433 O O . SER B 1 678 ? -80.410 58.790 131.243 1.00 56.47 678 SER B O 1
ATOM 11436 N N . LYS B 1 679 ? -79.001 57.109 131.619 1.00 56.37 679 LYS B N 1
ATOM 11437 C CA . LYS B 1 679 ? -79.883 56.472 132.574 1.00 56.00 679 LYS B CA 1
ATOM 11438 C C . LYS B 1 679 ? -79.734 57.074 133.968 1.00 55.91 679 LYS B C 1
ATOM 11439 O O . LYS B 1 679 ? -80.670 57.043 134.767 1.00 56.00 679 LYS B O 1
ATOM 11445 N N . LEU B 1 680 ? -78.558 57.634 134.238 1.00 55.60 680 LEU B N 1
ATOM 11446 C CA . LEU B 1 680 ? -78.239 58.220 135.530 1.00 55.37 680 LEU B CA 1
ATOM 11447 C C . LEU B 1 680 ? -79.113 59.417 135.778 1.00 55.26 680 LEU B C 1
ATOM 11448 O O . LEU B 1 680 ? -79.431 60.133 134.852 1.00 55.60 680 LEU B O 1
ATOM 11453 N N . SER B 1 681 ? -79.520 59.628 137.020 1.00 55.41 681 SER B N 1
ATOM 11454 C CA . SER B 1 681 ? -80.429 60.725 137.331 1.00 55.60 681 SER B CA 1
ATOM 11455 C C . SER B 1 681 ? -79.636 62.031 137.406 1.00 55.81 681 SER B C 1
ATOM 11456 O O . SER B 1 681 ? -78.913 62.282 138.373 1.00 55.56 681 SER B O 1
ATOM 11459 N N . TYR B 1 682 ? -79.765 62.865 136.377 1.00 55.98 682 TYR B N 1
ATOM 11460 C CA . TYR B 1 682 ? -78.955 64.076 136.311 1.00 55.90 682 TYR B CA 1
ATOM 11461 C C . TYR B 1 682 ? -79.580 65.186 137.102 1.00 55.86 682 TYR B C 1
ATOM 11462 O O . TYR B 1 682 ? -78.928 66.172 137.385 1.00 55.83 682 TYR B O 1
ATOM 11471 N N . GLU B 1 683 ? -80.839 64.990 137.484 1.00 55.93 683 GLU B N 1
ATOM 11472 C CA . GLU B 1 683 ? -81.622 65.980 138.220 1.00 56.20 683 GLU B CA 1
ATOM 11473 C C . GLU B 1 683 ? -81.200 66.097 139.691 1.00 55.76 683 GLU B C 1
ATOM 11474 O O . GLU B 1 683 ? -81.625 67.003 140.405 1.00 55.47 683 GLU B O 1
ATOM 11480 N N . ASN B 1 684 ? -80.351 65.180 140.138 1.00 55.41 684 ASN B N 1
ATOM 11481 C CA . ASN B 1 684 ? -79.886 65.200 141.511 1.00 55.05 684 ASN B CA 1
ATOM 11482 C C . ASN B 1 684 ? -78.413 65.524 141.576 1.00 54.63 684 ASN B C 1
ATOM 11483 O O . ASN B 1 684 ? -77.787 65.350 142.608 1.00 54.76 684 ASN B O 1
ATOM 11488 N N . LEU B 1 685 ? -77.867 66.025 140.474 1.00 54.05 685 LEU B N 1
ATOM 11489 C CA . LEU B 1 685 ? -76.431 66.268 140.369 1.00 53.42 685 LEU B CA 1
ATOM 11490 C C . LEU B 1 685 ? -76.158 67.721 139.959 1.00 53.06 685 LEU B C 1
ATOM 11491 O O . LEU B 1 685 ? -75.740 67.996 138.829 1.00 52.59 685 LEU B O 1
ATOM 11496 N N . PRO B 1 686 ? -76.377 68.668 140.890 1.00 52.73 686 PRO B N 1
ATOM 11497 C CA . PRO B 1 686 ? -76.359 70.070 140.501 1.00 52.60 686 PRO B CA 1
ATOM 11498 C C . PRO B 1 686 ? -74.974 70.715 140.440 1.00 52.52 686 PRO B C 1
ATOM 11499 O O . PRO B 1 686 ? -74.873 71.913 140.161 1.00 52.75 686 PRO B O 1
ATOM 11503 N N . ASN B 1 687 ? -73.916 69.958 140.693 1.00 52.01 687 ASN B N 1
ATOM 11504 C CA . ASN B 1 687 ? -72.614 70.526 140.478 1.00 51.94 687 ASN B CA 1
ATOM 11505 C C . ASN B 1 687 ? -72.042 70.182 139.093 1.00 52.10 687 ASN B C 1
ATOM 11506 O O . ASN B 1 687 ? -71.040 70.756 138.672 1.00 51.95 687 ASN B O 1
ATOM 11511 N N . GLY B 1 688 ? -72.702 69.272 138.373 1.00 52.36 688 GLY B N 1
ATOM 11512 C CA . GLY B 1 688 ? -72.380 69.003 136.952 1.00 52.16 688 GLY B CA 1
ATOM 11513 C C . GLY B 1 688 ? -71.776 67.636 136.700 1.00 52.22 688 GLY B C 1
ATOM 11514 O O . GLY B 1 688 ? -71.275 67.006 137.625 1.00 52.29 688 GLY B O 1
ATOM 11515 N N . ALA B 1 689 ? -71.806 67.167 135.454 1.00 52.41 689 ALA B N 1
ATOM 11516 C CA . ALA B 1 689 ? -71.297 65.817 135.127 1.00 52.80 689 ALA B CA 1
ATOM 11517 C C . ALA B 1 689 ? -70.267 65.794 133.996 1.00 52.81 689 ALA B C 1
ATOM 11518 O O . ALA B 1 689 ? -70.312 66.638 133.125 1.00 52.88 689 ALA B O 1
ATOM 11520 N N . SER B 1 690 ? -69.357 64.824 133.984 1.00 52.89 690 SER B N 1
ATOM 11521 C CA . SER B 1 690 ? -68.444 64.706 132.838 1.00 53.42 690 SER B CA 1
ATOM 11522 C C . SER B 1 690 ? -68.555 63.444 131.995 1.00 53.59 690 SER B C 1
ATOM 11523 O O . SER B 1 690 ? -68.353 62.338 132.498 1.00 52.94 690 SER B O 1
ATOM 11526 N N . LEU B 1 691 ? -68.831 63.637 130.702 1.00 54.31 691 LEU B N 1
ATOM 11527 C CA . LEU B 1 691 ? -68.852 62.547 129.722 1.00 55.10 691 LEU B CA 1
ATOM 11528 C C . LEU B 1 691 ? -67.942 62.825 128.521 1.00 56.11 691 LEU B C 1
ATOM 11529 O O . LEU B 1 691 ? -68.240 63.677 127.670 1.00 56.14 691 LEU B O 1
ATOM 11534 N N . THR B 1 692 ? -66.834 62.089 128.468 1.00 57.04 692 THR B N 1
ATOM 11535 C CA . THR B 1 692 ? -65.889 62.178 127.367 1.00 58.22 692 THR B CA 1
ATOM 11536 C C . THR B 1 692 ? -66.051 60.972 126.443 1.00 58.90 692 THR B C 1
ATOM 11537 O O . THR B 1 692 ? -66.009 59.827 126.906 1.00 59.30 692 THR B O 1
ATOM 11541 N N . ILE B 1 693 ? -66.229 61.230 125.147 1.00 59.42 693 ILE B N 1
ATOM 11542 C CA . ILE B 1 693 ? -66.322 60.172 124.139 1.00 59.94 693 ILE B CA 1
ATOM 11543 C C . ILE B 1 693 ? -65.170 60.301 123.161 1.00 60.41 693 ILE B C 1
ATOM 11544 O O . ILE B 1 693 ? -64.982 61.351 122.539 1.00 60.32 693 ILE B O 1
ATOM 11549 N N . ASN B 1 694 ? -64.388 59.234 123.046 1.00 61.22 694 ASN B N 1
ATOM 11550 C CA . ASN B 1 694 ? -63.177 59.244 122.226 1.00 62.10 694 ASN B CA 1
ATOM 11551 C C . ASN B 1 694 ? -63.302 58.432 120.927 1.00 62.90 694 ASN B C 1
ATOM 11552 O O . ASN B 1 694 ? -63.356 57.213 120.970 1.00 62.84 694 ASN B O 1
ATOM 11557 N N . LEU B 1 695 ? -63.316 59.106 119.778 1.00 63.86 695 LEU B N 1
ATOM 11558 C CA . LEU B 1 695 ? -63.395 58.433 118.476 1.00 64.75 695 LEU B CA 1
ATOM 11559 C C . LEU B 1 695 ? -62.085 58.537 117.700 1.00 65.90 695 LEU B C 1
ATOM 11560 O O . LEU B 1 695 ? -61.326 59.485 117.871 1.00 66.05 695 LEU B O 1
ATOM 11565 N N . SER B 1 696 ? -61.823 57.566 116.837 1.00 67.44 696 SER B N 1
ATOM 11566 C CA . SER B 1 696 ? -60.711 57.679 115.902 1.00 68.82 696 SER B CA 1
ATOM 11567 C C . SER B 1 696 ? -61.217 58.245 114.583 1.00 69.83 696 SER B C 1
ATOM 11568 O O . SER B 1 696 ? -62.402 58.512 114.432 1.00 69.96 696 SER B O 1
ATOM 11571 N N . SER B 1 697 ? -60.329 58.416 113.616 1.00 71.19 697 SER B N 1
ATOM 11572 C CA . SER B 1 697 ? -60.754 58.907 112.310 1.00 72.51 697 SER B CA 1
ATOM 11573 C C . SER B 1 697 ? -61.538 57.851 111.521 1.00 73.38 697 SER B C 1
ATOM 11574 O O . SER B 1 697 ? -62.364 58.199 110.675 1.00 73.42 697 SER B O 1
ATOM 11577 N N . ASP B 1 698 ? -61.286 56.574 111.824 1.00 74.50 698 ASP B N 1
ATOM 11578 C CA . ASP B 1 698 ? -61.980 55.444 111.186 1.00 75.52 698 ASP B CA 1
ATOM 11579 C C . ASP B 1 698 ? -63.480 55.498 111.382 1.00 75.72 698 ASP B C 1
ATOM 11580 O O . ASP B 1 698 ? -64.241 55.344 110.431 1.00 76.14 698 ASP B O 1
ATOM 11585 N N . VAL B 1 699 ? -63.894 55.746 112.617 1.00 75.85 699 VAL B N 1
ATOM 11586 C CA . VAL B 1 699 ? -65.303 55.765 112.976 1.00 76.08 699 VAL B CA 1
ATOM 11587 C C . VAL B 1 699 ? -66.049 56.929 112.316 1.00 76.28 699 VAL B C 1
ATOM 11588 O O . VAL B 1 699 ? -67.248 56.843 112.053 1.00 76.35 699 VAL B O 1
ATOM 11592 N N . LEU B 1 700 ? -65.323 58.000 112.013 1.00 76.57 700 LEU B N 1
ATOM 11593 C CA . LEU B 1 700 ? -65.901 59.162 111.340 1.00 76.80 700 LEU B CA 1
ATOM 11594 C C . LEU B 1 700 ? -66.094 58.904 109.846 1.00 76.90 700 LEU B C 1
ATOM 11595 O O . LEU B 1 700 ? -66.954 59.528 109.211 1.00 77.08 700 LEU B O 1
ATOM 11600 N N . GLY B 1 701 ? -65.292 57.990 109.299 1.00 76.88 701 GLY B N 1
ATOM 11601 C CA . GLY B 1 701 ? -65.362 57.634 107.885 1.00 77.04 701 GLY B CA 1
ATOM 11602 C C . GLY B 1 701 ? -65.189 58.848 106.998 1.00 77.13 701 GLY B C 1
ATOM 11603 O O . GLY B 1 701 ? -64.313 59.676 107.222 1.00 77.18 701 GLY B O 1
ATOM 11604 N N . GLU B 1 702 ? -66.053 58.990 106.011 1.00 77.24 702 GLU B N 1
ATOM 11605 C CA . GLU B 1 702 ? -65.957 60.153 105.160 1.00 77.35 702 GLU B CA 1
ATOM 11606 C C . GLU B 1 702 ? -67.127 61.083 105.408 1.00 76.83 702 GLU B C 1
ATOM 11607 O O . GLU B 1 702 ? -67.070 62.267 105.082 1.00 76.70 702 GLU B O 1
ATOM 11613 N N . LYS B 1 703 ? -68.187 60.531 105.995 1.00 76.31 703 LYS B N 1
ATOM 11614 C CA . LYS B 1 703 ? -69.355 61.310 106.395 1.00 75.58 703 LYS B CA 1
ATOM 11615 C C . LYS B 1 703 ? -69.204 61.803 107.841 1.00 74.69 703 LYS B C 1
ATOM 11616 O O . LYS B 1 703 ? -70.066 61.550 108.673 1.00 74.70 703 LYS B O 1
ATOM 11622 N N . GLY B 1 704 ? -68.113 62.519 108.116 1.00 73.53 704 GLY B N 1
ATOM 11623 C CA . GLY B 1 704 ? -67.756 62.951 109.466 1.00 71.88 704 GLY B CA 1
ATOM 11624 C C . GLY B 1 704 ? -68.759 63.823 110.200 1.00 70.68 704 GLY B C 1
ATOM 11625 O O . GLY B 1 704 ? -69.144 63.516 111.327 1.00 70.43 704 GLY B O 1
ATOM 11626 N N . ASP B 1 705 ? -69.177 64.902 109.545 1.00 69.61 705 ASP B N 1
ATOM 11627 C CA . ASP B 1 705 ? -70.158 65.849 110.082 1.00 68.59 705 ASP B CA 1
ATOM 11628 C C . ASP B 1 705 ? -71.449 65.183 110.575 1.00 67.96 705 ASP B C 1
ATOM 11629 O O . ASP B 1 705 ? -71.897 65.439 111.692 1.00 67.95 705 ASP B O 1
ATOM 11634 N N . ALA B 1 706 ? -72.018 64.311 109.748 1.00 66.79 706 ALA B N 1
ATOM 11635 C CA . ALA B 1 706 ? -73.271 63.656 110.074 1.00 65.71 706 ALA B CA 1
ATOM 11636 C C . ALA B 1 706 ? -73.154 62.618 111.188 1.00 65.02 706 ALA B C 1
ATOM 11637 O O . ALA B 1 706 ? -74.141 62.341 111.847 1.00 65.03 706 ALA B O 1
ATOM 11639 N N . VAL B 1 707 ? -71.969 62.047 111.399 1.00 64.25 707 VAL B N 1
ATOM 11640 C CA . VAL B 1 707 ? -71.792 61.019 112.434 1.00 63.68 707 VAL B CA 1
ATOM 11641 C C . VAL B 1 707 ? -71.989 61.647 113.806 1.00 63.70 707 VAL B C 1
ATOM 11642 O O . VAL B 1 707 ? -72.834 61.202 114.607 1.00 63.74 707 VAL B O 1
ATOM 11646 N N . ILE B 1 708 ? -71.239 62.716 114.050 1.00 63.22 708 ILE B N 1
ATOM 11647 C CA . ILE B 1 708 ? -71.260 63.330 115.350 1.00 62.45 708 ILE B CA 1
ATOM 11648 C C . ILE B 1 708 ? -72.322 64.406 115.428 1.00 62.01 708 ILE B C 1
ATOM 11649 O O . ILE B 1 708 ? -72.520 64.975 116.468 1.00 62.16 708 ILE B O 1
ATOM 11654 N N . GLU B 1 709 ? -73.015 64.706 114.345 1.00 61.75 709 GLU B N 1
ATOM 11655 C CA . GLU B 1 709 ? -74.223 65.501 114.522 1.00 61.56 709 GLU B CA 1
ATOM 11656 C C . GLU B 1 709 ? -75.351 64.599 114.998 1.00 61.33 709 GLU B C 1
ATOM 11657 O O . GLU B 1 709 ? -76.274 65.057 115.672 1.00 61.43 709 GLU B O 1
ATOM 11663 N N . ALA B 1 710 ? -75.280 63.316 114.640 1.00 60.99 710 ALA B N 1
ATOM 11664 C CA . ALA B 1 710 ? -76.278 62.352 115.086 1.00 60.61 710 ALA B CA 1
ATOM 11665 C C . ALA B 1 710 ? -76.017 61.976 116.537 1.00 60.29 710 ALA B C 1
ATOM 11666 O O . ALA B 1 710 ? -76.955 61.680 117.268 1.00 60.35 710 ALA B O 1
ATOM 11668 N N . LEU B 1 711 ? -74.745 62.009 116.940 1.00 59.56 711 LEU B N 1
ATOM 11669 C CA . LEU B 1 711 ? -74.346 61.760 118.324 1.00 58.88 711 LEU B CA 1
ATOM 11670 C C . LEU B 1 711 ? -74.765 62.878 119.286 1.00 58.80 711 LEU B C 1
ATOM 11671 O O . LEU B 1 711 ? -75.134 62.620 120.432 1.00 58.61 711 LEU B O 1
ATOM 11676 N N . ILE B 1 712 ? -74.681 64.119 118.820 1.00 58.63 712 ILE B N 1
ATOM 11677 C CA . ILE B 1 712 ? -75.078 65.263 119.622 1.00 58.56 712 ILE B CA 1
ATOM 11678 C C . ILE B 1 712 ? -76.592 65.234 119.789 1.00 58.74 712 ILE B C 1
ATOM 11679 O O . ILE B 1 712 ? -77.096 65.307 120.918 1.00 59.24 712 ILE B O 1
ATOM 11684 N N . LYS B 1 713 ? -77.308 65.073 118.673 1.00 58.55 713 LYS B N 1
ATOM 11685 C CA . LYS B 1 713 ? -78.774 64.998 118.679 1.00 57.87 713 LYS B CA 1
ATOM 11686 C C . LYS B 1 713 ? -79.303 63.825 119.474 1.00 58.10 713 LYS B C 1
ATOM 11687 O O . LYS B 1 713 ? -80.358 63.929 120.086 1.00 58.23 713 LYS B O 1
ATOM 11693 N N . SER B 1 714 ? -78.554 62.730 119.485 1.00 58.17 714 SER B N 1
ATOM 11694 C CA . SER B 1 714 ? -78.884 61.592 120.318 1.00 58.58 714 SER B CA 1
ATOM 11695 C C . SER B 1 714 ? -78.660 61.871 121.814 1.00 58.67 714 SER B C 1
ATOM 11696 O O . SER B 1 714 ? -79.523 61.559 122.634 1.00 58.67 714 SER B O 1
ATOM 11699 N N . SER B 1 715 ? -77.520 62.477 122.154 1.00 58.94 715 SER B N 1
ATOM 11700 C CA . SER B 1 715 ? -77.200 62.875 123.537 1.00 58.95 715 SER B CA 1
ATOM 11701 C C . SER B 1 715 ? -78.254 63.785 124.121 1.00 58.73 715 SER B C 1
ATOM 11702 O O . SER B 1 715 ? -78.683 63.608 125.254 1.00 58.91 715 SER B O 1
ATOM 11705 N N . MET B 1 716 ? -78.661 64.759 123.329 1.00 58.66 716 MET B N 1
ATOM 11706 C CA . MET B 1 716 ? -79.731 65.648 123.704 1.00 59.34 716 MET B CA 1
ATOM 11707 C C . MET B 1 716 ? -81.051 64.897 123.846 1.00 59.36 716 MET B C 1
ATOM 11708 O O . MET B 1 716 ? -81.826 65.167 124.758 1.00 59.45 716 MET B O 1
ATOM 11713 N N . GLU B 1 717 ? -81.294 63.937 122.957 1.00 59.57 717 GLU B N 1
ATOM 11714 C CA . GLU B 1 717 ? -82.558 63.207 122.949 1.00 59.54 717 GLU B CA 1
ATOM 11715 C C . GLU B 1 717 ? -82.774 62.384 124.218 1.00 58.78 717 GLU B C 1
ATOM 11716 O O . GLU B 1 717 ? -83.866 62.377 124.796 1.00 58.53 717 GLU B O 1
ATOM 11722 N N . LEU B 1 718 ? -81.697 61.746 124.662 1.00 57.78 718 LEU B N 1
ATOM 11723 C CA . LEU B 1 718 ? -81.719 60.866 125.810 1.00 57.04 718 LEU B CA 1
ATOM 11724 C C . LEU B 1 718 ? -81.489 61.586 127.127 1.00 56.70 718 LEU B C 1
ATOM 11725 O O . LEU B 1 718 ? -81.455 60.958 128.184 1.00 56.54 718 LEU B O 1
ATOM 11730 N N . GLY B 1 719 ? -81.304 62.898 127.061 1.00 56.33 719 GLY B N 1
ATOM 11731 C CA . GLY B 1 719 ? -81.263 63.719 128.261 1.00 55.84 719 GLY B CA 1
ATOM 11732 C C . GLY B 1 719 ? -79.994 63.640 129.089 1.00 55.39 719 GLY B C 1
ATOM 11733 O O . GLY B 1 719 ? -80.036 63.858 130.302 1.00 55.62 719 GLY B O 1
ATOM 11734 N N . VAL B 1 720 ? -78.874 63.326 128.438 1.00 54.55 720 VAL B N 1
ATOM 11735 C CA . VAL B 1 720 ? -77.550 63.459 129.044 1.00 53.99 720 VAL B CA 1
ATOM 11736 C C . VAL B 1 720 ? -77.300 64.948 129.404 1.00 53.57 720 VAL B C 1
ATOM 11737 O O . VAL B 1 720 ? -77.859 65.833 128.760 1.00 53.26 720 VAL B O 1
ATOM 11741 N N . MET B 1 721 ? -76.537 65.226 130.466 1.00 53.12 721 MET B N 1
ATOM 11742 C CA . MET B 1 721 ? -76.288 66.617 130.877 1.00 52.63 721 MET B CA 1
ATOM 11743 C C . MET B 1 721 ? -75.110 67.246 130.141 1.00 52.36 721 MET B C 1
ATOM 11744 O O . MET B 1 721 ? -75.201 68.382 129.664 1.00 52.46 721 MET B O 1
ATOM 11749 N N . HIS B 1 722 ? -74.008 66.509 130.045 1.00 51.68 722 HIS B N 1
ATOM 11750 C CA . HIS B 1 722 ? -72.827 67.030 129.396 1.00 51.33 722 HIS B CA 1
ATOM 11751 C C . HIS B 1 722 ? -72.215 65.998 128.473 1.00 51.76 722 HIS B C 1
ATOM 11752 O O . HIS B 1 722 ? -72.136 64.831 128.827 1.00 52.29 722 HIS B O 1
ATOM 11759 N N . VAL B 1 723 ? -71.788 66.414 127.288 1.00 51.86 723 VAL B N 1
ATOM 11760 C CA . VAL B 1 723 ? -70.886 65.571 126.514 1.00 52.03 723 VAL B CA 1
ATOM 11761 C C . VAL B 1 723 ? -69.757 66.385 125.872 1.00 52.70 723 VAL B C 1
ATOM 11762 O O . VAL B 1 723 ? -69.934 67.546 125.503 1.00 52.53 723 VAL B O 1
ATOM 11766 N N . GLN B 1 724 ? -68.578 65.783 125.786 1.00 53.56 724 GLN B N 1
ATOM 11767 C CA . GLN B 1 724 ? -67.500 66.338 124.985 1.00 54.43 724 GLN B CA 1
ATOM 11768 C C . GLN B 1 724 ? -66.907 65.237 124.094 1.00 55.14 724 GLN B C 1
ATOM 11769 O O . GLN B 1 724 ? -66.940 64.051 124.459 1.00 55.35 724 GLN B O 1
ATOM 11775 N N . PHE B 1 725 ? -66.386 65.624 122.926 1.00 55.84 725 PHE B N 1
ATOM 11776 C CA . PHE B 1 725 ? -65.827 64.658 121.971 1.00 56.54 725 PHE B CA 1
ATOM 11777 C C . PHE B 1 725 ? -64.347 64.832 121.704 1.00 57.16 725 PHE B C 1
ATOM 11778 O O . PHE B 1 725 ? -63.820 65.945 121.713 1.00 56.80 725 PHE B O 1
ATOM 11786 N N . ASN B 1 726 ? -63.705 63.707 121.419 1.00 58.34 726 ASN B N 1
ATOM 11787 C CA . ASN B 1 726 ? -62.310 63.664 121.009 1.00 59.62 726 ASN B CA 1
ATOM 11788 C C . ASN B 1 726 ? -62.089 62.935 119.690 1.00 60.41 726 ASN B C 1
ATOM 11789 O O . ASN B 1 726 ? -62.629 61.854 119.476 1.00 60.74 726 ASN B O 1
ATOM 11794 N N . ILE B 1 727 ? -61.290 63.523 118.804 1.00 61.30 727 ILE B N 1
ATOM 11795 C CA . ILE B 1 727 ? -60.942 62.871 117.541 1.00 61.91 727 ILE B CA 1
ATOM 11796 C C . ILE B 1 727 ? -59.444 62.594 117.438 1.00 62.51 727 ILE B C 1
ATOM 11797 O O . ILE B 1 727 ? -58.631 63.504 117.288 1.00 62.45 727 ILE B O 1
ATOM 11802 N N . LEU B 1 728 ? -59.088 61.320 117.534 1.00 63.32 728 LEU B N 1
ATOM 11803 C CA . LEU B 1 728 ? -57.711 60.941 117.774 1.00 64.52 728 LEU B CA 1
ATOM 11804 C C . LEU B 1 728 ? -57.141 59.895 116.796 1.00 65.57 728 LEU B C 1
ATOM 11805 O O . LEU B 1 728 ? -57.847 59.008 116.328 1.00 65.75 728 LEU B O 1
ATOM 11810 N N . LYS B 1 729 ? -55.850 60.009 116.494 1.00 66.68 729 LYS B N 1
ATOM 11811 C CA . LYS B 1 729 ? -55.161 59.012 115.688 1.00 67.83 729 LYS B CA 1
ATOM 11812 C C . LYS B 1 729 ? -54.091 58.395 116.572 1.00 67.99 729 LYS B C 1
ATOM 11813 O O . LYS B 1 729 ? -53.099 59.044 116.859 1.00 68.10 729 LYS B O 1
ATOM 11819 N N . GLU B 1 730 ? -54.319 57.161 117.019 1.00 68.61 730 GLU B N 1
ATOM 11820 C CA . GLU B 1 730 ? -53.441 56.451 117.961 1.00 69.55 730 GLU B CA 1
ATOM 11821 C C . GLU B 1 730 ? -51.968 56.378 117.506 1.00 70.46 730 GLU B C 1
ATOM 11822 O O . GLU B 1 730 ? -51.040 56.593 118.297 1.00 70.35 730 GLU B O 1
ATOM 11828 N N . ASP B 1 731 ? -51.806 56.006 116.234 1.00 71.74 731 ASP B N 1
ATOM 11829 C CA . ASP B 1 731 ? -50.696 56.370 115.340 1.00 72.65 731 ASP B CA 1
ATOM 11830 C C . ASP B 1 731 ? -49.869 57.542 115.877 1.00 72.85 731 ASP B C 1
ATOM 11831 O O . ASP B 1 731 ? -48.758 57.355 116.388 1.00 72.94 731 ASP B O 1
ATOM 11836 N N . LEU B 1 732 ? -50.451 58.739 115.771 1.00 73.12 732 LEU B N 1
ATOM 11837 C CA . LEU B 1 732 ? -49.840 59.995 116.216 1.00 73.32 732 LEU B CA 1
ATOM 11838 C C . LEU B 1 732 ? -49.590 60.064 117.723 1.00 73.28 732 LEU B C 1
ATOM 11839 O O . LEU B 1 732 ? -48.552 60.576 118.140 1.00 73.40 732 LEU B O 1
ATOM 11844 N N . LEU B 1 733 ? -50.524 59.550 118.527 1.00 73.22 733 LEU B N 1
ATOM 11845 C CA . LEU B 1 733 ? -50.414 59.623 119.994 1.00 73.20 733 LEU B CA 1
ATOM 11846 C C . LEU B 1 733 ? -49.232 58.809 120.520 1.00 73.48 733 LEU B C 1
ATOM 11847 O O . LEU B 1 733 ? -48.625 59.174 121.531 1.00 73.70 733 LEU B O 1
ATOM 11852 N N . ARG B 1 734 ? -48.910 57.718 119.822 1.00 73.64 734 ARG B N 1
ATOM 11853 C CA . ARG B 1 734 ? -47.730 56.909 120.123 1.00 73.65 734 ARG B CA 1
ATOM 11854 C C . ARG B 1 734 ? -46.448 57.604 119.689 1.00 74.00 734 ARG B C 1
ATOM 11855 O O . ARG B 1 734 ? -45.394 57.442 120.310 1.00 73.84 734 ARG B O 1
ATOM 11863 N N . LYS B 1 735 ? -46.550 58.371 118.607 1.00 74.50 735 LYS B N 1
ATOM 11864 C CA . LYS B 1 735 ? -45.401 59.043 118.011 1.00 74.97 735 LYS B CA 1
ATOM 11865 C C . LYS B 1 735 ? -45.013 60.270 118.835 1.00 75.05 735 LYS B C 1
ATOM 11866 O O . LYS B 1 735 ? -43.845 60.660 118.868 1.00 75.11 735 LYS B O 1
ATOM 11872 N N . ALA B 1 736 ? -46.006 60.861 119.506 1.00 75.38 736 ALA B N 1
ATOM 11873 C CA . ALA B 1 736 ? -45.813 62.025 120.394 1.00 75.31 736 ALA B CA 1
ATOM 11874 C C . ALA B 1 736 ? -45.361 61.580 121.777 1.00 75.01 736 ALA B C 1
ATOM 11875 O O . ALA B 1 736 ? -44.814 62.357 122.547 1.00 74.80 736 ALA B O 1
ATOM 11877 N N . GLN B 1 737 ? -45.596 60.310 122.066 1.00 74.99 737 GLN B N 1
ATOM 11878 C CA . GLN B 1 737 ? -45.134 59.682 123.278 1.00 75.40 737 GLN B CA 1
ATOM 11879 C C . GLN B 1 737 ? -43.642 59.393 123.161 1.00 75.81 737 GLN B C 1
ATOM 11880 O O . GLN B 1 737 ? -42.971 59.148 124.155 1.00 75.74 737 GLN B O 1
ATOM 11886 N N . GLN B 1 738 ? -43.128 59.403 121.933 1.00 76.59 738 GLN B N 1
ATOM 11887 C CA . GLN B 1 738 ? -41.712 59.147 121.681 1.00 77.11 738 GLN B CA 1
ATOM 11888 C C . GLN B 1 738 ? -40.977 60.454 121.498 1.00 77.33 738 GLN B C 1
ATOM 11889 O O . GLN B 1 738 ? -39.942 60.667 122.107 1.00 77.34 738 GLN B O 1
ATOM 11895 N N . GLU B 1 739 ? -41.524 61.335 120.669 1.00 77.88 739 GLU B N 1
ATOM 11896 C CA . GLU B 1 739 ? -40.897 62.635 120.422 1.00 78.65 739 GLU B CA 1
ATOM 11897 C C . GLU B 1 739 ? -41.824 63.828 120.670 1.00 78.71 739 GLU B C 1
ATOM 11898 O O . GLU B 1 739 ? -42.337 64.423 119.714 1.00 78.62 739 GLU B O 1
ATOM 11904 N N . PRO B 1 740 ? -41.996 64.208 121.953 1.00 78.89 740 PRO B N 1
ATOM 11905 C CA . PRO B 1 740 ? -42.992 65.174 122.392 1.00 79.01 740 PRO B CA 1
ATOM 11906 C C . PRO B 1 740 ? -42.835 66.543 121.764 1.00 79.26 740 PRO B C 1
ATOM 11907 O O . PRO B 1 740 ? -43.834 67.189 121.479 1.00 79.19 740 PRO B O 1
ATOM 11911 N N . GLU B 1 741 ? -41.591 66.954 121.529 1.00 79.84 741 GLU B N 1
ATOM 11912 C CA . GLU B 1 741 ? -41.264 68.285 120.997 1.00 80.63 741 GLU B CA 1
ATOM 11913 C C . GLU B 1 741 ? -41.844 68.520 119.594 1.00 80.85 741 GLU B C 1
ATOM 11914 O O . GLU B 1 741 ? -42.258 69.633 119.263 1.00 80.76 741 GLU B O 1
ATOM 11920 N N . LYS B 1 742 ? -41.891 67.452 118.795 1.00 81.27 742 LYS B N 1
ATOM 11921 C CA . LYS B 1 742 ? -42.368 67.510 117.414 1.00 81.44 742 LYS B CA 1
ATOM 11922 C C . LYS B 1 742 ? -43.882 67.650 117.308 1.00 81.46 742 LYS B C 1
ATOM 11923 O O . LYS B 1 742 ? -44.385 68.154 116.304 1.00 81.62 742 LYS B O 1
ATOM 11929 N N . TYR B 1 743 ? -44.604 67.202 118.335 1.00 81.53 743 TYR B N 1
ATOM 11930 C CA . TYR B 1 743 ? -46.076 67.228 118.313 1.00 81.54 743 TYR B CA 1
ATOM 11931 C C . TYR B 1 743 ? -46.730 67.924 119.526 1.00 81.35 743 TYR B C 1
ATOM 11932 O O . TYR B 1 743 ? -47.653 67.384 120.138 1.00 81.51 743 TYR B O 1
ATOM 11941 N N . ARG B 1 744 ? -46.285 69.133 119.856 1.00 80.92 744 ARG B N 1
ATOM 11942 C CA . ARG B 1 744 ? -46.796 69.812 121.036 1.00 80.57 744 ARG B CA 1
ATOM 11943 C C . ARG B 1 744 ? -48.132 70.518 120.809 1.00 79.75 744 ARG B C 1
ATOM 11944 O O . ARG B 1 744 ? -48.691 71.103 121.735 1.00 79.95 744 ARG B O 1
ATOM 11952 N N . TRP B 1 745 ? -48.651 70.464 119.588 1.00 78.78 745 TRP B N 1
ATOM 11953 C CA . TRP B 1 745 ? -49.920 71.112 119.297 1.00 77.95 745 TRP B CA 1
ATOM 11954 C C . TRP B 1 745 ? -51.110 70.184 119.503 1.00 76.23 745 TRP B C 1
ATOM 11955 O O . TRP B 1 745 ? -52.264 70.578 119.311 1.00 75.92 745 TRP B O 1
ATOM 11966 N N . LEU B 1 746 ? -50.823 68.957 119.912 1.00 74.21 746 LEU B N 1
ATOM 11967 C CA . LEU B 1 746 ? -51.835 67.930 119.966 1.00 72.30 746 LEU B CA 1
ATOM 11968 C C . LEU B 1 746 ? -52.854 68.171 121.078 1.00 70.80 746 LEU B C 1
ATOM 11969 O O . LEU B 1 746 ? -52.570 67.915 122.243 1.00 70.80 746 LEU B O 1
ATOM 11974 N N . LEU B 1 747 ? -54.036 68.660 120.707 1.00 68.57 747 LEU B N 1
ATOM 11975 C CA . LEU B 1 747 ? -55.110 68.867 121.672 1.00 66.72 747 LEU B CA 1
ATOM 11976 C C . LEU B 1 747 ? -55.963 67.632 121.935 1.00 65.60 747 LEU B C 1
ATOM 11977 O O . LEU B 1 747 ? -56.286 66.879 121.028 1.00 65.37 747 LEU B O 1
ATOM 11982 N N . VAL B 1 748 ? -56.342 67.455 123.196 1.00 64.30 748 VAL B N 1
ATOM 11983 C CA . VAL B 1 748 ? -57.173 66.345 123.637 1.00 62.85 748 VAL B CA 1
ATOM 11984 C C . VAL B 1 748 ? -58.041 66.777 124.846 1.00 62.07 748 VAL B C 1
ATOM 11985 O O . VAL B 1 748 ? -57.546 67.439 125.758 1.00 62.11 748 VAL B O 1
ATOM 11989 N N . ARG B 1 749 ? -59.336 66.448 124.829 1.00 60.70 749 ARG B N 1
ATOM 11990 C CA . ARG B 1 749 ? -60.202 66.649 125.988 1.00 59.42 749 ARG B CA 1
ATOM 11991 C C . ARG B 1 749 ? -59.996 65.533 126.994 1.00 58.74 749 ARG B C 1
ATOM 11992 O O . ARG B 1 749 ? -60.291 64.391 126.708 1.00 58.74 749 ARG B O 1
ATOM 12000 N N . VAL B 1 750 ? -59.509 65.857 128.185 1.00 58.03 750 VAL B N 1
ATOM 12001 C CA . VAL B 1 750 ? -59.067 64.816 129.118 1.00 57.25 750 VAL B CA 1
ATOM 12002 C C . VAL B 1 750 ? -60.196 64.201 129.921 1.00 57.10 750 VAL B C 1
ATOM 12003 O O . VAL B 1 750 ? -60.367 62.978 129.929 1.00 57.26 750 VAL B O 1
ATOM 12007 N N . ALA B 1 751 ? -60.949 65.060 130.602 1.00 56.52 751 ALA B N 1
ATOM 12008 C CA . ALA B 1 751 ? -62.066 64.642 131.441 1.00 55.95 751 ALA B CA 1
ATOM 12009 C C . ALA B 1 751 ? -62.988 65.825 131.735 1.00 55.60 751 ALA B C 1
ATOM 12010 O O . ALA B 1 751 ? -63.790 65.758 132.650 1.00 55.87 751 ALA B O 1
ATOM 12012 N N . GLY B 1 752 ? -62.860 66.910 130.974 1.00 55.13 752 GLY B N 1
ATOM 12013 C CA . GLY B 1 752 ? -63.671 68.101 131.195 1.00 54.40 752 GLY B CA 1
ATOM 12014 C C . GLY B 1 752 ? -63.089 69.390 130.638 1.00 54.17 752 GLY B C 1
ATOM 12015 O O . GLY B 1 752 ? -63.736 70.433 130.702 1.00 54.48 752 GLY B O 1
ATOM 12016 N N . TRP B 1 753 ? -61.881 69.314 130.074 1.00 53.58 753 TRP B N 1
ATOM 12017 C CA . TRP B 1 753 ? -61.151 70.481 129.551 1.00 52.97 753 TRP B CA 1
ATOM 12018 C C . TRP B 1 753 ? -60.102 70.041 128.516 1.00 53.43 753 TRP B C 1
ATOM 12019 O O . TRP B 1 753 ? -59.814 68.860 128.417 1.00 53.60 753 TRP B O 1
ATOM 12030 N N . SER B 1 754 ? -59.507 70.972 127.770 1.00 53.91 754 SER B N 1
ATOM 12031 C CA . SER B 1 754 ? -58.454 70.606 126.805 1.00 54.38 754 SER B CA 1
ATOM 12032 C C . SER B 1 754 ? -57.049 70.749 127.356 1.00 54.50 754 SER B C 1
ATOM 12033 O O . SER B 1 754 ? -56.707 71.781 127.944 1.00 54.52 754 SER B O 1
ATOM 12036 N N . ALA B 1 755 ? -56.233 69.719 127.135 1.00 54.80 755 ALA B N 1
ATOM 12037 C CA . ALA B 1 755 ? -54.799 69.763 127.443 1.00 54.93 755 ALA B CA 1
ATOM 12038 C C . ALA B 1 755 ? -53.982 69.439 126.203 1.00 55.13 755 ALA B C 1
ATOM 12039 O O . ALA B 1 755 ? -54.473 68.783 125.289 1.00 55.26 755 ALA B O 1
ATOM 12041 N N . TYR B 1 756 ? -52.731 69.894 126.176 1.00 55.34 756 TYR B N 1
ATOM 12042 C CA . TYR B 1 756 ? -51.792 69.434 125.159 1.00 55.04 756 TYR B CA 1
ATOM 12043 C C . TYR B 1 756 ? -51.365 68.028 125.569 1.00 55.76 756 TYR B C 1
ATOM 12044 O O . TYR B 1 756 ? -51.146 67.757 126.757 1.00 55.55 756 TYR B O 1
ATOM 12053 N N . PHE B 1 757 ? -51.298 67.127 124.590 1.00 56.75 757 PHE B N 1
ATOM 12054 C CA . PHE B 1 757 ? -51.167 65.698 124.878 1.00 57.43 757 PHE B CA 1
ATOM 12055 C C . PHE B 1 757 ? -49.811 65.379 125.483 1.00 58.25 757 PHE B C 1
ATOM 12056 O O . PHE B 1 757 ? -49.697 64.529 126.367 1.00 58.30 757 PHE B O 1
ATOM 12064 N N . VAL B 1 758 ? -48.796 66.094 125.013 1.00 59.21 758 VAL B N 1
ATOM 12065 C CA . VAL B 1 758 ? -47.439 65.935 125.501 1.00 60.18 758 VAL B CA 1
ATOM 12066 C C . VAL B 1 758 ? -47.289 66.312 126.972 1.00 60.94 758 VAL B C 1
ATOM 12067 O O . VAL B 1 758 ? -46.374 65.831 127.631 1.00 60.87 758 VAL B O 1
ATOM 12071 N N . GLU B 1 759 ? -48.220 67.127 127.482 1.00 61.98 759 GLU B N 1
ATOM 12072 C CA . GLU B 1 759 ? -48.200 67.608 128.865 1.00 62.91 759 GLU B CA 1
ATOM 12073 C C . GLU B 1 759 ? -49.031 66.796 129.857 1.00 63.28 759 GLU B C 1
ATOM 12074 O O . GLU B 1 759 ? -49.283 67.283 130.958 1.00 63.53 759 GLU B O 1
ATOM 12080 N N . LEU B 1 760 ? -49.464 65.589 129.478 1.00 63.71 760 LEU B N 1
ATOM 12081 C CA . LEU B 1 760 ? -50.166 64.678 130.406 1.00 64.07 760 LEU B CA 1
ATOM 12082 C C . LEU B 1 760 ? -49.240 63.549 130.825 1.00 64.39 760 LEU B C 1
ATOM 12083 O O . LEU B 1 760 ? -48.392 63.132 130.050 1.00 64.19 760 LEU B O 1
ATOM 12088 N N . SER B 1 761 ? -49.412 63.057 132.048 1.00 65.08 761 SER B N 1
ATOM 12089 C CA . SER B 1 761 ? -48.529 62.041 132.611 1.00 66.00 761 SER B CA 1
ATOM 12090 C C . SER B 1 761 ? -48.759 60.706 131.934 1.00 66.71 761 SER B C 1
ATOM 12091 O O . SER B 1 761 ? -49.813 60.502 131.335 1.00 66.81 761 SER B O 1
ATOM 12094 N N . ARG B 1 762 ? -47.767 59.816 132.025 1.00 67.50 762 ARG B N 1
ATOM 12095 C CA . ARG B 1 762 ? -47.842 58.477 131.421 1.00 68.28 762 ARG B CA 1
ATOM 12096 C C . ARG B 1 762 ? -49.194 57.794 131.553 1.00 68.10 762 ARG B C 1
ATOM 12097 O O . ARG B 1 762 ? -49.795 57.491 130.521 1.00 68.05 762 ARG B O 1
ATOM 12105 N N . PRO B 1 763 ? -49.698 57.578 132.802 1.00 68.08 763 PRO B N 1
ATOM 12106 C CA . PRO B 1 763 ? -50.915 56.775 132.795 1.00 68.00 763 PRO B CA 1
ATOM 12107 C C . PRO B 1 763 ? -52.157 57.573 132.406 1.00 67.78 763 PRO B C 1
ATOM 12108 O O . PRO B 1 763 ? -53.208 56.978 132.163 1.00 68.14 763 PRO B O 1
ATOM 12112 N N . VAL B 1 764 ? -52.034 58.892 132.322 1.00 67.17 764 VAL B N 1
ATOM 12113 C CA . VAL B 1 764 ? -53.133 59.682 131.815 1.00 66.83 764 VAL B CA 1
ATOM 12114 C C . VAL B 1 764 ? -53.141 59.542 130.305 1.00 66.69 764 VAL B C 1
ATOM 12115 O O . VAL B 1 764 ? -54.178 59.269 129.723 1.00 66.63 764 VAL B O 1
ATOM 12119 N N . GLN B 1 765 ? -51.965 59.662 129.695 1.00 66.89 765 GLN B N 1
ATOM 12120 C CA . GLN B 1 765 ? -51.786 59.533 128.237 1.00 66.94 765 GLN B CA 1
ATOM 12121 C C . GLN B 1 765 ? -52.257 58.186 127.728 1.00 66.81 765 GLN B C 1
ATOM 12122 O O . GLN B 1 765 ? -52.970 58.095 126.725 1.00 66.61 765 GLN B O 1
ATOM 12128 N N . GLU B 1 766 ? -51.854 57.154 128.461 1.00 66.75 766 GLU B N 1
ATOM 12129 C CA . GLU B 1 766 ? -52.244 55.783 128.206 1.00 66.96 766 GLU B CA 1
ATOM 12130 C C . GLU B 1 766 ? -53.747 55.556 128.349 1.00 66.86 766 GLU B C 1
ATOM 12131 O O . GLU B 1 766 ? -54.306 54.695 127.685 1.00 66.97 766 GLU B O 1
ATOM 12137 N N . GLU B 1 767 ? -54.399 56.321 129.216 1.00 66.77 767 GLU B N 1
ATOM 12138 C CA . GLU B 1 767 ? -55.843 56.287 129.280 1.00 66.63 767 GLU B CA 1
ATOM 12139 C C . GLU B 1 767 ? -56.451 56.923 128.047 1.00 66.55 767 GLU B C 1
ATOM 12140 O O . GLU B 1 767 ? -57.375 56.362 127.493 1.00 66.40 767 GLU B O 1
ATOM 12146 N N . VAL B 1 768 ? -55.930 58.059 127.583 1.00 66.56 768 VAL B N 1
ATOM 12147 C CA . VAL B 1 768 ? -56.494 58.638 126.351 1.00 66.72 768 VAL B CA 1
ATOM 12148 C C . VAL B 1 768 ? -56.286 57.737 125.117 1.00 66.92 768 VAL B C 1
ATOM 12149 O O . VAL B 1 768 ? -57.184 57.638 124.274 1.00 67.29 768 VAL B O 1
ATOM 12153 N N . ILE B 1 769 ? -55.154 57.032 125.065 1.00 66.94 769 ILE B N 1
ATOM 12154 C CA . ILE B 1 769 ? -54.890 56.036 124.014 1.00 66.84 769 ILE B CA 1
ATOM 12155 C C . ILE B 1 769 ? -55.840 54.838 124.087 1.00 66.87 769 ILE B C 1
ATOM 12156 O O . ILE B 1 769 ? -56.552 54.548 123.126 1.00 66.91 769 ILE B O 1
ATOM 12161 N N . ARG B 1 770 ? -55.888 54.183 125.248 1.00 66.93 770 ARG B N 1
ATOM 12162 C CA . ARG B 1 770 ? -56.647 52.944 125.433 1.00 67.13 770 ARG B CA 1
ATOM 12163 C C . ARG B 1 770 ? -58.172 53.148 125.579 1.00 67.16 770 ARG B C 1
ATOM 12164 O O . ARG B 1 770 ? -58.903 52.228 125.918 1.00 67.26 770 ARG B O 1
ATOM 12172 N N . ARG B 1 771 ? -58.675 54.342 125.319 1.00 67.40 771 ARG B N 1
ATOM 12173 C CA . ARG B 1 771 ? -60.099 54.536 125.480 1.00 67.65 771 ARG B CA 1
ATOM 12174 C C . ARG B 1 771 ? -60.771 54.919 124.202 1.00 67.96 771 ARG B C 1
ATOM 12175 O O . ARG B 1 771 ? -61.944 55.288 124.215 1.00 67.94 771 ARG B O 1
ATOM 12183 N N . ILE B 1 772 ? -60.016 54.847 123.110 1.00 68.42 772 ILE B N 1
ATOM 12184 C CA . ILE B 1 772 ? -60.546 55.148 121.786 1.00 68.95 772 ILE B CA 1
ATOM 12185 C C . ILE B 1 772 ? -61.588 54.119 121.349 1.00 69.29 772 ILE B C 1
ATOM 12186 O O . ILE B 1 772 ? -61.293 52.940 121.147 1.00 69.22 772 ILE B O 1
ATOM 12191 N N . SER B 1 773 ? -62.822 54.596 121.254 1.00 69.81 773 SER B N 1
ATOM 12192 C CA . SER B 1 773 ? -63.971 53.813 120.841 1.00 70.21 773 SER B CA 1
ATOM 12193 C C . SER B 1 773 ? -63.888 53.623 119.327 1.00 70.46 773 SER B C 1
ATOM 12194 O O . SER B 1 773 ? -63.728 54.592 118.572 1.00 70.53 773 SER B O 1
ATOM 12197 N N . CYS B 1 774 ? -63.977 52.369 118.889 1.00 70.71 774 CYS B N 1
ATOM 12198 C CA . CYS B 1 774 ? -63.706 52.017 117.489 1.00 70.74 774 CYS B CA 1
ATOM 12199 C C . CYS B 1 774 ? -64.979 51.731 116.713 1.00 70.51 774 CYS B C 1
ATOM 12200 O O . CYS B 1 774 ? -64.942 51.623 115.495 1.00 70.60 774 CYS B O 1
ATOM 12203 N N . ARG B 1 775 ? -66.099 51.621 117.421 1.00 70.35 775 ARG B N 1
ATOM 12204 C CA . ARG B 1 775 ? -67.366 51.253 116.800 1.00 70.22 775 ARG B CA 1
ATOM 12205 C C . ARG B 1 775 ? -68.495 52.284 117.012 1.00 70.08 775 ARG B C 1
ATOM 12206 O O . ARG B 1 775 ? -68.705 52.780 118.120 1.00 69.94 775 ARG B O 1
ATOM 12214 N N . ILE B 1 776 ? -69.176 52.614 115.913 1.00 70.06 776 ILE B N 1
ATOM 12215 C CA . ILE B 1 776 ? -70.535 53.214 115.902 1.00 69.79 776 ILE B CA 1
ATOM 12216 C C . ILE B 1 776 ? -70.631 54.759 115.835 1.00 69.47 776 ILE B C 1
ATOM 12217 O O . ILE B 1 776 ? -69.709 55.486 116.198 1.00 69.38 776 ILE B O 1
#

Organism: Archaeoglobus fulgidus (strain ATCC 49558 / DSM 4304 / JCM 9628 / NBRC 100126 / VC-16) (NCBI:txid224325)

Sequence (1546 aa):
DRIEKLIKKVSKPARLSVERCRLYTESMKQTEGEPMIIRQAKALKHVLENIPIQILDSELIVGTMLPNPPGAIIFPEGVGLRIINELDSLPNRETNRLMVDEEDAKVLREEIAPYWQRKTIEAFAFPLMPDIMQILYTGSVFVLTEIAGISHVAVNYPYLLRRGFRWFLEESERRIRALEESGVYEGEKYSFYQAAKIVSEAVINYGLRYSKLAEELAESEDGERREELLKIAEICRKVPAEKPETFWEAVQFVWLVQSALHQENYEQAISMGRIDQYLYPFFKKDIGEGRINRELAFDILANLWIKTNEIVPAFDSLLEQYFSGQATNQAVTIGGCDIYGNDATNELTYLMLEVTDRLRLRQPNVHVRINKGSPESFLKRLAEAISSGCNNLALFFDDAAVKALKNAEVDDRDALNYTTDGCVEIAPFGNSFTSSDAALINVAKALEYALNEGVDLQFGYEFGAKTEKPKFLEDLLEKLREQVSHIVKLVVRGSNVLSYANAEVKPTPLLSLCVEDCFEKGVDVSRGGARYNFTGIQAVGIADVGDSLVAIEGALNAGYSMDDIVEACRKNFVGYEKLHKLLLQSPKYGNDDDAADKYTKMVLEWYCEEVNRHRNFRGGKFAAGCYPMTTNVGFGFFTSALPSGRKSGEPLNPGVSPSTGMDREGVTAVINSASKLSYENLPNGASLTINLSSDVLGEKGDAVIEALIKSSMELGVMHVQFNILKEDLLRKAQQEPEKYRWLLVRVAGWSAYFVELSRPVQEEVIRRISCRIDRIEKLIKKVSKPARLSVERCRLYTESMKQTEGEPMIIRQAKALKHVLENIPIQILDSELIVGTMLPNPPGAIIFPEGVGLRIINELDSLPNRETNRLMVDEEDAKVLREEIAPYWQRKTIEAFAFPLMPDIMQILYTGSVFVLTEIAGISHVAVNYPYLLRRGFRWFLEESERRIRALEESGVYEGEKYSFYQAAKIVSEAVINYGLRYSKLAEELAESEDGERREELLKIAEICRKVPAEKPETFWEAVQFVWLVQSALHQENYEQAISMGRIDQYLYPFFKKDIGEGRINRELAFDILANLWIKTNEIVPAFDSLLEQYFSGQATNQAVTIGGCDIYGNDATNELTYLMLEVTDRLRLRQPNVHVRINKGSPESFLKRLAEAISSGCNNLALFFDDAAVKALKNAEVDDRDALNYTTDGCVEIAPFGNSFTSSDAALINVAKALEYALNEGVDLQFGYEFGAKTEKPKFLEDLLEKLREQVSHIVKLVVRGSNVLSYANAEVKPTPLLSLCVEDCFEKGVDVSRGGARYNFTGIQAVGIADVGDSLVAIEGALNAGYSMDDIVEACRKNFVGYEKLHKLLLQSPKYGNDDDAADKYTKMVLEWYCEEVNRHRNFRGGKFAAGCYPMTTNVGFGFFTSALPSGRKSGEPLNPGVSPSTGMDREGVTAVINSASKLSYENLPNGASLTINLSSDVLGEKGDAVIEALIKSSMELGVMHVQFNILKEDLLRKAQQEPEKYRWLLVRVAGWSAYFVELSRPVQEEVIRRISCRI

Secondary structure (DSSP, 8-state):
-HHHHHHHTT-SPPEE--HHHHHHHHHHHHHTTS-HHHHHHHHHHHHHHHS-----TT-SS---SSSSSSEE---TTTTHHHHHTTTTTSSSSSSS--B--HHHHHHIIIIIHHHHTT-SHHHHHGGG-HHHHHHHHTSSSEEEGGGS----EE--HHHHHTT-HHHHHHHHHHHHHHHHHTTT--HHHHHHHHHHHHHHHHHHHHHHHHHHHHHHHHTT--THHHHHHHHHHHHHHHTTTS---SHHHHHHHHHHHHHHHHHHS-SS-EE--SHHHHSHHHHHHHTTTTSS-HHHHHHHHHHHHHHTTSB-----TTHHHHSTTT----EEEEE-B-TTS-B---HHHHHHHHHHHHH--S-SEEEEEE-TTS-HHHHHHHHHHHHTT---EEEEEHHHHHHHHHHTT--HHHHHTEEEETTTEEEESSSEE--TTSEEEESHHHHHHHTTTSS-TTT----S-------SSHHHHHHHHHHHHHHHHHHHHHHHHHHHHHHHH---HHHHHTSTTHHHHT--GGGT-SSEEEEEEEEE-HHHHHHHHHHHHHHHHTT--HHHHHHHHHTTTTT-HHHHHHHHHS--TTSS-HHHHHHHHHHHHHHHHHHHT-B-TTSSEEEEEB--TTHHHHHHHT---BTTTBPTT-----TTSPPTT---S-HHHHHHHHTTS-GGG-TT-B--EEEEEHHHHTT-HHHHHHHHHHHHHHTT-SEEEEEEE-HHHHHHHHHSTGGGTT-EEE-SSSEEEGGGS-HHHHHHHHHT-B---/--HHHHHHTTTSPPEE--HHHHHHHHHHHHSTTS-HHHHHHHHHHHHHHHS-----TT-SS---SSSSSSEE---TTTTTHHHHTTTTTGGG-SSS--B--SHHHHHIIIIIHHHHTT-SHHHHHGGGSHHHHHHHHTSSSEEE-GGG----EE--HHHHHTT-HHHHHHHHHHHHHHHHHTTS--HHHHHHHHHHHHHHHHHHHHHHHHHHHHHHHHTTS-HHHHHHHHHHHHHHHHTTTSPP-SHHHHHHHHHHHHHHHHHHS-SS-EE--SHHHHSHHHHHHHTTTTSS-HHHHHHHHHHHHHHTTSB-----HHHHHHSTTT----EEEEE-B-TTS-B---HHHHHHHHHHHHH--S-SEEEEEE-TTS-HHHHHHHHHHHHTT---EEEEEHHHHHHHHHHTT--HHHHHTEEEETTTEEEESSSEE--TTSEEEEHHHHHHHHHTTTB-TTT--B-S-------SHHHHHHHHHHHHHHHHHHHHHHHHHHHHHHHHH---HHHHHTSTTHHHHT--TTTT-SSEEEEEEEEE-HHHHHHHHHHHHHHHHTT--HHHHHHHHHTTTSS-HHHHHHHHHS--TTSS-HHHHHHHHHHHHHHHHHHHT-B-TTSSEEEEEE--TTHHHHHHHH----TTSPPTT--PPPTTSPPTT---S-SHHHHHHHTTS-GGG-TTEE--EEEEEHHHH-S-HHHHHHHHHHHHHHTT-SEEEEEEE-HHHHHHHTT-GGGGTT-EEE-SSSEEEGGGS-HHHHHHHHTT-B---

B-factor: mean 57.51, std 12.32, range [10.49, 92.59]

CATH classification: 3.20.70.20

Nearest PDB structures (foldseek):
  2f3o-assembly1_A  TM=1.001E+00  e=0.000E+00  Archaeoglobus fulgidus
  5a0z-assembly1_A  TM=9.240E-01  e=9.953E-46  Klebsiella pneumoniae
  5a0z-assembly1_B  TM=9.221E-01  e=3.632E-45  Klebsiella pneumoniae
  5a0z-assembly2_C  TM=9.197E-01  e=9.154E-45  Klebsiella pneumoniae
  5a0z-assembly2_D  TM=9.092E-01  e=7.395E-43  Klebsiella pneumoniae

Foldseek 3Di:
DQLVQLLVLQLDAAAAACLLVVLLVVQLVVQPPHAQLLSLLSSLLSSLLDADFDDDRNDLAGFFLHPRFDYADADLQACRLVLLVPVPCQQPDQFNHHHYDVVCNVCCPPPRVVVSVCLHLCNLLCVVCVVLVVVCVVLFWKHFRLSRPFAAAAFQLVLQLVQALLNLLVVLVVVLVVCVVVPVPVVLLNSQSSSSNSNSVSLLVSLQVLLVVLVVVLVVDDDVSSVSSPVSNVLSNDPSHHNDQALSSSLNNVVSLVSSLCSQGPQAWHANWACLQRSVVRVVVCVVVVVDDDVVSLSSLLSSFSSNSRYFYSDDPLSCLQFFFRFREHEYEYWAAALVRHTRHDPSSVSNLVSLLVSLDQDHQYEYEDEPRYDPVVLLSNLVSQLVFSARYKYFYLVLQLLQVVVLVDDSRQSRRWTAIGFFFIGRHQQERASLERMEGELLQLLCCLQPQQAALADGDNQFHRDDHDWDLVSSVVSSLRRLLSSLVSVQSSSQSSLVSCQRSRFRSSSQSRHPQSSVVSHTVSLQRGPAYEYHYAYFQLQVQLLLSQLRNVLCVPDDISVLQSVCQSVQVPVVVVSLVSLLVGAGQQQLDCSRLVSSQVSLVSNLVSQQPAPHSSGGGYAYAYFRSSSQLSNQQSHTGGSSSRGRHAGGDGWLFTDQPNNPQDDLRRLLSSLVHNSSSHNGGTWAEAAAESVLCPPVSSPVSSVSVVSSNVSPHGMYGYGHDHQVLLVVCVVPVSVQQSNWHQQTRGIGRLSNRDPSSSVRSNRRHTRHD/DLLVVLVVLPVPAAAAFCQLLVLLVVQLVVQPPDAQLQSLLSSLLSCLLDADADADDSDLAGDALHPSFPYADADLQFCNLQLLVPVVCAQVPQFRHHHYDVVCNVCCVVPRNVVSVLLHLCNQLCVVQVPLVVVCVVLQWKHFRLSRPFAAAAFQLLLLLVAALQNLQVVLVVVLVVCVVVPVPVVLLNSLSSSSNSNSVSLLSSLQVQLVNLVVVLVVDDDPVSVSSPVSNVLSNDPPGHNDQALSSSLSNQLSLLSSLCSQGPQAWHANWACLQNSVVRVVVCVVVVVDDLVVSLSSVLSSFSSNSRYFYSDDDLRCLQFFFRFRAHEYEYWAPALVRATDHDVVSVSNLVSLLVNLDQDHQYEYEDAPRPDPVVLLSVLVSVLVFSARYKYFYLVLQLLQVVLLVDDSRQSSRWTAIGFFFIDRHFQERASLPRMETELLQLLCCLQVQCAHLAPGDNHFHRDDHDWDLVVSVVSSLRRLLSSLVSSLSSSQSSLVSCQRNRFRSSSLSRHPQSSVVSHTVSQQRGPYYEYHYAYFQLQVQLLLSQLRVQQVVVPDTSVLQSVCQSVQNVVPVVSLVSLQVGAGFQQLDCSSLVRSLVSLVSNLVSQFPAAHSNGGGYFYEYFRNSSQLSSQQNHIRGSSSRGRHGGGDGWLQTDFPSNPDANLSRLSSQLVHNSSSGNGGTWAEAAAESQQCPPVNSVSVSVVVVSSNVSSHGMYGYGYDDLVVLVVCVVVVVVQQSDWHDQTRGIGRLSNGDVSSSVRSNRRHGYHD